Protein 9K3A (pdb70)

Nearest PDB structures (foldseek):
  5hu6-assembly1_D  TM=2.307E-01  e=8.132E+00  Trypanosoma brucei brucei
  3plt-assembly1_B  TM=2.617E-01  e=3.338E+00  Saccharomyces cerevisiae
  8qb9-assembly1_A  TM=1.876E-01  e=3.625E+00  Saccharomyces cerevisiae
  3plt-assembly2_C-2  TM=2.316E-01  e=7.009E+00  Saccharomyces cerevisiae

Structure (mmCIF, N/CA/C/O backbone):
data_9K3A
#
_entry.id   9K3A
#
_cell.length_a   1.00
_cell.length_b   1.00
_cell.length_c   1.00
_cell.angle_alpha   90.00
_cell.angle_beta   90.00
_cell.angle_gamma   90.00
#
_symmetry.space_group_name_H-M   'P 1'
#
loop_
_entity.id
_entity.type
_entity.pdbx_description
1 polymer 'Tail protein'
2 polymer 'Tail protein'
#
loop_
_atom_site.group_PDB
_atom_site.id
_atom_site.type_symbol
_atom_site.label_atom_id
_atom_site.label_alt_id
_atom_site.label_comp_id
_atom_site.label_asym_id
_atom_site.label_entity_id
_atom_site.label_seq_id
_atom_site.pdbx_PDB_ins_code
_atom_site.Cartn_x
_atom_site.Cartn_y
_atom_site.Cartn_z
_atom_site.occupancy
_atom_site.B_iso_or_equiv
_atom_site.auth_seq_id
_atom_site.auth_comp_id
_atom_site.auth_asym_id
_atom_site.auth_atom_id
_atom_site.pdbx_PDB_model_num
ATOM 1 N N . SER A 1 2 ? 213.238 123.410 140.148 1.00 90.66 2 SER A N 1
ATOM 2 C CA . SER A 1 2 ? 214.069 124.303 140.947 1.00 90.66 2 SER A CA 1
ATOM 3 C C . SER A 1 2 ? 214.209 123.780 142.369 1.00 90.66 2 SER A C 1
ATOM 4 O O . SER A 1 2 ? 213.368 124.051 143.224 1.00 90.66 2 SER A O 1
ATOM 7 N N . LYS A 1 3 ? 215.280 123.031 142.619 1.00 103.85 3 LYS A N 1
ATOM 8 C CA . LYS A 1 3 ? 215.483 122.397 143.913 1.00 103.85 3 LYS A CA 1
ATOM 9 C C . LYS A 1 3 ? 216.118 123.322 144.944 1.00 103.85 3 LYS A C 1
ATOM 10 O O . LYS A 1 3 ? 216.169 122.960 146.123 1.00 103.85 3 LYS A O 1
ATOM 16 N N . HIS A 1 4 ? 216.596 124.503 144.547 1.00 105.13 4 HIS A N 1
ATOM 17 C CA . HIS A 1 4 ? 217.102 125.434 145.547 1.00 105.13 4 HIS A CA 1
ATOM 18 C C . HIS A 1 4 ? 215.954 126.265 146.103 1.00 105.13 4 HIS A C 1
ATOM 19 O O . HIS A 1 4 ? 216.085 127.477 146.303 1.00 105.13 4 HIS A O 1
ATOM 26 N N . CYS A 1 5 ? 214.849 125.592 146.408 1.00 103.32 5 CYS A N 1
ATOM 27 C CA . CYS A 1 5 ? 213.649 126.163 147.002 1.00 103.32 5 CYS A CA 1
ATOM 28 C C . CYS A 1 5 ? 212.889 125.008 147.642 1.00 103.32 5 CYS A C 1
ATOM 29 O O . CYS A 1 5 ? 213.432 123.915 147.828 1.00 103.32 5 CYS A O 1
ATOM 32 N N . GLY A 1 6 ? 211.624 125.239 147.971 1.00 96.45 6 GLY A N 1
ATOM 33 C CA . GLY A 1 6 ? 210.777 124.153 148.423 1.00 96.45 6 GLY A CA 1
ATOM 34 C C . GLY A 1 6 ? 209.449 124.137 147.700 1.00 96.45 6 GLY A C 1
ATOM 35 O O . GLY A 1 6 ? 209.308 124.757 146.643 1.00 96.45 6 GLY A O 1
ATOM 36 N N . LEU A 1 7 ? 208.476 123.417 148.241 1.00 108.01 7 LEU A N 1
ATOM 37 C CA . LEU A 1 7 ? 207.103 123.617 147.789 1.00 108.01 7 LEU A CA 1
ATOM 38 C C . LEU A 1 7 ? 206.441 124.760 148.518 1.00 108.01 7 LEU A C 1
ATOM 39 O O . LEU A 1 7 ? 205.315 125.173 148.205 1.00 108.01 7 LEU A O 1
ATOM 44 N N . GLU A 1 8 ? 207.187 125.256 149.500 1.00 105.79 8 GLU A N 1
ATOM 45 C CA . GLU A 1 8 ? 206.824 126.423 150.291 1.00 105.79 8 GLU A CA 1
ATOM 46 C C . GLU A 1 8 ? 207.741 127.564 149.873 1.00 105.79 8 GLU A C 1
ATOM 47 O O . GLU A 1 8 ? 208.933 127.344 149.631 1.00 105.79 8 GLU A O 1
ATOM 53 N N . ALA A 1 9 ? 207.179 128.769 149.770 1.00 90.71 9 ALA A N 1
ATOM 54 C CA . ALA A 1 9 ? 207.810 129.971 149.230 1.00 90.71 9 ALA A CA 1
ATOM 55 C C . ALA A 1 9 ? 208.062 129.862 147.733 1.00 90.71 9 ALA A C 1
ATOM 56 O O . ALA A 1 9 ? 208.637 130.786 147.145 1.00 90.71 9 ALA A O 1
ATOM 58 N N . ASN A 1 10 ? 207.660 128.762 147.097 1.00 84.37 10 ASN A N 1
ATOM 59 C CA . ASN A 1 10 ? 207.700 128.629 145.647 1.00 84.37 10 ASN A CA 1
ATOM 60 C C . ASN A 1 10 ? 206.369 129.018 145.022 1.00 84.37 10 ASN A C 1
ATOM 61 O O . ASN A 1 10 ? 206.339 129.657 143.965 1.00 84.37 10 ASN A O 1
ATOM 66 N N . GLN A 1 11 ? 205.265 128.637 145.665 1.00 75.07 11 GLN A N 1
ATOM 67 C CA . GLN A 1 11 ? 203.934 129.055 145.248 1.00 75.07 11 GLN A CA 1
ATOM 68 C C . GLN A 1 11 ? 203.470 130.311 145.971 1.00 75.07 11 GLN A C 1
ATOM 69 O O . GLN A 1 11 ? 202.595 131.021 145.463 1.00 75.07 11 GLN A O 1
ATOM 75 N N . LYS A 1 12 ? 204.040 130.604 147.143 1.00 71.33 12 LYS A N 1
ATOM 76 C CA . LYS A 1 12 ? 203.693 131.816 147.873 1.00 71.33 12 LYS A CA 1
ATOM 77 C C . LYS A 1 12 ? 204.330 133.061 147.277 1.00 71.33 12 LYS A C 1
ATOM 78 O O . LYS A 1 12 ? 204.017 134.169 147.726 1.00 71.33 12 LYS A O 1
ATOM 84 N N . ALA A 1 13 ? 205.216 132.907 146.290 1.00 65.95 13 ALA A N 1
ATOM 85 C CA . ALA A 1 13 ? 205.865 134.063 145.683 1.00 65.95 13 ALA A CA 1
ATOM 86 C C . ALA A 1 13 ? 204.857 134.994 145.026 1.00 65.95 13 ALA A C 1
ATOM 87 O O . ALA A 1 13 ? 204.983 136.219 145.139 1.00 65.95 13 ALA A O 1
ATOM 89 N N . THR A 1 14 ? 203.860 134.443 144.345 1.00 68.22 14 THR A N 1
ATOM 90 C CA . THR A 1 14 ? 202.796 135.225 143.736 1.00 68.22 14 THR A CA 1
ATOM 91 C C . THR A 1 14 ? 201.451 134.813 144.320 1.00 68.22 14 THR A C 1
ATOM 92 O O . THR A 1 14 ? 201.286 133.694 144.813 1.00 68.22 14 THR A O 1
ATOM 96 N N . ASP A 1 15 ? 200.490 135.733 144.274 1.00 71.91 15 ASP A N 1
ATOM 97 C CA . ASP A 1 15 ? 199.128 135.461 144.723 1.00 71.91 15 ASP A CA 1
ATOM 98 C C . ASP A 1 15 ? 198.202 135.544 143.513 1.00 71.91 15 ASP A C 1
ATOM 99 O O . ASP A 1 15 ? 198.469 136.296 142.568 1.00 71.91 15 ASP A O 1
ATOM 104 N N . ASN A 1 16 ? 197.179 134.691 143.492 1.00 62.60 16 ASN A N 1
ATOM 105 C CA . ASN A 1 16 ? 196.204 134.692 142.414 1.00 62.60 16 ASN A CA 1
ATOM 106 C C . ASN A 1 16 ? 194.770 134.492 142.874 1.00 62.60 16 ASN A C 1
ATOM 107 O O . ASN A 1 16 ? 193.851 134.769 142.096 1.00 62.60 16 ASN A O 1
ATOM 112 N N . GLU A 1 17 ? 194.547 134.036 144.097 1.00 67.51 17 GLU A N 1
ATOM 113 C CA . GLU A 1 17 ? 193.188 133.800 144.559 1.00 67.51 17 GLU A CA 1
ATOM 114 C C . GLU A 1 17 ? 192.476 135.133 144.756 1.00 67.51 17 GLU A C 1
ATOM 115 O O . GLU A 1 17 ? 193.034 136.038 145.390 1.00 67.51 17 GLU A O 1
ATOM 121 N N . PRO A 1 18 ? 191.281 135.319 144.196 1.00 58.02 18 PRO A N 1
ATOM 122 C CA . PRO A 1 18 ? 190.561 136.581 144.401 1.00 58.02 18 PRO A CA 1
ATOM 123 C C . PRO A 1 18 ? 189.888 136.597 145.766 1.00 58.02 18 PRO A C 1
ATOM 124 O O . PRO A 1 18 ? 189.201 135.647 146.147 1.00 58.02 18 PRO A O 1
ATOM 128 N N . LYS A 1 19 ? 190.099 137.678 146.504 1.00 49.49 19 LYS A N 1
ATOM 129 C CA . LYS A 1 19 ? 189.476 137.862 147.803 1.00 49.49 19 LYS A CA 1
ATOM 130 C C . LYS A 1 19 ? 188.149 138.591 147.641 1.00 49.49 19 LYS A C 1
ATOM 131 O O . LYS A 1 19 ? 187.926 139.319 146.671 1.00 49.49 19 LYS A O 1
ATOM 137 N N . LYS A 1 20 ? 187.260 138.380 148.605 1.00 44.35 20 LYS A N 1
ATOM 138 C CA . LYS A 1 20 ? 185.937 138.987 148.590 1.00 44.35 20 LYS A CA 1
ATOM 139 C C . LYS A 1 20 ? 185.914 140.175 149.541 1.00 44.35 20 LYS A C 1
ATOM 140 O O . LYS A 1 20 ? 186.190 140.025 150.736 1.00 44.35 20 LYS A O 1
ATOM 146 N N . ARG A 1 21 ? 185.583 141.351 149.008 1.00 38.29 21 ARG A N 1
ATOM 147 C CA . ARG A 1 21 ? 185.570 142.582 149.788 1.00 38.29 21 ARG A CA 1
ATOM 148 C C . ARG A 1 21 ? 184.235 143.311 149.716 1.00 38.29 21 ARG A C 1
ATOM 149 O O . ARG A 1 21 ? 184.131 144.439 150.212 1.00 38.29 21 ARG A O 1
ATOM 157 N N . ILE A 1 22 ? 183.215 142.704 149.119 1.00 37.76 22 ILE A N 1
ATOM 158 C CA . ILE A 1 22 ? 181.879 143.283 149.056 1.00 37.76 22 ILE A CA 1
ATOM 159 C C . ILE A 1 22 ? 181.089 142.759 150.245 1.00 37.76 22 ILE A C 1
ATOM 160 O O . ILE A 1 22 ? 180.863 141.549 150.366 1.00 37.76 22 ILE A O 1
ATOM 165 N N . ARG A 1 23 ? 180.669 143.663 151.125 1.00 43.26 23 ARG A N 1
ATOM 166 C CA . ARG A 1 23 ? 179.937 143.294 152.328 1.00 43.26 23 ARG A CA 1
ATOM 167 C C . ARG A 1 23 ? 178.670 144.127 152.426 1.00 43.26 23 ARG A C 1
ATOM 168 O O . ARG A 1 23 ? 178.724 145.358 152.344 1.00 43.26 23 ARG A O 1
ATOM 176 N N . TRP A 1 24 ? 177.533 143.453 152.599 1.00 40.85 24 TRP A N 1
ATOM 177 C CA . TRP A 1 24 ? 176.259 144.140 152.798 1.00 40.85 24 TRP A CA 1
ATOM 178 C C . TRP A 1 24 ? 175.337 143.199 153.566 1.00 40.85 24 TRP A C 1
ATOM 179 O O . TRP A 1 24 ? 174.748 142.287 152.979 1.00 40.85 24 TRP A O 1
ATOM 190 N N . ASN A 1 25 ? 175.216 143.427 154.869 1.00 41.98 25 ASN A N 1
ATOM 191 C CA . ASN A 1 25 ? 174.282 142.657 155.670 1.00 41.98 25 ASN A CA 1
ATOM 192 C C . ASN A 1 25 ? 172.850 143.083 155.359 1.00 41.98 25 ASN A C 1
ATOM 193 O O . ASN A 1 25 ? 172.594 144.176 154.848 1.00 41.98 25 ASN A O 1
ATOM 198 N N . LYS A 1 26 ? 171.905 142.194 155.669 1.00 44.38 26 LYS A N 1
ATOM 199 C CA . LYS A 1 26 ? 170.502 142.482 155.398 1.00 44.38 26 LYS A CA 1
ATOM 200 C C . LYS A 1 26 ? 169.959 143.613 156.261 1.00 44.38 26 LYS A C 1
ATOM 201 O O . LYS A 1 26 ? 168.963 144.239 155.885 1.00 44.38 26 LYS A O 1
ATOM 207 N N . SER A 1 27 ? 170.586 143.891 157.400 1.00 48.15 27 SER A N 1
ATOM 208 C CA . SER A 1 27 ? 170.123 144.928 158.312 1.00 48.15 27 SER A CA 1
ATOM 209 C C . SER A 1 27 ? 170.742 146.291 158.031 1.00 48.15 27 SER A C 1
ATOM 210 O O . SER A 1 27 ? 170.469 147.242 158.770 1.00 48.15 27 SER A O 1
ATOM 213 N N . GLN A 1 28 ? 171.562 146.410 156.992 1.00 44.95 28 GLN A N 1
ATOM 214 C CA . GLN A 1 28 ? 172.234 147.666 156.697 1.00 44.95 28 GLN A CA 1
ATOM 215 C C . GLN A 1 28 ? 171.339 148.578 155.867 1.00 44.95 28 GLN A C 1
ATOM 216 O O . GLN A 1 28 ? 170.624 148.124 154.970 1.00 44.95 28 GLN A O 1
ATOM 222 N N . ARG A 1 29 ? 171.383 149.870 156.177 1.00 41.75 29 ARG A N 1
ATOM 223 C CA . ARG A 1 29 ? 170.649 150.894 155.452 1.00 41.75 29 ARG A CA 1
ATOM 224 C C . ARG A 1 29 ? 171.630 151.858 154.798 1.00 41.75 29 ARG A C 1
ATOM 225 O O . ARG A 1 29 ? 172.708 152.128 155.333 1.00 41.75 29 ARG A O 1
ATOM 233 N N . THR A 1 30 ? 171.252 152.373 153.632 1.00 34.10 30 THR A N 1
ATOM 234 C CA . THR A 1 30 ? 172.087 153.349 152.953 1.00 34.10 30 THR A CA 1
ATOM 235 C C . THR A 1 30 ? 172.057 154.682 153.695 1.00 34.10 30 THR A C 1
ATOM 236 O O . THR A 1 30 ? 171.162 154.959 154.497 1.00 34.10 30 THR A O 1
ATOM 240 N N . LEU A 1 31 ? 173.064 155.514 153.421 1.00 27.58 31 LEU A N 1
ATOM 241 C CA . LEU A 1 31 ? 173.147 156.813 154.081 1.00 27.58 31 LEU A CA 1
ATOM 242 C C . LEU A 1 31 ? 171.955 157.692 153.725 1.00 27.58 31 LEU A C 1
ATOM 243 O O . LEU A 1 31 ? 171.399 158.381 154.590 1.00 27.58 31 LEU A O 1
ATOM 248 N N . ILE A 1 32 ? 171.549 157.682 152.453 1.00 29.35 32 ILE A N 1
ATOM 249 C CA . ILE A 1 32 ? 170.399 158.477 152.032 1.00 29.35 32 ILE A CA 1
ATOM 250 C C . ILE A 1 32 ? 169.141 158.010 152.747 1.00 29.35 32 ILE A C 1
ATOM 251 O O . ILE A 1 32 ? 168.314 158.823 153.176 1.00 29.35 32 ILE A O 1
ATOM 256 N N . GLU A 1 33 ? 168.973 156.693 152.885 1.00 31.79 33 GLU A N 1
ATOM 257 C CA . GLU A 1 33 ? 167.795 156.170 153.566 1.00 31.79 33 GLU A CA 1
ATOM 258 C C . GLU A 1 33 ? 167.752 156.616 155.020 1.00 31.79 33 GLU A C 1
ATOM 259 O O . GLU A 1 33 ? 166.701 157.037 155.512 1.00 31.79 33 GLU A O 1
ATOM 265 N N . LYS A 1 34 ? 168.885 156.545 155.722 1.00 28.44 34 LYS A N 1
ATOM 266 C CA . LYS A 1 34 ? 168.913 156.968 157.119 1.00 28.44 34 LYS A CA 1
ATOM 267 C C . LYS A 1 34 ? 168.657 158.465 157.256 1.00 28.44 34 LYS A C 1
ATOM 268 O O . LYS A 1 34 ? 167.901 158.893 158.138 1.00 28.44 34 LYS A O 1
ATOM 274 N N . LEU A 1 35 ? 169.273 159.276 156.391 1.00 29.82 35 LEU A N 1
ATOM 275 C CA . LEU A 1 35 ? 169.069 160.720 156.458 1.00 29.82 35 LEU A CA 1
ATOM 276 C C . LEU A 1 35 ? 167.612 161.081 156.201 1.00 29.82 35 LEU A C 1
ATOM 277 O O . LEU A 1 35 ? 167.018 161.889 156.929 1.00 29.82 35 LEU A O 1
ATOM 282 N N . THR A 1 36 ? 167.015 160.485 155.167 1.00 33.46 36 THR A N 1
ATOM 283 C CA . THR A 1 36 ? 165.623 160.775 154.848 1.00 33.46 36 THR A CA 1
ATOM 284 C C . THR A 1 36 ? 164.691 160.269 155.940 1.00 33.46 36 THR A C 1
ATOM 285 O O . THR A 1 36 ? 163.692 160.922 156.256 1.00 33.46 36 THR A O 1
ATOM 289 N N . ALA A 1 37 ? 164.997 159.112 156.528 1.00 38.03 37 ALA A N 1
ATOM 290 C CA . ALA A 1 37 ? 164.178 158.606 157.621 1.00 38.03 37 ALA A CA 1
ATOM 291 C C . ALA A 1 37 ? 164.218 159.547 158.815 1.00 38.03 37 ALA A C 1
ATOM 292 O O . ALA A 1 37 ? 163.182 159.823 159.426 1.00 38.03 37 ALA A O 1
ATOM 294 N N . ASP A 1 38 ? 165.402 160.064 159.152 1.00 42.50 38 ASP A N 1
ATOM 295 C CA . ASP A 1 38 ? 165.510 161.018 160.253 1.00 42.50 38 ASP A CA 1
ATOM 296 C C . ASP A 1 38 ? 164.710 162.281 159.946 1.00 42.50 38 ASP A C 1
ATOM 297 O O . ASP A 1 38 ? 163.929 162.759 160.781 1.00 42.50 38 ASP A O 1
ATOM 302 N N . LYS A 1 39 ? 164.881 162.826 158.739 1.00 42.28 39 LYS A N 1
ATOM 303 C CA . LYS A 1 39 ? 164.194 164.065 158.387 1.00 42.28 39 LYS A CA 1
ATOM 304 C C . LYS A 1 39 ? 162.681 163.887 158.411 1.00 42.28 39 LYS A C 1
ATOM 305 O O . LYS A 1 39 ? 161.955 164.735 158.941 1.00 42.28 39 LYS A O 1
ATOM 311 N N . HIS A 1 40 ? 162.186 162.778 157.861 1.00 57.56 40 HIS A N 1
ATOM 312 C CA . HIS A 1 40 ? 160.746 162.572 157.814 1.00 57.56 40 HIS A CA 1
ATOM 313 C C . HIS A 1 40 ? 160.186 162.197 159.175 1.00 57.56 40 HIS A C 1
ATOM 314 O O . HIS A 1 40 ? 159.028 162.503 159.464 1.00 57.56 40 HIS A O 1
ATOM 321 N N . ARG A 1 41 ? 160.983 161.560 160.032 1.00 57.56 41 ARG A N 1
ATOM 322 C CA . ARG A 1 41 ? 160.557 161.356 161.410 1.00 57.56 41 ARG A CA 1
ATOM 323 C C . ARG A 1 41 ? 160.378 162.692 162.116 1.00 57.56 41 ARG A C 1
ATOM 324 O O . ARG A 1 41 ? 159.362 162.927 162.781 1.00 57.56 41 ARG A O 1
ATOM 332 N N . LYS A 1 42 ? 161.347 163.596 161.950 1.00 42.15 42 LYS A N 1
ATOM 333 C CA . LYS A 1 42 ? 161.235 164.915 162.566 1.00 42.15 42 LYS A CA 1
ATOM 334 C C . LYS A 1 42 ? 160.043 165.682 162.010 1.00 42.15 42 LYS A C 1
ATOM 335 O O . LYS A 1 42 ? 159.375 166.422 162.740 1.00 42.15 42 LYS A O 1
ATOM 341 N N . LEU A 1 43 ? 159.768 165.530 160.713 1.00 57.56 43 LEU A N 1
ATOM 342 C CA . LEU A 1 43 ? 158.589 166.163 160.132 1.00 57.56 43 LEU A CA 1
ATOM 343 C C . LEU A 1 43 ? 157.304 165.571 160.699 1.00 57.56 43 LEU A C 1
ATOM 344 O O . LEU A 1 43 ? 156.350 166.301 160.987 1.00 57.56 43 LEU A O 1
ATOM 349 N N . ARG A 1 44 ? 157.261 164.247 160.862 1.00 57.56 44 ARG A N 1
ATOM 350 C CA . ARG A 1 44 ? 156.074 163.585 161.389 1.00 57.56 44 ARG A CA 1
ATOM 351 C C . ARG A 1 44 ? 155.798 163.982 162.829 1.00 57.56 44 ARG A C 1
ATOM 352 O O . ARG A 1 44 ? 154.634 164.078 163.232 1.00 57.56 44 ARG A O 1
ATOM 360 N N . GLN A 1 45 ? 156.847 164.205 163.620 1.00 57.56 45 GLN A N 1
ATOM 361 C CA . GLN A 1 45 ? 156.653 164.609 165.006 1.00 57.56 45 GLN A CA 1
ATOM 362 C C . GLN A 1 45 ? 156.005 165.981 165.129 1.00 57.56 45 GLN A C 1
ATOM 363 O O . GLN A 1 45 ? 155.469 166.303 166.194 1.00 57.56 45 GLN A O 1
ATOM 369 N N . SER A 1 46 ? 156.041 166.790 164.072 1.00 35.51 46 SER A N 1
ATOM 370 C CA . SER A 1 46 ? 155.500 168.143 164.093 1.00 35.51 46 SER A CA 1
ATOM 371 C C . SER A 1 46 ? 154.455 168.350 163.002 1.00 35.51 46 SER A C 1
ATOM 372 O O . SER A 1 46 ? 154.311 169.453 162.473 1.00 35.51 46 SER A O 1
ATOM 375 N N . ARG A 1 47 ? 153.714 167.302 162.661 1.00 43.07 47 ARG A N 1
ATOM 376 C CA . ARG A 1 47 ? 152.733 167.372 161.592 1.00 43.07 47 ARG A CA 1
ATOM 377 C C . ARG A 1 47 ? 151.426 167.967 162.110 1.00 43.07 47 ARG A C 1
ATOM 378 O O . ARG A 1 47 ? 151.318 168.398 163.259 1.00 43.07 47 ARG A O 1
ATOM 386 N N . ARG A 1 48 ? 150.418 167.990 161.243 1.00 33.22 48 ARG A N 1
ATOM 387 C CA . ARG A 1 48 ? 149.069 168.412 161.597 1.00 33.22 48 ARG A CA 1
ATOM 388 C C . ARG A 1 48 ? 148.138 167.230 161.364 1.00 33.22 48 ARG A C 1
ATOM 389 O O . ARG A 1 48 ? 147.821 166.902 160.216 1.00 33.22 48 ARG A O 1
ATOM 397 N N . THR A 1 49 ? 147.708 166.591 162.448 1.00 31.70 49 THR A N 1
ATOM 398 C CA . THR A 1 49 ? 146.854 165.417 162.336 1.00 31.70 49 THR A CA 1
ATOM 399 C C . THR A 1 49 ? 145.518 165.791 161.709 1.00 31.70 49 THR A C 1
ATOM 400 O O . THR A 1 49 ? 144.938 166.832 162.032 1.00 31.70 49 THR A O 1
ATOM 404 N N . ALA A 1 50 ? 145.036 164.942 160.806 1.00 27.92 50 ALA A N 1
ATOM 405 C CA . ALA A 1 50 ? 143.760 165.195 160.155 1.00 27.92 50 ALA A CA 1
ATOM 406 C C . ALA A 1 50 ? 142.629 165.133 161.170 1.00 27.92 50 ALA A C 1
ATOM 407 O O . ALA A 1 50 ? 142.704 164.417 162.171 1.00 27.92 50 ALA A O 1
ATOM 409 N N . ASP A 1 51 ? 141.573 165.896 160.904 1.00 28.65 51 ASP A N 1
ATOM 410 C CA . ASP A 1 51 ? 140.499 166.058 161.870 1.00 28.65 51 ASP A CA 1
ATOM 411 C C . ASP A 1 51 ? 139.541 164.870 161.871 1.00 28.65 51 ASP A C 1
ATOM 412 O O . ASP A 1 51 ? 138.732 164.745 162.795 1.00 28.65 51 ASP A O 1
ATOM 417 N N . ILE A 1 52 ? 139.626 163.990 160.874 1.00 25.89 52 ILE A N 1
ATOM 418 C CA . ILE A 1 52 ? 138.795 162.795 160.778 1.00 25.89 52 ILE A CA 1
ATOM 419 C C . ILE A 1 52 ? 139.714 161.589 160.645 1.00 25.89 52 ILE A C 1
ATOM 420 O O . ILE A 1 52 ? 140.749 161.660 159.973 1.00 25.89 52 ILE A O 1
ATOM 425 N N . TYR A 1 53 ? 139.335 160.481 161.290 1.00 23.43 53 TYR A N 1
ATOM 426 C CA . TYR A 1 53 ? 140.246 159.345 161.411 1.00 23.43 53 TYR A CA 1
ATOM 427 C C . TYR A 1 53 ? 140.615 158.763 160.052 1.00 23.43 53 TYR A C 1
ATOM 428 O O . TYR A 1 53 ? 141.776 158.407 159.819 1.00 23.43 53 TYR A O 1
ATOM 437 N N . GLY A 1 54 ? 139.641 158.633 159.150 1.00 23.34 54 GLY A N 1
ATOM 438 C CA . GLY A 1 54 ? 139.950 158.124 157.824 1.00 23.34 54 GLY A CA 1
ATOM 439 C C . GLY A 1 54 ? 140.942 159.003 157.088 1.00 23.34 54 GLY A C 1
ATOM 440 O O . GLY A 1 54 ? 141.875 158.508 156.448 1.00 23.34 54 GLY A O 1
ATOM 441 N N . ASP A 1 55 ? 140.759 160.321 157.179 1.00 28.52 55 ASP A N 1
ATOM 442 C CA . ASP A 1 55 ? 141.729 161.241 156.603 1.00 28.52 55 ASP A CA 1
ATOM 443 C C . ASP A 1 55 ? 143.084 161.114 157.284 1.00 28.52 55 ASP A C 1
ATOM 444 O O . ASP A 1 55 ? 144.117 161.293 156.637 1.00 28.52 55 ASP A O 1
ATOM 449 N N . GLU A 1 56 ? 143.103 160.794 158.580 1.00 27.05 56 GLU A N 1
ATOM 450 C CA . GLU A 1 56 ? 144.374 160.585 159.268 1.00 27.05 56 GLU A CA 1
ATOM 451 C C . GLU A 1 56 ? 145.101 159.354 158.737 1.00 27.05 56 GLU A C 1
ATOM 452 O O . GLU A 1 56 ? 146.322 159.383 158.541 1.00 27.05 56 GLU A O 1
ATOM 458 N N . VAL A 1 57 ? 144.372 158.261 158.502 1.00 24.76 57 VAL A N 1
ATOM 459 C CA . VAL A 1 57 ? 144.989 157.063 157.935 1.00 24.76 57 VAL A CA 1
ATOM 460 C C . VAL A 1 57 ? 145.501 157.346 156.528 1.00 24.76 57 VAL A C 1
ATOM 461 O O . VAL A 1 57 ? 146.611 156.934 156.154 1.00 24.76 57 VAL A O 1
ATOM 465 N N . SER A 1 58 ? 144.702 158.056 155.728 1.00 22.59 58 SER A N 1
ATOM 466 C CA . SER A 1 58 ? 145.150 158.440 154.393 1.00 22.59 58 SER A CA 1
ATOM 467 C C . SER A 1 58 ? 146.406 159.297 154.462 1.00 22.59 58 SER A C 1
ATOM 468 O O . SER A 1 58 ? 147.330 159.123 153.659 1.00 22.59 58 SER A O 1
ATOM 471 N N . ALA A 1 59 ? 146.461 160.225 155.419 1.00 23.71 59 ALA A N 1
ATOM 472 C CA . ALA A 1 59 ? 147.635 161.075 155.570 1.00 23.71 59 ALA A CA 1
ATOM 473 C C . ALA A 1 59 ? 148.859 160.268 155.979 1.00 23.71 59 ALA A C 1
ATOM 474 O O . ALA A 1 59 ? 149.967 160.544 155.514 1.00 23.71 59 ALA A O 1
ATOM 476 N N . ALA A 1 60 ? 148.687 159.281 156.859 1.00 24.75 60 ALA A N 1
ATOM 477 C CA . ALA A 1 60 ? 149.821 158.449 157.253 1.00 24.75 60 ALA A CA 1
ATOM 478 C C . ALA A 1 60 ? 150.358 157.655 156.069 1.00 24.75 60 ALA A C 1
ATOM 479 O O . ALA A 1 60 ? 151.579 157.564 155.867 1.00 24.75 60 ALA A O 1
ATOM 481 N N . GLN A 1 61 ? 149.458 157.077 155.268 1.00 29.51 61 GLN A N 1
ATOM 482 C CA . GLN A 1 61 ? 149.897 156.375 154.066 1.00 29.51 61 GLN A CA 1
ATOM 483 C C . GLN A 1 61 ? 150.611 157.324 153.111 1.00 29.51 61 GLN A C 1
ATOM 484 O O . GLN A 1 61 ? 151.654 156.978 152.538 1.00 29.51 61 GLN A O 1
ATOM 490 N N . SER A 1 62 ? 150.069 158.531 152.938 1.00 27.43 62 SER A N 1
ATOM 491 C CA . SER A 1 62 ? 150.687 159.507 152.049 1.00 27.43 62 SER A CA 1
ATOM 492 C C . SER A 1 62 ? 152.067 159.914 152.546 1.00 27.43 62 SER A C 1
ATOM 493 O O . SER A 1 62 ? 152.981 160.123 151.746 1.00 27.43 62 SER A O 1
ATOM 496 N N . GLN A 1 63 ? 152.236 160.038 153.862 1.00 31.91 63 GLN A N 1
ATOM 497 C CA . GLN A 1 63 ? 153.533 160.419 154.411 1.00 31.91 63 GLN A CA 1
ATOM 498 C C . GLN A 1 63 ? 154.564 159.313 154.222 1.00 31.91 63 GLN A C 1
ATOM 499 O O . GLN A 1 63 ? 155.721 159.588 153.878 1.00 31.91 63 GLN A O 1
ATOM 505 N N . LYS A 1 64 ? 154.168 158.057 154.443 1.00 27.78 64 LYS A N 1
ATOM 506 C CA . LYS A 1 64 ? 155.093 156.957 154.176 1.00 27.78 64 LYS A CA 1
ATOM 507 C C . LYS A 1 64 ? 155.488 156.925 152.704 1.00 27.78 64 LYS A C 1
ATOM 508 O O . LYS A 1 64 ? 156.671 156.755 152.366 1.00 27.78 64 LYS A O 1
ATOM 514 N N . LEU A 1 65 ? 154.512 157.113 151.813 1.00 29.99 65 LEU A N 1
ATOM 515 C CA . LEU A 1 65 ? 154.814 157.146 150.387 1.00 29.99 65 LEU A CA 1
ATOM 516 C C . LEU A 1 65 ? 155.741 158.306 150.045 1.00 29.99 65 LEU A C 1
ATOM 517 O O . LEU A 1 65 ? 156.650 158.157 149.225 1.00 29.99 65 LEU A O 1
ATOM 522 N N . ALA A 1 66 ? 155.521 159.471 150.658 1.00 33.51 66 ALA A N 1
ATOM 523 C CA . ALA A 1 66 ? 156.373 160.625 150.397 1.00 33.51 66 ALA A CA 1
ATOM 524 C C . ALA A 1 66 ? 157.804 160.365 150.841 1.00 33.51 66 ALA A C 1
ATOM 525 O O . ALA A 1 66 ? 158.753 160.753 150.150 1.00 33.51 66 ALA A O 1
ATOM 527 N N . GLU A 1 67 ? 157.981 159.717 151.994 1.00 37.27 67 GLU A N 1
ATOM 528 C CA . GLU A 1 67 ? 159.328 159.354 152.422 1.00 37.27 67 GLU A CA 1
ATOM 529 C C . GLU A 1 67 ? 159.984 158.413 151.419 1.00 37.27 67 GLU A C 1
ATOM 530 O O . GLU A 1 67 ? 161.159 158.586 151.068 1.00 37.27 67 GLU A O 1
ATOM 536 N N . ILE A 1 68 ? 159.233 157.419 150.935 1.00 30.56 68 ILE A N 1
ATOM 537 C CA . ILE A 1 68 ? 159.789 156.481 149.959 1.00 30.56 68 ILE A CA 1
ATOM 538 C C . ILE A 1 68 ? 160.208 157.209 148.685 1.00 30.56 68 ILE A C 1
ATOM 539 O O . ILE A 1 68 ? 161.297 156.973 148.142 1.00 30.56 68 ILE A O 1
ATOM 544 N N . GLU A 1 69 ? 159.352 158.104 148.189 1.00 35.74 69 GLU A N 1
ATOM 545 C CA . GLU A 1 69 ? 159.659 158.806 146.946 1.00 35.74 69 GLU A CA 1
ATOM 546 C C . GLU A 1 69 ? 160.838 159.752 147.116 1.00 35.74 69 GLU A C 1
ATOM 547 O O . GLU A 1 69 ? 161.652 159.906 146.199 1.00 35.74 69 GLU A O 1
ATOM 553 N N . GLU A 1 70 ? 160.947 160.408 148.274 1.00 38.90 70 GLU A N 1
ATOM 554 C CA . GLU A 1 70 ? 162.111 161.256 148.504 1.00 38.90 70 GLU A CA 1
ATOM 555 C C . GLU A 1 70 ? 163.385 160.426 148.555 1.00 38.90 70 GLU A C 1
ATOM 556 O O . GLU A 1 70 ? 164.421 160.841 148.026 1.00 38.90 70 GLU A O 1
ATOM 562 N N . VAL A 1 71 ? 163.326 159.244 149.175 1.00 32.26 71 VAL A N 1
ATOM 563 C CA . VAL A 1 71 ? 164.486 158.354 149.174 1.00 32.26 71 VAL A CA 1
ATOM 564 C C . VAL A 1 71 ? 164.888 158.019 147.744 1.00 32.26 71 VAL A C 1
ATOM 565 O O . VAL A 1 71 ? 166.065 158.103 147.372 1.00 32.26 71 VAL A O 1
ATOM 569 N N . LEU A 1 72 ? 163.906 157.650 146.917 1.00 35.83 72 LEU A N 1
ATOM 570 C CA . LEU A 1 72 ? 164.196 157.291 145.531 1.00 35.83 72 LEU A CA 1
ATOM 571 C C . LEU A 1 72 ? 164.818 158.455 144.770 1.00 35.83 72 LEU A C 1
ATOM 572 O O . LEU A 1 72 ? 165.833 158.288 144.081 1.00 35.83 72 LEU A O 1
ATOM 577 N N . ILE A 1 73 ? 164.226 159.646 144.890 1.00 57.56 73 ILE A N 1
ATOM 578 C CA . ILE A 1 73 ? 164.699 160.798 144.127 1.00 57.56 73 ILE A CA 1
ATOM 579 C C . ILE A 1 73 ? 166.104 161.186 144.563 1.00 57.56 73 ILE A C 1
ATOM 580 O O . ILE A 1 73 ? 166.974 161.466 143.731 1.00 57.56 73 ILE A O 1
ATOM 585 N N . ARG A 1 74 ? 166.349 161.212 145.874 1.00 57.56 74 ARG A N 1
ATOM 586 C CA . ARG A 1 74 ? 167.665 161.608 146.362 1.00 57.56 74 ARG A CA 1
ATOM 587 C C . ARG A 1 74 ? 168.727 160.582 145.989 1.00 57.56 74 ARG A C 1
ATOM 588 O O . ARG A 1 74 ? 169.851 160.954 145.633 1.00 57.56 74 ARG A O 1
ATOM 596 N N . SER A 1 75 ? 168.394 159.289 146.040 1.00 36.11 75 SER A N 1
ATOM 597 C CA . SER A 1 75 ? 169.350 158.270 145.619 1.00 36.11 75 SER A CA 1
ATOM 598 C C . SER A 1 75 ? 169.687 158.410 144.138 1.00 36.11 75 SER A C 1
ATOM 599 O O . SER A 1 75 ? 170.860 158.352 143.745 1.00 36.11 75 SER A O 1
ATOM 602 N N . ALA A 1 76 ? 168.665 158.605 143.300 1.00 30.02 76 ALA A N 1
ATOM 603 C CA . ALA A 1 76 ? 168.914 158.759 141.870 1.00 30.02 76 ALA A CA 1
ATOM 604 C C . ALA A 1 76 ? 169.740 160.006 141.584 1.00 30.02 76 ALA A C 1
ATOM 605 O O . ALA A 1 76 ? 170.647 159.978 140.745 1.00 30.02 76 ALA A O 1
ATOM 607 N N . GLY A 1 77 ? 169.444 161.110 142.272 1.00 29.32 77 GLY A N 1
ATOM 608 C CA . GLY A 1 77 ? 170.222 162.320 142.073 1.00 29.32 77 GLY A CA 1
ATOM 609 C C . GLY A 1 77 ? 171.665 162.160 142.509 1.00 29.32 77 GLY A C 1
ATOM 610 O O . GLY A 1 77 ? 172.582 162.659 141.852 1.00 29.32 77 GLY A O 1
ATOM 611 N N . ASP A 1 78 ? 171.885 161.459 143.623 1.00 31.12 78 ASP A N 1
ATOM 612 C CA . ASP A 1 78 ? 173.244 161.191 144.079 1.00 31.12 78 ASP A CA 1
ATOM 613 C C . ASP A 1 78 ? 173.999 160.366 143.043 1.00 31.12 78 ASP A C 1
ATOM 614 O O . ASP A 1 78 ? 175.166 160.645 142.746 1.00 31.12 78 ASP A O 1
ATOM 619 N N . VAL A 1 79 ? 173.338 159.365 142.459 1.00 25.67 79 VAL A N 1
ATOM 620 C CA . VAL A 1 79 ? 173.984 158.558 141.425 1.00 25.67 79 VAL A CA 1
ATOM 621 C C . VAL A 1 79 ? 174.331 159.414 140.212 1.00 25.67 79 VAL A C 1
ATOM 622 O O . VAL A 1 79 ? 175.452 159.359 139.693 1.00 25.67 79 VAL A O 1
ATOM 626 N N . ILE A 1 80 ? 173.377 160.224 139.747 1.00 32.61 80 ILE A N 1
ATOM 627 C CA . ILE A 1 80 ? 173.595 160.999 138.529 1.00 32.61 80 ILE A CA 1
ATOM 628 C C . ILE A 1 80 ? 174.684 162.045 138.730 1.00 32.61 80 ILE A C 1
ATOM 629 O O . ILE A 1 80 ? 175.456 162.329 137.808 1.00 32.61 80 ILE A O 1
ATOM 634 N N . SER A 1 81 ? 174.772 162.633 139.926 1.00 24.90 81 SER A N 1
ATOM 635 C CA . SER A 1 81 ? 175.785 163.655 140.173 1.00 24.90 81 SER A CA 1
ATOM 636 C C . SER A 1 81 ? 177.196 163.113 139.998 1.00 24.90 81 SER A C 1
ATOM 637 O O . SER A 1 81 ? 178.094 163.849 139.574 1.00 24.90 81 SER A O 1
ATOM 640 N N . LEU A 1 82 ? 177.413 161.839 140.318 1.00 30.74 82 LEU A N 1
ATOM 641 C CA . LEU A 1 82 ? 178.749 161.261 140.220 1.00 30.74 82 LEU A CA 1
ATOM 642 C C . LEU A 1 82 ? 179.124 160.971 138.771 1.00 30.74 82 LEU A C 1
ATOM 643 O O . LEU A 1 82 ? 180.089 161.533 138.242 1.00 30.74 82 LEU A O 1
ATOM 648 N N . ASP A 1 83 ? 178.366 160.097 138.114 1.00 37.07 83 ASP A N 1
ATOM 649 C CA . ASP A 1 83 ? 178.620 159.690 136.736 1.00 37.07 83 ASP A CA 1
ATOM 650 C C . ASP A 1 83 ? 177.369 159.984 135.919 1.00 37.07 83 ASP A C 1
ATOM 651 O O . ASP A 1 83 ? 176.342 159.320 136.093 1.00 37.07 83 ASP A O 1
ATOM 656 N N . ARG A 1 84 ? 177.455 160.978 135.033 1.00 35.74 84 ARG A N 1
ATOM 657 C CA . ARG A 1 84 ? 176.287 161.374 134.251 1.00 35.74 84 ARG A CA 1
ATOM 658 C C . ARG A 1 84 ? 175.823 160.250 133.335 1.00 35.74 84 ARG A C 1
ATOM 659 O O . ARG A 1 84 ? 174.618 160.006 133.201 1.00 35.74 84 ARG A O 1
ATOM 667 N N . GLY A 1 85 ? 176.766 159.543 132.709 1.00 31.57 85 GLY A N 1
ATOM 668 C CA . GLY A 1 85 ? 176.413 158.463 131.804 1.00 31.57 85 GLY A CA 1
ATOM 669 C C . GLY A 1 85 ? 175.586 157.375 132.452 1.00 31.57 85 GLY A C 1
ATOM 670 O O . GLY A 1 85 ? 174.858 156.661 131.752 1.00 31.57 85 GLY A O 1
ATOM 671 N N . GLN A 1 86 ? 175.652 157.257 133.780 1.00 31.23 86 GLN A N 1
ATOM 672 C CA . GLN A 1 86 ? 174.853 156.265 134.486 1.00 31.23 86 GLN A CA 1
ATOM 673 C C . GLN A 1 86 ? 173.363 156.484 134.283 1.00 31.23 86 GLN A C 1
ATOM 674 O O . GLN A 1 86 ? 172.574 155.571 134.548 1.00 31.23 86 GLN A O 1
ATOM 680 N N . TYR A 1 87 ? 172.956 157.673 133.834 1.00 29.61 87 TYR A N 1
ATOM 681 C CA . TYR A 1 87 ? 171.560 157.872 133.462 1.00 29.61 87 TYR A CA 1
ATOM 682 C C . TYR A 1 87 ? 171.172 156.967 132.301 1.00 29.61 87 TYR A C 1
ATOM 683 O O . TYR A 1 87 ? 170.160 156.259 132.361 1.00 29.61 87 TYR A O 1
ATOM 692 N N . ASP A 1 88 ? 171.981 156.964 131.237 1.00 33.55 88 ASP A N 1
ATOM 693 C CA . ASP A 1 88 ? 171.614 156.223 130.034 1.00 33.55 88 ASP A CA 1
ATOM 694 C C . ASP A 1 88 ? 171.531 154.729 130.307 1.00 33.55 88 ASP A C 1
ATOM 695 O O . ASP A 1 88 ? 170.629 154.048 129.807 1.00 33.55 88 ASP A O 1
ATOM 700 N N . LYS A 1 89 ? 172.466 154.197 131.094 1.00 30.64 89 LYS A N 1
ATOM 701 C CA . LYS A 1 89 ? 172.397 152.789 131.462 1.00 30.64 89 LYS A CA 1
ATOM 702 C C . LYS A 1 89 ? 171.205 152.506 132.365 1.00 30.64 89 LYS A C 1
ATOM 703 O O . LYS A 1 89 ? 170.689 151.383 132.372 1.00 30.64 89 LYS A O 1
ATOM 709 N N . TRP A 1 90 ? 170.750 153.502 133.125 1.00 29.31 90 TRP A N 1
ATOM 710 C CA . TRP A 1 90 ? 169.637 153.292 134.045 1.00 29.31 90 TRP A CA 1
ATOM 711 C C . TRP A 1 90 ? 168.300 153.328 133.315 1.00 29.31 90 TRP A C 1
ATOM 712 O O . TRP A 1 90 ? 167.546 152.350 133.331 1.00 29.31 90 TRP A O 1
ATOM 723 N N . ALA A 1 91 ? 167.998 154.453 132.661 1.00 27.03 91 ALA A N 1
ATOM 724 C CA . ALA A 1 91 ? 166.697 154.615 132.020 1.00 27.03 91 ALA A CA 1
ATOM 725 C C . ALA A 1 91 ? 166.454 153.531 130.981 1.00 27.03 91 ALA A C 1
ATOM 726 O O . ALA A 1 91 ? 165.363 152.950 130.924 1.00 27.03 91 ALA A O 1
ATOM 728 N N . SER A 1 92 ? 167.467 153.230 130.164 1.00 28.93 92 SER A N 1
ATOM 729 C CA . SER A 1 92 ? 167.324 152.186 129.156 1.00 28.93 92 SER A CA 1
ATOM 730 C C . SER A 1 92 ? 166.936 150.853 129.777 1.00 28.93 92 SER A C 1
ATOM 731 O O . SER A 1 92 ? 166.235 150.056 129.143 1.00 28.93 92 SER A O 1
ATOM 734 N N . LEU A 1 93 ? 167.375 150.586 131.008 1.00 28.73 93 LEU A N 1
ATOM 735 C CA . LEU A 1 93 ? 166.931 149.370 131.676 1.00 28.73 93 LEU A CA 1
ATOM 736 C C . LEU A 1 93 ? 165.488 149.496 132.144 1.00 28.73 93 LEU A C 1
ATOM 737 O O . LEU A 1 93 ? 164.699 148.557 131.986 1.00 28.73 93 LEU A O 1
ATOM 742 N N . VAL A 1 94 ? 165.122 150.647 132.713 1.00 29.25 94 VAL A N 1
ATOM 743 C CA . VAL A 1 94 ? 163.741 150.850 133.137 1.00 29.25 94 VAL A CA 1
ATOM 744 C C . VAL A 1 94 ? 162.817 150.847 131.928 1.00 29.25 94 VAL A C 1
ATOM 745 O O . VAL A 1 94 ? 161.688 150.346 131.990 1.00 29.25 94 VAL A O 1
ATOM 749 N N . SER A 1 95 ? 163.285 151.399 130.808 1.00 34.94 95 SER A N 1
ATOM 750 C CA . SER A 1 95 ? 162.544 151.291 129.558 1.00 34.94 95 SER A CA 1
ATOM 751 C C . SER A 1 95 ? 162.404 149.836 129.129 1.00 34.94 95 SER A C 1
ATOM 752 O O . SER A 1 95 ? 161.387 149.448 128.543 1.00 34.94 95 SER A O 1
ATOM 755 N N . ALA A 1 96 ? 163.420 149.016 129.406 1.00 33.93 96 ALA A N 1
ATOM 756 C CA . ALA A 1 96 ? 163.327 147.595 129.089 1.00 33.93 96 ALA A CA 1
ATOM 757 C C . ALA A 1 96 ? 162.273 146.905 129.944 1.00 33.93 96 ALA A C 1
ATOM 758 O O . ALA A 1 96 ? 161.533 146.045 129.454 1.00 33.93 96 ALA A O 1
ATOM 760 N N . LYS A 1 97 ? 162.189 147.269 131.223 1.00 37.21 97 LYS A N 1
ATOM 761 C CA . LYS A 1 97 ? 161.235 146.680 132.152 1.00 37.21 97 LYS A CA 1
ATOM 762 C C . LYS A 1 97 ? 159.985 147.532 132.332 1.00 37.21 97 LYS A C 1
ATOM 763 O O . LYS A 1 97 ? 159.289 147.389 133.343 1.00 37.21 97 LYS A O 1
ATOM 769 N N . LEU A 1 98 ? 159.689 148.414 131.381 1.00 41.19 98 LEU A N 1
ATOM 770 C CA . LEU A 1 98 ? 158.533 149.299 131.485 1.00 41.19 98 LEU A CA 1
ATOM 771 C C . LEU A 1 98 ? 157.250 148.486 131.377 1.00 41.19 98 LEU A C 1
ATOM 772 O O . LEU A 1 98 ? 156.921 147.969 130.305 1.00 41.19 98 LEU A O 1
ATOM 777 N N . GLY A 1 99 ? 156.527 148.364 132.487 1.00 41.50 99 GLY A N 1
ATOM 778 C CA . GLY A 1 99 ? 155.222 147.734 132.462 1.00 41.50 99 GLY A CA 1
ATOM 779 C C . GLY A 1 99 ? 155.112 146.469 133.287 1.00 41.50 99 GLY A C 1
ATOM 780 O O . GLY A 1 99 ? 154.078 146.223 133.914 1.00 41.50 99 GLY A O 1
ATOM 781 N N . TRP A 1 100 ? 156.164 145.658 133.297 1.00 39.73 100 TRP A N 1
ATOM 782 C CA . TRP A 1 100 ? 156.153 144.359 133.957 1.00 39.73 100 TRP A CA 1
ATOM 783 C C . TRP A 1 100 ? 157.248 144.261 135.012 1.00 39.73 100 TRP A C 1
ATOM 784 O O . TRP A 1 100 ? 157.899 143.226 135.165 1.00 39.73 100 TRP A O 1
ATOM 795 N N . ARG A 1 101 ? 157.461 145.343 135.755 1.00 43.20 101 ARG A N 1
ATOM 796 C CA . ARG A 1 101 ? 158.430 145.359 136.843 1.00 43.20 101 ARG A CA 1
ATOM 797 C C . ARG A 1 101 ? 157.726 144.990 138.143 1.00 43.20 101 ARG A C 1
ATOM 798 O O . ARG A 1 101 ? 156.819 145.702 138.587 1.00 43.20 101 ARG A O 1
ATOM 806 N N . ARG A 1 102 ? 158.143 143.883 138.750 1.00 52.00 102 ARG A N 1
ATOM 807 C CA . ARG A 1 102 ? 157.557 143.388 139.993 1.00 52.00 102 ARG A CA 1
ATOM 808 C C . ARG A 1 102 ? 158.588 143.561 141.104 1.00 52.00 102 ARG A C 1
ATOM 809 O O . ARG A 1 102 ? 159.545 142.787 141.201 1.00 52.00 102 ARG A O 1
ATOM 817 N N . GLY A 1 103 ? 158.379 144.562 141.953 1.00 46.22 103 GLY A N 1
ATOM 818 C CA . GLY A 1 103 ? 159.356 144.904 142.966 1.00 46.22 103 GLY A CA 1
ATOM 819 C C . GLY A 1 103 ? 159.580 146.397 143.065 1.00 46.22 103 GLY A C 1
ATOM 820 O O . GLY A 1 103 ? 160.497 146.852 143.754 1.00 46.22 103 GLY A O 1
ATOM 821 N N . ASN A 1 104 ? 158.750 147.163 142.366 1.00 47.42 104 ASN A N 1
ATOM 822 C CA . ASN A 1 104 ? 158.853 148.615 142.397 1.00 47.42 104 ASN A CA 1
ATOM 823 C C . ASN A 1 104 ? 158.641 149.114 143.824 1.00 47.42 104 ASN A C 1
ATOM 824 O O . ASN A 1 104 ? 157.628 148.770 144.450 1.00 47.42 104 ASN A O 1
ATOM 829 N N . PRO A 1 105 ? 159.567 149.902 144.377 1.00 38.64 105 PRO A N 1
ATOM 830 C CA . PRO A 1 105 ? 159.408 150.353 145.770 1.00 38.64 105 PRO A CA 1
ATOM 831 C C . PRO A 1 105 ? 158.131 151.133 146.020 1.00 38.64 105 PRO A C 1
ATOM 832 O O . PRO A 1 105 ? 157.611 151.101 147.143 1.00 38.64 105 PRO A O 1
ATOM 836 N N . LEU A 1 106 ? 157.611 151.841 145.014 1.00 41.03 106 LEU A N 1
ATOM 837 C CA . LEU A 1 106 ? 156.393 152.620 145.212 1.00 41.03 106 LEU A CA 1
ATOM 838 C C . LEU A 1 106 ? 155.209 151.731 145.564 1.00 41.03 106 LEU A C 1
ATOM 839 O O . LEU A 1 106 ? 154.403 152.087 146.431 1.00 41.03 106 LEU A O 1
ATOM 844 N N . ASN A 1 107 ? 155.083 150.585 144.912 1.00 50.77 107 ASN A N 1
ATOM 845 C CA . ASN A 1 107 ? 154.005 149.654 145.226 1.00 50.77 107 ASN A CA 1
ATOM 846 C C . ASN A 1 107 ? 154.438 148.700 146.331 1.00 50.77 107 ASN A C 1
ATOM 847 O O . ASN A 1 107 ? 155.422 147.970 146.154 1.00 50.77 107 ASN A O 1
ATOM 852 N N . PRO A 1 108 ? 153.751 148.672 147.482 1.00 55.04 108 PRO A N 1
ATOM 853 C CA . PRO A 1 108 ? 154.042 147.686 148.528 1.00 55.04 108 PRO A CA 1
ATOM 854 C C . PRO A 1 108 ? 153.778 146.257 148.059 1.00 55.04 108 PRO A C 1
ATOM 855 O O . PRO A 1 108 ? 154.542 145.356 148.404 1.00 55.04 108 PRO A O 1
ATOM 859 N N . ALA A 1 121 ? 144.499 135.477 135.055 1.00 85.89 121 ALA A N 1
ATOM 860 C CA . ALA A 1 121 ? 145.926 135.705 135.240 1.00 85.89 121 ALA A CA 1
ATOM 861 C C . ALA A 1 121 ? 146.291 137.151 134.926 1.00 85.89 121 ALA A C 1
ATOM 862 O O . ALA A 1 121 ? 146.629 137.480 133.789 1.00 85.89 121 ALA A O 1
ATOM 864 N N . LEU A 1 122 ? 146.223 138.004 135.951 1.00 85.92 122 LEU A N 1
ATOM 865 C CA . LEU A 1 122 ? 146.521 139.432 135.822 1.00 85.92 122 LEU A CA 1
ATOM 866 C C . LEU A 1 122 ? 145.667 140.079 134.732 1.00 85.92 122 LEU A C 1
ATOM 867 O O . LEU A 1 122 ? 146.143 140.886 133.930 1.00 85.92 122 LEU A O 1
ATOM 872 N N . LYS A 1 123 ? 144.385 139.713 134.706 1.00 82.25 123 LYS A N 1
ATOM 873 C CA . LYS A 1 123 ? 143.455 140.273 133.735 1.00 82.25 123 LYS A CA 1
ATOM 874 C C . LYS A 1 123 ? 142.937 141.649 134.131 1.00 82.25 123 LYS A C 1
ATOM 875 O O . LYS A 1 123 ? 142.367 142.343 133.282 1.00 82.25 123 LYS A O 1
ATOM 881 N N . ASP A 1 124 ? 143.118 142.056 135.387 1.00 82.49 124 ASP A N 1
ATOM 882 C CA . ASP A 1 124 ? 142.657 143.363 135.838 1.00 82.49 124 ASP A CA 1
ATOM 883 C C . ASP A 1 124 ? 143.427 144.473 135.136 1.00 82.49 124 ASP A C 1
ATOM 884 O O . ASP A 1 124 ? 144.637 144.619 135.336 1.00 82.49 124 ASP A O 1
ATOM 889 N N . ALA A 1 125 ? 142.733 145.255 134.306 1.00 78.57 125 ALA A N 1
ATOM 890 C CA . ALA A 1 125 ? 143.390 146.346 133.594 1.00 78.57 125 ALA A CA 1
ATOM 891 C C . ALA A 1 125 ? 143.915 147.408 134.550 1.00 78.57 125 ALA A C 1
ATOM 892 O O . ALA A 1 125 ? 144.903 148.085 134.240 1.00 78.57 125 ALA A O 1
ATOM 894 N N . ARG A 1 126 ? 143.277 147.564 135.711 1.00 71.65 126 ARG A N 1
ATOM 895 C CA . ARG A 1 126 ? 143.685 148.600 136.654 1.00 71.65 126 ARG A CA 1
ATOM 896 C C . ARG A 1 126 ? 145.097 148.355 137.173 1.00 71.65 126 ARG A C 1
ATOM 897 O O . ARG A 1 126 ? 145.906 149.284 137.254 1.00 71.65 126 ARG A O 1
ATOM 905 N N . ARG A 1 127 ? 145.415 147.108 137.528 1.00 67.54 127 ARG A N 1
ATOM 906 C CA . ARG A 1 127 ? 146.739 146.814 138.069 1.00 67.54 127 ARG A CA 1
ATOM 907 C C . ARG A 1 127 ? 147.823 146.968 137.008 1.00 67.54 127 ARG A C 1
ATOM 908 O O . ARG A 1 127 ? 148.909 147.493 137.290 1.00 67.54 127 ARG A O 1
ATOM 916 N N . VAL A 1 128 ? 147.548 146.514 135.783 1.00 58.14 128 VAL A N 1
ATOM 917 C CA . VAL A 1 128 ? 148.506 146.676 134.693 1.00 58.14 128 VAL A CA 1
ATOM 918 C C . VAL A 1 128 ? 148.755 148.155 134.430 1.00 58.14 128 VAL A C 1
ATOM 919 O O . VAL A 1 128 ? 149.902 148.595 134.274 1.00 58.14 128 VAL A O 1
ATOM 923 N N . ALA A 1 129 ? 147.680 148.947 134.392 1.00 53.59 129 ALA A N 1
ATOM 924 C CA . ALA A 1 129 ? 147.827 150.383 134.190 1.00 53.59 129 ALA A CA 1
ATOM 925 C C . ALA A 1 129 ? 148.605 151.022 135.331 1.00 53.59 129 ALA A C 1
ATOM 926 O O . ALA A 1 129 ? 149.418 151.923 135.105 1.00 53.59 129 ALA A O 1
ATOM 928 N N . GLN A 1 130 ? 148.370 150.572 136.564 1.00 52.05 130 GLN A N 1
ATOM 929 C CA . GLN A 1 130 ? 149.078 151.134 137.710 1.00 52.05 130 GLN A CA 1
ATOM 930 C C . GLN A 1 130 ? 150.574 150.859 137.622 1.00 52.05 130 GLN A C 1
ATOM 931 O O . GLN A 1 130 ? 151.397 151.748 137.871 1.00 52.05 130 GLN A O 1
ATOM 937 N N . ASN A 1 131 ? 150.946 149.626 137.270 1.00 47.25 131 ASN A N 1
ATOM 938 C CA . ASN A 1 131 ? 152.362 149.306 137.106 1.00 47.25 131 ASN A CA 1
ATOM 939 C C . ASN A 1 131 ? 152.980 150.121 135.977 1.00 47.25 131 ASN A C 1
ATOM 940 O O . ASN A 1 131 ? 154.100 150.642 136.107 1.00 47.25 131 ASN A O 1
ATOM 945 N N . LEU A 1 132 ? 152.257 150.249 134.864 1.00 45.18 132 LEU A N 1
ATOM 946 C CA . LEU A 1 132 ? 152.737 151.038 133.737 1.00 45.18 132 LEU A CA 1
ATOM 947 C C . LEU A 1 132 ? 152.975 152.486 134.148 1.00 45.18 132 LEU A C 1
ATOM 948 O O . LEU A 1 132 ? 153.998 153.090 133.801 1.00 45.18 132 LEU A O 1
ATOM 953 N N . ILE A 1 133 ? 152.041 153.049 134.913 1.00 43.41 133 ILE A N 1
ATOM 954 C CA . ILE A 1 133 ? 152.135 154.442 135.330 1.00 43.41 133 ILE A CA 1
ATOM 955 C C . ILE A 1 133 ? 153.277 154.635 136.320 1.00 43.41 133 ILE A C 1
ATOM 956 O O . ILE A 1 133 ? 153.986 155.646 136.276 1.00 43.41 133 ILE A O 1
ATOM 961 N N . ASN A 1 134 ? 153.489 153.668 137.216 1.00 40.75 134 ASN A N 1
ATOM 962 C CA . ASN A 1 134 ? 154.615 153.765 138.140 1.00 40.75 134 ASN A CA 1
ATOM 963 C C . ASN A 1 134 ? 155.946 153.749 137.396 1.00 40.75 134 ASN A C 1
ATOM 964 O O . ASN A 1 134 ? 156.855 154.533 137.709 1.00 40.75 134 ASN A O 1
ATOM 969 N N . ASP A 1 135 ? 156.083 152.868 136.402 1.00 39.50 135 ASP A N 1
ATOM 970 C CA . ASP A 1 135 ? 157.324 152.833 135.632 1.00 39.50 135 ASP A CA 1
ATOM 971 C C . ASP A 1 135 ? 157.519 154.119 134.832 1.00 39.50 135 ASP A C 1
ATOM 972 O O . ASP A 1 135 ? 158.644 154.630 134.715 1.00 39.50 135 ASP A O 1
ATOM 977 N N . ALA A 1 136 ? 156.433 154.659 134.272 1.00 35.93 136 ALA A N 1
ATOM 978 C CA . ALA A 1 136 ? 156.526 155.941 133.582 1.00 35.93 136 ALA A CA 1
ATOM 979 C C . ALA A 1 136 ? 156.967 157.044 134.534 1.00 35.93 136 ALA A C 1
ATOM 980 O O . ALA A 1 136 ? 157.741 157.931 134.154 1.00 35.93 136 ALA A O 1
ATOM 982 N N . SER A 1 137 ? 156.473 157.011 135.773 1.00 35.13 137 SER A N 1
ATOM 983 C CA . SER A 1 137 ? 156.902 157.986 136.769 1.00 35.13 137 SER A CA 1
ATOM 984 C C . SER A 1 137 ? 158.390 157.855 137.056 1.00 35.13 137 SER A C 1
ATOM 985 O O . SER A 1 137 ? 159.093 158.862 137.190 1.00 35.13 137 SER A O 1
ATOM 988 N N . HIS A 1 138 ? 158.885 156.621 137.153 1.00 32.37 138 HIS A N 1
ATOM 989 C CA . HIS A 1 138 ? 160.319 156.416 137.353 1.00 32.37 138 HIS A CA 1
ATOM 990 C C . HIS A 1 138 ? 161.125 157.047 136.223 1.00 32.37 138 HIS A C 1
ATOM 991 O O . HIS A 1 138 ? 162.103 157.770 136.461 1.00 32.37 138 HIS A O 1
ATOM 998 N N . ILE A 1 139 ? 160.721 156.783 134.979 1.00 30.53 139 ILE A N 1
ATOM 999 C CA . ILE A 1 139 ? 161.477 157.297 133.837 1.00 30.53 139 ILE A CA 1
ATOM 1000 C C . ILE A 1 139 ? 161.424 158.821 133.791 1.00 30.53 139 ILE A C 1
ATOM 1001 O O . ILE A 1 139 ? 162.435 159.484 133.521 1.00 30.53 139 ILE A O 1
ATOM 1006 N N . ARG A 1 140 ? 160.251 159.402 134.048 1.00 31.21 140 ARG A N 1
ATOM 1007 C CA . ARG A 1 140 ? 160.139 160.858 134.043 1.00 31.21 140 ARG A CA 1
ATOM 1008 C C . ARG A 1 140 ? 160.971 161.483 135.160 1.00 31.21 140 ARG A C 1
ATOM 1009 O O . ARG A 1 140 ? 161.566 162.551 134.974 1.00 31.21 140 ARG A O 1
ATOM 1017 N N . MET A 1 141 ? 161.032 160.832 136.325 1.00 28.72 141 MET A N 1
ATOM 1018 C CA . MET A 1 141 ? 161.880 161.331 137.403 1.00 28.72 141 MET A CA 1
ATOM 1019 C C . MET A 1 141 ? 163.346 161.318 136.998 1.00 28.72 141 MET A C 1
ATOM 1020 O O . MET A 1 141 ? 164.083 162.275 137.268 1.00 28.72 141 MET A O 1
ATOM 1025 N N . LEU A 1 142 ? 163.787 160.241 136.343 1.00 27.52 142 LEU A N 1
ATOM 1026 C CA . LEU A 1 142 ? 165.171 160.192 135.877 1.00 27.52 142 LEU A CA 1
ATOM 1027 C C . LEU A 1 142 ? 165.449 161.287 134.852 1.00 27.52 142 LEU A C 1
ATOM 1028 O O . LEU A 1 142 ? 166.511 161.923 134.881 1.00 27.52 142 LEU A O 1
ATOM 1033 N N . ASP A 1 143 ? 164.505 161.524 133.938 1.00 32.64 143 ASP A N 1
ATOM 1034 C CA . ASP A 1 143 ? 164.683 162.588 132.953 1.00 32.64 143 ASP A CA 1
ATOM 1035 C C . ASP A 1 143 ? 164.769 163.954 133.624 1.00 32.64 143 ASP A C 1
ATOM 1036 O O . ASP A 1 143 ? 165.588 164.798 133.238 1.00 32.64 143 ASP A O 1
ATOM 1041 N N . GLY A 1 144 ? 163.924 164.192 134.627 1.00 30.68 144 GLY A N 1
ATOM 1042 C CA . GLY A 1 144 ? 163.992 165.447 135.354 1.00 30.68 144 GLY A CA 1
ATOM 1043 C C . GLY A 1 144 ? 165.311 165.629 136.073 1.00 30.68 144 GLY A C 1
ATOM 1044 O O . GLY A 1 144 ? 165.869 166.729 136.102 1.00 30.68 144 GLY A O 1
ATOM 1045 N N . ILE A 1 145 ? 165.826 164.555 136.671 1.00 36.28 145 ILE A N 1
ATOM 1046 C CA . ILE A 1 145 ? 167.113 164.643 137.353 1.00 36.28 145 ILE A CA 1
ATOM 1047 C C . ILE A 1 145 ? 168.226 164.933 136.355 1.00 36.28 145 ILE A C 1
ATOM 1048 O O . ILE A 1 145 ? 169.151 165.699 136.644 1.00 36.28 145 ILE A O 1
ATOM 1053 N N . LYS A 1 146 ? 168.150 164.345 135.158 1.00 31.90 146 LYS A N 1
ATOM 1054 C CA . LYS A 1 146 ? 169.149 164.654 134.136 1.00 31.90 146 LYS A CA 1
ATOM 1055 C C . LYS A 1 146 ? 169.077 166.116 133.709 1.00 31.90 146 LYS A C 1
ATOM 1056 O O . LYS A 1 146 ? 170.112 166.768 133.518 1.00 31.90 146 LYS A O 1
ATOM 1062 N N . ARG A 1 147 ? 167.864 166.644 133.529 1.00 34.10 147 ARG A N 1
ATOM 1063 C CA . ARG A 1 147 ? 167.726 168.052 133.163 1.00 34.10 147 ARG A CA 1
ATOM 1064 C C . ARG A 1 147 ? 168.282 168.958 134.255 1.00 34.10 147 ARG A C 1
ATOM 1065 O O . ARG A 1 147 ? 168.980 169.943 133.969 1.00 34.10 147 ARG A O 1
ATOM 1073 N N . PHE A 1 148 ? 167.987 168.634 135.516 1.00 57.56 148 PHE A N 1
ATOM 1074 C CA . PHE A 1 148 ? 168.536 169.403 136.625 1.00 57.56 148 PHE A CA 1
ATOM 1075 C C . PHE A 1 148 ? 170.055 169.311 136.652 1.00 57.56 148 PHE A C 1
ATOM 1076 O O . PHE A 1 148 ? 170.734 170.290 136.971 1.00 57.56 148 PHE A O 1
ATOM 1084 N N . ASP A 1 149 ? 170.606 168.142 136.320 1.00 37.76 149 ASP A N 1
ATOM 1085 C CA . ASP A 1 149 ? 172.056 167.991 136.269 1.00 37.76 149 ASP A CA 1
ATOM 1086 C C . ASP A 1 149 ? 172.668 168.861 135.180 1.00 37.76 149 ASP A C 1
ATOM 1087 O O . ASP A 1 149 ? 173.725 169.466 135.386 1.00 37.76 149 ASP A O 1
ATOM 1092 N N . ASP A 1 150 ? 172.031 168.921 134.011 1.00 37.83 150 ASP A N 1
ATOM 1093 C CA . ASP A 1 150 ? 172.536 169.777 132.940 1.00 37.83 150 ASP A CA 1
ATOM 1094 C C . ASP A 1 150 ? 172.517 171.243 133.360 1.00 37.83 150 ASP A C 1
ATOM 1095 O O . ASP A 1 150 ? 173.492 171.979 133.153 1.00 37.83 150 ASP A O 1
ATOM 1100 N N . ILE A 1 151 ? 171.411 171.677 133.968 1.00 29.75 151 ILE A N 1
ATOM 1101 C CA . ILE A 1 151 ? 171.310 173.056 134.443 1.00 29.75 151 ILE A CA 1
ATOM 1102 C C . ILE A 1 151 ? 172.376 173.335 135.498 1.00 29.75 151 ILE A C 1
ATOM 1103 O O . ILE A 1 151 ? 173.032 174.388 135.486 1.00 29.75 151 ILE A O 1
ATOM 1108 N N . TYR A 1 152 ? 172.573 172.388 136.417 1.00 31.21 152 TYR A N 1
ATOM 1109 C CA . TYR A 1 152 ? 173.567 172.538 137.471 1.00 31.21 152 TYR A CA 1
ATOM 1110 C C . TYR A 1 152 ? 174.971 172.654 136.897 1.00 31.21 152 TYR A C 1
ATOM 1111 O O . TYR A 1 152 ? 175.757 173.498 137.336 1.00 31.21 152 TYR A O 1
ATOM 1120 N N . ARG A 1 153 ? 175.307 171.811 135.920 1.00 32.83 153 ARG A N 1
ATOM 1121 C CA . ARG A 1 153 ? 176.628 171.885 135.306 1.00 32.83 153 ARG A CA 1
ATOM 1122 C C . ARG A 1 153 ? 176.833 173.221 134.607 1.00 32.83 153 ARG A C 1
ATOM 1123 O O . ARG A 1 153 ? 177.902 173.833 134.723 1.00 32.83 153 ARG A O 1
ATOM 1131 N N . GLN A 1 154 ? 175.812 173.697 133.890 1.00 36.24 154 GLN A N 1
ATOM 1132 C CA . GLN A 1 154 ? 175.939 174.982 133.210 1.00 36.24 154 GLN A CA 1
ATOM 1133 C C . GLN A 1 154 ? 176.161 176.116 134.204 1.00 36.24 154 GLN A C 1
ATOM 1134 O O . GLN A 1 154 ? 176.963 177.022 133.950 1.00 36.24 154 GLN A O 1
ATOM 1140 N N . ILE A 1 155 ? 175.455 176.094 135.337 1.00 27.60 155 ILE A N 1
ATOM 1141 C CA . ILE A 1 155 ? 175.631 177.161 136.320 1.00 27.60 155 ILE A CA 1
ATOM 1142 C C . ILE A 1 155 ? 176.993 177.063 136.997 1.00 27.60 155 ILE A C 1
ATOM 1143 O O . ILE A 1 155 ? 177.670 178.077 137.210 1.00 27.60 155 ILE A O 1
ATOM 1148 N N . MET A 1 156 ? 177.419 175.852 137.339 1.00 33.18 156 MET A N 1
ATOM 1149 C CA . MET A 1 156 ? 178.609 175.618 138.144 1.00 33.18 156 MET A CA 1
ATOM 1150 C C . MET A 1 156 ? 179.890 175.549 137.327 1.00 33.18 156 MET A C 1
ATOM 1151 O O . MET A 1 156 ? 180.964 175.367 137.908 1.00 33.18 156 MET A O 1
ATOM 1156 N N . LYS A 1 157 ? 179.804 175.681 136.003 1.00 33.57 157 LYS A N 1
ATOM 1157 C CA . LYS A 1 157 ? 181.011 175.671 135.177 1.00 33.57 157 LYS A CA 1
ATOM 1158 C C . LYS A 1 157 ? 182.023 176.751 135.553 1.00 33.57 157 LYS A C 1
ATOM 1159 O O . LYS A 1 157 ? 183.211 176.419 135.704 1.00 33.57 157 LYS A O 1
ATOM 1165 N N . PRO A 1 158 ? 181.656 178.029 135.717 1.00 30.07 158 PRO A N 1
ATOM 1166 C CA . PRO A 1 158 ? 182.678 179.055 135.961 1.00 30.07 158 PRO A CA 1
ATOM 1167 C C . PRO A 1 158 ? 183.093 179.253 137.410 1.00 30.07 158 PRO A C 1
ATOM 1168 O O . PRO A 1 158 ? 184.154 179.848 137.644 1.00 30.07 158 PRO A O 1
ATOM 1172 N N . LEU A 1 159 ? 182.302 178.796 138.383 1.00 29.73 159 LEU A N 1
ATOM 1173 C CA . LEU A 1 159 ? 182.633 179.056 139.781 1.00 29.73 159 LEU A CA 1
ATOM 1174 C C . LEU A 1 159 ? 183.923 178.359 140.192 1.00 29.73 159 LEU A C 1
ATOM 1175 O O . LEU A 1 159 ? 184.762 178.951 140.880 1.00 29.73 159 LEU A O 1
ATOM 1180 N N . GLY A 1 160 ? 184.098 177.104 139.791 1.00 32.50 160 GLY A N 1
ATOM 1181 C CA . GLY A 1 160 ? 185.347 176.411 140.033 1.00 32.50 160 GLY A CA 1
ATOM 1182 C C . GLY A 1 160 ? 185.632 176.065 141.481 1.00 32.50 160 GLY A C 1
ATOM 1183 O O . GLY A 1 160 ? 186.548 176.628 142.088 1.00 32.50 160 GLY A O 1
ATOM 1184 N N . MET A 1 161 ? 184.856 175.148 142.049 1.00 35.05 161 MET A N 1
ATOM 1185 C CA . MET A 1 161 ? 185.139 174.579 143.357 1.00 35.05 161 MET A CA 1
ATOM 1186 C C . MET A 1 161 ? 185.369 173.080 143.238 1.00 35.05 161 MET A C 1
ATOM 1187 O O . MET A 1 161 ? 185.151 172.472 142.187 1.00 35.05 161 MET A O 1
ATOM 1192 N N . THR A 1 162 ? 185.810 172.490 144.346 1.00 35.23 162 THR A N 1
ATOM 1193 C CA . THR A 1 162 ? 186.192 171.089 144.366 1.00 35.23 162 THR A CA 1
ATOM 1194 C C . THR A 1 162 ? 184.996 170.193 144.055 1.00 35.23 162 THR A C 1
ATOM 1195 O O . THR A 1 162 ? 183.836 170.558 144.264 1.00 35.23 162 THR A O 1
ATOM 1199 N N . THR A 1 163 ? 185.299 169.003 143.535 1.00 35.64 163 THR A N 1
ATOM 1200 C CA . THR A 1 163 ? 184.246 168.081 143.122 1.00 35.64 163 THR A CA 1
ATOM 1201 C C . THR A 1 163 ? 183.420 167.610 144.312 1.00 35.64 163 THR A C 1
ATOM 1202 O O . THR A 1 163 ? 182.205 167.414 144.194 1.00 35.64 163 THR A O 1
ATOM 1206 N N . ASP A 1 164 ? 184.062 167.410 145.466 1.00 37.91 164 ASP A N 1
ATOM 1207 C CA . ASP A 1 164 ? 183.325 166.994 146.655 1.00 37.91 164 ASP A CA 1
ATOM 1208 C C . ASP A 1 164 ? 182.304 168.047 147.066 1.00 37.91 164 ASP A C 1
ATOM 1209 O O . ASP A 1 164 ? 181.151 167.720 147.374 1.00 37.91 164 ASP A O 1
ATOM 1214 N N . ASP A 1 165 ? 182.708 169.319 147.066 1.00 33.70 165 ASP A N 1
ATOM 1215 C CA . ASP A 1 165 ? 181.773 170.390 147.394 1.00 33.70 165 ASP A CA 1
ATOM 1216 C C . ASP A 1 165 ? 180.661 170.483 146.360 1.00 33.70 165 ASP A C 1
ATOM 1217 O O . ASP A 1 165 ? 179.503 170.742 146.706 1.00 33.70 165 ASP A O 1
ATOM 1222 N N . ALA A 1 166 ? 180.992 170.281 145.083 1.00 31.26 166 ALA A N 1
ATOM 1223 C CA . ALA A 1 166 ? 179.972 170.324 144.041 1.00 31.26 166 ALA A CA 1
ATOM 1224 C C . ALA A 1 166 ? 178.936 169.223 144.232 1.00 31.26 166 ALA A C 1
ATOM 1225 O O . ALA A 1 166 ? 177.731 169.467 144.107 1.00 31.26 166 ALA A O 1
ATOM 1227 N N . ARG A 1 167 ? 179.383 168.006 144.549 1.00 36.30 167 ARG A N 1
ATOM 1228 C CA . ARG A 1 167 ? 178.436 166.917 144.767 1.00 36.30 167 ARG A CA 1
ATOM 1229 C C . ARG A 1 167 ? 177.617 167.139 146.033 1.00 36.30 167 ARG A C 1
ATOM 1230 O O . ARG A 1 167 ? 176.420 166.823 146.068 1.00 36.30 167 ARG A O 1
ATOM 1238 N N . ALA A 1 168 ? 178.241 167.677 147.084 1.00 31.11 168 ALA A N 1
ATOM 1239 C CA . ALA A 1 168 ? 177.493 167.986 148.298 1.00 31.11 168 ALA A CA 1
ATOM 1240 C C . ALA A 1 168 ? 176.415 169.025 148.025 1.00 31.11 168 ALA A C 1
ATOM 1241 O O . ALA A 1 168 ? 175.283 168.896 148.505 1.00 31.11 168 ALA A O 1
ATOM 1243 N N . LEU A 1 169 ? 176.745 170.057 147.247 1.00 30.44 169 LEU A N 1
ATOM 1244 C CA . LEU A 1 169 ? 175.755 171.070 146.898 1.00 30.44 169 LEU A CA 1
ATOM 1245 C C . LEU A 1 169 ? 174.651 170.487 146.025 1.00 30.44 169 LEU A C 1
ATOM 1246 O O . LEU A 1 169 ? 173.483 170.857 146.169 1.00 30.44 169 LEU A O 1
ATOM 1251 N N . PHE A 1 170 ? 175.002 169.581 145.110 1.00 35.88 170 PHE A N 1
ATOM 1252 C CA . PHE A 1 170 ? 173.993 168.911 144.294 1.00 35.88 170 PHE A CA 1
ATOM 1253 C C . PHE A 1 170 ? 173.004 168.146 145.166 1.00 35.88 170 PHE A C 1
ATOM 1254 O O . PHE A 1 170 ? 171.781 168.285 145.018 1.00 35.88 170 PHE A O 1
ATOM 1262 N N . ASN A 1 171 ? 173.523 167.331 146.087 1.00 35.87 171 ASN A N 1
ATOM 1263 C CA . ASN A 1 171 ? 172.653 166.553 146.962 1.00 35.87 171 ASN A CA 1
ATOM 1264 C C . ASN A 1 171 ? 171.806 167.459 147.846 1.00 35.87 171 ASN A C 1
ATOM 1265 O O . ASN A 1 171 ? 170.615 167.196 148.059 1.00 35.87 171 ASN A O 1
ATOM 1270 N N . GLU A 1 172 ? 172.401 168.532 148.371 1.00 43.90 172 GLU A N 1
ATOM 1271 C CA . GLU A 1 172 ? 171.647 169.446 149.219 1.00 43.90 172 GLU A CA 1
ATOM 1272 C C . GLU A 1 172 ? 170.546 170.149 148.438 1.00 43.90 172 GLU A C 1
ATOM 1273 O O . GLU A 1 172 ? 169.445 170.344 148.958 1.00 43.90 172 GLU A O 1
ATOM 1279 N N . THR A 1 173 ? 170.822 170.544 147.192 1.00 39.02 173 THR A N 1
ATOM 1280 C CA . THR A 1 173 ? 169.787 171.166 146.372 1.00 39.02 173 THR A CA 1
ATOM 1281 C C . THR A 1 173 ? 168.653 170.192 146.093 1.00 39.02 173 THR A C 1
ATOM 1282 O O . THR A 1 173 ? 167.475 170.567 146.144 1.00 39.02 173 THR A O 1
ATOM 1286 N N . ILE A 1 174 ? 168.988 168.933 145.804 1.00 57.56 174 ILE A N 1
ATOM 1287 C CA . ILE A 1 174 ? 167.947 167.933 145.577 1.00 57.56 174 ILE A CA 1
ATOM 1288 C C . ILE A 1 174 ? 167.094 167.760 146.828 1.00 57.56 174 ILE A C 1
ATOM 1289 O O . ILE A 1 174 ? 165.864 167.665 146.751 1.00 57.56 174 ILE A O 1
ATOM 1294 N N . GLU A 1 175 ? 167.731 167.717 148.001 1.00 49.20 175 GLU A N 1
ATOM 1295 C CA . GLU A 1 175 ? 166.978 167.571 149.243 1.00 49.20 175 GLU A CA 1
ATOM 1296 C C . GLU A 1 175 ? 166.088 168.782 149.505 1.00 49.20 175 GLU A C 1
ATOM 1297 O O . GLU A 1 175 ? 164.927 168.635 149.903 1.00 49.20 175 GLU A O 1
ATOM 1303 N N . ILE A 1 176 ? 166.614 169.988 149.281 1.00 39.91 176 ILE A N 1
ATOM 1304 C CA . ILE A 1 176 ? 165.867 171.204 149.589 1.00 39.91 176 ILE A CA 1
ATOM 1305 C C . ILE A 1 176 ? 164.721 171.406 148.607 1.00 39.91 176 ILE A C 1
ATOM 1306 O O . ILE A 1 176 ? 163.702 172.018 148.949 1.00 39.91 176 ILE A O 1
ATOM 1311 N N . GLY A 1 177 ? 164.847 170.885 147.386 1.00 45.99 177 GLY A N 1
ATOM 1312 C CA . GLY A 1 177 ? 163.781 171.043 146.413 1.00 45.99 177 GLY A CA 1
ATOM 1313 C C . GLY A 1 177 ? 162.476 170.379 146.800 1.00 45.99 177 GLY A C 1
ATOM 1314 O O . GLY A 1 177 ? 161.437 170.685 146.208 1.00 45.99 177 GLY A O 1
ATOM 1315 N N . SER A 1 178 ? 162.500 169.482 147.782 1.00 39.48 178 SER A N 1
ATOM 1316 C CA . SER A 1 178 ? 161.311 168.758 148.210 1.00 39.48 178 SER A CA 1
ATOM 1317 C C . SER A 1 178 ? 160.559 169.461 149.330 1.00 39.48 178 SER A C 1
ATOM 1318 O O . SER A 1 178 ? 159.668 168.856 149.933 1.00 39.48 178 SER A O 1
ATOM 1321 N N . ILE A 1 179 ? 160.909 170.710 149.635 1.00 41.22 179 ILE A N 1
ATOM 1322 C CA . ILE A 1 179 ? 160.262 171.410 150.745 1.00 41.22 179 ILE A CA 1
ATOM 1323 C C . ILE A 1 179 ? 158.769 171.621 150.516 1.00 41.22 179 ILE A C 1
ATOM 1324 O O . ILE A 1 179 ? 157.984 171.332 151.432 1.00 41.22 179 ILE A O 1
ATOM 1329 N N . PRO A 1 180 ? 158.308 172.130 149.363 1.00 57.56 180 PRO A N 1
ATOM 1330 C CA . PRO A 1 180 ? 156.850 172.282 149.195 1.00 57.56 180 PRO A CA 1
ATOM 1331 C C . PRO A 1 180 ? 156.091 170.970 149.280 1.00 57.56 180 PRO A C 1
ATOM 1332 O O . PRO A 1 180 ? 154.994 170.926 149.854 1.00 57.56 180 PRO A O 1
ATOM 1336 N N . LYS A 1 181 ? 156.657 169.891 148.735 1.00 57.56 181 LYS A N 1
ATOM 1337 C CA . LYS A 1 181 ? 155.986 168.597 148.785 1.00 57.56 181 LYS A CA 1
ATOM 1338 C C . LYS A 1 181 ? 155.809 168.129 150.222 1.00 57.56 181 LYS A C 1
ATOM 1339 O O . LYS A 1 181 ? 154.724 167.691 150.614 1.00 57.56 181 LYS A O 1
ATOM 1345 N N . ASN A 1 182 ? 156.867 168.228 151.028 1.00 57.56 182 ASN A N 1
ATOM 1346 C CA . ASN A 1 182 ? 156.774 167.808 152.421 1.00 57.56 182 ASN A CA 1
ATOM 1347 C C . ASN A 1 182 ? 155.880 168.735 153.232 1.00 57.56 182 ASN A C 1
ATOM 1348 O O . ASN A 1 182 ? 155.187 168.279 154.147 1.00 57.56 182 ASN A O 1
ATOM 1353 N N . ASN A 1 183 ? 155.891 170.033 152.925 1.00 57.56 183 ASN A N 1
ATOM 1354 C CA . ASN A 1 183 ? 155.013 170.962 153.626 1.00 57.56 183 ASN A CA 1
ATOM 1355 C C . ASN A 1 183 ? 153.550 170.638 153.366 1.00 57.56 183 ASN A C 1
ATOM 1356 O O . ASN A 1 183 ? 152.732 170.645 154.292 1.00 57.56 183 ASN A O 1
ATOM 1361 N N . LYS A 1 184 ? 153.199 170.345 152.112 1.00 57.56 184 LYS A N 1
ATOM 1362 C CA . LYS A 1 184 ? 151.803 170.060 151.798 1.00 57.56 184 LYS A CA 1
ATOM 1363 C C . LYS A 1 184 ? 151.391 168.680 152.294 1.00 57.56 184 LYS A C 1
ATOM 1364 O O . LYS A 1 184 ? 150.280 168.507 152.808 1.00 57.56 184 LYS A O 1
ATOM 1370 N N . ILE A 1 185 ? 152.269 167.685 152.149 1.00 57.56 185 ILE A N 1
ATOM 1371 C CA . ILE A 1 185 ? 151.924 166.322 152.542 1.00 57.56 185 ILE A CA 1
ATOM 1372 C C . ILE A 1 185 ? 151.705 166.234 154.047 1.00 57.56 185 ILE A C 1
ATOM 1373 O O . ILE A 1 185 ? 150.790 165.546 154.515 1.00 57.56 185 ILE A O 1
ATOM 1378 N N . TYR A 1 186 ? 152.521 166.937 154.826 1.00 57.56 186 TYR A N 1
ATOM 1379 C CA . TYR A 1 186 ? 152.428 166.889 156.278 1.00 57.56 186 TYR A CA 1
ATOM 1380 C C . TYR A 1 186 ? 151.447 167.904 156.849 1.00 57.56 186 TYR A C 1
ATOM 1381 O O . TYR A 1 186 ? 151.355 168.030 158.073 1.00 57.56 186 TYR A O 1
ATOM 1390 N N . GLY A 1 187 ? 150.721 168.628 156.003 1.00 47.20 187 GLY A N 1
ATOM 1391 C CA . GLY A 1 187 ? 149.608 169.437 156.450 1.00 47.20 187 GLY A CA 1
ATOM 1392 C C . GLY A 1 187 ? 149.870 170.913 156.639 1.00 47.20 187 GLY A C 1
ATOM 1393 O O . GLY A 1 187 ? 149.036 171.589 157.250 1.00 47.20 187 GLY A O 1
ATOM 1394 N N . ASN A 1 188 ? 150.995 171.434 156.145 1.00 38.84 188 ASN A N 1
ATOM 1395 C CA . ASN A 1 188 ? 151.335 172.852 156.277 1.00 38.84 188 ASN A CA 1
ATOM 1396 C C . ASN A 1 188 ? 151.363 173.296 157.735 1.00 38.84 188 ASN A C 1
ATOM 1397 O O . ASN A 1 188 ? 151.099 174.459 158.045 1.00 38.84 188 ASN A O 1
ATOM 1402 N N . SER A 1 189 ? 151.674 172.374 158.639 1.00 41.40 189 SER A N 1
ATOM 1403 C CA . SER A 1 189 ? 151.784 172.722 160.047 1.00 41.40 189 SER A CA 1
ATOM 1404 C C . SER A 1 189 ? 152.949 173.677 160.253 1.00 41.40 189 SER A C 1
ATOM 1405 O O . SER A 1 189 ? 153.959 173.606 159.549 1.00 41.40 189 SER A O 1
ATOM 1408 N N . GLU A 1 190 ? 152.802 174.581 161.224 1.00 45.88 190 GLU A N 1
ATOM 1409 C CA . GLU A 1 190 ? 153.825 175.599 161.437 1.00 45.88 190 GLU A CA 1
ATOM 1410 C C . GLU A 1 190 ? 155.174 174.981 161.784 1.00 45.88 190 GLU A C 1
ATOM 1411 O O . GLU A 1 190 ? 156.218 175.518 161.398 1.00 45.88 190 GLU A O 1
ATOM 1417 N N . GLY A 1 191 ? 155.176 173.853 162.495 1.00 43.86 191 GLY A N 1
ATOM 1418 C CA . GLY A 1 191 ? 156.433 173.185 162.794 1.00 43.86 191 GLY A CA 1
ATOM 1419 C C . GLY A 1 191 ? 157.119 172.639 161.556 1.00 43.86 191 GLY A C 1
ATOM 1420 O O . GLY A 1 191 ? 158.343 172.736 161.419 1.00 43.86 191 GLY A O 1
ATOM 1421 N N . VAL A 1 192 ? 156.346 172.051 160.641 1.00 35.71 192 VAL A N 1
ATOM 1422 C CA . VAL A 1 192 ? 156.920 171.524 159.406 1.00 35.71 192 VAL A CA 1
ATOM 1423 C C . VAL A 1 192 ? 157.527 172.653 158.583 1.00 35.71 192 VAL A C 1
ATOM 1424 O O . VAL A 1 192 ? 158.648 172.542 158.065 1.00 35.71 192 VAL A O 1
ATOM 1428 N N . ARG A 1 193 ? 156.795 173.763 158.459 1.00 38.30 193 ARG A N 1
ATOM 1429 C CA . ARG A 1 193 ? 157.320 174.909 157.728 1.00 38.30 193 ARG A CA 1
ATOM 1430 C C . ARG A 1 193 ? 158.567 175.461 158.399 1.00 38.30 193 ARG A C 1
ATOM 1431 O O . ARG A 1 193 ? 159.510 175.868 157.718 1.00 38.30 193 ARG A O 1
ATOM 1439 N N . LEU A 1 194 ? 158.596 175.480 159.733 1.00 57.56 194 LEU A N 1
ATOM 1440 C CA . LEU A 1 194 ? 159.778 175.978 160.432 1.00 57.56 194 LEU A CA 1
ATOM 1441 C C . LEU A 1 194 ? 160.995 175.094 160.178 1.00 57.56 194 LEU A C 1
ATOM 1442 O O . LEU A 1 194 ? 162.095 175.602 159.926 1.00 57.56 194 LEU A O 1
ATOM 1447 N N . ILE A 1 195 ? 160.820 173.772 160.241 1.00 39.13 195 ILE A N 1
ATOM 1448 C CA . ILE A 1 195 ? 161.938 172.862 159.991 1.00 39.13 195 ILE A CA 1
ATOM 1449 C C . ILE A 1 195 ? 162.456 173.039 158.570 1.00 39.13 195 ILE A C 1
ATOM 1450 O O . ILE A 1 195 ? 163.669 173.170 158.333 1.00 39.13 195 ILE A O 1
ATOM 1455 N N . ASN A 1 196 ? 161.541 173.049 157.599 1.00 38.33 196 ASN A N 1
ATOM 1456 C CA . ASN A 1 196 ? 161.959 173.194 156.212 1.00 38.33 196 ASN A CA 1
ATOM 1457 C C . ASN A 1 196 ? 162.579 174.560 155.954 1.00 38.33 196 ASN A C 1
ATOM 1458 O O . ASN A 1 196 ? 163.504 174.672 155.145 1.00 38.33 196 ASN A O 1
ATOM 1463 N N . SER A 1 197 ? 162.106 175.603 156.639 1.00 39.36 197 SER A N 1
ATOM 1464 C CA . SER A 1 197 ? 162.696 176.925 156.483 1.00 39.36 197 SER A CA 1
ATOM 1465 C C . SER A 1 197 ? 164.107 176.971 157.047 1.00 39.36 197 SER A C 1
ATOM 1466 O O . SER A 1 197 ? 164.985 177.615 156.469 1.00 39.36 197 SER A O 1
ATOM 1469 N N . LEU A 1 198 ? 164.343 176.307 158.180 1.00 57.56 198 LEU A N 1
ATOM 1470 C CA . LEU A 1 198 ? 165.702 176.238 158.708 1.00 57.56 198 LEU A CA 1
ATOM 1471 C C . LEU A 1 198 ? 166.632 175.528 157.731 1.00 57.56 198 LEU A C 1
ATOM 1472 O O . LEU A 1 198 ? 167.748 175.999 157.462 1.00 57.56 198 LEU A O 1
ATOM 1477 N N . ARG A 1 199 ? 166.181 174.400 157.177 1.00 42.92 199 ARG A N 1
ATOM 1478 C CA . ARG A 1 199 ? 167.009 173.686 156.207 1.00 42.92 199 ARG A CA 1
ATOM 1479 C C . ARG A 1 199 ? 167.272 174.539 154.970 1.00 42.92 199 ARG A C 1
ATOM 1480 O O . ARG A 1 199 ? 168.402 174.590 154.464 1.00 42.92 199 ARG A O 1
ATOM 1488 N N . HIS A 1 200 ? 166.240 175.225 154.477 1.00 57.56 200 HIS A N 1
ATOM 1489 C CA . HIS A 1 200 ? 166.390 176.070 153.299 1.00 57.56 200 HIS A CA 1
ATOM 1490 C C . HIS A 1 200 ? 167.336 177.231 153.567 1.00 57.56 200 HIS A C 1
ATOM 1491 O O . HIS A 1 200 ? 168.131 177.601 152.699 1.00 57.56 200 HIS A O 1
ATOM 1498 N N . SER A 1 201 ? 167.262 177.824 154.759 1.00 45.62 201 SER A N 1
ATOM 1499 C CA . SER A 1 201 ? 168.163 178.917 155.101 1.00 45.62 201 SER A CA 1
ATOM 1500 C C . SER A 1 201 ? 169.608 178.442 155.158 1.00 45.62 201 SER A C 1
ATOM 1501 O O . SER A 1 201 ? 170.516 179.136 154.683 1.00 45.62 201 SER A O 1
ATOM 1504 N N . ASP A 1 202 ? 169.843 177.260 155.736 1.00 43.77 202 ASP A N 1
ATOM 1505 C CA . ASP A 1 202 ? 171.200 176.718 155.740 1.00 43.77 202 ASP A CA 1
ATOM 1506 C C . ASP A 1 202 ? 171.701 176.482 154.320 1.00 43.77 202 ASP A C 1
ATOM 1507 O O . ASP A 1 202 ? 172.853 176.806 153.993 1.00 43.77 202 ASP A O 1
ATOM 1512 N N . TYR A 1 203 ? 170.846 175.927 153.458 1.00 57.56 203 TYR A N 1
ATOM 1513 C CA . TYR A 1 203 ? 171.251 175.700 152.074 1.00 57.56 203 TYR A CA 1
ATOM 1514 C C . TYR A 1 203 ? 171.556 177.011 151.362 1.00 57.56 203 TYR A C 1
ATOM 1515 O O . TYR A 1 203 ? 172.510 177.092 150.582 1.00 57.56 203 TYR A O 1
ATOM 1524 N N . ILE A 1 204 ? 170.743 178.042 151.599 1.00 57.56 204 ILE A N 1
ATOM 1525 C CA . ILE A 1 204 ? 170.968 179.335 150.959 1.00 57.56 204 ILE A CA 1
ATOM 1526 C C . ILE A 1 204 ? 172.290 179.930 151.417 1.00 57.56 204 ILE A C 1
ATOM 1527 O O . ILE A 1 204 ? 173.051 180.480 150.612 1.00 57.56 204 ILE A O 1
ATOM 1532 N N . GLU A 1 205 ? 172.578 179.841 152.717 1.00 45.12 205 GLU A N 1
ATOM 1533 C CA . GLU A 1 205 ? 173.856 180.333 153.219 1.00 45.12 205 GLU A CA 1
ATOM 1534 C C . GLU A 1 205 ? 175.019 179.619 152.548 1.00 45.12 205 GLU A C 1
ATOM 1535 O O . GLU A 1 205 ? 175.972 180.263 152.092 1.00 45.12 205 GLU A O 1
ATOM 1541 N N . ARG A 1 206 ? 174.948 178.288 152.453 1.00 34.03 206 ARG A N 1
ATOM 1542 C CA . ARG A 1 206 ? 176.034 177.545 151.818 1.00 34.03 206 ARG A CA 1
ATOM 1543 C C . ARG A 1 206 ? 176.185 177.921 150.347 1.00 34.03 206 ARG A C 1
ATOM 1544 O O . ARG A 1 206 ? 177.304 178.136 149.865 1.00 34.03 206 ARG A O 1
ATOM 1552 N N . ALA A 1 207 ? 175.069 178.011 149.621 1.00 30.28 207 ALA A N 1
ATOM 1553 C CA . ALA A 1 207 ? 175.131 178.317 148.196 1.00 30.28 207 ALA A CA 1
ATOM 1554 C C . ALA A 1 207 ? 175.688 179.712 147.950 1.00 30.28 207 ALA A C 1
ATOM 1555 O O . ALA A 1 207 ? 176.502 179.911 147.042 1.00 30.28 207 ALA A O 1
ATOM 1557 N N . LYS A 1 208 ? 175.258 180.695 148.744 1.00 32.63 208 LYS A N 1
ATOM 1558 C CA . LYS A 1 208 ? 175.792 182.043 148.596 1.00 32.63 208 LYS A CA 1
ATOM 1559 C C . LYS A 1 208 ? 177.268 182.092 148.959 1.00 32.63 208 LYS A C 1
ATOM 1560 O O . LYS A 1 208 ? 178.035 182.852 148.358 1.00 32.63 208 LYS A O 1
ATOM 1566 N N . GLY A 1 209 ? 177.687 181.294 149.944 1.00 29.65 209 GLY A N 1
ATOM 1567 C CA . GLY A 1 209 ? 179.107 181.196 150.236 1.00 29.65 209 GLY A CA 1
ATOM 1568 C C . GLY A 1 209 ? 179.898 180.625 149.075 1.00 29.65 209 GLY A C 1
ATOM 1569 O O . GLY A 1 209 ? 181.026 181.048 148.813 1.00 29.65 209 GLY A O 1
ATOM 1570 N N . TYR A 1 210 ? 179.317 179.659 148.361 1.00 32.79 210 TYR A N 1
ATOM 1571 C CA . TYR A 1 210 ? 180.006 179.045 147.232 1.00 32.79 210 TYR A CA 1
ATOM 1572 C C . TYR A 1 210 ? 180.089 179.956 146.014 1.00 32.79 210 TYR A C 1
ATOM 1573 O O . TYR A 1 210 ? 180.845 179.647 145.088 1.00 32.79 210 TYR A O 1
ATOM 1582 N N . GLY A 1 211 ? 179.338 181.055 145.984 1.00 32.75 211 GLY A N 1
ATOM 1583 C CA . GLY A 1 211 ? 179.428 182.020 144.905 1.00 32.75 211 GLY A CA 1
ATOM 1584 C C . GLY A 1 211 ? 178.193 182.152 144.041 1.00 32.75 211 GLY A C 1
ATOM 1585 O O . GLY A 1 211 ? 178.178 183.009 143.150 1.00 32.75 211 GLY A O 1
ATOM 1586 N N . LEU A 1 212 ? 177.163 181.343 144.264 1.00 31.90 212 LEU A N 1
ATOM 1587 C CA . LEU A 1 212 ? 175.943 181.448 143.478 1.00 31.90 212 LEU A CA 1
ATOM 1588 C C . LEU A 1 212 ? 175.228 182.763 143.764 1.00 31.90 212 LEU A C 1
ATOM 1589 O O . LEU A 1 212 ? 175.248 183.275 144.885 1.00 31.90 212 LEU A O 1
ATOM 1594 N N . ASN A 1 213 ? 174.593 183.312 142.734 1.00 37.72 213 ASN A N 1
ATOM 1595 C CA . ASN A 1 213 ? 173.784 184.509 142.895 1.00 37.72 213 ASN A CA 1
ATOM 1596 C C . ASN A 1 213 ? 172.336 184.101 143.166 1.00 37.72 213 ASN A C 1
ATOM 1597 O O . ASN A 1 213 ? 172.024 182.921 143.339 1.00 37.72 213 ASN A O 1
ATOM 1602 N N . ASP A 1 214 ? 171.431 185.081 143.209 1.00 38.27 214 ASP A N 1
ATOM 1603 C CA . ASP A 1 214 ? 170.039 184.777 143.525 1.00 38.27 214 ASP A CA 1
ATOM 1604 C C . ASP A 1 214 ? 169.344 184.069 142.368 1.00 38.27 214 ASP A C 1
ATOM 1605 O O . ASP A 1 214 ? 168.562 183.136 142.585 1.00 38.27 214 ASP A O 1
ATOM 1610 N N . GLU A 1 215 ? 169.608 184.501 141.133 1.00 41.17 215 GLU A N 1
ATOM 1611 C CA . GLU A 1 215 ? 168.931 183.910 139.982 1.00 41.17 215 GLU A CA 1
ATOM 1612 C C . GLU A 1 215 ? 169.346 182.458 139.775 1.00 41.17 215 GLU A C 1
ATOM 1613 O O . GLU A 1 215 ? 168.506 181.607 139.459 1.00 41.17 215 GLU A O 1
ATOM 1619 N N . ALA A 1 216 ? 170.635 182.155 139.940 1.00 32.07 216 ALA A N 1
ATOM 1620 C CA . ALA A 1 216 ? 171.091 180.777 139.790 1.00 32.07 216 ALA A CA 1
ATOM 1621 C C . ALA A 1 216 ? 170.479 179.875 140.853 1.00 32.07 216 ALA A C 1
ATOM 1622 O O . ALA A 1 216 ? 170.054 178.751 140.558 1.00 32.07 216 ALA A O 1
ATOM 1624 N N . ILE A 1 217 ? 170.425 180.353 142.098 1.00 29.64 217 ILE A N 1
ATOM 1625 C CA . ILE A 1 217 ? 169.810 179.578 143.171 1.00 29.64 217 ILE A CA 1
ATOM 1626 C C . ILE A 1 217 ? 168.334 179.350 142.882 1.00 29.64 217 ILE A C 1
ATOM 1627 O O . ILE A 1 217 ? 167.809 178.249 143.083 1.00 29.64 217 ILE A O 1
ATOM 1632 N N . GLU A 1 218 ? 167.641 180.389 142.413 1.00 37.15 218 GLU A N 1
ATOM 1633 C CA . GLU A 1 218 ? 166.226 180.250 142.091 1.00 37.15 218 GLU A CA 1
ATOM 1634 C C . GLU A 1 218 ? 166.012 179.233 140.979 1.00 37.15 218 GLU A C 1
ATOM 1635 O O . GLU A 1 218 ? 165.097 178.407 141.056 1.00 37.15 218 GLU A O 1
ATOM 1641 N N . THR A 1 219 ? 166.851 179.269 139.942 1.00 34.43 219 THR A N 1
ATOM 1642 C CA . THR A 1 219 ? 166.717 178.308 138.850 1.00 34.43 219 THR A CA 1
ATOM 1643 C C . THR A 1 219 ? 166.972 176.884 139.329 1.00 34.43 219 THR A C 1
ATOM 1644 O O . THR A 1 219 ? 166.236 175.955 138.967 1.00 34.43 219 THR A O 1
ATOM 1648 N N . LEU A 1 220 ? 168.009 176.690 140.147 1.00 30.02 220 LEU A N 1
ATOM 1649 C CA . LEU A 1 220 ? 168.306 175.353 140.653 1.00 30.02 220 LEU A CA 1
ATOM 1650 C C . LEU A 1 220 ? 167.174 174.829 141.526 1.00 30.02 220 LEU A C 1
ATOM 1651 O O . LEU A 1 220 ? 166.777 173.662 141.410 1.00 30.02 220 LEU A O 1
ATOM 1656 N N . LEU A 1 221 ? 166.638 175.678 142.406 1.00 30.82 221 LEU A N 1
ATOM 1657 C CA . LEU A 1 221 ? 165.529 175.263 143.257 1.00 30.82 221 LEU A CA 1
ATOM 1658 C C . LEU A 1 221 ? 164.284 174.969 142.433 1.00 30.82 221 LEU A C 1
ATOM 1659 O O . LEU A 1 221 ? 163.537 174.035 142.741 1.00 30.82 221 LEU A O 1
ATOM 1664 N N . ARG A 1 222 ? 164.045 175.756 141.384 1.00 32.34 222 ARG A N 1
ATOM 1665 C CA . ARG A 1 222 ? 162.913 175.508 140.501 1.00 32.34 222 ARG A CA 1
ATOM 1666 C C . ARG A 1 222 ? 163.037 174.148 139.828 1.00 32.34 222 ARG A C 1
ATOM 1667 O O . ARG A 1 222 ? 162.073 173.376 139.775 1.00 32.34 222 ARG A O 1
ATOM 1675 N N . ALA A 1 223 ? 164.232 173.830 139.326 1.00 57.56 223 ALA A N 1
ATOM 1676 C CA . ALA A 1 223 ? 164.444 172.533 138.689 1.00 57.56 223 ALA A CA 1
ATOM 1677 C C . ALA A 1 223 ? 164.274 171.389 139.684 1.00 57.56 223 ALA A C 1
ATOM 1678 O O . ALA A 1 223 ? 163.654 170.366 139.365 1.00 57.56 223 ALA A O 1
ATOM 1680 N N . ALA A 1 224 ? 164.814 171.541 140.896 1.00 41.94 224 ALA A N 1
ATOM 1681 C CA . ALA A 1 224 ? 164.679 170.487 141.898 1.00 41.94 224 ALA A CA 1
ATOM 1682 C C . ALA A 1 224 ? 163.221 170.269 142.287 1.00 41.94 224 ALA A C 1
ATOM 1683 O O . ALA A 1 224 ? 162.757 169.124 142.386 1.00 41.94 224 ALA A O 1
ATOM 1685 N N . THR A 1 225 ? 162.480 171.357 142.508 1.00 40.17 225 THR A N 1
ATOM 1686 C CA . THR A 1 225 ? 161.072 171.236 142.864 1.00 40.17 225 THR A CA 1
ATOM 1687 C C . THR A 1 225 ? 160.261 170.641 141.725 1.00 40.17 225 THR A C 1
ATOM 1688 O O . THR A 1 225 ? 159.284 169.926 141.970 1.00 40.17 225 THR A O 1
ATOM 1692 N N . ASP A 1 226 ? 160.642 170.930 140.479 1.00 41.72 226 ASP A N 1
ATOM 1693 C CA . ASP A 1 226 ? 160.018 170.259 139.345 1.00 41.72 226 ASP A CA 1
ATOM 1694 C C . ASP A 1 226 ? 160.308 168.768 139.360 1.00 41.72 226 ASP A C 1
ATOM 1695 O O . ASP A 1 226 ? 159.443 167.955 139.018 1.00 41.72 226 ASP A O 1
ATOM 1700 N N . VAL A 1 227 ? 161.531 168.394 139.734 1.00 38.70 227 VAL A N 1
ATOM 1701 C CA . VAL A 1 227 ? 161.884 166.980 139.807 1.00 38.70 227 VAL A CA 1
ATOM 1702 C C . VAL A 1 227 ? 161.025 166.270 140.844 1.00 38.70 227 VAL A C 1
ATOM 1703 O O . VAL A 1 227 ? 160.511 165.172 140.600 1.00 38.70 227 VAL A O 1
ATOM 1707 N N . HIS A 1 228 ? 160.844 166.890 142.012 1.00 57.56 228 HIS A N 1
ATOM 1708 C CA . HIS A 1 228 ? 160.163 166.204 143.106 1.00 57.56 228 HIS A CA 1
ATOM 1709 C C . HIS A 1 228 ? 158.661 166.067 142.892 1.00 57.56 228 HIS A C 1
ATOM 1710 O O . HIS A 1 228 ? 158.040 165.202 143.517 1.00 57.56 228 HIS A O 1
ATOM 1717 N N . SER A 1 229 ? 158.061 166.884 142.032 1.00 39.05 229 SER A N 1
ATOM 1718 C CA . SER A 1 229 ? 156.620 166.853 141.821 1.00 39.05 229 SER A CA 1
ATOM 1719 C C . SER A 1 229 ? 156.205 165.926 140.686 1.00 39.05 229 SER A C 1
ATOM 1720 O O . SER A 1 229 ? 155.056 165.992 140.241 1.00 39.05 229 SER A O 1
ATOM 1723 N N . VAL A 1 230 ? 157.110 165.073 140.206 1.00 36.69 230 VAL A N 1
ATOM 1724 C CA . VAL A 1 230 ? 156.804 164.226 139.056 1.00 36.69 230 VAL A CA 1
ATOM 1725 C C . VAL A 1 230 ? 155.792 163.150 139.432 1.00 36.69 230 VAL A C 1
ATOM 1726 O O . VAL A 1 230 ? 154.841 162.885 138.688 1.00 36.69 230 VAL A O 1
ATOM 1730 N N . PHE A 1 231 ? 155.982 162.513 140.589 1.00 36.54 231 PHE A N 1
ATOM 1731 C CA . PHE A 1 231 ? 155.158 161.364 140.954 1.00 36.54 231 PHE A CA 1
ATOM 1732 C C . PHE A 1 231 ? 153.699 161.755 141.157 1.00 36.54 231 PHE A C 1
ATOM 1733 O O . PHE A 1 231 ? 152.789 161.097 140.635 1.00 36.54 231 PHE A O 1
ATOM 1741 N N . ASP A 1 232 ? 153.453 162.814 141.930 1.00 38.98 232 ASP A N 1
ATOM 1742 C CA . ASP A 1 232 ? 152.082 163.259 142.146 1.00 38.98 232 ASP A CA 1
ATOM 1743 C C . ASP A 1 232 ? 151.456 163.759 140.856 1.00 38.98 232 ASP A C 1
ATOM 1744 O O . ASP A 1 232 ? 150.252 163.589 140.644 1.00 38.98 232 ASP A O 1
ATOM 1749 N N . GLU A 1 233 ? 152.257 164.374 139.989 1.00 43.80 233 GLU A N 1
ATOM 1750 C CA . GLU A 1 233 ? 151.765 164.796 138.685 1.00 43.80 233 GLU A CA 1
ATOM 1751 C C . GLU A 1 233 ? 151.305 163.601 137.858 1.00 43.80 233 GLU A C 1
ATOM 1752 O O . GLU A 1 233 ? 150.233 163.636 137.241 1.00 43.80 233 GLU A O 1
ATOM 1758 N N . MET A 1 234 ? 152.094 162.523 137.852 1.00 40.07 234 MET A N 1
ATOM 1759 C CA . MET A 1 234 ? 151.703 161.319 137.126 1.00 40.07 234 MET A CA 1
ATOM 1760 C C . MET A 1 234 ? 150.448 160.700 137.721 1.00 40.07 234 MET A C 1
ATOM 1761 O O . MET A 1 234 ? 149.579 160.222 136.988 1.00 40.07 234 MET A O 1
ATOM 1766 N N . ARG A 1 235 ? 150.351 160.669 139.052 1.00 39.10 235 ARG A N 1
ATOM 1767 C CA . ARG A 1 235 ? 149.164 160.096 139.680 1.00 39.10 235 ARG A CA 1
ATOM 1768 C C . ARG A 1 235 ? 147.919 160.912 139.357 1.00 39.10 235 ARG A C 1
ATOM 1769 O O . ARG A 1 235 ? 146.844 160.350 139.114 1.00 39.10 235 ARG A O 1
ATOM 1777 N N . VAL A 1 236 ? 148.044 162.241 139.356 1.00 34.02 236 VAL A N 1
ATOM 1778 C CA . VAL A 1 236 ? 146.923 163.099 138.985 1.00 34.02 236 VAL A CA 1
ATOM 1779 C C . VAL A 1 236 ? 146.520 162.848 137.538 1.00 34.02 236 VAL A C 1
ATOM 1780 O O . VAL A 1 236 ? 145.329 162.760 137.217 1.00 34.02 236 VAL A O 1
ATOM 1784 N N . ILE A 1 237 ? 147.507 162.718 136.647 1.00 42.04 237 ILE A N 1
ATOM 1785 C CA . ILE A 1 237 ? 147.220 162.410 135.247 1.00 42.04 237 ILE A CA 1
ATOM 1786 C C . ILE A 1 237 ? 146.477 161.087 135.136 1.00 42.04 237 ILE A C 1
ATOM 1787 O O . ILE A 1 237 ? 145.484 160.970 134.408 1.00 42.04 237 ILE A O 1
ATOM 1792 N N . ALA A 1 238 ? 146.948 160.071 135.860 1.00 45.49 238 ALA A N 1
ATOM 1793 C CA . ALA A 1 238 ? 146.345 158.747 135.782 1.00 45.49 238 ALA A CA 1
ATOM 1794 C C . ALA A 1 238 ? 144.909 158.763 136.274 1.00 45.49 238 ALA A C 1
ATOM 1795 O O . ALA A 1 238 ? 144.023 158.169 135.650 1.00 45.49 238 ALA A O 1
ATOM 1797 N N . GLU A 1 239 ? 144.659 159.427 137.402 1.00 48.94 239 GLU A N 1
ATOM 1798 C CA . GLU A 1 239 ? 143.321 159.383 137.975 1.00 48.94 239 GLU A CA 1
ATOM 1799 C C . GLU A 1 239 ? 142.355 160.305 137.250 1.00 48.94 239 GLU A C 1
ATOM 1800 O O . GLU A 1 239 ? 141.142 160.068 137.275 1.00 48.94 239 GLU A O 1
ATOM 1806 N N . ALA A 1 240 ? 142.861 161.364 136.625 1.00 52.94 240 ALA A N 1
ATOM 1807 C CA . ALA A 1 240 ? 141.982 162.337 135.995 1.00 52.94 240 ALA A CA 1
ATOM 1808 C C . ALA A 1 240 ? 141.408 161.835 134.677 1.00 52.94 240 ALA A C 1
ATOM 1809 O O . ALA A 1 240 ? 140.274 162.183 134.333 1.00 52.94 240 ALA A O 1
ATOM 1811 N N . THR A 1 241 ? 142.161 161.029 133.930 1.00 60.19 241 THR A N 1
ATOM 1812 C CA . THR A 1 241 ? 141.724 160.546 132.627 1.00 60.19 241 THR A CA 1
ATOM 1813 C C . THR A 1 241 ? 141.123 159.149 132.684 1.00 60.19 241 THR A C 1
ATOM 1814 O O . THR A 1 241 ? 140.841 158.568 131.632 1.00 60.19 241 THR A O 1
ATOM 1818 N N . GLY A 1 242 ? 140.922 158.596 133.875 1.00 65.25 242 GLY A N 1
ATOM 1819 C CA . GLY A 1 242 ? 140.378 157.251 133.970 1.00 65.25 242 GLY A CA 1
ATOM 1820 C C . GLY A 1 242 ? 141.261 156.204 133.328 1.00 65.25 242 GLY A C 1
ATOM 1821 O O . GLY A 1 242 ? 140.752 155.242 132.740 1.00 65.25 242 GLY A O 1
ATOM 1822 N N . HIS A 1 243 ? 142.581 156.364 133.444 1.00 70.21 243 HIS A N 1
ATOM 1823 C CA . HIS A 1 243 ? 143.552 155.401 132.925 1.00 70.21 243 HIS A CA 1
ATOM 1824 C C . HIS A 1 243 ? 143.372 155.195 131.420 1.00 70.21 243 HIS A C 1
ATOM 1825 O O . HIS A 1 243 ? 143.081 154.099 130.936 1.00 70.21 243 HIS A O 1
ATOM 1832 N N . ASN A 1 244 ? 143.553 156.288 130.683 1.00 84.11 244 ASN A N 1
ATOM 1833 C CA . ASN A 1 244 ? 143.495 156.284 129.226 1.00 84.11 244 ASN A CA 1
ATOM 1834 C C . ASN A 1 244 ? 144.925 156.274 128.698 1.00 84.11 244 ASN A C 1
ATOM 1835 O O . ASN A 1 244 ? 145.568 157.325 128.611 1.00 84.11 244 ASN A O 1
ATOM 1840 N N . ILE A 1 245 ? 145.410 155.087 128.329 1.00 92.24 245 ILE A N 1
ATOM 1841 C CA . ILE A 1 245 ? 146.805 154.938 127.930 1.00 92.24 245 ILE A CA 1
ATOM 1842 C C . ILE A 1 245 ? 147.117 155.773 126.694 1.00 92.24 245 ILE A C 1
ATOM 1843 O O . ILE A 1 245 ? 148.221 156.321 126.570 1.00 92.24 245 ILE A O 1
ATOM 1848 N N . GLU A 1 246 ? 146.166 155.885 125.765 1.00 100.81 246 GLU A N 1
ATOM 1849 C CA . GLU A 1 246 ? 146.404 156.649 124.543 1.00 100.81 246 GLU A CA 1
ATOM 1850 C C . GLU A 1 246 ? 146.663 158.120 124.850 1.00 100.81 246 GLU A C 1
ATOM 1851 O O . GLU A 1 246 ? 147.592 158.725 124.304 1.00 100.81 246 GLU A O 1
ATOM 1857 N N . GLU A 1 247 ? 145.854 158.712 125.732 1.00 94.77 247 GLU A N 1
ATOM 1858 C CA . GLU A 1 247 ? 146.044 160.119 126.071 1.00 94.77 247 GLU A CA 1
ATOM 1859 C C . GLU A 1 247 ? 147.335 160.332 126.852 1.00 94.77 247 GLU A C 1
ATOM 1860 O O . GLU A 1 247 ? 148.014 161.349 126.670 1.00 94.77 247 GLU A O 1
ATOM 1866 N N . LEU A 1 248 ? 147.686 159.390 127.730 1.00 84.96 248 LEU A N 1
ATOM 1867 C CA . LEU A 1 248 ? 148.952 159.489 128.449 1.00 84.96 248 LEU A CA 1
ATOM 1868 C C . LEU A 1 248 ? 150.135 159.440 127.490 1.00 84.96 248 LEU A C 1
ATOM 1869 O O . LEU A 1 248 ? 151.103 160.192 127.648 1.00 84.96 248 LEU A O 1
ATOM 1874 N N . GLN A 1 249 ? 150.076 158.561 126.486 1.00 88.30 249 GLN A N 1
ATOM 1875 C CA . GLN A 1 249 ? 151.133 158.526 125.480 1.00 88.30 249 GLN A CA 1
ATOM 1876 C C . GLN A 1 249 ? 151.156 159.812 124.661 1.00 88.30 249 GLN A C 1
ATOM 1877 O O . GLN A 1 249 ? 152.230 160.303 124.293 1.00 88.30 249 GLN A O 1
ATOM 1883 N N . ASN A 1 250 ? 149.978 160.367 124.361 1.00 88.95 250 ASN A N 1
ATOM 1884 C CA . ASN A 1 250 ? 149.910 161.617 123.606 1.00 88.95 250 ASN A CA 1
ATOM 1885 C C . ASN A 1 250 ? 150.537 162.770 124.377 1.00 88.95 250 ASN A C 1
ATOM 1886 O O . ASN A 1 250 ? 151.235 163.609 123.795 1.00 88.95 250 ASN A O 1
ATOM 1891 N N . LEU A 1 251 ? 150.303 162.829 125.689 1.00 76.67 251 LEU A N 1
ATOM 1892 C CA . LEU A 1 251 ? 150.861 163.896 126.510 1.00 76.67 251 LEU A CA 1
ATOM 1893 C C . LEU A 1 251 ? 152.380 163.890 126.513 1.00 76.67 251 LEU A C 1
ATOM 1894 O O . LEU A 1 251 ? 152.988 164.889 126.911 1.00 76.67 251 LEU A O 1
ATOM 1899 N N . GLY A 1 252 ? 152.997 162.792 126.093 1.00 66.40 252 GLY A N 1
ATOM 1900 C CA . GLY A 1 252 ? 154.435 162.707 126.024 1.00 66.40 252 GLY A CA 1
ATOM 1901 C C . GLY A 1 252 ? 155.103 162.200 127.275 1.00 66.40 252 GLY A C 1
ATOM 1902 O O . GLY A 1 252 ? 156.316 162.368 127.415 1.00 66.40 252 GLY A O 1
ATOM 1903 N N . TYR A 1 253 ? 154.360 161.571 128.185 1.00 55.26 253 TYR A N 1
ATOM 1904 C CA . TYR A 1 253 ? 154.939 161.098 129.436 1.00 55.26 253 TYR A CA 1
ATOM 1905 C C . TYR A 1 253 ? 155.610 159.744 129.294 1.00 55.26 253 TYR A C 1
ATOM 1906 O O . TYR A 1 253 ? 156.536 159.429 130.049 1.00 55.26 253 TYR A O 1
ATOM 1915 N N . PHE A 1 254 ? 155.139 158.944 128.376 1.00 60.30 254 PHE A N 1
ATOM 1916 C CA . PHE A 1 254 ? 155.650 157.609 128.112 1.00 60.30 254 PHE A CA 1
ATOM 1917 C C . PHE A 1 254 ? 156.596 157.650 126.923 1.00 60.30 254 PHE A C 1
ATOM 1918 O O . PHE A 1 254 ? 156.258 158.250 125.896 1.00 60.30 254 PHE A O 1
ATOM 1926 N N . PRO A 1 255 ? 157.781 157.055 127.023 1.00 60.82 255 PRO A N 1
ATOM 1927 C CA . PRO A 1 255 ? 158.611 156.892 125.827 1.00 60.82 255 PRO A CA 1
ATOM 1928 C C . PRO A 1 255 ? 157.887 156.038 124.797 1.00 60.82 255 PRO A C 1
ATOM 1929 O O . PRO A 1 255 ? 157.243 155.042 125.131 1.00 60.82 255 PRO A O 1
ATOM 1933 N N . ARG A 1 256 ? 157.995 156.441 123.530 1.00 74.41 256 ARG A N 1
ATOM 1934 C CA . ARG A 1 256 ? 157.230 155.777 122.480 1.00 74.41 256 ARG A CA 1
ATOM 1935 C C . ARG A 1 256 ? 157.730 154.359 122.238 1.00 74.41 256 ARG A C 1
ATOM 1936 O O . ARG A 1 256 ? 156.932 153.425 122.102 1.00 74.41 256 ARG A O 1
ATOM 1944 N N . ILE A 1 257 ? 159.051 154.178 122.176 1.00 66.94 257 ILE A N 1
ATOM 1945 C CA . ILE A 1 257 ? 159.609 152.859 121.883 1.00 66.94 257 ILE A CA 1
ATOM 1946 C C . ILE A 1 257 ? 159.299 151.879 123.008 1.00 66.94 257 ILE A C 1
ATOM 1947 O O . ILE A 1 257 ? 158.900 150.734 122.762 1.00 66.94 257 ILE A O 1
ATOM 1952 N N . ALA A 1 258 ? 159.478 152.309 124.260 1.00 58.77 258 ALA A N 1
ATOM 1953 C CA . ALA A 1 258 ? 159.202 151.427 125.390 1.00 58.77 258 ALA A CA 1
ATOM 1954 C C . ALA A 1 258 ? 157.725 151.065 125.465 1.00 58.77 258 ALA A C 1
ATOM 1955 O O . ALA A 1 258 ? 157.373 149.912 125.739 1.00 58.77 258 ALA A O 1
ATOM 1957 N N . THR A 1 259 ? 156.844 152.041 125.236 1.00 66.50 259 THR A N 1
ATOM 1958 C CA . THR A 1 259 ? 155.413 151.760 125.258 1.00 66.50 259 THR A CA 1
ATOM 1959 C C . THR A 1 259 ? 155.022 150.816 124.130 1.00 66.50 259 THR A C 1
ATOM 1960 O O . THR A 1 259 ? 154.184 149.927 124.317 1.00 66.50 259 THR A O 1
ATOM 1964 N N . ARG A 1 260 ? 155.615 150.997 122.948 1.00 69.30 260 ARG A N 1
ATOM 1965 C CA . ARG A 1 260 ? 155.356 150.082 121.842 1.00 69.30 260 ARG A CA 1
ATOM 1966 C C . ARG A 1 260 ? 155.810 148.669 122.183 1.00 69.30 260 ARG A C 1
ATOM 1967 O O . ARG A 1 260 ? 155.098 147.696 121.907 1.00 69.30 260 ARG A O 1
ATOM 1975 N N . ASP A 1 261 ? 156.991 148.538 122.792 1.00 63.96 261 ASP A N 1
ATOM 1976 C CA . ASP A 1 261 ? 157.477 147.221 123.190 1.00 63.96 261 ASP A CA 1
ATOM 1977 C C . ASP A 1 261 ? 156.559 146.582 124.222 1.00 63.96 261 ASP A C 1
ATOM 1978 O O . ASP A 1 261 ? 156.275 145.380 124.152 1.00 63.96 261 ASP A O 1
ATOM 1983 N N . PHE A 1 262 ? 156.087 147.367 125.193 1.00 54.38 262 PHE A N 1
ATOM 1984 C CA . PHE A 1 262 ? 155.185 146.821 126.200 1.00 54.38 262 PHE A CA 1
ATOM 1985 C C . PHE A 1 262 ? 153.859 146.399 125.584 1.00 54.38 262 PHE A C 1
ATOM 1986 O O . PHE A 1 262 ? 153.288 145.373 125.967 1.00 54.38 262 PHE A O 1
ATOM 1994 N N . ASN A 1 263 ? 153.343 147.187 124.638 1.00 60.01 263 ASN A N 1
ATOM 1995 C CA . ASN A 1 263 ? 152.108 146.813 123.957 1.00 60.01 263 ASN A CA 1
ATOM 1996 C C . ASN A 1 263 ? 152.285 145.519 123.176 1.00 60.01 263 ASN A C 1
ATOM 1997 O O . ASN A 1 263 ? 151.405 144.649 123.189 1.00 60.01 263 ASN A O 1
ATOM 2002 N N . ILE A 1 264 ? 153.420 145.376 122.489 1.00 61.75 264 ILE A N 1
ATOM 2003 C CA . ILE A 1 264 ? 153.697 144.144 121.755 1.00 61.75 264 ILE A CA 1
ATOM 2004 C C . ILE A 1 264 ? 153.783 142.964 122.713 1.00 61.75 264 ILE A C 1
ATOM 2005 O O . ILE A 1 264 ? 153.253 141.884 122.437 1.00 61.75 264 ILE A O 1
ATOM 2010 N N . ARG A 1 265 ? 154.449 143.152 123.855 1.00 62.40 265 ARG A N 1
ATOM 2011 C CA . ARG A 1 265 ? 154.556 142.075 124.836 1.00 62.40 265 ARG A CA 1
ATOM 2012 C C . ARG A 1 265 ? 153.189 141.686 125.384 1.00 62.40 265 ARG A C 1
ATOM 2013 O O . ARG A 1 265 ? 152.897 140.497 125.559 1.00 62.40 265 ARG A O 1
ATOM 2021 N N . LEU A 1 266 ? 152.340 142.675 125.669 1.00 60.52 266 LEU A N 1
ATOM 2022 C CA . LEU A 1 266 ? 151.021 142.385 126.219 1.00 60.52 266 LEU A CA 1
ATOM 2023 C C . LEU A 1 266 ? 150.143 141.666 125.203 1.00 60.52 266 LEU A C 1
ATOM 2024 O O . LEU A 1 266 ? 149.453 140.699 125.547 1.00 60.52 266 LEU A O 1
ATOM 2029 N N . ARG A 1 267 ? 150.154 142.119 123.946 1.00 68.05 267 ARG A N 1
ATOM 2030 C CA . ARG A 1 267 ? 149.387 141.439 122.909 1.00 68.05 267 ARG A CA 1
ATOM 2031 C C . ARG A 1 267 ? 149.910 140.035 122.638 1.00 68.05 267 ARG A C 1
ATOM 2032 O O . ARG A 1 267 ? 149.111 139.121 122.409 1.00 68.05 267 ARG A O 1
ATOM 2040 N N . LYS A 1 268 ? 151.231 139.845 122.657 1.00 67.87 268 LYS A N 1
ATOM 2041 C CA . LYS A 1 268 ? 151.795 138.512 122.480 1.00 67.87 268 LYS A CA 1
ATOM 2042 C C . LYS A 1 268 ? 151.416 137.588 123.628 1.00 67.87 268 LYS A C 1
ATOM 2043 O O . LYS A 1 268 ? 151.190 136.392 123.409 1.00 67.87 268 LYS A O 1
ATOM 2049 N N . ALA A 1 269 ? 151.357 138.112 124.848 1.00 63.50 269 ALA A N 1
ATOM 2050 C CA . ALA A 1 269 ? 150.864 137.330 125.973 1.00 63.50 269 ALA A CA 1
ATOM 2051 C C . ALA A 1 269 ? 149.397 136.984 125.757 1.00 63.50 269 ALA A C 1
ATOM 2052 O O . ALA A 1 269 ? 148.591 137.851 125.404 1.00 63.50 269 ALA A O 1
ATOM 2054 N N . LEU A 1 270 ? 149.054 135.718 125.969 1.00 68.18 270 LEU A N 1
ATOM 2055 C CA . LEU A 1 270 ? 147.700 135.240 125.715 1.00 68.18 270 LEU A CA 1
ATOM 2056 C C . LEU A 1 270 ? 146.895 135.144 127.006 1.00 68.18 270 LEU A C 1
ATOM 2057 O O . LEU A 1 270 ? 147.073 134.215 127.792 1.00 68.18 270 LEU A O 1
ATOM 2062 N N . ASN A 1 292 ? 172.566 129.154 120.785 1.00 100.46 292 ASN A N 1
ATOM 2063 C CA . ASN A 1 292 ? 172.982 130.515 121.100 1.00 100.46 292 ASN A CA 1
ATOM 2064 C C . ASN A 1 292 ? 174.218 130.513 121.996 1.00 100.46 292 ASN A C 1
ATOM 2065 O O . ASN A 1 292 ? 174.103 130.501 123.221 1.00 100.46 292 ASN A O 1
ATOM 2070 N N . PRO A 1 293 ? 175.399 130.525 121.383 1.00 81.17 293 PRO A N 1
ATOM 2071 C CA . PRO A 1 293 ? 176.640 130.481 122.164 1.00 81.17 293 PRO A CA 1
ATOM 2072 C C . PRO A 1 293 ? 176.892 131.796 122.887 1.00 81.17 293 PRO A C 1
ATOM 2073 O O . PRO A 1 293 ? 176.382 132.857 122.522 1.00 81.17 293 PRO A O 1
ATOM 2077 N N . LEU A 1 294 ? 177.704 131.705 123.943 1.00 65.71 294 LEU A N 1
ATOM 2078 C CA . LEU A 1 294 ? 178.044 132.889 124.726 1.00 65.71 294 LEU A CA 1
ATOM 2079 C C . LEU A 1 294 ? 178.894 133.867 123.927 1.00 65.71 294 LEU A C 1
ATOM 2080 O O . LEU A 1 294 ? 178.872 135.074 124.198 1.00 65.71 294 LEU A O 1
ATOM 2085 N N . SER A 1 295 ? 179.651 133.370 122.947 1.00 64.26 295 SER A N 1
ATOM 2086 C CA . SER A 1 295 ? 180.541 134.241 122.190 1.00 64.26 295 SER A CA 1
ATOM 2087 C C . SER A 1 295 ? 179.765 135.316 121.443 1.00 64.26 295 SER A C 1
ATOM 2088 O O . SER A 1 295 ? 180.171 136.482 121.426 1.00 64.26 295 SER A O 1
ATOM 2091 N N . SER A 1 296 ? 178.641 134.946 120.826 1.00 64.38 296 SER A N 1
ATOM 2092 C CA . SER A 1 296 ? 177.872 135.912 120.046 1.00 64.38 296 SER A CA 1
ATOM 2093 C C . SER A 1 296 ? 177.313 137.021 120.931 1.00 64.38 296 SER A C 1
ATOM 2094 O O . SER A 1 296 ? 177.438 138.210 120.611 1.00 64.38 296 SER A O 1
ATOM 2097 N N . VAL A 1 297 ? 176.694 136.651 122.054 1.00 56.73 297 VAL A N 1
ATOM 2098 C CA . VAL A 1 297 ? 176.095 137.659 122.922 1.00 56.73 297 VAL A CA 1
ATOM 2099 C C . VAL A 1 297 ? 177.172 138.529 123.557 1.00 56.73 297 VAL A C 1
ATOM 2100 O O . VAL A 1 297 ? 176.994 139.743 123.706 1.00 56.73 297 VAL A O 1
ATOM 2104 N N . TRP A 1 298 ? 178.307 137.935 123.937 1.00 48.06 298 TRP A N 1
ATOM 2105 C CA . TRP A 1 298 ? 179.387 138.741 124.497 1.00 48.06 298 TRP A CA 1
ATOM 2106 C C . TRP A 1 298 ? 179.954 139.706 123.463 1.00 48.06 298 TRP A C 1
ATOM 2107 O O . TRP A 1 298 ? 180.258 140.862 123.784 1.00 48.06 298 TRP A O 1
ATOM 2118 N N . GLN A 1 299 ? 180.122 139.247 122.221 1.00 53.68 299 GLN A N 1
ATOM 2119 C CA . GLN A 1 299 ? 180.621 140.124 121.169 1.00 53.68 299 GLN A CA 1
ATOM 2120 C C . GLN A 1 299 ? 179.655 141.271 120.917 1.00 53.68 299 GLN A C 1
ATOM 2121 O O . GLN A 1 299 ? 180.073 142.422 120.741 1.00 53.68 299 GLN A O 1
ATOM 2127 N N . LYS A 1 300 ? 178.354 140.975 120.910 1.00 52.67 300 LYS A N 1
ATOM 2128 C CA . LYS A 1 300 ? 177.359 142.026 120.732 1.00 52.67 300 LYS A CA 1
ATOM 2129 C C . LYS A 1 300 ? 177.390 143.017 121.890 1.00 52.67 300 LYS A C 1
ATOM 2130 O O . LYS A 1 300 ? 177.282 144.230 121.680 1.00 52.67 300 LYS A O 1
ATOM 2136 N N . SER A 1 301 ? 177.543 142.520 123.120 1.00 48.39 301 SER A N 1
ATOM 2137 C CA . SER A 1 301 ? 177.603 143.413 124.273 1.00 48.39 301 SER A CA 1
ATOM 2138 C C . SER A 1 301 ? 178.829 144.315 124.213 1.00 48.39 301 SER A C 1
ATOM 2139 O O . SER A 1 301 ? 178.739 145.512 124.508 1.00 48.39 301 SER A O 1
ATOM 2142 N N . ARG A 1 302 ? 179.984 143.760 123.841 1.00 48.18 302 ARG A N 1
ATOM 2143 C CA . ARG A 1 302 ? 181.193 144.573 123.761 1.00 48.18 302 ARG A CA 1
ATOM 2144 C C . ARG A 1 302 ? 181.108 145.589 122.629 1.00 48.18 302 ARG A C 1
ATOM 2145 O O . ARG A 1 302 ? 181.592 146.718 122.767 1.00 48.18 302 ARG A O 1
ATOM 2153 N N . LYS A 1 303 ? 180.504 145.205 121.501 1.00 48.02 303 LYS A N 1
ATOM 2154 C CA . LYS A 1 303 ? 180.497 146.081 120.333 1.00 48.02 303 LYS A CA 1
ATOM 2155 C C . LYS A 1 303 ? 179.741 147.376 120.603 1.00 48.02 303 LYS A C 1
ATOM 2156 O O . LYS A 1 303 ? 180.186 148.457 120.200 1.00 48.02 303 LYS A O 1
ATOM 2162 N N . PHE A 1 304 ? 178.600 147.294 121.282 1.00 46.48 304 PHE A N 1
ATOM 2163 C CA . PHE A 1 304 ? 177.799 148.473 121.580 1.00 46.48 304 PHE A CA 1
ATOM 2164 C C . PHE A 1 304 ? 178.224 149.075 122.912 1.00 46.48 304 PHE A C 1
ATOM 2165 O O . PHE A 1 304 ? 178.342 148.363 123.914 1.00 46.48 304 PHE A O 1
ATOM 2173 N N . ASN A 1 305 ? 178.456 150.389 122.917 1.00 46.34 305 ASN A N 1
ATOM 2174 C CA . ASN A 1 305 ? 178.755 151.085 124.162 1.00 46.34 305 ASN A CA 1
ATOM 2175 C C . ASN A 1 305 ? 177.505 151.315 125.002 1.00 46.34 305 ASN A C 1
ATOM 2176 O O . ASN A 1 305 ? 177.585 151.315 126.235 1.00 46.34 305 ASN A O 1
ATOM 2181 N N . TYR A 1 306 ? 176.354 151.511 124.364 1.00 45.35 306 TYR A N 1
ATOM 2182 C CA . TYR A 1 306 ? 175.122 151.750 125.098 1.00 45.35 306 TYR A CA 1
ATOM 2183 C C . TYR A 1 306 ? 174.607 150.451 125.713 1.00 45.35 306 TYR A C 1
ATOM 2184 O O . TYR A 1 306 ? 175.154 149.366 125.501 1.00 45.35 306 TYR A O 1
ATOM 2193 N N . PHE A 1 307 ? 173.535 150.572 126.490 1.00 40.12 307 PHE A N 1
ATOM 2194 C CA . PHE A 1 307 ? 172.965 149.407 127.148 1.00 40.12 307 PHE A CA 1
ATOM 2195 C C . PHE A 1 307 ? 172.281 148.495 126.137 1.00 40.12 307 PHE A C 1
ATOM 2196 O O . PHE A 1 307 ? 171.537 148.949 125.264 1.00 40.12 307 PHE A O 1
ATOM 2204 N N . VAL A 1 308 ? 172.539 147.198 126.266 1.00 53.03 308 VAL A N 1
ATOM 2205 C CA . VAL A 1 308 ? 171.989 146.175 125.381 1.00 53.03 308 VAL A CA 1
ATOM 2206 C C . VAL A 1 308 ? 171.270 145.161 126.263 1.00 53.03 308 VAL A C 1
ATOM 2207 O O . VAL A 1 308 ? 171.840 144.724 127.272 1.00 53.03 308 VAL A O 1
ATOM 2211 N N . PRO A 1 309 ? 170.029 144.771 125.958 1.00 55.39 309 PRO A N 1
ATOM 2212 C CA . PRO A 1 309 ? 169.377 143.763 126.811 1.00 55.39 309 PRO A CA 1
ATOM 2213 C C . PRO A 1 309 ? 170.067 142.413 126.765 1.00 55.39 309 PRO A C 1
ATOM 2214 O O . PRO A 1 309 ? 170.152 141.729 127.793 1.00 55.39 309 PRO A O 1
ATOM 2218 N N . ASP A 1 310 ? 170.596 142.023 125.603 1.00 71.77 310 ASP A N 1
ATOM 2219 C CA . ASP A 1 310 ? 171.334 140.770 125.500 1.00 71.77 310 ASP A CA 1
ATOM 2220 C C . ASP A 1 310 ? 172.562 140.757 126.399 1.00 71.77 310 ASP A C 1
ATOM 2221 O O . ASP A 1 310 ? 173.022 139.675 126.782 1.00 71.77 310 ASP A O 1
ATOM 2226 N N . ASP A 1 311 ? 173.089 141.932 126.752 1.00 60.95 311 ASP A N 1
ATOM 2227 C CA . ASP A 1 311 ? 174.180 142.001 127.718 1.00 60.95 311 ASP A CA 1
ATOM 2228 C C . ASP A 1 311 ? 173.783 141.347 129.034 1.00 60.95 311 ASP A C 1
ATOM 2229 O O . ASP A 1 311 ? 174.584 140.626 129.643 1.00 60.95 311 ASP A O 1
ATOM 2234 N N . LEU A 1 312 ? 172.546 141.577 129.485 1.00 61.35 312 LEU A N 1
ATOM 2235 C CA . LEU A 1 312 ? 172.071 140.905 130.689 1.00 61.35 312 LEU A CA 1
ATOM 2236 C C . LEU A 1 312 ? 172.203 139.396 130.554 1.00 61.35 312 LEU A C 1
ATOM 2237 O O . LEU A 1 312 ? 172.593 138.711 131.508 1.00 61.35 312 LEU A O 1
ATOM 2242 N N . GLU A 1 313 ? 171.916 138.865 129.362 1.00 63.13 313 GLU A N 1
ATOM 2243 C CA . GLU A 1 313 ? 172.027 137.427 129.146 1.00 63.13 313 GLU A CA 1
ATOM 2244 C C . GLU A 1 313 ? 173.440 136.937 129.432 1.00 63.13 313 GLU A C 1
ATOM 2245 O O . GLU A 1 313 ? 173.626 135.832 129.955 1.00 63.13 313 GLU A O 1
ATOM 2251 N N . VAL A 1 314 ? 174.448 137.754 129.115 1.00 57.28 314 VAL A N 1
ATOM 2252 C CA . VAL A 1 314 ? 175.821 137.396 129.460 1.00 57.28 314 VAL A CA 1
ATOM 2253 C C . VAL A 1 314 ? 175.947 137.212 130.966 1.00 57.28 314 VAL A C 1
ATOM 2254 O O . VAL A 1 314 ? 176.412 136.171 131.449 1.00 57.28 314 VAL A O 1
ATOM 2258 N N . ALA A 1 315 ? 175.479 138.200 131.733 1.00 60.34 315 ALA A N 1
ATOM 2259 C CA . ALA A 1 315 ? 175.482 138.069 133.183 1.00 60.34 315 ALA A CA 1
ATOM 2260 C C . ALA A 1 315 ? 174.596 136.924 133.643 1.00 60.34 315 ALA A C 1
ATOM 2261 O O . ALA A 1 315 ? 174.771 136.426 134.759 1.00 60.34 315 ALA A O 1
ATOM 2263 N N . SER A 1 316 ? 173.651 136.496 132.803 1.00 58.29 316 SER A N 1
ATOM 2264 C CA . SER A 1 316 ? 172.841 135.333 133.137 1.00 58.29 316 SER A CA 1
ATOM 2265 C C . SER A 1 316 ? 173.695 134.076 133.213 1.00 58.29 316 SER A C 1
ATOM 2266 O O . SER A 1 316 ? 173.472 133.215 134.072 1.00 58.29 316 SER A O 1
ATOM 2269 N N . LYS A 1 317 ? 174.678 133.949 132.320 1.00 58.19 317 LYS A N 1
ATOM 2270 C CA . LYS A 1 317 ? 175.477 132.731 132.280 1.00 58.19 317 LYS A CA 1
ATOM 2271 C C . LYS A 1 317 ? 176.469 132.653 133.432 1.00 58.19 317 LYS A C 1
ATOM 2272 O O . LYS A 1 317 ? 176.726 131.560 133.948 1.00 58.19 317 LYS A O 1
ATOM 2278 N N . LEU A 1 318 ? 177.028 133.788 133.850 1.00 52.75 318 LEU A N 1
ATOM 2279 C CA . LEU A 1 318 ? 178.063 133.775 134.875 1.00 52.75 318 LEU A CA 1
ATOM 2280 C C . LEU A 1 318 ? 177.501 133.564 136.275 1.00 52.75 318 LEU A C 1
ATOM 2281 O O . LEU A 1 318 ? 178.233 133.123 137.167 1.00 52.75 318 LEU A O 1
ATOM 2286 N N . LEU A 1 319 ? 176.223 133.866 136.494 1.00 54.43 319 LEU A N 1
ATOM 2287 C CA . LEU A 1 319 ? 175.640 133.829 137.828 1.00 54.43 319 LEU A CA 1
ATOM 2288 C C . LEU A 1 319 ? 174.573 132.758 138.002 1.00 54.43 319 LEU A C 1
ATOM 2289 O O . LEU A 1 319 ? 173.972 132.680 139.079 1.00 54.43 319 LEU A O 1
ATOM 2294 N N . ASN A 1 320 ? 174.329 131.929 136.983 1.00 59.95 320 ASN A N 1
ATOM 2295 C CA . ASN A 1 320 ? 173.288 130.899 137.026 1.00 59.95 320 ASN A CA 1
ATOM 2296 C C . ASN A 1 320 ? 171.928 131.494 137.374 1.00 59.95 320 ASN A C 1
ATOM 2297 O O . ASN A 1 320 ? 171.149 130.905 138.128 1.00 59.95 320 ASN A O 1
ATOM 2302 N N . THR A 1 321 ? 171.639 132.668 136.827 1.00 57.57 321 THR A N 1
ATOM 2303 C CA . THR A 1 321 ? 170.468 133.445 137.193 1.00 57.57 321 THR A CA 1
ATOM 2304 C C . THR A 1 321 ? 169.788 133.953 135.933 1.00 57.57 321 THR A C 1
ATOM 2305 O O . THR A 1 321 ? 170.460 134.342 134.975 1.00 57.57 321 THR A O 1
ATOM 2309 N N . SER A 1 322 ? 168.459 133.950 135.938 1.00 60.68 322 SER A N 1
ATOM 2310 C CA . SER A 1 322 ? 167.716 134.401 134.770 1.00 60.68 322 SER A CA 1
ATOM 2311 C C . SER A 1 322 ? 167.924 135.895 134.547 1.00 60.68 322 SER A C 1
ATOM 2312 O O . SER A 1 322 ? 168.210 136.652 135.478 1.00 60.68 322 SER A O 1
ATOM 2315 N N . SER A 1 323 ? 167.787 136.314 133.287 1.00 58.88 323 SER A N 1
ATOM 2316 C CA . SER A 1 323 ? 168.015 137.713 132.944 1.00 58.88 323 SER A CA 1
ATOM 2317 C C . SER A 1 323 ? 167.005 138.625 133.626 1.00 58.88 323 SER A C 1
ATOM 2318 O O . SER A 1 323 ? 167.359 139.714 134.093 1.00 58.88 323 SER A O 1
ATOM 2321 N N . ASP A 1 324 ? 165.739 138.205 133.685 1.00 61.92 324 ASP A N 1
ATOM 2322 C CA . ASP A 1 324 ? 164.726 139.018 134.348 1.00 61.92 324 ASP A CA 1
ATOM 2323 C C . ASP A 1 324 ? 165.040 139.188 135.828 1.00 61.92 324 ASP A C 1
ATOM 2324 O O . ASP A 1 324 ? 164.906 140.289 136.378 1.00 61.92 324 ASP A O 1
ATOM 2329 N N . GLU A 1 325 ? 165.463 138.110 136.490 1.00 56.96 325 GLU A N 1
ATOM 2330 C CA . GLU A 1 325 ? 165.824 138.212 137.899 1.00 56.96 325 GLU A CA 1
ATOM 2331 C C . GLU A 1 325 ? 167.021 139.135 138.093 1.00 56.96 325 GLU A C 1
ATOM 2332 O O . GLU A 1 325 ? 167.050 139.932 139.036 1.00 56.96 325 GLU A O 1
ATOM 2338 N N . ILE A 1 326 ? 168.012 139.054 137.202 1.00 49.28 326 ILE A N 1
ATOM 2339 C CA . ILE A 1 326 ? 169.173 139.935 137.305 1.00 49.28 326 ILE A CA 1
ATOM 2340 C C . ILE A 1 326 ? 168.759 141.390 137.134 1.00 49.28 326 ILE A C 1
ATOM 2341 O O . ILE A 1 326 ? 169.239 142.272 137.853 1.00 49.28 326 ILE A O 1
ATOM 2346 N N . ALA A 1 327 ? 167.864 141.667 136.183 1.00 43.95 327 ALA A N 1
ATOM 2347 C CA . ALA A 1 327 ? 167.384 143.035 136.006 1.00 43.95 327 ALA A CA 1
ATOM 2348 C C . ALA A 1 327 ? 166.644 143.526 137.244 1.00 43.95 327 ALA A C 1
ATOM 2349 O O . ALA A 1 327 ? 166.832 144.670 137.679 1.00 43.95 327 ALA A O 1
ATOM 2351 N N . GLU A 1 328 ? 165.799 142.672 137.828 1.00 44.36 328 GLU A N 1
ATOM 2352 C CA . GLU A 1 328 ? 165.071 143.069 139.029 1.00 44.36 328 GLU A CA 1
ATOM 2353 C C . GLU A 1 328 ? 166.022 143.363 140.182 1.00 44.36 328 GLU A C 1
ATOM 2354 O O . GLU A 1 328 ? 165.836 144.341 140.915 1.00 44.36 328 GLU A O 1
ATOM 2360 N N . MET A 1 329 ? 167.046 142.525 140.364 1.00 44.22 329 MET A N 1
ATOM 2361 C CA . MET A 1 329 ? 168.033 142.797 141.403 1.00 44.22 329 MET A CA 1
ATOM 2362 C C . MET A 1 329 ? 168.814 144.070 141.111 1.00 44.22 329 MET A C 1
ATOM 2363 O O . MET A 1 329 ? 169.147 144.816 142.037 1.00 44.22 329 MET A O 1
ATOM 2368 N N . LEU A 1 330 ? 169.113 144.334 139.839 1.00 35.85 330 LEU A N 1
ATOM 2369 C CA . LEU A 1 330 ? 169.855 145.538 139.483 1.00 35.85 330 LEU A CA 1
ATOM 2370 C C . LEU A 1 330 ? 169.054 146.791 139.799 1.00 35.85 330 LEU A C 1
ATOM 2371 O O . LEU A 1 330 ? 169.613 147.800 140.244 1.00 35.85 330 LEU A O 1
ATOM 2376 N N . LEU A 1 331 ? 167.741 146.752 139.564 1.00 35.27 331 LEU A N 1
ATOM 2377 C CA . LEU A 1 331 ? 166.917 147.929 139.813 1.00 35.27 331 LEU A CA 1
ATOM 2378 C C . LEU A 1 331 ? 166.781 148.251 141.297 1.00 35.27 331 LEU A C 1
ATOM 2379 O O . LEU A 1 331 ? 166.445 149.389 141.639 1.00 35.27 331 LEU A O 1
ATOM 2384 N N . ASN A 1 332 ? 167.027 147.288 142.180 1.00 40.87 332 ASN A N 1
ATOM 2385 C CA . ASN A 1 332 ? 166.961 147.524 143.618 1.00 40.87 332 ASN A CA 1
ATOM 2386 C C . ASN A 1 332 ? 168.361 147.447 144.206 1.00 40.87 332 ASN A C 1
ATOM 2387 O O . ASN A 1 332 ? 168.938 146.351 144.270 1.00 40.87 332 ASN A O 1
ATOM 2392 N N . PRO A 1 333 ? 168.941 148.563 144.654 1.00 35.01 333 PRO A N 1
ATOM 2393 C CA . PRO A 1 333 ? 170.360 148.533 145.057 1.00 35.01 333 PRO A CA 1
ATOM 2394 C C . PRO A 1 333 ? 170.657 147.569 146.192 1.00 35.01 333 PRO A C 1
ATOM 2395 O O . PRO A 1 333 ? 171.596 146.771 146.087 1.00 35.01 333 PRO A O 1
ATOM 2399 N N . ARG A 1 334 ? 169.878 147.614 147.273 1.00 37.98 334 ARG A N 1
ATOM 2400 C CA . ARG A 1 334 ? 170.160 146.764 148.425 1.00 37.98 334 ARG A CA 1
ATOM 2401 C C . ARG A 1 334 ? 170.060 145.290 148.064 1.00 37.98 334 ARG A C 1
ATOM 2402 O O . ARG A 1 334 ? 170.870 144.471 148.516 1.00 37.98 334 ARG A O 1
ATOM 2410 N N . GLU A 1 335 ? 169.059 144.932 147.259 1.00 43.64 335 GLU A N 1
ATOM 2411 C CA . GLU A 1 335 ? 168.923 143.553 146.810 1.00 43.64 335 GLU A CA 1
ATOM 2412 C C . GLU A 1 335 ? 170.124 143.134 145.971 1.00 43.64 335 GLU A C 1
ATOM 2413 O O . GLU A 1 335 ? 170.618 142.007 146.097 1.00 43.64 335 GLU A O 1
ATOM 2419 N N . TRP A 1 336 ? 170.614 144.036 145.118 1.00 37.06 336 TRP A N 1
ATOM 2420 C CA . TRP A 1 336 ? 171.795 143.740 144.314 1.00 37.06 336 TRP A CA 1
ATOM 2421 C C . TRP A 1 336 ? 173.019 143.511 145.193 1.00 37.06 336 TRP A C 1
ATOM 2422 O O . TRP A 1 336 ? 173.799 142.582 144.952 1.00 37.06 336 TRP A O 1
ATOM 2433 N N . MET A 1 337 ? 173.203 144.344 146.221 1.00 41.32 337 MET A N 1
ATOM 2434 C CA . MET A 1 337 ? 174.332 144.146 147.126 1.00 41.32 337 MET A CA 1
ATOM 2435 C C . MET A 1 337 ? 174.216 142.833 147.885 1.00 41.32 337 MET A C 1
ATOM 2436 O O . MET A 1 337 ? 175.216 142.132 148.078 1.00 41.32 337 MET A O 1
ATOM 2441 N N . GLU A 1 338 ? 173.011 142.491 148.343 1.00 44.47 338 GLU A N 1
ATOM 2442 C CA . GLU A 1 338 ? 172.830 141.220 149.037 1.00 44.47 338 GLU A CA 1
ATOM 2443 C C . GLU A 1 338 ? 173.157 140.047 148.121 1.00 44.47 338 GLU A C 1
ATOM 2444 O O . GLU A 1 338 ? 173.834 139.095 148.531 1.00 44.47 338 GLU A O 1
ATOM 2450 N N . PHE A 1 339 ? 172.697 140.110 146.869 1.00 39.69 339 PHE A N 1
ATOM 2451 C CA . PHE A 1 339 ? 172.991 139.053 145.908 1.00 39.69 339 PHE A CA 1
ATOM 2452 C C . PHE A 1 339 ? 174.489 138.940 145.662 1.00 39.69 339 PHE A C 1
ATOM 2453 O O . PHE A 1 339 ? 175.031 137.833 145.579 1.00 39.69 339 PHE A O 1
ATOM 2461 N N . LEU A 1 340 ? 175.172 140.080 145.534 1.00 35.56 340 LEU A N 1
ATOM 2462 C CA . LEU A 1 340 ? 176.612 140.058 145.301 1.00 35.56 340 LEU A CA 1
ATOM 2463 C C . LEU A 1 340 ? 177.363 139.482 146.495 1.00 35.56 340 LEU A C 1
ATOM 2464 O O . LEU A 1 340 ? 178.311 138.708 146.323 1.00 35.56 340 LEU A O 1
ATOM 2469 N N . THR A 1 341 ? 176.958 139.846 147.711 1.00 37.57 341 THR A N 1
ATOM 2470 C CA . THR A 1 341 ? 177.707 139.451 148.896 1.00 37.57 341 THR A CA 1
ATOM 2471 C C . THR A 1 341 ? 177.343 138.067 149.413 1.00 37.57 341 THR A C 1
ATOM 2472 O O . THR A 1 341 ? 178.080 137.529 150.246 1.00 37.57 341 THR A O 1
ATOM 2476 N N . SER A 1 342 ? 176.245 137.472 148.952 1.00 42.91 342 SER A N 1
ATOM 2477 C CA . SER A 1 342 ? 175.799 136.196 149.495 1.00 42.91 342 SER A CA 1
ATOM 2478 C C . SER A 1 342 ? 175.969 135.033 148.530 1.00 42.91 342 SER A C 1
ATOM 2479 O O . SER A 1 342 ? 176.612 134.037 148.875 1.00 42.91 342 SER A O 1
ATOM 2482 N N . SER A 1 343 ? 175.412 135.129 147.325 1.00 41.14 343 SER A N 1
ATOM 2483 C CA . SER A 1 343 ? 175.335 133.993 146.417 1.00 41.14 343 SER A CA 1
ATOM 2484 C C . SER A 1 343 ? 176.339 134.051 145.274 1.00 41.14 343 SER A C 1
ATOM 2485 O O . SER A 1 343 ? 176.277 133.205 144.378 1.00 41.14 343 SER A O 1
ATOM 2488 N N . VAL A 1 344 ? 177.244 135.024 145.262 1.00 39.81 344 VAL A N 1
ATOM 2489 C CA . VAL A 1 344 ? 178.204 135.179 144.177 1.00 39.81 344 VAL A CA 1
ATOM 2490 C C . VAL A 1 344 ? 179.601 135.233 144.777 1.00 39.81 344 VAL A C 1
ATOM 2491 O O . VAL A 1 344 ? 179.851 136.001 145.712 1.00 39.81 344 VAL A O 1
ATOM 2495 N N . SER A 1 345 ? 180.502 134.411 144.245 1.00 49.77 345 SER A N 1
ATOM 2496 C CA . SER A 1 345 ? 181.856 134.315 144.763 1.00 49.77 345 SER A CA 1
ATOM 2497 C C . SER A 1 345 ? 182.739 135.415 144.181 1.00 49.77 345 SER A C 1
ATOM 2498 O O . SER A 1 345 ? 182.357 136.142 143.262 1.00 49.77 345 SER A O 1
ATOM 2501 N N . SER A 1 346 ? 183.948 135.527 144.736 1.00 46.47 346 SER A N 1
ATOM 2502 C CA . SER A 1 346 ? 184.889 136.540 144.270 1.00 46.47 346 SER A CA 1
ATOM 2503 C C . SER A 1 346 ? 185.350 136.259 142.845 1.00 46.47 346 SER A C 1
ATOM 2504 O O . SER A 1 346 ? 185.519 137.190 142.047 1.00 46.47 346 SER A O 1
ATOM 2507 N N . SER A 1 347 ? 185.561 134.984 142.507 1.00 46.34 347 SER A N 1
ATOM 2508 C CA . SER A 1 347 ? 186.006 134.637 141.161 1.00 46.34 347 SER A CA 1
ATOM 2509 C C . SER A 1 347 ? 184.976 135.047 140.119 1.00 46.34 347 SER A C 1
ATOM 2510 O O . SER A 1 347 ? 185.333 135.524 139.034 1.00 46.34 347 SER A O 1
ATOM 2513 N N . GLN A 1 348 ? 183.692 134.866 140.428 1.00 44.27 348 GLN A N 1
ATOM 2514 C CA . GLN A 1 348 ? 182.647 135.274 139.498 1.00 44.27 348 GLN A CA 1
ATOM 2515 C C . GLN A 1 348 ? 182.641 136.786 139.301 1.00 44.27 348 GLN A C 1
ATOM 2516 O O . GLN A 1 348 ? 182.450 137.268 138.180 1.00 44.27 348 GLN A O 1
ATOM 2522 N N . ILE A 1 349 ? 182.854 137.551 140.376 1.00 41.44 349 ILE A N 1
ATOM 2523 C CA . ILE A 1 349 ? 182.919 139.006 140.246 1.00 41.44 349 ILE A CA 1
ATOM 2524 C C . ILE A 1 349 ? 184.109 139.414 139.390 1.00 41.44 349 ILE A C 1
ATOM 2525 O O . ILE A 1 349 ? 184.003 140.305 138.538 1.00 41.44 349 ILE A O 1
ATOM 2530 N N . GLU A 1 350 ? 185.266 138.786 139.614 1.00 45.59 350 GLU A N 1
ATOM 2531 C CA . GLU A 1 350 ? 186.442 139.108 138.811 1.00 45.59 350 GLU A CA 1
ATOM 2532 C C . GLU A 1 350 ? 186.204 138.799 137.340 1.00 45.59 350 GLU A C 1
ATOM 2533 O O . GLU A 1 350 ? 186.546 139.602 136.463 1.00 45.59 350 GLU A O 1
ATOM 2539 N N . THR A 1 351 ? 185.610 137.638 137.049 1.00 40.95 351 THR A N 1
ATOM 2540 C CA . THR A 1 351 ? 185.328 137.279 135.664 1.00 40.95 351 THR A CA 1
ATOM 2541 C C . THR A 1 351 ? 184.332 138.245 135.034 1.00 40.95 351 THR A C 1
ATOM 2542 O O . THR A 1 351 ? 184.505 138.662 133.883 1.00 40.95 351 THR A O 1
ATOM 2546 N N . MET A 1 352 ? 183.284 138.617 135.773 1.00 45.90 352 MET A N 1
ATOM 2547 C CA . MET A 1 352 ? 182.284 139.530 135.231 1.00 45.90 352 MET A CA 1
ATOM 2548 C C . MET A 1 352 ? 182.881 140.900 134.949 1.00 45.90 352 MET A C 1
ATOM 2549 O O . MET A 1 352 ? 182.618 141.495 133.898 1.00 45.90 352 MET A O 1
ATOM 2554 N N . THR A 1 353 ? 183.678 141.425 135.883 1.00 38.70 353 THR A N 1
ATOM 2555 C CA . THR A 1 353 ? 184.296 142.729 135.674 1.00 38.70 353 THR A CA 1
ATOM 2556 C C . THR A 1 353 ? 185.272 142.694 134.508 1.00 38.70 353 THR A C 1
ATOM 2557 O O . THR A 1 353 ? 185.288 143.605 133.674 1.00 38.70 353 THR A O 1
ATOM 2561 N N . GLU A 1 354 ? 186.086 141.641 134.423 1.00 44.14 354 GLU A N 1
ATOM 2562 C CA . GLU A 1 354 ? 187.069 141.546 133.354 1.00 44.14 354 GLU A CA 1
ATOM 2563 C C . GLU A 1 354 ? 186.441 141.248 132.000 1.00 44.14 354 GLU A C 1
ATOM 2564 O O . GLU A 1 354 ? 187.139 141.327 130.984 1.00 44.14 354 GLU A O 1
ATOM 2570 N N . LEU A 1 355 ? 185.155 140.912 131.957 1.00 36.37 355 LEU A N 1
ATOM 2571 C CA . LEU A 1 355 ? 184.436 140.748 130.703 1.00 36.37 355 LEU A CA 1
ATOM 2572 C C . LEU A 1 355 ? 183.762 142.033 130.245 1.00 36.37 355 LEU A C 1
ATOM 2573 O O . LEU A 1 355 ? 183.035 142.013 129.247 1.00 36.37 355 LEU A O 1
ATOM 2578 N N . GLY A 1 356 ? 183.975 143.141 130.951 1.00 35.64 356 GLY A N 1
ATOM 2579 C CA . GLY A 1 356 ? 183.369 144.405 130.588 1.00 35.64 356 GLY A CA 1
ATOM 2580 C C . GLY A 1 356 ? 181.900 144.528 130.911 1.00 35.64 356 GLY A C 1
ATOM 2581 O O . GLY A 1 356 ? 181.253 145.462 130.425 1.00 35.64 356 GLY A O 1
ATOM 2582 N N . VAL A 1 357 ? 181.349 143.614 131.710 1.00 36.61 357 VAL A N 1
ATOM 2583 C CA . VAL A 1 357 ? 179.926 143.661 132.025 1.00 36.61 357 VAL A CA 1
ATOM 2584 C C . VAL A 1 357 ? 179.614 144.837 132.942 1.00 36.61 357 VAL A C 1
ATOM 2585 O O . VAL A 1 357 ? 178.622 145.549 132.744 1.00 36.61 357 VAL A O 1
ATOM 2589 N N . MET A 1 358 ? 180.456 145.067 133.954 1.00 39.95 358 MET A N 1
ATOM 2590 C CA . MET A 1 358 ? 180.170 146.098 134.947 1.00 39.95 358 MET A CA 1
ATOM 2591 C C . MET A 1 358 ? 180.185 147.502 134.358 1.00 39.95 358 MET A C 1
ATOM 2592 O O . MET A 1 358 ? 179.650 148.426 134.979 1.00 39.95 358 MET A O 1
ATOM 2597 N N . SER A 1 359 ? 180.782 147.687 133.182 1.00 40.69 359 SER A N 1
ATOM 2598 C CA . SER A 1 359 ? 180.777 148.995 132.542 1.00 40.69 359 SER A CA 1
ATOM 2599 C C . SER A 1 359 ? 179.459 149.310 131.853 1.00 40.69 359 SER A C 1
ATOM 2600 O O . SER A 1 359 ? 179.281 150.438 131.381 1.00 40.69 359 SER A O 1
ATOM 2603 N N . LYS A 1 360 ? 178.542 148.350 131.776 1.00 39.35 360 LYS A N 1
ATOM 2604 C CA . LYS A 1 360 ? 177.260 148.549 131.121 1.00 39.35 360 LYS A CA 1
ATOM 2605 C C . LYS A 1 360 ? 176.065 148.277 132.019 1.00 39.35 360 LYS A C 1
ATOM 2606 O O . LYS A 1 360 ? 174.988 148.820 131.764 1.00 39.35 360 LYS A O 1
ATOM 2612 N N . LEU A 1 361 ? 176.216 147.458 133.049 1.00 36.07 361 LEU A N 1
ATOM 2613 C CA . LEU A 1 361 ? 175.141 147.281 134.015 1.00 36.07 361 LEU A CA 1
ATOM 2614 C C . LEU A 1 361 ? 175.005 148.549 134.850 1.00 36.07 361 LEU A C 1
ATOM 2615 O O . LEU A 1 361 ? 175.995 149.015 135.425 1.00 36.07 361 LEU A O 1
ATOM 2620 N N . PRO A 1 362 ? 173.814 149.134 134.942 1.00 32.58 362 PRO A N 1
ATOM 2621 C CA . PRO A 1 362 ? 173.677 150.410 135.650 1.00 32.58 362 PRO A CA 1
ATOM 2622 C C . PRO A 1 362 ? 173.889 150.256 137.145 1.00 32.58 362 PRO A C 1
ATOM 2623 O O . PRO A 1 362 ? 173.608 149.211 137.735 1.00 32.58 362 PRO A O 1
ATOM 2627 N N . MET A 1 363 ? 174.396 151.319 137.759 1.00 38.78 363 MET A N 1
ATOM 2628 C CA . MET A 1 363 ? 174.537 151.397 139.206 1.00 38.78 363 MET A CA 1
ATOM 2629 C C . MET A 1 363 ? 173.415 152.272 139.746 1.00 38.78 363 MET A C 1
ATOM 2630 O O . MET A 1 363 ? 173.317 153.450 139.389 1.00 38.78 363 MET A O 1
ATOM 2635 N N . THR A 1 364 ? 172.571 151.695 140.598 1.00 31.36 364 THR A N 1
ATOM 2636 C CA . THR A 1 364 ? 171.373 152.373 141.066 1.00 31.36 364 THR A CA 1
ATOM 2637 C C . THR A 1 364 ? 171.574 153.142 142.365 1.00 31.36 364 THR A C 1
ATOM 2638 O O . THR A 1 364 ? 170.699 153.929 142.738 1.00 31.36 364 THR A O 1
ATOM 2642 N N . SER A 1 365 ? 172.692 152.943 143.059 1.00 30.10 365 SER A N 1
ATOM 2643 C CA . SER A 1 365 ? 172.969 153.697 144.272 1.00 30.10 365 SER A CA 1
ATOM 2644 C C . SER A 1 365 ? 174.469 153.915 144.387 1.00 30.10 365 SER A C 1
ATOM 2645 O O . SER A 1 365 ? 175.267 153.134 143.862 1.00 30.10 365 SER A O 1
ATOM 2648 N N . ARG A 1 366 ? 174.842 154.992 145.080 1.00 32.71 366 ARG A N 1
ATOM 2649 C CA . ARG A 1 366 ? 176.254 155.278 145.303 1.00 32.71 366 ARG A CA 1
ATOM 2650 C C . ARG A 1 366 ? 176.916 154.184 146.131 1.00 32.71 366 ARG A C 1
ATOM 2651 O O . ARG A 1 366 ? 178.131 153.975 146.032 1.00 32.71 366 ARG A O 1
ATOM 2659 N N . GLU A 1 367 ? 176.132 153.464 146.937 1.00 35.96 367 GLU A N 1
ATOM 2660 C CA . GLU A 1 367 ? 176.682 152.358 147.713 1.00 35.96 367 GLU A CA 1
ATOM 2661 C C . GLU A 1 367 ? 177.201 151.250 146.806 1.00 35.96 367 GLU A C 1
ATOM 2662 O O . GLU A 1 367 ? 178.226 150.627 147.106 1.00 35.96 367 GLU A O 1
ATOM 2668 N N . VAL A 1 368 ? 176.509 150.991 145.694 1.00 29.43 368 VAL A N 1
ATOM 2669 C CA . VAL A 1 368 ? 176.976 149.985 144.742 1.00 29.43 368 VAL A CA 1
ATOM 2670 C C . VAL A 1 368 ? 178.352 150.363 144.214 1.00 29.43 368 VAL A C 1
ATOM 2671 O O . VAL A 1 368 ? 179.279 149.544 144.192 1.00 29.43 368 VAL A O 1
ATOM 2675 N N . PHE A 1 369 ? 178.504 151.619 143.789 1.00 28.73 369 PHE A N 1
ATOM 2676 C CA . PHE A 1 369 ? 179.781 152.084 143.262 1.00 28.73 369 PHE A CA 1
ATOM 2677 C C . PHE A 1 369 ? 180.872 152.017 144.321 1.00 28.73 369 PHE A C 1
ATOM 2678 O O . PHE A 1 369 ? 181.994 151.580 144.040 1.00 28.73 369 PHE A O 1
ATOM 2686 N N . GLU A 1 370 ? 180.560 152.435 145.549 1.00 32.63 370 GLU A N 1
ATOM 2687 C CA . GLU A 1 370 ? 181.569 152.433 146.602 1.00 32.63 370 GLU A CA 1
ATOM 2688 C C . GLU A 1 370 ? 182.016 151.017 146.942 1.00 32.63 370 GLU A C 1
ATOM 2689 O O . GLU A 1 370 ? 183.212 150.764 147.127 1.00 32.63 370 GLU A O 1
ATOM 2695 N N . GLN A 1 371 ? 181.077 150.073 147.014 1.00 32.81 371 GLN A N 1
ATOM 2696 C CA . GLN A 1 371 ? 181.454 148.703 147.345 1.00 32.81 371 GLN A CA 1
ATOM 2697 C C . GLN A 1 371 ? 182.206 148.038 146.199 1.00 32.81 371 GLN A C 1
ATOM 2698 O O . GLN A 1 371 ? 183.128 147.249 146.433 1.00 32.81 371 GLN A O 1
ATOM 2704 N N . LEU A 1 372 ? 181.833 148.342 144.953 1.00 28.78 372 LEU A N 1
ATOM 2705 C CA . LEU A 1 372 ? 182.593 147.819 143.822 1.00 28.78 372 LEU A CA 1
ATOM 2706 C C . LEU A 1 372 ? 184.010 148.379 143.813 1.00 28.78 372 LEU A C 1
ATOM 2707 O O . LEU A 1 372 ? 184.962 147.671 143.468 1.00 28.78 372 LEU A O 1
ATOM 2712 N N . VAL A 1 373 ? 184.167 149.651 144.186 1.00 27.75 373 VAL A N 1
ATOM 2713 C CA . VAL A 1 373 ? 185.501 150.227 144.329 1.00 27.75 373 VAL A CA 1
ATOM 2714 C C . VAL A 1 373 ? 186.271 149.510 145.430 1.00 27.75 373 VAL A C 1
ATOM 2715 O O . VAL A 1 373 ? 187.464 149.216 145.286 1.00 27.75 373 VAL A O 1
ATOM 2719 N N . ASP A 1 374 ? 185.599 149.213 146.544 1.00 31.43 374 ASP A N 1
ATOM 2720 C CA . ASP A 1 374 ? 186.242 148.474 147.627 1.00 31.43 374 ASP A CA 1
ATOM 2721 C C . ASP A 1 374 ? 186.687 147.090 147.176 1.00 31.43 374 ASP A C 1
ATOM 2722 O O . ASP A 1 374 ? 187.712 146.580 147.643 1.00 31.43 374 ASP A O 1
ATOM 2727 N N . GLN A 1 375 ? 185.922 146.455 146.284 1.00 35.62 375 GLN A N 1
ATOM 2728 C CA . GLN A 1 375 ? 186.273 145.106 145.847 1.00 35.62 375 GLN A CA 1
ATOM 2729 C C . GLN A 1 375 ? 187.601 145.083 145.101 1.00 35.62 375 GLN A C 1
ATOM 2730 O O . GLN A 1 375 ? 188.452 144.227 145.366 1.00 35.62 375 GLN A O 1
ATOM 2736 N N . TYR A 1 376 ? 187.799 146.009 144.166 1.00 31.57 376 TYR A N 1
ATOM 2737 C CA . TYR A 1 376 ? 189.027 146.046 143.372 1.00 31.57 376 TYR A CA 1
ATOM 2738 C C . TYR A 1 376 ? 190.066 146.818 144.172 1.00 31.57 376 TYR A C 1
ATOM 2739 O O . TYR A 1 376 ? 190.185 148.039 144.067 1.00 31.57 376 TYR A O 1
ATOM 2748 N N . GLU A 1 377 ? 190.830 146.094 144.981 1.00 41.41 377 GLU A N 1
ATOM 2749 C CA . GLU A 1 377 ? 191.793 146.711 145.882 1.00 41.41 377 GLU A CA 1
ATOM 2750 C C . GLU A 1 377 ? 193.049 147.104 145.117 1.00 41.41 377 GLU A C 1
ATOM 2751 O O . GLU A 1 377 ? 193.712 146.250 144.520 1.00 41.41 377 GLU A O 1
ATOM 2757 N N . LEU A 1 378 ? 193.377 148.393 145.138 1.00 36.03 378 LEU A N 1
ATOM 2758 C CA . LEU A 1 378 ? 194.636 148.869 144.596 1.00 36.03 378 LEU A CA 1
ATOM 2759 C C . LEU A 1 378 ? 195.764 148.476 145.547 1.00 36.03 378 LEU A C 1
ATOM 2760 O O . LEU A 1 378 ? 195.511 147.981 146.647 1.00 36.03 378 LEU A O 1
ATOM 2765 N N . PRO A 1 379 ? 197.028 148.666 145.149 1.00 40.38 379 PRO A N 1
ATOM 2766 C CA . PRO A 1 379 ? 198.124 148.339 146.076 1.00 40.38 379 PRO A CA 1
ATOM 2767 C C . PRO A 1 379 ? 198.040 149.083 147.395 1.00 40.38 379 PRO A C 1
ATOM 2768 O O . PRO A 1 379 ? 198.527 148.579 148.414 1.00 40.38 379 PRO A O 1
ATOM 2772 N N . TYR A 1 380 ? 197.445 150.273 147.411 1.00 41.49 380 TYR A N 1
ATOM 2773 C CA . TYR A 1 380 ? 197.293 151.055 148.628 1.00 41.49 380 TYR A CA 1
ATOM 2774 C C . TYR A 1 380 ? 195.839 151.486 148.758 1.00 41.49 380 TYR A C 1
ATOM 2775 O O . TYR A 1 380 ? 195.276 152.071 147.828 1.00 41.49 380 TYR A O 1
ATOM 2784 N N . LYS A 1 381 ? 195.233 151.185 149.911 1.00 39.80 381 LYS A N 1
ATOM 2785 C CA . LYS A 1 381 ? 193.804 151.427 150.095 1.00 39.80 381 LYS A CA 1
ATOM 2786 C C . LYS A 1 381 ? 193.459 152.909 150.060 1.00 39.80 381 LYS A C 1
ATOM 2787 O O . LYS A 1 381 ? 192.320 153.270 149.735 1.00 39.80 381 LYS A O 1
ATOM 2793 N N . HIS A 1 382 ? 194.408 153.781 150.407 1.00 38.74 382 HIS A N 1
ATOM 2794 C CA . HIS A 1 382 ? 194.101 155.205 150.434 1.00 38.74 382 HIS A CA 1
ATOM 2795 C C . HIS A 1 382 ? 193.743 155.727 149.048 1.00 38.74 382 HIS A C 1
ATOM 2796 O O . HIS A 1 382 ? 192.933 156.652 148.930 1.00 38.74 382 HIS A O 1
ATOM 2803 N N . ILE A 1 383 ? 194.299 155.132 147.989 1.00 35.17 383 ILE A N 1
ATOM 2804 C CA . ILE A 1 383 ? 193.907 155.543 146.644 1.00 35.17 383 ILE A CA 1
ATOM 2805 C C . ILE A 1 383 ? 192.460 155.165 146.370 1.00 35.17 383 ILE A C 1
ATOM 2806 O O . ILE A 1 383 ? 191.731 155.908 145.709 1.00 35.17 383 ILE A O 1
ATOM 2811 N N . ASN A 1 384 ? 192.023 153.999 146.848 1.00 33.17 384 ASN A N 1
ATOM 2812 C CA . ASN A 1 384 ? 190.612 153.649 146.717 1.00 33.17 384 ASN A CA 1
ATOM 2813 C C . ASN A 1 384 ? 189.737 154.606 147.516 1.00 33.17 384 ASN A C 1
ATOM 2814 O O . ASN A 1 384 ? 188.638 154.972 147.077 1.00 33.17 384 ASN A O 1
ATOM 2819 N N . GLU A 1 385 ? 190.211 155.023 148.691 1.00 37.76 385 GLU A N 1
ATOM 2820 C CA . GLU A 1 385 ? 189.471 156.006 149.475 1.00 37.76 385 GLU A CA 1
ATOM 2821 C C . GLU A 1 385 ? 189.314 157.312 148.706 1.00 37.76 385 GLU A C 1
ATOM 2822 O O . GLU A 1 385 ? 188.238 157.919 148.710 1.00 37.76 385 GLU A O 1
ATOM 2828 N N . MET A 1 386 ? 190.381 157.760 148.044 1.00 35.90 386 MET A N 1
ATOM 2829 C CA . MET A 1 386 ? 190.291 158.965 147.222 1.00 35.90 386 MET A CA 1
ATOM 2830 C C . MET A 1 386 ? 189.399 158.744 146.005 1.00 35.90 386 MET A C 1
ATOM 2831 O O . MET A 1 386 ? 188.690 159.661 145.575 1.00 35.90 386 MET A O 1
ATOM 2836 N N . PHE A 1 387 ? 189.423 157.538 145.434 1.00 32.12 387 PHE A N 1
ATOM 2837 C CA . PHE A 1 387 ? 188.606 157.247 144.261 1.00 32.12 387 PHE A CA 1
ATOM 2838 C C . PHE A 1 387 ? 187.124 157.252 144.594 1.00 32.12 387 PHE A C 1
ATOM 2839 O O . PHE A 1 387 ? 186.301 157.615 143.747 1.00 32.12 387 PHE A O 1
ATOM 2847 N N . LYS A 1 388 ? 186.766 156.841 145.811 1.00 29.97 388 LYS A N 1
ATOM 2848 C CA . LYS A 1 388 ? 185.362 156.860 146.207 1.00 29.97 388 LYS A CA 1
ATOM 2849 C C . LYS A 1 388 ? 184.790 158.269 146.140 1.00 29.97 388 LYS A C 1
ATOM 2850 O O . LYS A 1 388 ? 183.642 158.463 145.724 1.00 29.97 388 LYS A O 1
ATOM 2856 N N . LEU A 1 389 ? 185.576 159.268 146.541 1.00 35.49 389 LEU A N 1
ATOM 2857 C CA . LEU A 1 389 ? 185.111 160.651 146.577 1.00 35.49 389 LEU A CA 1
ATOM 2858 C C . LEU A 1 389 ? 185.363 161.372 145.254 1.00 35.49 389 LEU A C 1
ATOM 2859 O O . LEU A 1 389 ? 184.421 161.836 144.605 1.00 35.49 389 LEU A O 1
ATOM 2864 N N . ASP A 1 390 ? 186.623 161.471 144.845 1.00 41.31 390 ASP A N 1
ATOM 2865 C CA . ASP A 1 390 ? 186.999 162.156 143.608 1.00 41.31 390 ASP A CA 1
ATOM 2866 C C . ASP A 1 390 ? 187.948 161.275 142.809 1.00 41.31 390 ASP A C 1
ATOM 2867 O O . ASP A 1 390 ? 189.143 161.184 143.158 1.00 41.31 390 ASP A O 1
ATOM 2872 N N . PRO A 1 391 ? 187.474 160.613 141.751 1.00 38.58 391 PRO A N 1
ATOM 2873 C CA . PRO A 1 391 ? 188.351 159.697 141.003 1.00 38.58 391 PRO A CA 1
ATOM 2874 C C . PRO A 1 391 ? 189.538 160.367 140.327 1.00 38.58 391 PRO A C 1
ATOM 2875 O O . PRO A 1 391 ? 190.601 159.742 140.229 1.00 38.58 391 PRO A O 1
ATOM 2879 N N . HIS A 1 392 ? 189.395 161.604 139.845 1.00 46.69 392 HIS A N 1
ATOM 2880 C CA . HIS A 1 392 ? 190.498 162.243 139.131 1.00 46.69 392 HIS A CA 1
ATOM 2881 C C . HIS A 1 392 ? 191.705 162.435 140.038 1.00 46.69 392 HIS A C 1
ATOM 2882 O O . HIS A 1 392 ? 192.846 162.153 139.643 1.00 46.69 392 HIS A O 1
ATOM 2889 N N . VAL A 1 393 ? 191.472 162.908 141.263 1.00 39.61 393 VAL A N 1
ATOM 2890 C CA . VAL A 1 393 ? 192.568 163.092 142.204 1.00 39.61 393 VAL A CA 1
ATOM 2891 C C . VAL A 1 393 ? 193.174 161.749 142.575 1.00 39.61 393 VAL A C 1
ATOM 2892 O O . VAL A 1 393 ? 194.383 161.649 142.805 1.00 39.61 393 VAL A O 1
ATOM 2896 N N . ALA A 1 394 ? 192.355 160.696 142.634 1.00 35.70 394 ALA A N 1
ATOM 2897 C CA . ALA A 1 394 ? 192.884 159.366 142.918 1.00 35.70 394 ALA A CA 1
ATOM 2898 C C . ALA A 1 394 ? 193.812 158.887 141.810 1.00 35.70 394 ALA A C 1
ATOM 2899 O O . ALA A 1 394 ? 194.877 158.324 142.084 1.00 35.70 394 ALA A O 1
ATOM 2901 N N . ALA A 1 395 ? 193.421 159.092 140.551 1.00 36.15 395 ALA A N 1
ATOM 2902 C CA . ALA A 1 395 ? 194.290 158.710 139.442 1.00 36.15 395 ALA A CA 1
ATOM 2903 C C . ALA A 1 395 ? 195.584 159.511 139.461 1.00 36.15 395 ALA A C 1
ATOM 2904 O O . ALA A 1 395 ? 196.669 158.964 139.220 1.00 36.15 395 ALA A O 1
ATOM 2906 N N . GLU A 1 396 ? 195.490 160.812 139.751 1.00 41.55 396 GLU A N 1
ATOM 2907 C CA . GLU A 1 396 ? 196.693 161.634 139.835 1.00 41.55 396 GLU A CA 1
ATOM 2908 C C . GLU A 1 396 ? 197.608 161.162 140.958 1.00 41.55 396 GLU A C 1
ATOM 2909 O O . GLU A 1 396 ? 198.830 161.103 140.790 1.00 41.55 396 GLU A O 1
ATOM 2915 N N . GLU A 1 397 ? 197.032 160.814 142.109 1.00 37.54 397 GLU A N 1
ATOM 2916 C CA . GLU A 1 397 ? 197.822 160.330 143.236 1.00 37.54 397 GLU A CA 1
ATOM 2917 C C . GLU A 1 397 ? 198.475 158.989 142.922 1.00 37.54 397 GLU A C 1
ATOM 2918 O O . GLU A 1 397 ? 199.620 158.742 143.315 1.00 37.54 397 GLU A O 1
ATOM 2924 N N . TYR A 1 398 ? 197.763 158.110 142.214 1.00 34.69 398 TYR A N 1
ATOM 2925 C CA . TYR A 1 398 ? 198.343 156.833 141.810 1.00 34.69 398 TYR A CA 1
ATOM 2926 C C . TYR A 1 398 ? 199.518 157.036 140.860 1.00 34.69 398 TYR A C 1
ATOM 2927 O O . TYR A 1 398 ? 200.575 156.408 141.018 1.00 34.69 398 TYR A O 1
ATOM 2936 N N . ALA A 1 399 ? 199.354 157.920 139.872 1.00 36.89 399 ALA A N 1
ATOM 2937 C CA . ALA A 1 399 ? 200.456 158.212 138.959 1.00 36.89 399 ALA A CA 1
ATOM 2938 C C . ALA A 1 399 ? 201.635 158.827 139.702 1.00 36.89 399 ALA A C 1
ATOM 2939 O O . ALA A 1 399 ? 202.796 158.500 139.422 1.00 36.89 399 ALA A O 1
ATOM 2941 N N . ARG A 1 400 ? 201.356 159.721 140.652 1.00 41.51 400 ARG A N 1
ATOM 2942 C CA . ARG A 1 400 ? 202.419 160.327 141.445 1.00 41.51 400 ARG A CA 1
ATOM 2943 C C . ARG A 1 400 ? 203.164 159.279 142.260 1.00 41.51 400 ARG A C 1
ATOM 2944 O O . ARG A 1 400 ? 204.392 159.334 142.375 1.00 41.51 400 ARG A O 1
ATOM 2952 N N . VAL A 1 401 ? 202.437 158.329 142.851 1.00 38.07 401 VAL A N 1
ATOM 2953 C CA . VAL A 1 401 ? 203.086 157.281 143.633 1.00 38.07 401 VAL A CA 1
ATOM 2954 C C . VAL A 1 401 ? 203.979 156.431 142.741 1.00 38.07 401 VAL A C 1
ATOM 2955 O O . VAL A 1 401 ? 205.111 156.090 143.111 1.00 38.07 401 VAL A O 1
ATOM 2959 N N . LEU A 1 402 ? 203.484 156.071 141.553 1.00 37.06 402 LEU A N 1
ATOM 2960 C CA . LEU A 1 402 ? 204.303 155.287 140.633 1.00 37.06 402 LEU A CA 1
ATOM 2961 C C . LEU A 1 402 ? 205.563 156.046 140.232 1.00 37.06 402 LEU A C 1
ATOM 2962 O O . LEU A 1 402 ? 206.662 155.478 140.222 1.00 37.06 402 LEU A O 1
ATOM 2967 N N . ARG A 1 403 ? 205.429 157.338 139.922 1.00 46.05 403 ARG A N 1
ATOM 2968 C CA . ARG A 1 403 ? 206.595 158.135 139.548 1.00 46.05 403 ARG A CA 1
ATOM 2969 C C . ARG A 1 403 ? 207.586 158.242 140.701 1.00 46.05 403 ARG A C 1
ATOM 2970 O O . ARG A 1 403 ? 208.804 158.153 140.501 1.00 46.05 403 ARG A O 1
ATOM 2978 N N . GLN A 1 404 ? 207.081 158.444 141.919 1.00 45.37 404 GLN A N 1
ATOM 2979 C CA . GLN A 1 404 ? 207.955 158.551 143.082 1.00 45.37 404 GLN A CA 1
ATOM 2980 C C . GLN A 1 404 ? 208.713 157.253 143.321 1.00 45.37 404 GLN A C 1
ATOM 2981 O O . GLN A 1 404 ? 209.912 157.275 143.623 1.00 45.37 404 GLN A O 1
ATOM 2987 N N . ALA A 1 405 ? 208.032 156.112 143.198 1.00 43.13 405 ALA A N 1
ATOM 2988 C CA . ALA A 1 405 ? 208.719 154.835 143.352 1.00 43.13 405 ALA A CA 1
ATOM 2989 C C . ALA A 1 405 ? 209.721 154.614 142.228 1.00 43.13 405 ALA A C 1
ATOM 2990 O O . ALA A 1 405 ? 210.741 153.942 142.419 1.00 43.13 405 ALA A O 1
ATOM 2992 N N . VAL A 1 406 ? 209.444 155.166 141.045 1.00 45.49 406 VAL A N 1
ATOM 2993 C CA . VAL A 1 406 ? 210.412 155.113 139.955 1.00 45.49 406 VAL A CA 1
ATOM 2994 C C . VAL A 1 406 ? 211.662 155.907 140.314 1.00 45.49 406 VAL A C 1
ATOM 2995 O O . VAL A 1 406 ? 212.789 155.468 140.058 1.00 45.49 406 VAL A O 1
ATOM 2999 N N . GLY A 1 407 ? 211.480 157.081 140.923 1.00 51.87 407 GLY A N 1
ATOM 3000 C CA . GLY A 1 407 ? 212.609 157.965 141.172 1.00 51.87 407 GLY A CA 1
ATOM 3001 C C . GLY A 1 407 ? 213.661 157.362 142.083 1.00 51.87 407 GLY A C 1
ATOM 3002 O O . GLY A 1 407 ? 214.861 157.549 141.870 1.00 51.87 407 GLY A O 1
ATOM 3003 N N . ASN A 1 408 ? 213.231 156.636 143.114 1.00 53.68 408 ASN A N 1
ATOM 3004 C CA . ASN A 1 408 ? 214.155 156.036 144.067 1.00 53.68 408 ASN A CA 1
ATOM 3005 C C . ASN A 1 408 ? 214.418 154.557 143.789 1.00 53.68 408 ASN A C 1
ATOM 3006 O O . ASN A 1 408 ? 214.991 153.862 144.635 1.00 53.68 408 ASN A O 1
ATOM 3011 N N . SER A 1 409 ? 214.062 154.079 142.599 1.00 57.34 409 SER A N 1
ATOM 3012 C CA . SER A 1 409 ? 214.191 152.667 142.277 1.00 57.34 409 SER A CA 1
ATOM 3013 C C . SER A 1 409 ? 215.661 152.251 142.229 1.00 57.34 409 SER A C 1
ATOM 3014 O O . SER A 1 409 ? 216.577 153.078 142.224 1.00 57.34 409 SER A O 1
ATOM 3017 N N . ALA A 1 410 ? 215.876 150.933 142.199 1.00 67.85 410 ALA A N 1
ATOM 3018 C CA . ALA A 1 410 ? 217.227 150.388 142.242 1.00 67.85 410 ALA A CA 1
ATOM 3019 C C . ALA A 1 410 ? 218.018 150.674 140.973 1.00 67.85 410 ALA A C 1
ATOM 3020 O O . ALA A 1 410 ? 219.247 150.546 140.984 1.00 67.85 410 ALA A O 1
ATOM 3022 N N . MET A 1 411 ? 217.351 151.057 139.887 1.00 68.86 411 MET A N 1
ATOM 3023 C CA . MET A 1 411 ? 218.021 151.239 138.606 1.00 68.86 411 MET A CA 1
ATOM 3024 C C . MET A 1 411 ? 218.329 152.696 138.282 1.00 68.86 411 MET A C 1
ATOM 3025 O O . MET A 1 411 ? 219.399 152.982 137.743 1.00 68.86 411 MET A O 1
ATOM 3030 N N . LEU A 1 412 ? 217.438 153.632 138.616 1.00 62.84 412 LEU A N 1
ATOM 3031 C CA . LEU A 1 412 ? 217.633 155.017 138.203 1.00 62.84 412 LEU A CA 1
ATOM 3032 C C . LEU A 1 412 ? 218.804 155.686 138.907 1.00 62.84 412 LEU A C 1
ATOM 3033 O O . LEU A 1 412 ? 219.212 156.776 138.494 1.00 62.84 412 LEU A O 1
ATOM 3038 N N . LYS A 1 413 ? 219.354 155.062 139.947 1.00 70.60 413 LYS A N 1
ATOM 3039 C CA . LYS A 1 413 ? 220.455 155.643 140.698 1.00 70.60 413 LYS A CA 1
ATOM 3040 C C . LYS A 1 413 ? 221.813 155.062 140.333 1.00 70.60 413 LYS A C 1
ATOM 3041 O O . LYS A 1 413 ? 222.826 155.745 140.512 1.00 70.60 413 LYS A O 1
ATOM 3047 N N . THR A 1 414 ? 221.863 153.825 139.827 1.00 71.58 414 THR A N 1
ATOM 3048 C CA . THR A 1 414 ? 223.132 153.144 139.592 1.00 71.58 414 THR A CA 1
ATOM 3049 C C . THR A 1 414 ? 223.322 152.735 138.134 1.00 71.58 414 THR A C 1
ATOM 3050 O O . THR A 1 414 ? 224.108 151.824 137.856 1.00 71.58 414 THR A O 1
ATOM 3054 N N . VAL A 1 415 ? 222.621 153.373 137.196 1.00 69.94 415 VAL A N 1
ATOM 3055 C CA . VAL A 1 415 ? 222.816 153.043 135.786 1.00 69.94 415 VAL A CA 1
ATOM 3056 C C . VAL A 1 415 ? 224.219 153.433 135.338 1.00 69.94 415 VAL A C 1
ATOM 3057 O O . VAL A 1 415 ? 224.939 152.634 134.728 1.00 69.94 415 VAL A O 1
ATOM 3061 N N . VAL A 1 416 ? 224.634 154.663 135.647 1.00 69.51 416 VAL A N 1
ATOM 3062 C CA . VAL A 1 416 ? 225.939 155.141 135.205 1.00 69.51 416 VAL A CA 1
ATOM 3063 C C . VAL A 1 416 ? 227.054 154.373 135.905 1.00 69.51 416 VAL A C 1
ATOM 3064 O O . VAL A 1 416 ? 228.064 154.016 135.286 1.00 69.51 416 VAL A O 1
ATOM 3068 N N . LYS A 1 417 ? 226.888 154.099 137.201 1.00 77.12 417 LYS A N 1
ATOM 3069 C CA . LYS A 1 417 ? 227.918 153.386 137.950 1.00 77.12 417 LYS A CA 1
ATOM 3070 C C . LYS A 1 417 ? 228.131 151.983 137.397 1.00 77.12 417 LYS A C 1
ATOM 3071 O O . LYS A 1 417 ? 229.268 151.558 137.165 1.00 77.12 417 LYS A O 1
ATOM 3077 N N . ASP A 1 418 ? 227.040 151.245 137.181 1.00 75.74 418 ASP A N 1
ATOM 3078 C CA . ASP A 1 418 ? 227.156 149.864 136.730 1.00 75.74 418 ASP A CA 1
ATOM 3079 C C . ASP A 1 418 ? 227.533 149.765 135.260 1.00 75.74 418 ASP A C 1
ATOM 3080 O O . ASP A 1 418 ? 228.193 148.800 134.860 1.00 75.74 418 ASP A O 1
ATOM 3085 N N . GLY A 1 419 ? 227.120 150.734 134.442 1.00 75.86 419 GLY A N 1
ATOM 3086 C CA . GLY A 1 419 ? 227.446 150.674 133.027 1.00 75.86 419 GLY A CA 1
ATOM 3087 C C . GLY A 1 419 ? 228.934 150.785 132.764 1.00 75.86 419 GLY A C 1
ATOM 3088 O O . GLY A 1 419 ? 229.500 150.018 131.982 1.00 75.86 419 GLY A O 1
ATOM 3089 N N . LEU A 1 420 ? 229.590 151.743 133.415 1.00 76.06 420 LEU A N 1
ATOM 3090 C CA . LEU A 1 420 ? 231.012 151.960 133.195 1.00 76.06 420 LEU A CA 1
ATOM 3091 C C . LEU A 1 420 ? 231.883 150.926 133.894 1.00 76.06 420 LEU A C 1
ATOM 3092 O O . LEU A 1 420 ? 233.091 150.886 133.638 1.00 76.06 420 LEU A O 1
ATOM 3097 N N . ALA A 1 421 ? 231.307 150.092 134.758 1.00 84.56 421 ALA A N 1
ATOM 3098 C CA . ALA A 1 421 ? 232.061 149.041 135.431 1.00 84.56 421 ALA A CA 1
ATOM 3099 C C . ALA A 1 421 ? 232.015 147.729 134.656 1.00 84.56 421 ALA A C 1
ATOM 3100 O O . ALA A 1 421 ? 233.062 147.171 134.312 1.00 84.56 421 ALA A O 1
ATOM 3102 N N . ALA A 1 422 ? 230.812 147.227 134.372 1.00 77.84 422 ALA A N 1
ATOM 3103 C CA . ALA A 1 422 ? 230.672 146.014 133.578 1.00 77.84 422 ALA A CA 1
ATOM 3104 C C . ALA A 1 422 ? 231.109 146.205 132.134 1.00 77.84 422 ALA A C 1
ATOM 3105 O O . ALA A 1 422 ? 231.311 145.210 131.429 1.00 77.84 422 ALA A O 1
ATOM 3107 N N . GLY A 1 423 ? 231.257 147.448 131.678 1.00 77.59 423 GLY A N 1
ATOM 3108 C CA . GLY A 1 423 ? 231.746 147.731 130.348 1.00 77.59 423 GLY A CA 1
ATOM 3109 C C . GLY A 1 423 ? 230.685 147.901 129.284 1.00 77.59 423 GLY A C 1
ATOM 3110 O O . GLY A 1 423 ? 231.020 148.305 128.163 1.00 77.59 423 GLY A O 1
ATOM 3111 N N . TRP A 1 424 ? 229.418 147.617 129.588 1.00 74.07 424 TRP A N 1
ATOM 3112 C CA . TRP A 1 424 ? 228.376 147.747 128.577 1.00 74.07 424 TRP A CA 1
ATOM 3113 C C . TRP A 1 424 ? 227.997 149.195 128.298 1.00 74.07 424 TRP A C 1
ATOM 3114 O O . TRP A 1 424 ? 227.190 149.443 127.396 1.00 74.07 424 TRP A O 1
ATOM 3125 N N . ALA A 1 425 ? 228.553 150.147 129.040 1.00 77.08 425 ALA A N 1
ATOM 3126 C CA . ALA A 1 425 ? 228.419 151.563 128.736 1.00 77.08 425 ALA A CA 1
ATOM 3127 C C . ALA A 1 425 ? 229.769 152.115 128.302 1.00 77.08 425 ALA A C 1
ATOM 3128 O O . ALA A 1 425 ? 230.796 151.832 128.926 1.00 77.08 425 ALA A O 1
ATOM 3130 N N . VAL A 1 426 ? 229.763 152.900 127.230 1.00 82.33 426 VAL A N 1
ATOM 3131 C CA . VAL A 1 426 ? 230.975 153.428 126.620 1.00 82.33 426 VAL A CA 1
ATOM 3132 C C . VAL A 1 426 ? 230.977 154.938 126.811 1.00 82.33 426 VAL A C 1
ATOM 3133 O O . VAL A 1 426 ? 229.991 155.595 126.471 1.00 82.33 426 VAL A O 1
ATOM 3137 N N . PRO A 1 427 ? 232.039 155.523 127.359 1.00 79.70 427 PRO A N 1
ATOM 3138 C CA . PRO A 1 427 ? 232.084 156.980 127.520 1.00 79.70 427 PRO A CA 1
ATOM 3139 C C . PRO A 1 427 ? 232.101 157.692 126.176 1.00 79.70 427 PRO A C 1
ATOM 3140 O O . PRO A 1 427 ? 232.494 157.139 125.148 1.00 79.70 427 PRO A O 1
ATOM 3144 N N . GLU A 1 428 ? 231.658 158.952 126.205 1.00 90.99 428 GLU A N 1
ATOM 3145 C CA . GLU A 1 428 ? 231.507 159.716 124.970 1.00 90.99 428 GLU A CA 1
ATOM 3146 C C . GLU A 1 428 ? 232.838 159.886 124.246 1.00 90.99 428 GLU A C 1
ATOM 3147 O O . GLU A 1 428 ? 232.898 159.786 123.015 1.00 90.99 428 GLU A O 1
ATOM 3153 N N . LYS A 1 429 ? 233.916 160.147 124.990 1.00 91.13 429 LYS A N 1
ATOM 3154 C CA . LYS A 1 429 ? 235.217 160.321 124.353 1.00 91.13 429 LYS A CA 1
ATOM 3155 C C . LYS A 1 429 ? 235.744 159.012 123.775 1.00 91.13 429 LYS A C 1
ATOM 3156 O O . LYS A 1 429 ? 236.518 159.030 122.812 1.00 91.13 429 LYS A O 1
ATOM 3162 N N . MET A 1 430 ? 235.341 157.873 124.343 1.00 91.47 430 MET A N 1
ATOM 3163 C CA . MET A 1 430 ? 235.794 156.583 123.833 1.00 91.47 430 MET A CA 1
ATOM 3164 C C . MET A 1 430 ? 235.129 156.224 122.511 1.00 91.47 430 MET A C 1
ATOM 3165 O O . MET A 1 430 ? 235.687 155.442 121.733 1.00 91.47 430 MET A O 1
ATOM 3170 N N . LEU A 1 431 ? 233.943 156.776 122.247 1.00 97.07 431 LEU A N 1
ATOM 3171 C CA . LEU A 1 431 ? 233.231 156.467 121.012 1.00 97.07 431 LEU A CA 1
ATOM 3172 C C . LEU A 1 431 ? 233.966 156.997 119.788 1.00 97.07 431 LEU A C 1
ATOM 3173 O O . LEU A 1 431 ? 233.817 156.445 118.691 1.00 97.07 431 LEU A O 1
ATOM 3178 N N . LYS A 1 432 ? 234.762 158.056 119.954 1.00 100.58 432 LYS A N 1
ATOM 3179 C CA . LYS A 1 432 ? 235.429 158.673 118.812 1.00 100.58 432 LYS A CA 1
ATOM 3180 C C . LYS A 1 432 ? 236.403 157.709 118.145 1.00 100.58 432 LYS A C 1
ATOM 3181 O O . LYS A 1 432 ? 236.473 157.639 116.913 1.00 100.58 432 LYS A O 1
ATOM 3187 N N . ASP A 1 433 ? 237.163 156.954 118.941 1.00 100.56 433 ASP A N 1
ATOM 3188 C CA . ASP A 1 433 ? 238.181 156.065 118.402 1.00 100.56 433 ASP A CA 1
ATOM 3189 C C . ASP A 1 433 ? 237.851 154.585 118.530 1.00 100.56 433 ASP A C 1
ATOM 3190 O O . ASP A 1 433 ? 238.476 153.773 117.841 1.00 100.56 433 ASP A O 1
ATOM 3195 N N . LEU A 1 434 ? 236.897 154.210 119.384 1.00 95.93 434 LEU A N 1
ATOM 3196 C CA . LEU A 1 434 ? 236.626 152.794 119.598 1.00 95.93 434 LEU A CA 1
ATOM 3197 C C . LEU A 1 434 ? 235.814 152.181 118.462 1.00 95.93 434 LEU A C 1
ATOM 3198 O O . LEU A 1 434 ? 235.992 151.001 118.139 1.00 95.93 434 LEU A O 1
ATOM 3203 N N . SER A 1 435 ? 234.926 152.957 117.843 1.00 97.02 435 SER A N 1
ATOM 3204 C CA . SER A 1 435 ? 233.909 152.395 116.957 1.00 97.02 435 SER A CA 1
ATOM 3205 C C . SER A 1 435 ? 234.186 152.727 115.496 1.00 97.02 435 SER A C 1
ATOM 3206 O O . SER A 1 435 ? 233.944 153.864 115.061 1.00 97.02 435 SER A O 1
ATOM 3209 N N . PRO A 1 436 ? 234.691 151.780 114.699 1.00 87.56 436 PRO A N 1
ATOM 3210 C CA . PRO A 1 436 ? 234.782 152.004 113.249 1.00 87.56 436 PRO A CA 1
ATOM 3211 C C . PRO A 1 436 ? 233.418 151.991 112.575 1.00 87.56 436 PRO A C 1
ATOM 3212 O O . PRO A 1 436 ? 233.072 152.910 111.826 1.00 87.56 436 PRO A O 1
ATOM 3216 N N . LYS A 1 437 ? 232.636 150.944 112.838 1.00 88.20 437 LYS A N 1
ATOM 3217 C CA . LYS A 1 437 ? 231.298 150.785 112.284 1.00 88.20 437 LYS A CA 1
ATOM 3218 C C . LYS A 1 437 ? 230.206 150.813 113.338 1.00 88.20 437 LYS A C 1
ATOM 3219 O O . LYS A 1 437 ? 229.099 151.280 113.058 1.00 88.20 437 LYS A O 1
ATOM 3225 N N . GLU A 1 438 ? 230.505 150.349 114.551 1.00 92.14 438 GLU A N 1
ATOM 3226 C CA . GLU A 1 438 ? 229.523 150.276 115.622 1.00 92.14 438 GLU A CA 1
ATOM 3227 C C . GLU A 1 438 ? 229.110 151.649 116.135 1.00 92.14 438 GLU A C 1
ATOM 3228 O O . GLU A 1 438 ? 228.207 151.732 116.974 1.00 92.14 438 GLU A O 1
ATOM 3234 N N . ARG A 1 439 ? 229.760 152.719 115.670 1.00 96.40 439 ARG A N 1
ATOM 3235 C CA . ARG A 1 439 ? 229.320 154.067 116.013 1.00 96.40 439 ARG A CA 1
ATOM 3236 C C . ARG A 1 439 ? 227.894 154.322 115.543 1.00 96.40 439 ARG A C 1
ATOM 3237 O O . ARG A 1 439 ? 227.142 155.047 116.204 1.00 96.40 439 ARG A O 1
ATOM 3245 N N . ALA A 1 440 ? 227.505 153.738 114.407 1.00 91.18 440 ALA A N 1
ATOM 3246 C CA . ALA A 1 440 ? 226.124 153.841 113.952 1.00 91.18 440 ALA A CA 1
ATOM 3247 C C . ALA A 1 440 ? 225.165 153.060 114.840 1.00 91.18 440 ALA A C 1
ATOM 3248 O O . ALA A 1 440 ? 223.958 153.319 114.806 1.00 91.18 440 ALA A O 1
ATOM 3250 N N . ASN A 1 441 ? 225.672 152.115 115.630 1.00 88.86 441 ASN A N 1
ATOM 3251 C CA . ASN A 1 441 ? 224.854 151.317 116.531 1.00 88.86 441 ASN A CA 1
ATOM 3252 C C . ASN A 1 441 ? 224.862 151.848 117.959 1.00 88.86 441 ASN A C 1
ATOM 3253 O O . ASN A 1 441 ? 224.359 151.172 118.862 1.00 88.86 441 ASN A O 1
ATOM 3258 N N . PHE A 1 442 ? 225.426 153.031 118.186 1.00 81.56 442 PHE A N 1
ATOM 3259 C CA . PHE A 1 442 ? 225.522 153.615 119.516 1.00 81.56 442 PHE A CA 1
ATOM 3260 C C . PHE A 1 442 ? 224.700 154.896 119.587 1.00 81.56 442 PHE A C 1
ATOM 3261 O O . PHE A 1 442 ? 224.643 155.665 118.623 1.00 81.56 442 PHE A O 1
ATOM 3269 N N . VAL A 1 443 ? 224.071 155.115 120.736 1.00 75.93 443 VAL A N 1
ATOM 3270 C CA . VAL A 1 443 ? 223.113 156.198 120.939 1.00 75.93 443 VAL A CA 1
ATOM 3271 C C . VAL A 1 443 ? 223.220 156.609 122.407 1.00 75.93 443 VAL A C 1
ATOM 3272 O O . VAL A 1 443 ? 223.597 155.776 123.248 1.00 75.93 443 VAL A O 1
ATOM 3276 N N . PRO A 1 444 ? 222.951 157.863 122.765 1.00 78.43 444 PRO A N 1
ATOM 3277 C CA . PRO A 1 444 ? 223.056 158.265 124.172 1.00 78.43 444 PRO A CA 1
ATOM 3278 C C . PRO A 1 444 ? 221.904 157.741 125.021 1.00 78.43 444 PRO A C 1
ATOM 3279 O O . PRO A 1 444 ? 220.812 157.440 124.537 1.00 78.43 444 PRO A O 1
ATOM 3283 N N . LEU A 1 445 ? 222.185 157.637 126.324 1.00 71.91 445 LEU A N 1
ATOM 3284 C CA . LEU A 1 445 ? 221.165 157.259 127.299 1.00 71.91 445 LEU A CA 1
ATOM 3285 C C . LEU A 1 445 ? 220.135 158.360 127.510 1.00 71.91 445 LEU A C 1
ATOM 3286 O O . LEU A 1 445 ? 218.929 158.090 127.541 1.00 71.91 445 LEU A O 1
ATOM 3291 N N . SER A 1 446 ? 220.587 159.599 127.670 1.00 75.37 446 SER A N 1
ATOM 3292 C CA . SER A 1 446 ? 219.696 160.674 128.086 1.00 75.37 446 SER A CA 1
ATOM 3293 C C . SER A 1 446 ? 218.711 161.032 126.980 1.00 75.37 446 SER A C 1
ATOM 3294 O O . SER A 1 446 ? 219.063 161.046 125.797 1.00 75.37 446 SER A O 1
ATOM 3297 N N . PHE A 1 447 ? 217.474 161.320 127.371 1.00 72.99 447 PHE A N 1
ATOM 3298 C CA . PHE A 1 447 ? 216.444 161.815 126.472 1.00 72.99 447 PHE A CA 1
ATOM 3299 C C . PHE A 1 447 ? 215.840 163.091 127.046 1.00 72.99 447 PHE A C 1
ATOM 3300 O O . PHE A 1 447 ? 216.230 163.566 128.116 1.00 72.99 447 PHE A O 1
ATOM 3308 N N . GLN A 1 448 ? 214.878 163.652 126.310 1.00 76.31 448 GLN A N 1
ATOM 3309 C CA . GLN A 1 448 ? 214.304 164.937 126.698 1.00 76.31 448 GLN A CA 1
ATOM 3310 C C . GLN A 1 448 ? 213.548 164.845 128.018 1.00 76.31 448 GLN A C 1
ATOM 3311 O O . GLN A 1 448 ? 213.715 165.698 128.897 1.00 76.31 448 GLN A O 1
ATOM 3317 N N . LYS A 1 449 ? 212.713 163.818 128.179 1.00 76.75 449 LYS A N 1
ATOM 3318 C CA . LYS A 1 449 ? 211.874 163.710 129.366 1.00 76.75 449 LYS A CA 1
ATOM 3319 C C . LYS A 1 449 ? 212.631 163.229 130.596 1.00 76.75 449 LYS A C 1
ATOM 3320 O O . LYS A 1 449 ? 212.113 163.364 131.710 1.00 76.75 449 LYS A O 1
ATOM 3326 N N . LEU A 1 450 ? 213.841 162.692 130.429 1.00 76.95 450 LEU A N 1
ATOM 3327 C CA . LEU A 1 450 ? 214.625 162.263 131.581 1.00 76.95 450 LEU A CA 1
ATOM 3328 C C . LEU A 1 450 ? 214.915 163.422 132.527 1.00 76.95 450 LEU A C 1
ATOM 3329 O O . LEU A 1 450 ? 215.177 163.194 133.714 1.00 76.95 450 LEU A O 1
ATOM 3334 N N . ASP A 1 451 ? 214.846 164.660 132.031 1.00 86.41 451 ASP A N 1
ATOM 3335 C CA . ASP A 1 451 ? 215.040 165.824 132.889 1.00 86.41 451 ASP A CA 1
ATOM 3336 C C . ASP A 1 451 ? 213.997 165.891 133.996 1.00 86.41 451 ASP A C 1
ATOM 3337 O O . ASP A 1 451 ? 214.261 166.463 135.059 1.00 86.41 451 ASP A O 1
ATOM 3342 N N . GLN A 1 452 ? 212.818 165.317 133.774 1.00 75.65 452 GLN A N 1
ATOM 3343 C CA . GLN A 1 452 ? 211.747 165.384 134.759 1.00 75.65 452 GLN A CA 1
ATOM 3344 C C . GLN A 1 452 ? 211.759 164.214 135.737 1.00 75.65 452 GLN A C 1
ATOM 3345 O O . GLN A 1 452 ? 210.875 164.135 136.595 1.00 75.65 452 GLN A O 1
ATOM 3351 N N . PHE A 1 453 ? 212.741 163.319 135.645 1.00 75.45 453 PHE A N 1
ATOM 3352 C CA . PHE A 1 453 ? 212.903 162.237 136.612 1.00 75.45 453 PHE A CA 1
ATOM 3353 C C . PHE A 1 453 ? 214.113 162.406 137.515 1.00 75.45 453 PHE A C 1
ATOM 3354 O O . PHE A 1 453 ? 214.010 162.171 138.721 1.00 75.45 453 PHE A O 1
ATOM 3362 N N . MET A 1 454 ? 215.258 162.805 136.972 1.00 83.09 454 MET A N 1
ATOM 3363 C CA . MET A 1 454 ? 216.500 162.879 137.726 1.00 83.09 454 MET A CA 1
ATOM 3364 C C . MET A 1 454 ? 216.902 164.329 137.969 1.00 83.09 454 MET A C 1
ATOM 3365 O O . MET A 1 454 ? 216.395 165.262 137.341 1.00 83.09 454 MET A O 1
ATOM 3370 N N . SER A 1 455 ? 217.834 164.500 138.904 1.00 89.64 455 SER A N 1
ATOM 3371 C CA . SER A 1 455 ? 218.365 165.816 139.214 1.00 89.64 455 SER A CA 1
ATOM 3372 C C . SER A 1 455 ? 219.170 166.353 138.031 1.00 89.64 455 SER A C 1
ATOM 3373 O O . SER A 1 455 ? 219.777 165.582 137.282 1.00 89.64 455 SER A O 1
ATOM 3376 N N . PRO A 1 456 ? 219.182 167.676 137.833 1.00 87.73 456 PRO A N 1
ATOM 3377 C CA . PRO A 1 456 ? 219.954 168.236 136.711 1.00 87.73 456 PRO A CA 1
ATOM 3378 C C . PRO A 1 456 ? 221.437 167.916 136.772 1.00 87.73 456 PRO A C 1
ATOM 3379 O O . PRO A 1 456 ? 222.072 167.784 135.718 1.00 87.73 456 PRO A O 1
ATOM 3383 N N . GLU A 1 457 ? 222.015 167.794 137.969 1.00 92.70 457 GLU A N 1
ATOM 3384 C CA . GLU A 1 457 ? 223.417 167.400 138.065 1.00 92.70 457 GLU A CA 1
ATOM 3385 C C . GLU A 1 457 ? 223.619 165.963 137.599 1.00 92.70 457 GLU A C 1
ATOM 3386 O O . GLU A 1 457 ? 224.628 165.649 136.958 1.00 92.70 457 GLU A O 1
ATOM 3392 N N . GLN A 1 458 ? 222.672 165.075 137.913 1.00 89.66 458 GLN A N 1
ATOM 3393 C CA . GLN A 1 458 ? 222.742 163.705 137.419 1.00 89.66 458 GLN A CA 1
ATOM 3394 C C . GLN A 1 458 ? 222.410 163.617 135.936 1.00 89.66 458 GLN A C 1
ATOM 3395 O O . GLN A 1 458 ? 222.830 162.663 135.273 1.00 89.66 458 GLN A O 1
ATOM 3401 N N . LEU A 1 459 ? 221.666 164.590 135.406 1.00 86.22 459 LEU A N 1
ATOM 3402 C CA . LEU A 1 459 ? 221.435 164.644 133.967 1.00 86.22 459 LEU A CA 1
ATOM 3403 C C . LEU A 1 459 ? 222.741 164.842 133.212 1.00 86.22 459 LEU A C 1
ATOM 3404 O O . LEU A 1 459 ? 222.928 164.288 132.122 1.00 86.22 459 LEU A O 1
ATOM 3409 N N . GLU A 1 460 ? 223.657 165.635 133.774 1.00 91.41 460 GLU A N 1
ATOM 3410 C CA . GLU A 1 460 ? 224.960 165.824 133.147 1.00 91.41 460 GLU A CA 1
ATOM 3411 C C . GLU A 1 460 ? 225.727 164.512 133.065 1.00 91.41 460 GLU A C 1
ATOM 3412 O O . GLU A 1 460 ? 226.324 164.195 132.030 1.00 91.41 460 GLU A O 1
ATOM 3418 N N . ALA A 1 461 ? 225.723 163.734 134.149 1.00 87.95 461 ALA A N 1
ATOM 3419 C CA . ALA A 1 461 ? 226.409 162.447 134.139 1.00 87.95 461 ALA A CA 1
ATOM 3420 C C . ALA A 1 461 ? 225.740 161.469 133.182 1.00 87.95 461 ALA A C 1
ATOM 3421 O O . ALA A 1 461 ? 226.422 160.706 132.488 1.00 87.95 461 ALA A O 1
ATOM 3423 N N . ALA A 1 462 ? 224.406 161.474 133.131 1.00 84.53 462 ALA A N 1
ATOM 3424 C CA . ALA A 1 462 ? 223.699 160.554 132.246 1.00 84.53 462 ALA A CA 1
ATOM 3425 C C . ALA A 1 462 ? 223.869 160.930 130.780 1.00 84.53 462 ALA A C 1
ATOM 3426 O O . ALA A 1 462 ? 223.790 160.059 129.907 1.00 84.53 462 ALA A O 1
ATOM 3428 N N . GLY A 1 463 ? 224.098 162.210 130.487 1.00 83.67 463 GLY A N 1
ATOM 3429 C CA . GLY A 1 463 ? 224.266 162.646 129.114 1.00 83.67 463 GLY A CA 1
ATOM 3430 C C . GLY A 1 463 ? 225.615 162.345 128.502 1.00 83.67 463 GLY A C 1
ATOM 3431 O O . GLY A 1 463 ? 225.789 162.536 127.295 1.00 83.67 463 GLY A O 1
ATOM 3432 N N . LYS A 1 464 ? 226.570 161.880 129.302 1.00 87.36 464 LYS A N 1
ATOM 3433 C CA . LYS A 1 464 ? 227.906 161.556 128.824 1.00 87.36 464 LYS A CA 1
ATOM 3434 C C . LYS A 1 464 ? 228.074 160.080 128.491 1.00 87.36 464 LYS A C 1
ATOM 3435 O O . LYS A 1 464 ? 229.197 159.646 128.216 1.00 87.36 464 LYS A O 1
ATOM 3441 N N . VAL A 1 465 ? 226.995 159.303 128.511 1.00 78.74 465 VAL A N 1
ATOM 3442 C CA . VAL A 1 465 ? 227.054 157.856 128.349 1.00 78.74 465 VAL A CA 1
ATOM 3443 C C . VAL A 1 465 ? 226.414 157.479 127.020 1.00 78.74 465 VAL A C 1
ATOM 3444 O O . VAL A 1 465 ? 225.323 157.959 126.689 1.00 78.74 465 VAL A O 1
ATOM 3448 N N . TYR A 1 466 ? 227.098 156.625 126.263 1.00 81.94 466 TYR A N 1
ATOM 3449 C CA . TYR A 1 466 ? 226.612 156.101 124.994 1.00 81.94 466 TYR A CA 1
ATOM 3450 C C . TYR A 1 466 ? 226.582 154.584 125.075 1.00 81.94 466 TYR A C 1
ATOM 3451 O O . TYR A 1 466 ? 227.533 153.970 125.573 1.00 81.94 466 TYR A O 1
ATOM 3460 N N . VAL A 1 467 ? 225.494 153.982 124.596 1.00 75.58 467 VAL A N 1
ATOM 3461 C CA . VAL A 1 467 ? 225.306 152.544 124.660 1.00 75.58 467 VAL A CA 1
ATOM 3462 C C . VAL A 1 467 ? 224.688 152.066 123.351 1.00 75.58 467 VAL A C 1
ATOM 3463 O O . VAL A 1 467 ? 224.397 152.851 122.451 1.00 75.58 467 VAL A O 1
ATOM 3467 N N . HIS A 1 468 ? 224.466 150.760 123.264 1.00 77.24 468 HIS A N 1
ATOM 3468 C CA . HIS A 1 468 ? 223.844 150.196 122.080 1.00 77.24 468 HIS A CA 1
ATOM 3469 C C . HIS A 1 468 ? 222.393 150.660 121.968 1.00 77.24 468 HIS A C 1
ATOM 3470 O O . HIS A 1 468 ? 221.736 150.976 122.962 1.00 77.24 468 HIS A O 1
ATOM 3477 N N . ARG A 1 469 ? 221.900 150.710 120.726 1.00 76.60 469 ARG A N 1
ATOM 3478 C CA . ARG A 1 469 ? 220.536 151.179 120.484 1.00 76.60 469 ARG A CA 1
ATOM 3479 C C . ARG A 1 469 ? 219.507 150.275 121.151 1.00 76.60 469 ARG A C 1
ATOM 3480 O O . ARG A 1 469 ? 218.560 150.759 121.786 1.00 76.60 469 ARG A O 1
ATOM 3488 N N . VAL A 1 470 ? 219.677 148.958 121.022 1.00 71.46 470 VAL A N 1
ATOM 3489 C CA . VAL A 1 470 ? 218.794 148.032 121.722 1.00 71.46 470 VAL A CA 1
ATOM 3490 C C . VAL A 1 470 ? 218.928 148.224 123.225 1.00 71.46 470 VAL A C 1
ATOM 3491 O O . VAL A 1 470 ? 217.947 148.117 123.970 1.00 71.46 470 VAL A O 1
ATOM 3495 N N . VAL A 1 471 ? 220.138 148.543 123.688 1.00 71.44 471 VAL A N 1
ATOM 3496 C CA . VAL A 1 471 ? 220.364 148.744 125.114 1.00 71.44 471 VAL A CA 1
ATOM 3497 C C . VAL A 1 471 ? 219.556 149.942 125.602 1.00 71.44 471 VAL A C 1
ATOM 3498 O O . VAL A 1 471 ? 218.841 149.874 126.612 1.00 71.44 471 VAL A O 1
ATOM 3502 N N . SER A 1 472 ? 219.653 151.057 124.872 1.00 66.33 472 SER A N 1
ATOM 3503 C CA . SER A 1 472 ? 218.938 152.269 125.256 1.00 66.33 472 SER A CA 1
ATOM 3504 C C . SER A 1 472 ? 217.433 152.064 125.193 1.00 66.33 472 SER A C 1
ATOM 3505 O O . SER A 1 472 ? 216.701 152.528 126.075 1.00 66.33 472 SER A O 1
ATOM 3508 N N . ASP A 1 473 ? 216.949 151.379 124.154 1.00 69.40 473 ASP A N 1
ATOM 3509 C CA . ASP A 1 473 ? 215.515 151.140 124.048 1.00 69.40 473 ASP A CA 1
ATOM 3510 C C . ASP A 1 473 ? 215.018 150.254 125.184 1.00 69.40 473 ASP A C 1
ATOM 3511 O O . ASP A 1 473 ? 213.945 150.500 125.744 1.00 69.40 473 ASP A O 1
ATOM 3516 N N . GLN A 1 474 ? 215.792 149.229 125.550 1.00 61.66 474 GLN A N 1
ATOM 3517 C CA . GLN A 1 474 ? 215.397 148.369 126.661 1.00 61.66 474 GLN A CA 1
ATOM 3518 C C . GLN A 1 474 ? 215.356 149.140 127.972 1.00 61.66 474 GLN A C 1
ATOM 3519 O O . GLN A 1 474 ? 214.433 148.962 128.774 1.00 61.66 474 GLN A O 1
ATOM 3525 N N . TRP A 1 475 ? 216.351 149.997 128.214 1.00 60.32 475 TRP A N 1
ATOM 3526 C CA . TRP A 1 475 ? 216.351 150.771 129.453 1.00 60.32 475 TRP A CA 1
ATOM 3527 C C . TRP A 1 475 ? 215.186 151.753 129.496 1.00 60.32 475 TRP A C 1
ATOM 3528 O O . TRP A 1 475 ? 214.512 151.888 130.527 1.00 60.32 475 TRP A O 1
ATOM 3539 N N . ARG A 1 476 ? 214.930 152.443 128.382 1.00 66.22 476 ARG A N 1
ATOM 3540 C CA . ARG A 1 476 ? 213.805 153.367 128.326 1.00 66.22 476 ARG A CA 1
ATOM 3541 C C . ARG A 1 476 ? 212.488 152.637 128.535 1.00 66.22 476 ARG A C 1
ATOM 3542 O O . ARG A 1 476 ? 211.581 153.157 129.189 1.00 66.22 476 ARG A O 1
ATOM 3550 N N . SER A 1 477 ? 212.361 151.433 127.979 1.00 59.52 477 SER A N 1
ATOM 3551 C CA . SER A 1 477 ? 211.139 150.659 128.160 1.00 59.52 477 SER A CA 1
ATOM 3552 C C . SER A 1 477 ? 210.985 150.185 129.597 1.00 59.52 477 SER A C 1
ATOM 3553 O O . SER A 1 477 ? 209.869 150.151 130.129 1.00 59.52 477 SER A O 1
ATOM 3556 N N . MET A 1 478 ? 212.088 149.794 130.236 1.00 60.94 478 MET A N 1
ATOM 3557 C CA . MET A 1 478 ? 212.026 149.411 131.641 1.00 60.94 478 MET A CA 1
ATOM 3558 C C . MET A 1 478 ? 211.597 150.590 132.503 1.00 60.94 478 MET A C 1
ATOM 3559 O O . MET A 1 478 ? 210.867 150.420 133.486 1.00 60.94 478 MET A O 1
ATOM 3564 N N . LEU A 1 479 ? 212.045 151.795 132.148 1.00 61.24 479 LEU A N 1
ATOM 3565 C CA . LEU A 1 479 ? 211.579 152.991 132.845 1.00 61.24 479 LEU A CA 1
ATOM 3566 C C . LEU A 1 479 ? 210.111 153.281 132.544 1.00 61.24 479 LEU A C 1
ATOM 3567 O O . LEU A 1 479 ? 209.369 153.707 133.436 1.00 61.24 479 LEU A O 1
ATOM 3572 N N . GLU A 1 480 ? 209.682 153.050 131.301 1.00 62.03 480 GLU A N 1
ATOM 3573 C CA . GLU A 1 480 ? 208.312 153.346 130.890 1.00 62.03 480 GLU A CA 1
ATOM 3574 C C . GLU A 1 480 ? 207.299 152.439 131.573 1.00 62.03 480 GLU A C 1
ATOM 3575 O O . GLU A 1 480 ? 206.275 152.914 132.075 1.00 62.03 480 GLU A O 1
ATOM 3581 N N . ILE A 1 481 ? 207.555 151.130 131.581 1.00 51.90 481 ILE A N 1
ATOM 3582 C CA . ILE A 1 481 ? 206.568 150.181 132.089 1.00 51.90 481 ILE A CA 1
ATOM 3583 C C . ILE A 1 481 ? 206.333 150.402 133.578 1.00 51.90 481 ILE A C 1
ATOM 3584 O O . ILE A 1 481 ? 205.193 150.391 134.056 1.00 51.90 481 ILE A O 1
ATOM 3589 N N . SER A 1 482 ? 207.410 150.622 134.330 1.00 51.23 482 SER A N 1
ATOM 3590 C CA . SER A 1 482 ? 207.306 150.751 135.777 1.00 51.23 482 SER A CA 1
ATOM 3591 C C . SER A 1 482 ? 206.792 152.113 136.223 1.00 51.23 482 SER A C 1
ATOM 3592 O O . SER A 1 482 ? 206.611 152.318 137.427 1.00 51.23 482 SER A O 1
ATOM 3595 N N . MET A 1 483 ? 206.552 153.042 135.298 1.00 47.81 483 MET A N 1
ATOM 3596 C CA . MET A 1 483 ? 206.082 154.379 135.639 1.00 47.81 483 MET A CA 1
ATOM 3597 C C . MET A 1 483 ? 204.625 154.607 135.264 1.00 47.81 483 MET A C 1
ATOM 3598 O O . MET A 1 483 ? 203.900 155.279 136.003 1.00 47.81 483 MET A O 1
ATOM 3603 N N . SER A 1 484 ? 204.175 154.063 134.138 1.00 44.43 484 SER A N 1
ATOM 3604 C CA . SER A 1 484 ? 202.824 154.304 133.650 1.00 44.43 484 SER A CA 1
ATOM 3605 C C . SER A 1 484 ? 201.853 153.317 134.282 1.00 44.43 484 SER A C 1
ATOM 3606 O O . SER A 1 484 ? 202.163 152.130 134.421 1.00 44.43 484 SER A O 1
ATOM 3609 N N . ALA A 1 485 ? 200.677 153.817 134.668 1.00 38.26 485 ALA A N 1
ATOM 3610 C CA . ALA A 1 485 ? 199.668 152.955 135.272 1.00 38.26 485 ALA A CA 1
ATOM 3611 C C . ALA A 1 485 ? 199.082 151.984 134.255 1.00 38.26 485 ALA A C 1
ATOM 3612 O O . ALA A 1 485 ? 198.814 150.823 134.583 1.00 38.26 485 ALA A O 1
ATOM 3614 N N . ASN A 1 486 ? 198.874 152.440 133.017 1.00 41.65 486 ASN A N 1
ATOM 3615 C CA . ASN A 1 486 ? 198.224 151.604 132.011 1.00 41.65 486 ASN A CA 1
ATOM 3616 C C . ASN A 1 486 ? 199.087 150.403 131.636 1.00 41.65 486 ASN A C 1
ATOM 3617 O O . ASN A 1 486 ? 198.611 149.260 131.628 1.00 41.65 486 ASN A O 1
ATOM 3622 N N . LYS A 1 487 ? 200.359 150.646 131.309 1.00 41.81 487 LYS A N 1
ATOM 3623 C CA . LYS A 1 487 ? 201.246 149.551 130.929 1.00 41.81 487 LYS A CA 1
ATOM 3624 C C . LYS A 1 487 ? 201.472 148.597 132.093 1.00 41.81 487 LYS A C 1
ATOM 3625 O O . LYS A 1 487 ? 201.517 147.375 131.906 1.00 41.81 487 LYS A O 1
ATOM 3631 N N . LEU A 1 488 ? 201.632 149.140 133.300 1.00 36.64 488 LEU A N 1
ATOM 3632 C CA . LEU A 1 488 ? 201.811 148.291 134.471 1.00 36.64 488 LEU A CA 1
ATOM 3633 C C . LEU A 1 488 ? 200.581 147.427 134.709 1.00 36.64 488 LEU A C 1
ATOM 3634 O O . LEU A 1 488 ? 200.702 146.246 135.049 1.00 36.64 488 LEU A O 1
ATOM 3639 N N . GLY A 1 489 ? 199.389 147.993 134.518 1.00 39.42 489 GLY A N 1
ATOM 3640 C CA . GLY A 1 489 ? 198.177 147.203 134.651 1.00 39.42 489 GLY A CA 1
ATOM 3641 C C . GLY A 1 489 ? 198.070 146.111 133.604 1.00 39.42 489 GLY A C 1
ATOM 3642 O O . GLY A 1 489 ? 197.642 144.994 133.903 1.00 39.42 489 GLY A O 1
ATOM 3643 N N . ALA A 1 490 ? 198.447 146.419 132.360 1.00 38.11 490 ALA A N 1
ATOM 3644 C CA . ALA A 1 490 ? 198.421 145.400 131.313 1.00 38.11 490 ALA A CA 1
ATOM 3645 C C . ALA A 1 490 ? 199.389 144.264 131.623 1.00 38.11 490 ALA A C 1
ATOM 3646 O O . ALA A 1 490 ? 199.044 143.080 131.483 1.00 38.11 490 ALA A O 1
ATOM 3648 N N . PHE A 1 491 ? 200.607 144.606 132.052 1.00 38.27 491 PHE A N 1
ATOM 3649 C CA . PHE A 1 491 ? 201.576 143.581 132.425 1.00 38.27 491 PHE A CA 1
ATOM 3650 C C . PHE A 1 491 ? 201.076 142.761 133.605 1.00 38.27 491 PHE A C 1
ATOM 3651 O O . PHE A 1 491 ? 201.262 141.540 133.647 1.00 38.27 491 PHE A O 1
ATOM 3659 N N . ALA A 1 492 ? 200.449 143.419 134.581 1.00 38.21 492 ALA A N 1
ATOM 3660 C CA . ALA A 1 492 ? 199.906 142.704 135.726 1.00 38.21 492 ALA A CA 1
ATOM 3661 C C . ALA A 1 492 ? 198.808 141.742 135.305 1.00 38.21 492 ALA A C 1
ATOM 3662 O O . ALA A 1 492 ? 198.734 140.623 135.812 1.00 38.21 492 ALA A O 1
ATOM 3664 N N . SER A 1 493 ? 197.940 142.162 134.384 1.00 42.38 493 SER A N 1
ATOM 3665 C CA . SER A 1 493 ? 196.884 141.273 133.907 1.00 42.38 493 SER A CA 1
ATOM 3666 C C . SER A 1 493 ? 197.471 140.056 133.204 1.00 42.38 493 SER A C 1
ATOM 3667 O O . SER A 1 493 ? 197.053 138.914 133.449 1.00 42.38 493 SER A O 1
ATOM 3670 N N . ALA A 1 494 ? 198.455 140.282 132.329 1.00 39.85 494 ALA A N 1
ATOM 3671 C CA . ALA A 1 494 ? 199.068 139.166 131.616 1.00 39.85 494 ALA A CA 1
ATOM 3672 C C . ALA A 1 494 ? 199.750 138.201 132.580 1.00 39.85 494 ALA A C 1
ATOM 3673 O O . ALA A 1 494 ? 199.575 136.977 132.479 1.00 39.85 494 ALA A O 1
ATOM 3675 N N . TRP A 1 495 ? 200.517 138.733 133.536 1.00 45.42 495 TRP A N 1
ATOM 3676 C CA . TRP A 1 495 ? 201.194 137.871 134.497 1.00 45.42 495 TRP A CA 1
ATOM 3677 C C . TRP A 1 495 ? 200.206 137.173 135.416 1.00 45.42 495 TRP A C 1
ATOM 3678 O O . TRP A 1 495 ? 200.439 136.028 135.810 1.00 45.42 495 TRP A O 1
ATOM 3689 N N . SER A 1 496 ? 199.104 137.836 135.765 1.00 45.00 496 SER A N 1
ATOM 3690 C CA . SER A 1 496 ? 198.081 137.197 136.580 1.00 45.00 496 SER A CA 1
ATOM 3691 C C . SER A 1 496 ? 197.497 135.997 135.859 1.00 45.00 496 SER A C 1
ATOM 3692 O O . SER A 1 496 ? 197.363 134.918 136.442 1.00 45.00 496 SER A O 1
ATOM 3695 N N . HIS A 1 497 ? 197.160 136.162 134.579 1.00 51.48 497 HIS A N 1
ATOM 3696 C CA . HIS A 1 497 ? 196.625 135.040 133.813 1.00 51.48 497 HIS A CA 1
ATOM 3697 C C . HIS A 1 497 ? 197.638 133.903 133.736 1.00 51.48 497 HIS A C 1
ATOM 3698 O O . HIS A 1 497 ? 197.314 132.740 134.026 1.00 51.48 497 HIS A O 1
ATOM 3705 N N . LEU A 1 498 ? 198.884 134.230 133.380 1.00 48.52 498 LEU A N 1
ATOM 3706 C CA . LEU A 1 498 ? 199.902 133.194 133.235 1.00 48.52 498 LEU A CA 1
ATOM 3707 C C . LEU A 1 498 ? 200.133 132.452 134.545 1.00 48.52 498 LEU A C 1
ATOM 3708 O O . LEU A 1 498 ? 200.179 131.217 134.567 1.00 48.52 498 LEU A O 1
ATOM 3713 N N . SER A 1 499 ? 200.249 133.182 135.655 1.00 53.78 499 SER A N 1
ATOM 3714 C CA . SER A 1 499 ? 200.572 132.546 136.924 1.00 53.78 499 SER A CA 1
ATOM 3715 C C . SER A 1 499 ? 199.381 131.797 137.505 1.00 53.78 499 SER A C 1
ATOM 3716 O O . SER A 1 499 ? 199.565 130.753 138.140 1.00 53.78 499 SER A O 1
ATOM 3719 N N . THR A 1 500 ? 198.158 132.290 137.295 1.00 54.24 500 THR A N 1
ATOM 3720 C CA . THR A 1 500 ? 196.996 131.575 137.804 1.00 54.24 500 THR A CA 1
ATOM 3721 C C . THR A 1 500 ? 196.690 130.337 136.976 1.00 54.24 500 THR A C 1
ATOM 3722 O O . THR A 1 500 ? 196.012 129.428 137.466 1.00 54.24 500 THR A O 1
ATOM 3726 N N . PHE A 1 501 ? 197.166 130.275 135.731 1.00 58.38 501 PHE A N 1
ATOM 3727 C CA . PHE A 1 501 ? 197.071 129.021 134.998 1.00 58.38 501 PHE A CA 1
ATOM 3728 C C . PHE A 1 501 ? 198.281 128.120 135.208 1.00 58.38 501 PHE A C 1
ATOM 3729 O O . PHE A 1 501 ? 198.195 126.919 134.936 1.00 58.38 501 PHE A O 1
ATOM 3737 N N . LEU A 1 502 ? 199.399 128.670 135.685 1.00 63.78 502 LEU A N 1
ATOM 3738 C CA . LEU A 1 502 ? 200.536 127.843 136.071 1.00 63.78 502 LEU A CA 1
ATOM 3739 C C . LEU A 1 502 ? 200.312 127.170 137.420 1.00 63.78 502 LEU A C 1
ATOM 3740 O O . LEU A 1 502 ? 200.712 126.017 137.614 1.00 63.78 502 LEU A O 1
ATOM 3745 N N . ASN A 1 503 ? 199.681 127.875 138.362 1.00 67.35 503 ASN A N 1
ATOM 3746 C CA . ASN A 1 503 ? 199.570 127.368 139.726 1.00 67.35 503 ASN A CA 1
ATOM 3747 C C . ASN A 1 503 ? 198.687 126.131 139.811 1.00 67.35 503 ASN A C 1
ATOM 3748 O O . ASN A 1 503 ? 198.942 125.249 140.638 1.00 67.35 503 ASN A O 1
ATOM 3753 N N . LYS A 1 504 ? 197.647 126.049 138.983 1.00 71.31 504 LYS A N 1
ATOM 3754 C CA . LYS A 1 504 ? 196.756 124.899 139.020 1.00 71.31 504 LYS A CA 1
ATOM 3755 C C . LYS A 1 504 ? 197.405 123.634 138.478 1.00 71.31 504 LYS A C 1
ATOM 3756 O O . LYS A 1 504 ? 196.861 122.542 138.679 1.00 71.31 504 LYS A O 1
ATOM 3762 N N . SER A 1 505 ? 198.542 123.750 137.800 1.00 75.81 505 SER A N 1
ATOM 3763 C CA . SER A 1 505 ? 199.310 122.600 137.345 1.00 75.81 505 SER A CA 1
ATOM 3764 C C . SER A 1 505 ? 200.328 122.245 138.421 1.00 75.81 505 SER A C 1
ATOM 3765 O O . SER A 1 505 ? 201.174 123.073 138.777 1.00 75.81 505 SER A O 1
ATOM 3768 N N . VAL A 1 506 ? 200.242 121.018 138.937 1.00 76.87 506 VAL A N 1
ATOM 3769 C CA . VAL A 1 506 ? 201.102 120.617 140.045 1.00 76.87 506 VAL A CA 1
ATOM 3770 C C . VAL A 1 506 ? 202.567 120.610 139.622 1.00 76.87 506 VAL A C 1
ATOM 3771 O O . VAL A 1 506 ? 203.442 121.060 140.370 1.00 76.87 506 VAL A O 1
ATOM 3775 N N . LEU A 1 507 ? 202.862 120.098 138.426 1.00 74.92 507 LEU A N 1
ATOM 3776 C CA . LEU A 1 507 ? 204.252 120.030 137.987 1.00 74.92 507 LEU A CA 1
ATOM 3777 C C . LEU A 1 507 ? 204.783 121.411 137.615 1.00 74.92 507 LEU A C 1
ATOM 3778 O O . LEU A 1 507 ? 205.895 121.780 138.008 1.00 74.92 507 LEU A O 1
ATOM 3783 N N . ALA A 1 508 ? 204.000 122.194 136.872 1.00 76.42 508 ALA A N 1
ATOM 3784 C CA . ALA A 1 508 ? 204.478 123.475 136.365 1.00 76.42 508 ALA A CA 1
ATOM 3785 C C . ALA A 1 508 ? 204.572 124.551 137.437 1.00 76.42 508 ALA A C 1
ATOM 3786 O O . ALA A 1 508 ? 205.152 125.610 137.175 1.00 76.42 508 ALA A O 1
ATOM 3788 N N . SER A 1 509 ? 204.029 124.311 138.631 1.00 72.68 509 SER A N 1
ATOM 3789 C CA . SER A 1 509 ? 204.038 125.321 139.680 1.00 72.68 509 SER A CA 1
ATOM 3790 C C . SER A 1 509 ? 205.394 125.470 140.357 1.00 72.68 509 SER A C 1
ATOM 3791 O O . SER A 1 509 ? 205.550 126.365 141.194 1.00 72.68 509 SER A O 1
ATOM 3794 N N . ARG A 1 510 ? 206.371 124.629 140.026 1.00 70.91 510 ARG A N 1
ATOM 3795 C CA . ARG A 1 510 ? 207.637 124.612 140.746 1.00 70.91 510 ARG A CA 1
ATOM 3796 C C . ARG A 1 510 ? 208.655 125.620 140.229 1.00 70.91 510 ARG A C 1
ATOM 3797 O O . ARG A 1 510 ? 209.737 125.735 140.813 1.00 70.91 510 ARG A O 1
ATOM 3805 N N . ASN A 1 511 ? 208.355 126.334 139.149 1.00 71.64 511 ASN A N 1
ATOM 3806 C CA . ASN A 1 511 ? 209.245 127.351 138.602 1.00 71.64 511 ASN A CA 1
ATOM 3807 C C . ASN A 1 511 ? 208.499 128.645 138.284 1.00 71.64 511 ASN A C 1
ATOM 3808 O O . ASN A 1 511 ? 208.711 129.274 137.240 1.00 71.64 511 ASN A O 1
ATOM 3813 N N . VAL A 1 512 ? 207.652 129.061 139.231 1.00 62.15 512 VAL A N 1
ATOM 3814 C CA . VAL A 1 512 ? 206.876 130.290 139.099 1.00 62.15 512 VAL A CA 1
ATOM 3815 C C . VAL A 1 512 ? 207.790 131.508 139.040 1.00 62.15 512 VAL A C 1
ATOM 3816 O O . VAL A 1 512 ? 207.594 132.407 138.217 1.00 62.15 512 VAL A O 1
ATOM 3820 N N . LEU A 1 513 ? 208.795 131.570 139.916 1.00 59.56 513 LEU A N 1
ATOM 3821 C CA . LEU A 1 513 ? 209.673 132.736 139.916 1.00 59.56 513 LEU A CA 1
ATOM 3822 C C . LEU A 1 513 ? 210.504 132.800 138.642 1.00 59.56 513 LEU A C 1
ATOM 3823 O O . LEU A 1 513 ? 210.705 133.884 138.081 1.00 59.56 513 LEU A O 1
ATOM 3828 N N . TYR A 1 514 ? 210.983 131.652 138.163 1.00 66.17 514 TYR A N 1
ATOM 3829 C CA . TYR A 1 514 ? 211.738 131.634 136.916 1.00 66.17 514 TYR A CA 1
ATOM 3830 C C . TYR A 1 514 ? 210.877 132.106 135.750 1.00 66.17 514 TYR A C 1
ATOM 3831 O O . TYR A 1 514 ? 211.294 132.968 134.961 1.00 66.17 514 TYR A O 1
ATOM 3840 N N . VAL A 1 515 ? 209.663 131.559 135.630 1.00 58.65 515 VAL A N 1
ATOM 3841 C CA . VAL A 1 515 ? 208.813 131.947 134.511 1.00 58.65 515 VAL A CA 1
ATOM 3842 C C . VAL A 1 515 ? 208.402 133.408 134.629 1.00 58.65 515 VAL A C 1
ATOM 3843 O O . VAL A 1 515 ? 208.281 134.099 133.616 1.00 58.65 515 VAL A O 1
ATOM 3847 N N . GLY A 1 516 ? 208.196 133.914 135.847 1.00 59.03 516 GLY A N 1
ATOM 3848 C CA . GLY A 1 516 ? 207.877 135.323 136.002 1.00 59.03 516 GLY A CA 1
ATOM 3849 C C . GLY A 1 516 ? 209.030 136.227 135.613 1.00 59.03 516 GLY A C 1
ATOM 3850 O O . GLY A 1 516 ? 208.829 137.275 134.990 1.00 59.03 516 GLY A O 1
ATOM 3851 N N . THR A 1 517 ? 210.254 135.838 135.976 1.00 59.27 517 THR A N 1
ATOM 3852 C CA . THR A 1 517 ? 211.418 136.632 135.601 1.00 59.27 517 THR A CA 1
ATOM 3853 C C . THR A 1 517 ? 211.574 136.676 134.086 1.00 59.27 517 THR A C 1
ATOM 3854 O O . THR A 1 517 ? 211.813 137.744 133.504 1.00 59.27 517 THR A O 1
ATOM 3858 N N . ASN A 1 518 ? 211.414 135.525 133.427 1.00 60.89 518 ASN A N 1
ATOM 3859 C CA . ASN A 1 518 ? 211.472 135.508 131.968 1.00 60.89 518 ASN A CA 1
ATOM 3860 C C . ASN A 1 518 ? 210.316 136.293 131.358 1.00 60.89 518 ASN A C 1
ATOM 3861 O O . ASN A 1 518 ? 210.488 136.964 130.333 1.00 60.89 518 ASN A O 1
ATOM 3866 N N . PHE A 1 519 ? 209.132 136.222 131.970 1.00 58.98 519 PHE A N 1
ATOM 3867 C CA . PHE A 1 519 ? 207.987 136.976 131.477 1.00 58.98 519 PHE A CA 1
ATOM 3868 C C . PHE A 1 519 ? 208.291 138.465 131.487 1.00 58.98 519 PHE A C 1
ATOM 3869 O O . PHE A 1 519 ? 208.031 139.177 130.511 1.00 58.98 519 PHE A O 1
ATOM 3877 N N . LEU A 1 520 ? 208.856 138.949 132.595 1.00 52.85 520 LEU A N 1
ATOM 3878 C CA . LEU A 1 520 ? 209.173 140.368 132.711 1.00 52.85 520 LEU A CA 1
ATOM 3879 C C . LEU A 1 520 ? 210.257 140.771 131.720 1.00 52.85 520 LEU A C 1
ATOM 3880 O O . LEU A 1 520 ? 210.172 141.836 131.093 1.00 52.85 520 LEU A O 1
ATOM 3885 N N . SER A 1 521 ? 211.288 139.935 131.568 1.00 60.04 521 SER A N 1
ATOM 3886 C CA . SER A 1 521 ? 212.355 140.253 130.625 1.00 60.04 521 SER A CA 1
ATOM 3887 C C . SER A 1 521 ? 211.813 140.354 129.204 1.00 60.04 521 SER A C 1
ATOM 3888 O O . SER A 1 521 ? 212.136 141.294 128.465 1.00 60.04 521 SER A O 1
ATOM 3891 N N . GLY A 1 522 ? 210.973 139.395 128.810 1.00 56.32 522 GLY A N 1
ATOM 3892 C CA . GLY A 1 522 ? 210.369 139.450 127.492 1.00 56.32 522 GLY A CA 1
ATOM 3893 C C . GLY A 1 522 ? 209.440 140.632 127.318 1.00 56.32 522 GLY A C 1
ATOM 3894 O O . GLY A 1 522 ? 209.352 141.199 126.229 1.00 56.32 522 GLY A O 1
ATOM 3895 N N . PHE A 1 523 ? 208.727 141.013 128.380 1.00 52.10 523 PHE A N 1
ATOM 3896 C CA . PHE A 1 523 ? 207.865 142.188 128.319 1.00 52.10 523 PHE A CA 1
ATOM 3897 C C . PHE A 1 523 ? 208.679 143.445 128.043 1.00 52.10 523 PHE A C 1
ATOM 3898 O O . PHE A 1 523 ? 208.321 144.262 127.181 1.00 52.10 523 PHE A O 1
ATOM 3906 N N . VAL A 1 524 ? 209.790 143.610 128.765 1.00 56.66 524 VAL A N 1
ATOM 3907 C CA . VAL A 1 524 ? 210.651 144.768 128.544 1.00 56.66 524 VAL A CA 1
ATOM 3908 C C . VAL A 1 524 ? 211.214 144.749 127.129 1.00 56.66 524 VAL A C 1
ATOM 3909 O O . VAL A 1 524 ? 211.246 145.779 126.446 1.00 56.66 524 VAL A O 1
ATOM 3913 N N . LEU A 1 525 ? 211.653 143.577 126.662 1.00 59.64 525 LEU A N 1
ATOM 3914 C CA . LEU A 1 525 ? 212.185 143.470 125.304 1.00 59.64 525 LEU A CA 1
ATOM 3915 C C . LEU A 1 525 ? 211.137 143.856 124.266 1.00 59.64 525 LEU A C 1
ATOM 3916 O O . LEU A 1 525 ? 211.422 144.607 123.324 1.00 59.64 525 LEU A O 1
ATOM 3921 N N . THR A 1 526 ? 209.914 143.347 124.424 1.00 55.84 526 THR A N 1
ATOM 3922 C CA . THR A 1 526 ? 208.857 143.619 123.458 1.00 55.84 526 THR A CA 1
ATOM 3923 C C . THR A 1 526 ? 208.501 145.097 123.431 1.00 55.84 526 THR A C 1
ATOM 3924 O O . THR A 1 526 ? 208.319 145.678 122.354 1.00 55.84 526 THR A O 1
ATOM 3928 N N . ASN A 1 527 ? 208.407 145.732 124.600 1.00 51.82 527 ASN A N 1
ATOM 3929 C CA . ASN A 1 527 ? 208.090 147.156 124.599 1.00 51.82 527 ASN A CA 1
ATOM 3930 C C . ASN A 1 527 ? 209.277 147.975 124.102 1.00 51.82 527 ASN A C 1
ATOM 3931 O O . ASN A 1 527 ? 209.106 149.106 123.634 1.00 51.82 527 ASN A O 1
ATOM 3936 N N . ALA A 1 528 ? 210.488 147.414 124.183 1.00 57.01 528 ALA A N 1
ATOM 3937 C CA . ALA A 1 528 ? 211.657 148.087 123.625 1.00 57.01 528 ALA A CA 1
ATOM 3938 C C . ALA A 1 528 ? 211.650 148.034 122.105 1.00 57.01 528 ALA A C 1
ATOM 3939 O O . ALA A 1 528 ? 212.070 148.989 121.442 1.00 57.01 528 ALA A O 1
ATOM 3941 N N . VAL A 1 529 ? 211.185 146.919 121.540 1.00 56.51 529 VAL A N 1
ATOM 3942 C CA . VAL A 1 529 ? 211.117 146.783 120.089 1.00 56.51 529 VAL A CA 1
ATOM 3943 C C . VAL A 1 529 ? 210.213 147.856 119.499 1.00 56.51 529 VAL A C 1
ATOM 3944 O O . VAL A 1 529 ? 210.425 148.315 118.369 1.00 56.51 529 VAL A O 1
ATOM 3948 N N . GLY A 1 530 ? 209.228 148.308 120.266 1.00 49.41 530 GLY A N 1
ATOM 3949 C CA . GLY A 1 530 ? 208.177 149.158 119.760 1.00 49.41 530 GLY A CA 1
ATOM 3950 C C . GLY A 1 530 ? 206.865 148.448 119.537 1.00 49.41 530 GLY A C 1
ATOM 3951 O O . GLY A 1 530 ? 205.939 149.052 118.989 1.00 49.41 530 GLY A O 1
ATOM 3952 N N . ALA A 1 531 ? 206.758 147.187 119.940 1.00 52.49 531 ALA A N 1
ATOM 3953 C CA . ALA A 1 531 ? 205.536 146.428 119.752 1.00 52.49 531 ALA A CA 1
ATOM 3954 C C . ALA A 1 531 ? 204.445 146.921 120.696 1.00 52.49 531 ALA A C 1
ATOM 3955 O O . ALA A 1 531 ? 204.709 147.536 121.732 1.00 52.49 531 ALA A O 1
ATOM 3957 N N . ASN A 1 532 ? 203.200 146.645 120.318 1.00 51.73 532 ASN A N 1
ATOM 3958 C CA . ASN A 1 532 ? 202.055 147.010 121.143 1.00 51.73 532 ASN A CA 1
ATOM 3959 C C . ASN A 1 532 ? 202.045 146.142 122.394 1.00 51.73 532 ASN A C 1
ATOM 3960 O O . ASN A 1 532 ? 201.867 144.922 122.313 1.00 51.73 532 ASN A O 1
ATOM 3965 N N . VAL A 1 533 ? 202.247 146.771 123.553 1.00 43.09 533 VAL A N 1
ATOM 3966 C CA . VAL A 1 533 ? 202.240 146.042 124.819 1.00 43.09 533 VAL A CA 1
ATOM 3967 C C . VAL A 1 533 ? 200.871 145.426 125.076 1.00 43.09 533 VAL A C 1
ATOM 3968 O O . VAL A 1 533 ? 200.760 144.265 125.486 1.00 43.09 533 VAL A O 1
ATOM 3972 N N . PHE A 1 534 ? 199.809 146.188 124.824 1.00 43.47 534 PHE A N 1
ATOM 3973 C CA . PHE A 1 534 ? 198.461 145.773 125.180 1.00 43.47 534 PHE A CA 1
ATOM 3974 C C . PHE A 1 534 ? 197.950 144.613 124.338 1.00 43.47 534 PHE A C 1
ATOM 3975 O O . PHE A 1 534 ? 196.910 144.039 124.675 1.00 43.47 534 PHE A O 1
ATOM 3983 N N . THR A 1 535 ? 198.645 144.255 123.263 1.00 52.99 535 THR A N 1
ATOM 3984 C CA . THR A 1 535 ? 198.299 143.079 122.480 1.00 52.99 535 THR A CA 1
ATOM 3985 C C . THR A 1 535 ? 199.043 141.833 122.938 1.00 52.99 535 THR A C 1
ATOM 3986 O O . THR A 1 535 ? 198.898 140.779 122.311 1.00 52.99 535 THR A O 1
ATOM 3990 N N . VAL A 1 536 ? 199.846 141.933 124.003 1.00 53.77 536 VAL A N 1
ATOM 3991 C CA . VAL A 1 536 ? 200.550 140.753 124.514 1.00 53.77 536 VAL A CA 1
ATOM 3992 C C . VAL A 1 536 ? 199.592 139.632 124.889 1.00 53.77 536 VAL A C 1
ATOM 3993 O O . VAL A 1 536 ? 199.874 138.473 124.548 1.00 53.77 536 VAL A O 1
ATOM 3997 N N . PRO A 1 537 ? 198.470 139.871 125.584 1.00 57.11 537 PRO A N 1
ATOM 3998 C CA . PRO A 1 537 ? 197.546 138.752 125.840 1.00 57.11 537 PRO A CA 1
ATOM 3999 C C . PRO A 1 537 ? 197.072 138.064 124.573 1.00 57.11 537 PRO A C 1
ATOM 4000 O O . PRO A 1 537 ? 197.006 136.828 124.537 1.00 57.11 537 PRO A O 1
ATOM 4004 N N . HIS A 1 538 ? 196.778 138.831 123.518 1.00 60.32 538 HIS A N 1
ATOM 4005 C CA . HIS A 1 538 ? 196.289 138.240 122.275 1.00 60.32 538 HIS A CA 1
ATOM 4006 C C . HIS A 1 538 ? 197.251 137.177 121.763 1.00 60.32 538 HIS A C 1
ATOM 4007 O O . HIS A 1 538 ? 196.861 136.024 121.537 1.00 60.32 538 HIS A O 1
ATOM 4014 N N . ALA A 1 539 ? 198.527 137.539 121.617 1.00 57.33 539 ALA A N 1
ATOM 4015 C CA . ALA A 1 539 ? 199.524 136.569 121.184 1.00 57.33 539 ALA A CA 1
ATOM 4016 C C . ALA A 1 539 ? 199.599 135.400 122.153 1.00 57.33 539 ALA A C 1
ATOM 4017 O O . ALA A 1 539 ? 199.733 134.244 121.733 1.00 57.33 539 ALA A O 1
ATOM 4019 N N . MET A 1 540 ? 199.485 135.678 123.456 1.00 61.21 540 MET A N 1
ATOM 4020 C CA . MET A 1 540 ? 199.512 134.603 124.441 1.00 61.21 540 MET A CA 1
ATOM 4021 C C . MET A 1 540 ? 198.414 133.586 124.177 1.00 61.21 540 MET A C 1
ATOM 4022 O O . MET A 1 540 ? 198.602 132.391 124.430 1.00 61.21 540 MET A O 1
ATOM 4027 N N . MET A 1 541 ? 197.265 134.034 123.668 1.00 61.50 541 MET A N 1
ATOM 4028 C CA . MET A 1 541 ? 196.245 133.086 123.244 1.00 61.50 541 MET A CA 1
ATOM 4029 C C . MET A 1 541 ? 196.623 132.413 121.932 1.00 61.50 541 MET A C 1
ATOM 4030 O O . MET A 1 541 ? 196.507 131.188 121.806 1.00 61.50 541 MET A O 1
ATOM 4035 N N . ASP A 1 542 ? 197.108 133.195 120.962 1.00 63.82 542 ASP A N 1
ATOM 4036 C CA . ASP A 1 542 ? 197.262 132.690 119.601 1.00 63.82 542 ASP A CA 1
ATOM 4037 C C . ASP A 1 542 ? 198.187 131.483 119.562 1.00 63.82 542 ASP A C 1
ATOM 4038 O O . ASP A 1 542 ? 197.810 130.413 119.067 1.00 63.82 542 ASP A O 1
ATOM 4043 N N . ILE A 1 543 ? 199.391 131.624 120.117 1.00 60.69 543 ILE A N 1
ATOM 4044 C CA . ILE A 1 543 ? 200.300 130.487 120.204 1.00 60.69 543 ILE A CA 1
ATOM 4045 C C . ILE A 1 543 ? 199.640 129.354 120.975 1.00 60.69 543 ILE A C 1
ATOM 4046 O O . ILE A 1 543 ? 199.652 128.195 120.543 1.00 60.69 543 ILE A O 1
ATOM 4051 N N . SER A 1 544 ? 199.010 129.686 122.108 1.00 59.03 544 SER A N 1
ATOM 4052 C CA . SER A 1 544 ? 198.321 128.675 122.901 1.00 59.03 544 SER A CA 1
ATOM 4053 C C . SER A 1 544 ? 197.281 127.935 122.076 1.00 59.03 544 SER A C 1
ATOM 4054 O O . SER A 1 544 ? 197.019 126.753 122.324 1.00 59.03 544 SER A O 1
ATOM 4057 N N . ASN A 1 545 ? 196.683 128.604 121.091 1.00 62.93 545 ASN A N 1
ATOM 4058 C CA . ASN A 1 545 ? 195.805 127.901 120.165 1.00 62.93 545 ASN A CA 1
ATOM 4059 C C . ASN A 1 545 ? 196.617 127.043 119.205 1.00 62.93 545 ASN A C 1
ATOM 4060 O O . ASN A 1 545 ? 196.395 125.831 119.096 1.00 62.93 545 ASN A O 1
ATOM 4065 N N . TYR A 1 546 ? 197.586 127.655 118.517 1.00 61.80 546 TYR A N 1
ATOM 4066 C CA . TYR A 1 546 ? 198.317 126.943 117.473 1.00 61.80 546 TYR A CA 1
ATOM 4067 C C . TYR A 1 546 ? 199.039 125.729 118.039 1.00 61.80 546 TYR A C 1
ATOM 4068 O O . TYR A 1 546 ? 198.825 124.597 117.587 1.00 61.80 546 TYR A O 1
ATOM 4077 N N . LEU A 1 547 ? 199.849 125.942 119.080 1.00 62.89 547 LEU A N 1
ATOM 4078 C CA . LEU A 1 547 ? 200.583 124.864 119.732 1.00 62.89 547 LEU A CA 1
ATOM 4079 C C . LEU A 1 547 ? 199.666 123.749 120.207 1.00 62.89 547 LEU A C 1
ATOM 4080 O O . LEU A 1 547 ? 200.155 122.685 120.602 1.00 62.89 547 LEU A O 1
ATOM 4085 N N . ALA A 1 548 ? 198.358 123.972 120.172 1.00 65.08 548 ALA A N 1
ATOM 4086 C CA . ALA A 1 548 ? 197.360 122.988 120.543 1.00 65.08 548 ALA A CA 1
ATOM 4087 C C . ALA A 1 548 ? 196.522 122.505 119.374 1.00 65.08 548 ALA A C 1
ATOM 4088 O O . ALA A 1 548 ? 196.138 121.333 119.352 1.00 65.08 548 ALA A O 1
ATOM 4090 N N . LYS A 1 549 ? 196.259 123.362 118.390 1.00 59.41 549 LYS A N 1
ATOM 4091 C CA . LYS A 1 549 ? 195.271 123.098 117.352 1.00 59.41 549 LYS A CA 1
ATOM 4092 C C . LYS A 1 549 ? 195.879 122.968 115.968 1.00 59.41 549 LYS A C 1
ATOM 4093 O O . LYS A 1 549 ? 195.451 122.117 115.184 1.00 59.41 549 LYS A O 1
ATOM 4099 N N . GLY A 1 550 ? 196.869 123.788 115.655 1.00 58.84 550 GLY A N 1
ATOM 4100 C CA . GLY A 1 550 ? 197.433 123.865 114.325 1.00 58.84 550 GLY A CA 1
ATOM 4101 C C . GLY A 1 550 ? 196.999 125.139 113.622 1.00 58.84 550 GLY A C 1
ATOM 4102 O O . GLY A 1 550 ? 196.294 125.986 114.174 1.00 58.84 550 GLY A O 1
ATOM 4103 N N . LEU A 1 551 ? 197.437 125.255 112.369 1.00 65.09 551 LEU A N 1
ATOM 4104 C CA . LEU A 1 551 ? 197.130 126.445 111.586 1.00 65.09 551 LEU A CA 1
ATOM 4105 C C . LEU A 1 551 ? 195.642 126.578 111.292 1.00 65.09 551 LEU A C 1
ATOM 4106 O O . LEU A 1 551 ? 195.201 127.649 110.861 1.00 65.09 551 LEU A O 1
ATOM 4111 N N . ASP A 1 552 ? 194.860 125.518 111.507 1.00 71.16 552 ASP A N 1
ATOM 4112 C CA . ASP A 1 552 ? 193.424 125.586 111.263 1.00 71.16 552 ASP A CA 1
ATOM 4113 C C . ASP A 1 552 ? 192.716 126.548 112.207 1.00 71.16 552 ASP A C 1
ATOM 4114 O O . ASP A 1 552 ? 191.640 127.050 111.863 1.00 71.16 552 ASP A O 1
ATOM 4119 N N . ALA A 1 553 ? 193.285 126.812 113.381 1.00 64.47 553 ALA A N 1
ATOM 4120 C CA . ALA A 1 553 ? 192.687 127.723 114.357 1.00 64.47 553 ALA A CA 1
ATOM 4121 C C . ALA A 1 553 ? 193.068 129.166 114.061 1.00 64.47 553 ALA A C 1
ATOM 4122 O O . ALA A 1 553 ? 193.490 129.932 114.926 1.00 64.47 553 ALA A O 1
ATOM 4124 N N . PHE A 1 554 ? 192.902 129.536 112.797 1.00 66.28 554 PHE A N 1
ATOM 4125 C CA . PHE A 1 554 ? 193.155 130.893 112.360 1.00 66.28 554 PHE A CA 1
ATOM 4126 C C . PHE A 1 554 ? 192.222 131.216 111.209 1.00 66.28 554 PHE A C 1
ATOM 4127 O O . PHE A 1 554 ? 191.484 130.361 110.706 1.00 66.28 554 PHE A O 1
ATOM 4135 N N . ASP A 1 555 ? 192.290 132.476 110.806 1.00 76.06 555 ASP A N 1
ATOM 4136 C CA . ASP A 1 555 ? 191.387 133.106 109.861 1.00 76.06 555 ASP A CA 1
ATOM 4137 C C . ASP A 1 555 ? 192.059 133.225 108.502 1.00 76.06 555 ASP A C 1
ATOM 4138 O O . ASP A 1 555 ? 193.090 133.892 108.375 1.00 76.06 555 ASP A O 1
ATOM 4143 N N . GLY A 1 556 ? 191.460 132.608 107.487 1.00 77.12 556 GLY A N 1
ATOM 4144 C CA . GLY A 1 556 ? 191.990 132.715 106.142 1.00 77.12 556 GLY A CA 1
ATOM 4145 C C . GLY A 1 556 ? 191.144 133.519 105.173 1.00 77.12 556 GLY A C 1
ATOM 4146 O O . GLY A 1 556 ? 191.603 133.843 104.075 1.00 77.12 556 GLY A O 1
ATOM 4147 N N . THR A 1 557 ? 189.912 133.845 105.556 1.00 78.80 557 THR A N 1
ATOM 4148 C CA . THR A 1 557 ? 188.953 134.436 104.633 1.00 78.80 557 THR A CA 1
ATOM 4149 C C . THR A 1 557 ? 188.869 135.958 104.716 1.00 78.80 557 THR A C 1
ATOM 4150 O O . THR A 1 557 ? 188.356 136.581 103.781 1.00 78.80 557 THR A O 1
ATOM 4154 N N . LYS A 1 558 ? 189.350 136.578 105.801 1.00 71.85 558 LYS A N 1
ATOM 4155 C CA . LYS A 1 558 ? 189.233 138.022 105.774 1.00 71.85 558 LYS A CA 1
ATOM 4156 C C . LYS A 1 558 ? 190.616 138.650 105.926 1.00 71.85 558 LYS A C 1
ATOM 4157 O O . LYS A 1 558 ? 191.517 138.017 106.486 1.00 71.85 558 LYS A O 1
ATOM 4163 N N . PRO A 1 559 ? 190.836 139.863 105.415 1.00 69.85 559 PRO A N 1
ATOM 4164 C CA . PRO A 1 559 ? 192.174 140.470 105.516 1.00 69.85 559 PRO A CA 1
ATOM 4165 C C . PRO A 1 559 ? 192.555 140.758 106.962 1.00 69.85 559 PRO A C 1
ATOM 4166 O O . PRO A 1 559 ? 191.732 141.220 107.755 1.00 69.85 559 PRO A O 1
ATOM 4170 N N . PHE A 1 560 ? 193.825 140.520 107.288 1.00 69.39 560 PHE A N 1
ATOM 4171 C CA . PHE A 1 560 ? 194.336 140.690 108.644 1.00 69.39 560 PHE A CA 1
ATOM 4172 C C . PHE A 1 560 ? 195.380 141.789 108.754 1.00 69.39 560 PHE A C 1
ATOM 4173 O O . PHE A 1 560 ? 195.232 142.698 109.578 1.00 69.39 560 PHE A O 1
ATOM 4181 N N . ALA A 1 561 ? 196.441 141.730 107.953 1.00 67.92 561 ALA A N 1
ATOM 4182 C CA . ALA A 1 561 ? 197.497 142.727 108.015 1.00 67.92 561 ALA A CA 1
ATOM 4183 C C . ALA A 1 561 ? 198.038 142.975 106.617 1.00 67.92 561 ALA A C 1
ATOM 4184 O O . ALA A 1 561 ? 198.169 142.048 105.813 1.00 67.92 561 ALA A O 1
ATOM 4186 N N . LYS A 1 562 ? 198.355 144.235 106.337 1.00 76.70 562 LYS A N 1
ATOM 4187 C CA . LYS A 1 562 ? 198.953 144.631 105.069 1.00 76.70 562 LYS A CA 1
ATOM 4188 C C . LYS A 1 562 ? 200.467 144.625 105.220 1.00 76.70 562 LYS A C 1
ATOM 4189 O O . LYS A 1 562 ? 201.026 145.452 105.949 1.00 76.70 562 LYS A O 1
ATOM 4195 N N . ILE A 1 563 ? 201.126 143.693 104.536 1.00 80.69 563 ILE A N 1
ATOM 4196 C CA . ILE A 1 563 ? 202.573 143.552 104.618 1.00 80.69 563 ILE A CA 1
ATOM 4197 C C . ILE A 1 563 ? 203.079 143.150 103.241 1.00 80.69 563 ILE A C 1
ATOM 4198 O O . ILE A 1 563 ? 202.490 142.302 102.567 1.00 80.69 563 ILE A O 1
ATOM 4203 N N . GLY A 1 564 ? 204.178 143.770 102.822 1.00 85.05 564 GLY A N 1
ATOM 4204 C CA . GLY A 1 564 ? 204.662 143.585 101.470 1.00 85.05 564 GLY A CA 1
ATOM 4205 C C . GLY A 1 564 ? 203.995 144.555 100.518 1.00 85.05 564 GLY A C 1
ATOM 4206 O O . GLY A 1 564 ? 204.256 145.760 100.569 1.00 85.05 564 GLY A O 1
ATOM 4207 N N . GLY A 1 565 ? 203.129 144.044 99.647 1.00 90.01 565 GLY A N 1
ATOM 4208 C CA . GLY A 1 565 ? 202.394 144.899 98.737 1.00 90.01 565 GLY A CA 1
ATOM 4209 C C . GLY A 1 565 ? 200.931 144.525 98.619 1.00 90.01 565 GLY A C 1
ATOM 4210 O O . GLY A 1 565 ? 200.226 145.021 97.736 1.00 90.01 565 GLY A O 1
ATOM 4211 N N . GLU A 1 566 ? 200.461 143.653 99.508 1.00 89.77 566 GLU A N 1
ATOM 4212 C CA . GLU A 1 566 ? 199.088 143.176 99.456 1.00 89.77 566 GLU A CA 1
ATOM 4213 C C . GLU A 1 566 ? 198.655 142.742 100.848 1.00 89.77 566 GLU A C 1
ATOM 4214 O O . GLU A 1 566 ? 199.481 142.512 101.734 1.00 89.77 566 GLU A O 1
ATOM 4220 N N . TRP A 1 567 ? 197.342 142.630 101.028 1.00 74.24 567 TRP A N 1
ATOM 4221 C CA . TRP A 1 567 ? 196.783 142.221 102.308 1.00 74.24 567 TRP A CA 1
ATOM 4222 C C . TRP A 1 567 ? 196.899 140.711 102.469 1.00 74.24 567 TRP A C 1
ATOM 4223 O O . TRP A 1 567 ? 196.523 139.950 101.572 1.00 74.24 567 TRP A O 1
ATOM 4234 N N . ILE A 1 568 ? 197.415 140.281 103.616 1.00 71.84 568 ILE A N 1
ATOM 4235 C CA . ILE A 1 568 ? 197.657 138.874 103.906 1.00 71.84 568 ILE A CA 1
ATOM 4236 C C . ILE A 1 568 ? 196.813 138.486 105.110 1.00 71.84 568 ILE A C 1
ATOM 4237 O O . ILE A 1 568 ? 196.835 139.175 106.136 1.00 71.84 568 ILE A O 1
ATOM 4242 N N . SER A 1 569 ? 196.075 137.386 104.986 1.00 71.91 569 SER A N 1
ATOM 4243 C CA . SER A 1 569 ? 195.189 136.962 106.057 1.00 71.91 569 SER A CA 1
ATOM 4244 C C . SER A 1 569 ? 195.994 136.443 107.247 1.00 71.91 569 SER A C 1
ATOM 4245 O O . SER A 1 569 ? 197.203 136.212 107.169 1.00 71.91 569 SER A O 1
ATOM 4248 N N . LYS A 1 570 ? 195.293 136.260 108.369 1.00 69.49 570 LYS A N 1
ATOM 4249 C CA . LYS A 1 570 ? 195.959 135.885 109.613 1.00 69.49 570 LYS A CA 1
ATOM 4250 C C . LYS A 1 570 ? 196.605 134.510 109.509 1.00 69.49 570 LYS A C 1
ATOM 4251 O O . LYS A 1 570 ? 197.730 134.308 109.981 1.00 69.49 570 LYS A O 1
ATOM 4257 N N . ARG A 1 571 ? 195.906 133.548 108.903 1.00 69.32 571 ARG A N 1
ATOM 4258 C CA . ARG A 1 571 ? 196.469 132.212 108.743 1.00 69.32 571 ARG A CA 1
ATOM 4259 C C . ARG A 1 571 ? 197.720 132.249 107.873 1.00 69.32 571 ARG A C 1
ATOM 4260 O O . ARG A 1 571 ? 198.754 131.668 108.223 1.00 69.32 571 ARG A O 1
ATOM 4268 N N . GLU A 1 572 ? 197.645 132.949 106.740 1.00 75.53 572 GLU A N 1
ATOM 4269 C CA . GLU A 1 572 ? 198.808 133.086 105.871 1.00 75.53 572 GLU A CA 1
ATOM 4270 C C . GLU A 1 572 ? 199.922 133.863 106.562 1.00 75.53 572 GLU A C 1
ATOM 4271 O O . GLU A 1 572 ? 201.105 133.539 106.401 1.00 75.53 572 GLU A O 1
ATOM 4277 N N . PHE A 1 573 ? 199.562 134.893 107.332 1.00 71.47 573 PHE A N 1
ATOM 4278 C CA . PHE A 1 573 ? 200.565 135.670 108.053 1.00 71.47 573 PHE A CA 1
ATOM 4279 C C . PHE A 1 573 ? 201.324 134.802 109.047 1.00 71.47 573 PHE A C 1
ATOM 4280 O O . PHE A 1 573 ? 202.556 134.856 109.121 1.00 71.47 573 PHE A O 1
ATOM 4288 N N . PHE A 1 574 ? 200.604 133.982 109.816 1.00 66.76 574 PHE A N 1
ATOM 4289 C CA . PHE A 1 574 ? 201.271 133.107 110.774 1.00 66.76 574 PHE A CA 1
ATOM 4290 C C . PHE A 1 574 ? 202.080 132.022 110.076 1.00 66.76 574 PHE A C 1
ATOM 4291 O O . PHE A 1 574 ? 203.163 131.657 110.550 1.00 66.76 574 PHE A O 1
ATOM 4299 N N . LYS A 1 575 ? 201.578 131.497 108.956 1.00 68.78 575 LYS A N 1
ATOM 4300 C CA . LYS A 1 575 ? 202.343 130.509 108.205 1.00 68.78 575 LYS A CA 1
ATOM 4301 C C . LYS A 1 575 ? 203.662 131.094 107.716 1.00 68.78 575 LYS A C 1
ATOM 4302 O O . LYS A 1 575 ? 204.715 130.457 107.835 1.00 68.78 575 LYS A O 1
ATOM 4308 N N . GLN A 1 576 ? 203.629 132.316 107.181 1.00 72.28 576 GLN A N 1
ATOM 4309 C CA . GLN A 1 576 ? 204.859 132.938 106.701 1.00 72.28 576 GLN A CA 1
ATOM 4310 C C . GLN A 1 576 ? 205.773 133.324 107.858 1.00 72.28 576 GLN A C 1
ATOM 4311 O O . GLN A 1 576 ? 207.002 133.272 107.728 1.00 72.28 576 GLN A O 1
ATOM 4317 N N . PHE A 1 577 ? 205.194 133.704 108.999 1.00 70.35 577 PHE A N 1
ATOM 4318 C CA . PHE A 1 577 ? 205.983 133.931 110.205 1.00 70.35 577 PHE A CA 1
ATOM 4319 C C . PHE A 1 577 ? 206.769 132.684 110.584 1.00 70.35 577 PHE A C 1
ATOM 4320 O O . PHE A 1 577 ? 207.975 132.743 110.844 1.00 70.35 577 PHE A O 1
ATOM 4328 N N . LEU A 1 578 ? 206.086 131.540 110.623 1.00 74.37 578 LEU A N 1
ATOM 4329 C CA . LEU A 1 578 ? 206.758 130.293 110.971 1.00 74.37 578 LEU A CA 1
ATOM 4330 C C . LEU A 1 578 ? 207.797 129.916 109.923 1.00 74.37 578 LEU A C 1
ATOM 4331 O O . LEU A 1 578 ? 208.872 129.404 110.258 1.00 74.37 578 LEU A O 1
ATOM 4336 N N . LEU A 1 579 ? 207.488 130.153 108.646 1.00 77.01 579 LEU A N 1
ATOM 4337 C CA . LEU A 1 579 ? 208.429 129.825 107.580 1.00 77.01 579 LEU A CA 1
ATOM 4338 C C . LEU A 1 579 ? 209.711 130.639 107.699 1.00 77.01 579 LEU A C 1
ATOM 4339 O O . LEU A 1 579 ? 210.815 130.094 107.584 1.00 77.01 579 LEU A O 1
ATOM 4344 N N . LYS A 1 580 ? 209.588 131.946 107.935 1.00 80.05 580 LYS A N 1
ATOM 4345 C CA . LYS A 1 580 ? 210.765 132.806 107.985 1.00 80.05 580 LYS A CA 1
ATOM 4346 C C . LYS A 1 580 ? 211.470 132.749 109.333 1.00 80.05 580 LYS A C 1
ATOM 4347 O O . LYS A 1 580 ? 212.630 133.163 109.436 1.00 80.05 580 LYS A O 1
ATOM 4353 N N . ARG A 1 581 ? 210.795 132.249 110.370 1.00 93.77 581 ARG A N 1
ATOM 4354 C CA . ARG A 1 581 ? 211.390 132.235 111.703 1.00 93.77 581 ARG A CA 1
ATOM 4355 C C . ARG A 1 581 ? 212.562 131.266 111.788 1.00 93.77 581 ARG A C 1
ATOM 4356 O O . ARG A 1 581 ? 213.563 131.550 112.456 1.00 93.77 581 ARG A O 1
ATOM 4364 N N . GLY A 1 582 ? 212.464 130.122 111.114 1.00 101.35 582 GLY A N 1
ATOM 4365 C CA . GLY A 1 582 ? 213.478 129.096 111.257 1.00 101.35 582 GLY A CA 1
ATOM 4366 C C . GLY A 1 582 ? 212.952 127.675 111.258 1.00 101.35 582 GLY A C 1
ATOM 4367 O O . GLY A 1 582 ? 213.731 126.728 111.397 1.00 101.35 582 GLY A O 1
ATOM 4368 N N . SER A 1 604 ? 197.582 114.167 120.511 1.00 101.12 604 SER A N 1
ATOM 4369 C CA . SER A 1 604 ? 197.236 115.268 121.416 1.00 101.12 604 SER A CA 1
ATOM 4370 C C . SER A 1 604 ? 197.789 116.550 120.807 1.00 101.12 604 SER A C 1
ATOM 4371 O O . SER A 1 604 ? 197.319 116.949 119.727 1.00 101.12 604 SER A O 1
ATOM 4374 N N . PHE A 1 605 ? 198.752 117.222 121.430 1.00 86.58 605 PHE A N 1
ATOM 4375 C CA . PHE A 1 605 ? 199.333 118.414 120.832 1.00 86.58 605 PHE A CA 1
ATOM 4376 C C . PHE A 1 605 ? 200.152 118.044 119.607 1.00 86.58 605 PHE A C 1
ATOM 4377 O O . PHE A 1 605 ? 201.009 117.159 119.661 1.00 86.58 605 PHE A O 1
ATOM 4385 N N . LYS A 1 606 ? 199.886 118.735 118.501 1.00 86.47 606 LYS A N 1
ATOM 4386 C CA . LYS A 1 606 ? 200.528 118.391 117.239 1.00 86.47 606 LYS A CA 1
ATOM 4387 C C . LYS A 1 606 ? 201.849 119.131 117.056 1.00 86.47 606 LYS A C 1
ATOM 4388 O O . LYS A 1 606 ? 202.908 118.510 116.914 1.00 86.47 606 LYS A O 1
ATOM 4394 N N . SER A 1 607 ? 201.804 120.460 117.075 1.00 81.78 607 SER A N 1
ATOM 4395 C CA . SER A 1 607 ? 202.904 121.303 116.608 1.00 81.78 607 SER A CA 1
ATOM 4396 C C . SER A 1 607 ? 203.976 121.577 117.659 1.00 81.78 607 SER A C 1
ATOM 4397 O O . SER A 1 607 ? 204.708 122.560 117.459 1.00 81.78 607 SER A O 1
ATOM 4400 N N . ILE A 1 608 ? 204.118 120.785 118.725 1.00 88.66 608 ILE A N 1
ATOM 4401 C CA . ILE A 1 608 ? 205.142 121.067 119.730 1.00 88.66 608 ILE A CA 1
ATOM 4402 C C . ILE A 1 608 ? 206.526 121.079 119.094 1.00 88.66 608 ILE A C 1
ATOM 4403 O O . ILE A 1 608 ? 207.384 121.896 119.454 1.00 88.66 608 ILE A O 1
ATOM 4408 N N . GLY A 1 609 ? 206.760 120.190 118.127 1.00 88.68 609 GLY A N 1
ATOM 4409 C CA . GLY A 1 609 ? 208.047 120.138 117.458 1.00 88.68 609 GLY A CA 1
ATOM 4410 C C . GLY A 1 609 ? 208.421 121.419 116.743 1.00 88.68 609 GLY A C 1
ATOM 4411 O O . GLY A 1 609 ? 209.600 121.625 116.436 1.00 88.68 609 GLY A O 1
ATOM 4412 N N . ALA A 1 610 ? 207.445 122.289 116.469 1.00 85.59 610 ALA A N 1
ATOM 4413 C CA . ALA A 1 610 ? 207.757 123.577 115.863 1.00 85.59 610 ALA A CA 1
ATOM 4414 C C . ALA A 1 610 ? 208.568 124.466 116.794 1.00 85.59 610 ALA A C 1
ATOM 4415 O O . ALA A 1 610 ? 209.259 125.374 116.319 1.00 85.59 610 ALA A O 1
ATOM 4417 N N . LEU A 1 611 ? 208.501 124.230 118.105 1.00 89.26 611 LEU A N 1
ATOM 4418 C CA . LEU A 1 611 ? 209.274 125.024 119.050 1.00 89.26 611 LEU A CA 1
ATOM 4419 C C . LEU A 1 611 ? 210.760 124.692 119.021 1.00 89.26 611 LEU A C 1
ATOM 4420 O O . LEU A 1 611 ? 211.577 125.543 119.388 1.00 89.26 611 LEU A O 1
ATOM 4425 N N . ALA A 1 612 ? 211.125 123.484 118.597 1.00 95.47 612 ALA A N 1
ATOM 4426 C CA . ALA A 1 612 ? 212.519 123.044 118.558 1.00 95.47 612 ALA A CA 1
ATOM 4427 C C . ALA A 1 612 ? 213.074 123.338 117.167 1.00 95.47 612 ALA A C 1
ATOM 4428 O O . ALA A 1 612 ? 213.100 122.473 116.291 1.00 95.47 612 ALA A O 1
ATOM 4430 N N . ASP A 1 613 ? 213.522 124.574 116.968 1.00 94.09 613 ASP A N 1
ATOM 4431 C CA . ASP A 1 613 ? 214.124 125.003 115.715 1.00 94.09 613 ASP A CA 1
ATOM 4432 C C . ASP A 1 613 ? 215.479 125.639 116.004 1.00 94.09 613 ASP A C 1
ATOM 4433 O O . ASP A 1 613 ? 215.914 125.733 117.155 1.00 94.09 613 ASP A O 1
ATOM 4438 N N . VAL A 1 614 ? 216.153 126.071 114.936 1.00 94.73 614 VAL A N 1
ATOM 4439 C CA . VAL A 1 614 ? 217.496 126.631 115.072 1.00 94.73 614 VAL A CA 1
ATOM 4440 C C . VAL A 1 614 ? 217.458 127.911 115.896 1.00 94.73 614 VAL A C 1
ATOM 4441 O O . VAL A 1 614 ? 218.270 128.114 116.806 1.00 94.73 614 VAL A O 1
ATOM 4445 N N . ARG A 1 615 ? 216.505 128.792 115.586 1.00 91.19 615 ARG A N 1
ATOM 4446 C CA . ARG A 1 615 ? 216.464 130.119 116.185 1.00 91.19 615 ARG A CA 1
ATOM 4447 C C . ARG A 1 615 ? 216.141 130.098 117.672 1.00 91.19 615 ARG A C 1
ATOM 4448 O O . ARG A 1 615 ? 216.746 130.860 118.434 1.00 91.19 615 ARG A O 1
ATOM 4456 N N . SER A 1 616 ? 215.206 129.251 118.102 1.00 92.27 616 SER A N 1
ATOM 4457 C CA . SER A 1 616 ? 214.779 129.266 119.496 1.00 92.27 616 SER A CA 1
ATOM 4458 C C . SER A 1 616 ? 215.828 128.680 120.429 1.00 92.27 616 SER A C 1
ATOM 4459 O O . SER A 1 616 ? 215.859 129.035 121.612 1.00 92.27 616 SER A O 1
ATOM 4462 N N . ALA A 1 617 ? 216.679 127.781 119.931 1.00 93.01 617 ALA A N 1
ATOM 4463 C CA . ALA A 1 617 ? 217.711 127.202 120.784 1.00 93.01 617 ALA A CA 1
ATOM 4464 C C . ALA A 1 617 ? 218.685 128.267 121.271 1.00 93.01 617 ALA A C 1
ATOM 4465 O O . ALA A 1 617 ? 219.042 128.297 122.454 1.00 93.01 617 ALA A O 1
ATOM 4467 N N . LYS A 1 618 ? 219.114 129.159 120.376 1.00 94.79 618 LYS A N 1
ATOM 4468 C CA . LYS A 1 618 ? 220.035 130.218 120.774 1.00 94.79 618 LYS A CA 1
ATOM 4469 C C . LYS A 1 618 ? 219.383 131.178 121.762 1.00 94.79 618 LYS A C 1
ATOM 4470 O O . LYS A 1 618 ? 220.024 131.623 122.721 1.00 94.79 618 LYS A O 1
ATOM 4476 N N . ARG A 1 619 ? 218.111 131.514 121.542 1.00 81.56 619 ARG A N 1
ATOM 4477 C CA . ARG A 1 619 ? 217.408 132.394 122.470 1.00 81.56 619 ARG A CA 1
ATOM 4478 C C . ARG A 1 619 ? 217.258 131.755 123.844 1.00 81.56 619 ARG A C 1
ATOM 4479 O O . ARG A 1 619 ? 217.431 132.425 124.870 1.00 81.56 619 ARG A O 1
ATOM 4487 N N . ALA A 1 620 ? 216.917 130.467 123.882 1.00 81.21 620 ALA A N 1
ATOM 4488 C CA . ALA A 1 620 ? 216.824 129.766 125.156 1.00 81.21 620 ALA A CA 1
ATOM 4489 C C . ALA A 1 620 ? 218.178 129.722 125.847 1.00 81.21 620 ALA A C 1
ATOM 4490 O O . ALA A 1 620 ? 218.264 129.871 127.071 1.00 81.21 620 ALA A O 1
ATOM 4492 N N . LEU A 1 621 ? 219.248 129.526 125.074 1.00 86.83 621 LEU A N 1
ATOM 4493 C CA . LEU A 1 621 ? 220.590 129.559 125.643 1.00 86.83 621 LEU A CA 1
ATOM 4494 C C . LEU A 1 621 ? 220.902 130.927 126.231 1.00 86.83 621 LEU A C 1
ATOM 4495 O O . LEU A 1 621 ? 221.508 131.026 127.301 1.00 86.83 621 LEU A O 1
ATOM 4500 N N . GLU A 1 622 ? 220.500 131.995 125.541 1.00 86.78 622 GLU A N 1
ATOM 4501 C CA . GLU A 1 622 ? 220.754 133.342 126.041 1.00 86.78 622 GLU A CA 1
ATOM 4502 C C . GLU A 1 622 ? 219.994 133.601 127.337 1.00 86.78 622 GLU A C 1
ATOM 4503 O O . GLU A 1 622 ? 220.544 134.159 128.296 1.00 86.78 622 GLU A O 1
ATOM 4509 N N . TYR A 1 623 ? 218.721 133.198 127.383 1.00 81.16 623 TYR A N 1
ATOM 4510 C CA . TYR A 1 623 ? 217.939 133.359 128.606 1.00 81.16 623 TYR A CA 1
ATOM 4511 C C . TYR A 1 623 ? 218.542 132.558 129.754 1.00 81.16 623 TYR A C 1
ATOM 4512 O O . TYR A 1 623 ? 218.627 133.047 130.890 1.00 81.16 623 TYR A O 1
ATOM 4521 N N . LEU A 1 624 ? 218.959 131.321 129.475 1.00 82.84 624 LEU A N 1
ATOM 4522 C CA . LEU A 1 624 ? 219.568 130.488 130.504 1.00 82.84 624 LEU A CA 1
ATOM 4523 C C . LEU A 1 624 ? 220.873 131.095 130.997 1.00 82.84 624 LEU A C 1
ATOM 4524 O O . LEU A 1 624 ? 221.164 131.066 132.196 1.00 82.84 624 LEU A O 1
ATOM 4529 N N . TRP A 1 625 ? 221.675 131.645 130.083 1.00 83.79 625 TRP A N 1
ATOM 4530 C CA . TRP A 1 625 ? 222.901 132.324 130.482 1.00 83.79 625 TRP A CA 1
ATOM 4531 C C . TRP A 1 625 ? 222.605 133.505 131.391 1.00 83.79 625 TRP A C 1
ATOM 4532 O O . TRP A 1 625 ? 223.259 133.678 132.424 1.00 83.79 625 TRP A O 1
ATOM 4543 N N . SER A 1 626 ? 221.621 134.329 131.022 1.00 81.75 626 SER A N 1
ATOM 4544 C CA . SER A 1 626 ? 221.290 135.487 131.845 1.00 81.75 626 SER A CA 1
ATOM 4545 C C . SER A 1 626 ? 220.842 135.061 133.238 1.00 81.75 626 SER A C 1
ATOM 4546 O O . SER A 1 626 ? 221.300 135.618 134.246 1.00 81.75 626 SER A O 1
ATOM 4549 N N . TYR A 1 627 ? 219.969 134.053 133.315 1.00 82.87 627 TYR A N 1
ATOM 4550 C CA . TYR A 1 627 ? 219.474 133.606 134.614 1.00 82.87 627 TYR A CA 1
ATOM 4551 C C . TYR A 1 627 ? 220.590 132.996 135.455 1.00 82.87 627 TYR A C 1
ATOM 4552 O O . TYR A 1 627 ? 220.721 133.303 136.645 1.00 82.87 627 TYR A O 1
ATOM 4561 N N . SER A 1 628 ? 221.410 132.131 134.853 1.00 87.80 628 SER A N 1
ATOM 4562 C CA . SER A 1 628 ? 222.464 131.446 135.590 1.00 87.80 628 SER A CA 1
ATOM 4563 C C . SER A 1 628 ? 223.668 132.333 135.863 1.00 87.80 628 SER A C 1
ATOM 4564 O O . SER A 1 628 ? 224.554 131.927 136.622 1.00 87.80 628 SER A O 1
ATOM 4567 N N . SER A 1 629 ? 223.735 133.514 135.256 1.00 82.57 629 SER A N 1
ATOM 4568 C CA . SER A 1 629 ? 224.783 134.475 135.560 1.00 82.57 629 SER A CA 1
ATOM 4569 C C . SER A 1 629 ? 224.355 135.443 136.651 1.00 82.57 629 SER A C 1
ATOM 4570 O O . SER A 1 629 ? 225.112 135.689 137.598 1.00 82.57 629 SER A O 1
ATOM 4573 N N . SER A 1 630 ? 223.141 135.993 136.527 1.00 79.02 630 SER A N 1
ATOM 4574 C CA . SER A 1 630 ? 222.639 136.931 137.524 1.00 79.02 630 SER A CA 1
ATOM 4575 C C . SER A 1 630 ? 222.196 136.211 138.800 1.00 79.02 630 SER A C 1
ATOM 4576 O O . SER A 1 630 ? 222.352 136.747 139.903 1.00 79.02 630 SER A O 1
ATOM 4579 N N . PHE A 1 631 ? 221.669 134.994 138.683 1.00 78.87 631 PHE A N 1
ATOM 4580 C CA . PHE A 1 631 ? 221.471 134.137 139.852 1.00 78.87 631 PHE A CA 1
ATOM 4581 C C . PHE A 1 631 ? 222.153 132.788 139.616 1.00 78.87 631 PHE A C 1
ATOM 4582 O O . PHE A 1 631 ? 222.954 132.630 138.698 1.00 78.87 631 PHE A O 1
ATOM 4590 N N . GLY A 1 632 ? 221.841 131.815 140.468 1.00 91.55 632 GLY A N 1
ATOM 4591 C CA . GLY A 1 632 ? 222.349 130.468 140.293 1.00 91.55 632 GLY A CA 1
ATOM 4592 C C . GLY A 1 632 ? 221.622 129.727 139.180 1.00 91.55 632 GLY A C 1
ATOM 4593 O O . GLY A 1 632 ? 220.785 130.275 138.462 1.00 91.55 632 GLY A O 1
ATOM 4594 N N . ASP A 1 633 ? 221.955 128.444 139.034 1.00 99.66 633 ASP A N 1
ATOM 4595 C CA . ASP A 1 633 ? 221.275 127.626 138.042 1.00 99.66 633 ASP A CA 1
ATOM 4596 C C . ASP A 1 633 ? 219.815 127.419 138.435 1.00 99.66 633 ASP A C 1
ATOM 4597 O O . ASP A 1 633 ? 219.461 127.489 139.613 1.00 99.66 633 ASP A O 1
ATOM 4602 N N . PRO A 1 634 ? 218.942 127.157 137.458 1.00 96.32 634 PRO A N 1
ATOM 4603 C CA . PRO A 1 634 ? 217.550 126.824 137.790 1.00 96.32 634 PRO A CA 1
ATOM 4604 C C . PRO A 1 634 ? 217.375 125.453 138.425 1.00 96.32 634 PRO A C 1
ATOM 4605 O O . PRO A 1 634 ? 216.233 125.057 138.681 1.00 96.32 634 PRO A O 1
ATOM 4609 N N . VAL A 1 635 ? 218.453 124.713 138.690 1.00 99.47 635 VAL A N 1
ATOM 4610 C CA . VAL A 1 635 ? 218.330 123.358 139.219 1.00 99.47 635 VAL A CA 1
ATOM 4611 C C . VAL A 1 635 ? 218.759 123.297 140.681 1.00 99.47 635 VAL A C 1
ATOM 4612 O O . VAL A 1 635 ? 217.952 122.974 141.560 1.00 99.47 635 VAL A O 1
ATOM 4616 N N . ARG A 1 636 ? 220.028 123.609 140.953 1.00 106.86 636 ARG A N 1
ATOM 4617 C CA . ARG A 1 636 ? 220.617 123.352 142.260 1.00 106.86 636 ARG A CA 1
ATOM 4618 C C . ARG A 1 636 ? 221.006 124.598 143.043 1.00 106.86 636 ARG A C 1
ATOM 4619 O O . ARG A 1 636 ? 221.325 124.477 144.231 1.00 106.86 636 ARG A O 1
ATOM 4627 N N . GLY A 1 637 ? 220.994 125.777 142.430 1.00 103.07 637 GLY A N 1
ATOM 4628 C CA . GLY A 1 637 ? 221.373 126.987 143.134 1.00 103.07 637 GLY A CA 1
ATOM 4629 C C . GLY A 1 637 ? 222.859 127.273 143.073 1.00 103.07 637 GLY A C 1
ATOM 4630 O O . GLY A 1 637 ? 223.288 128.177 142.350 1.00 103.07 637 GLY A O 1
ATOM 4631 N N . THR A 1 638 ? 223.662 126.512 143.814 1.00 108.67 638 THR A N 1
ATOM 4632 C CA . THR A 1 638 ? 225.107 126.724 143.803 1.00 108.67 638 THR A CA 1
ATOM 4633 C C . THR A 1 638 ? 225.708 126.098 142.546 1.00 108.67 638 THR A C 1
ATOM 4634 O O . THR A 1 638 ? 225.933 124.886 142.480 1.00 108.67 638 THR A O 1
ATOM 4638 N N . LYS A 1 639 ? 225.963 126.931 141.542 1.00 98.73 639 LYS A N 1
ATOM 4639 C CA . LYS A 1 639 ? 226.499 126.487 140.263 1.00 98.73 639 LYS A CA 1
ATOM 4640 C C . LYS A 1 639 ? 226.934 127.732 139.504 1.00 98.73 639 LYS A C 1
ATOM 4641 O O . LYS A 1 639 ? 226.253 128.760 139.523 1.00 98.73 639 LYS A O 1
ATOM 4647 N N . GLY A 1 640 ? 228.072 127.623 138.825 1.00 91.69 640 GLY A N 1
ATOM 4648 C CA . GLY A 1 640 ? 228.663 128.771 138.178 1.00 91.69 640 GLY A CA 1
ATOM 4649 C C . GLY A 1 640 ? 227.842 129.303 137.016 1.00 91.69 640 GLY A C 1
ATOM 4650 O O . GLY A 1 640 ? 226.903 128.671 136.533 1.00 91.69 640 GLY A O 1
ATOM 4651 N N . ALA A 1 641 ? 228.215 130.503 136.568 1.00 86.43 641 ALA A N 1
ATOM 4652 C CA . ALA A 1 641 ? 227.496 131.135 135.469 1.00 86.43 641 ALA A CA 1
ATOM 4653 C C . ALA A 1 641 ? 227.788 130.435 134.148 1.00 86.43 641 ALA A C 1
ATOM 4654 O O . ALA A 1 641 ? 226.871 130.139 133.374 1.00 86.43 641 ALA A O 1
ATOM 4656 N N . ALA A 1 642 ? 229.060 130.140 133.885 1.00 88.72 642 ALA A N 1
ATOM 4657 C CA . ALA A 1 642 ? 229.473 129.547 132.620 1.00 88.72 642 ALA A CA 1
ATOM 4658 C C . ALA A 1 642 ? 229.494 128.028 132.640 1.00 88.72 642 ALA A C 1
ATOM 4659 O O . ALA A 1 642 ? 229.396 127.406 131.578 1.00 88.72 642 ALA A O 1
ATOM 4661 N N . GLU A 1 643 ? 229.621 127.419 133.820 1.00 94.67 643 GLU A N 1
ATOM 4662 C CA . GLU A 1 643 ? 229.705 125.965 133.899 1.00 94.67 643 GLU A CA 1
ATOM 4663 C C . GLU A 1 643 ? 228.418 125.294 133.436 1.00 94.67 643 GLU A C 1
ATOM 4664 O O . GLU A 1 643 ? 228.473 124.255 132.771 1.00 94.67 643 GLU A O 1
ATOM 4670 N N . TYR A 1 644 ? 227.258 125.867 133.769 1.00 99.54 644 TYR A N 1
ATOM 4671 C CA . TYR A 1 644 ? 225.990 125.245 133.400 1.00 99.54 644 TYR A CA 1
ATOM 4672 C C . TYR A 1 644 ? 225.798 125.218 131.889 1.00 99.54 644 TYR A C 1
ATOM 4673 O O . TYR A 1 644 ? 225.506 124.161 131.314 1.00 99.54 644 TYR A O 1
ATOM 4682 N N . VAL A 1 645 ? 225.961 126.366 131.230 1.00 98.07 645 VAL A N 1
ATOM 4683 C CA . VAL A 1 645 ? 225.751 126.427 129.788 1.00 98.07 645 VAL A CA 1
ATOM 4684 C C . VAL A 1 645 ? 226.816 125.619 129.058 1.00 98.07 645 VAL A C 1
ATOM 4685 O O . VAL A 1 645 ? 226.530 124.951 128.057 1.00 98.07 645 VAL A O 1
ATOM 4689 N N . GLY A 1 646 ? 228.056 125.660 129.547 1.00 102.03 646 GLY A N 1
ATOM 4690 C CA . GLY A 1 646 ? 229.106 124.864 128.934 1.00 102.03 646 GLY A CA 1
ATOM 4691 C C . GLY A 1 646 ? 228.851 123.374 129.049 1.00 102.03 646 GLY A C 1
ATOM 4692 O O . GLY A 1 646 ? 229.087 122.618 128.103 1.00 102.03 646 GLY A O 1
ATOM 4693 N N . SER A 1 647 ? 228.370 122.929 130.213 1.00 103.83 647 SER A N 1
ATOM 4694 C CA . SER A 1 647 ? 228.053 121.517 130.392 1.00 103.83 647 SER A CA 1
ATOM 4695 C C . SER A 1 647 ? 226.876 121.101 129.520 1.00 103.83 647 SER A C 1
ATOM 4696 O O . SER A 1 647 ? 226.889 120.019 128.922 1.00 103.83 647 SER A O 1
ATOM 4699 N N . LEU A 1 648 ? 225.848 121.948 129.434 1.00 105.18 648 LEU A N 1
ATOM 4700 C CA . LEU A 1 648 ? 224.671 121.593 128.650 1.00 105.18 648 LEU A CA 1
ATOM 4701 C C . LEU A 1 648 ? 224.918 121.704 127.151 1.00 105.18 648 LEU A C 1
ATOM 4702 O O . LEU A 1 648 ? 224.173 121.112 126.362 1.00 105.18 648 LEU A O 1
ATOM 4707 N N . LEU A 1 649 ? 225.947 122.442 126.739 1.00 101.59 649 LEU A N 1
ATOM 4708 C CA . LEU A 1 649 ? 226.223 122.670 125.326 1.00 101.59 649 LEU A CA 1
ATOM 4709 C C . LEU A 1 649 ? 227.305 121.749 124.775 1.00 101.59 649 LEU A C 1
ATOM 4710 O O . LEU A 1 649 ? 227.077 121.049 123.784 1.00 101.59 649 LEU A O 1
ATOM 4715 N N . ASN A 1 650 ? 228.484 121.734 125.398 1.00 113.36 650 ASN A N 1
ATOM 4716 C CA . ASN A 1 650 ? 229.591 120.922 124.905 1.00 113.36 650 ASN A CA 1
ATOM 4717 C C . ASN A 1 650 ? 229.402 119.436 125.172 1.00 113.36 650 ASN A C 1
ATOM 4718 O O . ASN A 1 650 ? 230.119 118.622 124.581 1.00 113.36 650 ASN A O 1
ATOM 4723 N N . GLU A 1 651 ? 228.466 119.065 126.040 1.00 112.24 651 GLU A N 1
ATOM 4724 C CA . GLU A 1 651 ? 228.213 117.674 126.385 1.00 112.24 651 GLU A CA 1
ATOM 4725 C C . GLU A 1 651 ? 226.731 117.553 126.726 1.00 112.24 651 GLU A C 1
ATOM 4726 O O . GLU A 1 651 ? 225.917 118.395 126.332 1.00 112.24 651 GLU A O 1
ATOM 4732 N N . ALA A 1 652 ? 226.377 116.479 127.433 1.00 117.08 652 ALA A N 1
ATOM 4733 C CA . ALA A 1 652 ? 225.005 116.207 127.862 1.00 117.08 652 ALA A CA 1
ATOM 4734 C C . ALA A 1 652 ? 224.092 115.998 126.653 1.00 117.08 652 ALA A C 1
ATOM 4735 O O . ALA A 1 652 ? 223.119 116.722 126.431 1.00 117.08 652 ALA A O 1
ATOM 4737 N N . THR A 1 653 ? 224.438 114.982 125.868 1.00 119.92 653 THR A N 1
ATOM 4738 C CA . THR A 1 653 ? 223.641 114.619 124.707 1.00 119.92 653 THR A CA 1
ATOM 4739 C C . THR A 1 653 ? 222.260 114.146 125.142 1.00 119.92 653 THR A C 1
ATOM 4740 O O . THR A 1 653 ? 222.107 113.503 126.185 1.00 119.92 653 THR A O 1
ATOM 4744 N N . ASP A 1 654 ? 221.252 114.493 124.344 1.00 124.09 654 ASP A N 1
ATOM 4745 C CA . ASP A 1 654 ? 219.850 114.144 124.561 1.00 124.09 654 ASP A CA 1
ATOM 4746 C C . ASP A 1 654 ? 219.257 114.814 125.796 1.00 124.09 654 ASP A C 1
ATOM 4747 O O . ASP A 1 654 ? 218.109 114.528 126.156 1.00 124.09 654 ASP A O 1
ATOM 4752 N N . ASN A 1 655 ? 220.005 115.700 126.457 1.00 128.22 655 ASN A N 1
ATOM 4753 C CA . ASN A 1 655 ? 219.525 116.397 127.645 1.00 128.22 655 ASN A CA 1
ATOM 4754 C C . ASN A 1 655 ? 219.350 117.892 127.403 1.00 128.22 655 ASN A C 1
ATOM 4755 O O . ASN A 1 655 ? 219.247 118.664 128.361 1.00 128.22 655 ASN A O 1
ATOM 4760 N N . PHE A 1 656 ? 219.319 118.318 126.143 1.00 118.37 656 PHE A N 1
ATOM 4761 C CA . PHE A 1 656 ? 219.046 119.708 125.823 1.00 118.37 656 PHE A CA 1
ATOM 4762 C C . PHE A 1 656 ? 217.545 119.972 125.930 1.00 118.37 656 PHE A C 1
ATOM 4763 O O . PHE A 1 656 ? 216.737 119.056 126.111 1.00 118.37 656 PHE A O 1
ATOM 4771 N N . PHE A 1 657 ? 217.167 121.245 125.813 1.00 109.79 657 PHE A N 1
ATOM 4772 C CA . PHE A 1 657 ? 215.783 121.685 125.980 1.00 109.79 657 PHE A CA 1
ATOM 4773 C C . PHE A 1 657 ? 215.220 121.224 127.325 1.00 109.79 657 PHE A C 1
ATOM 4774 O O . PHE A 1 657 ? 214.279 120.432 127.405 1.00 109.79 657 PHE A O 1
ATOM 4782 N N . SER A 1 658 ? 215.827 121.736 128.391 1.00 97.19 658 SER A N 1
ATOM 4783 C CA . SER A 1 658 ? 215.294 121.533 129.722 1.00 97.19 658 SER A CA 1
ATOM 4784 C C . SER A 1 658 ? 213.960 122.263 129.852 1.00 97.19 658 SER A C 1
ATOM 4785 O O . SER A 1 658 ? 213.660 123.164 129.064 1.00 97.19 658 SER A O 1
ATOM 4788 N N . PRO A 1 659 ? 213.124 121.866 130.819 1.00 90.49 659 PRO A N 1
ATOM 4789 C CA . PRO A 1 659 ? 211.851 122.581 131.022 1.00 90.49 659 PRO A CA 1
ATOM 4790 C C . PRO A 1 659 ? 212.015 124.090 131.079 1.00 90.49 659 PRO A C 1
ATOM 4791 O O . PRO A 1 659 ? 211.174 124.826 130.545 1.00 90.49 659 PRO A O 1
ATOM 4795 N N . PHE A 1 660 ? 213.093 124.569 131.702 1.00 85.98 660 PHE A N 1
ATOM 4796 C CA . PHE A 1 660 ? 213.381 125.998 131.696 1.00 85.98 660 PHE A CA 1
ATOM 4797 C C . PHE A 1 660 ? 213.591 126.506 130.275 1.00 85.98 660 PHE A C 1
ATOM 4798 O O . PHE A 1 660 ? 213.043 127.544 129.885 1.00 85.98 660 PHE A O 1
ATOM 4806 N N . ALA A 1 661 ? 214.375 125.774 129.480 1.00 84.92 661 ALA A N 1
ATOM 4807 C CA . ALA A 1 661 ? 214.608 126.173 128.097 1.00 84.92 661 ALA A CA 1
ATOM 4808 C C . ALA A 1 661 ? 213.324 126.116 127.282 1.00 84.92 661 ALA A C 1
ATOM 4809 O O . ALA A 1 661 ? 213.077 126.990 126.443 1.00 84.92 661 ALA A O 1
ATOM 4811 N N . LYS A 1 662 ? 212.497 125.095 127.511 1.00 84.73 662 LYS A N 1
ATOM 4812 C CA . LYS A 1 662 ? 211.233 124.987 126.789 1.00 84.73 662 LYS A CA 1
ATOM 4813 C C . LYS A 1 662 ? 210.326 126.172 127.095 1.00 84.73 662 LYS A C 1
ATOM 4814 O O . LYS A 1 662 ? 209.746 126.777 126.185 1.00 84.73 662 LYS A O 1
ATOM 4820 N N . MET A 1 663 ? 210.195 126.520 128.378 1.00 81.42 663 MET A N 1
ATOM 4821 C CA . MET A 1 663 ? 209.348 127.648 128.752 1.00 81.42 663 MET A CA 1
ATOM 4822 C C . MET A 1 663 ? 209.901 128.958 128.208 1.00 81.42 663 MET A C 1
ATOM 4823 O O . MET A 1 663 ? 209.138 129.823 127.759 1.00 81.42 663 MET A O 1
ATOM 4828 N N . ALA A 1 664 ? 211.225 129.131 128.248 1.00 72.90 664 ALA A N 1
ATOM 4829 C CA . ALA A 1 664 ? 211.826 130.345 127.708 1.00 72.90 664 ALA A CA 1
ATOM 4830 C C . ALA A 1 664 ? 211.581 130.461 126.209 1.00 72.90 664 ALA A C 1
ATOM 4831 O O . ALA A 1 664 ? 211.268 131.546 125.705 1.00 72.90 664 ALA A O 1
ATOM 4833 N N . SER A 1 665 ? 211.722 129.350 125.480 1.00 78.72 665 SER A N 1
ATOM 4834 C CA . SER A 1 665 ? 211.459 129.364 124.045 1.00 78.72 665 SER A CA 1
ATOM 4835 C C . SER A 1 665 ? 209.996 129.669 123.757 1.00 78.72 665 SER A C 1
ATOM 4836 O O . SER A 1 665 ? 209.686 130.433 122.836 1.00 78.72 665 SER A O 1
ATOM 4839 N N . PHE A 1 666 ? 209.083 129.077 124.531 1.00 78.21 666 PHE A N 1
ATOM 4840 C CA . PHE A 1 666 ? 207.664 129.392 124.388 1.00 78.21 666 PHE A CA 1
ATOM 4841 C C . PHE A 1 666 ? 207.420 130.885 124.572 1.00 78.21 666 PHE A C 1
ATOM 4842 O O . PHE A 1 666 ? 206.772 131.531 123.735 1.00 78.21 666 PHE A O 1
ATOM 4850 N N . LEU A 1 667 ? 207.927 131.449 125.670 1.00 75.09 667 LEU A N 1
ATOM 4851 C CA . LEU A 1 667 ? 207.700 132.864 125.926 1.00 75.09 667 LEU A CA 1
ATOM 4852 C C . LEU A 1 667 ? 208.252 133.716 124.794 1.00 75.09 667 LEU A C 1
ATOM 4853 O O . LEU A 1 667 ? 207.537 134.569 124.255 1.00 75.09 667 LEU A O 1
ATOM 4858 N N . ASP A 1 668 ? 209.493 133.451 124.377 1.00 78.33 668 ASP A N 1
ATOM 4859 C CA . ASP A 1 668 ? 210.113 134.263 123.337 1.00 78.33 668 ASP A CA 1
ATOM 4860 C C . ASP A 1 668 ? 209.330 134.158 122.034 1.00 78.33 668 ASP A C 1
ATOM 4861 O O . ASP A 1 668 ? 209.143 135.158 121.334 1.00 78.33 668 ASP A O 1
ATOM 4866 N N . THR A 1 669 ? 208.861 132.955 121.694 1.00 78.05 669 THR A N 1
ATOM 4867 C CA . THR A 1 669 ? 208.034 132.800 120.503 1.00 78.05 669 THR A CA 1
ATOM 4868 C C . THR A 1 669 ? 206.776 133.652 120.603 1.00 78.05 669 THR A C 1
ATOM 4869 O O . THR A 1 669 ? 206.389 134.317 119.634 1.00 78.05 669 THR A O 1
ATOM 4873 N N . MET A 1 670 ? 206.136 133.667 121.774 1.00 72.19 670 MET A N 1
ATOM 4874 C CA . MET A 1 670 ? 204.915 134.456 121.904 1.00 72.19 670 MET A CA 1
ATOM 4875 C C . MET A 1 670 ? 205.202 135.954 121.784 1.00 72.19 670 MET A C 1
ATOM 4876 O O . MET A 1 670 ? 204.450 136.679 121.120 1.00 72.19 670 MET A O 1
ATOM 4881 N N . TYR A 1 671 ? 206.285 136.440 122.407 1.00 66.55 671 TYR A N 1
ATOM 4882 C CA . TYR A 1 671 ? 206.620 137.861 122.270 1.00 66.55 671 TYR A CA 1
ATOM 4883 C C . TYR A 1 671 ? 206.960 138.219 120.833 1.00 66.55 671 TYR A C 1
ATOM 4884 O O . TYR A 1 671 ? 206.603 139.303 120.358 1.00 66.55 671 TYR A O 1
ATOM 4893 N N . LYS A 1 672 ? 207.722 137.363 120.155 1.00 69.02 672 LYS A N 1
ATOM 4894 C CA . LYS A 1 672 ? 208.088 137.650 118.776 1.00 69.02 672 LYS A CA 1
ATOM 4895 C C . LYS A 1 672 ? 206.855 137.674 117.889 1.00 69.02 672 LYS A C 1
ATOM 4896 O O . LYS A 1 672 ? 206.744 138.515 116.989 1.00 69.02 672 LYS A O 1
ATOM 4902 N N . TRP A 1 673 ? 205.911 136.764 118.134 1.00 65.39 673 TRP A N 1
ATOM 4903 C CA . TRP A 1 673 ? 204.653 136.798 117.398 1.00 65.39 673 TRP A CA 1
ATOM 4904 C C . TRP A 1 673 ? 203.907 138.100 117.657 1.00 65.39 673 TRP A C 1
ATOM 4905 O O . TRP A 1 673 ? 203.383 138.719 116.723 1.00 65.39 673 TRP A O 1
ATOM 4916 N N . ASN A 1 674 ? 203.859 138.535 118.919 1.00 61.67 674 ASN A N 1
ATOM 4917 C CA . ASN A 1 674 ? 203.198 139.797 119.237 1.00 61.67 674 ASN A CA 1
ATOM 4918 C C . ASN A 1 674 ? 203.858 140.962 118.512 1.00 61.67 674 ASN A C 1
ATOM 4919 O O . ASN A 1 674 ? 203.172 141.825 117.952 1.00 61.67 674 ASN A O 1
ATOM 4924 N N . ALA A 1 675 ? 205.192 140.996 118.506 1.00 59.08 675 ALA A N 1
ATOM 4925 C CA . ALA A 1 675 ? 205.907 142.057 117.807 1.00 59.08 675 ALA A CA 1
ATOM 4926 C C . ALA A 1 675 ? 205.606 142.034 116.315 1.00 59.08 675 ALA A C 1
ATOM 4927 O O . ALA A 1 675 ? 205.407 143.087 115.696 1.00 59.08 675 ALA A O 1
ATOM 4929 N N . TYR A 1 676 ? 205.568 140.840 115.722 1.00 64.74 676 TYR A N 1
ATOM 4930 C CA . TYR A 1 676 ? 205.302 140.728 114.292 1.00 64.74 676 TYR A CA 1
ATOM 4931 C C . TYR A 1 676 ? 203.910 141.234 113.940 1.00 64.74 676 TYR A C 1
ATOM 4932 O O . TYR A 1 676 ? 203.740 141.962 112.955 1.00 64.74 676 TYR A O 1
ATOM 4941 N N . THR A 1 677 ? 202.895 140.861 114.727 1.00 61.38 677 THR A N 1
ATOM 4942 C CA . THR A 1 677 ? 201.556 141.373 114.436 1.00 61.38 677 THR A CA 1
ATOM 4943 C C . THR A 1 677 ? 201.438 142.864 114.719 1.00 61.38 677 THR A C 1
ATOM 4944 O O . THR A 1 677 ? 200.666 143.557 114.048 1.00 61.38 677 THR A O 1
ATOM 4948 N N . SER A 1 678 ? 202.181 143.380 115.695 1.00 58.15 678 SER A N 1
ATOM 4949 C CA . SER A 1 678 ? 202.013 144.775 116.079 1.00 58.15 678 SER A CA 1
ATOM 4950 C C . SER A 1 678 ? 202.834 145.743 115.238 1.00 58.15 678 SER A C 1
ATOM 4951 O O . SER A 1 678 ? 202.539 146.943 115.236 1.00 58.15 678 SER A O 1
ATOM 4954 N N . LEU A 1 679 ? 203.850 145.265 114.525 1.00 63.67 679 LEU A N 1
ATOM 4955 C CA . LEU A 1 679 ? 204.728 146.159 113.781 1.00 63.67 679 LEU A CA 1
ATOM 4956 C C . LEU A 1 679 ? 204.332 146.333 112.320 1.00 63.67 679 LEU A C 1
ATOM 4957 O O . LEU A 1 679 ? 204.989 147.098 111.607 1.00 63.67 679 LEU A O 1
ATOM 4962 N N . VAL A 1 680 ? 203.289 145.657 111.857 1.00 66.46 680 VAL A N 1
ATOM 4963 C CA . VAL A 1 680 ? 202.841 145.780 110.481 1.00 66.46 680 VAL A CA 1
ATOM 4964 C C . VAL A 1 680 ? 201.586 146.639 110.448 1.00 66.46 680 VAL A C 1
ATOM 4965 O O . VAL A 1 680 ? 200.973 146.938 111.475 1.00 66.46 680 VAL A O 1
ATOM 4969 N N . GLU A 1 681 ? 201.195 147.044 109.242 1.00 71.36 681 GLU A N 1
ATOM 4970 C CA . GLU A 1 681 ? 199.980 147.828 109.050 1.00 71.36 681 GLU A CA 1
ATOM 4971 C C . GLU A 1 681 ? 198.780 146.895 109.150 1.00 71.36 681 GLU A C 1
ATOM 4972 O O . GLU A 1 681 ? 198.558 146.060 108.268 1.00 71.36 681 GLU A O 1
ATOM 4978 N N . ARG A 1 682 ? 198.004 147.035 110.221 1.00 65.04 682 ARG A N 1
ATOM 4979 C CA . ARG A 1 682 ? 196.893 146.137 110.493 1.00 65.04 682 ARG A CA 1
ATOM 4980 C C . ARG A 1 682 ? 195.592 146.729 109.954 1.00 65.04 682 ARG A C 1
ATOM 4981 O O . ARG A 1 682 ? 195.585 147.734 109.239 1.00 65.04 682 ARG A O 1
ATOM 4989 N N . GLN A 1 683 ? 194.471 146.100 110.297 1.00 73.20 683 GLN A N 1
ATOM 4990 C CA . GLN A 1 683 ? 193.162 146.539 109.834 1.00 73.20 683 GLN A CA 1
ATOM 4991 C C . GLN A 1 683 ? 192.700 147.731 110.672 1.00 73.20 683 GLN A C 1
ATOM 4992 O O . GLN A 1 683 ? 193.465 148.311 111.446 1.00 73.20 683 GLN A O 1
ATOM 4998 N N . GLY A 1 684 ? 191.429 148.109 110.525 1.00 71.58 684 GLY A N 1
ATOM 4999 C CA . GLY A 1 684 ? 190.942 149.317 111.175 1.00 71.58 684 GLY A CA 1
ATOM 5000 C C . GLY A 1 684 ? 190.965 149.241 112.690 1.00 71.58 684 GLY A C 1
ATOM 5001 O O . GLY A 1 684 ? 191.315 150.213 113.363 1.00 71.58 684 GLY A O 1
ATOM 5002 N N . ALA A 1 685 ? 190.585 148.090 113.249 1.00 65.24 685 ALA A N 1
ATOM 5003 C CA . ALA A 1 685 ? 190.450 147.980 114.699 1.00 65.24 685 ALA A CA 1
ATOM 5004 C C . ALA A 1 685 ? 191.803 148.053 115.396 1.00 65.24 685 ALA A C 1
ATOM 5005 O O . ALA A 1 685 ? 191.975 148.807 116.360 1.00 65.24 685 ALA A O 1
ATOM 5007 N N . ALA A 1 686 ? 192.776 147.274 114.924 1.00 65.27 686 ALA A N 1
ATOM 5008 C CA . ALA A 1 686 ? 194.072 147.212 115.588 1.00 65.27 686 ALA A CA 1
ATOM 5009 C C . ALA A 1 686 ? 194.963 148.401 115.264 1.00 65.27 686 ALA A C 1
ATOM 5010 O O . ALA A 1 686 ? 195.921 148.657 116.004 1.00 65.27 686 ALA A O 1
ATOM 5012 N N . GLU A 1 687 ? 194.678 149.125 114.179 1.00 68.41 687 GLU A N 1
ATOM 5013 C CA . GLU A 1 687 ? 195.525 150.250 113.798 1.00 68.41 687 GLU A CA 1
ATOM 5014 C C . GLU A 1 687 ? 195.505 151.342 114.858 1.00 68.41 687 GLU A C 1
ATOM 5015 O O . GLU A 1 687 ? 196.550 151.911 115.192 1.00 68.41 687 GLU A O 1
ATOM 5021 N N . LEU A 1 688 ? 194.323 151.656 115.393 1.00 56.89 688 LEU A N 1
ATOM 5022 C CA . LEU A 1 688 ? 194.230 152.697 116.411 1.00 56.89 688 LEU A CA 1
ATOM 5023 C C . LEU A 1 688 ? 194.969 152.298 117.681 1.00 56.89 688 LEU A C 1
ATOM 5024 O O . LEU A 1 688 ? 195.685 153.116 118.272 1.00 56.89 688 LEU A O 1
ATOM 5029 N N . ALA A 1 689 ? 194.808 151.046 118.116 1.00 55.05 689 ALA A N 1
ATOM 5030 C CA . ALA A 1 689 ? 195.509 150.585 119.309 1.00 55.05 689 ALA A CA 1
ATOM 5031 C C . ALA A 1 689 ? 197.017 150.623 119.107 1.00 55.05 689 ALA A C 1
ATOM 5032 O O . ALA A 1 689 ? 197.761 151.054 119.997 1.00 55.05 689 ALA A O 1
ATOM 5034 N N . ASN A 1 690 ? 197.486 150.186 117.937 1.00 54.46 690 ASN A N 1
ATOM 5035 C CA . ASN A 1 690 ? 198.915 150.247 117.658 1.00 54.46 690 ASN A CA 1
ATOM 5036 C C . ASN A 1 690 ? 199.411 151.686 117.650 1.00 54.46 690 ASN A C 1
ATOM 5037 O O . ASN A 1 690 ? 200.468 151.982 118.215 1.00 54.46 690 ASN A O 1
ATOM 5042 N N . THR A 1 691 ? 198.653 152.597 117.036 1.00 52.12 691 THR A N 1
ATOM 5043 C CA . THR A 1 691 ? 199.067 153.996 116.991 1.00 52.12 691 THR A CA 1
ATOM 5044 C C . THR A 1 691 ? 199.155 154.590 118.390 1.00 52.12 691 THR A C 1
ATOM 5045 O O . THR A 1 691 ? 200.095 155.330 118.701 1.00 52.12 691 THR A O 1
ATOM 5049 N N . ILE A 1 692 ? 198.188 154.271 119.252 1.00 51.47 692 ILE A N 1
ATOM 5050 C CA . ILE A 1 692 ? 198.227 154.773 120.624 1.00 51.47 692 ILE A CA 1
ATOM 5051 C C . ILE A 1 692 ? 199.437 154.209 121.362 1.00 51.47 692 ILE A C 1
ATOM 5052 O O . ILE A 1 692 ? 200.142 154.930 122.083 1.00 51.47 692 ILE A O 1
ATOM 5057 N N . ALA A 1 693 ? 199.701 152.911 121.187 1.00 54.49 693 ALA A N 1
ATOM 5058 C CA . ALA A 1 693 ? 200.847 152.302 121.855 1.00 54.49 693 ALA A CA 1
ATOM 5059 C C . ALA A 1 693 ? 202.156 152.932 121.393 1.00 54.49 693 ALA A C 1
ATOM 5060 O O . ALA A 1 693 ? 203.079 153.117 122.194 1.00 54.49 693 ALA A O 1
ATOM 5062 N N . GLN A 1 694 ? 202.260 153.259 120.102 1.00 59.93 694 GLN A N 1
ATOM 5063 C CA . GLN A 1 694 ? 203.451 153.959 119.624 1.00 59.93 694 GLN A CA 1
ATOM 5064 C C . GLN A 1 694 ? 203.528 155.369 120.190 1.00 59.93 694 GLN A C 1
ATOM 5065 O O . GLN A 1 694 ? 204.624 155.854 120.494 1.00 59.93 694 GLN A O 1
ATOM 5071 N N . GLY A 1 695 ? 202.386 156.040 120.334 1.00 61.33 695 GLY A N 1
ATOM 5072 C CA . GLY A 1 695 ? 202.373 157.377 120.893 1.00 61.33 695 GLY A CA 1
ATOM 5073 C C . GLY A 1 695 ? 202.597 157.446 122.385 1.00 61.33 695 GLY A C 1
ATOM 5074 O O . GLY A 1 695 ? 202.792 158.542 122.919 1.00 61.33 695 GLY A O 1
ATOM 5075 N N . MET A 1 696 ? 202.571 156.301 123.071 1.00 60.15 696 MET A N 1
ATOM 5076 C CA . MET A 1 696 ? 202.867 156.284 124.501 1.00 60.15 696 MET A CA 1
ATOM 5077 C C . MET A 1 696 ? 204.343 156.504 124.810 1.00 60.15 696 MET A C 1
ATOM 5078 O O . MET A 1 696 ? 204.674 156.865 125.945 1.00 60.15 696 MET A O 1
ATOM 5083 N N . THR A 1 697 ? 205.229 156.290 123.841 1.00 72.69 697 THR A N 1
ATOM 5084 C CA . THR A 1 697 ? 206.665 156.342 124.088 1.00 72.69 697 THR A CA 1
ATOM 5085 C C . THR A 1 697 ? 207.093 157.744 124.520 1.00 72.69 697 THR A C 1
ATOM 5086 O O . THR A 1 697 ? 206.550 158.752 124.058 1.00 72.69 697 THR A O 1
ATOM 5090 N N . LEU A 1 698 ? 208.073 157.801 125.434 1.00 76.26 698 LEU A N 1
ATOM 5091 C CA . LEU A 1 698 ? 208.528 159.086 125.963 1.00 76.26 698 LEU A CA 1
ATOM 5092 C C . LEU A 1 698 ? 209.081 159.986 124.864 1.00 76.26 698 LEU A C 1
ATOM 5093 O O . LEU A 1 698 ? 208.756 161.177 124.806 1.00 76.26 698 LEU A O 1
ATOM 5098 N N . GLU A 1 699 ? 209.918 159.441 123.985 1.00 81.69 699 GLU A N 1
ATOM 5099 C CA . GLU A 1 699 ? 210.558 160.328 123.028 1.00 81.69 699 GLU A CA 1
ATOM 5100 C C . GLU A 1 699 ? 209.649 160.525 121.821 1.00 81.69 699 GLU A C 1
ATOM 5101 O O . GLU A 1 699 ? 208.962 159.589 121.399 1.00 81.69 699 GLU A O 1
ATOM 5107 N N . PRO A 1 700 ? 209.634 161.727 121.243 1.00 89.40 700 PRO A N 1
ATOM 5108 C CA . PRO A 1 700 ? 208.729 162.025 120.127 1.00 89.40 700 PRO A CA 1
ATOM 5109 C C . PRO A 1 700 ? 208.900 161.103 118.929 1.00 89.40 700 PRO A C 1
ATOM 5110 O O . PRO A 1 700 ? 207.893 160.663 118.366 1.00 89.40 700 PRO A O 1
ATOM 5114 N N . ILE A 1 701 ? 210.187 160.577 118.870 1.00 103.91 701 ILE A N 1
ATOM 5115 C CA . ILE A 1 701 ? 210.674 159.648 117.786 1.00 103.91 701 ILE A CA 1
ATOM 5116 C C . ILE A 1 701 ? 211.109 158.147 117.987 1.00 103.91 701 ILE A C 1
ATOM 5117 O O . ILE A 1 701 ? 211.922 157.763 117.134 1.00 103.91 701 ILE A O 1
ATOM 5122 N N . SER A 1 702 ? 210.743 157.285 118.999 1.00 114.31 702 SER A N 1
ATOM 5123 C CA . SER A 1 702 ? 211.052 155.785 119.034 1.00 114.31 702 SER A CA 1
ATOM 5124 C C . SER A 1 702 ? 210.239 155.268 117.922 1.00 114.31 702 SER A C 1
ATOM 5125 O O . SER A 1 702 ? 210.421 154.146 117.411 1.00 114.31 702 SER A O 1
ATOM 5128 N N . ARG A 1 703 ? 209.347 156.175 117.642 1.00 115.87 703 ARG A N 1
ATOM 5129 C CA . ARG A 1 703 ? 208.650 155.822 116.444 1.00 115.87 703 ARG A CA 1
ATOM 5130 C C . ARG A 1 703 ? 209.633 156.607 115.528 1.00 115.87 703 ARG A C 1
ATOM 5131 O O . ARG A 1 703 ? 209.539 157.849 115.558 1.00 115.87 703 ARG A O 1
ATOM 5139 N N . ILE A 1 704 ? 210.495 155.912 114.785 1.00 118.18 704 ILE A N 1
ATOM 5140 C CA . ILE A 1 704 ? 211.438 156.589 113.847 1.00 118.18 704 ILE A CA 1
ATOM 5141 C C . ILE A 1 704 ? 211.065 155.599 112.739 1.00 118.18 704 ILE A C 1
ATOM 5142 O O . ILE A 1 704 ? 211.936 154.800 112.338 1.00 118.18 704 ILE A O 1
ATOM 5147 N N . GLY A 1 705 ? 209.829 155.679 112.238 1.00 102.85 705 GLY A N 1
ATOM 5148 C CA . GLY A 1 705 ? 209.355 154.743 111.199 1.00 102.85 705 GLY A CA 1
ATOM 5149 C C . GLY A 1 705 ? 209.456 153.240 111.370 1.00 102.85 705 GLY A C 1
ATOM 5150 O O . GLY A 1 705 ? 210.112 152.589 110.533 1.00 102.85 705 GLY A O 1
ATOM 5151 N N . ARG A 1 706 ? 208.825 152.707 112.420 1.00 106.00 706 ARG A N 1
ATOM 5152 C CA . ARG A 1 706 ? 208.918 151.253 112.715 1.00 106.00 706 ARG A CA 1
ATOM 5153 C C . ARG A 1 706 ? 207.698 150.696 111.971 1.00 106.00 706 ARG A C 1
ATOM 5154 O O . ARG A 1 706 ? 207.519 149.469 111.986 1.00 106.00 706 ARG A O 1
ATOM 5162 N N . LYS A 1 707 ? 206.893 151.556 111.341 1.00 90.16 707 LYS A N 1
ATOM 5163 C CA . LYS A 1 707 ? 205.761 151.031 110.530 1.00 90.16 707 LYS A CA 1
ATOM 5164 C C . LYS A 1 707 ? 206.716 150.465 109.478 1.00 90.16 707 LYS A C 1
ATOM 5165 O O . LYS A 1 707 ? 207.485 151.252 108.891 1.00 90.16 707 LYS A O 1
ATOM 5171 N N . PHE A 1 708 ? 206.667 149.150 109.253 1.00 83.75 708 PHE A N 1
ATOM 5172 C CA . PHE A 1 708 ? 207.596 148.524 108.322 1.00 83.75 708 PHE A CA 1
ATOM 5173 C C . PHE A 1 708 ? 206.556 147.985 107.350 1.00 83.75 708 PHE A C 1
ATOM 5174 O O . PHE A 1 708 ? 205.461 147.585 107.756 1.00 83.75 708 PHE A O 1
ATOM 5182 N N . ASP A 1 709 ? 206.908 147.974 106.063 1.00 89.66 709 ASP A N 1
ATOM 5183 C CA . ASP A 1 709 ? 205.966 147.604 105.015 1.00 89.66 709 ASP A CA 1
ATOM 5184 C C . ASP A 1 709 ? 206.332 146.324 104.276 1.00 89.66 709 ASP A C 1
ATOM 5185 O O . ASP A 1 709 ? 205.462 145.747 103.616 1.00 89.66 709 ASP A O 1
ATOM 5190 N N . ASN A 1 710 ? 207.578 145.865 104.361 1.00 84.35 710 ASN A N 1
ATOM 5191 C CA . ASN A 1 710 ? 208.001 144.646 103.690 1.00 84.35 710 ASN A CA 1
ATOM 5192 C C . ASN A 1 710 ? 208.648 143.696 104.691 1.00 84.35 710 ASN A C 1
ATOM 5193 O O . ASN A 1 710 ? 209.091 144.101 105.769 1.00 84.35 710 ASN A O 1
ATOM 5198 N N . TRP A 1 711 ? 208.696 142.416 104.314 1.00 80.58 711 TRP A N 1
ATOM 5199 C CA . TRP A 1 711 ? 209.122 141.381 105.251 1.00 80.58 711 TRP A CA 1
ATOM 5200 C C . TRP A 1 711 ? 210.595 141.517 105.619 1.00 80.58 711 TRP A C 1
ATOM 5201 O O . TRP A 1 711 ? 210.978 141.246 106.763 1.00 80.58 711 TRP A O 1
ATOM 5212 N N . ARG A 1 712 ? 211.436 141.915 104.663 1.00 80.96 712 ARG A N 1
ATOM 5213 C CA . ARG A 1 712 ? 212.875 141.939 104.909 1.00 80.96 712 ARG A CA 1
ATOM 5214 C C . ARG A 1 712 ? 213.243 142.932 106.005 1.00 80.96 712 ARG A C 1
ATOM 5215 O O . ARG A 1 712 ? 213.999 142.596 106.926 1.00 80.96 712 ARG A O 1
ATOM 5223 N N . ASP A 1 713 ? 212.717 144.158 105.929 1.00 80.69 713 ASP A N 1
ATOM 5224 C CA . ASP A 1 713 ? 213.050 145.165 106.932 1.00 80.69 713 ASP A CA 1
ATOM 5225 C C . ASP A 1 713 ? 212.535 144.768 108.309 1.00 80.69 713 ASP A C 1
ATOM 5226 O O . ASP A 1 713 ? 213.230 144.946 109.315 1.00 80.69 713 ASP A O 1
ATOM 5231 N N . LEU A 1 714 ? 211.314 144.235 108.374 1.00 75.74 714 LEU A N 1
ATOM 5232 C CA . LEU A 1 714 ? 210.755 143.829 109.658 1.00 75.74 714 LEU A CA 1
ATOM 5233 C C . LEU A 1 714 ? 211.558 142.689 110.272 1.00 75.74 714 LEU A C 1
ATOM 5234 O O . LEU A 1 714 ? 211.836 142.693 111.479 1.00 75.74 714 LEU A O 1
ATOM 5239 N N . SER A 1 715 ? 211.946 141.707 109.456 1.00 77.18 715 SER A N 1
ATOM 5240 C CA . SER A 1 715 ? 212.750 140.602 109.965 1.00 77.18 715 SER A CA 1
ATOM 5241 C C . SER A 1 715 ? 214.116 141.087 110.432 1.00 77.18 715 SER A C 1
ATOM 5242 O O . SER A 1 715 ? 214.624 140.629 111.460 1.00 77.18 715 SER A O 1
ATOM 5245 N N . ARG A 1 716 ? 214.725 142.016 109.691 1.00 80.81 716 ARG A N 1
ATOM 5246 C CA . ARG A 1 716 ? 216.007 142.571 110.114 1.00 80.81 716 ARG A CA 1
ATOM 5247 C C . ARG A 1 716 ? 215.870 143.317 111.436 1.00 80.81 716 ARG A C 1
ATOM 5248 O O . ARG A 1 716 ? 216.725 143.193 112.317 1.00 80.81 716 ARG A O 1
ATOM 5256 N N . HIS A 1 717 ? 214.791 144.085 111.598 1.00 77.60 717 HIS A N 1
ATOM 5257 C CA . HIS A 1 717 ? 214.559 144.805 112.848 1.00 77.60 717 HIS A CA 1
ATOM 5258 C C . HIS A 1 717 ? 214.400 143.836 114.016 1.00 77.60 717 HIS A C 1
ATOM 5259 O O . HIS A 1 717 ? 214.976 144.032 115.097 1.00 77.60 717 HIS A O 1
ATOM 5266 N N . ILE A 1 718 ? 213.613 142.779 113.810 1.00 75.22 718 ILE A N 1
ATOM 5267 C CA . ILE A 1 718 ? 213.394 141.803 114.871 1.00 75.22 718 ILE A CA 1
ATOM 5268 C C . ILE A 1 718 ? 214.693 141.088 115.214 1.00 75.22 718 ILE A C 1
ATOM 5269 O O . ILE A 1 718 ? 214.985 140.838 116.387 1.00 75.22 718 ILE A O 1
ATOM 5274 N N . ASP A 1 719 ? 215.499 140.752 114.206 1.00 84.60 719 ASP A N 1
ATOM 5275 C CA . ASP A 1 719 ? 216.778 140.104 114.478 1.00 84.60 719 ASP A CA 1
ATOM 5276 C C . ASP A 1 719 ? 217.740 141.063 115.168 1.00 84.60 719 ASP A C 1
ATOM 5277 O O . ASP A 1 719 ? 218.619 140.639 115.926 1.00 84.60 719 ASP A O 1
ATOM 5282 N N . ASP A 1 720 ? 217.606 142.361 114.892 1.00 79.61 720 ASP A N 1
ATOM 5283 C CA . ASP A 1 720 ? 218.402 143.360 115.593 1.00 79.61 720 ASP A CA 1
ATOM 5284 C C . ASP A 1 720 ? 218.054 143.379 117.074 1.00 79.61 720 ASP A C 1
ATOM 5285 O O . ASP A 1 720 ? 218.944 143.419 117.931 1.00 79.61 720 ASP A O 1
ATOM 5290 N N . TYR A 1 721 ? 216.765 143.328 117.393 1.00 74.65 721 TYR A N 1
ATOM 5291 C CA . TYR A 1 721 ? 216.331 143.361 118.785 1.00 74.65 721 TYR A CA 1
ATOM 5292 C C . TYR A 1 721 ? 216.255 141.983 119.432 1.00 74.65 721 TYR A C 1
ATOM 5293 O O . TYR A 1 721 ? 215.849 141.883 120.594 1.00 74.65 721 TYR A O 1
ATOM 5302 N N . PHE A 1 722 ? 216.630 140.928 118.715 1.00 84.23 722 PHE A N 1
ATOM 5303 C CA . PHE A 1 722 ? 216.728 139.591 119.285 1.00 84.23 722 PHE A CA 1
ATOM 5304 C C . PHE A 1 722 ? 218.088 139.016 118.920 1.00 84.23 722 PHE A C 1
ATOM 5305 O O . PHE A 1 722 ? 218.361 138.746 117.748 1.00 84.23 722 PHE A O 1
ATOM 5313 N N . PHE A 1 723 ? 218.921 138.800 119.937 1.00 88.90 723 PHE A N 1
ATOM 5314 C CA . PHE A 1 723 ? 220.366 138.729 119.775 1.00 88.90 723 PHE A CA 1
ATOM 5315 C C . PHE A 1 723 ? 220.868 137.392 119.243 1.00 88.90 723 PHE A C 1
ATOM 5316 O O . PHE A 1 723 ? 221.501 137.372 118.181 1.00 88.90 723 PHE A O 1
ATOM 5324 N N . THR A 1 724 ? 220.597 136.288 119.939 1.00 99.96 724 THR A N 1
ATOM 5325 C CA . THR A 1 724 ? 221.157 134.961 119.624 1.00 99.96 724 THR A CA 1
ATOM 5326 C C . THR A 1 724 ? 222.674 135.128 119.560 1.00 99.96 724 THR A C 1
ATOM 5327 O O . THR A 1 724 ? 223.245 135.838 120.404 1.00 99.96 724 THR A O 1
ATOM 5331 N N . PHE A 1 725 ? 223.356 134.501 118.609 1.00 100.43 725 PHE A N 1
ATOM 5332 C CA . PHE A 1 725 ? 224.712 134.871 118.236 1.00 100.43 725 PHE A CA 1
ATOM 5333 C C . PHE A 1 725 ? 224.774 134.854 116.715 1.00 100.43 725 PHE A C 1
ATOM 5334 O O . PHE A 1 725 ? 223.746 134.748 116.041 1.00 100.43 725 PHE A O 1
ATOM 5342 N N . ASP A 1 726 ? 225.984 134.981 116.186 1.00 105.29 726 ASP A N 1
ATOM 5343 C CA . ASP A 1 726 ? 226.269 135.048 114.746 1.00 105.29 726 ASP A CA 1
ATOM 5344 C C . ASP A 1 726 ? 225.282 136.025 114.091 1.00 105.29 726 ASP A C 1
ATOM 5345 O O . ASP A 1 726 ? 225.043 137.113 114.624 1.00 105.29 726 ASP A O 1
ATOM 5350 N N . ASP A 1 727 ? 224.732 135.661 112.920 1.00 103.00 727 ASP A N 1
ATOM 5351 C CA . ASP A 1 727 ? 223.747 136.427 112.157 1.00 103.00 727 ASP A CA 1
ATOM 5352 C C . ASP A 1 727 ? 224.397 137.644 111.512 1.00 103.00 727 ASP A C 1
ATOM 5353 O O . ASP A 1 727 ? 225.451 138.102 111.970 1.00 103.00 727 ASP A O 1
ATOM 5358 N N . PRO A 1 728 ? 223.810 138.192 110.446 1.00 94.52 728 PRO A N 1
ATOM 5359 C CA . PRO A 1 728 ? 224.309 139.469 109.919 1.00 94.52 728 PRO A CA 1
ATOM 5360 C C . PRO A 1 728 ? 223.781 140.279 111.092 1.00 94.52 728 PRO A C 1
ATOM 5361 O O . PRO A 1 728 ? 222.584 140.412 111.353 1.00 94.52 728 PRO A O 1
ATOM 5365 N N . GLY A 1 729 ? 224.718 140.793 111.887 1.00 30.00 729 GLY A N 1
ATOM 5366 C CA . GLY A 1 729 ? 224.324 141.574 113.073 1.00 30.00 729 GLY A CA 1
ATOM 5367 C C . GLY A 1 729 ? 225.786 141.940 113.214 1.00 30.00 729 GLY A C 1
ATOM 5368 O O . GLY A 1 729 ? 226.618 141.276 112.560 1.00 30.00 729 GLY A O 1
ATOM 5369 N N . THR A 1 730 ? 226.085 142.970 114.012 1.00 102.22 730 THR A N 1
ATOM 5370 C CA . THR A 1 730 ? 227.486 143.448 114.146 1.00 102.22 730 THR A CA 1
ATOM 5371 C C . THR A 1 730 ? 228.731 142.583 114.356 1.00 102.22 730 THR A C 1
ATOM 5372 O O . THR A 1 730 ? 229.713 142.774 113.610 1.00 102.22 730 THR A O 1
ATOM 5376 N N . THR A 1 731 ? 228.704 141.693 115.348 1.00 93.09 731 THR A N 1
ATOM 5377 C CA . THR A 1 731 ? 229.825 140.741 115.561 1.00 93.09 731 THR A CA 1
ATOM 5378 C C . THR A 1 731 ? 229.274 140.011 116.787 1.00 93.09 731 THR A C 1
ATOM 5379 O O . THR A 1 731 ? 228.281 140.499 117.358 1.00 93.09 731 THR A O 1
ATOM 5383 N N . THR A 1 732 ? 229.886 138.893 117.175 1.00 84.59 732 THR A N 1
ATOM 5384 C CA . THR A 1 732 ? 229.447 138.212 118.421 1.00 84.59 732 THR A CA 1
ATOM 5385 C C . THR A 1 732 ? 230.172 138.867 119.601 1.00 84.59 732 THR A C 1
ATOM 5386 O O . THR A 1 732 ? 229.563 138.976 120.682 1.00 84.59 732 THR A O 1
ATOM 5390 N N . LYS A 1 733 ? 231.415 139.310 119.387 1.00 83.03 733 LYS A N 1
ATOM 5391 C CA . LYS A 1 733 ? 232.184 139.898 120.478 1.00 83.03 733 LYS A CA 1
ATOM 5392 C C . LYS A 1 733 ? 231.557 141.187 120.995 1.00 83.03 733 LYS A C 1
ATOM 5393 O O . LYS A 1 733 ? 231.501 141.409 122.208 1.00 83.03 733 LYS A O 1
ATOM 5399 N N . VAL A 1 734 ? 231.096 142.051 120.091 1.00 80.55 734 VAL A N 1
ATOM 5400 C CA . VAL A 1 734 ? 230.469 143.308 120.486 1.00 80.55 734 VAL A CA 1
ATOM 5401 C C . VAL A 1 734 ? 229.177 143.004 121.232 1.00 80.55 734 VAL A C 1
ATOM 5402 O O . VAL A 1 734 ? 228.860 143.644 122.242 1.00 80.55 734 VAL A O 1
ATOM 5406 N N . ILE A 1 735 ? 228.435 142.008 120.745 1.00 81.84 735 ILE A N 1
ATOM 5407 C CA . ILE A 1 735 ? 227.220 141.577 121.426 1.00 81.84 735 ILE A CA 1
ATOM 5408 C C . ILE A 1 735 ? 227.556 141.082 122.827 1.00 81.84 735 ILE A C 1
ATOM 5409 O O . ILE A 1 735 ? 226.818 141.336 123.788 1.00 81.84 735 ILE A O 1
ATOM 5414 N N . SER A 1 736 ? 228.683 140.382 122.969 1.00 83.12 736 SER A N 1
ATOM 5415 C CA . SER A 1 736 ? 229.051 139.811 124.257 1.00 83.12 736 SER A CA 1
ATOM 5416 C C . SER A 1 736 ? 229.675 140.814 125.205 1.00 83.12 736 SER A C 1
ATOM 5417 O O . SER A 1 736 ? 229.704 140.561 126.413 1.00 83.12 736 SER A O 1
ATOM 5420 N N . LYS A 1 737 ? 230.168 141.936 124.698 1.00 81.90 737 LYS A N 1
ATOM 5421 C CA . LYS A 1 737 ? 230.850 142.897 125.547 1.00 81.90 737 LYS A CA 1
ATOM 5422 C C . LYS A 1 737 ? 230.016 144.124 125.872 1.00 81.90 737 LYS A C 1
ATOM 5423 O O . LYS A 1 737 ? 230.276 144.774 126.887 1.00 81.90 737 LYS A O 1
ATOM 5429 N N . TYR A 1 738 ? 229.011 144.452 125.053 1.00 82.50 738 TYR A N 1
ATOM 5430 C CA . TYR A 1 738 ? 228.273 145.692 125.226 1.00 82.50 738 TYR A CA 1
ATOM 5431 C C . TYR A 1 738 ? 226.757 145.543 125.312 1.00 82.50 738 TYR A C 1
ATOM 5432 O O . TYR A 1 738 ? 226.087 146.534 125.620 1.00 82.50 738 TYR A O 1
ATOM 5441 N N . VAL A 1 739 ? 226.192 144.358 125.061 1.00 73.06 739 VAL A N 1
ATOM 5442 C CA . VAL A 1 739 ? 224.745 144.171 125.016 1.00 73.06 739 VAL A CA 1
ATOM 5443 C C . VAL A 1 739 ? 224.273 143.135 126.032 1.00 73.06 739 VAL A C 1
ATOM 5444 O O . VAL A 1 739 ? 223.438 143.429 126.892 1.00 73.06 739 VAL A O 1
ATOM 5448 N N . ARG A 1 740 ? 224.774 141.907 125.930 1.00 77.26 740 ARG A N 1
ATOM 5449 C CA . ARG A 1 740 ? 224.380 140.860 126.872 1.00 77.26 740 ARG A CA 1
ATOM 5450 C C . ARG A 1 740 ? 224.699 141.177 128.333 1.00 77.26 740 ARG A C 1
ATOM 5451 O O . ARG A 1 740 ? 223.862 140.854 129.194 1.00 77.26 740 ARG A O 1
ATOM 5459 N N . PRO A 1 741 ? 225.846 141.771 128.691 1.00 73.09 741 PRO A N 1
ATOM 5460 C CA . PRO A 1 741 ? 226.012 142.203 130.090 1.00 73.09 741 PRO A CA 1
ATOM 5461 C C . PRO A 1 741 ? 224.940 143.177 130.549 1.00 73.09 741 PRO A C 1
ATOM 5462 O O . PRO A 1 741 ? 224.605 143.193 131.740 1.00 73.09 741 PRO A O 1
ATOM 5466 N N . PHE A 1 742 ? 224.379 143.983 129.641 1.00 72.21 742 PHE A N 1
ATOM 5467 C CA . PHE A 1 742 ? 223.266 144.845 130.025 1.00 72.21 742 PHE A CA 1
ATOM 5468 C C . PHE A 1 742 ? 222.072 144.008 130.465 1.00 72.21 742 PHE A C 1
ATOM 5469 O O . PHE A 1 742 ? 221.470 144.281 131.505 1.00 72.21 742 PHE A O 1
ATOM 5477 N N . ALA A 1 743 ? 221.699 142.997 129.673 1.00 69.57 743 ALA A N 1
ATOM 5478 C CA . ALA A 1 743 ? 220.581 142.138 130.060 1.00 69.57 743 ALA A CA 1
ATOM 5479 C C . ALA A 1 743 ? 220.889 141.403 131.357 1.00 69.57 743 ALA A C 1
ATOM 5480 O O . ALA A 1 743 ? 220.003 141.212 132.202 1.00 69.57 743 ALA A O 1
ATOM 5482 N N . ASN A 1 744 ? 222.148 140.998 131.529 1.00 73.17 744 ASN A N 1
ATOM 5483 C CA . ASN A 1 744 ? 222.592 140.406 132.785 1.00 73.17 744 ASN A CA 1
ATOM 5484 C C . ASN A 1 744 ? 222.304 141.335 133.957 1.00 73.17 744 ASN A C 1
ATOM 5485 O O . ASN A 1 744 ? 221.752 140.915 134.980 1.00 73.17 744 ASN A O 1
ATOM 5490 N N . TRP A 1 745 ? 222.674 142.609 133.821 1.00 67.74 745 TRP A N 1
ATOM 5491 C CA . TRP A 1 745 ? 222.454 143.573 134.896 1.00 67.74 745 TRP A CA 1
ATOM 5492 C C . TRP A 1 745 ? 220.970 143.864 135.088 1.00 67.74 745 TRP A C 1
ATOM 5493 O O . TRP A 1 745 ? 220.505 144.034 136.221 1.00 67.74 745 TRP A O 1
ATOM 5504 N N . SER A 1 746 ? 220.216 143.931 133.990 1.00 66.28 746 SER A N 1
ATOM 5505 C CA . SER A 1 746 ? 218.795 144.251 134.067 1.00 66.28 746 SER A CA 1
ATOM 5506 C C . SER A 1 746 ? 218.029 143.156 134.789 1.00 66.28 746 SER A C 1
ATOM 5507 O O . SER A 1 746 ? 217.064 143.434 135.511 1.00 66.28 746 SER A O 1
ATOM 5510 N N . MET A 1 747 ? 218.437 141.901 134.596 1.00 71.81 747 MET A N 1
ATOM 5511 C CA . MET A 1 747 ? 217.804 140.807 135.321 1.00 71.81 747 MET A CA 1
ATOM 5512 C C . MET A 1 747 ? 217.956 140.979 136.828 1.00 71.81 747 MET A C 1
ATOM 5513 O O . MET A 1 747 ? 217.103 140.520 137.595 1.00 71.81 747 MET A O 1
ATOM 5518 N N . GLN A 1 748 ? 219.027 141.640 137.268 1.00 70.98 748 GLN A N 1
ATOM 5519 C CA . GLN A 1 748 ? 219.260 141.885 138.684 1.00 70.98 748 GLN A CA 1
ATOM 5520 C C . GLN A 1 748 ? 218.741 143.235 139.157 1.00 70.98 748 GLN A C 1
ATOM 5521 O O . GLN A 1 748 ? 218.652 143.457 140.370 1.00 70.98 748 GLN A O 1
ATOM 5527 N N . SER A 1 749 ? 218.403 144.140 138.240 1.00 64.33 749 SER A N 1
ATOM 5528 C CA . SER A 1 749 ? 218.050 145.501 138.624 1.00 64.33 749 SER A CA 1
ATOM 5529 C C . SER A 1 749 ? 216.643 145.874 138.175 1.00 64.33 749 SER A C 1
ATOM 5530 O O . SER A 1 749 ? 216.432 146.956 137.617 1.00 64.33 749 SER A O 1
ATOM 5533 N N . THR A 1 750 ? 215.680 144.986 138.402 1.00 57.55 750 THR A N 1
ATOM 5534 C CA . THR A 1 750 ? 214.300 145.285 138.063 1.00 57.55 750 THR A CA 1
ATOM 5535 C C . THR A 1 750 ? 213.754 146.385 138.975 1.00 57.55 750 THR A C 1
ATOM 5536 O O . THR A 1 750 ? 214.120 146.467 140.150 1.00 57.55 750 THR A O 1
ATOM 5540 N N . PRO A 1 751 ? 212.880 147.243 138.455 1.00 52.82 751 PRO A N 1
ATOM 5541 C CA . PRO A 1 751 ? 212.365 148.359 139.257 1.00 52.82 751 PRO A CA 1
ATOM 5542 C C . PRO A 1 751 ? 211.481 147.876 140.398 1.00 52.82 751 PRO A C 1
ATOM 5543 O O . PRO A 1 751 ? 211.057 146.720 140.462 1.00 52.82 751 PRO A O 1
ATOM 5547 N N . ALA A 1 752 ? 211.212 148.803 141.321 1.00 52.79 752 ALA A N 1
ATOM 5548 C CA . ALA A 1 752 ? 210.392 148.486 142.486 1.00 52.79 752 ALA A CA 1
ATOM 5549 C C . ALA A 1 752 ? 208.962 148.151 142.085 1.00 52.79 752 ALA A C 1
ATOM 5550 O O . ALA A 1 752 ? 208.395 147.145 142.529 1.00 52.79 752 ALA A O 1
ATOM 5552 N N . MET A 1 753 ? 208.360 148.993 141.244 1.00 53.58 753 MET A N 1
ATOM 5553 C CA . MET A 1 753 ? 206.949 148.824 140.922 1.00 53.58 753 MET A CA 1
ATOM 5554 C C . MET A 1 753 ? 206.711 147.553 140.120 1.00 53.58 753 MET A C 1
ATOM 5555 O O . MET A 1 753 ? 205.686 146.889 140.295 1.00 53.58 753 MET A O 1
ATOM 5560 N N . LEU A 1 754 ? 207.641 147.201 139.231 1.00 46.00 754 LEU A N 1
ATOM 5561 C CA . LEU A 1 754 ? 207.498 145.961 138.475 1.00 46.00 754 LEU A CA 1
ATOM 5562 C C . LEU A 1 754 ? 207.545 144.749 139.395 1.00 46.00 754 LEU A C 1
ATOM 5563 O O . LEU A 1 754 ? 206.753 143.813 139.239 1.00 46.00 754 LEU A O 1
ATOM 5568 N N . ARG A 1 755 ? 208.462 144.751 140.367 1.00 44.10 755 ARG A N 1
ATOM 5569 C CA . ARG A 1 755 ? 208.514 143.657 141.332 1.00 44.10 755 ARG A CA 1
ATOM 5570 C C . ARG A 1 755 ? 207.234 143.586 142.152 1.00 44.10 755 ARG A C 1
ATOM 5571 O O . ARG A 1 755 ? 206.710 142.495 142.406 1.00 44.10 755 ARG A O 1
ATOM 5579 N N . ALA A 1 756 ? 206.714 144.740 142.578 1.00 47.17 756 ALA A N 1
ATOM 5580 C CA . ALA A 1 756 ? 205.475 144.745 143.348 1.00 47.17 756 ALA A CA 1
ATOM 5581 C C . ALA A 1 756 ? 204.307 144.214 142.525 1.00 47.17 756 ALA A C 1
ATOM 5582 O O . ALA A 1 756 ? 203.498 143.421 143.021 1.00 47.17 756 ALA A O 1
ATOM 5584 N N . ALA A 1 757 ? 204.203 144.641 141.264 1.00 44.91 757 ALA A N 1
ATOM 5585 C CA . ALA A 1 757 ? 203.113 144.185 140.407 1.00 44.91 757 ALA A CA 1
ATOM 5586 C C . ALA A 1 757 ? 203.214 142.693 140.129 1.00 44.91 757 ALA A C 1
ATOM 5587 O O . ALA A 1 757 ? 202.202 141.984 140.138 1.00 44.91 757 ALA A O 1
ATOM 5589 N N . LEU A 1 758 ? 204.426 142.200 139.879 1.00 42.44 758 LEU A N 1
ATOM 5590 C CA . LEU A 1 758 ? 204.628 140.774 139.674 1.00 42.44 758 LEU A CA 1
ATOM 5591 C C . LEU A 1 758 ? 204.388 139.974 140.947 1.00 42.44 758 LEU A C 1
ATOM 5592 O O . LEU A 1 758 ? 204.066 138.785 140.866 1.00 42.44 758 LEU A O 1
ATOM 5597 N N . ARG A 1 759 ? 204.530 140.599 142.117 1.00 48.37 759 ARG A N 1
ATOM 5598 C CA . ARG A 1 759 ? 204.227 139.908 143.366 1.00 48.37 759 ARG A CA 1
ATOM 5599 C C . ARG A 1 759 ? 202.724 139.731 143.546 1.00 48.37 759 ARG A C 1
ATOM 5600 O O . ARG A 1 759 ? 202.256 138.654 143.932 1.00 48.37 759 ARG A O 1
ATOM 5608 N N . SER A 1 760 ? 201.951 140.781 143.271 1.00 47.67 760 SER A N 1
ATOM 5609 C CA . SER A 1 760 ? 200.496 140.747 143.401 1.00 47.67 760 SER A CA 1
ATOM 5610 C C . SER A 1 760 ? 199.890 141.456 142.197 1.00 47.67 760 SER A C 1
ATOM 5611 O O . SER A 1 760 ? 199.845 142.696 142.156 1.00 47.67 760 SER A O 1
ATOM 5614 N N . PRO A 1 761 ? 199.412 140.710 141.203 1.00 48.17 761 PRO A N 1
ATOM 5615 C CA . PRO A 1 761 ? 198.953 141.343 139.960 1.00 48.17 761 PRO A CA 1
ATOM 5616 C C . PRO A 1 761 ? 197.500 141.795 139.996 1.00 48.17 761 PRO A C 1
ATOM 5617 O O . PRO A 1 761 ? 197.097 142.669 139.218 1.00 48.17 761 PRO A O 1
ATOM 5621 N N . GLN A 1 762 ? 196.700 141.203 140.886 1.00 46.96 762 GLN A N 1
ATOM 5622 C CA . GLN A 1 762 ? 195.308 141.623 141.014 1.00 46.96 762 GLN A CA 1
ATOM 5623 C C . GLN A 1 762 ? 195.216 143.074 141.462 1.00 46.96 762 GLN A C 1
ATOM 5624 O O . GLN A 1 762 ? 194.390 143.842 140.951 1.00 46.96 762 GLN A O 1
ATOM 5630 N N . LYS A 1 763 ? 196.068 143.471 142.409 1.00 40.80 763 LYS A N 1
ATOM 5631 C CA . LYS A 1 763 ? 196.050 144.841 142.902 1.00 40.80 763 LYS A CA 1
ATOM 5632 C C . LYS A 1 763 ? 196.384 145.851 141.815 1.00 40.80 763 LYS A C 1
ATOM 5633 O O . LYS A 1 763 ? 195.993 147.017 141.929 1.00 40.80 763 LYS A O 1
ATOM 5639 N N . PHE A 1 764 ? 197.078 145.433 140.759 1.00 39.88 764 PHE A N 1
ATOM 5640 C CA . PHE A 1 764 ? 197.461 146.346 139.690 1.00 39.88 764 PHE A CA 1
ATOM 5641 C C . PHE A 1 764 ? 196.533 146.287 138.486 1.00 39.88 764 PHE A C 1
ATOM 5642 O O . PHE A 1 764 ? 196.419 147.281 137.762 1.00 39.88 764 PHE A O 1
ATOM 5650 N N . SER A 1 765 ? 195.869 145.154 138.248 1.00 41.19 765 SER A N 1
ATOM 5651 C CA . SER A 1 765 ? 194.730 145.160 137.335 1.00 41.19 765 SER A CA 1
ATOM 5652 C C . SER A 1 765 ? 193.521 145.854 137.947 1.00 41.19 765 SER A C 1
ATOM 5653 O O . SER A 1 765 ? 192.566 146.188 137.225 1.00 41.19 765 SER A O 1
ATOM 5656 N N . ALA A 1 766 ? 193.548 146.083 139.261 1.00 33.59 766 ALA A N 1
ATOM 5657 C CA . ALA A 1 766 ? 192.496 146.854 139.902 1.00 33.59 766 ALA A CA 1
ATOM 5658 C C . ALA A 1 766 ? 192.377 148.259 139.332 1.00 33.59 766 ALA A C 1
ATOM 5659 O O . ALA A 1 766 ? 191.312 148.860 139.447 1.00 33.59 766 ALA A O 1
ATOM 5661 N N . TYR A 1 767 ? 193.426 148.796 138.706 1.00 32.43 767 TYR A N 1
ATOM 5662 C CA . TYR A 1 767 ? 193.307 150.121 138.102 1.00 32.43 767 TYR A CA 1
ATOM 5663 C C . TYR A 1 767 ? 192.304 150.113 136.954 1.00 32.43 767 TYR A C 1
ATOM 5664 O O . TYR A 1 767 ? 191.389 150.946 136.905 1.00 32.43 767 TYR A O 1
ATOM 5673 N N . ALA A 1 768 ? 192.457 149.173 136.019 1.00 29.75 768 ALA A N 1
ATOM 5674 C CA . ALA A 1 768 ? 191.483 149.046 134.941 1.00 29.75 768 ALA A CA 1
ATOM 5675 C C . ALA A 1 768 ? 190.120 148.632 135.475 1.00 29.75 768 ALA A C 1
ATOM 5676 O O . ALA A 1 768 ? 189.086 149.095 134.973 1.00 29.75 768 ALA A O 1
ATOM 5678 N N . LYS A 1 769 ? 190.092 147.771 136.497 1.00 30.78 769 LYS A N 1
ATOM 5679 C CA . LYS A 1 769 ? 188.809 147.391 137.081 1.00 30.78 769 LYS A CA 1
ATOM 5680 C C . LYS A 1 769 ? 188.083 148.601 137.671 1.00 30.78 769 LYS A C 1
ATOM 5681 O O . LYS A 1 769 ? 186.860 148.719 137.544 1.00 30.78 769 LYS A O 1
ATOM 5687 N N . LEU A 1 770 ? 188.818 149.505 138.325 1.00 29.02 770 LEU A N 1
ATOM 5688 C CA . LEU A 1 770 ? 188.234 150.759 138.799 1.00 29.02 770 LEU A CA 1
ATOM 5689 C C . LEU A 1 770 ? 187.746 151.615 137.643 1.00 29.02 770 LEU A C 1
ATOM 5690 O O . LEU A 1 770 ? 186.612 152.106 137.655 1.00 29.02 770 LEU A O 1
ATOM 5695 N N . LEU A 1 771 ? 188.594 151.814 136.633 1.00 29.92 771 LEU A N 1
ATOM 5696 C CA . LEU A 1 771 ? 188.216 152.692 135.533 1.00 29.92 771 LEU A CA 1
ATOM 5697 C C . LEU A 1 771 ? 187.047 152.135 134.736 1.00 29.92 771 LEU A C 1
ATOM 5698 O O . LEU A 1 771 ? 186.454 152.864 133.935 1.00 29.92 771 LEU A O 1
ATOM 5703 N N . GLN A 1 772 ? 186.714 150.858 134.931 1.00 30.31 772 GLN A N 1
ATOM 5704 C CA . GLN A 1 772 ? 185.463 150.334 134.390 1.00 30.31 772 GLN A CA 1
ATOM 5705 C C . GLN A 1 772 ? 184.250 151.081 134.931 1.00 30.31 772 GLN A C 1
ATOM 5706 O O . GLN A 1 772 ? 183.227 151.177 134.245 1.00 30.31 772 GLN A O 1
ATOM 5712 N N . LEU A 1 773 ? 184.340 151.613 136.150 1.00 26.51 773 LEU A N 1
ATOM 5713 C CA . LEU A 1 773 ? 183.197 152.247 136.799 1.00 26.51 773 LEU A CA 1
ATOM 5714 C C . LEU A 1 773 ? 183.049 153.719 136.431 1.00 26.51 773 LEU A C 1
ATOM 5715 O O . LEU A 1 773 ? 181.932 154.180 136.173 1.00 26.51 773 LEU A O 1
ATOM 5720 N N . TYR A 1 774 ? 184.148 154.469 136.407 1.00 32.47 774 TYR A N 1
ATOM 5721 C CA . TYR A 1 774 ? 184.121 155.890 136.075 1.00 32.47 774 TYR A CA 1
ATOM 5722 C C . TYR A 1 774 ? 185.262 156.178 135.114 1.00 32.47 774 TYR A C 1
ATOM 5723 O O . TYR A 1 774 ? 186.431 156.041 135.486 1.00 32.47 774 TYR A O 1
ATOM 5732 N N . ASN A 1 775 ? 184.931 156.573 133.889 1.00 39.73 775 ASN A N 1
ATOM 5733 C CA . ASN A 1 775 ? 185.934 156.762 132.845 1.00 39.73 775 ASN A CA 1
ATOM 5734 C C . ASN A 1 775 ? 185.640 158.013 132.021 1.00 39.73 775 ASN A C 1
ATOM 5735 O O . ASN A 1 775 ? 185.711 158.005 130.792 1.00 39.73 775 ASN A O 1
ATOM 5740 N N . ARG A 1 776 ? 185.302 159.112 132.688 1.00 44.42 776 ARG A N 1
ATOM 5741 C CA . ARG A 1 776 ? 185.134 160.391 132.014 1.00 44.42 776 ARG A CA 1
ATOM 5742 C C . ARG A 1 776 ? 186.284 161.327 132.357 1.00 44.42 776 ARG A C 1
ATOM 5743 O O . ARG A 1 776 ? 187.026 161.115 133.319 1.00 44.42 776 ARG A O 1
ATOM 5751 N N . GLY A 1 777 ? 186.420 162.378 131.548 1.00 58.92 777 GLY A N 1
ATOM 5752 C CA . GLY A 1 777 ? 187.441 163.373 131.779 1.00 58.92 777 GLY A CA 1
ATOM 5753 C C . GLY A 1 777 ? 186.911 164.615 132.473 1.00 58.92 777 GLY A C 1
ATOM 5754 O O . GLY A 1 777 ? 185.748 164.986 132.331 1.00 58.92 777 GLY A O 1
ATOM 5755 N N . ASN A 1 778 ? 187.795 165.259 133.238 1.00 68.92 778 ASN A N 1
ATOM 5756 C CA . ASN A 1 778 ? 187.403 166.461 133.968 1.00 68.92 778 ASN A CA 1
ATOM 5757 C C . ASN A 1 778 ? 187.241 167.655 133.037 1.00 68.92 778 ASN A C 1
ATOM 5758 O O . ASN A 1 778 ? 186.373 168.507 133.260 1.00 68.92 778 ASN A O 1
ATOM 5763 N N . ASN A 1 779 ? 188.068 167.736 131.995 1.00 94.40 779 ASN A N 1
ATOM 5764 C CA . ASN A 1 779 ? 188.103 168.897 131.112 1.00 94.40 779 ASN A CA 1
ATOM 5765 C C . ASN A 1 779 ? 186.747 169.136 130.461 1.00 94.40 779 ASN A C 1
ATOM 5766 O O . ASN A 1 779 ? 186.105 170.161 130.713 1.00 94.40 779 ASN A O 1
ATOM 5771 N N . ASP A 1 780 ? 186.301 168.195 129.635 1.00 105.08 780 ASP A N 1
ATOM 5772 C CA . ASP A 1 780 ? 185.027 168.312 128.938 1.00 105.08 780 ASP A CA 1
ATOM 5773 C C . ASP A 1 780 ? 184.588 166.919 128.506 1.00 105.08 780 ASP A C 1
ATOM 5774 O O . ASP A 1 780 ? 185.248 165.918 128.799 1.00 105.08 780 ASP A O 1
ATOM 5779 N N . ASP A 1 781 ? 183.458 166.864 127.804 1.00 108.91 781 ASP A N 1
ATOM 5780 C CA . ASP A 1 781 ? 182.939 165.623 127.243 1.00 108.91 781 ASP A CA 1
ATOM 5781 C C . ASP A 1 781 ? 182.812 165.713 125.727 1.00 108.91 781 ASP A C 1
ATOM 5782 O O . ASP A 1 781 ? 182.043 164.970 125.113 1.00 108.91 781 ASP A O 1
ATOM 5787 N N . GLU A 1 782 ? 183.557 166.627 125.111 1.00 113.05 782 GLU A N 1
ATOM 5788 C CA . GLU A 1 782 ? 183.535 166.757 123.661 1.00 113.05 782 GLU A CA 1
ATOM 5789 C C . GLU A 1 782 ? 184.242 165.572 123.003 1.00 113.05 782 GLU A C 1
ATOM 5790 O O . GLU A 1 782 ? 183.600 164.833 122.246 1.00 113.05 782 GLU A O 1
ATOM 5796 N N . PRO A 1 783 ? 185.551 165.333 123.251 1.00 107.48 783 PRO A N 1
ATOM 5797 C CA . PRO A 1 783 ? 186.203 164.200 122.584 1.00 107.48 783 PRO A CA 1
ATOM 5798 C C . PRO A 1 783 ? 186.013 162.895 123.341 1.00 107.48 783 PRO A C 1
ATOM 5799 O O . PRO A 1 783 ? 186.612 162.696 124.403 1.00 107.48 783 PRO A O 1
ATOM 5803 N N . LEU A 1 784 ? 185.185 161.999 122.809 1.00 103.61 784 LEU A N 1
ATOM 5804 C CA . LEU A 1 784 ? 185.002 160.678 123.403 1.00 103.61 784 LEU A CA 1
ATOM 5805 C C . LEU A 1 784 ? 184.460 159.737 122.340 1.00 103.61 784 LEU A C 1
ATOM 5806 O O . LEU A 1 784 ? 183.289 159.842 121.962 1.00 103.61 784 LEU A O 1
ATOM 5811 N N . ASN A 1 785 ? 185.302 158.825 121.861 1.00 81.20 785 ASN A N 1
ATOM 5812 C CA . ASN A 1 785 ? 184.926 157.867 120.826 1.00 81.20 785 ASN A CA 1
ATOM 5813 C C . ASN A 1 785 ? 185.458 156.479 121.158 1.00 81.20 785 ASN A C 1
ATOM 5814 O O . ASN A 1 785 ? 186.059 155.803 120.322 1.00 81.20 785 ASN A O 1
ATOM 5819 N N . GLN A 1 786 ? 185.247 156.031 122.397 1.00 62.19 786 GLN A N 1
ATOM 5820 C CA . GLN A 1 786 ? 185.715 154.706 122.789 1.00 62.19 786 GLN A CA 1
ATOM 5821 C C . GLN A 1 786 ? 185.035 153.582 122.022 1.00 62.19 786 GLN A C 1
ATOM 5822 O O . GLN A 1 786 ? 185.548 152.458 122.026 1.00 62.19 786 GLN A O 1
ATOM 5828 N N . SER A 1 787 ? 183.901 153.847 121.371 1.00 58.71 787 SER A N 1
ATOM 5829 C CA . SER A 1 787 ? 183.207 152.800 120.633 1.00 58.71 787 SER A CA 1
ATOM 5830 C C . SER A 1 787 ? 183.981 152.339 119.405 1.00 58.71 787 SER A C 1
ATOM 5831 O O . SER A 1 787 ? 183.797 151.199 118.967 1.00 58.71 787 SER A O 1
ATOM 5834 N N . GLN A 1 788 ? 184.840 153.191 118.841 1.00 57.56 788 GLN A N 1
ATOM 5835 C CA . GLN A 1 788 ? 185.569 152.803 117.639 1.00 57.56 788 GLN A CA 1
ATOM 5836 C C . GLN A 1 788 ? 186.696 151.826 117.947 1.00 57.56 788 GLN A C 1
ATOM 5837 O O . GLN A 1 788 ? 187.067 151.021 117.087 1.00 57.56 788 GLN A O 1
ATOM 5843 N N . LEU A 1 789 ? 187.256 151.878 119.155 1.00 50.32 789 LEU A N 1
ATOM 5844 C CA . LEU A 1 789 ? 188.352 150.979 119.488 1.00 50.32 789 LEU A CA 1
ATOM 5845 C C . LEU A 1 789 ? 187.840 149.596 119.880 1.00 50.32 789 LEU A C 1
ATOM 5846 O O . LEU A 1 789 ? 188.518 148.595 119.628 1.00 50.32 789 LEU A O 1
ATOM 5851 N N . THR A 1 790 ? 186.638 149.514 120.452 1.00 53.79 790 THR A N 1
ATOM 5852 C CA . THR A 1 790 ? 186.106 148.249 120.944 1.00 53.79 790 THR A CA 1
ATOM 5853 C C . THR A 1 790 ? 185.661 147.306 119.833 1.00 53.79 790 THR A C 1
ATOM 5854 O O . THR A 1 790 ? 185.383 146.136 120.116 1.00 53.79 790 THR A O 1
ATOM 5858 N N . ASP A 1 791 ? 185.593 147.771 118.586 1.00 64.70 791 ASP A N 1
ATOM 5859 C CA . ASP A 1 791 ? 185.134 146.945 117.469 1.00 64.70 791 ASP A CA 1
ATOM 5860 C C . ASP A 1 791 ? 186.261 146.048 116.950 1.00 64.70 791 ASP A C 1
ATOM 5861 O O . ASP A 1 791 ? 186.662 146.100 115.788 1.00 64.70 791 ASP A O 1
ATOM 5866 N N . TRP A 1 792 ? 186.766 145.200 117.843 1.00 66.22 792 TRP A N 1
ATOM 5867 C CA . TRP A 1 792 ? 187.859 144.286 117.517 1.00 66.22 792 TRP A CA 1
ATOM 5868 C C . TRP A 1 792 ? 187.287 143.086 116.773 1.00 66.22 792 TRP A C 1
ATOM 5869 O O . TRP A 1 792 ? 186.705 142.183 117.378 1.00 66.22 792 TRP A O 1
ATOM 5880 N N . GLN A 1 793 ? 187.456 143.071 115.454 1.00 74.81 793 GLN A N 1
ATOM 5881 C CA . GLN A 1 793 ? 186.960 141.987 114.617 1.00 74.81 793 GLN A CA 1
ATOM 5882 C C . GLN A 1 793 ? 188.029 140.956 114.279 1.00 74.81 793 GLN A C 1
ATOM 5883 O O . GLN A 1 793 ? 187.728 139.984 113.578 1.00 74.81 793 GLN A O 1
ATOM 5889 N N . ASP A 1 794 ? 189.261 141.139 114.753 1.00 80.02 794 ASP A N 1
ATOM 5890 C CA . ASP A 1 794 ? 190.343 140.235 114.378 1.00 80.02 794 ASP A CA 1
ATOM 5891 C C . ASP A 1 794 ? 190.241 138.892 115.092 1.00 80.02 794 ASP A C 1
ATOM 5892 O O . ASP A 1 794 ? 190.510 137.848 114.489 1.00 80.02 794 ASP A O 1
ATOM 5897 N N . ASP A 1 795 ? 189.854 138.894 116.365 1.00 84.31 795 ASP A N 1
ATOM 5898 C CA . ASP A 1 795 ? 189.827 137.677 117.162 1.00 84.31 795 ASP A CA 1
ATOM 5899 C C . ASP A 1 795 ? 188.522 137.598 117.939 1.00 84.31 795 ASP A C 1
ATOM 5900 O O . ASP A 1 795 ? 187.818 138.595 118.119 1.00 84.31 795 ASP A O 1
ATOM 5905 N N . GLU A 1 796 ? 188.206 136.387 118.398 1.00 84.83 796 GLU A N 1
ATOM 5906 C CA . GLU A 1 796 ? 187.047 136.138 119.245 1.00 84.83 796 GLU A CA 1
ATOM 5907 C C . GLU A 1 796 ? 187.435 135.941 120.707 1.00 84.83 796 GLU A C 1
ATOM 5908 O O . GLU A 1 796 ? 186.701 135.298 121.464 1.00 84.83 796 GLU A O 1
ATOM 5914 N N . TYR A 1 797 ? 188.589 136.478 121.117 1.00 63.84 797 TYR A N 1
ATOM 5915 C CA . TYR A 1 797 ? 189.072 136.391 122.485 1.00 63.84 797 TYR A CA 1
ATOM 5916 C C . TYR A 1 797 ? 188.410 137.454 123.357 1.00 63.84 797 TYR A C 1
ATOM 5917 O O . TYR A 1 797 ? 188.071 138.540 122.876 1.00 63.84 797 TYR A O 1
ATOM 5926 N N . PRO A 1 798 ? 188.213 137.169 124.651 1.00 50.74 798 PRO A N 1
ATOM 5927 C CA . PRO A 1 798 ? 187.537 138.106 125.558 1.00 50.74 798 PRO A CA 1
ATOM 5928 C C . PRO A 1 798 ? 188.458 139.168 126.155 1.00 50.74 798 PRO A C 1
ATOM 5929 O O . PRO A 1 798 ? 188.498 139.371 127.368 1.00 50.74 798 PRO A O 1
ATOM 5933 N N . VAL A 1 799 ? 189.203 139.854 125.294 1.00 42.57 799 VAL A N 1
ATOM 5934 C CA . VAL A 1 799 ? 190.079 140.946 125.698 1.00 42.57 799 VAL A CA 1
ATOM 5935 C C . VAL A 1 799 ? 189.448 142.249 125.236 1.00 42.57 799 VAL A C 1
ATOM 5936 O O . VAL A 1 799 ? 189.118 142.401 124.054 1.00 42.57 799 VAL A O 1
ATOM 5940 N N . ILE A 1 800 ? 189.276 143.186 126.164 1.00 39.71 800 ILE A N 1
ATOM 5941 C CA . ILE A 1 800 ? 188.658 144.473 125.874 1.00 39.71 800 ILE A CA 1
ATOM 5942 C C . ILE A 1 800 ? 189.724 145.551 125.983 1.00 39.71 800 ILE A C 1
ATOM 5943 O O . ILE A 1 800 ? 190.365 145.699 127.029 1.00 39.71 800 ILE A O 1
ATOM 5948 N N . LEU A 1 801 ? 189.914 146.300 124.905 1.00 45.20 801 LEU A N 1
ATOM 5949 C CA . LEU A 1 801 ? 190.832 147.428 124.887 1.00 45.20 801 LEU A CA 1
ATOM 5950 C C . LEU A 1 801 ? 190.019 148.710 124.991 1.00 45.20 801 LEU A C 1
ATOM 5951 O O . LEU A 1 801 ? 189.162 148.977 124.141 1.00 45.20 801 LEU A O 1
ATOM 5956 N N . GLN A 1 802 ? 190.281 149.497 126.029 1.00 43.46 802 GLN A N 1
ATOM 5957 C CA . GLN A 1 802 ? 189.568 150.746 126.246 1.00 43.46 802 GLN A CA 1
ATOM 5958 C C . GLN A 1 802 ? 190.562 151.893 126.331 1.00 43.46 802 GLN A C 1
ATOM 5959 O O . GLN A 1 802 ? 191.771 151.688 126.432 1.00 43.46 802 GLN A O 1
ATOM 5965 N N . ARG A 1 803 ? 190.040 153.111 126.297 1.00 45.11 803 ARG A N 1
ATOM 5966 C CA . ARG A 1 803 ? 190.857 154.304 126.440 1.00 45.11 803 ARG A CA 1
ATOM 5967 C C . ARG A 1 803 ? 190.782 154.831 127.868 1.00 45.11 803 ARG A C 1
ATOM 5968 O O . ARG A 1 803 ? 189.909 154.455 128.653 1.00 45.11 803 ARG A O 1
ATOM 5976 N N . ASP A 1 804 ? 191.720 155.712 128.198 1.00 47.73 804 ASP A N 1
ATOM 5977 C CA . ASP A 1 804 ? 191.824 156.298 129.524 1.00 47.73 804 ASP A CA 1
ATOM 5978 C C . ASP A 1 804 ? 191.463 157.775 129.458 1.00 47.73 804 ASP A C 1
ATOM 5979 O O . ASP A 1 804 ? 191.876 158.483 128.536 1.00 47.73 804 ASP A O 1
ATOM 5984 N N . ALA A 1 805 ? 190.682 158.232 130.435 1.00 45.08 805 ALA A N 1
ATOM 5985 C CA . ALA A 1 805 ? 190.295 159.632 130.512 1.00 45.08 805 ALA A CA 1
ATOM 5986 C C . ALA A 1 805 ? 190.566 160.276 131.862 1.00 45.08 805 ALA A C 1
ATOM 5987 O O . ALA A 1 805 ? 190.438 161.500 131.972 1.00 45.08 805 ALA A O 1
ATOM 5989 N N . LEU A 1 806 ? 190.931 159.504 132.887 1.00 44.12 806 LEU A N 1
ATOM 5990 C CA . LEU A 1 806 ? 191.188 160.088 134.198 1.00 44.12 806 LEU A CA 1
ATOM 5991 C C . LEU A 1 806 ? 192.535 160.798 134.248 1.00 44.12 806 LEU A C 1
ATOM 5992 O O . LEU A 1 806 ? 192.661 161.846 134.891 1.00 44.12 806 LEU A O 1
ATOM 5997 N N . GLN A 1 807 ? 193.547 160.248 133.584 1.00 47.56 807 GLN A N 1
ATOM 5998 C CA . GLN A 1 807 ? 194.873 160.848 133.608 1.00 47.56 807 GLN A CA 1
ATOM 5999 C C . GLN A 1 807 ? 194.880 162.170 132.851 1.00 47.56 807 GLN A C 1
ATOM 6000 O O . GLN A 1 807 ? 194.202 162.326 131.832 1.00 47.56 807 GLN A O 1
ATOM 6006 N N . THR A 1 808 ? 195.656 163.127 133.358 1.00 59.28 808 THR A N 1
ATOM 6007 C CA . THR A 1 808 ? 195.786 164.428 132.715 1.00 59.28 808 THR A CA 1
ATOM 6008 C C . THR A 1 808 ? 196.953 164.462 131.734 1.00 59.28 808 THR A C 1
ATOM 6009 O O . THR A 1 808 ? 196.797 164.910 130.594 1.00 59.28 808 THR A O 1
ATOM 6013 N N . GLY A 1 809 ? 198.124 163.995 132.160 1.00 71.53 809 GLY A N 1
ATOM 6014 C CA . GLY A 1 809 ? 199.289 164.002 131.299 1.00 71.53 809 GLY A CA 1
ATOM 6015 C C . GLY A 1 809 ? 200.380 163.045 131.735 1.00 71.53 809 GLY A C 1
ATOM 6016 O O . GLY A 1 809 ? 200.637 162.887 132.932 1.00 71.53 809 GLY A O 1
ATOM 6017 N N . ASP A 1 810 ? 201.026 162.398 130.770 1.00 75.94 810 ASP A N 1
ATOM 6018 C CA . ASP A 1 810 ? 200.690 162.544 129.359 1.00 75.94 810 ASP A CA 1
ATOM 6019 C C . ASP A 1 810 ? 199.886 161.342 128.880 1.00 75.94 810 ASP A C 1
ATOM 6020 O O . ASP A 1 810 ? 199.673 161.162 127.682 1.00 75.94 810 ASP A O 1
ATOM 6025 N N . GLY A 1 811 ? 199.439 160.522 129.827 1.00 59.13 811 GLY A N 1
ATOM 6026 C CA . GLY A 1 811 ? 198.641 159.356 129.503 1.00 59.13 811 GLY A CA 1
ATOM 6027 C C . GLY A 1 811 ? 197.177 159.683 129.301 1.00 59.13 811 GLY A C 1
ATOM 6028 O O . GLY A 1 811 ? 196.300 158.899 129.675 1.00 59.13 811 GLY A O 1
ATOM 6029 N N . ASN A 1 812 ? 196.902 160.846 128.706 1.00 57.95 812 ASN A N 1
ATOM 6030 C CA . ASN A 1 812 ? 195.525 161.265 128.469 1.00 57.95 812 ASN A CA 1
ATOM 6031 C C . ASN A 1 812 ? 194.807 160.347 127.491 1.00 57.95 812 ASN A C 1
ATOM 6032 O O . ASN A 1 812 ? 193.572 160.335 127.460 1.00 57.95 812 ASN A O 1
ATOM 6037 N N . GLY A 1 813 ? 195.545 159.583 126.694 1.00 49.13 813 GLY A N 1
ATOM 6038 C CA . GLY A 1 813 ? 194.940 158.632 125.785 1.00 49.13 813 GLY A CA 1
ATOM 6039 C C . GLY A 1 813 ? 195.410 157.217 126.045 1.00 49.13 813 GLY A C 1
ATOM 6040 O O . GLY A 1 813 ? 195.633 156.449 125.107 1.00 49.13 813 GLY A O 1
ATOM 6041 N N . GLY A 1 814 ? 195.560 156.862 127.318 1.00 46.41 814 GLY A N 1
ATOM 6042 C CA . GLY A 1 814 ? 196.083 155.558 127.661 1.00 46.41 814 GLY A CA 1
ATOM 6043 C C . GLY A 1 814 ? 195.168 154.428 127.231 1.00 46.41 814 GLY A C 1
ATOM 6044 O O . GLY A 1 814 ? 194.005 154.621 126.879 1.00 46.41 814 GLY A O 1
ATOM 6045 N N . LEU A 1 815 ? 195.721 153.219 127.251 1.00 41.77 815 LEU A N 1
ATOM 6046 C CA . LEU A 1 815 ? 194.999 152.011 126.883 1.00 41.77 815 LEU A CA 1
ATOM 6047 C C . LEU A 1 815 ? 194.842 151.111 128.099 1.00 41.77 815 LEU A C 1
ATOM 6048 O O . LEU A 1 815 ? 195.767 150.965 128.903 1.00 41.77 815 LEU A O 1
ATOM 6053 N N . LEU A 1 816 ? 193.663 150.516 128.227 1.00 39.60 816 LEU A N 1
ATOM 6054 C CA . LEU A 1 816 ? 193.332 149.614 129.319 1.00 39.60 816 LEU A CA 1
ATOM 6055 C C . LEU A 1 816 ? 193.006 148.247 128.743 1.00 39.60 816 LEU A C 1
ATOM 6056 O O . LEU A 1 816 ? 192.208 148.143 127.803 1.00 39.60 816 LEU A O 1
ATOM 6061 N N . VAL A 1 817 ? 193.616 147.209 129.309 1.00 38.03 817 VAL A N 1
ATOM 6062 C CA . VAL A 1 817 ? 193.388 145.826 128.906 1.00 38.03 817 VAL A CA 1
ATOM 6063 C C . VAL A 1 817 ? 192.491 145.171 129.943 1.00 38.03 817 VAL A C 1
ATOM 6064 O O . VAL A 1 817 ? 192.807 145.173 131.139 1.00 38.03 817 VAL A O 1
ATOM 6068 N N . LEU A 1 818 ? 191.380 144.610 129.487 1.00 39.51 818 LEU A N 1
ATOM 6069 C CA . LEU A 1 818 ? 190.494 143.809 130.319 1.00 39.51 818 LEU A CA 1
ATOM 6070 C C . LEU A 1 818 ? 190.583 142.373 129.830 1.00 39.51 818 LEU A C 1
ATOM 6071 O O . LEU A 1 818 ? 190.161 142.065 128.709 1.00 39.51 818 LEU A O 1
ATOM 6076 N N . PHE A 1 819 ? 191.131 141.504 130.665 1.00 49.03 819 PHE A N 1
ATOM 6077 C CA . PHE A 1 819 ? 191.339 140.110 130.312 1.00 49.03 819 PHE A CA 1
ATOM 6078 C C . PHE A 1 819 ? 191.007 139.222 131.503 1.00 49.03 819 PHE A C 1
ATOM 6079 O O . PHE A 1 819 ? 191.680 139.299 132.539 1.00 49.03 819 PHE A O 1
ATOM 6087 N N . PRO A 1 820 ? 189.975 138.385 131.406 1.00 44.01 820 PRO A N 1
ATOM 6088 C CA . PRO A 1 820 ? 189.668 137.472 132.512 1.00 44.01 820 PRO A CA 1
ATOM 6089 C C . PRO A 1 820 ? 190.836 136.539 132.787 1.00 44.01 820 PRO A C 1
ATOM 6090 O O . PRO A 1 820 ? 191.506 136.063 131.869 1.00 44.01 820 PRO A O 1
ATOM 6094 N N . HIS A 1 821 ? 191.078 136.286 134.068 1.00 53.96 821 HIS A N 1
ATOM 6095 C CA . HIS A 1 821 ? 192.177 135.433 134.489 1.00 53.96 821 HIS A CA 1
ATOM 6096 C C . HIS A 1 821 ? 191.810 133.956 134.489 1.00 53.96 821 HIS A C 1
ATOM 6097 O O . HIS A 1 821 ? 192.660 133.121 134.805 1.00 53.96 821 HIS A O 1
ATOM 6104 N N . THR A 1 822 ? 190.575 133.612 134.136 1.00 53.39 822 THR A N 1
ATOM 6105 C CA . THR A 1 822 ? 190.131 132.225 134.115 1.00 53.39 822 THR A CA 1
ATOM 6106 C C . THR A 1 822 ? 189.743 131.779 132.709 1.00 53.39 822 THR A C 1
ATOM 6107 O O . THR A 1 822 ? 188.839 130.960 132.541 1.00 53.39 822 THR A O 1
ATOM 6111 N N . PHE A 1 823 ? 190.419 132.303 131.691 1.00 57.81 823 PHE A N 1
ATOM 6112 C CA . PHE A 1 823 ? 190.096 131.997 130.303 1.00 57.81 823 PHE A CA 1
ATOM 6113 C C . PHE A 1 823 ? 191.078 130.967 129.762 1.00 57.81 823 PHE A C 1
ATOM 6114 O O . PHE A 1 823 ? 192.292 131.196 129.767 1.00 57.81 823 PHE A O 1
ATOM 6122 N N . ASP A 1 824 ? 190.547 129.847 129.272 1.00 66.33 824 ASP A N 1
ATOM 6123 C CA . ASP A 1 824 ? 191.369 128.782 128.719 1.00 66.33 824 ASP A CA 1
ATOM 6124 C C . ASP A 1 824 ? 191.323 128.863 127.201 1.00 66.33 824 ASP A C 1
ATOM 6125 O O . ASP A 1 824 ? 190.283 128.547 126.607 1.00 66.33 824 ASP A O 1
ATOM 6130 N N . PRO A 1 825 ? 192.405 129.271 126.534 1.00 60.42 825 PRO A N 1
ATOM 6131 C CA . PRO A 1 825 ? 192.331 129.474 125.078 1.00 60.42 825 PRO A CA 1
ATOM 6132 C C . PRO A 1 825 ? 192.194 128.187 124.287 1.00 60.42 825 PRO A C 1
ATOM 6133 O O . PRO A 1 825 ? 191.565 128.192 123.222 1.00 60.42 825 PRO A O 1
ATOM 6137 N N . ILE A 1 826 ? 192.777 127.085 124.764 1.00 65.73 826 ILE A N 1
ATOM 6138 C CA . ILE A 1 826 ? 192.750 125.845 123.993 1.00 65.73 826 ILE A CA 1
ATOM 6139 C C . ILE A 1 826 ? 191.329 125.306 123.893 1.00 65.73 826 ILE A C 1
ATOM 6140 O O . ILE A 1 826 ? 190.846 124.982 122.802 1.00 65.73 826 ILE A O 1
ATOM 6145 N N . THR A 1 827 ? 190.634 125.213 125.023 1.00 64.82 827 THR A N 1
ATOM 6146 C CA . THR A 1 827 ? 189.281 124.679 125.044 1.00 64.82 827 THR A CA 1
ATOM 6147 C C . THR A 1 827 ? 188.210 125.760 124.976 1.00 64.82 827 THR A C 1
ATOM 6148 O O . THR A 1 827 ? 187.022 125.427 124.915 1.00 64.82 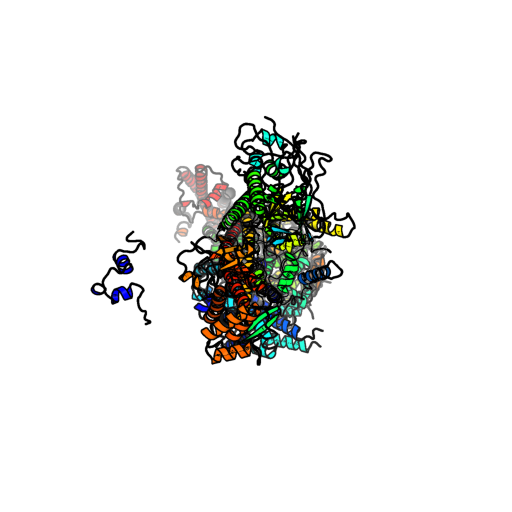827 THR A O 1
ATOM 6152 N N . ASP A 1 828 ? 188.601 127.037 124.974 1.00 67.55 828 ASP A N 1
ATOM 6153 C CA . ASP A 1 828 ? 187.671 128.159 124.830 1.00 67.55 828 ASP A CA 1
ATOM 6154 C C . ASP A 1 828 ? 186.586 128.131 125.907 1.00 67.55 828 ASP A C 1
ATOM 6155 O O . ASP A 1 828 ? 185.395 128.276 125.627 1.00 67.55 828 ASP A O 1
ATOM 6160 N N . THR A 1 829 ? 187.009 127.939 127.155 1.00 65.94 829 THR A N 1
ATOM 6161 C CA . THR A 1 829 ? 186.098 127.906 128.289 1.00 65.94 829 THR A CA 1
ATOM 6162 C C . THR A 1 829 ? 186.609 128.815 129.396 1.00 65.94 829 THR A C 1
ATOM 6163 O O . THR A 1 829 ? 187.807 129.097 129.491 1.00 65.94 829 THR A O 1
ATOM 6167 N N . LEU A 1 830 ? 185.682 129.272 130.233 1.00 58.42 830 LEU A N 1
ATOM 6168 C CA . LEU A 1 830 ? 186.004 130.019 131.440 1.00 58.42 830 LEU A CA 1
ATOM 6169 C C . LEU A 1 830 ? 185.884 129.091 132.641 1.00 58.42 830 LEU A C 1
ATOM 6170 O O . LEU A 1 830 ? 184.837 128.471 132.847 1.00 58.42 830 LEU A O 1
ATOM 6175 N N . ASN A 1 831 ? 186.954 128.993 133.427 1.00 60.27 831 ASN A N 1
ATOM 6176 C CA . ASN A 1 831 ? 186.994 128.105 134.588 1.00 60.27 831 ASN A CA 1
ATOM 6177 C C . ASN A 1 831 ? 186.763 128.947 135.837 1.00 60.27 831 ASN A C 1
ATOM 6178 O O . ASN A 1 831 ? 187.706 129.395 136.489 1.00 60.27 831 ASN A O 1
ATOM 6183 N N . VAL A 1 832 ? 185.496 129.157 136.180 1.00 55.90 832 VAL A N 1
ATOM 6184 C CA . VAL A 1 832 ? 185.156 129.975 137.333 1.00 55.90 832 VAL A CA 1
ATOM 6185 C C . VAL A 1 832 ? 185.095 129.089 138.570 1.00 55.90 832 VAL A C 1
ATOM 6186 O O . VAL A 1 832 ? 184.995 127.864 138.487 1.00 55.90 832 VAL A O 1
ATOM 6190 N N . ILE A 1 833 ? 185.164 129.720 139.738 1.00 57.57 833 ILE A N 1
ATOM 6191 C CA . ILE A 1 833 ? 185.073 129.028 141.017 1.00 57.57 833 ILE A CA 1
ATOM 6192 C C . ILE A 1 833 ? 183.757 129.426 141.666 1.00 57.57 833 ILE A C 1
ATOM 6193 O O . ILE A 1 833 ? 183.512 130.613 141.912 1.00 57.57 833 ILE A O 1
ATOM 6198 N N . ASP A 1 834 ? 182.913 128.437 141.944 1.00 65.08 834 ASP A N 1
ATOM 6199 C CA . ASP A 1 834 ? 181.612 128.708 142.531 1.00 65.08 834 ASP A CA 1
ATOM 6200 C C . ASP A 1 834 ? 181.763 129.111 143.996 1.00 65.08 834 ASP A C 1
ATOM 6201 O O . ASP A 1 834 ? 182.828 128.974 144.605 1.00 65.08 834 ASP A O 1
ATOM 6206 N N . ASN A 1 835 ? 180.668 129.624 144.562 1.00 59.62 835 ASN A N 1
ATOM 6207 C CA . ASN A 1 835 ? 180.696 130.076 145.949 1.00 59.62 835 ASN A CA 1
ATOM 6208 C C . ASN A 1 835 ? 180.989 128.924 146.900 1.00 59.62 835 ASN A C 1
ATOM 6209 O O . ASN A 1 835 ? 181.712 129.094 147.889 1.00 59.62 835 ASN A O 1
ATOM 6214 N N . ALA A 1 836 ? 180.429 127.744 146.623 1.00 64.51 836 ALA A N 1
ATOM 6215 C CA . ALA A 1 836 ? 180.717 126.579 147.453 1.00 64.51 836 ALA A CA 1
ATOM 6216 C C . ALA A 1 836 ? 182.192 126.206 147.389 1.00 64.51 836 ALA A C 1
ATOM 6217 O O . ALA A 1 836 ? 182.808 125.898 148.416 1.00 64.51 836 ALA A O 1
ATOM 6219 N N . GLY A 1 837 ? 182.779 126.237 146.195 1.00 62.17 837 GLY A N 1
ATOM 6220 C CA . GLY A 1 837 ? 184.178 125.892 146.036 1.00 62.17 837 GLY A CA 1
ATOM 6221 C C . GLY A 1 837 ? 184.431 124.914 144.908 1.00 62.17 837 GLY A C 1
ATOM 6222 O O . GLY A 1 837 ? 185.532 124.371 144.784 1.00 62.17 837 GLY A O 1
ATOM 6223 N N . ARG A 1 838 ? 183.419 124.685 144.077 1.00 64.89 838 ARG A N 1
ATOM 6224 C CA . ARG A 1 838 ? 183.507 123.742 142.971 1.00 64.89 838 ARG A CA 1
ATOM 6225 C C . ARG A 1 838 ? 183.759 124.493 141.672 1.00 64.89 838 ARG A C 1
ATOM 6226 O O . ARG A 1 838 ? 183.013 125.415 141.328 1.00 64.89 838 ARG A O 1
ATOM 6234 N N . THR A 1 839 ? 184.806 124.095 140.955 1.00 59.56 839 THR A N 1
ATOM 6235 C CA . THR A 1 839 ? 185.108 124.710 139.671 1.00 59.56 839 THR A CA 1
ATOM 6236 C C . THR A 1 839 ? 184.018 124.387 138.658 1.00 59.56 839 THR A C 1
ATOM 6237 O O . THR A 1 839 ? 183.536 123.253 138.579 1.00 59.56 839 THR A O 1
ATOM 6241 N N . VAL A 1 840 ? 183.624 125.395 137.886 1.00 60.00 840 VAL A N 1
ATOM 6242 C CA . VAL A 1 840 ? 182.593 125.262 136.865 1.00 60.00 840 VAL A CA 1
ATOM 6243 C C . VAL A 1 840 ? 183.138 125.823 135.559 1.00 60.00 840 VAL A C 1
ATOM 6244 O O . VAL A 1 840 ? 183.708 126.922 135.537 1.00 60.00 840 VAL A O 1
ATOM 6248 N N . ASN A 1 841 ? 182.967 125.069 134.479 1.00 60.94 841 ASN A N 1
ATOM 6249 C CA . ASN A 1 841 ? 183.413 125.476 133.155 1.00 60.94 841 ASN A CA 1
ATOM 6250 C C . ASN A 1 841 ? 182.236 126.051 132.380 1.00 60.94 841 ASN A C 1
ATOM 6251 O O . ASN A 1 841 ? 181.186 125.411 132.268 1.00 60.94 841 ASN A O 1
ATOM 6256 N N . ILE A 1 842 ? 182.416 127.256 131.849 1.00 59.26 842 ILE A N 1
ATOM 6257 C CA . ILE A 1 842 ? 181.400 127.944 131.063 1.00 59.26 842 ILE A CA 1
ATOM 6258 C C . ILE A 1 842 ? 181.896 128.041 129.629 1.00 59.26 842 ILE A C 1
ATOM 6259 O O . ILE A 1 842 ? 183.010 128.519 129.383 1.00 59.26 842 ILE A O 1
ATOM 6264 N N . LEU A 1 843 ? 181.077 127.578 128.690 1.00 64.52 843 LEU A N 1
ATOM 6265 C CA . LEU A 1 843 ? 181.458 127.601 127.286 1.00 64.52 843 LEU A CA 1
ATOM 6266 C C . LEU A 1 843 ? 181.495 129.030 126.760 1.00 64.52 843 LEU A C 1
ATOM 6267 O O . LEU A 1 843 ? 180.611 129.840 127.052 1.00 64.52 843 LEU A O 1
ATOM 6272 N N . PHE A 1 844 ? 182.529 129.337 125.977 1.00 61.38 844 PHE A N 1
ATOM 6273 C CA . PHE A 1 844 ? 182.656 130.627 125.313 1.00 61.38 844 PHE A CA 1
ATOM 6274 C C . PHE A 1 844 ? 182.445 130.513 123.806 1.00 61.38 844 PHE A C 1
ATOM 6275 O O . PHE A 1 844 ? 182.963 131.335 123.045 1.00 61.38 844 PHE A O 1
ATOM 6283 N N . GLY A 1 845 ? 181.703 129.506 123.361 1.00 70.01 845 GLY A N 1
ATOM 6284 C CA . GLY A 1 845 ? 181.440 129.322 121.946 1.00 70.01 845 GLY A CA 1
ATOM 6285 C C . GLY A 1 845 ? 181.762 127.927 121.448 1.00 70.01 845 GLY A C 1
ATOM 6286 O O . GLY A 1 845 ? 180.998 127.337 120.685 1.00 70.01 845 GLY A O 1
ATOM 6287 N N . ASP A 1 864 ? 191.887 118.914 128.258 1.00 87.68 864 ASP A N 1
ATOM 6288 C CA . ASP A 1 864 ? 193.295 119.201 128.012 1.00 87.68 864 ASP A CA 1
ATOM 6289 C C . ASP A 1 864 ? 193.495 120.661 127.625 1.00 87.68 864 ASP A C 1
ATOM 6290 O O . ASP A 1 864 ? 193.688 120.981 126.453 1.00 87.68 864 ASP A O 1
ATOM 6295 N N . GLY A 1 865 ? 193.451 121.543 128.617 1.00 79.80 865 GLY A N 1
ATOM 6296 C CA . GLY A 1 865 ? 193.591 122.968 128.400 1.00 79.80 865 GLY A CA 1
ATOM 6297 C C . GLY A 1 865 ? 195.025 123.444 128.510 1.00 79.80 865 GLY A C 1
ATOM 6298 O O . GLY A 1 865 ? 195.979 122.698 128.276 1.00 79.80 865 GLY A O 1
ATOM 6299 N N . LEU A 1 866 ? 195.169 124.723 128.874 1.00 71.21 866 LEU A N 1
ATOM 6300 C CA . LEU A 1 866 ? 196.494 125.316 129.047 1.00 71.21 866 LEU A CA 1
ATOM 6301 C C . LEU A 1 866 ? 197.318 124.598 130.105 1.00 71.21 866 LEU A C 1
ATOM 6302 O O . LEU A 1 866 ? 198.548 124.532 129.989 1.00 71.21 866 LEU A O 1
ATOM 6307 N N . THR A 1 867 ? 196.670 124.072 131.144 1.00 76.55 867 THR A N 1
ATOM 6308 C CA . THR A 1 867 ? 197.400 123.335 132.170 1.00 76.55 867 THR A CA 1
ATOM 6309 C C . THR A 1 867 ? 198.027 122.071 131.598 1.00 76.55 867 THR A C 1
ATOM 6310 O O . THR A 1 867 ? 199.147 121.703 131.971 1.00 76.55 867 THR A O 1
ATOM 6314 N N . SER A 1 868 ? 197.320 121.394 130.692 1.00 78.51 868 SER A N 1
ATOM 6315 C CA . SER A 1 868 ? 197.910 120.246 130.017 1.00 78.51 868 SER A CA 1
ATOM 6316 C C . SER A 1 868 ? 199.131 120.661 129.208 1.00 78.51 868 SER A C 1
ATOM 6317 O O . SER A 1 868 ? 200.138 119.944 129.178 1.00 78.51 868 SER A O 1
ATOM 6320 N N . MET A 1 869 ? 199.067 121.821 128.549 1.00 77.94 869 MET A N 1
ATOM 6321 C CA . MET A 1 869 ? 200.213 122.265 127.763 1.00 77.94 869 MET A CA 1
ATOM 6322 C C . MET A 1 869 ? 201.400 122.597 128.656 1.00 77.94 869 MET A C 1
ATOM 6323 O O . MET A 1 869 ? 202.546 122.286 128.317 1.00 77.94 869 MET A O 1
ATOM 6328 N N . LEU A 1 870 ? 201.144 123.224 129.804 1.00 79.26 870 LEU A N 1
ATOM 6329 C CA . LEU A 1 870 ? 202.230 123.543 130.724 1.00 79.26 870 LEU A CA 1
ATOM 6330 C C . LEU A 1 870 ? 202.835 122.280 131.326 1.00 79.26 870 LEU A C 1
ATOM 6331 O O . LEU A 1 870 ? 204.056 122.191 131.497 1.00 79.26 870 LEU A O 1
ATOM 6336 N N . THR A 1 871 ? 201.997 121.290 131.654 1.00 83.95 871 THR A N 1
ATOM 6337 C CA . THR A 1 871 ? 202.523 120.022 132.149 1.00 83.95 871 THR A CA 1
ATOM 6338 C C . THR A 1 871 ? 203.367 119.332 131.089 1.00 83.95 871 THR A C 1
ATOM 6339 O O . THR A 1 871 ? 204.425 118.771 131.396 1.00 83.95 871 THR A O 1
ATOM 6343 N N . GLU A 1 872 ? 202.916 119.355 129.833 1.00 87.43 872 GLU A N 1
ATOM 6344 C CA . GLU A 1 872 ? 203.709 118.723 128.787 1.00 87.43 872 GLU A CA 1
ATOM 6345 C C . GLU A 1 872 ? 204.956 119.526 128.440 1.00 87.43 872 GLU A C 1
ATOM 6346 O O . GLU A 1 872 ? 205.906 118.967 127.883 1.00 87.43 872 GLU A O 1
ATOM 6352 N N . LEU A 1 873 ? 204.977 120.819 128.755 1.00 81.15 873 LEU A N 1
ATOM 6353 C CA . LEU A 1 873 ? 206.185 121.605 128.546 1.00 81.15 873 LEU A CA 1
ATOM 6354 C C . LEU A 1 873 ? 207.222 121.322 129.623 1.00 81.15 873 LEU A C 1
ATOM 6355 O O . LEU A 1 873 ? 208.427 121.443 129.381 1.00 81.15 873 LEU A O 1
ATOM 6360 N N . PHE A 1 874 ? 206.771 120.948 130.815 1.00 86.89 874 PHE A N 1
ATOM 6361 C CA . PHE A 1 874 ? 207.633 120.826 131.980 1.00 86.89 874 PHE A CA 1
ATOM 6362 C C . PHE A 1 874 ? 207.892 119.377 132.368 1.00 86.89 874 PHE A C 1
ATOM 6363 O O . PHE A 1 874 ? 208.456 119.125 133.438 1.00 86.89 874 PHE A O 1
ATOM 6371 N N . ASN A 1 875 ? 207.507 118.420 131.523 1.00 90.63 875 ASN A N 1
ATOM 6372 C CA . ASN A 1 875 ? 207.723 117.020 131.852 1.00 90.63 875 ASN A CA 1
ATOM 6373 C C . ASN A 1 875 ? 209.197 116.660 131.705 1.00 90.63 875 ASN A C 1
ATOM 6374 O O . ASN A 1 875 ? 210.047 117.489 131.371 1.00 90.63 875 ASN A O 1
ATOM 6379 N N . ASP A 1 876 ? 209.485 115.379 131.925 1.00 102.26 876 ASP A N 1
ATOM 6380 C CA . ASP A 1 876 ? 210.832 114.838 131.823 1.00 102.26 876 ASP A CA 1
ATOM 6381 C C . ASP A 1 876 ? 211.239 114.502 130.392 1.00 102.26 876 ASP A C 1
ATOM 6382 O O . ASP A 1 876 ? 212.396 114.126 130.171 1.00 102.26 876 ASP A O 1
ATOM 6387 N N . THR A 1 877 ? 210.334 114.619 129.423 1.00 103.64 877 THR A N 1
ATOM 6388 C CA . THR A 1 877 ? 210.687 114.323 128.041 1.00 103.64 877 THR A CA 1
ATOM 6389 C C . THR A 1 877 ? 211.700 115.337 127.523 1.00 103.64 877 THR A C 1
ATOM 6390 O O . THR A 1 877 ? 211.594 116.538 127.787 1.00 103.64 877 THR A O 1
ATOM 6394 N N . TYR A 1 878 ? 212.686 114.846 126.776 1.00 120.24 878 TYR A N 1
ATOM 6395 C CA . TYR A 1 878 ? 213.781 115.663 126.271 1.00 120.24 878 TYR A CA 1
ATOM 6396 C C . TYR A 1 878 ? 213.908 115.488 124.765 1.00 120.24 878 TYR A C 1
ATOM 6397 O O . TYR A 1 878 ? 213.627 114.408 124.234 1.00 120.24 878 TYR A O 1
ATOM 6406 N N . TRP A 1 879 ? 214.335 116.549 124.086 1.00 118.84 879 TRP A N 1
ATOM 6407 C CA . TRP A 1 879 ? 214.578 116.494 122.653 1.00 118.84 879 TRP A CA 1
ATOM 6408 C C . TRP A 1 879 ? 216.044 116.174 122.379 1.00 118.84 879 TRP A C 1
ATOM 6409 O O . TRP A 1 879 ? 216.909 116.327 123.247 1.00 118.84 879 TRP A O 1
ATOM 6420 N N . ALA A 1 880 ? 216.320 115.724 121.158 1.00 129.38 880 ALA A N 1
ATOM 6421 C CA . ALA A 1 880 ? 217.598 115.101 120.809 1.00 129.38 880 ALA A CA 1
ATOM 6422 C C . ALA A 1 880 ? 218.335 115.960 119.783 1.00 129.38 880 ALA A C 1
ATOM 6423 O O . ALA A 1 880 ? 218.000 115.962 118.596 1.00 129.38 880 ALA A O 1
ATOM 6425 N N . LYS A 1 881 ? 219.354 116.691 120.258 1.00 120.94 881 LYS A N 1
ATOM 6426 C CA . LYS A 1 881 ? 220.263 117.521 119.467 1.00 120.94 881 LYS A CA 1
ATOM 6427 C C . LYS A 1 881 ? 219.567 118.379 118.408 1.00 120.94 881 LYS A C 1
ATOM 6428 O O . LYS A 1 881 ? 219.767 118.137 117.212 1.00 120.94 881 LYS A O 1
ATOM 6434 N N . PRO A 1 882 ? 218.739 119.384 118.782 1.00 109.04 882 PRO A N 1
ATOM 6435 C CA . PRO A 1 882 ? 218.167 120.286 117.769 1.00 109.04 882 PRO A CA 1
ATOM 6436 C C . PRO A 1 882 ? 219.242 121.159 117.146 1.00 109.04 882 PRO A C 1
ATOM 6437 O O . PRO A 1 882 ? 219.959 121.884 117.845 1.00 109.04 882 PRO A O 1
ATOM 6441 N N . ALA A 1 883 ? 219.317 121.140 115.815 1.00 102.59 883 ALA A N 1
ATOM 6442 C CA . ALA A 1 883 ? 220.239 121.977 115.055 1.00 102.59 883 ALA A CA 1
ATOM 6443 C C . ALA A 1 883 ? 221.683 121.897 115.546 1.00 102.59 883 ALA A C 1
ATOM 6444 O O . ALA A 1 883 ? 222.203 120.804 115.790 1.00 102.59 883 ALA A O 1
ATOM 6446 N N . GLY A 1 884 ? 222.330 123.054 115.692 1.00 108.64 884 GLY A N 1
ATOM 6447 C CA . GLY A 1 884 ? 223.761 123.130 115.921 1.00 108.64 884 GLY A CA 1
ATOM 6448 C C . GLY A 1 884 ? 224.323 122.298 117.056 1.00 108.64 884 GLY A C 1
ATOM 6449 O O . GLY A 1 884 ? 224.975 121.279 116.806 1.00 108.64 884 GLY A O 1
ATOM 6450 N N . LEU A 1 885 ? 224.050 122.700 118.302 1.00 117.45 885 LEU A N 1
ATOM 6451 C CA . LEU A 1 885 ? 224.656 122.087 119.482 1.00 117.45 885 LEU A CA 1
ATOM 6452 C C . LEU A 1 885 ? 226.144 121.841 119.266 1.00 117.45 885 LEU A C 1
ATOM 6453 O O . LEU A 1 885 ? 226.626 120.718 119.446 1.00 117.45 885 LEU A O 1
ATOM 6458 N N . LEU A 1 886 ? 226.884 122.888 118.882 1.00 110.63 886 LEU A N 1
ATOM 6459 C CA . LEU A 1 886 ? 228.238 122.721 118.386 1.00 110.63 886 LEU A CA 1
ATOM 6460 C C . LEU A 1 886 ? 229.202 122.847 119.554 1.00 110.63 886 LEU A C 1
ATOM 6461 O O . LEU A 1 886 ? 229.894 121.866 119.886 1.00 110.63 886 LEU A O 1
ATOM 6466 N N . LEU A 1 887 ? 229.278 123.995 120.226 1.00 99.48 887 LEU A N 1
ATOM 6467 C CA . LEU A 1 887 ? 230.261 124.218 121.278 1.00 99.48 887 LEU A CA 1
ATOM 6468 C C . LEU A 1 887 ? 229.964 125.542 121.967 1.00 99.48 887 LEU A C 1
ATOM 6469 O O . LEU A 1 887 ? 229.103 126.314 121.536 1.00 99.48 887 LEU A O 1
ATOM 6474 N N . GLY A 1 888 ? 230.701 125.806 123.044 1.00 93.35 888 GLY A N 1
ATOM 6475 C CA . GLY A 1 888 ? 230.548 127.032 123.803 1.00 93.35 888 GLY A CA 1
ATOM 6476 C C . GLY A 1 888 ? 230.887 128.289 123.028 1.00 93.35 888 GLY A C 1
ATOM 6477 O O . GLY A 1 888 ? 232.056 128.530 122.710 1.00 93.35 888 GLY A O 1
ATOM 6478 N N . ILE A 1 889 ? 229.864 129.102 122.751 1.00 94.56 889 ILE A N 1
ATOM 6479 C CA . ILE A 1 889 ? 229.950 130.368 122.007 1.00 94.56 889 ILE A CA 1
ATOM 6480 C C . ILE A 1 889 ? 231.081 130.417 120.981 1.00 94.56 889 ILE A C 1
ATOM 6481 O O . ILE A 1 889 ? 231.188 131.370 120.209 1.00 94.56 889 ILE A O 1
ATOM 6486 N N . PRO A 1 912 ? 238.043 147.250 135.597 1.00 88.84 912 PRO A N 1
ATOM 6487 C CA . PRO A 1 912 ? 237.606 147.139 136.992 1.00 88.84 912 PRO A CA 1
ATOM 6488 C C . PRO A 1 912 ? 236.811 148.356 137.446 1.00 88.84 912 PRO A C 1
ATOM 6489 O O . PRO A 1 912 ? 236.076 148.947 136.657 1.00 88.84 912 PRO A O 1
ATOM 6493 N N . LEU A 1 913 ? 236.957 148.720 138.720 1.00 90.29 913 LEU A N 1
ATOM 6494 C CA . LEU A 1 913 ? 236.307 149.921 139.227 1.00 90.29 913 LEU A CA 1
ATOM 6495 C C . LEU A 1 913 ? 237.021 151.187 138.774 1.00 90.29 913 LEU A C 1
ATOM 6496 O O . LEU A 1 913 ? 236.394 152.249 138.682 1.00 90.29 913 LEU A O 1
ATOM 6501 N N . ALA A 1 914 ? 238.323 151.094 138.495 1.00 90.09 914 ALA A N 1
ATOM 6502 C CA . ALA A 1 914 ? 239.085 152.268 138.085 1.00 90.09 914 ALA A CA 1
ATOM 6503 C C . ALA A 1 914 ? 238.599 152.812 136.748 1.00 90.09 914 ALA A C 1
ATOM 6504 O O . ALA A 1 914 ? 238.499 154.030 136.569 1.00 90.09 914 ALA A O 1
ATOM 6506 N N . GLU A 1 915 ? 238.302 151.930 135.792 1.00 88.80 915 GLU A N 1
ATOM 6507 C CA . GLU A 1 915 ? 237.813 152.400 134.500 1.00 88.80 915 GLU A CA 1
ATOM 6508 C C . GLU A 1 915 ? 236.419 153.002 134.628 1.00 88.80 915 GLU A C 1
ATOM 6509 O O . GLU A 1 915 ? 236.088 153.965 133.926 1.00 88.80 915 GLU A O 1
ATOM 6515 N N . ALA A 1 916 ? 235.591 152.457 135.522 1.00 85.41 916 ALA A N 1
ATOM 6516 C CA . ALA A 1 916 ? 234.296 153.069 135.798 1.00 85.41 916 ALA A CA 1
ATOM 6517 C C . ALA A 1 916 ? 234.468 154.459 136.393 1.00 85.41 916 ALA A C 1
ATOM 6518 O O . ALA A 1 916 ? 233.717 155.385 136.066 1.00 85.41 916 ALA A O 1
ATOM 6520 N N . LEU A 1 917 ? 235.452 154.617 137.279 1.00 85.52 917 LEU A N 1
ATOM 6521 C CA . LEU A 1 917 ? 235.768 155.930 137.830 1.00 85.52 917 LEU A CA 1
ATOM 6522 C C . LEU A 1 917 ? 236.245 156.890 136.746 1.00 85.52 917 LEU A C 1
ATOM 6523 O O . LEU A 1 917 ? 235.895 158.076 136.755 1.00 85.52 917 LEU A O 1
ATOM 6528 N N . LEU A 1 918 ? 237.049 156.394 135.807 1.00 84.85 918 LEU A N 1
ATOM 6529 C CA . LEU A 1 918 ? 237.644 157.227 134.769 1.00 84.85 918 LEU A CA 1
ATOM 6530 C C . LEU A 1 918 ? 236.659 157.602 133.668 1.00 84.85 918 LEU A C 1
ATOM 6531 O O . LEU A 1 918 ? 236.823 158.655 133.043 1.00 84.85 918 LEU A O 1
ATOM 6536 N N . GLY A 1 919 ? 235.635 156.780 133.430 1.00 89.63 919 GLY A N 1
ATOM 6537 C CA . GLY A 1 919 ? 234.766 156.976 132.282 1.00 89.63 919 GLY A CA 1
ATOM 6538 C C . GLY A 1 919 ? 234.005 158.286 132.267 1.00 89.63 919 GLY A C 1
ATOM 6539 O O . GLY A 1 919 ? 233.630 158.760 131.189 1.00 89.63 919 GLY A O 1
ATOM 6540 N N . MET A 1 920 ? 233.769 158.889 133.430 1.00 93.35 920 MET A N 1
ATOM 6541 C CA . MET A 1 920 ? 232.987 160.115 133.516 1.00 93.35 920 MET A CA 1
ATOM 6542 C C . MET A 1 920 ? 233.811 161.366 133.232 1.00 93.35 920 MET A C 1
ATOM 6543 O O . MET A 1 920 ? 233.260 162.471 133.242 1.00 93.35 920 MET A O 1
ATOM 6548 N N . TYR A 1 921 ? 235.109 161.219 132.977 1.00 90.23 921 TYR A N 1
ATOM 6549 C CA . TYR A 1 921 ? 235.965 162.376 132.754 1.00 90.23 921 TYR A CA 1
ATOM 6550 C C . TYR A 1 921 ? 235.569 163.106 131.477 1.00 90.23 921 TYR A C 1
ATOM 6551 O O . TYR A 1 921 ? 235.307 162.489 130.441 1.00 90.23 921 TYR A O 1
ATOM 6560 N N . THR A 1 922 ? 235.531 164.432 131.558 1.00 93.26 922 THR A N 1
ATOM 6561 C CA . THR A 1 922 ? 235.220 165.269 130.406 1.00 93.26 922 THR A CA 1
ATOM 6562 C C . THR A 1 922 ? 236.287 166.342 130.211 1.00 93.26 922 THR A C 1
ATOM 6563 O O . THR A 1 922 ? 236.080 167.315 129.486 1.00 93.26 922 THR A O 1
ATOM 6567 N N . LEU A 1 969 ? 239.549 173.457 120.265 1.00 109.37 969 LEU A N 1
ATOM 6568 C CA . LEU A 1 969 ? 239.825 174.874 120.470 1.00 109.37 969 LEU A CA 1
ATOM 6569 C C . LEU A 1 969 ? 241.145 175.072 121.205 1.00 109.37 969 LEU A C 1
ATOM 6570 O O . LEU A 1 969 ? 242.129 174.383 120.932 1.00 109.37 969 LEU A O 1
ATOM 6575 N N . ALA A 1 970 ? 241.160 176.021 122.142 1.00 113.02 970 ALA A N 1
ATOM 6576 C CA . ALA A 1 970 ? 242.370 176.323 122.896 1.00 113.02 970 ALA A CA 1
ATOM 6577 C C . ALA A 1 970 ? 242.795 175.189 123.820 1.00 113.02 970 ALA A C 1
ATOM 6578 O O . ALA A 1 970 ? 243.988 175.077 124.119 1.00 113.02 970 ALA A O 1
ATOM 6580 N N . TRP A 1 971 ? 241.860 174.349 124.271 1.00 119.38 971 TRP A N 1
ATOM 6581 C CA . TRP A 1 971 ? 242.210 173.289 125.211 1.00 119.38 971 TRP A CA 1
ATOM 6582 C C . TRP A 1 971 ? 243.093 172.227 124.569 1.00 119.38 971 TRP A C 1
ATOM 6583 O O . TRP A 1 971 ? 244.095 171.815 125.165 1.00 119.38 971 TRP A O 1
ATOM 6594 N N . GLU A 1 972 ? 242.736 171.766 123.369 1.00 120.64 972 GLU A N 1
ATOM 6595 C CA . GLU A 1 972 ? 243.539 170.752 122.692 1.00 120.64 972 GLU A CA 1
ATOM 6596 C C . GLU A 1 972 ? 244.907 171.298 122.303 1.00 120.64 972 GLU A C 1
ATOM 6597 O O . GLU A 1 972 ? 245.930 170.621 122.475 1.00 120.64 972 GLU A O 1
ATOM 6603 N N . THR A 1 973 ? 244.943 172.526 121.779 1.00 118.56 973 THR A N 1
ATOM 6604 C CA . THR A 1 973 ? 246.214 173.144 121.424 1.00 118.56 973 THR A CA 1
ATOM 6605 C C . THR A 1 973 ? 247.094 173.346 122.650 1.00 118.56 973 THR A C 1
ATOM 6606 O O . THR A 1 973 ? 248.320 173.219 122.560 1.00 118.56 973 THR A O 1
ATOM 6610 N N . ALA A 1 974 ? 246.494 173.674 123.796 1.00 118.43 974 ALA A N 1
ATOM 6611 C CA . ALA A 1 974 ? 247.252 173.732 125.041 1.00 118.43 974 ALA A CA 1
ATOM 6612 C C . ALA A 1 974 ? 247.811 172.361 125.399 1.00 118.43 974 ALA A C 1
ATOM 6613 O O . ALA A 1 974 ? 249.030 172.153 125.410 1.00 118.43 974 ALA A O 1
ATOM 6615 N N . VAL A 1 975 ? 246.930 171.402 125.679 1.00 117.81 975 VAL A N 1
ATOM 6616 C CA . VAL A 1 975 ? 247.371 170.034 125.929 1.00 117.81 975 VAL A CA 1
ATOM 6617 C C . VAL A 1 975 ? 247.185 169.211 124.658 1.00 117.81 975 VAL A C 1
ATOM 6618 O O . VAL A 1 975 ? 246.144 168.580 124.442 1.00 117.81 975 VAL A O 1
ATOM 6622 N N . LYS A 1 976 ? 248.190 169.248 123.788 1.00 110.63 976 LYS A N 1
ATOM 6623 C CA . LYS A 1 976 ? 248.293 168.354 122.644 1.00 110.63 976 LYS A CA 1
ATOM 6624 C C . LYS A 1 976 ? 249.365 167.291 122.836 1.00 110.63 976 LYS A C 1
ATOM 6625 O O . LYS A 1 976 ? 249.051 166.097 122.837 1.00 110.63 976 LYS A O 1
ATOM 6631 N N . ASN A 1 977 ? 250.618 167.689 123.032 1.00 100.49 977 ASN A N 1
ATOM 6632 C CA . ASN A 1 977 ? 251.674 166.793 123.511 1.00 100.49 977 ASN A CA 1
ATOM 6633 C C . ASN A 1 977 ? 252.676 167.627 124.302 1.00 100.49 977 ASN A C 1
ATOM 6634 O O . ASN A 1 977 ? 252.751 168.849 124.135 1.00 100.49 977 ASN A O 1
ATOM 6639 N N . GLY A 1 978 ? 253.454 166.959 125.156 1.00 97.76 978 GLY A N 1
ATOM 6640 C CA . GLY A 1 978 ? 254.569 167.554 125.871 1.00 97.76 978 GLY A CA 1
ATOM 6641 C C . GLY A 1 978 ? 254.312 168.915 126.480 1.00 97.76 978 GLY A C 1
ATOM 6642 O O . GLY A 1 978 ? 255.067 169.862 126.234 1.00 97.76 978 GLY A O 1
ATOM 6643 N N . ASN A 1 979 ? 253.253 169.031 127.276 1.00 107.76 979 ASN A N 1
ATOM 6644 C CA . ASN A 1 979 ? 252.918 170.302 127.897 1.00 107.76 979 ASN A CA 1
ATOM 6645 C C . ASN A 1 979 ? 252.714 170.082 129.388 1.00 107.76 979 ASN A C 1
ATOM 6646 O O . ASN A 1 979 ? 252.190 169.045 129.802 1.00 107.76 979 ASN A O 1
ATOM 6651 N N . TRP A 1 980 ? 253.139 171.062 130.184 1.00 107.93 980 TRP A N 1
ATOM 6652 C CA . TRP A 1 980 ? 253.017 171.009 131.634 1.00 107.93 980 TRP A CA 1
ATOM 6653 C C . TRP A 1 980 ? 252.086 172.070 132.196 1.00 107.93 980 TRP A C 1
ATOM 6654 O O . TRP A 1 980 ? 251.515 171.868 133.270 1.00 107.93 980 TRP A O 1
ATOM 6665 N N . SER A 1 981 ? 251.905 173.186 131.484 1.00 101.27 981 SER A N 1
ATOM 6666 C CA . SER A 1 981 ? 251.061 174.266 131.980 1.00 101.27 981 SER A CA 1
ATOM 6667 C C . SER A 1 981 ? 249.591 173.872 132.014 1.00 101.27 981 SER A C 1
ATOM 6668 O O . SER A 1 981 ? 248.768 174.604 132.575 1.00 101.27 981 SER A O 1
ATOM 6671 N N . ALA A 1 982 ? 249.240 172.734 131.408 1.00 101.61 982 ALA A N 1
ATOM 6672 C CA . ALA A 1 982 ? 247.853 172.284 131.393 1.00 101.61 982 ALA A CA 1
ATOM 6673 C C . ALA A 1 982 ? 247.287 172.191 132.805 1.00 101.61 982 ALA A C 1
ATOM 6674 O O . ALA A 1 982 ? 246.140 172.578 133.051 1.00 101.61 982 ALA A O 1
ATOM 6676 N N . LEU A 1 983 ? 248.095 171.698 133.748 1.00 101.52 983 LEU A N 1
ATOM 6677 C CA . LEU A 1 983 ? 247.671 171.621 135.143 1.00 101.52 983 LEU A CA 1
ATOM 6678 C C . LEU A 1 983 ? 247.239 172.985 135.666 1.00 101.52 983 LEU A C 1
ATOM 6679 O O . LEU A 1 983 ? 246.189 173.118 136.305 1.00 101.52 983 LEU A O 1
ATOM 6684 N N . ALA A 1 984 ? 248.036 174.014 135.392 1.00 93.56 984 ALA A N 1
ATOM 6685 C CA . ALA A 1 984 ? 247.748 175.368 135.844 1.00 93.56 984 ALA A CA 1
ATOM 6686 C C . ALA A 1 984 ? 246.593 176.010 135.089 1.00 93.56 984 ALA A C 1
ATOM 6687 O O . ALA A 1 984 ? 246.168 177.111 135.457 1.00 93.56 984 ALA A O 1
ATOM 6689 N N . LEU A 1 985 ? 246.085 175.361 134.042 1.00 99.33 985 LEU A N 1
ATOM 6690 C CA . LEU A 1 985 ? 244.921 175.843 133.312 1.00 99.33 985 LEU A CA 1
ATOM 6691 C C . LEU A 1 985 ? 243.683 174.990 133.554 1.00 99.33 985 LEU A C 1
ATOM 6692 O O . LEU A 1 985 ? 242.596 175.349 133.091 1.00 99.33 985 LEU A O 1
ATOM 6697 N N . MET A 1 986 ? 243.819 173.868 134.262 1.00 104.75 986 MET A N 1
ATOM 6698 C CA . MET A 1 986 ? 242.666 173.006 134.511 1.00 104.75 986 MET A CA 1
ATOM 6699 C C . MET A 1 986 ? 242.414 172.679 135.978 1.00 104.75 986 MET A C 1
ATOM 6700 O O . MET A 1 986 ? 241.336 172.158 136.283 1.00 104.75 986 MET A O 1
ATOM 6705 N N . THR A 1 987 ? 243.345 172.960 136.895 1.00 105.52 987 THR A N 1
ATOM 6706 C CA . THR A 1 987 ? 243.138 172.628 138.303 1.00 105.52 987 THR A CA 1
ATOM 6707 C C . THR A 1 987 ? 241.866 173.263 138.850 1.00 105.52 987 THR A C 1
ATOM 6708 O O . THR A 1 987 ? 241.144 172.656 139.648 1.00 105.52 987 THR A O 1
ATOM 6712 N N . MET A 1 988 ? 241.579 174.489 138.427 1.00 114.37 988 MET A N 1
ATOM 6713 C CA . MET A 1 988 ? 240.355 175.180 138.796 1.00 114.37 988 MET A CA 1
ATOM 6714 C C . MET A 1 988 ? 239.284 174.949 137.737 1.00 114.37 988 MET A C 1
ATOM 6715 O O . MET A 1 988 ? 239.578 174.810 136.547 1.00 114.37 988 MET A O 1
ATOM 6720 N N . GLY A 1 989 ? 238.031 174.905 138.185 1.00 96.98 989 GLY A N 1
ATOM 6721 C CA . GLY A 1 989 ? 236.911 174.687 137.292 1.00 96.98 989 GLY A CA 1
ATOM 6722 C C . GLY A 1 989 ? 235.864 173.756 137.867 1.00 96.98 989 GLY A C 1
ATOM 6723 O O . GLY A 1 989 ? 236.182 172.647 138.305 1.00 96.98 989 GLY A O 1
ATOM 6724 N N . ALA A 1 990 ? 234.605 174.201 137.871 1.00 90.01 990 ALA A N 1
ATOM 6725 C CA . ALA A 1 990 ? 233.532 173.373 138.410 1.00 90.01 990 ALA A CA 1
ATOM 6726 C C . ALA A 1 990 ? 233.189 172.219 137.478 1.00 90.01 990 ALA A C 1
ATOM 6727 O O . ALA A 1 990 ? 232.860 171.123 137.945 1.00 90.01 990 ALA A O 1
ATOM 6729 N N . ARG A 1 991 ? 233.251 172.445 136.164 1.00 95.70 991 ARG A N 1
ATOM 6730 C CA . ARG A 1 991 ? 233.005 171.371 135.209 1.00 95.70 991 ARG A CA 1
ATOM 6731 C C . ARG A 1 991 ? 234.074 170.290 135.287 1.00 95.70 991 ARG A C 1
ATOM 6732 O O . ARG A 1 991 ? 233.788 169.119 135.013 1.00 95.70 991 ARG A O 1
ATOM 6740 N N . VAL A 1 992 ? 235.302 170.662 135.657 1.00 101.16 992 VAL A N 1
ATOM 6741 C CA . VAL A 1 992 ? 236.391 169.694 135.775 1.00 101.16 992 VAL A CA 1
ATOM 6742 C C . VAL A 1 992 ? 236.325 168.906 137.072 1.00 101.16 992 VAL A C 1
ATOM 6743 O O . VAL A 1 992 ? 237.110 167.969 137.264 1.00 101.16 992 VAL A O 1
ATOM 6747 N N . ARG A 1 993 ? 235.399 169.247 137.963 1.00 91.61 993 ARG A N 1
ATOM 6748 C CA . ARG A 1 993 ? 235.300 168.560 139.241 1.00 91.61 993 ARG A CA 1
ATOM 6749 C C . ARG A 1 993 ? 234.693 167.174 139.081 1.00 91.61 993 ARG A C 1
ATOM 6750 O O . ARG A 1 993 ? 233.489 166.989 139.283 1.00 91.61 993 ARG A O 1
ATOM 6758 N N . LEU A 1 994 ? 235.523 166.192 138.730 1.00 89.49 994 LEU A N 1
ATOM 6759 C CA . LEU A 1 994 ? 235.004 164.856 138.470 1.00 89.49 994 LEU A CA 1
ATOM 6760 C C . LEU A 1 994 ? 234.539 164.169 139.747 1.00 89.49 994 LEU A C 1
ATOM 6761 O O . LEU A 1 994 ? 233.704 163.258 139.688 1.00 89.49 994 LEU A O 1
ATOM 6766 N N . ILE A 1 995 ? 235.058 164.583 140.905 1.00 86.38 995 ILE A N 1
ATOM 6767 C CA . ILE A 1 995 ? 234.579 164.015 142.162 1.00 86.38 995 ILE A CA 1
ATOM 6768 C C . ILE A 1 995 ? 233.118 164.383 142.388 1.00 86.38 995 ILE A C 1
ATOM 6769 O O . ILE A 1 995 ? 232.359 163.608 142.983 1.00 86.38 995 ILE A O 1
ATOM 6774 N N . ASP A 1 996 ? 232.694 165.556 141.910 1.00 93.01 996 ASP A N 1
ATOM 6775 C CA . ASP A 1 996 ? 231.279 165.909 141.976 1.00 93.01 996 ASP A CA 1
ATOM 6776 C C . ASP A 1 996 ? 230.436 164.947 141.152 1.00 93.01 996 ASP A C 1
ATOM 6777 O O . ASP A 1 996 ? 229.362 164.523 141.589 1.00 93.01 996 ASP A O 1
ATOM 6782 N N . THR A 1 997 ? 230.905 164.593 139.954 1.00 87.60 997 THR A N 1
ATOM 6783 C CA . THR A 1 997 ? 230.184 163.623 139.136 1.00 87.60 997 THR A CA 1
ATOM 6784 C C . THR A 1 997 ? 230.142 162.259 139.813 1.00 87.60 997 THR A C 1
ATOM 6785 O O . THR A 1 997 ? 229.107 161.579 139.793 1.00 87.60 997 THR A O 1
ATOM 6789 N N . ALA A 1 998 ? 231.254 161.847 140.425 1.00 88.64 998 ALA A N 1
ATOM 6790 C CA . ALA A 1 998 ? 231.276 160.571 141.133 1.00 88.64 998 ALA A CA 1
ATOM 6791 C C . ALA A 1 998 ? 230.285 160.567 142.291 1.00 88.64 998 ALA A C 1
ATOM 6792 O O . ALA A 1 998 ? 229.603 159.564 142.532 1.00 88.64 998 ALA A O 1
ATOM 6794 N N . ARG A 1 999 ? 230.200 161.677 143.027 1.00 92.90 999 ARG A N 1
ATOM 6795 C CA . ARG A 1 999 ? 229.219 161.777 144.103 1.00 92.90 999 ARG A CA 1
ATOM 6796 C C . ARG A 1 999 ? 227.796 161.758 143.555 1.00 92.90 999 ARG A C 1
ATOM 6797 O O . ARG A 1 999 ? 226.908 161.124 144.137 1.00 92.90 999 ARG A O 1
ATOM 6805 N N . ASN A 1 1000 ? 227.561 162.447 142.436 1.00 92.20 1000 ASN A N 1
ATOM 6806 C CA . ASN A 1 1000 ? 226.253 162.414 141.792 1.00 92.20 1000 ASN A CA 1
ATOM 6807 C C . ASN A 1 1000 ? 225.889 161.017 141.315 1.00 92.20 1000 ASN A C 1
ATOM 6808 O O . ASN A 1 1000 ? 224.700 160.708 141.176 1.00 92.20 1000 ASN A O 1
ATOM 6813 N N . THR A 1 1001 ? 226.882 160.169 141.060 1.00 92.14 1001 THR A N 1
ATOM 6814 C CA . THR A 1 1001 ? 226.643 158.777 140.705 1.00 92.14 1001 THR A CA 1
ATOM 6815 C C . THR A 1 1001 ? 226.160 157.947 141.890 1.00 92.14 1001 THR A C 1
ATOM 6816 O O . THR A 1 1001 ? 225.817 156.773 141.707 1.00 92.14 1001 THR A O 1
ATOM 6820 N N . GLN A 1 1002 ? 226.121 158.530 143.089 1.00 99.68 1002 GLN A N 1
ATOM 6821 C CA . GLN A 1 1002 ? 225.734 157.833 144.316 1.00 99.68 1002 GLN A CA 1
ATOM 6822 C C . GLN A 1 1002 ? 226.669 156.651 144.582 1.00 99.68 1002 GLN A C 1
ATOM 6823 O O . GLN A 1 1002 ? 226.249 155.502 144.735 1.00 99.68 1002 GLN A O 1
ATOM 6829 N N . MET A 1 1003 ? 227.961 156.965 144.637 1.00 101.52 1003 MET A N 1
ATOM 6830 C CA . MET A 1 1003 ? 229.013 155.997 144.915 1.00 101.52 1003 MET A CA 1
ATOM 6831 C C . MET A 1 1003 ? 229.483 156.169 146.352 1.00 101.52 1003 MET A C 1
ATOM 6832 O O . MET A 1 1003 ? 229.699 157.297 146.806 1.00 101.52 1003 MET A O 1
ATOM 6837 N N . THR A 1 1004 ? 229.634 155.054 147.063 1.00 105.47 1004 THR A N 1
ATOM 6838 C CA . THR A 1 1004 ? 230.043 155.118 148.457 1.00 105.47 1004 THR A CA 1
ATOM 6839 C C . THR A 1 1004 ? 231.473 155.637 148.572 1.00 105.47 1004 THR A C 1
ATOM 6840 O O . THR A 1 1004 ? 232.289 155.502 147.655 1.00 105.47 1004 THR A O 1
ATOM 6844 N N . LEU A 1 1005 ? 231.766 156.252 149.720 1.00 100.91 1005 LEU A N 1
ATOM 6845 C CA . LEU A 1 1005 ? 233.101 156.794 149.951 1.00 100.91 1005 LEU A CA 1
ATOM 6846 C C . LEU A 1 1005 ? 234.155 155.696 149.925 1.00 100.91 1005 LEU A C 1
ATOM 6847 O O . LEU A 1 1005 ? 235.245 155.883 149.371 1.00 100.91 1005 LEU A O 1
ATOM 6852 N N . ASP A 1 1006 ? 233.849 154.544 150.525 1.00 105.30 1006 ASP A N 1
ATOM 6853 C CA . ASP A 1 1006 ? 234.774 153.417 150.474 1.00 105.30 1006 ASP A CA 1
ATOM 6854 C C . ASP A 1 1006 ? 234.979 152.945 149.040 1.00 105.30 1006 ASP A C 1
ATOM 6855 O O . ASP A 1 1006 ? 236.098 152.595 148.646 1.00 105.30 1006 ASP A O 1
ATOM 6860 N N . GLU A 1 1007 ? 233.908 152.932 148.243 1.00 104.44 1007 GLU A N 1
ATOM 6861 C CA . GLU A 1 1007 ? 234.040 152.565 146.838 1.00 104.44 1007 GLU A CA 1
ATOM 6862 C C . GLU A 1 1007 ? 234.900 153.570 146.084 1.00 104.44 1007 GLU A C 1
ATOM 6863 O O . GLU A 1 1007 ? 235.697 153.189 145.221 1.00 104.44 1007 GLU A O 1
ATOM 6869 N N . ILE A 1 1008 ? 234.751 154.861 146.393 1.00 92.86 1008 ILE A N 1
ATOM 6870 C CA . ILE A 1 1008 ? 235.574 155.879 145.744 1.00 92.86 1008 ILE A CA 1
ATOM 6871 C C . ILE A 1 1008 ? 237.041 155.693 146.112 1.00 92.86 1008 ILE A C 1
ATOM 6872 O O . ILE A 1 1008 ? 237.930 155.804 145.258 1.00 92.86 1008 ILE A O 1
ATOM 6877 N N . LYS A 1 1009 ? 237.319 155.412 147.387 1.00 96.81 1009 LYS A N 1
ATOM 6878 C CA . LYS A 1 1009 ? 238.696 155.176 147.812 1.00 96.81 1009 LYS A CA 1
ATOM 6879 C C . LYS A 1 1009 ? 239.283 153.947 147.127 1.00 96.81 1009 LYS A C 1
ATOM 6880 O O . LYS A 1 1009 ? 240.439 153.962 146.683 1.00 96.81 1009 LYS A O 1
ATOM 6886 N N . THR A 1 1010 ? 238.498 152.871 147.036 1.00 98.35 1010 THR A N 1
ATOM 6887 C CA . THR A 1 1010 ? 238.960 151.668 146.352 1.00 98.35 1010 THR A CA 1
ATOM 6888 C C . THR A 1 1010 ? 239.230 151.948 144.879 1.00 98.35 1010 THR A C 1
ATOM 6889 O O . THR A 1 1010 ? 240.235 151.486 144.326 1.00 98.35 1010 THR A O 1
ATOM 6893 N N . GLY A 1 1011 ? 238.350 152.713 144.232 1.00 95.20 1011 GLY A N 1
ATOM 6894 C CA . GLY A 1 1011 ? 238.574 153.072 142.843 1.00 95.20 1011 GLY A CA 1
ATOM 6895 C C . GLY A 1 1011 ? 239.819 153.913 142.651 1.00 95.20 1011 GLY A C 1
ATOM 6896 O O . GLY A 1 1011 ? 240.563 153.724 141.688 1.00 95.20 1011 GLY A O 1
ATOM 6897 N N . ILE A 1 1012 ? 240.065 154.853 143.566 1.00 88.12 1012 ILE A N 1
ATOM 6898 C CA . ILE A 1 1012 ? 241.264 155.682 143.479 1.00 88.12 1012 ILE A CA 1
ATOM 6899 C C . ILE A 1 1012 ? 242.517 154.830 143.627 1.00 88.12 1012 ILE A C 1
ATOM 6900 O O . ILE A 1 1012 ? 243.478 154.970 142.858 1.00 88.12 1012 ILE A O 1
ATOM 6905 N N . ASP A 1 1013 ? 242.525 153.925 144.609 1.00 100.04 1013 ASP A N 1
ATOM 6906 C CA . ASP A 1 1013 ? 243.688 153.064 144.800 1.00 100.04 1013 ASP A CA 1
ATOM 6907 C C . ASP A 1 1013 ? 243.899 152.148 143.601 1.00 100.04 1013 ASP A C 1
ATOM 6908 O O . ASP A 1 1013 ? 245.038 151.929 143.167 1.00 100.04 1013 ASP A O 1
ATOM 6913 N N . GLU A 1 1014 ? 242.812 151.606 143.048 1.00 96.72 1014 GLU A N 1
ATOM 6914 C CA . GLU A 1 1014 ? 242.935 150.714 141.901 1.00 96.72 1014 GLU A CA 1
ATOM 6915 C C . GLU A 1 1014 ? 243.412 151.473 140.670 1.00 96.72 1014 GLU A C 1
ATOM 6916 O O . GLU A 1 1014 ? 244.190 150.944 139.871 1.00 96.72 1014 GLU A O 1
ATOM 6922 N N . LEU A 1 1015 ? 242.967 152.722 140.506 1.00 90.00 1015 LEU A N 1
ATOM 6923 C CA . LEU A 1 1015 ? 243.481 153.559 139.428 1.00 90.00 1015 LEU A CA 1
ATOM 6924 C C . LEU A 1 1015 ? 244.968 153.826 139.603 1.00 90.00 1015 LEU A C 1
ATOM 6925 O O . LEU A 1 1015 ? 245.726 153.811 138.627 1.00 90.00 1015 LEU A O 1
ATOM 6930 N N . GLN A 1 1016 ? 245.403 154.078 140.840 1.00 94.34 1016 GLN A N 1
ATOM 6931 C CA . GLN A 1 1016 ? 246.825 154.279 141.098 1.00 94.34 1016 GLN A CA 1
ATOM 6932 C C . GLN A 1 1016 ? 247.628 153.040 140.726 1.00 94.34 1016 GLN A C 1
ATOM 6933 O O . GLN A 1 1016 ? 248.673 153.134 140.070 1.00 94.34 1016 GLN A O 1
ATOM 6939 N N . LYS A 1 1017 ? 247.149 151.863 141.136 1.00 93.14 1017 LYS A N 1
ATOM 6940 C CA . LYS A 1 1017 ? 247.845 150.622 140.804 1.00 93.14 1017 LYS A CA 1
ATOM 6941 C C . LYS A 1 1017 ? 247.869 150.384 139.299 1.00 93.14 1017 LYS A C 1
ATOM 6942 O O . LYS A 1 1017 ? 248.891 149.961 138.743 1.00 93.14 1017 LYS A O 1
ATOM 6948 N N . ALA A 1 1018 ? 246.748 150.645 138.623 1.00 90.68 1018 ALA A N 1
ATOM 6949 C CA . ALA A 1 1018 ? 246.686 150.454 137.180 1.00 90.68 1018 ALA A CA 1
ATOM 6950 C C . ALA A 1 1018 ? 247.645 151.390 136.458 1.00 90.68 1018 ALA A C 1
ATOM 6951 O O . ALA A 1 1018 ? 248.307 150.987 135.498 1.00 90.68 1018 ALA A O 1
ATOM 6953 N N . ASN A 1 1019 ? 247.732 152.645 136.903 1.00 89.69 1019 ASN A N 1
ATOM 6954 C CA . ASN A 1 1019 ? 248.666 153.579 136.284 1.00 89.69 1019 ASN A CA 1
ATOM 6955 C C . ASN A 1 1019 ? 250.110 153.189 136.564 1.00 89.69 1019 ASN A C 1
ATOM 6956 O O . ASN A 1 1019 ? 250.977 153.331 135.693 1.00 89.69 1019 ASN A O 1
ATOM 6961 N N . VAL A 1 1020 ? 250.391 152.697 137.773 1.00 92.26 1020 VAL A N 1
ATOM 6962 C CA . VAL A 1 1020 ? 251.738 152.229 138.086 1.00 92.26 1020 VAL A CA 1
ATOM 6963 C C . VAL A 1 1020 ? 252.123 151.081 137.164 1.00 92.26 1020 VAL A C 1
ATOM 6964 O O . VAL A 1 1020 ? 253.238 151.039 136.631 1.00 92.26 1020 VAL A O 1
ATOM 6968 N N . ASN A 1 1021 ? 251.204 150.137 136.955 1.00 93.07 1021 ASN A N 1
ATOM 6969 C CA . ASN A 1 1021 ? 251.476 149.031 136.043 1.00 93.07 1021 ASN A CA 1
ATOM 6970 C C . ASN A 1 1021 ? 251.645 149.526 134.609 1.00 93.07 1021 ASN A C 1
ATOM 6971 O O . ASN A 1 1021 ? 252.557 149.094 133.894 1.00 93.07 1021 ASN A O 1
ATOM 6976 N N . ALA A 1 1022 ? 250.778 150.443 134.176 1.00 91.50 1022 ALA A N 1
ATOM 6977 C CA . ALA A 1 1022 ? 250.811 150.915 132.797 1.00 91.50 1022 ALA A CA 1
ATOM 6978 C C . ALA A 1 1022 ? 252.098 151.671 132.496 1.00 91.50 1022 ALA A C 1
ATOM 6979 O O . ALA A 1 1022 ? 252.636 151.569 131.388 1.00 91.50 1022 ALA A O 1
ATOM 6981 N N . ALA A 1 1023 ? 252.606 152.433 133.466 1.00 99.94 1023 ALA A N 1
ATOM 6982 C CA . ALA A 1 1023 ? 253.829 153.198 133.243 1.00 99.94 1023 ALA A CA 1
ATOM 6983 C C . ALA A 1 1023 ? 254.993 152.283 132.879 1.00 99.94 1023 ALA A C 1
ATOM 6984 O O . ALA A 1 1023 ? 255.679 152.503 131.874 1.00 99.94 1023 ALA A O 1
ATOM 6986 N N . ARG A 1 1024 ? 255.223 151.240 133.680 1.00 105.23 1024 ARG A N 1
ATOM 6987 C CA . ARG A 1 1024 ? 256.313 150.316 133.384 1.00 105.23 1024 ARG A CA 1
ATOM 6988 C C . ARG A 1 1024 ? 256.023 149.480 132.139 1.00 105.23 1024 ARG A C 1
ATOM 6989 O O . ARG A 1 1024 ? 256.916 149.281 131.306 1.00 105.23 1024 ARG A O 1
ATOM 6997 N N . GLN A 1 1025 ? 254.784 149.002 131.972 1.00 98.29 1025 GLN A N 1
ATOM 6998 C CA . GLN A 1 1025 ? 254.445 148.232 130.777 1.00 98.29 1025 GLN A CA 1
ATOM 6999 C C . GLN A 1 1025 ? 254.537 149.039 129.487 1.00 98.29 1025 GLN A C 1
ATOM 7000 O O . GLN A 1 1025 ? 254.618 148.439 128.410 1.00 98.29 1025 GLN A O 1
ATOM 7006 N N . LEU A 1 1026 ? 254.517 150.367 129.559 1.00 102.20 1026 LEU A N 1
ATOM 7007 C CA . LEU A 1 1026 ? 254.724 151.174 128.365 1.00 102.20 1026 LEU A CA 1
ATOM 7008 C C . LEU A 1 1026 ? 256.182 151.577 128.189 1.00 102.20 1026 LEU A C 1
ATOM 7009 O O . LEU A 1 1026 ? 256.701 151.542 127.068 1.00 102.20 1026 LEU A O 1
ATOM 7014 N N . THR A 1 1027 ? 256.857 151.962 129.275 1.00 106.84 1027 THR A N 1
ATOM 7015 C CA . THR A 1 1027 ? 258.224 152.458 129.155 1.00 106.84 1027 THR A CA 1
ATOM 7016 C C . THR A 1 1027 ? 259.216 151.331 128.890 1.00 106.84 1027 THR A C 1
ATOM 7017 O O . THR A 1 1027 ? 260.114 151.477 128.052 1.00 106.84 1027 THR A O 1
ATOM 7021 N N . LEU A 1 1028 ? 259.077 150.199 129.587 1.00 113.89 1028 LEU A N 1
ATOM 7022 C CA . LEU A 1 1028 ? 260.109 149.170 129.559 1.00 113.89 1028 LEU A CA 1
ATOM 7023 C C . LEU A 1 1028 ? 259.585 147.777 129.224 1.00 113.89 1028 LEU A C 1
ATOM 7024 O O . LEU A 1 1028 ? 260.347 146.808 129.325 1.00 113.89 1028 LEU A O 1
ATOM 7029 N N . ASN A 1 1029 ? 258.321 147.639 128.830 1.00 114.21 1029 ASN A N 1
ATOM 7030 C CA . ASN A 1 1029 ? 257.764 146.352 128.410 1.00 114.21 1029 ASN A CA 1
ATOM 7031 C C . ASN A 1 1029 ? 257.002 146.518 127.101 1.00 114.21 1029 ASN A C 1
ATOM 7032 O O . ASN A 1 1029 ? 255.776 146.362 127.056 1.00 114.21 1029 ASN A O 1
ATOM 7037 N N . PRO A 1 1030 ? 257.704 146.817 126.002 1.00 119.58 1030 PRO A N 1
ATOM 7038 C CA . PRO A 1 1030 ? 257.024 147.032 124.717 1.00 119.58 1030 PRO A CA 1
ATOM 7039 C C . PRO A 1 1030 ? 256.683 145.712 124.045 1.00 119.58 1030 PRO A C 1
ATOM 7040 O O . PRO A 1 1030 ? 257.566 144.999 123.557 1.00 119.58 1030 PRO A O 1
ATOM 7044 N N . GLU A 1 1031 ? 255.392 145.377 124.022 1.00 118.84 1031 GLU A N 1
ATOM 7045 C CA . GLU A 1 1031 ? 254.952 144.243 123.216 1.00 118.84 1031 GLU A CA 1
ATOM 7046 C C . GLU A 1 1031 ? 254.897 144.617 121.740 1.00 118.84 1031 GLU A C 1
ATOM 7047 O O . GLU A 1 1031 ? 255.250 143.809 120.873 1.00 118.84 1031 GLU A O 1
ATOM 7053 N N . LYS A 1 1032 ? 254.459 145.838 121.440 1.00 121.47 1032 LYS A N 1
ATOM 7054 C CA . LYS A 1 1032 ? 254.417 146.337 120.068 1.00 121.47 1032 LYS A CA 1
ATOM 7055 C C . LYS A 1 1032 ? 254.896 147.781 120.091 1.00 121.47 1032 LYS A C 1
ATOM 7056 O O . LYS A 1 1032 ? 254.160 148.677 120.515 1.00 121.47 1032 LYS A O 1
ATOM 7062 N N . LEU A 1 1033 ? 256.130 148.005 119.641 1.00 119.19 1033 LEU A N 1
ATOM 7063 C CA . LEU A 1 1033 ? 256.748 149.331 119.693 1.00 119.19 1033 LEU A CA 1
ATOM 7064 C C . LEU A 1 1033 ? 256.260 150.177 118.515 1.00 119.19 1033 LEU A C 1
ATOM 7065 O O . LEU A 1 1033 ? 257.029 150.690 117.700 1.00 119.19 1033 LEU A O 1
ATOM 7070 N N . SER A 1 1034 ? 254.939 150.316 118.443 1.00 108.72 1034 SER A N 1
ATOM 7071 C CA . SER A 1 1034 ? 254.314 151.157 117.433 1.00 108.72 1034 SER A CA 1
ATOM 7072 C C . SER A 1 1034 ? 254.205 152.588 117.940 1.00 108.72 1034 SER A C 1
ATOM 7073 O O . SER A 1 1034 ? 253.816 152.827 119.086 1.00 108.72 1034 SER A O 1
ATOM 7076 N N . GLU A 1 1035 ? 254.558 153.543 117.076 1.00 106.85 1035 GLU A N 1
ATOM 7077 C CA . GLU A 1 1035 ? 254.523 154.946 117.477 1.00 106.85 1035 GLU A CA 1
ATOM 7078 C C . GLU A 1 1035 ? 253.102 155.399 117.790 1.00 106.85 1035 GLU A C 1
ATOM 7079 O O . GLU A 1 1035 ? 252.871 156.092 118.787 1.00 106.85 1035 GLU A O 1
ATOM 7085 N N . SER A 1 1036 ? 252.137 155.021 116.947 1.00 105.79 1036 SER A N 1
ATOM 7086 C CA . SER A 1 1036 ? 250.755 155.435 117.174 1.00 105.79 1036 SER A CA 1
ATOM 7087 C C . SER A 1 1036 ? 250.203 154.841 118.463 1.00 105.79 1036 SER A C 1
ATOM 7088 O O . SER A 1 1036 ? 249.556 155.542 119.251 1.00 105.79 1036 SER A O 1
ATOM 7091 N N . GLU A 1 1037 ? 250.447 153.549 118.695 1.00 111.80 1037 GLU A N 1
ATOM 7092 C CA . GLU A 1 1037 ? 249.992 152.922 119.931 1.00 111.80 1037 GLU A CA 1
ATOM 7093 C C . GLU A 1 1037 ? 250.685 153.532 121.142 1.00 111.80 1037 GLU A C 1
ATOM 7094 O O . GLU A 1 1037 ? 250.052 153.758 122.182 1.00 111.80 1037 GLU A O 1
ATOM 7100 N N . ARG A 1 1038 ? 251.988 153.803 121.024 1.00 107.26 1038 ARG A N 1
ATOM 7101 C CA . ARG A 1 1038 ? 252.714 154.450 122.110 1.00 107.26 1038 ARG A CA 1
ATOM 7102 C C . ARG A 1 1038 ? 252.090 155.793 122.452 1.00 107.26 1038 ARG A C 1
ATOM 7103 O O . ARG A 1 1038 ? 251.835 156.091 123.623 1.00 107.26 1038 ARG A O 1
ATOM 7111 N N . ASN A 1 1039 ? 251.826 156.616 121.434 1.00 101.48 1039 ASN A N 1
ATOM 7112 C CA . ASN A 1 1039 ? 251.252 157.937 121.669 1.00 101.48 1039 ASN A CA 1
ATOM 7113 C C . ASN A 1 1039 ? 249.857 157.835 122.271 1.00 101.48 1039 ASN A C 1
ATOM 7114 O O . ASN A 1 1039 ? 249.516 158.575 123.201 1.00 101.48 1039 ASN A O 1
ATOM 7119 N N . LYS A 1 1040 ? 249.032 156.922 121.752 1.00 99.61 1040 LYS A N 1
ATOM 7120 C CA . LYS A 1 1040 ? 247.667 156.791 122.253 1.00 99.61 1040 LYS A CA 1
ATOM 7121 C C . LYS A 1 1040 ? 247.657 156.363 123.715 1.00 99.61 1040 LYS A C 1
ATOM 7122 O O . LYS A 1 1040 ? 246.962 156.962 124.545 1.00 99.61 1040 LYS A O 1
ATOM 7128 N N . ARG A 1 1041 ? 248.436 155.330 124.054 1.00 99.78 1041 ARG A N 1
ATOM 7129 C CA . ARG A 1 1041 ? 248.485 154.885 125.442 1.00 99.78 1041 ARG A CA 1
ATOM 7130 C C . ARG A 1 1041 ? 249.128 155.931 126.342 1.00 99.78 1041 ARG A C 1
ATOM 7131 O O . ARG A 1 1041 ? 248.733 156.072 127.504 1.00 99.78 1041 ARG A O 1
ATOM 7139 N N . THR A 1 1042 ? 250.109 156.678 125.828 1.00 97.87 1042 THR A N 1
ATOM 7140 C CA . THR A 1 1042 ? 250.720 157.744 126.611 1.00 97.87 1042 THR A CA 1
ATOM 7141 C C . THR A 1 1042 ? 249.706 158.832 126.935 1.00 97.87 1042 THR A C 1
ATOM 7142 O O . THR A 1 1042 ? 249.629 159.297 128.077 1.00 97.87 1042 THR A O 1
ATOM 7146 N N . GLU A 1 1043 ? 248.914 159.248 125.944 1.00 97.04 1043 GLU A N 1
ATOM 7147 C CA . GLU A 1 1043 ? 247.880 160.242 126.210 1.00 97.04 1043 GLU A CA 1
ATOM 7148 C C . GLU A 1 1043 ? 246.848 159.704 127.190 1.00 97.04 1043 GLU A C 1
ATOM 7149 O O . GLU A 1 1043 ? 246.424 160.417 128.107 1.00 97.04 1043 GLU A O 1
ATOM 7155 N N . ARG A 1 1044 ? 246.445 158.442 127.023 1.00 88.21 1044 ARG A N 1
ATOM 7156 C CA . ARG A 1 1044 ? 245.465 157.852 127.930 1.00 88.21 1044 ARG A CA 1
ATOM 7157 C C . ARG A 1 1044 ? 245.978 157.849 129.366 1.00 88.21 1044 ARG A C 1
ATOM 7158 O O . ARG A 1 1044 ? 245.267 158.250 130.296 1.00 88.21 1044 ARG A O 1
ATOM 7166 N N . LEU A 1 1045 ? 247.228 157.423 129.562 1.00 95.79 1045 LEU A N 1
ATOM 7167 C CA . LEU A 1 1045 ? 247.763 157.336 130.915 1.00 95.79 1045 LEU A CA 1
ATOM 7168 C C . LEU A 1 1045 ? 248.057 158.714 131.495 1.00 95.79 1045 LEU A C 1
ATOM 7169 O O . LEU A 1 1045 ? 247.932 158.904 132.708 1.00 95.79 1045 LEU A O 1
ATOM 7174 N N . THR A 1 1046 ? 248.431 159.689 130.661 1.00 93.09 1046 THR A N 1
ATOM 7175 C CA . THR A 1 1046 ? 248.607 161.047 131.164 1.00 93.09 1046 THR A CA 1
ATOM 7176 C C . THR A 1 1046 ? 247.280 161.645 131.609 1.00 93.09 1046 THR A C 1
ATOM 7177 O O . THR A 1 1046 ? 247.215 162.320 132.642 1.00 93.09 1046 THR A O 1
ATOM 7181 N N . GLU A 1 1047 ? 246.209 161.415 130.844 1.00 90.01 1047 GLU A N 1
ATOM 7182 C CA . GLU A 1 1047 ? 244.894 161.881 131.273 1.00 90.01 1047 GLU A CA 1
ATOM 7183 C C . GLU A 1 1047 ? 244.463 161.184 132.557 1.00 90.01 1047 GLU A C 1
ATOM 7184 O O . GLU A 1 1047 ? 243.886 161.814 133.452 1.00 90.01 1047 GLU A O 1
ATOM 7190 N N . SER A 1 1048 ? 244.736 159.881 132.665 1.00 89.09 1048 SER A N 1
ATOM 7191 C CA . SER A 1 1048 ? 244.401 159.162 133.889 1.00 89.09 1048 SER A CA 1
ATOM 7192 C C . SER A 1 1048 ? 245.179 159.710 135.079 1.00 89.09 1048 SER A C 1
ATOM 7193 O O . SER A 1 1048 ? 244.628 159.855 136.173 1.00 89.09 1048 SER A O 1
ATOM 7196 N N . LEU A 1 1049 ? 246.460 160.030 134.884 1.00 90.71 1049 LEU A N 1
ATOM 7197 C CA . LEU A 1 1049 ? 247.265 160.595 135.965 1.00 90.71 1049 LEU A CA 1
ATOM 7198 C C . LEU A 1 1049 ? 246.796 161.999 136.334 1.00 90.71 1049 LEU A C 1
ATOM 7199 O O . LEU A 1 1049 ? 246.841 162.387 137.507 1.00 90.71 1049 LEU A O 1
ATOM 7204 N N . THR A 1 1050 ? 246.360 162.782 135.346 1.00 91.52 1050 THR A N 1
ATOM 7205 C CA . THR A 1 1050 ? 245.819 164.105 135.637 1.00 91.52 1050 THR A CA 1
ATOM 7206 C C . THR A 1 1050 ? 244.535 164.002 136.452 1.00 91.52 1050 THR A C 1
ATOM 7207 O O . THR A 1 1050 ? 244.334 164.755 137.415 1.00 91.52 1050 THR A O 1
ATOM 7211 N N . ALA A 1 1051 ? 243.656 163.067 136.086 1.00 89.32 1051 ALA A N 1
ATOM 7212 C CA . ALA A 1 1051 ? 242.467 162.814 136.895 1.00 89.32 1051 ALA A CA 1
ATOM 7213 C C . ALA A 1 1051 ? 242.849 162.308 138.280 1.00 89.32 1051 ALA A C 1
ATOM 7214 O O . ALA A 1 1051 ? 242.173 162.609 139.272 1.00 89.32 1051 ALA A O 1
ATOM 7216 N N . GLU A 1 1052 ? 243.929 161.528 138.361 1.00 94.85 1052 GLU A N 1
ATOM 7217 C CA . GLU A 1 1052 ? 244.428 161.058 139.647 1.00 94.85 1052 GLU A CA 1
ATOM 7218 C C . GLU A 1 1052 ? 244.827 162.228 140.531 1.00 94.85 1052 GLU A C 1
ATOM 7219 O O . GLU A 1 1052 ? 244.500 162.260 141.718 1.00 94.85 1052 GLU A O 1
ATOM 7225 N N . TYR A 1 1053 ? 245.543 163.199 139.963 1.00 97.56 1053 TYR A N 1
ATOM 7226 C CA . TYR A 1 1053 ? 245.906 164.397 140.716 1.00 97.56 1053 TYR A CA 1
ATOM 7227 C C . TYR A 1 1053 ? 244.666 165.179 141.135 1.00 97.56 1053 TYR A C 1
ATOM 7228 O O . TYR A 1 1053 ? 244.575 165.658 142.276 1.00 97.56 1053 TYR A O 1
ATOM 7237 N N . GLN A 1 1054 ? 243.706 165.327 140.216 1.00 92.18 1054 GLN A N 1
ATOM 7238 C CA . GLN A 1 1054 ? 242.470 166.036 140.531 1.00 92.18 1054 GLN A CA 1
ATOM 7239 C C . GLN A 1 1054 ? 241.782 165.421 141.739 1.00 92.18 1054 GLN A C 1
ATOM 7240 O O . GLN A 1 1054 ? 241.462 166.114 142.713 1.00 92.18 1054 GLN A O 1
ATOM 7246 N N . MET A 1 1055 ? 241.557 164.110 141.697 1.00 88.70 1055 MET A N 1
ATOM 7247 C CA . MET A 1 1055 ? 240.878 163.447 142.798 1.00 88.70 1055 MET A CA 1
ATOM 7248 C C . MET A 1 1055 ? 241.746 163.319 144.038 1.00 88.70 1055 MET A C 1
ATOM 7249 O O . MET A 1 1055 ? 241.200 163.245 145.136 1.00 88.70 1055 MET A O 1
ATOM 7254 N N . LYS A 1 1056 ? 243.073 163.316 143.903 1.00 89.16 1056 LYS A N 1
ATOM 7255 C CA . LYS A 1 1056 ? 243.929 163.389 145.080 1.00 89.16 1056 LYS A CA 1
ATOM 7256 C C . LYS A 1 1056 ? 243.688 164.688 145.831 1.00 89.16 1056 LYS A C 1
ATOM 7257 O O . LYS A 1 1056 ? 243.473 164.688 147.049 1.00 89.16 1056 LYS A O 1
ATOM 7263 N N . TYR A 1 1057 ? 243.701 165.810 145.108 1.00 93.49 1057 TYR A N 1
ATOM 7264 C CA . TYR A 1 1057 ? 243.420 167.095 145.741 1.00 93.49 1057 TYR A CA 1
ATOM 7265 C C . TYR A 1 1057 ? 242.010 167.119 146.321 1.00 93.49 1057 TYR A C 1
ATOM 7266 O O . TYR A 1 1057 ? 241.800 167.557 147.459 1.00 93.49 1057 TYR A O 1
ATOM 7275 N N . ASP A 1 1058 ? 241.032 166.628 145.556 1.00 91.83 1058 ASP A N 1
ATOM 7276 C CA . ASP A 1 1058 ? 239.645 166.668 146.012 1.00 91.83 1058 ASP A CA 1
ATOM 7277 C C . ASP A 1 1058 ? 239.434 165.806 147.252 1.00 91.83 1058 ASP A C 1
ATOM 7278 O O . ASP A 1 1058 ? 238.734 166.214 148.183 1.00 91.83 1058 ASP A O 1
ATOM 7283 N N . TYR A 1 1059 ? 240.040 164.619 147.294 1.00 88.24 1059 TYR A N 1
ATOM 7284 C CA . TYR A 1 1059 ? 239.853 163.725 148.427 1.00 88.24 1059 TYR A CA 1
ATOM 7285 C C . TYR A 1 1059 ? 240.645 164.176 149.644 1.00 88.24 1059 TYR A C 1
ATOM 7286 O O . TYR A 1 1059 ? 240.190 163.979 150.774 1.00 88.24 1059 TYR A O 1
ATOM 7295 N N . ALA A 1 1060 ? 241.817 164.787 149.448 1.00 90.00 1060 ALA A N 1
ATOM 7296 C CA . ALA A 1 1060 ? 242.503 165.411 150.573 1.00 90.00 1060 ALA A CA 1
ATOM 7297 C C . ALA A 1 1060 ? 241.672 166.553 151.143 1.00 90.00 1060 ALA A C 1
ATOM 7298 O O . ALA A 1 1060 ? 241.592 166.726 152.365 1.00 90.00 1060 ALA A O 1
ATOM 7300 N N . ARG A 1 1061 ? 241.033 167.335 150.270 1.00 94.33 1061 ARG A N 1
ATOM 7301 C CA . ARG A 1 1061 ? 240.128 168.387 150.721 1.00 94.33 1061 ARG A CA 1
ATOM 7302 C C . ARG A 1 1061 ? 238.943 167.807 151.486 1.00 94.33 1061 ARG A C 1
ATOM 7303 O O . ARG A 1 1061 ? 238.525 168.352 152.517 1.00 94.33 1061 ARG A O 1
ATOM 7311 N N . LEU A 1 1062 ? 238.388 166.699 150.991 1.00 90.57 1062 LEU A N 1
ATOM 7312 C CA . LEU A 1 1062 ? 237.276 166.048 151.673 1.00 90.57 1062 LEU A CA 1
ATOM 7313 C C . LEU A 1 1062 ? 237.695 165.523 153.040 1.00 90.57 1062 LEU A C 1
ATOM 7314 O O . LEU A 1 1062 ? 236.937 165.629 154.007 1.00 90.57 1062 LEU A O 1
ATOM 7319 N N . ILE A 1 1063 ? 238.897 164.953 153.141 1.00 92.78 1063 ILE A N 1
ATOM 7320 C CA . ILE A 1 1063 ? 239.394 164.477 154.429 1.00 92.78 1063 ILE A CA 1
ATOM 7321 C C . ILE A 1 1063 ? 239.641 165.647 155.375 1.00 92.78 1063 ILE A C 1
ATOM 7322 O O . ILE A 1 1063 ? 239.418 165.541 156.587 1.00 92.78 1063 ILE A O 1
ATOM 7327 N N . ASN A 1 1064 ? 240.111 166.777 154.842 1.00 95.58 1064 ASN A N 1
ATOM 7328 C CA . ASN A 1 1064 ? 240.281 167.970 155.666 1.00 95.58 1064 ASN A CA 1
ATOM 7329 C C . ASN A 1 1064 ? 238.945 168.428 156.239 1.00 95.58 1064 ASN A C 1
ATOM 7330 O O . ASN A 1 1064 ? 238.832 168.710 157.438 1.00 95.58 1064 ASN A O 1
ATOM 7335 N N . TYR A 1 1065 ? 237.914 168.489 155.393 1.00 99.23 1065 TYR A N 1
ATOM 7336 C CA . TYR A 1 1065 ? 236.581 168.842 155.876 1.00 99.23 1065 TYR A CA 1
ATOM 7337 C C . TYR A 1 1065 ? 236.071 167.810 156.876 1.00 99.23 1065 TYR A C 1
ATOM 7338 O O . TYR A 1 1065 ? 235.400 168.156 157.856 1.00 99.23 1065 TYR A O 1
ATOM 7347 N N . MET A 1 1066 ? 236.388 166.537 156.639 1.00 98.61 1066 MET A N 1
ATOM 7348 C CA . MET A 1 1066 ? 235.973 165.461 157.532 1.00 98.61 1066 MET A CA 1
ATOM 7349 C C . MET A 1 1066 ? 236.553 165.653 158.926 1.00 98.61 1066 MET A C 1
ATOM 7350 O O . MET A 1 1066 ? 235.828 165.620 159.927 1.00 98.61 1066 MET A O 1
ATOM 7355 N N . LYS A 1 1067 ? 237.869 165.854 159.006 1.00 96.86 1067 LYS A N 1
ATOM 7356 C CA . LYS A 1 1067 ? 238.524 166.066 160.289 1.00 96.86 1067 LYS A CA 1
ATOM 7357 C C . LYS A 1 1067 ? 238.155 167.407 160.907 1.00 96.86 1067 LYS A C 1
ATOM 7358 O O . LYS A 1 1067 ? 238.280 167.568 162.126 1.00 96.86 1067 LYS A O 1
ATOM 7364 N N . ALA A 1 1068 ? 237.708 168.369 160.100 1.00 99.69 1068 ALA A N 1
ATOM 7365 C CA . ALA A 1 1068 ? 237.217 169.632 160.629 1.00 99.69 1068 ALA A CA 1
ATOM 7366 C C . ALA A 1 1068 ? 235.818 169.529 161.219 1.00 99.69 1068 ALA A C 1
ATOM 7367 O O . ALA A 1 1068 ? 235.497 170.282 162.145 1.00 99.69 1068 ALA A O 1
ATOM 7369 N N . LYS A 1 1069 ? 234.980 168.624 160.711 1.00 101.73 1069 LYS A N 1
ATOM 7370 C CA . LYS A 1 1069 ? 233.616 168.477 161.203 1.00 101.73 1069 LYS A CA 1
ATOM 7371 C C . LYS A 1 1069 ? 233.429 167.249 162.087 1.00 101.73 1069 LYS A C 1
ATOM 7372 O O . LYS A 1 1069 ? 232.339 167.063 162.639 1.00 101.73 1069 LYS A O 1
ATOM 7378 N N . ARG A 1 1070 ? 234.464 166.421 162.237 1.00 116.76 1070 ARG A N 1
ATOM 7379 C CA . ARG A 1 1070 ? 234.478 165.232 163.101 1.00 116.76 1070 ARG A CA 1
ATOM 7380 C C . ARG A 1 1070 ? 233.160 164.455 163.030 1.00 116.76 1070 ARG A C 1
ATOM 7381 O O . ARG A 1 1070 ? 232.448 164.272 164.018 1.00 116.76 1070 ARG A O 1
ATOM 7389 N N . ILE A 1 1071 ? 232.855 163.975 161.828 1.00 113.97 1071 ILE A N 1
ATOM 7390 C CA . ILE A 1 1071 ? 231.583 163.305 161.567 1.00 113.97 1071 ILE A CA 1
ATOM 7391 C C . ILE A 1 1071 ? 231.865 161.917 160.996 1.00 113.97 1071 ILE A C 1
ATOM 7392 O O . ILE A 1 1071 ? 232.915 161.711 160.371 1.00 113.97 1071 ILE A O 1
ATOM 7397 N N . PRO A 1 1072 ? 230.994 160.933 161.221 1.00 114.63 1072 PRO A N 1
ATOM 7398 C CA . PRO A 1 1072 ? 231.180 159.636 160.576 1.00 114.63 1072 PRO A CA 1
ATOM 7399 C C . PRO A 1 1072 ? 231.114 159.769 159.068 1.00 114.63 1072 PRO A C 1
ATOM 7400 O O . PRO A 1 1072 ? 230.427 160.660 158.535 1.00 114.63 1072 PRO A O 1
ATOM 7404 N N . PRO A 1 1073 ? 231.817 158.892 158.330 1.00 108.30 1073 PRO A N 1
ATOM 7405 C CA . PRO A 1 1073 ? 231.994 159.119 156.890 1.00 108.30 1073 PRO A CA 1
ATOM 7406 C C . PRO A 1 1073 ? 230.748 158.951 156.030 1.00 108.30 1073 PRO A C 1
ATOM 7407 O O . PRO A 1 1073 ? 230.405 159.864 155.271 1.00 108.30 1073 PRO A O 1
ATOM 7411 N N . LYS A 1 1074 ? 230.058 157.813 156.142 1.00 106.96 1074 LYS A N 1
ATOM 7412 C CA . LYS A 1 1074 ? 228.933 157.546 155.252 1.00 106.96 1074 LYS A CA 1
ATOM 7413 C C . LYS A 1 1074 ? 227.845 158.600 155.409 1.00 106.96 1074 LYS A C 1
ATOM 7414 O O . LYS A 1 1074 ? 227.273 159.065 154.415 1.00 106.96 1074 LYS A O 1
ATOM 7420 N N . ARG A 1 1075 ? 227.570 159.012 156.651 1.00 116.09 1075 ARG A N 1
ATOM 7421 C CA . ARG A 1 1075 ? 226.630 160.102 156.886 1.00 116.09 1075 ARG A CA 1
ATOM 7422 C C . ARG A 1 1075 ? 227.018 161.335 156.083 1.00 116.09 1075 ARG A C 1
ATOM 7423 O O . ARG A 1 1075 ? 226.180 161.930 155.393 1.00 116.09 1075 ARG A O 1
ATOM 7431 N N . LEU A 1 1076 ? 228.302 161.707 156.129 1.00 114.67 1076 LEU A N 1
ATOM 7432 C CA . LEU A 1 1076 ? 228.759 162.869 155.376 1.00 114.67 1076 LEU A CA 1
ATOM 7433 C C . LEU A 1 1076 ? 228.472 162.704 153.892 1.00 114.67 1076 LEU A C 1
ATOM 7434 O O . LEU A 1 1076 ? 228.111 163.671 153.212 1.00 114.67 1076 LEU A O 1
ATOM 7439 N N . LEU A 1 1077 ? 228.605 161.478 153.376 1.00 110.67 1077 LEU A N 1
ATOM 7440 C CA . LEU A 1 1077 ? 228.341 161.244 151.961 1.00 110.67 1077 LEU A CA 1
ATOM 7441 C C . LEU A 1 1077 ? 226.921 161.639 151.583 1.00 110.67 1077 LEU A C 1
ATOM 7442 O O . LEU A 1 1077 ? 226.689 162.138 150.475 1.00 110.67 1077 LEU A O 1
ATOM 7447 N N . PHE A 1 1078 ? 225.957 161.409 152.476 1.00 118.24 1078 PHE A N 1
ATOM 7448 C CA . PHE A 1 1078 ? 224.609 161.904 152.230 1.00 118.24 1078 PHE A CA 1
ATOM 7449 C C . PHE A 1 1078 ? 224.518 163.382 152.551 1.00 118.24 1078 PHE A C 1
ATOM 7450 O O . PHE A 1 1078 ? 223.827 164.142 151.860 1.00 118.24 1078 PHE A O 1
ATOM 7458 N N . GLU A 1 1079 ? 225.234 163.799 153.590 1.00 117.35 1079 GLU A N 1
ATOM 7459 C CA . GLU A 1 1079 ? 225.151 165.169 154.045 1.00 117.35 1079 GLU A CA 1
ATOM 7460 C C . GLU A 1 1079 ? 225.532 166.132 152.935 1.00 117.35 1079 GLU A C 1
ATOM 7461 O O . GLU A 1 1079 ? 225.019 167.253 152.890 1.00 117.35 1079 GLU A O 1
ATOM 7467 N N . MET A 1 1080 ? 226.374 165.679 152.007 1.00 114.84 1080 MET A N 1
ATOM 7468 C CA . MET A 1 1080 ? 226.839 166.522 150.915 1.00 114.84 1080 MET A CA 1
ATOM 7469 C C . MET A 1 1080 ? 225.671 167.014 150.065 1.00 114.84 1080 MET A C 1
ATOM 7470 O O . MET A 1 1080 ? 225.660 168.170 149.627 1.00 114.84 1080 MET A O 1
ATOM 7475 N N . GLN A 1 1081 ? 224.661 166.162 149.843 1.00 116.56 1081 GLN A N 1
ATOM 7476 C CA . GLN A 1 1081 ? 223.446 166.599 149.159 1.00 116.56 1081 GLN A CA 1
ATOM 7477 C C . GLN A 1 1081 ? 222.392 167.167 150.108 1.00 116.56 1081 GLN A C 1
ATOM 7478 O O . GLN A 1 1081 ? 221.395 167.729 149.637 1.00 116.56 1081 GLN A O 1
ATOM 7484 N N . GLN A 1 1082 ? 222.584 167.026 151.423 1.00 117.08 1082 GLN A N 1
ATOM 7485 C CA . GLN A 1 1082 ? 221.673 167.634 152.391 1.00 117.08 1082 GLN A CA 1
ATOM 7486 C C . GLN A 1 1082 ? 221.851 169.151 152.456 1.00 117.08 1082 GLN A C 1
ATOM 7487 O O . GLN A 1 1082 ? 220.866 169.896 152.395 1.00 117.08 1082 GLN A O 1
ATOM 7493 N N . ARG A 1 1083 ? 223.096 169.634 152.587 1.00 115.69 1083 ARG A N 1
ATOM 7494 C CA . ARG A 1 1083 ? 223.375 171.072 152.568 1.00 115.69 1083 ARG A CA 1
ATOM 7495 C C . ARG A 1 1083 ? 223.413 171.648 151.164 1.00 115.69 1083 ARG A C 1
ATOM 7496 O O . ARG A 1 1083 ? 223.493 172.872 151.030 1.00 115.69 1083 ARG A O 1
ATOM 7504 N N . SER A 1 1084 ? 223.371 170.808 150.126 1.00 116.64 1084 SER A N 1
ATOM 7505 C CA . SER A 1 1084 ? 223.384 171.262 148.732 1.00 116.64 1084 SER A CA 1
ATOM 7506 C C . SER A 1 1084 ? 224.588 172.159 148.471 1.00 116.64 1084 SER A C 1
ATOM 7507 O O . SER A 1 1084 ? 224.484 173.242 147.889 1.00 116.64 1084 SER A O 1
ATOM 7510 N N . VAL A 1 1085 ? 225.743 171.698 148.929 1.00 108.40 1085 VAL A N 1
ATOM 7511 C CA . VAL A 1 1085 ? 226.996 172.428 148.816 1.00 108.40 1085 VAL A CA 1
ATOM 7512 C C . VAL A 1 1085 ? 227.883 171.698 147.820 1.00 108.40 1085 VAL A C 1
ATOM 7513 O O . VAL A 1 1085 ? 227.897 170.463 147.782 1.00 108.40 1085 VAL A O 1
ATOM 7517 N N . ASN A 1 1086 ? 228.539 172.459 146.953 1.00 104.11 1086 ASN A N 1
ATOM 7518 C CA . ASN A 1 1086 ? 229.543 171.912 146.057 1.00 104.11 1086 ASN A CA 1
ATOM 7519 C C . ASN A 1 1086 ? 230.936 172.168 146.622 1.00 104.11 1086 ASN A C 1
ATOM 7520 O O . ASN A 1 1086 ? 231.118 172.924 147.578 1.00 104.11 1086 ASN A O 1
ATOM 7525 N N . VAL A 1 1087 ? 231.927 171.510 146.018 1.00 101.18 1087 VAL A N 1
ATOM 7526 C CA . VAL A 1 1087 ? 233.311 171.658 146.453 1.00 101.18 1087 VAL A CA 1
ATOM 7527 C C . VAL A 1 1087 ? 233.874 173.029 146.113 1.00 101.18 1087 VAL A C 1
ATOM 7528 O O . VAL A 1 1087 ? 234.921 173.415 146.648 1.00 101.18 1087 VAL A O 1
ATOM 7532 N N . SER A 1 1088 ? 233.208 173.775 145.229 1.00 105.97 1088 SER A N 1
ATOM 7533 C CA . SER A 1 1088 ? 233.776 175.024 144.731 1.00 105.97 1088 SER A CA 1
ATOM 7534 C C . SER A 1 1088 ? 233.974 176.038 145.850 1.00 105.97 1088 SER A C 1
ATOM 7535 O O . SER A 1 1088 ? 235.018 176.697 145.920 1.00 105.97 1088 SER A O 1
ATOM 7538 N N . ASP A 1 1089 ? 232.992 176.171 146.741 1.00 111.23 1089 ASP A N 1
ATOM 7539 C CA . ASP A 1 1089 ? 233.065 177.190 147.779 1.00 111.23 1089 ASP A CA 1
ATOM 7540 C C . ASP A 1 1089 ? 234.061 176.854 148.882 1.00 111.23 1089 ASP A C 1
ATOM 7541 O O . ASP A 1 1089 ? 234.436 177.750 149.646 1.00 111.23 1089 ASP A O 1
ATOM 7546 N N . LEU A 1 1090 ? 234.492 175.600 148.988 1.00 107.53 1090 LEU A N 1
ATOM 7547 C CA . LEU A 1 1090 ? 235.468 175.226 150.002 1.00 107.53 1090 LEU A CA 1
ATOM 7548 C C . LEU A 1 1090 ? 236.829 175.827 149.670 1.00 107.53 1090 LEU A C 1
ATOM 7549 O O . LEU A 1 1090 ? 237.278 175.773 148.521 1.00 107.53 1090 LEU A O 1
ATOM 7554 N N . GLU A 1 1091 ? 237.484 176.410 150.676 1.00 119.26 1091 GLU A N 1
ATOM 7555 C CA . GLU A 1 1091 ? 238.849 176.923 150.526 1.00 119.26 1091 GLU A CA 1
ATOM 7556 C C . GLU A 1 1091 ? 239.704 176.505 151.721 1.00 119.26 1091 GLU A C 1
ATOM 7557 O O . GLU A 1 1091 ? 240.165 177.342 152.502 1.00 119.26 1091 GLU A O 1
ATOM 7563 N N . PRO A 1 1092 ? 239.951 175.197 151.884 1.00 113.80 1092 PRO A N 1
ATOM 7564 C CA . PRO A 1 1092 ? 240.839 174.726 152.961 1.00 113.80 1092 PRO A CA 1
ATOM 7565 C C . PRO A 1 1092 ? 242.294 174.636 152.501 1.00 113.80 1092 PRO A C 1
ATOM 7566 O O . PRO A 1 1092 ? 242.870 173.549 152.377 1.00 113.80 1092 PRO A O 1
ATOM 7570 N N . VAL A 1 1093 ? 242.896 175.798 152.237 1.00 117.79 1093 VAL A N 1
ATOM 7571 C CA . VAL A 1 1093 ? 244.259 175.834 151.718 1.00 117.79 1093 VAL A CA 1
ATOM 7572 C C . VAL A 1 1093 ? 245.242 175.340 152.777 1.00 117.79 1093 VAL A C 1
ATOM 7573 O O . VAL A 1 1093 ? 245.041 175.500 153.987 1.00 117.79 1093 VAL A O 1
ATOM 7577 N N . GLY A 1 1094 ? 246.318 174.712 152.306 1.00 107.30 1094 GLY A N 1
ATOM 7578 C CA . GLY A 1 1094 ? 247.368 174.233 153.183 1.00 107.30 1094 GLY A CA 1
ATOM 7579 C C . GLY A 1 1094 ? 248.666 175.003 153.062 1.00 107.30 1094 GLY A C 1
ATOM 7580 O O . GLY A 1 1094 ? 248.820 176.077 153.650 1.00 107.30 1094 GLY A O 1
ATOM 7581 N N . GLY A 1 1095 ? 249.607 174.458 152.296 1.00 100.42 1095 GLY A N 1
ATOM 7582 C CA . GLY A 1 1095 ? 250.917 175.060 152.142 1.00 100.42 1095 GLY A CA 1
ATOM 7583 C C . GLY A 1 1095 ? 252.009 174.011 152.105 1.00 100.42 1095 GLY A C 1
ATOM 7584 O O . GLY A 1 1095 ? 253.079 174.224 151.527 1.00 100.42 1095 GLY A O 1
ATOM 7585 N N . LYS A 1 1096 ? 251.743 172.868 152.734 1.00 103.16 1096 LYS A N 1
ATOM 7586 C CA . LYS A 1 1096 ? 252.584 171.682 152.626 1.00 103.16 1096 LYS A CA 1
ATOM 7587 C C . LYS A 1 1096 ? 251.961 170.618 151.735 1.00 103.16 1096 LYS A C 1
ATOM 7588 O O . LYS A 1 1096 ? 252.666 169.985 150.937 1.00 103.16 1096 LYS A O 1
ATOM 7594 N N . GLN A 1 1097 ? 250.642 170.422 151.855 1.00 105.58 1097 GLN A N 1
ATOM 7595 C CA . GLN A 1 1097 ? 249.961 169.411 151.054 1.00 105.58 1097 GLN A CA 1
ATOM 7596 C C . GLN A 1 1097 ? 250.067 169.733 149.569 1.00 105.58 1097 GLN A C 1
ATOM 7597 O O . GLN A 1 1097 ? 250.355 168.849 148.755 1.00 105.58 1097 GLN A O 1
ATOM 7603 N N . ARG A 1 1098 ? 249.862 171.002 149.202 1.00 110.14 1098 ARG A N 1
ATOM 7604 C CA . ARG A 1 1098 ? 249.922 171.398 147.801 1.00 110.14 1098 ARG A CA 1
ATOM 7605 C C . ARG A 1 1098 ? 251.332 171.238 147.255 1.00 110.14 1098 ARG A C 1
ATOM 7606 O O . ARG A 1 1098 ? 251.525 170.795 146.117 1.00 110.14 1098 ARG A O 1
ATOM 7614 N N . LEU A 1 1099 ? 252.333 171.592 148.063 1.00 110.87 1099 LEU A N 1
ATOM 7615 C CA . LEU A 1 1099 ? 253.719 171.447 147.638 1.00 110.87 1099 LEU A CA 1
ATOM 7616 C C . LEU A 1 1099 ? 254.063 169.986 147.379 1.00 110.87 1099 LEU A C 1
ATOM 7617 O O . LEU A 1 1099 ? 254.634 169.647 146.334 1.00 110.87 1099 LEU A O 1
ATOM 7622 N N . GLN A 1 1100 ? 253.711 169.097 148.315 1.00 109.98 1100 GLN A N 1
ATOM 7623 C CA . GLN A 1 1100 ? 254.045 167.689 148.122 1.00 109.98 1100 GLN A CA 1
ATOM 7624 C C . GLN A 1 1100 ? 253.246 167.088 146.971 1.00 109.98 1100 GLN A C 1
ATOM 7625 O O . GLN A 1 1100 ? 253.748 166.220 146.247 1.00 109.98 1100 GLN A O 1
ATOM 7631 N N . LEU A 1 1101 ? 252.007 167.548 146.773 1.00 108.38 1101 LEU A N 1
ATOM 7632 C CA . LEU A 1 1101 ? 251.205 167.038 145.667 1.00 108.38 1101 LEU A CA 1
ATOM 7633 C C . LEU A 1 1101 ? 251.794 167.456 144.327 1.00 108.38 1101 LEU A C 1
ATOM 7634 O O . LEU A 1 1101 ? 251.891 166.638 143.404 1.00 108.38 1101 LEU A O 1
ATOM 7639 N N . GLU A 1 1102 ? 252.209 168.719 144.208 1.00 115.14 1102 GLU A N 1
ATOM 7640 C CA . GLU A 1 1102 ? 252.880 169.164 142.992 1.00 115.14 1102 GLU A CA 1
ATOM 7641 C C . GLU A 1 1102 ? 254.172 168.391 142.767 1.00 115.14 1102 GLU A C 1
ATOM 7642 O O . GLU A 1 1102 ? 254.483 168.005 141.635 1.00 115.14 1102 GLU A O 1
ATOM 7648 N N . SER A 1 1103 ? 254.936 168.153 143.837 1.00 113.22 1103 SER A N 1
ATOM 7649 C CA . SER A 1 1103 ? 256.193 167.423 143.701 1.00 113.22 1103 SER A CA 1
ATOM 7650 C C . SER A 1 1103 ? 255.957 166.006 143.191 1.00 113.22 1103 SER A C 1
ATOM 7651 O O . SER A 1 1103 ? 256.629 165.550 142.258 1.00 113.22 1103 SER A O 1
ATOM 7654 N N . ASP A 1 1104 ? 254.995 165.293 143.786 1.00 115.94 1104 ASP A N 1
ATOM 7655 C CA . ASP A 1 1104 ? 254.765 163.914 143.367 1.00 115.94 1104 ASP A CA 1
ATOM 7656 C C . ASP A 1 1104 ? 254.159 163.855 141.969 1.00 115.94 1104 ASP A C 1
ATOM 7657 O O . ASP A 1 1104 ? 254.464 162.940 141.199 1.00 115.94 1104 ASP A O 1
ATOM 7662 N N . PHE A 1 1105 ? 253.309 164.824 141.616 1.00 112.99 1105 PHE A N 1
ATOM 7663 C CA . PHE A 1 1105 ? 252.755 164.851 140.265 1.00 112.99 1105 PHE A CA 1
ATOM 7664 C C . PHE A 1 1105 ? 253.839 165.113 139.226 1.00 112.99 1105 PHE A C 1
ATOM 7665 O O . PHE A 1 1105 ? 253.858 164.476 138.164 1.00 112.99 1105 PHE A O 1
ATOM 7673 N N . ARG A 1 1106 ? 254.755 166.044 139.513 1.00 111.55 1106 ARG A N 1
ATOM 7674 C CA . ARG A 1 1106 ? 255.864 166.289 138.598 1.00 111.55 1106 ARG A CA 1
ATOM 7675 C C . ARG A 1 1106 ? 256.758 165.062 138.479 1.00 111.55 1106 ARG A C 1
ATOM 7676 O O . ARG A 1 1106 ? 257.203 164.716 137.379 1.00 111.55 1106 ARG A O 1
ATOM 7684 N N . ARG A 1 1107 ? 257.035 164.394 139.602 1.00 113.82 1107 ARG A N 1
ATOM 7685 C CA . ARG A 1 1107 ? 257.829 163.171 139.553 1.00 113.82 1107 ARG A CA 1
ATOM 7686 C C . ARG A 1 1107 ? 257.129 162.098 138.729 1.00 113.82 1107 ARG A C 1
ATOM 7687 O O . ARG A 1 1107 ? 257.778 161.350 137.990 1.00 113.82 1107 ARG A O 1
ATOM 7695 N N . ARG A 1 1108 ? 255.804 162.006 138.852 1.00 112.01 1108 ARG A N 1
ATOM 7696 C CA . ARG A 1 1108 ? 255.038 161.047 138.065 1.00 112.01 1108 ARG A CA 1
ATOM 7697 C C . ARG A 1 1108 ? 255.131 161.351 136.576 1.00 112.01 1108 ARG A C 1
ATOM 7698 O O . ARG A 1 1108 ? 255.307 160.440 135.759 1.00 112.01 1108 ARG A O 1
ATOM 7706 N N . ILE A 1 1109 ? 255.019 162.628 136.205 1.00 108.36 1109 ILE A N 1
ATOM 7707 C CA . ILE A 1 1109 ? 254.932 162.978 134.790 1.00 108.36 1109 ILE A CA 1
ATOM 7708 C C . ILE A 1 1109 ? 256.297 163.096 134.119 1.00 108.36 1109 ILE A C 1
ATOM 7709 O O . ILE A 1 1109 ? 256.371 163.058 132.883 1.00 108.36 1109 ILE A O 1
ATOM 7714 N N . GLU A 1 1110 ? 257.380 163.225 134.891 1.00 109.37 1110 GLU A N 1
ATOM 7715 C CA . GLU A 1 1110 ? 258.698 163.425 134.293 1.00 109.37 1110 GLU A CA 1
ATOM 7716 C C . GLU A 1 1110 ? 259.099 162.241 133.419 1.00 109.37 1110 GLU A C 1
ATOM 7717 O O . GLU A 1 1110 ? 259.281 162.384 132.205 1.00 109.37 1110 GLU A O 1
ATOM 7723 N N . GLU A 1 1111 ? 259.243 161.057 134.020 1.00 114.06 1111 GLU A N 1
ATOM 7724 C CA . GLU A 1 1111 ? 259.648 159.892 133.241 1.00 114.06 1111 GLU A CA 1
ATOM 7725 C C . GLU A 1 1111 ? 258.576 159.462 132.251 1.00 114.06 1111 GLU A C 1
ATOM 7726 O O . GLU A 1 1111 ? 258.885 158.740 131.297 1.00 114.06 1111 GLU A O 1
ATOM 7732 N N . ILE A 1 1112 ? 257.326 159.880 132.455 1.00 110.19 1112 ILE A N 1
ATOM 7733 C CA . ILE A 1 1112 ? 256.283 159.600 131.475 1.00 110.19 1112 ILE A CA 1
ATOM 7734 C C . ILE A 1 1112 ? 256.532 160.390 130.196 1.00 110.19 1112 ILE A C 1
ATOM 7735 O O . ILE A 1 1112 ? 256.489 159.842 129.089 1.00 110.19 1112 ILE A O 1
ATOM 7740 N N . ASN A 1 1113 ? 256.796 161.692 130.329 1.00 107.81 1113 ASN A N 1
ATOM 7741 C CA . ASN A 1 1113 ? 257.099 162.507 129.157 1.00 107.81 1113 ASN A CA 1
ATOM 7742 C C . ASN A 1 1113 ? 258.430 162.097 128.537 1.00 107.81 1113 ASN A C 1
ATOM 7743 O O . ASN A 1 1113 ? 258.510 161.830 127.333 1.00 107.81 1113 ASN A O 1
ATOM 7748 N N . LYS A 1 1114 ? 259.475 162.013 129.363 1.00 107.80 1114 LYS A N 1
ATOM 7749 C CA . LYS A 1 1114 ? 260.857 161.710 128.960 1.00 107.80 1114 LYS A CA 1
ATOM 7750 C C . LYS A 1 1114 ? 261.219 162.144 127.540 1.00 107.80 1114 LYS A C 1
ATOM 7751 O O . LYS A 1 1114 ? 262.157 161.619 126.940 1.00 107.80 1114 LYS A O 1
ATOM 7757 N N . SER B 2 114 ? 141.602 215.539 193.654 1.00 33.83 114 SER B N 1
ATOM 7758 C CA . SER B 2 114 ? 142.677 216.191 192.917 1.00 33.83 114 SER B CA 1
ATOM 7759 C C . SER B 2 114 ? 142.130 216.936 191.705 1.00 33.83 114 SER B C 1
ATOM 7760 O O . SER B 2 114 ? 141.006 216.692 191.272 1.00 33.83 114 SER B O 1
ATOM 7763 N N . ALA B 2 115 ? 142.931 217.852 191.165 1.00 33.18 115 ALA B N 1
ATOM 7764 C CA . ALA B 2 115 ? 142.548 218.610 189.983 1.00 33.18 115 ALA B CA 1
ATOM 7765 C C . ALA B 2 115 ? 143.026 217.973 188.686 1.00 33.18 115 ALA B C 1
ATOM 7766 O O . ALA B 2 115 ? 142.736 218.505 187.610 1.00 33.18 115 ALA B O 1
ATOM 7768 N N . ASN B 2 116 ? 143.748 216.859 188.761 1.00 31.80 116 ASN B N 1
ATOM 7769 C CA . ASN B 2 116 ? 144.272 216.149 187.599 1.00 31.80 116 ASN B CA 1
ATOM 7770 C C . ASN B 2 116 ? 144.009 214.657 187.737 1.00 31.80 116 ASN B C 1
ATOM 7771 O O . ASN B 2 116 ? 144.901 213.821 187.575 1.00 31.80 116 ASN B O 1
ATOM 7776 N N . GLN B 2 117 ? 142.760 214.307 188.055 1.00 32.52 117 GLN B N 1
ATOM 7777 C CA . GLN B 2 117 ? 142.415 212.920 188.344 1.00 32.52 117 GLN B CA 1
ATOM 7778 C C . GLN B 2 117 ? 142.635 211.996 187.153 1.00 32.52 117 GLN B C 1
ATOM 7779 O O . GLN B 2 117 ? 142.807 210.788 187.347 1.00 32.52 117 GLN B O 1
ATOM 7785 N N . PHE B 2 118 ? 142.636 212.526 185.933 1.00 29.29 118 PHE B N 1
ATOM 7786 C CA . PHE B 2 118 ? 142.854 211.722 184.740 1.00 29.29 118 PHE B CA 1
ATOM 7787 C C . PHE B 2 118 ? 144.298 211.748 184.258 1.00 29.29 118 PHE B C 1
ATOM 7788 O O . PHE B 2 118 ? 144.599 211.142 183.225 1.00 29.29 118 PHE B O 1
ATOM 7796 N N . ASN B 2 119 ? 145.191 212.428 184.979 1.00 30.83 119 ASN B N 1
ATOM 7797 C CA . ASN B 2 119 ? 146.613 212.490 184.634 1.00 30.83 119 ASN B CA 1
ATOM 7798 C C . ASN B 2 119 ? 146.830 213.021 183.219 1.00 30.83 119 ASN B C 1
ATOM 7799 O O . ASN B 2 119 ? 147.675 212.523 182.473 1.00 30.83 119 ASN B O 1
ATOM 7804 N N . LEU B 2 120 ? 146.065 214.039 182.846 1.00 31.23 120 LEU B N 1
ATOM 7805 C CA . LEU B 2 120 ? 146.217 214.701 181.560 1.00 31.23 120 LEU B CA 1
ATOM 7806 C C . LEU B 2 120 ? 147.067 215.957 181.710 1.00 31.23 120 LEU B C 1
ATOM 7807 O O . LEU B 2 120 ? 147.349 216.422 182.817 1.00 31.23 120 LEU B O 1
ATOM 7812 N N . SER B 2 121 ? 147.479 216.507 180.571 1.00 34.54 121 SER B N 1
ATOM 7813 C CA . SER B 2 121 ? 148.178 217.781 180.575 1.00 34.54 121 SER B CA 1
ATOM 7814 C C . SER B 2 121 ? 147.213 218.902 180.953 1.00 34.54 121 SER B C 1
ATOM 7815 O O . SER B 2 121 ? 145.997 218.713 181.023 1.00 34.54 121 SER B O 1
ATOM 7818 N N . ALA B 2 122 ? 147.771 220.090 181.196 1.00 32.08 122 ALA B N 1
ATOM 7819 C CA . ALA B 2 122 ? 146.961 221.203 181.684 1.00 32.08 122 ALA B CA 1
ATOM 7820 C C . ALA B 2 122 ? 145.841 221.546 180.709 1.00 32.08 122 ALA B C 1
ATOM 7821 O O . ALA B 2 122 ? 144.666 221.614 181.093 1.00 32.08 122 ALA B O 1
ATOM 7823 N N . THR B 2 123 ? 146.183 221.754 179.436 1.00 33.37 123 THR B N 1
ATOM 7824 C CA . THR B 2 123 ? 145.168 222.104 178.447 1.00 33.37 123 THR B CA 1
ATOM 7825 C C . THR B 2 123 ? 144.174 220.968 178.246 1.00 33.37 123 THR B C 1
ATOM 7826 O O . THR B 2 123 ? 142.959 221.195 178.194 1.00 33.37 123 THR B O 1
ATOM 7830 N N . ASP B 2 124 ? 144.672 219.734 178.133 1.00 33.56 124 ASP B N 1
ATOM 7831 C CA . ASP B 2 124 ? 143.784 218.594 177.938 1.00 33.56 124 ASP B CA 1
ATOM 7832 C C . ASP B 2 124 ? 142.886 218.379 179.149 1.00 33.56 124 ASP B C 1
ATOM 7833 O O . ASP B 2 124 ? 141.700 218.067 179.002 1.00 33.56 124 ASP B O 1
ATOM 7838 N N . ASN B 2 125 ? 143.434 218.537 180.356 1.00 31.06 125 ASN B N 1
ATOM 7839 C CA . ASN B 2 125 ? 142.622 218.397 181.561 1.00 31.06 125 ASN B CA 1
ATOM 7840 C C . ASN B 2 125 ? 141.538 219.465 181.624 1.00 31.06 125 ASN B C 1
ATOM 7841 O O . ASN B 2 125 ? 140.385 219.173 181.966 1.00 31.06 125 ASN B O 1
ATOM 7846 N N . LEU B 2 126 ? 141.889 220.711 181.297 1.00 30.35 126 LEU B N 1
ATOM 7847 C CA . LEU B 2 126 ? 140.891 221.775 181.302 1.00 30.35 126 LEU B CA 1
ATOM 7848 C C . LEU B 2 126 ? 139.802 221.511 180.273 1.00 30.35 126 LEU B C 1
ATOM 7849 O O . LEU B 2 126 ? 138.618 221.748 180.538 1.00 30.35 126 LEU B O 1
ATOM 7854 N N . LEU B 2 127 ? 140.181 221.022 179.090 1.00 27.80 127 LEU B N 1
ATOM 7855 C CA . LEU B 2 127 ? 139.181 220.685 178.082 1.00 27.80 127 LEU B CA 1
ATOM 7856 C C . LEU B 2 127 ? 138.280 219.550 178.552 1.00 27.80 127 LEU B C 1
ATOM 7857 O O . LEU B 2 127 ? 137.067 219.575 178.315 1.00 27.80 127 LEU B O 1
ATOM 7862 N N . GLN B 2 128 ? 138.856 218.544 179.212 1.00 27.92 128 GLN B N 1
ATOM 7863 C CA . GLN B 2 128 ? 138.052 217.438 179.722 1.00 27.92 128 GLN B CA 1
ATOM 7864 C C . GLN B 2 128 ? 137.056 217.919 180.768 1.00 27.92 128 GLN B C 1
ATOM 7865 O O . GLN B 2 128 ? 135.907 217.464 180.796 1.00 27.92 128 GLN B O 1
ATOM 7871 N N . GLN B 2 129 ? 137.480 218.828 181.648 1.00 29.56 129 GLN B N 1
ATOM 7872 C CA . GLN B 2 129 ? 136.561 219.367 182.644 1.00 29.56 129 GLN B CA 1
ATOM 7873 C C . GLN B 2 129 ? 135.474 220.235 182.026 1.00 29.56 129 GLN B C 1
ATOM 7874 O O . GLN B 2 129 ? 134.410 220.398 182.632 1.00 29.56 129 GLN B O 1
ATOM 7880 N N . GLY B 2 130 ? 135.711 220.790 180.841 1.00 28.86 130 GLY B N 1
ATOM 7881 C CA . GLY B 2 130 ? 134.750 221.686 180.232 1.00 28.86 130 GLY B CA 1
ATOM 7882 C C . GLY B 2 130 ? 134.844 223.121 180.690 1.00 28.86 130 GLY B C 1
ATOM 7883 O O . GLY B 2 130 ? 133.901 223.889 180.479 1.00 28.86 130 GLY B O 1
ATOM 7884 N N . LYS B 2 131 ? 135.955 223.510 181.311 1.00 36.05 131 LYS B N 1
ATOM 7885 C CA . LYS B 2 131 ? 136.122 224.859 181.834 1.00 36.05 131 LYS B CA 1
ATOM 7886 C C . LYS B 2 131 ? 136.619 225.851 180.791 1.00 36.05 131 LYS B C 1
ATOM 7887 O O . LYS B 2 131 ? 136.759 227.036 181.109 1.00 36.05 131 LYS B O 1
ATOM 7893 N N . ILE B 2 132 ? 136.892 225.407 179.569 1.00 39.68 132 ILE B N 1
ATOM 7894 C CA . ILE B 2 132 ? 137.366 226.290 178.510 1.00 39.68 132 ILE B CA 1
ATOM 7895 C C . ILE B 2 132 ? 136.166 226.738 177.686 1.00 39.68 132 ILE B C 1
ATOM 7896 O O . ILE B 2 132 ? 135.417 225.907 177.162 1.00 39.68 132 ILE B O 1
ATOM 7901 N N . THR B 2 133 ? 135.985 228.050 177.569 1.00 51.27 133 THR B N 1
ATOM 7902 C CA . THR B 2 133 ? 134.843 228.594 176.852 1.00 51.27 133 THR B CA 1
ATOM 7903 C C . THR B 2 133 ? 134.963 228.324 175.354 1.00 51.27 133 THR B C 1
ATOM 7904 O O . THR B 2 133 ? 136.032 227.991 174.835 1.00 51.27 133 THR B O 1
ATOM 7908 N N . GLN B 2 134 ? 133.835 228.470 174.657 1.00 56.82 134 GLN B N 1
ATOM 7909 C CA . GLN B 2 134 ? 133.806 228.240 173.218 1.00 56.82 134 GLN B CA 1
ATOM 7910 C C . GLN B 2 134 ? 134.569 229.305 172.440 1.00 56.82 134 GLN B C 1
ATOM 7911 O O . GLN B 2 134 ? 135.032 229.029 171.329 1.00 56.82 134 GLN B O 1
ATOM 7917 N N . GLU B 2 135 ? 134.708 230.512 172.993 1.00 60.09 135 GLU B N 1
ATOM 7918 C CA . GLU B 2 135 ? 135.391 231.578 172.269 1.00 60.09 135 GLU B CA 1
ATOM 7919 C C . GLU B 2 135 ? 136.891 231.329 172.172 1.00 60.09 135 GLU B C 1
ATOM 7920 O O . GLU B 2 135 ? 137.515 231.698 171.171 1.00 60.09 135 GLU B O 1
ATOM 7926 N N . LEU B 2 136 ? 137.483 230.700 173.184 1.00 48.27 136 LEU B N 1
ATOM 7927 C CA . LEU B 2 136 ? 138.919 230.456 173.225 1.00 48.27 136 LEU B CA 1
ATOM 7928 C C . LEU B 2 136 ? 139.323 229.159 172.536 1.00 48.27 136 LEU B C 1
ATOM 7929 O O . LEU B 2 136 ? 140.508 228.812 172.545 1.00 48.27 136 LEU B O 1
ATOM 7934 N N . ILE B 2 137 ? 138.376 228.441 171.941 1.00 44.30 137 ILE B N 1
ATOM 7935 C CA . ILE B 2 137 ? 138.622 227.126 171.361 1.00 44.30 137 ILE B CA 1
ATOM 7936 C C . ILE B 2 137 ? 138.780 227.261 169.855 1.00 44.30 137 ILE B C 1
ATOM 7937 O O . ILE B 2 137 ? 137.951 227.893 169.188 1.00 44.30 137 ILE B O 1
ATOM 7942 N N . ASN B 2 138 ? 139.847 226.672 169.318 1.00 38.53 138 ASN B N 1
ATOM 7943 C CA . ASN B 2 138 ? 140.039 226.565 167.876 1.00 38.53 138 ASN B CA 1
ATOM 7944 C C . ASN B 2 138 ? 139.436 225.243 167.418 1.00 38.53 138 ASN B C 1
ATOM 7945 O O . ASN B 2 138 ? 139.926 224.170 167.784 1.00 38.53 138 ASN B O 1
ATOM 7950 N N . GLU B 2 139 ? 138.369 225.319 166.619 1.00 36.69 139 GLU B N 1
ATOM 7951 C CA . GLU B 2 139 ? 137.634 224.114 166.250 1.00 36.69 139 GLU B CA 1
ATOM 7952 C C . GLU B 2 139 ? 138.477 223.172 165.400 1.00 36.69 139 GLU B C 1
ATOM 7953 O O . GLU B 2 139 ? 138.395 221.952 165.562 1.00 36.69 139 GLU B O 1
ATOM 7959 N N . THR B 2 140 ? 139.280 223.710 164.481 1.00 31.43 140 THR B N 1
ATOM 7960 C CA . THR B 2 140 ? 140.066 222.850 163.601 1.00 31.43 140 THR B CA 1
ATOM 7961 C C . THR B 2 140 ? 141.113 222.059 164.378 1.00 31.43 140 THR B C 1
ATOM 7962 O O . THR B 2 140 ? 141.253 220.844 164.191 1.00 31.43 140 THR B O 1
ATOM 7966 N N . GLN B 2 141 ? 141.850 222.730 165.266 1.00 34.35 141 GLN B N 1
ATOM 7967 C CA . GLN B 2 141 ? 142.913 222.059 166.010 1.00 34.35 141 GLN B CA 1
ATOM 7968 C C . GLN B 2 141 ? 142.348 220.989 166.937 1.00 34.35 141 GLN B C 1
ATOM 7969 O O . GLN B 2 141 ? 142.832 219.851 166.959 1.00 34.35 141 GLN B O 1
ATOM 7975 N N . LEU B 2 142 ? 141.317 221.333 167.711 1.00 30.39 142 LEU B N 1
ATOM 7976 C CA . LEU B 2 142 ? 140.722 220.354 168.614 1.00 30.39 142 LEU B CA 1
ATOM 7977 C C . LEU B 2 142 ? 140.018 219.241 167.851 1.00 30.39 142 LEU B C 1
ATOM 7978 O O . LEU B 2 142 ? 139.961 218.103 168.328 1.00 30.39 142 LEU B O 1
ATOM 7983 N N . THR B 2 143 ? 139.474 219.551 166.674 1.00 28.66 143 THR B N 1
ATOM 7984 C CA . THR B 2 143 ? 138.888 218.525 165.823 1.00 28.66 143 THR B CA 1
ATOM 7985 C C . THR B 2 143 ? 139.945 217.536 165.354 1.00 28.66 143 THR B C 1
ATOM 7986 O O . THR B 2 143 ? 139.700 216.325 165.311 1.00 28.66 143 THR B O 1
ATOM 7990 N N . GLN B 2 144 ? 141.131 218.030 165.013 1.00 30.66 144 GLN B N 1
ATOM 7991 C CA . GLN B 2 144 ? 142.219 217.161 164.588 1.00 30.66 144 GLN B CA 1
ATOM 7992 C C . GLN B 2 144 ? 142.982 216.532 165.747 1.00 30.66 144 GLN B C 1
ATOM 7993 O O . GLN B 2 144 ? 143.826 215.663 165.508 1.00 30.66 144 GLN B O 1
ATOM 7999 N N . SER B 2 145 ? 142.713 216.938 166.987 1.00 28.46 145 SER B N 1
ATOM 8000 C CA . SER B 2 145 ? 143.447 216.429 168.140 1.00 28.46 145 SER B CA 1
ATOM 8001 C C . SER B 2 145 ? 142.601 215.580 169.077 1.00 28.46 145 SER B C 1
ATOM 8002 O O . SER B 2 145 ? 143.011 214.474 169.441 1.00 28.46 145 SER B O 1
ATOM 8005 N N . HIS B 2 146 ? 141.431 216.063 169.486 1.00 28.50 146 HIS B N 1
ATOM 8006 C CA . HIS B 2 146 ? 140.602 215.378 170.468 1.00 28.50 146 HIS B CA 1
ATOM 8007 C C . HIS B 2 146 ? 139.453 214.641 169.785 1.00 28.50 146 HIS B C 1
ATOM 8008 O O . HIS B 2 146 ? 139.208 214.797 168.588 1.00 28.50 146 HIS B O 1
ATOM 8015 N N . ILE B 2 147 ? 138.741 213.829 170.564 1.00 28.74 147 ILE B N 1
ATOM 8016 C CA . ILE B 2 147 ? 137.878 212.810 169.966 1.00 28.74 147 ILE B CA 1
ATOM 8017 C C . ILE B 2 147 ? 136.412 212.895 170.402 1.00 28.74 147 ILE B C 1
ATOM 8018 O O . ILE B 2 147 ? 135.778 211.861 170.655 1.00 28.74 147 ILE B O 1
ATOM 8023 N N . PRO B 2 148 ? 135.806 214.085 170.481 1.00 25.04 148 PRO B N 1
ATOM 8024 C CA . PRO B 2 148 ? 134.375 214.179 170.155 1.00 25.04 148 PRO B CA 1
ATOM 8025 C C . PRO B 2 148 ? 134.208 214.567 168.696 1.00 25.04 148 PRO B C 1
ATOM 8026 O O . PRO B 2 148 ? 133.129 214.974 168.257 1.00 25.04 148 PRO B O 1
ATOM 8030 N N . THR B 2 149 ? 135.299 214.440 167.945 1.00 31.01 149 THR B N 1
ATOM 8031 C CA . THR B 2 149 ? 135.452 215.008 166.616 1.00 31.01 149 THR B CA 1
ATOM 8032 C C . THR B 2 149 ? 134.579 214.300 165.584 1.00 31.01 149 THR B C 1
ATOM 8033 O O . THR B 2 149 ? 133.827 213.369 165.883 1.00 31.01 149 THR B O 1
ATOM 8037 N N . VAL B 2 150 ? 134.693 214.765 164.343 1.00 37.19 150 VAL B N 1
ATOM 8038 C CA . VAL B 2 150 ? 134.062 214.142 163.192 1.00 37.19 150 VAL B CA 1
ATOM 8039 C C . VAL B 2 150 ? 135.156 213.530 162.327 1.00 37.19 150 VAL B C 1
ATOM 8040 O O . VAL B 2 150 ? 136.332 213.892 162.414 1.00 37.19 150 VAL B O 1
ATOM 8044 N N . TYR B 2 151 ? 134.757 212.588 161.476 1.00 55.08 151 TYR B N 1
ATOM 8045 C CA . TYR B 2 151 ? 135.699 211.792 160.706 1.00 55.08 151 TYR B CA 1
ATOM 8046 C C . TYR B 2 151 ? 135.409 211.930 159.220 1.00 55.08 151 TYR B C 1
ATOM 8047 O O . TYR B 2 151 ? 134.266 212.144 158.811 1.00 55.08 151 TYR B O 1
ATOM 8056 N N . SER B 2 152 ? 136.461 211.803 158.415 1.00 40.15 152 SER B N 1
ATOM 8057 C CA . SER B 2 152 ? 136.351 211.898 156.968 1.00 40.15 152 SER B CA 1
ATOM 8058 C C . SER B 2 152 ? 137.256 210.860 156.324 1.00 40.15 152 SER B C 1
ATOM 8059 O O . SER B 2 152 ? 138.241 210.419 156.920 1.00 40.15 152 SER B O 1
ATOM 8062 N N . THR B 2 153 ? 136.912 210.476 155.098 1.00 36.14 153 THR B N 1
ATOM 8063 C CA . THR B 2 153 ? 137.667 209.498 154.339 1.00 36.14 153 THR B CA 1
ATOM 8064 C C . THR B 2 153 ? 138.190 210.131 153.057 1.00 36.14 153 THR B C 1
ATOM 8065 O O . THR B 2 153 ? 137.403 210.704 152.291 1.00 36.14 153 THR B O 1
ATOM 8069 N N . PRO B 2 154 ? 139.500 210.053 152.783 1.00 39.79 154 PRO B N 1
ATOM 8070 C CA . PRO B 2 154 ? 140.077 210.625 151.565 1.00 39.79 154 PRO B CA 1
ATOM 8071 C C . PRO B 2 154 ? 140.069 209.643 150.397 1.00 39.79 154 PRO B C 1
ATOM 8072 O O . PRO B 2 154 ? 140.955 209.719 149.547 1.00 39.79 154 PRO B O 1
ATOM 8076 N N . LEU B 2 174 ? 145.262 180.715 131.659 1.00 68.34 174 LEU B N 1
ATOM 8077 C CA . LEU B 2 174 ? 146.580 180.095 131.695 1.00 68.34 174 LEU B CA 1
ATOM 8078 C C . LEU B 2 174 ? 146.931 179.624 133.101 1.00 68.34 174 LEU B C 1
ATOM 8079 O O . LEU B 2 174 ? 147.535 180.364 133.876 1.00 68.34 174 LEU B O 1
ATOM 8084 N N . PRO B 2 175 ? 146.549 178.387 133.432 1.00 66.23 175 PRO B N 1
ATOM 8085 C CA . PRO B 2 175 ? 146.873 177.833 134.750 1.00 66.23 175 PRO B CA 1
ATOM 8086 C C . PRO B 2 175 ? 148.231 177.156 134.834 1.00 66.23 175 PRO B C 1
ATOM 8087 O O . PRO B 2 175 ? 148.674 176.841 135.947 1.00 66.23 175 PRO B O 1
ATOM 8091 N N . GLY B 2 176 ? 148.898 176.926 133.707 1.00 59.76 176 GLY B N 1
ATOM 8092 C CA . GLY B 2 176 ? 150.218 176.327 133.713 1.00 59.76 176 GLY B CA 1
ATOM 8093 C C . GLY B 2 176 ? 151.319 177.362 133.626 1.00 59.76 176 GLY B C 1
ATOM 8094 O O . GLY B 2 176 ? 152.451 177.047 133.249 1.00 59.76 176 GLY B O 1
ATOM 8095 N N . GLN B 2 177 ? 150.990 178.605 133.966 1.00 56.50 177 GLN B N 1
ATOM 8096 C CA . GLN B 2 177 ? 151.947 179.696 133.874 1.00 56.50 177 GLN B CA 1
ATOM 8097 C C . GLN B 2 177 ? 153.080 179.517 134.879 1.00 56.50 177 GLN B C 1
ATOM 8098 O O . GLN B 2 177 ? 152.887 179.002 135.983 1.00 56.50 177 GLN B O 1
ATOM 8104 N N . LYS B 2 178 ? 154.269 179.951 134.482 1.00 47.15 178 LYS B N 1
ATOM 8105 C CA . LYS B 2 178 ? 155.424 179.890 135.368 1.00 47.15 178 LYS B CA 1
ATOM 8106 C C . LYS B 2 178 ? 155.211 180.815 136.561 1.00 47.15 178 LYS B C 1
ATOM 8107 O O . LYS B 2 178 ? 154.904 181.997 136.372 1.00 47.15 178 LYS B O 1
ATOM 8113 N N . PRO B 2 179 ? 155.358 180.327 137.790 1.00 41.68 179 PRO B N 1
ATOM 8114 C CA . PRO B 2 179 ? 155.127 181.190 138.951 1.00 41.68 179 PRO B CA 1
ATOM 8115 C C . PRO B 2 179 ? 156.171 182.289 139.051 1.00 41.68 179 PRO B C 1
ATOM 8116 O O . PRO B 2 179 ? 157.344 182.103 138.719 1.00 41.68 179 PRO B O 1
ATOM 8120 N N . SER B 2 180 ? 155.722 183.446 139.525 1.00 40.88 180 SER B N 1
ATOM 8121 C CA . SER B 2 180 ? 156.600 184.585 139.708 1.00 40.88 180 SER B CA 1
ATOM 8122 C C . SER B 2 180 ? 157.621 184.281 140.801 1.00 40.88 180 SER B C 1
ATOM 8123 O O . SER B 2 180 ? 157.373 183.451 141.678 1.00 40.88 180 SER B O 1
ATOM 8126 N N . PRO B 2 181 ? 158.791 184.926 140.757 1.00 37.67 181 PRO B N 1
ATOM 8127 C CA . PRO B 2 181 ? 159.799 184.667 141.799 1.00 37.67 181 PRO B CA 1
ATOM 8128 C C . PRO B 2 181 ? 159.290 184.897 143.210 1.00 37.67 181 PRO B C 1
ATOM 8129 O O . PRO B 2 181 ? 159.690 184.166 144.123 1.00 37.67 181 PRO B O 1
ATOM 8133 N N . GLU B 2 182 ? 158.415 185.882 143.419 1.00 42.54 182 GLU B N 1
ATOM 8134 C CA . GLU B 2 182 ? 157.844 186.093 144.746 1.00 42.54 182 GLU B CA 1
ATOM 8135 C C . GLU B 2 182 ? 157.003 184.897 145.178 1.00 42.54 182 GLU B C 1
ATOM 8136 O O . GLU B 2 182 ? 157.149 184.390 146.297 1.00 42.54 182 GLU B O 1
ATOM 8142 N N . THR B 2 183 ? 156.125 184.423 144.290 1.00 36.10 183 THR B N 1
ATOM 8143 C CA . THR B 2 183 ? 155.257 183.300 144.627 1.00 36.10 183 THR B CA 1
ATOM 8144 C C . THR B 2 183 ? 156.064 182.040 144.905 1.00 36.10 183 THR B C 1
ATOM 8145 O O . THR B 2 183 ? 155.764 181.296 145.846 1.00 36.10 183 THR B O 1
ATOM 8149 N N . PHE B 2 184 ? 157.094 181.783 144.098 1.00 38.11 184 PHE B N 1
ATOM 8150 C CA . PHE B 2 184 ? 157.908 180.592 144.306 1.00 38.11 184 PHE B CA 1
ATOM 8151 C C . PHE B 2 184 ? 158.727 180.695 145.586 1.00 38.11 184 PHE B C 1
ATOM 8152 O O . PHE B 2 184 ? 158.794 179.737 146.364 1.00 38.11 184 PHE B O 1
ATOM 8160 N N . ASN B 2 185 ? 159.355 181.847 145.825 1.00 38.29 185 ASN B N 1
ATOM 8161 C CA . ASN B 2 185 ? 160.188 182.003 147.010 1.00 38.29 185 ASN B CA 1
ATOM 8162 C C . ASN B 2 185 ? 159.370 182.073 148.291 1.00 38.29 185 ASN B C 1
ATOM 8163 O O . ASN B 2 185 ? 159.929 181.879 149.375 1.00 38.29 185 ASN B O 1
ATOM 8168 N N . SER B 2 186 ? 158.068 182.349 148.199 1.00 36.82 186 SER B N 1
ATOM 8169 C CA . SER B 2 186 ? 157.233 182.349 149.393 1.00 36.82 186 SER B CA 1
ATOM 8170 C C . SER B 2 186 ? 156.936 180.950 149.915 1.00 36.82 186 SER B C 1
ATOM 8171 O O . SER B 2 186 ? 156.374 180.826 151.008 1.00 36.82 186 SER B O 1
ATOM 8174 N N . GLN B 2 187 ? 157.286 179.901 149.170 1.00 45.91 187 GLN B N 1
ATOM 8175 C CA . GLN B 2 187 ? 156.954 178.543 149.580 1.00 45.91 187 GLN B CA 1
ATOM 8176 C C . GLN B 2 187 ? 157.920 177.972 150.607 1.00 45.91 187 GLN B C 1
ATOM 8177 O O . GLN B 2 187 ? 157.614 176.943 151.217 1.00 45.91 187 GLN B O 1
ATOM 8183 N N . PHE B 2 188 ? 159.072 178.606 150.810 1.00 55.08 188 PHE B N 1
ATOM 8184 C CA . PHE B 2 188 ? 160.075 178.085 151.726 1.00 55.08 188 PHE B CA 1
ATOM 8185 C C . PHE B 2 188 ? 160.115 178.820 153.058 1.00 55.08 188 PHE B C 1
ATOM 8186 O O . PHE B 2 188 ? 160.751 178.331 153.996 1.00 55.08 188 PHE B O 1
ATOM 8194 N N . ASN B 2 189 ? 159.450 179.968 153.164 1.00 44.06 189 ASN B N 1
ATOM 8195 C CA . ASN B 2 189 ? 159.459 180.735 154.400 1.00 44.06 189 ASN B CA 1
ATOM 8196 C C . ASN B 2 189 ? 158.720 179.991 155.505 1.00 44.06 189 ASN B C 1
ATOM 8197 O O . ASN B 2 189 ? 157.843 179.163 155.251 1.00 44.06 189 ASN B O 1
ATOM 8202 N N . ALA B 2 190 ? 159.091 180.293 156.750 1.00 34.65 190 ALA B N 1
ATOM 8203 C CA . ALA B 2 190 ? 158.408 179.693 157.889 1.00 34.65 190 ALA B CA 1
ATOM 8204 C C . ALA B 2 190 ? 157.047 180.335 158.127 1.00 34.65 190 ALA B C 1
ATOM 8205 O O . ALA B 2 190 ? 156.095 179.652 158.517 1.00 34.65 190 ALA B O 1
ATOM 8207 N N . GLN B 2 191 ? 156.938 181.641 157.897 1.00 41.07 191 GLN B N 1
ATOM 8208 C CA . GLN B 2 191 ? 155.695 182.389 158.077 1.00 41.07 191 GLN B CA 1
ATOM 8209 C C . GLN B 2 191 ? 155.443 183.190 156.808 1.00 41.07 191 GLN B C 1
ATOM 8210 O O . GLN B 2 191 ? 155.721 184.395 156.752 1.00 41.07 191 GLN B O 1
ATOM 8216 N N . PRO B 2 192 ? 154.922 182.550 155.763 1.00 42.75 192 PRO B N 1
ATOM 8217 C CA . PRO B 2 192 ? 154.749 183.252 154.486 1.00 42.75 192 PRO B CA 1
ATOM 8218 C C . PRO B 2 192 ? 153.538 184.170 154.477 1.00 42.75 192 PRO B C 1
ATOM 8219 O O . PRO B 2 192 ? 153.551 185.216 153.821 1.00 42.75 192 PRO B O 1
ATOM 8223 N N . THR B 2 193 ? 152.483 183.784 155.193 1.00 45.93 193 THR B N 1
ATOM 8224 C CA . THR B 2 193 ? 151.265 184.574 155.286 1.00 45.93 193 THR B CA 1
ATOM 8225 C C . THR B 2 193 ? 150.819 184.638 156.738 1.00 45.93 193 THR B C 1
ATOM 8226 O O . THR B 2 193 ? 151.117 183.745 157.534 1.00 45.93 193 THR B O 1
ATOM 8230 N N . ASN B 2 194 ? 150.095 185.704 157.075 1.00 54.07 194 ASN B N 1
ATOM 8231 C CA . ASN B 2 194 ? 149.509 185.864 158.399 1.00 54.07 194 ASN B CA 1
ATOM 8232 C C . ASN B 2 194 ? 147.985 185.820 158.350 1.00 54.07 194 ASN B C 1
ATOM 8233 O O . ASN B 2 194 ? 147.313 186.525 159.105 1.00 54.07 194 ASN B O 1
ATOM 8238 N N . GLU B 2 195 ? 147.431 185.005 157.455 1.00 60.80 195 GLU B N 1
ATOM 8239 C CA . GLU B 2 195 ? 145.985 184.842 157.389 1.00 60.80 195 GLU B CA 1
ATOM 8240 C C . GLU B 2 195 ? 145.477 184.191 158.667 1.00 60.80 195 GLU B C 1
ATOM 8241 O O . GLU B 2 195 ? 146.058 183.219 159.158 1.00 60.80 195 GLU B O 1
ATOM 8247 N N . ASP B 2 196 ? 144.386 184.731 159.209 1.00 62.63 196 ASP B N 1
ATOM 8248 C CA . ASP B 2 196 ? 143.815 184.268 160.474 1.00 62.63 196 ASP B CA 1
ATOM 8249 C C . ASP B 2 196 ? 142.312 184.094 160.280 1.00 62.63 196 ASP B C 1
ATOM 8250 O O . ASP B 2 196 ? 141.541 185.043 160.441 1.00 62.63 196 ASP B O 1
ATOM 8255 N N . ALA B 2 197 ? 141.901 182.878 159.930 1.00 51.53 197 ALA B N 1
ATOM 8256 C CA . ALA B 2 197 ? 140.494 182.536 159.790 1.00 51.53 197 ALA B CA 1
ATOM 8257 C C . ALA B 2 197 ? 139.960 181.777 160.995 1.00 51.53 197 ALA B C 1
ATOM 8258 O O . ALA B 2 197 ? 138.860 181.222 160.928 1.00 51.53 197 ALA B O 1
ATOM 8260 N N . SER B 2 198 ? 140.717 181.737 162.094 1.00 43.00 198 SER B N 1
ATOM 8261 C CA . SER B 2 198 ? 140.305 180.970 163.263 1.00 43.00 198 SER B CA 1
ATOM 8262 C C . SER B 2 198 ? 139.095 181.573 163.964 1.00 43.00 198 SER B C 1
ATOM 8263 O O . SER B 2 198 ? 138.350 180.839 164.621 1.00 43.00 198 SER B O 1
ATOM 8266 N N . ARG B 2 199 ? 138.880 182.881 163.843 1.00 41.11 199 ARG B N 1
ATOM 8267 C CA . ARG B 2 199 ? 137.760 183.549 164.493 1.00 41.11 199 ARG B CA 1
ATOM 8268 C C . ARG B 2 199 ? 136.693 184.003 163.507 1.00 41.11 199 ARG B C 1
ATOM 8269 O O . ARG B 2 199 ? 135.846 184.829 163.863 1.00 41.11 199 ARG B O 1
ATOM 8277 N N . SER B 2 200 ? 136.713 183.491 162.280 1.00 46.57 200 SER B N 1
ATOM 8278 C CA . SER B 2 200 ? 135.707 183.813 161.271 1.00 46.57 200 SER B CA 1
ATOM 8279 C C . SER B 2 200 ? 134.742 182.635 161.188 1.00 46.57 200 SER B C 1
ATOM 8280 O O . SER B 2 200 ? 135.063 181.596 160.607 1.00 46.57 200 SER B O 1
ATOM 8283 N N . PHE B 2 201 ? 133.558 182.802 161.768 1.00 44.52 201 PHE B N 1
ATOM 8284 C CA . PHE B 2 201 ? 132.572 181.735 161.856 1.00 44.52 201 PHE B CA 1
ATOM 8285 C C . PHE B 2 201 ? 131.567 181.859 160.720 1.00 44.52 201 PHE B C 1
ATOM 8286 O O . PHE B 2 201 ? 131.011 182.937 160.491 1.00 44.52 201 PHE B O 1
ATOM 8294 N N . ASN B 2 202 ? 131.343 180.756 160.013 1.00 48.61 202 ASN B N 1
ATOM 8295 C CA . ASN B 2 202 ? 130.329 180.679 158.963 1.00 48.61 202 ASN B CA 1
ATOM 8296 C C . ASN B 2 202 ? 129.338 179.586 159.330 1.00 48.61 202 ASN B C 1
ATOM 8297 O O . ASN B 2 202 ? 129.595 178.398 159.065 1.00 48.61 202 ASN B O 1
ATOM 8302 N N . PRO B 2 203 ? 128.203 179.927 159.945 1.00 50.74 203 PRO B N 1
ATOM 8303 C CA . PRO B 2 203 ? 127.256 178.881 160.364 1.00 50.74 203 PRO B CA 1
ATOM 8304 C C . PRO B 2 203 ? 126.733 178.030 159.223 1.00 50.74 203 PRO B C 1
ATOM 8305 O O . PRO B 2 203 ? 126.439 176.847 159.431 1.00 50.74 203 PRO B O 1
ATOM 8309 N N . ASN B 2 204 ? 126.615 178.585 158.021 1.00 65.21 204 ASN B N 1
ATOM 8310 C CA . ASN B 2 204 ? 126.091 177.846 156.875 1.00 65.21 204 ASN B CA 1
ATOM 8311 C C . ASN B 2 204 ? 127.194 177.290 155.980 1.00 65.21 204 ASN B C 1
ATOM 8312 O O . ASN B 2 204 ? 126.986 177.055 154.785 1.00 65.21 204 ASN B O 1
ATOM 8317 N N . ALA B 2 205 ? 128.342 176.974 156.578 1.00 70.30 205 ALA B N 1
ATOM 8318 C CA . ALA B 2 205 ? 129.512 176.546 155.823 1.00 70.30 205 ALA B CA 1
ATOM 8319 C C . ALA B 2 205 ? 129.187 175.362 154.923 1.00 70.30 205 ALA B C 1
ATOM 8320 O O . ALA B 2 205 ? 128.498 174.420 155.323 1.00 70.30 205 ALA B O 1
ATOM 8322 N N . LEU B 2 206 ? 129.696 175.420 153.696 1.00 83.97 206 LEU B N 1
ATOM 8323 C CA . LEU B 2 206 ? 129.469 174.382 152.701 1.00 83.97 206 LEU B CA 1
ATOM 8324 C C . LEU B 2 206 ? 130.796 173.711 152.392 1.00 83.97 206 LEU B C 1
ATOM 8325 O O . LEU B 2 206 ? 131.153 173.536 151.223 1.00 83.97 206 LEU B O 1
ATOM 8330 N N . LYS B 2 207 ? 131.541 173.370 153.445 1.00 95.20 207 LYS B N 1
ATOM 8331 C CA . LYS B 2 207 ? 132.912 172.899 153.315 1.00 95.20 207 LYS B CA 1
ATOM 8332 C C . LYS B 2 207 ? 133.012 171.740 152.333 1.00 95.20 207 LYS B C 1
ATOM 8333 O O . LYS B 2 207 ? 132.520 170.639 152.597 1.00 95.20 207 LYS B O 1
ATOM 8339 N N . ARG B 2 208 ? 133.653 171.996 151.199 1.00 98.00 208 ARG B N 1
ATOM 8340 C CA . ARG B 2 208 ? 133.915 171.016 150.154 1.00 98.00 208 ARG B CA 1
ATOM 8341 C C . ARG B 2 208 ? 135.336 171.189 149.643 1.00 98.00 208 ARG B C 1
ATOM 8342 O O . ARG B 2 208 ? 135.602 171.188 148.439 1.00 98.00 208 ARG B O 1
ATOM 8350 N N . SER B 2 209 ? 136.274 171.360 150.575 1.00 96.13 209 SER B N 1
ATOM 8351 C CA . SER B 2 209 ? 137.669 171.594 150.228 1.00 96.13 209 SER B CA 1
ATOM 8352 C C . SER B 2 209 ? 138.240 170.387 149.498 1.00 96.13 209 SER B C 1
ATOM 8353 O O . SER B 2 209 ? 138.476 169.336 150.104 1.00 96.13 209 SER B O 1
ATOM 8356 N N . GLN B 2 210 ? 138.460 170.530 148.195 1.00 83.60 210 GLN B N 1
ATOM 8357 C CA . GLN B 2 210 ? 138.915 169.437 147.354 1.00 83.60 210 GLN B CA 1
ATOM 8358 C C . GLN B 2 210 ? 140.099 169.893 146.517 1.00 83.60 210 GLN B C 1
ATOM 8359 O O . GLN B 2 210 ? 140.183 171.054 146.109 1.00 83.60 210 GLN B O 1
ATOM 8365 N N . PHE B 2 211 ? 141.017 168.963 146.271 1.00 68.70 211 PHE B N 1
ATOM 8366 C CA . PHE B 2 211 ? 142.139 169.238 145.387 1.00 68.70 211 PHE B CA 1
ATOM 8367 C C . PHE B 2 211 ? 141.633 169.395 143.959 1.00 68.70 211 PHE B C 1
ATOM 8368 O O . PHE B 2 211 ? 140.872 168.559 143.464 1.00 68.70 211 PHE B O 1
ATOM 8376 N N . ASP B 2 212 ? 142.051 170.471 143.295 1.00 69.49 212 ASP B N 1
ATOM 8377 C CA . ASP B 2 212 ? 141.537 170.805 141.968 1.00 69.49 212 ASP B CA 1
ATOM 8378 C C . ASP B 2 212 ? 142.188 169.901 140.925 1.00 69.49 212 ASP B C 1
ATOM 8379 O O . ASP B 2 212 ? 143.215 170.239 140.334 1.00 69.49 212 ASP B O 1
ATOM 8384 N N . VAL B 2 213 ? 141.576 168.738 140.692 1.00 66.27 213 VAL B N 1
ATOM 8385 C CA . VAL B 2 213 ? 142.095 167.814 139.689 1.00 66.27 213 VAL B CA 1
ATOM 8386 C C . VAL B 2 213 ? 141.913 168.385 138.289 1.00 66.27 213 VAL B C 1
ATOM 8387 O O . VAL B 2 213 ? 142.781 168.230 137.423 1.00 66.27 213 VAL B O 1
ATOM 8391 N N . GLU B 2 214 ? 140.778 169.043 138.039 1.00 68.50 214 GLU B N 1
ATOM 8392 C CA . GLU B 2 214 ? 140.547 169.641 136.728 1.00 68.50 214 GLU B CA 1
ATOM 8393 C C . GLU B 2 214 ? 141.541 170.763 136.452 1.00 68.50 214 GLU B C 1
ATOM 8394 O O . GLU B 2 214 ? 142.036 170.900 135.328 1.00 68.50 214 GLU B O 1
ATOM 8400 N N . GLY B 2 215 ? 141.850 171.571 137.468 1.00 60.30 215 GLY B N 1
ATOM 8401 C CA . GLY B 2 215 ? 142.858 172.604 137.293 1.00 60.30 215 GLY B CA 1
ATOM 8402 C C . GLY B 2 215 ? 144.237 172.034 137.026 1.00 60.30 215 GLY B C 1
ATOM 8403 O O . GLY B 2 215 ? 144.992 172.564 136.205 1.00 60.30 215 GLY B O 1
ATOM 8404 N N . ALA B 2 216 ? 144.589 170.948 137.718 1.00 58.92 216 ALA B N 1
ATOM 8405 C CA . ALA B 2 216 ? 145.867 170.292 137.465 1.00 58.92 216 ALA B CA 1
ATOM 8406 C C . ALA B 2 216 ? 145.926 169.731 136.049 1.00 58.92 216 ALA B C 1
ATOM 8407 O O . ALA B 2 216 ? 146.955 169.846 135.371 1.00 58.92 216 ALA B O 1
ATOM 8409 N N . LEU B 2 217 ? 144.830 169.124 135.585 1.00 59.72 217 LEU B N 1
ATOM 8410 C CA . LEU B 2 217 ? 144.764 168.664 134.201 1.00 59.72 217 LEU B CA 1
ATOM 8411 C C . LEU B 2 217 ? 144.940 169.817 133.226 1.00 59.72 217 LEU B C 1
ATOM 8412 O O . LEU B 2 217 ? 145.654 169.690 132.225 1.00 59.72 217 LEU B O 1
ATOM 8417 N N . ALA B 2 218 ? 144.279 170.943 133.493 1.00 57.69 218 ALA B N 1
ATOM 8418 C CA . ALA B 2 218 ? 144.396 172.092 132.605 1.00 57.69 218 ALA B CA 1
ATOM 8419 C C . ALA B 2 218 ? 145.829 172.599 132.552 1.00 57.69 218 ALA B C 1
ATOM 8420 O O . ALA B 2 218 ? 146.347 172.904 131.473 1.00 57.69 218 ALA B O 1
ATOM 8422 N N . ALA B 2 219 ? 146.488 172.685 133.709 1.00 57.83 219 ALA B N 1
ATOM 8423 C CA . ALA B 2 219 ? 147.871 173.149 133.735 1.00 57.83 219 ALA B CA 1
ATOM 8424 C C . ALA B 2 219 ? 148.796 172.187 133.002 1.00 57.83 219 ALA B C 1
ATOM 8425 O O . ALA B 2 219 ? 149.679 172.616 132.250 1.00 57.83 219 ALA B O 1
ATOM 8427 N N . ILE B 2 220 ? 148.613 170.881 133.210 1.00 53.50 220 ILE B N 1
ATOM 8428 C CA . ILE B 2 220 ? 149.451 169.900 132.526 1.00 53.50 220 ILE B CA 1
ATOM 8429 C C . ILE B 2 220 ? 149.255 169.991 131.020 1.00 53.50 220 ILE B C 1
ATOM 8430 O O . ILE B 2 220 ? 150.224 169.982 130.251 1.00 53.50 220 ILE B O 1
ATOM 8435 N N . ARG B 2 221 ? 148.001 170.085 130.573 1.00 59.36 221 ARG B N 1
ATOM 8436 C CA . ARG B 2 221 ? 147.736 170.177 129.143 1.00 59.36 221 ARG B CA 1
ATOM 8437 C C . ARG B 2 221 ? 148.316 171.457 128.557 1.00 59.36 221 ARG B C 1
ATOM 8438 O O . ARG B 2 221 ? 148.871 171.443 127.454 1.00 59.36 221 ARG B O 1
ATOM 8446 N N . ASN B 2 222 ? 148.206 172.572 129.283 1.00 61.09 222 ASN B N 1
ATOM 8447 C CA . ASN B 2 222 ? 148.767 173.829 128.799 1.00 61.09 222 ASN B CA 1
ATOM 8448 C C . ASN B 2 222 ? 150.284 173.746 128.697 1.00 61.09 222 ASN B C 1
ATOM 8449 O O . ASN B 2 222 ? 150.874 174.235 127.726 1.00 61.09 222 ASN B O 1
ATOM 8454 N N . ILE B 2 223 ? 150.931 173.121 129.682 1.00 59.98 223 ILE B N 1
ATOM 8455 C CA . ILE B 2 223 ? 152.389 173.049 129.685 1.00 59.98 223 ILE B CA 1
ATOM 8456 C C . ILE B 2 223 ? 152.887 172.273 128.474 1.00 59.98 223 ILE B C 1
ATOM 8457 O O . ILE B 2 223 ? 153.931 172.598 127.895 1.00 59.98 223 ILE B O 1
ATOM 8462 N N . ASN B 2 224 ? 152.137 171.260 128.051 1.00 64.47 224 ASN B N 1
ATOM 8463 C CA . ASN B 2 224 ? 152.610 170.371 127.002 1.00 64.47 224 ASN B CA 1
ATOM 8464 C C . ASN B 2 224 ? 152.527 171.002 125.619 1.00 64.47 224 ASN B C 1
ATOM 8465 O O . ASN B 2 224 ? 152.947 170.374 124.643 1.00 64.47 224 ASN B O 1
ATOM 8470 N N . THR B 2 225 ? 151.971 172.209 125.515 1.00 68.76 225 THR B N 1
ATOM 8471 C CA . THR B 2 225 ? 151.886 172.946 124.261 1.00 68.76 225 THR B CA 1
ATOM 8472 C C . THR B 2 225 ? 153.009 173.966 124.115 1.00 68.76 225 THR B C 1
ATOM 8473 O O . THR B 2 225 ? 152.808 175.033 123.527 1.00 68.76 225 THR B O 1
ATOM 8477 N N . GLN B 2 226 ? 154.189 173.659 124.637 1.00 76.50 226 GLN B N 1
ATOM 8478 C CA . GLN B 2 226 ? 155.341 174.543 124.552 1.00 76.50 226 GLN B CA 1
ATOM 8479 C C . GLN B 2 226 ? 156.434 173.868 123.727 1.00 76.50 226 GLN B C 1
ATOM 8480 O O . GLN B 2 226 ? 156.225 172.810 123.124 1.00 76.50 226 GLN B O 1
ATOM 8486 N N . GLU B 2 227 ? 157.604 174.499 123.691 1.00 90.55 227 GLU B N 1
ATOM 8487 C CA . GLU B 2 227 ? 158.729 173.959 122.941 1.00 90.55 227 GLU B CA 1
ATOM 8488 C C . GLU B 2 227 ? 159.187 172.647 123.568 1.00 90.55 227 GLU B C 1
ATOM 8489 O O . GLU B 2 227 ? 159.598 172.616 124.733 1.00 90.55 227 GLU B O 1
ATOM 8495 N N . GLY B 2 228 ? 159.105 171.564 122.799 1.00 89.82 228 GLY B N 1
ATOM 8496 C CA . GLY B 2 228 ? 159.486 170.253 123.284 1.00 89.82 228 GLY B CA 1
ATOM 8497 C C . GLY B 2 228 ? 160.956 170.129 123.628 1.00 89.82 228 GLY B C 1
ATOM 8498 O O . GLY B 2 228 ? 161.820 170.555 122.857 1.00 89.82 228 GLY B O 1
ATOM 8499 N N . LEU B 2 229 ? 161.251 169.549 124.788 1.00 83.23 229 LEU B N 1
ATOM 8500 C CA . LEU B 2 229 ? 162.632 169.324 125.178 1.00 83.23 229 LEU B CA 1
ATOM 8501 C C . LEU B 2 229 ? 163.246 168.207 124.338 1.00 83.23 229 LEU B C 1
ATOM 8502 O O . LEU B 2 229 ? 162.553 167.326 123.822 1.00 83.23 229 LEU B O 1
ATOM 8507 N N . THR B 2 230 ? 164.569 168.254 124.206 1.00 82.89 230 THR B N 1
ATOM 8508 C CA . THR B 2 230 ? 165.308 167.296 123.398 1.00 82.89 230 THR B CA 1
ATOM 8509 C C . THR B 2 230 ? 166.435 166.692 124.222 1.00 82.89 230 THR B C 1
ATOM 8510 O O . THR B 2 230 ? 166.938 167.310 125.164 1.00 82.89 230 THR B O 1
ATOM 8514 N N . GLY B 2 231 ? 166.829 165.478 123.853 1.00 80.67 231 GLY B N 1
ATOM 8515 C CA . GLY B 2 231 ? 167.826 164.742 124.599 1.00 80.67 231 GLY B CA 1
ATOM 8516 C C . GLY B 2 231 ? 167.291 163.945 125.764 1.00 80.67 231 GLY B C 1
ATOM 8517 O O . GLY B 2 231 ? 168.082 163.499 126.604 1.00 80.67 231 GLY B O 1
ATOM 8518 N N . TYR B 2 232 ? 165.979 163.751 125.846 1.00 80.11 232 TYR B N 1
ATOM 8519 C CA . TYR B 2 232 ? 165.372 162.977 126.915 1.00 80.11 232 TYR B CA 1
ATOM 8520 C C . TYR B 2 232 ? 164.342 162.040 126.308 1.00 80.11 232 TYR B C 1
ATOM 8521 O O . TYR B 2 232 ? 163.735 162.360 125.283 1.00 80.11 232 TYR B O 1
ATOM 8530 N N . GLN B 2 233 ? 164.144 160.882 126.943 1.00 80.26 233 GLN B N 1
ATOM 8531 C CA . GLN B 2 233 ? 163.130 159.944 126.471 1.00 80.26 233 GLN B CA 1
ATOM 8532 C C . GLN B 2 233 ? 161.751 160.589 126.439 1.00 80.26 233 GLN B C 1
ATOM 8533 O O . GLN B 2 233 ? 160.972 160.378 125.504 1.00 80.26 233 GLN B O 1
ATOM 8539 N N . THR B 2 234 ? 161.436 161.371 127.465 1.00 77.84 234 THR B N 1
ATOM 8540 C CA . THR B 2 234 ? 160.170 162.082 127.519 1.00 77.84 234 THR B CA 1
ATOM 8541 C C . THR B 2 234 ? 160.307 163.401 126.768 1.00 77.84 234 THR B C 1
ATOM 8542 O O . THR B 2 234 ? 161.183 164.214 127.080 1.00 77.84 234 THR B O 1
ATOM 8546 N N . ILE B 2 235 ? 159.456 163.601 125.763 1.00 78.18 235 ILE B N 1
ATOM 8547 C CA . ILE B 2 235 ? 159.669 164.703 124.833 1.00 78.18 235 ILE B CA 1
ATOM 8548 C C . ILE B 2 235 ? 159.033 166.000 125.324 1.00 78.18 235 ILE B C 1
ATOM 8549 O O . ILE B 2 235 ? 159.462 167.086 124.923 1.00 78.18 235 ILE B O 1
ATOM 8554 N N . LYS B 2 236 ? 158.023 165.927 126.188 1.00 69.25 236 LYS B N 1
ATOM 8555 C CA . LYS B 2 236 ? 157.266 167.117 126.538 1.00 69.25 236 LYS B CA 1
ATOM 8556 C C . LYS B 2 236 ? 158.056 167.996 127.510 1.00 69.25 236 LYS B C 1
ATOM 8557 O O . LYS B 2 236 ? 158.861 167.498 128.300 1.00 69.25 236 LYS B O 1
ATOM 8563 N N . PRO B 2 237 ? 157.845 169.329 127.462 1.00 64.43 237 PRO B N 1
ATOM 8564 C CA . PRO B 2 237 ? 158.689 170.240 128.251 1.00 64.43 237 PRO B CA 1
ATOM 8565 C C . PRO B 2 237 ? 158.404 170.199 129.742 1.00 64.43 237 PRO B C 1
ATOM 8566 O O . PRO B 2 237 ? 157.570 169.416 130.200 1.00 64.43 237 PRO B O 1
ATOM 8570 N N . TRP B 2 238 ? 159.088 171.046 130.506 1.00 49.41 238 TRP B N 1
ATOM 8571 C CA . TRP B 2 238 ? 159.002 171.050 131.960 1.00 49.41 238 TRP B CA 1
ATOM 8572 C C . TRP B 2 238 ? 158.437 172.380 132.434 1.00 49.41 238 TRP B C 1
ATOM 8573 O O . TRP B 2 238 ? 158.910 173.441 132.016 1.00 49.41 238 TRP B O 1
ATOM 8584 N N . GLY B 2 239 ? 157.429 172.321 133.299 1.00 47.48 239 GLY B N 1
ATOM 8585 C CA . GLY B 2 239 ? 156.882 173.528 133.886 1.00 47.48 239 GLY B CA 1
ATOM 8586 C C . GLY B 2 239 ? 157.685 173.972 135.089 1.00 47.48 239 GLY B C 1
ATOM 8587 O O . GLY B 2 239 ? 157.626 173.338 136.145 1.00 47.48 239 GLY B O 1
ATOM 8588 N N . GLU B 2 240 ? 158.412 175.080 134.959 1.00 48.52 240 GLU B N 1
ATOM 8589 C CA . GLU B 2 240 ? 159.418 175.474 135.945 1.00 48.52 240 GLU B CA 1
ATOM 8590 C C . GLU B 2 240 ? 158.605 175.874 137.171 1.00 48.52 240 GLU B C 1
ATOM 8591 O O . GLU B 2 240 ? 158.089 176.988 137.290 1.00 48.52 240 GLU B O 1
ATOM 8597 N N . GLY B 2 241 ? 158.493 174.936 138.107 1.00 40.68 241 GLY B N 1
ATOM 8598 C CA . GLY B 2 241 ? 157.820 175.180 139.360 1.00 40.68 241 GLY B CA 1
ATOM 8599 C C . GLY B 2 241 ? 156.339 175.476 139.341 1.00 40.68 241 GLY B C 1
ATOM 8600 O O . GLY B 2 241 ? 155.769 175.756 140.403 1.00 40.68 241 GLY B O 1
ATOM 8601 N N . ALA B 2 242 ? 155.696 175.429 138.173 1.00 38.33 242 ALA B N 1
ATOM 8602 C CA . ALA B 2 242 ? 154.269 175.725 138.102 1.00 38.33 242 ALA B CA 1
ATOM 8603 C C . ALA B 2 242 ? 153.452 174.590 138.704 1.00 38.33 242 ALA B C 1
ATOM 8604 O O . ALA B 2 242 ? 152.475 174.832 139.421 1.00 38.33 242 ALA B O 1
ATOM 8606 N N . LEU B 2 243 ? 153.839 173.346 138.426 1.00 36.78 243 LEU B N 1
ATOM 8607 C CA . LEU B 2 243 ? 153.063 172.204 138.895 1.00 36.78 243 LEU B CA 1
ATOM 8608 C C . LEU B 2 243 ? 153.181 172.034 140.403 1.00 36.78 243 LEU B C 1
ATOM 8609 O O . LEU B 2 243 ? 152.189 171.755 141.085 1.00 36.78 243 LEU B O 1
ATOM 8614 N N . SER B 2 244 ? 154.390 172.190 140.941 1.00 33.58 244 SER B N 1
ATOM 8615 C CA . SER B 2 244 ? 154.563 172.100 142.385 1.00 33.58 244 SER B CA 1
ATOM 8616 C C . SER B 2 244 ? 153.838 173.234 143.096 1.00 33.58 244 SER B C 1
ATOM 8617 O O . SER B 2 244 ? 153.261 173.033 144.170 1.00 33.58 244 SER B O 1
ATOM 8620 N N . SER B 2 245 ? 153.860 174.433 142.513 1.00 34.07 245 SER B N 1
ATOM 8621 C CA . SER B 2 245 ? 153.149 175.556 143.113 1.00 34.07 245 SER B CA 1
ATOM 8622 C C . SER B 2 245 ? 151.642 175.342 143.081 1.00 34.07 245 SER B C 1
ATOM 8623 O O . SER B 2 245 ? 150.940 175.697 144.034 1.00 34.07 245 SER B O 1
ATOM 8626 N N . LEU B 2 246 ? 151.118 174.779 141.991 1.00 35.86 246 LEU B N 1
ATOM 8627 C CA . LEU B 2 246 ? 149.673 174.598 141.905 1.00 35.86 246 LEU B CA 1
ATOM 8628 C C . LEU B 2 246 ? 149.199 173.455 142.797 1.00 35.86 246 LEU B C 1
ATOM 8629 O O . LEU B 2 246 ? 148.199 173.599 143.509 1.00 35.86 246 LEU B O 1
ATOM 8634 N N . MET B 2 247 ? 149.904 172.324 142.791 1.00 39.56 247 MET B N 1
ATOM 8635 C CA . MET B 2 247 ? 149.433 171.168 143.546 1.00 39.56 247 MET B CA 1
ATOM 8636 C C . MET B 2 247 ? 149.617 171.352 145.048 1.00 39.56 247 MET B C 1
ATOM 8637 O O . MET B 2 247 ? 148.804 170.858 145.836 1.00 39.56 247 MET B O 1
ATOM 8642 N N . TYR B 2 248 ? 150.667 172.059 145.465 1.00 37.86 248 TYR B N 1
ATOM 8643 C CA . TYR B 2 248 ? 151.011 172.167 146.875 1.00 37.86 248 TYR B CA 1
ATOM 8644 C C . TYR B 2 248 ? 150.822 173.560 147.459 1.00 37.86 248 TYR B C 1
ATOM 8645 O O . TYR B 2 248 ? 150.731 173.688 148.684 1.00 37.86 248 TYR B O 1
ATOM 8654 N N . GLY B 2 249 ? 150.765 174.598 146.632 1.00 47.17 249 GLY B N 1
ATOM 8655 C CA . GLY B 2 249 ? 150.661 175.947 147.144 1.00 47.17 249 GLY B CA 1
ATOM 8656 C C . GLY B 2 249 ? 149.253 176.326 147.558 1.00 47.17 249 GLY B C 1
ATOM 8657 O O . GLY B 2 249 ? 148.287 175.589 147.362 1.00 47.17 249 GLY B O 1
ATOM 8658 N N . LEU B 2 250 ? 149.149 177.511 148.153 1.00 69.32 250 LEU B N 1
ATOM 8659 C CA . LEU B 2 250 ? 147.886 178.073 148.572 1.00 69.32 250 LEU B CA 1
ATOM 8660 C C . LEU B 2 250 ? 147.337 179.069 147.571 1.00 69.32 250 LEU B C 1
ATOM 8661 O O . LEU B 2 250 ? 147.711 179.083 146.393 1.00 69.32 250 LEU B O 1
ATOM 8666 N N . GLY B 2 251 ? 146.433 179.918 148.051 1.00 75.36 251 GLY B N 1
ATOM 8667 C CA . GLY B 2 251 ? 145.812 180.938 147.212 1.00 75.36 251 GLY B CA 1
ATOM 8668 C C . GLY B 2 251 ? 146.809 182.028 146.829 1.00 75.36 251 GLY B C 1
ATOM 8669 O O . GLY B 2 251 ? 146.769 182.560 145.718 1.00 75.36 251 GLY B O 1
ATOM 8670 N N . TYR B 2 307 ? 138.022 166.706 149.748 1.00 76.32 307 TYR B N 1
ATOM 8671 C CA . TYR B 2 307 ? 138.591 165.485 149.189 1.00 76.32 307 TYR B CA 1
ATOM 8672 C C . TYR B 2 307 ? 139.990 165.797 148.663 1.00 76.32 307 TYR B C 1
ATOM 8673 O O . TYR B 2 307 ? 140.144 166.354 147.577 1.00 76.32 307 TYR B O 1
ATOM 8682 N N . THR B 2 308 ? 141.005 165.425 149.436 1.00 58.19 308 THR B N 1
ATOM 8683 C CA . THR B 2 308 ? 142.336 165.992 149.303 1.00 58.19 308 THR B CA 1
ATOM 8684 C C . THR B 2 308 ? 143.262 165.097 148.479 1.00 58.19 308 THR B C 1
ATOM 8685 O O . THR B 2 308 ? 142.868 164.045 147.966 1.00 58.19 308 THR B O 1
ATOM 8689 N N . LEU B 2 309 ? 144.519 165.534 148.354 1.00 49.56 309 LEU B N 1
ATOM 8690 C CA . LEU B 2 309 ? 145.511 164.813 147.562 1.00 49.56 309 LEU B CA 1
ATOM 8691 C C . LEU B 2 309 ? 145.872 163.478 148.197 1.00 49.56 309 LEU B C 1
ATOM 8692 O O . LEU B 2 309 ? 146.181 162.509 147.492 1.00 49.56 309 LEU B O 1
ATOM 8697 N N . ASP B 2 310 ? 145.864 163.414 149.531 1.00 50.21 310 ASP B N 1
ATOM 8698 C CA . ASP B 2 310 ? 146.213 162.173 150.214 1.00 50.21 310 ASP B CA 1
ATOM 8699 C C . ASP B 2 310 ? 145.273 161.044 149.819 1.00 50.21 310 ASP B C 1
ATOM 8700 O O . ASP B 2 310 ? 145.671 159.875 149.795 1.00 50.21 310 ASP B O 1
ATOM 8705 N N . ALA B 2 311 ? 144.018 161.372 149.504 1.00 51.00 311 ALA B N 1
ATOM 8706 C CA . ALA B 2 311 ? 143.100 160.361 148.993 1.00 51.00 311 ALA B CA 1
ATOM 8707 C C . ALA B 2 311 ? 143.560 159.836 147.640 1.00 51.00 311 ALA B C 1
ATOM 8708 O O . ALA B 2 311 ? 143.478 158.632 147.373 1.00 51.00 311 ALA B O 1
ATOM 8710 N N . ILE B 2 312 ? 144.041 160.727 146.769 1.00 46.85 312 ILE B N 1
ATOM 8711 C CA . ILE B 2 312 ? 144.556 160.303 145.470 1.00 46.85 312 ILE B CA 1
ATOM 8712 C C . ILE B 2 312 ? 145.771 159.403 145.649 1.00 46.85 312 ILE B C 1
ATOM 8713 O O . ILE B 2 312 ? 145.898 158.364 144.991 1.00 46.85 312 ILE B O 1
ATOM 8718 N N . ARG B 2 313 ? 146.681 159.786 146.545 1.00 45.62 313 ARG B N 1
ATOM 8719 C CA . ARG B 2 313 ? 147.889 159.000 146.764 1.00 45.62 313 ARG B CA 1
ATOM 8720 C C . ARG B 2 313 ? 147.610 157.697 147.503 1.00 45.62 313 ARG B C 1
ATOM 8721 O O . ARG B 2 313 ? 148.426 156.773 147.431 1.00 45.62 313 ARG B O 1
ATOM 8729 N N . GLY B 2 314 ? 146.486 157.605 148.212 1.00 53.92 314 GLY B N 1
ATOM 8730 C CA . GLY B 2 314 ? 146.134 156.395 148.931 1.00 53.92 314 GLY B CA 1
ATOM 8731 C C . GLY B 2 314 ? 145.435 155.334 148.113 1.00 53.92 314 GLY B C 1
ATOM 8732 O O . GLY B 2 314 ? 145.186 154.240 148.628 1.00 53.92 314 GLY B O 1
ATOM 8733 N N . ARG B 2 315 ? 145.109 155.626 146.853 1.00 61.84 315 ARG B N 1
ATOM 8734 C CA . ARG B 2 315 ? 144.499 154.626 145.986 1.00 61.84 315 ARG B CA 1
ATOM 8735 C C . ARG B 2 315 ? 145.444 153.468 145.696 1.00 61.84 315 ARG B C 1
ATOM 8736 O O . ARG B 2 315 ? 144.992 152.416 145.233 1.00 61.84 315 ARG B O 1
ATOM 8744 N N . GLN B 2 316 ? 146.737 153.639 145.953 1.00 69.64 316 GLN B N 1
ATOM 8745 C CA . GLN B 2 316 ? 147.686 152.538 146.028 1.00 69.64 316 GLN B CA 1
ATOM 8746 C C . GLN B 2 316 ? 148.033 152.302 147.493 1.00 69.64 316 GLN B C 1
ATOM 8747 O O . GLN B 2 316 ? 148.445 153.229 148.198 1.00 69.64 316 GLN B O 1
ATOM 8753 N N . TYR B 2 317 ? 147.839 151.072 147.954 1.00 77.14 317 TYR B N 1
ATOM 8754 C CA . TYR B 2 317 ? 147.956 150.773 149.377 1.00 77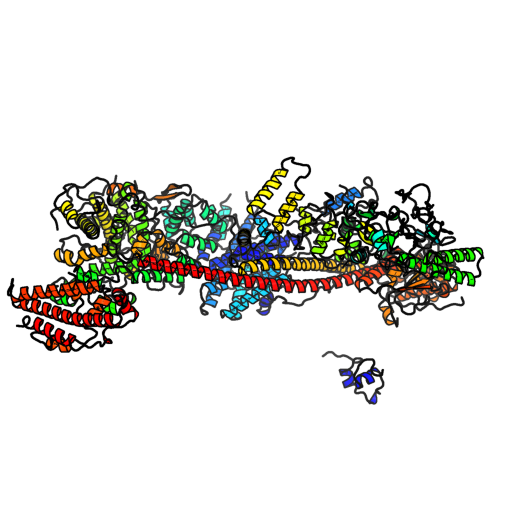.14 317 TYR B CA 1
ATOM 8755 C C . TYR B 2 317 ? 149.410 150.582 149.790 1.00 77.14 317 TYR B C 1
ATOM 8756 O O . TYR B 2 317 ? 150.012 151.467 150.398 1.00 77.14 317 TYR B O 1
ATOM 8765 N N . ALA B 2 337 ? 142.891 145.770 159.323 1.00 72.73 337 ALA B N 1
ATOM 8766 C CA . ALA B 2 337 ? 141.756 145.924 160.225 1.00 72.73 337 ALA B CA 1
ATOM 8767 C C . ALA B 2 337 ? 142.157 146.694 161.478 1.00 72.73 337 ALA B C 1
ATOM 8768 O O . ALA B 2 337 ? 143.337 146.767 161.823 1.00 72.73 337 ALA B O 1
ATOM 8770 N N . PHE B 2 338 ? 141.166 147.267 162.157 1.00 72.27 338 PHE B N 1
ATOM 8771 C CA . PHE B 2 338 ? 141.391 148.059 163.356 1.00 72.27 338 PHE B CA 1
ATOM 8772 C C . PHE B 2 338 ? 140.539 147.518 164.495 1.00 72.27 338 PHE B C 1
ATOM 8773 O O . PHE B 2 338 ? 139.406 147.074 164.289 1.00 72.27 338 PHE B O 1
ATOM 8781 N N . ASP B 2 339 ? 141.099 147.556 165.701 1.00 80.97 339 ASP B N 1
ATOM 8782 C CA . ASP B 2 339 ? 140.407 147.093 166.903 1.00 80.97 339 ASP B CA 1
ATOM 8783 C C . ASP B 2 339 ? 139.521 148.226 167.409 1.00 80.97 339 ASP B C 1
ATOM 8784 O O . ASP B 2 339 ? 139.990 149.141 168.090 1.00 80.97 339 ASP B O 1
ATOM 8789 N N . ASP B 2 340 ? 138.234 148.161 167.080 1.00 85.30 340 ASP B N 1
ATOM 8790 C CA . ASP B 2 340 ? 137.280 149.208 167.442 1.00 85.30 340 ASP B CA 1
ATOM 8791 C C . ASP B 2 340 ? 136.967 149.097 168.928 1.00 85.30 340 ASP B C 1
ATOM 8792 O O . ASP B 2 340 ? 136.130 148.293 169.342 1.00 85.30 340 ASP B O 1
ATOM 8797 N N . LEU B 2 341 ? 137.647 149.911 169.737 1.00 73.15 341 LEU B N 1
ATOM 8798 C CA . LEU B 2 341 ? 137.405 149.908 171.175 1.00 73.15 341 LEU B CA 1
ATOM 8799 C C . LEU B 2 341 ? 136.023 150.451 171.517 1.00 73.15 341 LEU B C 1
ATOM 8800 O O . LEU B 2 341 ? 135.381 149.962 172.455 1.00 73.15 341 LEU B O 1
ATOM 8805 N N . ALA B 2 342 ? 135.554 151.459 170.776 1.00 72.19 342 ALA B N 1
ATOM 8806 C CA . ALA B 2 342 ? 134.287 152.101 171.109 1.00 72.19 342 ALA B CA 1
ATOM 8807 C C . ALA B 2 342 ? 133.122 151.127 171.009 1.00 72.19 342 ALA B C 1
ATOM 8808 O O . ALA B 2 342 ? 132.235 151.121 171.869 1.00 72.19 342 ALA B O 1
ATOM 8810 N N . GLU B 2 343 ? 133.099 150.298 169.964 1.00 78.51 343 GLU B N 1
ATOM 8811 C CA . GLU B 2 343 ? 132.000 149.352 169.807 1.00 78.51 343 GLU B CA 1
ATOM 8812 C C . GLU B 2 343 ? 131.997 148.314 170.923 1.00 78.51 343 GLU B C 1
ATOM 8813 O O . GLU B 2 343 ? 130.936 147.976 171.458 1.00 78.51 343 GLU B O 1
ATOM 8819 N N . ARG B 2 344 ? 133.173 147.804 171.294 1.00 74.35 344 ARG B N 1
ATOM 8820 C CA . ARG B 2 344 ? 133.251 146.837 172.384 1.00 74.35 344 ARG B CA 1
ATOM 8821 C C . ARG B 2 344 ? 132.811 147.459 173.704 1.00 74.35 344 ARG B C 1
ATOM 8822 O O . ARG B 2 344 ? 132.092 146.830 174.493 1.00 74.35 344 ARG B O 1
ATOM 8830 N N . MET B 2 345 ? 133.226 148.703 173.957 1.00 72.78 345 MET B N 1
ATOM 8831 C CA . MET B 2 345 ? 132.791 149.397 175.164 1.00 72.78 345 MET B CA 1
ATOM 8832 C C . MET B 2 345 ? 131.282 149.601 175.167 1.00 72.78 345 MET B C 1
ATOM 8833 O O . MET B 2 345 ? 130.632 149.460 176.209 1.00 72.78 345 MET B O 1
ATOM 8838 N N . ARG B 2 346 ? 130.708 149.943 174.011 1.00 73.25 346 ARG B N 1
ATOM 8839 C CA . ARG B 2 346 ? 129.262 150.108 173.924 1.00 73.25 346 ARG B CA 1
ATOM 8840 C C . ARG B 2 346 ? 128.539 148.796 174.191 1.00 73.25 346 ARG B C 1
ATOM 8841 O O . ARG B 2 346 ? 127.505 148.779 174.864 1.00 73.25 346 ARG B O 1
ATOM 8849 N N . GLN B 2 347 ? 129.060 147.687 173.659 1.00 76.30 347 GLN B N 1
ATOM 8850 C CA . GLN B 2 347 ? 128.459 146.384 173.938 1.00 76.30 347 GLN B CA 1
ATOM 8851 C C . GLN B 2 347 ? 128.500 146.071 175.427 1.00 76.30 347 GLN B C 1
ATOM 8852 O O . GLN B 2 347 ? 127.503 145.617 176.005 1.00 76.30 347 GLN B O 1
ATOM 8858 N N . ASN B 2 348 ? 129.647 146.312 176.067 1.00 74.80 348 ASN B N 1
ATOM 8859 C CA . ASN B 2 348 ? 129.765 146.034 177.494 1.00 74.80 348 ASN B CA 1
ATOM 8860 C C . ASN B 2 348 ? 128.809 146.901 178.306 1.00 74.80 348 ASN B C 1
ATOM 8861 O O . ASN B 2 348 ? 128.145 146.415 179.230 1.00 74.80 348 ASN B O 1
ATOM 8866 N N . ARG B 2 349 ? 128.711 148.187 177.963 1.00 74.53 349 ARG B N 1
ATOM 8867 C CA . ARG B 2 349 ? 127.823 149.077 178.702 1.00 74.53 349 ARG B CA 1
ATOM 8868 C C . ARG B 2 349 ? 126.356 148.741 178.464 1.00 74.53 349 ARG B C 1
ATOM 8869 O O . ARG B 2 349 ? 125.540 148.875 179.380 1.00 74.53 349 ARG B O 1
ATOM 8877 N N . ASN B 2 350 ? 125.998 148.307 177.254 1.00 82.75 350 ASN B N 1
ATOM 8878 C CA . ASN B 2 350 ? 124.630 147.864 177.006 1.00 82.75 350 ASN B CA 1
ATOM 8879 C C . ASN B 2 350 ? 124.306 146.613 177.811 1.00 82.75 350 ASN B C 1
ATOM 8880 O O . ASN B 2 350 ? 123.201 146.483 178.354 1.00 82.75 350 ASN B O 1
ATOM 8885 N N . ALA B 2 351 ? 125.255 145.678 177.896 1.00 88.84 351 ALA B N 1
ATOM 8886 C CA . ALA B 2 351 ? 125.052 144.504 178.739 1.00 88.84 351 ALA B CA 1
ATOM 8887 C C . ALA B 2 351 ? 124.870 144.906 180.197 1.00 88.84 351 ALA B C 1
ATOM 8888 O O . ALA B 2 351 ? 124.035 144.336 180.909 1.00 88.84 351 ALA B O 1
ATOM 8890 N N . ARG B 2 352 ? 125.648 145.887 180.657 1.00 94.05 352 ARG B N 1
ATOM 8891 C CA . ARG B 2 352 ? 125.507 146.369 182.028 1.00 94.05 352 ARG B CA 1
ATOM 8892 C C . ARG B 2 352 ? 124.153 147.038 182.252 1.00 94.05 352 ARG B C 1
ATOM 8893 O O . ARG B 2 352 ? 123.544 146.881 183.316 1.00 94.05 352 ARG B O 1
ATOM 8901 N N . TYR B 2 353 ? 123.675 147.803 181.269 1.00 101.97 353 TYR B N 1
ATOM 8902 C CA . TYR B 2 353 ? 122.410 148.518 181.404 1.00 101.97 353 TYR B CA 1
ATOM 8903 C C . TYR B 2 353 ? 121.185 147.633 181.213 1.00 101.97 353 TYR B C 1
ATOM 8904 O O . TYR B 2 353 ? 120.094 148.039 181.625 1.00 101.97 353 TYR B O 1
ATOM 8913 N N . ASN B 2 354 ? 121.327 146.461 180.590 1.00 107.53 354 ASN B N 1
ATOM 8914 C CA . ASN B 2 354 ? 120.177 145.600 180.333 1.00 107.53 354 ASN B CA 1
ATOM 8915 C C . ASN B 2 354 ? 119.369 145.366 181.605 1.00 107.53 354 ASN B C 1
ATOM 8916 O O . ASN B 2 354 ? 119.911 145.319 182.711 1.00 107.53 354 ASN B O 1
ATOM 8921 N N . ALA B 2 355 ? 118.050 145.227 181.437 1.00 115.07 355 ALA B N 1
ATOM 8922 C CA . ALA B 2 355 ? 117.157 145.139 182.590 1.00 115.07 355 ALA B CA 1
ATOM 8923 C C . ALA B 2 355 ? 117.435 143.905 183.439 1.00 115.07 355 ALA B C 1
ATOM 8924 O O . ALA B 2 355 ? 117.113 143.890 184.632 1.00 115.07 355 ALA B O 1
ATOM 8926 N N . ILE B 2 356 ? 118.026 142.867 182.851 1.00 118.85 356 ILE B N 1
ATOM 8927 C CA . ILE B 2 356 ? 118.341 141.646 183.585 1.00 118.85 356 ILE B CA 1
ATOM 8928 C C . ILE B 2 356 ? 119.636 141.736 184.383 1.00 118.85 356 ILE B C 1
ATOM 8929 O O . ILE B 2 356 ? 119.739 141.191 185.487 1.00 118.85 356 ILE B O 1
ATOM 8934 N N . ASN B 2 357 ? 120.633 142.423 183.826 1.00 113.80 357 ASN B N 1
ATOM 8935 C CA . ASN B 2 357 ? 121.910 142.612 184.502 1.00 113.80 357 ASN B CA 1
ATOM 8936 C C . ASN B 2 357 ? 122.032 143.304 185.853 1.00 113.80 357 ASN B C 1
ATOM 8937 O O . ASN B 2 357 ? 122.855 142.903 186.681 1.00 113.80 357 ASN B O 1
ATOM 8942 N N . LYS B 2 358 ? 121.340 144.447 185.927 1.00 118.44 358 LYS B N 1
ATOM 8943 C CA . LYS B 2 358 ? 121.411 145.285 187.145 1.00 118.44 358 LYS B CA 1
ATOM 8944 C C . LYS B 2 358 ? 120.413 146.150 186.379 1.00 118.44 358 LYS B C 1
ATOM 8945 O O . LYS B 2 358 ? 120.125 145.871 185.198 1.00 118.44 358 LYS B O 1
ATOM 8951 N N . THR B 2 359 ? 119.741 147.038 187.085 1.00 122.84 359 THR B N 1
ATOM 8952 C CA . THR B 2 359 ? 118.931 148.039 186.399 1.00 122.84 359 THR B CA 1
ATOM 8953 C C . THR B 2 359 ? 118.273 149.309 185.859 1.00 122.84 359 THR B C 1
ATOM 8954 O O . THR B 2 359 ? 117.072 149.317 185.570 1.00 122.84 359 THR B O 1
ATOM 8958 N N . PHE B 2 360 ? 119.057 150.382 185.722 1.00 124.61 360 PHE B N 1
ATOM 8959 C CA . PHE B 2 360 ? 118.570 151.664 185.222 1.00 124.61 360 PHE B CA 1
ATOM 8960 C C . PHE B 2 360 ? 119.104 151.584 183.796 1.00 124.61 360 PHE B C 1
ATOM 8961 O O . PHE B 2 360 ? 120.244 151.973 183.523 1.00 124.61 360 PHE B O 1
ATOM 8969 N N . GLY B 2 361 ? 118.288 151.059 182.885 1.00 119.25 361 GLY B N 1
ATOM 8970 C CA . GLY B 2 361 ? 118.719 150.819 181.522 1.00 119.25 361 GLY B CA 1
ATOM 8971 C C . GLY B 2 361 ? 118.524 151.979 180.569 1.00 119.25 361 GLY B C 1
ATOM 8972 O O . GLY B 2 361 ? 117.393 152.396 180.303 1.00 119.25 361 GLY B O 1
ATOM 8973 N N . ARG B 2 362 ? 119.629 152.509 180.047 1.00 113.95 362 ARG B N 1
ATOM 8974 C CA . ARG B 2 362 ? 119.598 153.550 179.023 1.00 113.95 362 ARG B CA 1
ATOM 8975 C C . ARG B 2 362 ? 120.513 153.106 177.891 1.00 113.95 362 ARG B C 1
ATOM 8976 O O . ARG B 2 362 ? 121.734 153.268 177.979 1.00 113.95 362 ARG B O 1
ATOM 8984 N N . GLU B 2 363 ? 119.926 152.547 176.834 1.00 95.20 363 GLU B N 1
ATOM 8985 C CA . GLU B 2 363 ? 120.705 151.966 175.749 1.00 95.20 363 GLU B CA 1
ATOM 8986 C C . GLU B 2 363 ? 121.416 153.057 174.959 1.00 95.20 363 GLU B C 1
ATOM 8987 O O . GLU B 2 363 ? 120.787 154.008 174.484 1.00 95.20 363 GLU B O 1
ATOM 8993 N N . ILE B 2 364 ? 122.729 152.908 174.816 1.00 77.43 364 ILE B N 1
ATOM 8994 C CA . ILE B 2 364 ? 123.526 153.871 174.071 1.00 77.43 364 ILE B CA 1
ATOM 8995 C C . ILE B 2 364 ? 123.328 153.654 172.574 1.00 77.43 364 ILE B C 1
ATOM 8996 O O . ILE B 2 364 ? 123.262 152.524 172.084 1.00 77.43 364 ILE B O 1
ATOM 9001 N N . ALA B 2 365 ? 123.237 154.759 171.839 1.00 68.58 365 ALA B N 1
ATOM 9002 C CA . ALA B 2 365 ? 123.092 154.695 170.395 1.00 68.58 365 ALA B CA 1
ATOM 9003 C C . ALA B 2 365 ? 124.375 154.162 169.760 1.00 68.58 365 ALA B C 1
ATOM 9004 O O . ALA B 2 365 ? 125.451 154.167 170.364 1.00 68.58 365 ALA B O 1
ATOM 9006 N N . LYS B 2 366 ? 124.259 153.689 168.522 1.00 63.38 366 LYS B N 1
ATOM 9007 C CA . LYS B 2 366 ? 125.397 153.141 167.805 1.00 63.38 366 LYS B CA 1
ATOM 9008 C C . LYS B 2 366 ? 126.205 154.261 167.173 1.00 63.38 366 LYS B C 1
ATOM 9009 O O . LYS B 2 366 ? 125.649 155.066 166.414 1.00 63.38 366 LYS B O 1
ATOM 9015 N N . PRO B 2 367 ? 127.500 154.345 167.451 1.00 57.42 367 PRO B N 1
ATOM 9016 C CA . PRO B 2 367 ? 128.318 155.417 166.880 1.00 57.42 367 PRO B CA 1
ATOM 9017 C C . PRO B 2 367 ? 128.541 155.203 165.388 1.00 57.42 367 PRO B C 1
ATOM 9018 O O . PRO B 2 367 ? 128.280 154.136 164.833 1.00 57.42 367 PRO B O 1
ATOM 9022 N N . VAL B 2 368 ? 129.038 156.256 164.741 1.00 51.95 368 VAL B N 1
ATOM 9023 C CA . VAL B 2 368 ? 129.311 156.220 163.309 1.00 51.95 368 VAL B CA 1
ATOM 9024 C C . VAL B 2 368 ? 130.476 155.276 163.047 1.00 51.95 368 VAL B C 1
ATOM 9025 O O . VAL B 2 368 ? 131.181 154.870 163.977 1.00 51.95 368 VAL B O 1
ATOM 9029 N N . ALA B 2 369 ? 130.680 154.918 161.782 1.00 50.07 369 ALA B N 1
ATOM 9030 C CA . ALA B 2 369 ? 131.747 153.997 161.429 1.00 50.07 369 ALA B CA 1
ATOM 9031 C C . ALA B 2 369 ? 133.108 154.603 161.758 1.00 50.07 369 ALA B C 1
ATOM 9032 O O . ALA B 2 369 ? 133.289 155.823 161.777 1.00 50.07 369 ALA B O 1
ATOM 9034 N N . VAL B 2 370 ? 134.075 153.724 162.029 1.00 49.02 370 VAL B N 1
ATOM 9035 C CA . VAL B 2 370 ? 135.406 154.178 162.425 1.00 49.02 370 VAL B CA 1
ATOM 9036 C C . VAL B 2 370 ? 136.064 154.962 161.296 1.00 49.02 370 VAL B C 1
ATOM 9037 O O . VAL B 2 370 ? 136.955 155.785 161.531 1.00 49.02 370 VAL B O 1
ATOM 9041 N N . GLU B 2 371 ? 135.633 154.727 160.056 1.00 56.13 371 GLU B N 1
ATOM 9042 C CA . GLU B 2 371 ? 136.166 155.473 158.925 1.00 56.13 371 GLU B CA 1
ATOM 9043 C C . GLU B 2 371 ? 135.696 156.920 158.906 1.00 56.13 371 GLU B C 1
ATOM 9044 O O . GLU B 2 371 ? 136.310 157.743 158.220 1.00 56.13 371 GLU B O 1
ATOM 9050 N N . GLU B 2 372 ? 134.629 157.245 159.635 1.00 52.69 372 GLU B N 1
ATOM 9051 C CA . GLU B 2 372 ? 134.121 158.606 159.725 1.00 52.69 372 GLU B CA 1
ATOM 9052 C C . GLU B 2 372 ? 134.187 159.168 161.136 1.00 52.69 372 GLU B C 1
ATOM 9053 O O . GLU B 2 372 ? 133.808 160.326 161.343 1.00 52.69 372 GLU B O 1
ATOM 9059 N N . ARG B 2 373 ? 134.651 158.387 162.107 1.00 48.07 373 ARG B N 1
ATOM 9060 C CA . ARG B 2 373 ? 134.649 158.817 163.496 1.00 48.07 373 ARG B CA 1
ATOM 9061 C C . ARG B 2 373 ? 135.626 159.966 163.716 1.00 48.07 373 ARG B C 1
ATOM 9062 O O . ARG B 2 373 ? 136.608 160.127 162.988 1.00 48.07 373 ARG B O 1
ATOM 9070 N N . TRP B 2 374 ? 135.338 160.771 164.734 1.00 44.78 374 TRP B N 1
ATOM 9071 C CA . TRP B 2 374 ? 136.169 161.923 165.047 1.00 44.78 374 TRP B CA 1
ATOM 9072 C C . TRP B 2 374 ? 137.552 161.474 165.503 1.00 44.78 374 TRP B C 1
ATOM 9073 O O . TRP B 2 374 ? 137.712 160.434 166.146 1.00 44.78 374 TRP B O 1
ATOM 9084 N N . SER B 2 375 ? 138.562 162.278 165.166 1.00 40.15 375 SER B N 1
ATOM 9085 C CA . SER B 2 375 ? 139.940 161.921 165.475 1.00 40.15 375 SER B CA 1
ATOM 9086 C C . SER B 2 375 ? 140.272 162.042 166.956 1.00 40.15 375 SER B C 1
ATOM 9087 O O . SER B 2 375 ? 141.337 161.574 167.370 1.00 40.15 375 SER B O 1
ATOM 9090 N N . THR B 2 376 ? 139.402 162.657 167.756 1.00 41.87 376 THR B N 1
ATOM 9091 C CA . THR B 2 376 ? 139.608 162.782 169.194 1.00 41.87 376 THR B CA 1
ATOM 9092 C C . THR B 2 376 ? 138.587 161.980 169.993 1.00 41.87 376 THR B C 1
ATOM 9093 O O . THR B 2 376 ? 138.348 162.281 171.166 1.00 41.87 376 THR B O 1
ATOM 9097 N N . ASP B 2 377 ? 137.983 160.963 169.383 1.00 45.75 377 ASP B N 1
ATOM 9098 C CA . ASP B 2 377 ? 136.901 160.240 170.029 1.00 45.75 377 ASP B CA 1
ATOM 9099 C C . ASP B 2 377 ? 137.450 159.277 171.081 1.00 45.75 377 ASP B C 1
ATOM 9100 O O . ASP B 2 377 ? 138.652 159.218 171.351 1.00 45.75 377 ASP B O 1
ATOM 9105 N N . LEU B 2 378 ? 136.539 158.513 171.687 1.00 42.74 378 LEU B N 1
ATOM 9106 C CA . LEU B 2 378 ? 136.915 157.622 172.779 1.00 42.74 378 LEU B CA 1
ATOM 9107 C C . LEU B 2 378 ? 137.808 156.489 172.292 1.00 42.74 378 LEU B C 1
ATOM 9108 O O . LEU B 2 378 ? 138.734 156.073 172.997 1.00 42.74 378 LEU B O 1
ATOM 9113 N N . SER B 2 379 ? 137.535 155.967 171.096 1.00 45.05 379 SER B N 1
ATOM 9114 C CA . SER B 2 379 ? 138.209 154.768 170.616 1.00 45.05 379 SER B CA 1
ATOM 9115 C C . SER B 2 379 ? 139.669 154.998 170.254 1.00 45.05 379 SER B C 1
ATOM 9116 O O . SER B 2 379 ? 140.390 154.020 170.027 1.00 45.05 379 SER B O 1
ATOM 9119 N N . PHE B 2 380 ? 140.126 156.248 170.192 1.00 41.72 380 PHE B N 1
ATOM 9120 C CA . PHE B 2 380 ? 141.494 156.553 169.797 1.00 41.72 380 PHE B CA 1
ATOM 9121 C C . PHE B 2 380 ? 142.336 157.081 170.952 1.00 41.72 380 PHE B C 1
ATOM 9122 O O . PHE B 2 380 ? 143.361 157.728 170.720 1.00 41.72 380 PHE B O 1
ATOM 9130 N N . TRP B 2 381 ? 141.926 156.822 172.194 1.00 40.89 381 TRP B N 1
ATOM 9131 C CA . TRP B 2 381 ? 142.729 157.221 173.341 1.00 40.89 381 TRP B CA 1
ATOM 9132 C C . TRP B 2 381 ? 143.927 156.310 173.563 1.00 40.89 381 TRP B C 1
ATOM 9133 O O . TRP B 2 381 ? 144.952 156.771 174.075 1.00 40.89 381 TRP B O 1
ATOM 9144 N N . ALA B 2 382 ? 143.821 155.038 173.192 1.00 39.02 382 ALA B N 1
ATOM 9145 C CA . ALA B 2 382 ? 144.915 154.088 173.323 1.00 39.02 382 ALA B CA 1
ATOM 9146 C C . ALA B 2 382 ? 145.853 154.114 172.126 1.00 39.02 382 ALA B C 1
ATOM 9147 O O . ALA B 2 382 ? 146.723 153.245 172.015 1.00 39.02 382 ALA B O 1
ATOM 9149 N N . GLY B 2 383 ? 145.694 155.082 171.238 1.00 39.96 383 GLY B N 1
ATOM 9150 C CA . GLY B 2 383 ? 146.467 155.166 170.018 1.00 39.96 383 GLY B CA 1
ATOM 9151 C C . GLY B 2 383 ? 145.602 154.946 168.789 1.00 39.96 383 GLY B C 1
ATOM 9152 O O . GLY B 2 383 ? 144.476 154.452 168.853 1.00 39.96 383 GLY B O 1
ATOM 9153 N N . PHE B 2 384 ? 146.163 155.331 167.645 1.00 46.05 384 PHE B N 1
ATOM 9154 C CA . PHE B 2 384 ? 145.455 155.191 166.382 1.00 46.05 384 PHE B CA 1
ATOM 9155 C C . PHE B 2 384 ? 145.480 153.768 165.845 1.00 46.05 384 PHE B C 1
ATOM 9156 O O . PHE B 2 384 ? 144.772 153.479 164.876 1.00 46.05 384 PHE B O 1
ATOM 9164 N N . GLY B 2 385 ? 146.256 152.878 166.454 1.00 53.18 385 GLY B N 1
ATOM 9165 C CA . GLY B 2 385 ? 146.377 151.522 165.950 1.00 53.18 385 GLY B CA 1
ATOM 9166 C C . GLY B 2 385 ? 147.070 151.436 164.608 1.00 53.18 385 GLY B C 1
ATOM 9167 O O . GLY B 2 385 ? 146.643 150.662 163.742 1.00 53.18 385 GLY B O 1
ATOM 9168 N N . LEU B 2 386 ? 148.130 152.216 164.413 1.00 57.47 386 LEU B N 1
ATOM 9169 C CA . LEU B 2 386 ? 148.895 152.235 163.172 1.00 57.47 386 LEU B CA 1
ATOM 9170 C C . LEU B 2 386 ? 150.317 151.726 163.389 1.00 57.47 386 LEU B C 1
ATOM 9171 O O . LEU B 2 386 ? 151.276 152.246 162.816 1.00 57.47 386 LEU B O 1
ATOM 9176 N N . ASP B 2 387 ? 150.464 150.700 164.228 1.00 69.87 387 ASP B N 1
ATOM 9177 C CA . ASP B 2 387 ? 151.780 150.109 164.445 1.00 69.87 387 ASP B CA 1
ATOM 9178 C C . ASP B 2 387 ? 152.250 149.322 163.229 1.00 69.87 387 ASP B C 1
ATOM 9179 O O . ASP B 2 387 ? 153.458 149.206 162.997 1.00 69.87 387 ASP B O 1
ATOM 9184 N N . THR B 2 388 ? 151.317 148.775 162.447 1.00 73.26 388 THR B N 1
ATOM 9185 C CA . THR B 2 388 ? 151.700 147.977 161.288 1.00 73.26 388 THR B CA 1
ATOM 9186 C C . THR B 2 388 ? 152.243 148.839 160.155 1.00 73.26 388 THR B C 1
ATOM 9187 O O . THR B 2 388 ? 153.100 148.382 159.390 1.00 73.26 388 THR B O 1
ATOM 9191 N N . ILE B 2 389 ? 151.766 150.073 160.026 1.00 65.35 389 ILE B N 1
ATOM 9192 C CA . ILE B 2 389 ? 152.178 150.933 158.921 1.00 65.35 389 ILE B CA 1
ATOM 9193 C C . ILE B 2 389 ? 153.405 151.759 159.286 1.00 65.35 389 ILE B C 1
ATOM 9194 O O . ILE B 2 389 ? 154.375 151.818 158.527 1.00 65.35 389 ILE B O 1
ATOM 9199 N N . LEU B 2 390 ? 153.389 152.402 160.450 1.00 61.71 390 LEU B N 1
ATOM 9200 C CA . LEU B 2 390 ? 154.437 153.330 160.848 1.00 61.71 390 LEU B CA 1
ATOM 9201 C C . LEU B 2 390 ? 155.128 152.862 162.121 1.00 61.71 390 LEU B C 1
ATOM 9202 O O . LEU B 2 390 ? 154.522 152.213 162.979 1.00 61.71 390 LEU B O 1
ATOM 9207 N N . ASP B 2 391 ? 156.410 153.197 162.226 1.00 53.95 391 ASP B N 1
ATOM 9208 C CA . ASP B 2 391 ? 157.202 152.932 163.413 1.00 53.95 391 ASP B CA 1
ATOM 9209 C C . ASP B 2 391 ? 156.946 154.001 164.471 1.00 53.95 391 ASP B C 1
ATOM 9210 O O . ASP B 2 391 ? 156.423 155.075 164.166 1.00 53.95 391 ASP B O 1
ATOM 9215 N N . PRO B 2 392 ? 157.288 153.727 165.732 1.00 46.58 392 PRO B N 1
ATOM 9216 C CA . PRO B 2 392 ? 157.151 154.757 166.767 1.00 46.58 392 PRO B CA 1
ATOM 9217 C C . PRO B 2 392 ? 158.009 155.975 166.455 1.00 46.58 392 PRO B C 1
ATOM 9218 O O . PRO B 2 392 ? 159.082 155.872 165.858 1.00 46.58 392 PRO B O 1
ATOM 9222 N N . ILE B 2 393 ? 157.514 157.146 166.864 1.00 40.62 393 ILE B N 1
ATOM 9223 C CA . ILE B 2 393 ? 158.129 158.407 166.462 1.00 40.62 393 ILE B CA 1
ATOM 9224 C C . ILE B 2 393 ? 159.482 158.663 167.103 1.00 40.62 393 ILE B C 1
ATOM 9225 O O . ILE B 2 393 ? 160.214 159.540 166.634 1.00 40.62 393 ILE B O 1
ATOM 9230 N N . ASP B 2 394 ? 159.840 157.938 168.157 1.00 44.24 394 ASP B N 1
ATOM 9231 C CA . ASP B 2 394 ? 161.134 158.128 168.797 1.00 44.24 394 ASP B CA 1
ATOM 9232 C C . ASP B 2 394 ? 162.202 157.322 168.070 1.00 44.24 394 ASP B C 1
ATOM 9233 O O . ASP B 2 394 ? 161.994 156.152 167.738 1.00 44.24 394 ASP B O 1
ATOM 9238 N N . SER B 2 395 ? 163.347 157.960 167.818 1.00 40.62 395 SER B N 1
ATOM 9239 C CA . SER B 2 395 ? 164.437 157.276 167.129 1.00 40.62 395 SER B CA 1
ATOM 9240 C C . SER B 2 395 ? 164.960 156.106 167.951 1.00 40.62 395 SER B C 1
ATOM 9241 O O . SER B 2 395 ? 165.255 155.036 167.405 1.00 40.62 395 SER B O 1
ATOM 9244 N N . ILE B 2 396 ? 165.088 156.290 169.267 1.00 44.03 396 ILE B N 1
ATOM 9245 C CA . ILE B 2 396 ? 165.524 155.190 170.119 1.00 44.03 396 ILE B CA 1
ATOM 9246 C C . ILE B 2 396 ? 164.479 154.079 170.134 1.00 44.03 396 ILE B C 1
ATOM 9247 O O . ILE B 2 396 ? 164.824 152.891 170.195 1.00 44.03 396 ILE B O 1
ATOM 9252 N N . GLY B 2 397 ? 163.195 154.435 170.066 1.00 43.22 397 GLY B N 1
ATOM 9253 C CA . GLY B 2 397 ? 162.165 153.420 169.938 1.00 43.22 397 GLY B CA 1
ATOM 9254 C C . GLY B 2 397 ? 162.283 152.641 168.643 1.00 43.22 397 GLY B C 1
ATOM 9255 O O . GLY B 2 397 ? 162.107 151.421 168.624 1.00 43.22 397 GLY B O 1
ATOM 9256 N N . VAL B 2 398 ? 162.591 153.335 167.545 1.00 42.21 398 VAL B N 1
ATOM 9257 C CA . VAL B 2 398 ? 162.809 152.657 166.270 1.00 42.21 398 VAL B CA 1
ATOM 9258 C C . VAL B 2 398 ? 164.002 151.716 166.370 1.00 42.21 398 VAL B C 1
ATOM 9259 O O . VAL B 2 398 ? 163.970 150.591 165.857 1.00 42.21 398 VAL B O 1
ATOM 9263 N N . ALA B 2 399 ? 165.072 152.161 167.032 1.00 44.32 399 ALA B N 1
ATOM 9264 C CA . ALA B 2 399 ? 166.254 151.318 167.181 1.00 44.32 399 ALA B CA 1
ATOM 9265 C C . ALA B 2 399 ? 165.943 150.062 167.985 1.00 44.32 399 ALA B C 1
ATOM 9266 O O . ALA B 2 399 ? 166.367 148.960 167.617 1.00 44.32 399 ALA B O 1
ATOM 9268 N N . TRP B 2 400 ? 165.200 150.204 169.085 1.00 50.62 400 TRP B N 1
ATOM 9269 C CA . TRP B 2 400 ? 164.875 149.034 169.895 1.00 50.62 400 TRP B CA 1
ATOM 9270 C C . TRP B 2 400 ? 163.911 148.106 169.171 1.00 50.62 400 TRP B C 1
ATOM 9271 O O . TRP B 2 400 ? 163.998 146.882 169.313 1.00 50.62 400 TRP B O 1
ATOM 9282 N N . LYS B 2 401 ? 162.980 148.667 168.397 1.00 47.71 401 LYS B N 1
ATOM 9283 C CA . LYS B 2 401 ? 162.092 147.829 167.600 1.00 47.71 401 LYS B CA 1
ATOM 9284 C C . LYS B 2 401 ? 162.873 147.044 166.556 1.00 47.71 401 LYS B C 1
ATOM 9285 O O . LYS B 2 401 ? 162.620 145.852 166.346 1.00 47.71 401 LYS B O 1
ATOM 9291 N N . ALA B 2 402 ? 163.828 147.697 165.890 1.00 49.52 402 ALA B N 1
ATOM 9292 C CA . ALA B 2 402 ? 164.655 147.002 164.910 1.00 49.52 402 ALA B CA 1
ATOM 9293 C C . ALA B 2 402 ? 165.496 145.917 165.569 1.00 49.52 402 ALA B C 1
ATOM 9294 O O . ALA B 2 402 ? 165.650 144.822 165.016 1.00 49.52 402 ALA B O 1
ATOM 9296 N N . SER B 2 403 ? 166.050 146.201 166.749 1.00 55.62 403 SER B N 1
ATOM 9297 C CA . SER B 2 403 ? 166.801 145.193 167.486 1.00 55.62 403 SER B CA 1
ATOM 9298 C C . SER B 2 403 ? 165.911 144.096 168.055 1.00 55.62 403 SER B C 1
ATOM 9299 O O . SER B 2 403 ? 166.427 143.035 168.421 1.00 55.62 403 SER B O 1
ATOM 9302 N N . GLY B 2 404 ? 164.601 144.319 168.135 1.00 59.45 404 GLY B N 1
ATOM 9303 C CA . GLY B 2 404 ? 163.680 143.328 168.648 1.00 59.45 404 GLY B CA 1
ATOM 9304 C C . GLY B 2 404 ? 163.392 143.406 170.131 1.00 59.45 404 GLY B C 1
ATOM 9305 O O . GLY B 2 404 ? 162.552 142.641 170.621 1.00 59.45 404 GLY B O 1
ATOM 9306 N N . LEU B 2 405 ? 164.055 144.303 170.864 1.00 65.58 405 LEU B N 1
ATOM 9307 C CA . LEU B 2 405 ? 163.817 144.417 172.299 1.00 65.58 405 LEU B CA 1
ATOM 9308 C C . LEU B 2 405 ? 162.477 145.064 172.621 1.00 65.58 405 LEU B C 1
ATOM 9309 O O . LEU B 2 405 ? 162.003 144.943 173.756 1.00 65.58 405 LEU B O 1
ATOM 9314 N N . LEU B 2 406 ? 161.860 145.744 171.662 1.00 66.34 406 LEU B N 1
ATOM 9315 C CA . LEU B 2 406 ? 160.602 146.439 171.908 1.00 66.34 406 LEU B CA 1
ATOM 9316 C C . LEU B 2 406 ? 159.411 145.588 171.488 1.00 66.34 406 LEU B C 1
ATOM 9317 O O . LEU B 2 406 ? 159.563 144.610 170.757 1.00 66.34 406 LEU B O 1
ATOM 9322 N N . THR B 2 420 ? 133.566 140.478 184.005 1.00 84.15 420 THR B N 1
ATOM 9323 C CA . THR B 2 420 ? 133.353 141.393 182.891 1.00 84.15 420 THR B CA 1
ATOM 9324 C C . THR B 2 420 ? 132.667 142.671 183.360 1.00 84.15 420 THR B C 1
ATOM 9325 O O . THR B 2 420 ? 132.050 143.382 182.568 1.00 84.15 420 THR B O 1
ATOM 9329 N N . ASN B 2 421 ? 132.773 142.953 184.660 1.00 79.46 421 ASN B N 1
ATOM 9330 C CA . ASN B 2 421 ? 132.199 144.165 185.244 1.00 79.46 421 ASN B CA 1
ATOM 9331 C C . ASN B 2 421 ? 133.237 145.279 185.168 1.00 79.46 421 ASN B C 1
ATOM 9332 O O . ASN B 2 421 ? 133.803 145.723 186.168 1.00 79.46 421 ASN B O 1
ATOM 9337 N N . THR B 2 422 ? 133.487 145.738 183.943 1.00 70.92 422 THR B N 1
ATOM 9338 C CA . THR B 2 422 ? 134.458 146.799 183.719 1.00 70.92 422 THR B CA 1
ATOM 9339 C C . THR B 2 422 ? 133.934 148.173 184.110 1.00 70.92 422 THR B C 1
ATOM 9340 O O . THR B 2 422 ? 134.704 149.139 184.088 1.00 70.92 422 THR B O 1
ATOM 9344 N N . GLY B 2 423 ? 132.655 148.285 184.463 1.00 67.51 423 GLY B N 1
ATOM 9345 C CA . GLY B 2 423 ? 132.104 149.556 184.886 1.00 67.51 423 GLY B CA 1
ATOM 9346 C C . GLY B 2 423 ? 132.504 149.991 186.276 1.00 67.51 423 GLY B C 1
ATOM 9347 O O . GLY B 2 423 ? 132.192 151.118 186.672 1.00 67.51 423 GLY B O 1
ATOM 9348 N N . ARG B 2 424 ? 133.181 149.128 187.026 1.00 62.52 424 ARG B N 1
ATOM 9349 C CA . ARG B 2 424 ? 133.671 149.448 188.359 1.00 62.52 424 ARG B CA 1
ATOM 9350 C C . ARG B 2 424 ? 135.191 149.497 188.320 1.00 62.52 424 ARG B C 1
ATOM 9351 O O . ARG B 2 424 ? 135.837 148.520 187.927 1.00 62.52 424 ARG B O 1
ATOM 9359 N N . VAL B 2 425 ? 135.757 150.629 188.728 1.00 53.81 425 VAL B N 1
ATOM 9360 C CA . VAL B 2 425 ? 137.199 150.838 188.733 1.00 53.81 425 VAL B CA 1
ATOM 9361 C C . VAL B 2 425 ? 137.628 151.192 190.148 1.00 53.81 425 VAL B C 1
ATOM 9362 O O . VAL B 2 425 ? 137.071 152.110 190.759 1.00 53.81 425 VAL B O 1
ATOM 9366 N N . ILE B 2 426 ? 138.613 150.466 190.664 1.00 49.61 426 ILE B N 1
ATOM 9367 C CA . ILE B 2 426 ? 139.192 150.755 191.969 1.00 49.61 426 ILE B CA 1
ATOM 9368 C C . ILE B 2 426 ? 140.329 151.747 191.778 1.00 49.61 426 ILE B C 1
ATOM 9369 O O . ILE B 2 426 ? 141.192 151.558 190.913 1.00 49.61 426 ILE B O 1
ATOM 9374 N N . VAL B 2 427 ? 140.328 152.810 192.579 1.00 49.45 427 VAL B N 1
ATOM 9375 C CA . VAL B 2 427 ? 141.270 153.901 192.400 1.00 49.45 427 VAL B CA 1
ATOM 9376 C C . VAL B 2 427 ? 142.306 153.975 193.518 1.00 49.45 427 VAL B C 1
ATOM 9377 O O . VAL B 2 427 ? 143.430 154.430 193.273 1.00 49.45 427 VAL B O 1
ATOM 9381 N N . THR B 2 428 ? 141.984 153.521 194.719 1.00 58.71 428 THR B N 1
ATOM 9382 C CA . THR B 2 428 ? 142.983 153.639 195.764 1.00 58.71 428 THR B CA 1
ATOM 9383 C C . THR B 2 428 ? 143.460 152.258 196.208 1.00 58.71 428 THR B C 1
ATOM 9384 O O . THR B 2 428 ? 142.697 151.288 196.159 1.00 58.71 428 THR B O 1
ATOM 9388 N N . PRO B 2 429 ? 144.715 152.136 196.640 1.00 57.53 429 PRO B N 1
ATOM 9389 C CA . PRO B 2 429 ? 145.270 150.808 196.921 1.00 57.53 429 PRO B CA 1
ATOM 9390 C C . PRO B 2 429 ? 144.585 150.133 198.098 1.00 57.53 429 PRO B C 1
ATOM 9391 O O . PRO B 2 429 ? 144.092 150.783 199.022 1.00 57.53 429 PRO B O 1
ATOM 9395 N N . ALA B 2 430 ? 144.560 148.805 198.050 1.00 57.08 430 ALA B N 1
ATOM 9396 C CA . ALA B 2 430 ? 143.942 148.009 199.103 1.00 57.08 430 ALA B CA 1
ATOM 9397 C C . ALA B 2 430 ? 144.915 147.779 200.254 1.00 57.08 430 ALA B C 1
ATOM 9398 O O . ALA B 2 430 ? 144.512 147.710 201.415 1.00 57.08 430 ALA B O 1
ATOM 9400 N N . ASN B 2 464 ? 123.284 158.378 202.761 1.00 87.93 464 ASN B N 1
ATOM 9401 C CA . ASN B 2 464 ? 122.868 158.846 201.445 1.00 87.93 464 ASN B CA 1
ATOM 9402 C C . ASN B 2 464 ? 122.681 160.361 201.434 1.00 87.93 464 ASN B C 1
ATOM 9403 O O . ASN B 2 464 ? 123.529 161.102 201.928 1.00 87.93 464 ASN B O 1
ATOM 9408 N N . LYS B 2 465 ? 121.566 160.812 200.868 1.00 81.28 465 LYS B N 1
ATOM 9409 C CA . LYS B 2 465 ? 121.227 162.225 200.792 1.00 81.28 465 LYS B CA 1
ATOM 9410 C C . LYS B 2 465 ? 119.982 162.493 201.622 1.00 81.28 465 LYS B C 1
ATOM 9411 O O . LYS B 2 465 ? 119.102 161.634 201.724 1.00 81.28 465 LYS B O 1
ATOM 9417 N N . TYR B 2 466 ? 119.912 163.675 202.231 1.00 83.04 466 TYR B N 1
ATOM 9418 C CA . TYR B 2 466 ? 118.760 164.073 203.032 1.00 83.04 466 TYR B CA 1
ATOM 9419 C C . TYR B 2 466 ? 118.115 165.308 202.421 1.00 83.04 466 TYR B C 1
ATOM 9420 O O . TYR B 2 466 ? 118.806 166.271 202.074 1.00 83.04 466 TYR B O 1
ATOM 9429 N N . GLN B 2 467 ? 116.792 165.274 202.294 1.00 84.09 467 GLN B N 1
ATOM 9430 C CA . GLN B 2 467 ? 116.031 166.403 201.788 1.00 84.09 467 GLN B CA 1
ATOM 9431 C C . GLN B 2 467 ? 115.572 167.275 202.960 1.00 84.09 467 GLN B C 1
ATOM 9432 O O . GLN B 2 467 ? 115.513 166.834 204.110 1.00 84.09 467 GLN B O 1
ATOM 9438 N N . VAL B 2 468 ? 115.256 168.536 202.671 1.00 80.27 468 VAL B N 1
ATOM 9439 C CA . VAL B 2 468 ? 114.809 169.494 203.675 1.00 80.27 468 VAL B CA 1
ATOM 9440 C C . VAL B 2 468 ? 113.371 169.880 203.357 1.00 80.27 468 VAL B C 1
ATOM 9441 O O . VAL B 2 468 ? 113.055 170.216 202.210 1.00 80.27 468 VAL B O 1
ATOM 9445 N N . VAL B 2 469 ? 112.505 169.850 204.375 1.00 93.63 469 VAL B N 1
ATOM 9446 C CA . VAL B 2 469 ? 111.065 170.182 204.161 1.00 93.63 469 VAL B CA 1
ATOM 9447 C C . VAL B 2 469 ? 110.657 171.324 205.098 1.00 93.63 469 VAL B C 1
ATOM 9448 O O . VAL B 2 469 ? 110.986 171.250 206.294 1.00 93.63 469 VAL B O 1
ATOM 9452 N N . GLN B 2 470 ? 109.975 172.347 204.576 1.00 105.95 470 GLN B N 1
ATOM 9453 C CA . GLN B 2 470 ? 109.453 173.406 205.481 1.00 105.95 470 GLN B CA 1
ATOM 9454 C C . GLN B 2 470 ? 108.469 172.720 206.431 1.00 105.95 470 GLN B C 1
ATOM 9455 O O . GLN B 2 470 ? 107.430 172.235 205.943 1.00 105.95 470 GLN B O 1
ATOM 9461 N N . THR B 2 471 ? 108.783 172.669 207.727 1.00 109.35 471 THR B N 1
ATOM 9462 C CA . THR B 2 471 ? 107.924 171.896 208.673 1.00 109.35 471 THR B CA 1
ATOM 9463 C C . THR B 2 471 ? 106.935 172.805 209.295 1.00 109.35 471 THR B C 1
ATOM 9464 O O . THR B 2 471 ? 106.841 173.985 208.899 1.00 109.35 471 THR B O 1
ATOM 9468 N N . PRO B 2 472 ? 106.171 172.265 210.240 1.00 106.69 472 PRO B N 1
ATOM 9469 C CA . PRO B 2 472 ? 105.516 173.156 211.043 1.00 106.69 472 PRO B CA 1
ATOM 9470 C C . PRO B 2 472 ? 106.870 173.924 211.337 1.00 106.69 472 PRO B C 1
ATOM 9471 O O . PRO B 2 472 ? 106.734 175.132 211.434 1.00 106.69 472 PRO B O 1
ATOM 9475 N N . LYS B 2 473 ? 108.121 173.320 211.499 1.00 110.71 473 LYS B N 1
ATOM 9476 C CA . LYS B 2 473 ? 109.512 173.942 211.616 1.00 110.71 473 LYS B CA 1
ATOM 9477 C C . LYS B 2 473 ? 110.503 173.211 210.633 1.00 110.71 473 LYS B C 1
ATOM 9478 O O . LYS B 2 473 ? 109.988 172.336 209.919 1.00 110.71 473 LYS B O 1
ATOM 9484 N N . GLY B 2 474 ? 111.831 173.570 210.477 1.00 116.68 474 GLY B N 1
ATOM 9485 C CA . GLY B 2 474 ? 112.909 172.935 209.606 1.00 116.68 474 GLY B CA 1
ATOM 9486 C C . GLY B 2 474 ? 113.100 171.419 209.579 1.00 116.68 474 GLY B C 1
ATOM 9487 O O . GLY B 2 474 ? 113.323 170.862 210.671 1.00 116.68 474 GLY B O 1
ATOM 9488 N N . GLU B 2 475 ? 113.009 170.746 208.416 1.00 117.40 475 GLU B N 1
ATOM 9489 C CA . GLU B 2 475 ? 113.036 169.246 208.422 1.00 117.40 475 GLU B CA 1
ATOM 9490 C C . GLU B 2 475 ? 114.236 168.626 207.770 1.00 117.40 475 GLU B C 1
ATOM 9491 O O . GLU B 2 475 ? 114.594 168.986 206.644 1.00 117.40 475 GLU B O 1
ATOM 9497 N N . VAL B 2 476 ? 114.807 167.715 208.528 1.00 104.97 476 VAL B N 1
ATOM 9498 C CA . VAL B 2 476 ? 115.833 166.951 207.812 1.00 104.97 476 VAL B CA 1
ATOM 9499 C C . VAL B 2 476 ? 115.195 165.587 207.504 1.00 104.97 476 VAL B C 1
ATOM 9500 O O . VAL B 2 476 ? 115.270 164.682 208.362 1.00 104.97 476 VAL B O 1
ATOM 9504 N N . SER B 2 477 ? 114.508 165.486 206.359 1.00 103.06 477 SER B N 1
ATOM 9505 C CA . SER B 2 477 ? 113.853 164.213 205.951 1.00 103.06 477 SER B CA 1
ATOM 9506 C C . SER B 2 477 ? 114.897 163.313 205.290 1.00 103.06 477 SER B C 1
ATOM 9507 O O . SER B 2 477 ? 116.005 163.813 205.024 1.00 103.06 477 SER B O 1
ATOM 9510 N N . ILE B 2 478 ? 114.561 162.048 205.010 1.00 94.01 478 ILE B N 1
ATOM 9511 C CA . ILE B 2 478 ? 115.638 161.161 204.476 1.00 94.01 478 ILE B CA 1
ATOM 9512 C C . ILE B 2 478 ? 115.121 160.012 203.603 1.00 94.01 478 ILE B C 1
ATOM 9513 O O . ILE B 2 478 ? 114.405 159.137 204.131 1.00 94.01 478 ILE B O 1
ATOM 9518 N N . PRO B 2 479 ? 115.419 159.928 202.276 1.00 96.30 479 PRO B N 1
ATOM 9519 C CA . PRO B 2 479 ? 115.033 158.758 201.475 1.00 96.30 479 PRO B CA 1
ATOM 9520 C C . PRO B 2 479 ? 115.214 157.499 202.330 1.00 96.30 479 PRO B C 1
ATOM 9521 O O . PRO B 2 479 ? 116.327 157.251 202.761 1.00 96.30 479 PRO B O 1
ATOM 9525 N N . VAL B 2 480 ? 114.148 156.720 202.524 1.00 111.37 480 VAL B N 1
ATOM 9526 C CA . VAL B 2 480 ? 114.248 155.569 203.474 1.00 111.37 480 VAL B CA 1
ATOM 9527 C C . VAL B 2 480 ? 114.546 154.245 202.758 1.00 111.37 480 VAL B C 1
ATOM 9528 O O . VAL B 2 480 ? 113.639 153.712 202.087 1.00 111.37 480 VAL B O 1
ATOM 9532 N N . GLY B 2 481 ? 115.788 153.761 202.851 1.00 112.55 481 GLY B N 1
ATOM 9533 C CA . GLY B 2 481 ? 116.132 152.416 202.348 1.00 112.55 481 GLY B CA 1
ATOM 9534 C C . GLY B 2 481 ? 116.674 152.358 203.764 1.00 112.55 481 GLY B C 1
ATOM 9535 O O . GLY B 2 481 ? 116.828 153.449 204.352 1.00 112.55 481 GLY B O 1
ATOM 9536 N N . GLN B 2 482 ? 116.925 151.152 204.295 1.00 120.75 482 GLN B N 1
ATOM 9537 C CA . GLN B 2 482 ? 117.490 150.956 205.665 1.00 120.75 482 GLN B CA 1
ATOM 9538 C C . GLN B 2 482 ? 119.018 151.117 205.634 1.00 120.75 482 GLN B C 1
ATOM 9539 O O . GLN B 2 482 ? 119.591 151.274 204.539 1.00 120.75 482 GLN B O 1
ATOM 9545 N N . PRO B 2 483 ? 119.709 151.085 206.796 1.00 118.93 483 PRO B N 1
ATOM 9546 C CA . PRO B 2 483 ? 121.159 151.294 206.837 1.00 118.93 483 PRO B CA 1
ATOM 9547 C C . PRO B 2 483 ? 121.949 150.063 206.374 1.00 118.93 483 PRO B C 1
ATOM 9548 O O . PRO B 2 483 ? 122.031 149.103 207.120 1.00 118.93 483 PRO B O 1
ATOM 9552 N N . THR B 2 484 ? 122.499 150.105 205.157 1.00 121.21 484 THR B N 1
ATOM 9553 C CA . THR B 2 484 ? 123.369 148.983 204.718 1.00 121.21 484 THR B CA 1
ATOM 9554 C C . THR B 2 484 ? 124.314 148.665 205.877 1.00 121.21 484 THR B C 1
ATOM 9555 O O . THR B 2 484 ? 124.744 147.500 205.983 1.00 121.21 484 THR B O 1
ATOM 9559 N N . VAL B 2 485 ? 124.607 149.667 206.711 1.00 122.35 485 VAL B N 1
ATOM 9560 C CA . VAL B 2 485 ? 125.482 149.479 207.862 1.00 122.35 485 VAL B CA 1
ATOM 9561 C C . VAL B 2 485 ? 125.224 150.505 208.964 1.00 122.35 485 VAL B C 1
ATOM 9562 O O . VAL B 2 485 ? 125.278 151.719 208.733 1.00 122.35 485 VAL B O 1
ATOM 9566 N N . GLN B 2 486 ? 124.959 150.021 210.177 1.00 107.97 486 GLN B N 1
ATOM 9567 C CA . GLN B 2 486 ? 124.876 150.890 211.350 1.00 107.97 486 GLN B CA 1
ATOM 9568 C C . GLN B 2 486 ? 126.286 151.193 211.845 1.00 107.97 486 GLN B C 1
ATOM 9569 O O . GLN B 2 486 ? 127.041 150.279 212.189 1.00 107.97 486 GLN B O 1
ATOM 9575 N N . ALA B 2 487 ? 126.640 152.473 211.900 1.00 104.47 487 ALA B N 1
ATOM 9576 C CA . ALA B 2 487 ? 127.999 152.877 212.253 1.00 104.47 487 ALA B CA 1
ATOM 9577 C C . ALA B 2 487 ? 128.208 152.667 213.746 1.00 104.47 487 ALA B C 1
ATOM 9578 O O . ALA B 2 487 ? 127.999 153.574 214.552 1.00 104.47 487 ALA B O 1
ATOM 9580 N N . LYS B 2 488 ? 128.628 151.463 214.117 1.00 102.25 488 LYS B N 1
ATOM 9581 C CA . LYS B 2 488 ? 128.849 151.104 215.508 1.00 102.25 488 LYS B CA 1
ATOM 9582 C C . LYS B 2 488 ? 130.316 151.291 215.876 1.00 102.25 488 LYS B C 1
ATOM 9583 O O . LYS B 2 488 ? 131.187 151.421 215.013 1.00 102.25 488 LYS B O 1
ATOM 9589 N N . LEU B 2 489 ? 130.587 151.297 217.178 1.00 106.19 489 LEU B N 1
ATOM 9590 C CA . LEU B 2 489 ? 131.955 151.260 217.686 1.00 106.19 489 LEU B CA 1
ATOM 9591 C C . LEU B 2 489 ? 131.981 150.104 218.676 1.00 106.19 489 LEU B C 1
ATOM 9592 O O . LEU B 2 489 ? 131.607 150.257 219.846 1.00 106.19 489 LEU B O 1
ATOM 9597 N N . PRO B 2 490 ? 132.339 148.906 218.215 1.00 111.05 490 PRO B N 1
ATOM 9598 C CA . PRO B 2 490 ? 132.427 147.761 219.131 1.00 111.05 490 PRO B CA 1
ATOM 9599 C C . PRO B 2 490 ? 133.702 147.724 219.949 1.00 111.05 490 PRO B C 1
ATOM 9600 O O . PRO B 2 490 ? 133.904 146.745 220.678 1.00 111.05 490 PRO B O 1
ATOM 9604 N N . SER B 2 491 ? 134.570 148.734 219.848 1.00 110.03 491 SER B N 1
ATOM 9605 C CA . SER B 2 491 ? 135.837 148.740 220.574 1.00 110.03 491 SER B CA 1
ATOM 9606 C C . SER B 2 491 ? 135.634 148.513 222.066 1.00 110.03 491 SER B C 1
ATOM 9607 O O . SER B 2 491 ? 136.242 147.610 222.650 1.00 110.03 491 SER B O 1
ATOM 9610 N N . ILE B 2 492 ? 134.772 149.309 222.688 1.00 111.10 492 ILE B N 1
ATOM 9611 C CA . ILE B 2 492 ? 134.423 149.146 224.094 1.00 111.10 492 ILE B CA 1
ATOM 9612 C C . ILE B 2 492 ? 132.917 148.947 224.162 1.00 111.10 492 ILE B C 1
ATOM 9613 O O . ILE B 2 492 ? 132.148 149.833 223.767 1.00 111.10 492 ILE B O 1
ATOM 9618 N N . ALA B 2 493 ? 132.491 147.789 224.660 1.00 108.96 493 ALA B N 1
ATOM 9619 C CA . ALA B 2 493 ? 131.072 147.464 224.712 1.00 108.96 493 ALA B CA 1
ATOM 9620 C C . ALA B 2 493 ? 130.457 147.885 226.040 1.00 108.96 493 ALA B C 1
ATOM 9621 O O . ALA B 2 493 ? 131.078 148.622 226.814 1.00 108.96 493 ALA B O 1
ATOM 9623 N N . SER B 2 494 ? 129.226 147.436 226.292 1.00 109.55 494 SER B N 1
ATOM 9624 C CA . SER B 2 494 ? 128.535 147.641 227.561 1.00 109.55 494 SER B CA 1
ATOM 9625 C C . SER B 2 494 ? 128.385 149.136 227.810 1.00 109.55 494 SER B C 1
ATOM 9626 O O . SER B 2 494 ? 127.892 149.873 226.951 1.00 109.55 494 SER B O 1
ATOM 9629 N N . ASN B 2 495 ? 128.815 149.586 228.987 1.00 109.12 495 ASN B N 1
ATOM 9630 C CA . ASN B 2 495 ? 128.597 150.961 229.414 1.00 109.12 495 ASN B CA 1
ATOM 9631 C C . ASN B 2 495 ? 129.472 151.974 228.686 1.00 109.12 495 ASN B C 1
ATOM 9632 O O . ASN B 2 495 ? 130.248 151.607 227.799 1.00 109.12 495 ASN B O 1
ATOM 9637 N N . ASN B 2 496 ? 129.319 153.251 229.044 1.00 110.81 496 ASN B N 1
ATOM 9638 C CA . ASN B 2 496 ? 130.041 154.385 228.467 1.00 110.81 496 ASN B CA 1
ATOM 9639 C C . ASN B 2 496 ? 129.612 154.593 227.014 1.00 110.81 496 ASN B C 1
ATOM 9640 O O . ASN B 2 496 ? 130.316 155.249 226.240 1.00 110.81 496 ASN B O 1
ATOM 9645 N N . LYS B 2 497 ? 128.434 154.080 226.655 1.00 108.38 497 LYS B N 1
ATOM 9646 C CA . LYS B 2 497 ? 127.794 154.334 225.371 1.00 108.38 497 LYS B CA 1
ATOM 9647 C C . LYS B 2 497 ? 126.499 155.114 225.575 1.00 108.38 497 LYS B C 1
ATOM 9648 O O . LYS B 2 497 ? 125.712 154.793 226.470 1.00 108.38 497 LYS B O 1
ATOM 9654 N N . VAL B 2 498 ? 126.275 156.131 224.734 1.00 101.49 498 VAL B N 1
ATOM 9655 C CA . VAL B 2 498 ? 125.029 156.902 224.733 1.00 101.49 498 VAL B CA 1
ATOM 9656 C C . VAL B 2 498 ? 124.148 156.559 223.541 1.00 101.49 498 VAL B C 1
ATOM 9657 O O . VAL B 2 498 ? 122.927 156.442 223.687 1.00 101.49 498 VAL B O 1
ATOM 9661 N N . THR B 2 499 ? 124.745 156.439 222.357 1.00 98.39 499 THR B N 1
ATOM 9662 C CA . THR B 2 499 ? 124.002 156.220 221.117 1.00 98.39 499 THR B CA 1
ATOM 9663 C C . THR B 2 499 ? 123.001 157.359 220.887 1.00 98.39 499 THR B C 1
ATOM 9664 O O . THR B 2 499 ? 121.782 157.189 220.963 1.00 98.39 499 THR B O 1
ATOM 9668 N N . SER B 2 500 ? 123.550 158.552 220.657 1.00 92.74 500 SER B N 1
ATOM 9669 C CA . SER B 2 500 ? 122.717 159.713 220.364 1.00 92.74 500 SER B CA 1
ATOM 9670 C C . SER B 2 500 ? 121.900 159.472 219.101 1.00 92.74 500 SER B C 1
ATOM 9671 O O . SER B 2 500 ? 122.426 159.010 218.085 1.00 92.74 500 SER B O 1
ATOM 9674 N N . LEU B 2 501 ? 120.606 159.789 219.172 1.00 88.54 501 LEU B N 1
ATOM 9675 C CA . LEU B 2 501 ? 119.694 159.489 218.073 1.00 88.54 501 LEU B CA 1
ATOM 9676 C C . LEU B 2 501 ? 119.965 160.359 216.850 1.00 88.54 501 LEU B C 1
ATOM 9677 O O . LEU B 2 501 ? 119.836 159.890 215.714 1.00 88.54 501 LEU B O 1
ATOM 9682 N N . THR B 2 502 ? 120.323 161.627 217.062 1.00 85.41 502 THR B N 1
ATOM 9683 C CA . THR B 2 502 ? 120.521 162.539 215.940 1.00 85.41 502 THR B CA 1
ATOM 9684 C C . THR B 2 502 ? 121.700 162.108 215.076 1.00 85.41 502 THR B C 1
ATOM 9685 O O . THR B 2 502 ? 121.597 162.059 213.845 1.00 85.41 502 THR B O 1
ATOM 9689 N N . LEU B 2 503 ? 122.829 161.783 215.705 1.00 84.44 503 LEU B N 1
ATOM 9690 C CA . LEU B 2 503 ? 124.035 161.438 214.962 1.00 84.44 503 LEU B CA 1
ATOM 9691 C C . LEU B 2 503 ? 124.009 160.020 214.408 1.00 84.44 503 LEU B C 1
ATOM 9692 O O . LEU B 2 503 ? 124.844 159.692 213.558 1.00 84.44 503 LEU B O 1
ATOM 9697 N N . ARG B 2 504 ? 123.079 159.180 214.866 1.00 92.79 504 ARG B N 1
ATOM 9698 C CA . ARG B 2 504 ? 123.002 157.777 214.454 1.00 92.79 504 ARG B CA 1
ATOM 9699 C C . ARG B 2 504 ? 124.339 157.068 214.671 1.00 92.79 504 ARG B C 1
ATOM 9700 O O . ARG B 2 504 ? 124.823 156.320 213.819 1.00 92.79 504 ARG B O 1
ATOM 9708 N N . ARG B 2 505 ? 124.947 157.319 215.827 1.00 93.80 505 ARG B N 1
ATOM 9709 C CA . ARG B 2 505 ? 126.208 156.694 216.200 1.00 93.80 505 ARG B CA 1
ATOM 9710 C C . ARG B 2 505 ? 126.337 156.741 217.717 1.00 93.80 505 ARG B C 1
ATOM 9711 O O . ARG B 2 505 ? 125.559 157.407 218.407 1.00 93.80 505 ARG B O 1
ATOM 9719 N N . GLU B 2 506 ? 127.333 156.030 218.237 1.00 101.62 506 GLU B N 1
ATOM 9720 C CA . GLU B 2 506 ? 127.584 155.964 219.670 1.00 101.62 506 GLU B CA 1
ATOM 9721 C C . GLU B 2 506 ? 128.732 156.893 220.036 1.00 101.62 506 GLU B C 1
ATOM 9722 O O . GLU B 2 506 ? 129.786 156.871 219.391 1.00 101.62 506 GLU B O 1
ATOM 9728 N N . ILE B 2 507 ? 128.517 157.709 221.062 1.00 103.59 507 ILE B N 1
ATOM 9729 C CA . ILE B 2 507 ? 129.527 158.622 221.572 1.00 103.59 507 ILE B CA 1
ATOM 9730 C C . ILE B 2 507 ? 129.982 158.105 222.940 1.00 103.59 507 ILE B C 1
ATOM 9731 O O . ILE B 2 507 ? 129.324 157.272 223.563 1.00 103.59 507 ILE B O 1
ATOM 9736 N N . ARG B 2 508 ? 131.123 158.609 223.407 1.00 109.15 508 ARG B N 1
ATOM 9737 C CA . ARG B 2 508 ? 131.736 158.147 224.648 1.00 109.15 508 ARG B CA 1
ATOM 9738 C C . ARG B 2 508 ? 131.313 159.021 225.824 1.00 109.15 508 ARG B C 1
ATOM 9739 O O . ARG B 2 508 ? 131.395 160.251 225.757 1.00 109.15 508 ARG B O 1
ATOM 9747 N N . ARG B 2 509 ? 130.857 158.371 226.914 1.00 107.49 509 ARG B N 1
ATOM 9748 C CA . ARG B 2 509 ? 130.502 159.054 228.150 1.00 107.49 509 ARG B CA 1
ATOM 9749 C C . ARG B 2 509 ? 131.723 159.208 229.039 1.00 107.49 509 ARG B C 1
ATOM 9750 O O . ARG B 2 509 ? 132.556 158.302 229.139 1.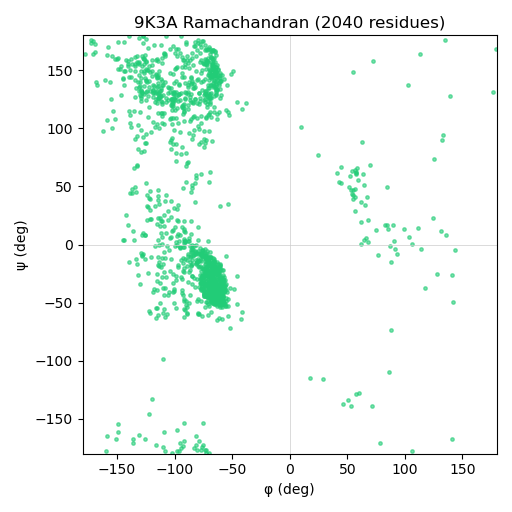00 107.49 509 ARG B O 1
ATOM 9758 N N . PRO B 2 510 ? 131.864 160.355 229.699 1.00 109.43 510 PRO B N 1
ATOM 9759 C CA . PRO B 2 510 ? 133.072 160.645 230.501 1.00 109.43 510 PRO B CA 1
ATOM 9760 C C . PRO B 2 510 ? 133.169 159.772 231.746 1.00 109.43 510 PRO B C 1
ATOM 9761 O O . PRO B 2 510 ? 133.128 160.234 232.890 1.00 109.43 510 PRO B O 1
ATOM 9765 N N . ASP B 2 511 ? 133.276 158.462 231.525 1.00 109.27 511 ASP B N 1
ATOM 9766 C CA . ASP B 2 511 ? 133.601 157.534 232.599 1.00 109.27 511 ASP B CA 1
ATOM 9767 C C . ASP B 2 511 ? 134.711 156.600 232.138 1.00 109.27 511 ASP B C 1
ATOM 9768 O O . ASP B 2 511 ? 135.478 156.081 232.954 1.00 109.27 511 ASP B O 1
ATOM 9773 N N . GLY B 2 512 ? 134.803 156.391 230.827 1.00 99.91 512 GLY B N 1
ATOM 9774 C CA . GLY B 2 512 ? 135.809 155.527 230.243 1.00 99.91 512 GLY B CA 1
ATOM 9775 C C . GLY B 2 512 ? 136.895 156.300 229.525 1.00 99.91 512 GLY B C 1
ATOM 9776 O O . GLY B 2 512 ? 137.314 155.921 228.427 1.00 99.91 512 GLY B O 1
ATOM 9777 N N . VAL B 2 513 ? 137.355 157.391 230.133 1.00 99.83 513 VAL B N 1
ATOM 9778 C CA . VAL B 2 513 ? 138.317 158.284 229.499 1.00 99.83 513 VAL B CA 1
ATOM 9779 C C . VAL B 2 513 ? 139.693 158.092 230.123 1.00 99.83 513 VAL B C 1
ATOM 9780 O O . VAL B 2 513 ? 140.503 159.025 230.164 1.00 99.83 513 VAL B O 1
ATOM 9784 N N . ILE B 2 514 ? 139.961 156.888 230.618 1.00 93.93 514 ILE B N 1
ATOM 9785 C CA . ILE B 2 514 ? 141.247 156.575 231.232 1.00 93.93 514 ILE B CA 1
ATOM 9786 C C . ILE B 2 514 ? 142.385 156.754 230.233 1.00 93.93 514 ILE B C 1
ATOM 9787 O O . ILE B 2 514 ? 143.558 156.732 230.605 1.00 93.93 514 ILE B O 1
ATOM 9792 N N . ASN B 2 586 ? 159.638 169.576 204.591 1.00 85.23 586 ASN B N 1
ATOM 9793 C CA . ASN B 2 586 ? 159.097 170.651 205.414 1.00 85.23 586 ASN B CA 1
ATOM 9794 C C . ASN B 2 586 ? 157.590 170.477 205.597 1.00 85.23 586 ASN B C 1
ATOM 9795 O O . ASN B 2 586 ? 156.841 171.453 205.651 1.00 85.23 586 ASN B O 1
ATOM 9800 N N . TRP B 2 587 ? 157.158 169.221 205.685 1.00 80.88 587 TRP B N 1
ATOM 9801 C CA . TRP B 2 587 ? 155.749 168.919 205.904 1.00 80.88 587 TRP B CA 1
ATOM 9802 C C . TRP B 2 587 ? 155.299 169.448 207.259 1.00 80.88 587 TRP B C 1
ATOM 9803 O O . TRP B 2 587 ? 156.039 169.372 208.244 1.00 80.88 587 TRP B O 1
ATOM 9814 N N . ARG B 2 588 ? 154.082 169.994 207.308 1.00 82.36 588 ARG B N 1
ATOM 9815 C CA . ARG B 2 588 ? 153.524 170.400 208.593 1.00 82.36 588 ARG B CA 1
ATOM 9816 C C . ARG B 2 588 ? 153.320 169.197 209.505 1.00 82.36 588 ARG B C 1
ATOM 9817 O O . ARG B 2 588 ? 153.595 169.271 210.708 1.00 82.36 588 ARG B O 1
ATOM 9825 N N . TRP B 2 589 ? 152.846 168.079 208.950 1.00 83.75 589 TRP B N 1
ATOM 9826 C CA . TRP B 2 589 ? 152.716 166.861 209.743 1.00 83.75 589 TRP B CA 1
ATOM 9827 C C . TRP B 2 589 ? 154.073 166.390 210.248 1.00 83.75 589 TRP B C 1
ATOM 9828 O O . TRP B 2 589 ? 154.213 166.013 211.418 1.00 83.75 589 TRP B O 1
ATOM 9839 N N . SER B 2 590 ? 155.089 166.417 209.383 1.00 87.04 590 SER B N 1
ATOM 9840 C CA . SER B 2 590 ? 156.437 166.065 209.816 1.00 87.04 590 SER B CA 1
ATOM 9841 C C . SER B 2 590 ? 156.947 167.039 210.869 1.00 87.04 590 SER B C 1
ATOM 9842 O O . SER B 2 590 ? 157.662 166.644 211.797 1.00 87.04 590 SER B O 1
ATOM 9845 N N . ARG B 2 591 ? 156.598 168.321 210.737 1.00 83.76 591 ARG B N 1
ATOM 9846 C CA . ARG B 2 591 ? 156.987 169.303 211.744 1.00 83.76 591 ARG B CA 1
ATOM 9847 C C . ARG B 2 591 ? 156.354 168.990 213.093 1.00 83.76 591 ARG B C 1
ATOM 9848 O O . ARG B 2 591 ? 157.003 169.120 214.138 1.00 83.76 591 ARG B O 1
ATOM 9856 N N . VAL B 2 592 ? 155.084 168.582 213.091 1.00 87.40 592 VAL B N 1
ATOM 9857 C CA . VAL B 2 592 ? 154.393 168.276 214.340 1.00 87.40 592 VAL B CA 1
ATOM 9858 C C . VAL B 2 592 ? 154.969 167.014 214.975 1.00 87.40 592 VAL B C 1
ATOM 9859 O O . VAL B 2 592 ? 155.171 166.951 216.193 1.00 87.40 592 VAL B O 1
ATOM 9863 N N . VAL B 2 593 ? 155.237 165.989 214.162 1.00 90.35 593 VAL B N 1
ATOM 9864 C CA . VAL B 2 593 ? 155.806 164.756 214.699 1.00 90.35 593 VAL B CA 1
ATOM 9865 C C . VAL B 2 593 ? 157.318 164.866 214.870 1.00 90.35 593 VAL B C 1
ATOM 9866 O O . VAL B 2 593 ? 157.938 163.982 215.474 1.00 90.35 593 VAL B O 1
ATOM 9870 N N . ASP B 2 594 ? 157.926 165.943 214.367 1.00 93.14 594 ASP B N 1
ATOM 9871 C CA . ASP B 2 594 ? 159.366 166.189 214.421 1.00 93.14 594 ASP B CA 1
ATOM 9872 C C . ASP B 2 594 ? 160.172 165.185 213.603 1.00 93.14 594 ASP B C 1
ATOM 9873 O O . ASP B 2 594 ? 161.293 164.836 213.985 1.00 93.14 594 ASP B O 1
ATOM 9878 N N . GLY B 2 595 ? 159.630 164.707 212.482 1.00 96.17 595 GLY B N 1
ATOM 9879 C CA . GLY B 2 595 ? 160.392 163.923 211.527 1.00 96.17 595 GLY B CA 1
ATOM 9880 C C . GLY B 2 595 ? 160.106 162.436 211.490 1.00 96.17 595 GLY B C 1
ATOM 9881 O O . GLY B 2 595 ? 160.740 161.728 210.696 1.00 96.17 595 GLY B O 1
ATOM 9882 N N . TYR B 2 596 ? 159.187 161.931 212.316 1.00 96.10 596 TYR B N 1
ATOM 9883 C CA . TYR B 2 596 ? 158.898 160.496 212.371 1.00 96.10 596 TYR B CA 1
ATOM 9884 C C . TYR B 2 596 ? 157.791 160.187 211.368 1.00 96.10 596 TYR B C 1
ATOM 9885 O O . TYR B 2 596 ? 156.617 160.025 211.707 1.00 96.10 596 TYR B O 1
ATOM 9894 N N . ILE B 2 597 ? 158.185 160.102 210.098 1.00 94.14 597 ILE B N 1
ATOM 9895 C CA . ILE B 2 597 ? 157.243 159.920 209.000 1.00 94.14 597 ILE B CA 1
ATOM 9896 C C . ILE B 2 597 ? 157.392 158.580 208.317 1.00 94.14 597 ILE B C 1
ATOM 9897 O O . ILE B 2 597 ? 156.649 158.293 207.372 1.00 94.14 597 ILE B O 1
ATOM 9902 N N . ASN B 2 598 ? 158.318 157.750 208.755 1.00 94.09 598 ASN B N 1
ATOM 9903 C CA . ASN B 2 598 ? 158.453 156.426 208.173 1.00 94.09 598 ASN B CA 1
ATOM 9904 C C . ASN B 2 598 ? 157.254 155.567 208.555 1.00 94.09 598 ASN B C 1
ATOM 9905 O O . ASN B 2 598 ? 156.668 155.751 209.625 1.00 94.09 598 ASN B O 1
ATOM 9910 N N . PRO B 2 599 ? 156.870 154.621 207.693 1.00 99.10 599 PRO B N 1
ATOM 9911 C CA . PRO B 2 599 ? 155.676 153.826 207.977 1.00 99.10 599 PRO B CA 1
ATOM 9912 C C . PRO B 2 599 ? 155.842 152.775 209.085 1.00 99.10 599 PRO B C 1
ATOM 9913 O O . PRO B 2 599 ? 154.845 152.147 209.472 1.00 99.10 599 PRO B O 1
ATOM 9917 N N . GLU B 2 600 ? 157.042 152.592 209.646 1.00 104.02 600 GLU B N 1
ATOM 9918 C CA . GLU B 2 600 ? 157.249 151.673 210.757 1.00 104.02 600 GLU B CA 1
ATOM 9919 C C . GLU B 2 600 ? 157.795 152.341 212.018 1.00 104.02 600 GLU B C 1
ATOM 9920 O O . GLU B 2 600 ? 157.800 151.713 213.090 1.00 104.02 600 GLU B O 1
ATOM 9926 N N . GLY B 2 601 ? 158.230 153.590 211.928 1.00 100.50 601 GLY B N 1
ATOM 9927 C CA . GLY B 2 601 ? 158.876 154.261 213.036 1.00 100.50 601 GLY B CA 1
ATOM 9928 C C . GLY B 2 601 ? 158.075 155.394 213.639 1.00 100.50 601 GLY B C 1
ATOM 9929 O O . GLY B 2 601 ? 158.634 156.276 214.297 1.00 100.50 601 GLY B O 1
ATOM 9930 N N . MET B 2 602 ? 156.766 155.393 213.410 1.00 103.69 602 MET B N 1
ATOM 9931 C CA . MET B 2 602 ? 155.919 156.403 214.024 1.00 103.69 602 MET B CA 1
ATOM 9932 C C . MET B 2 602 ? 155.803 156.170 215.524 1.00 103.69 602 MET B C 1
ATOM 9933 O O . MET B 2 602 ? 155.800 155.032 216.004 1.00 103.69 602 MET B O 1
ATOM 9938 N N . GLN B 2 603 ? 155.701 157.280 216.272 1.00 100.77 603 GLN B N 1
ATOM 9939 C CA . GLN B 2 603 ? 155.628 157.205 217.719 1.00 100.77 603 GLN B CA 1
ATOM 9940 C C . GLN B 2 603 ? 154.184 157.301 218.193 1.00 100.77 603 GLN B C 1
ATOM 9941 O O . GLN B 2 603 ? 153.337 157.880 217.507 1.00 100.77 603 GLN B O 1
ATOM 9947 N N . PRO B 2 604 ? 153.886 156.710 219.351 1.00 103.88 604 PRO B N 1
ATOM 9948 C CA . PRO B 2 604 ? 152.545 156.834 219.927 1.00 103.88 604 PRO B CA 1
ATOM 9949 C C . PRO B 2 604 ? 152.071 158.278 219.976 1.00 103.88 604 PRO B C 1
ATOM 9950 O O . PRO B 2 604 ? 152.863 159.213 220.115 1.00 103.88 604 PRO B O 1
ATOM 9954 N N . ILE B 2 605 ? 150.752 158.447 219.865 1.00 102.29 605 ILE B N 1
ATOM 9955 C CA . ILE B 2 605 ? 150.161 159.781 219.830 1.00 102.29 605 ILE B CA 1
ATOM 9956 C C . ILE B 2 605 ? 150.367 160.514 221.153 1.00 102.29 605 ILE B C 1
ATOM 9957 O O . ILE B 2 605 ? 150.532 161.740 221.170 1.00 102.29 605 ILE B O 1
ATOM 9962 N N . ILE B 2 606 ? 150.363 159.787 222.274 1.00 99.91 606 ILE B N 1
ATOM 9963 C CA . ILE B 2 606 ? 150.485 160.422 223.585 1.00 99.91 606 ILE B CA 1
ATOM 9964 C C . ILE B 2 606 ? 151.807 161.171 223.699 1.00 99.91 606 ILE B C 1
ATOM 9965 O O . ILE B 2 606 ? 151.874 162.260 224.284 1.00 99.91 606 ILE B O 1
ATOM 9970 N N . GLU B 2 607 ? 152.878 160.599 223.143 1.00 104.65 607 GLU B N 1
ATOM 9971 C CA . GLU B 2 607 ? 154.175 161.267 223.177 1.00 104.65 607 GLU B CA 1
ATOM 9972 C C . GLU B 2 607 ? 154.126 162.601 222.444 1.00 104.65 607 GLU B C 1
ATOM 9973 O O . GLU B 2 607 ? 154.717 163.588 222.898 1.00 104.65 607 GLU B O 1
ATOM 9979 N N . VAL B 2 608 ? 153.431 162.648 221.306 1.00 103.78 608 VAL B N 1
ATOM 9980 C CA . VAL B 2 608 ? 153.320 163.891 220.548 1.00 103.78 608 VAL B CA 1
ATOM 9981 C C . VAL B 2 608 ? 152.577 164.946 221.359 1.00 103.78 608 VAL B C 1
ATOM 9982 O O . VAL B 2 608 ? 152.973 166.118 221.392 1.00 103.78 608 VAL B O 1
ATOM 9986 N N . VAL B 2 609 ? 151.491 164.548 222.025 1.00 102.36 609 VAL B N 1
ATOM 9987 C CA . VAL B 2 609 ? 150.731 165.491 222.842 1.00 102.36 609 VAL B CA 1
ATOM 9988 C C . VAL B 2 609 ? 151.584 166.013 223.990 1.00 102.36 609 VAL B C 1
ATOM 9989 O O . VAL B 2 609 ? 151.601 167.217 224.274 1.00 102.36 609 VAL B O 1
ATOM 9993 N N . ARG B 2 610 ? 152.304 165.117 224.671 1.00 101.61 610 ARG B N 1
ATOM 9994 C CA . ARG B 2 610 ? 153.117 165.535 225.808 1.00 101.61 610 ARG B CA 1
ATOM 9995 C C . ARG B 2 610 ? 154.251 166.458 225.377 1.00 101.61 610 ARG B C 1
ATOM 9996 O O . ARG B 2 610 ? 154.522 167.469 226.036 1.00 101.61 610 ARG B O 1
ATOM 10004 N N . ARG B 2 611 ? 154.927 166.127 224.274 1.00 98.92 611 ARG B N 1
ATOM 10005 C CA . ARG B 2 611 ? 156.104 166.892 223.873 1.00 98.92 611 ARG B CA 1
ATOM 10006 C C . ARG B 2 611 ? 155.726 168.277 223.360 1.00 98.92 611 ARG B C 1
ATOM 10007 O O . ARG B 2 611 ? 156.404 169.264 223.668 1.00 98.92 611 ARG B O 1
ATOM 10015 N N . LYS B 2 612 ? 154.651 168.373 222.579 1.00 103.74 612 LYS B N 1
ATOM 10016 C CA . LYS B 2 612 ? 154.230 169.628 221.955 1.00 103.74 612 LYS B CA 1
ATOM 10017 C C . LYS B 2 612 ? 152.782 169.914 222.330 1.00 103.74 612 LYS B C 1
ATOM 10018 O O . LYS B 2 612 ? 151.853 169.541 221.602 1.00 103.74 612 LYS B O 1
ATOM 10024 N N . PRO B 2 613 ? 152.553 170.578 223.465 1.00 105.82 613 PRO B N 1
ATOM 10025 C CA . PRO B 2 613 ? 151.187 170.940 223.855 1.00 105.82 613 PRO B CA 1
ATOM 10026 C C . PRO B 2 613 ? 150.727 172.292 223.334 1.00 105.82 613 PRO B C 1
ATOM 10027 O O . PRO B 2 613 ? 149.527 172.581 223.393 1.00 105.82 613 PRO B O 1
ATOM 10031 N N . GLU B 2 614 ? 151.635 173.126 222.827 1.00 111.05 614 GLU B N 1
ATOM 10032 C CA . GLU B 2 614 ? 151.258 174.434 222.309 1.00 111.05 614 GLU B CA 1
ATOM 10033 C C . GLU B 2 614 ? 150.448 174.349 221.022 1.00 111.05 614 GLU B C 1
ATOM 10034 O O . GLU B 2 614 ? 149.902 175.368 220.585 1.00 111.05 614 GLU B O 1
ATOM 10040 N N . VAL B 2 615 ? 150.360 173.170 220.409 1.00 104.49 615 VAL B N 1
ATOM 10041 C CA . VAL B 2 615 ? 149.513 172.942 219.246 1.00 104.49 615 VAL B CA 1
ATOM 10042 C C . VAL B 2 615 ? 148.330 172.040 219.555 1.00 104.49 615 VAL B C 1
ATOM 10043 O O . VAL B 2 615 ? 147.594 171.669 218.636 1.00 104.49 615 VAL B O 1
ATOM 10047 N N . PHE B 2 616 ? 148.122 171.671 220.827 1.00 101.22 616 PHE B N 1
ATOM 10048 C CA . PHE B 2 616 ? 147.006 170.804 221.190 1.00 101.22 616 PHE B CA 1
ATOM 10049 C C . PHE B 2 616 ? 146.192 171.374 222.346 1.00 101.22 616 PHE B C 1
ATOM 10050 O O . PHE B 2 616 ? 145.136 170.828 222.686 1.00 101.22 616 PHE B O 1
ATOM 10058 N N . THR B 2 617 ? 146.657 172.460 222.954 1.00 116.55 617 THR B N 1
ATOM 10059 C CA . THR B 2 617 ? 146.013 173.045 224.118 1.00 116.55 617 THR B CA 1
ATOM 10060 C C . THR B 2 617 ? 145.508 174.448 223.803 1.00 116.55 617 THR B C 1
ATOM 10061 O O . THR B 2 617 ? 145.976 175.111 222.872 1.00 116.55 617 THR B O 1
ATOM 10065 N N . THR B 2 618 ? 144.540 174.895 224.604 1.00 122.49 618 THR B N 1
ATOM 10066 C CA . THR B 2 618 ? 143.906 176.201 224.420 1.00 122.49 618 THR B CA 1
ATOM 10067 C C . THR B 2 618 ? 144.757 177.318 225.035 1.00 122.49 618 THR B C 1
ATOM 10068 O O . THR B 2 618 ? 144.291 178.152 225.811 1.00 122.49 618 THR B O 1
ATOM 10072 N N . ASN B 2 619 ? 146.031 177.334 224.634 1.00 122.99 619 ASN B N 1
ATOM 10073 C CA . ASN B 2 619 ? 147.004 178.319 225.095 1.00 122.99 619 ASN B CA 1
ATOM 10074 C C . ASN B 2 619 ? 147.044 178.411 226.616 1.00 122.99 619 ASN B C 1
ATOM 10075 O O . ASN B 2 619 ? 146.974 179.508 227.179 1.00 122.99 619 ASN B O 1
ATOM 10080 N N . SER B 2 620 ? 147.155 177.272 227.283 1.00 123.22 620 SER B N 1
ATOM 10081 C CA . SER B 2 620 ? 147.234 177.206 228.740 1.00 123.22 620 SER B CA 1
ATOM 10082 C C . SER B 2 620 ? 148.504 176.437 229.117 1.00 123.22 620 SER B C 1
ATOM 10083 O O . SER B 2 620 ? 149.194 175.963 228.209 1.00 123.22 620 SER B O 1
ATOM 10086 N N . THR B 2 621 ? 148.840 176.295 230.397 1.00 123.00 621 THR B N 1
ATOM 10087 C CA . THR B 2 621 ? 150.045 175.575 230.788 1.00 123.00 621 THR B CA 1
ATOM 10088 C C . THR B 2 621 ? 149.832 174.068 230.735 1.00 123.00 621 THR B C 1
ATOM 10089 O O . THR B 2 621 ? 150.523 173.362 229.993 1.00 123.00 621 THR B O 1
ATOM 10093 N N . SER B 2 622 ? 148.873 173.564 231.520 1.00 116.57 622 SER B N 1
ATOM 10094 C CA . SER B 2 622 ? 148.758 172.108 231.660 1.00 116.57 622 SER B CA 1
ATOM 10095 C C . SER B 2 622 ? 147.318 171.606 231.691 1.00 116.57 622 SER B C 1
ATOM 10096 O O . SER B 2 622 ? 147.113 170.461 232.106 1.00 116.57 622 SER B O 1
ATOM 10099 N N . GLY B 2 623 ? 146.326 172.381 231.263 1.00 111.01 623 GLY B N 1
ATOM 10100 C CA . GLY B 2 623 ? 144.947 171.991 231.487 1.00 111.01 623 GLY B CA 1
ATOM 10101 C C . GLY B 2 623 ? 144.165 171.543 230.268 1.00 111.01 623 GLY B C 1
ATOM 10102 O O . GLY B 2 623 ? 142.974 171.847 230.152 1.00 111.01 623 GLY B O 1
ATOM 10103 N N . TYR B 2 624 ? 144.814 170.821 229.354 1.00 110.66 624 TYR B N 1
ATOM 10104 C CA . TYR B 2 624 ? 144.121 170.217 228.221 1.00 110.66 624 TYR B CA 1
ATOM 10105 C C . TYR B 2 624 ? 143.043 169.256 228.710 1.00 110.66 624 TYR B C 1
ATOM 10106 O O . TYR B 2 624 ? 143.317 168.379 229.534 1.00 110.66 624 TYR B O 1
ATOM 10115 N N . SER B 2 625 ? 141.812 169.413 228.214 1.00 108.62 625 SER B N 1
ATOM 10116 C CA . SER B 2 625 ? 140.703 168.572 228.642 1.00 108.62 625 SER B CA 1
ATOM 10117 C C . SER B 2 625 ? 139.663 168.449 227.533 1.00 108.62 625 SER B C 1
ATOM 10118 O O . SER B 2 625 ? 138.938 169.422 227.255 1.00 108.62 625 SER B O 1
ATOM 10121 N N . PRO B 2 626 ? 139.562 167.290 226.885 1.00 104.43 626 PRO B N 1
ATOM 10122 C CA . PRO B 2 626 ? 138.488 167.084 225.904 1.00 104.43 626 PRO B CA 1
ATOM 10123 C C . PRO B 2 626 ? 137.133 166.911 226.574 1.00 104.43 626 PRO B C 1
ATOM 10124 O O . PRO B 2 626 ? 136.880 165.886 227.214 1.00 104.43 626 PRO B O 1
ATOM 10128 N N . ASN B 2 627 ? 136.259 167.907 226.435 1.00 100.71 627 ASN B N 1
ATOM 10129 C CA . ASN B 2 627 ? 134.949 167.849 227.071 1.00 100.71 627 ASN B CA 1
ATOM 10130 C C . ASN B 2 627 ? 134.120 166.705 226.501 1.00 100.71 627 ASN B C 1
ATOM 10131 O O . ASN B 2 627 ? 134.085 166.481 225.288 1.00 100.71 627 ASN B O 1
ATOM 10136 N N . TRP B 2 628 ? 133.445 165.977 227.393 1.00 102.91 628 TRP B N 1
ATOM 10137 C CA . TRP B 2 628 ? 132.612 164.856 226.982 1.00 102.91 628 TRP B CA 1
ATOM 10138 C C . TRP B 2 628 ? 131.194 164.908 227.532 1.00 102.91 628 TRP B C 1
ATOM 10139 O O . TRP B 2 628 ? 130.364 164.093 227.114 1.00 102.91 628 TRP B O 1
ATOM 10150 N N . GLU B 2 629 ? 130.889 165.823 228.456 1.00 104.38 629 GLU B N 1
ATOM 10151 C CA . GLU B 2 629 ? 129.531 165.926 228.981 1.00 104.38 629 GLU B CA 1
ATOM 10152 C C . GLU B 2 629 ? 128.547 166.342 227.895 1.00 104.38 629 GLU B C 1
ATOM 10153 O O . GLU B 2 629 ? 127.416 165.844 227.852 1.00 104.38 629 GLU B O 1
ATOM 10159 N N . TYR B 2 630 ? 128.959 167.257 227.015 1.00 95.80 630 TYR B N 1
ATOM 10160 C CA . TYR B 2 630 ? 128.048 167.780 226.002 1.00 95.80 630 TYR B CA 1
ATOM 10161 C C . TYR B 2 630 ? 127.588 166.689 225.044 1.00 95.80 630 TYR B C 1
ATOM 10162 O O . TYR B 2 630 ? 126.383 166.504 224.838 1.00 95.80 630 TYR B O 1
ATOM 10171 N N . TRP B 2 631 ? 128.528 165.952 224.451 1.00 91.75 631 TRP B N 1
ATOM 10172 C CA . TRP B 2 631 ? 128.172 164.924 223.479 1.00 91.75 631 TRP B CA 1
ATOM 10173 C C . TRP B 2 631 ? 127.499 163.710 224.103 1.00 91.75 631 TRP B C 1
ATOM 10174 O O . TRP B 2 631 ? 126.914 162.905 223.371 1.00 91.75 631 TRP B O 1
ATOM 10185 N N . SER B 2 632 ? 127.566 163.556 225.423 1.00 99.41 632 SER B N 1
ATOM 10186 C CA . SER B 2 632 ? 126.859 162.456 226.066 1.00 99.41 632 SER B CA 1
ATOM 10187 C C . SER B 2 632 ? 125.363 162.733 226.130 1.00 99.41 632 SER B C 1
ATOM 10188 O O . SER B 2 632 ? 124.543 161.834 225.909 1.00 99.41 632 SER B O 1
ATOM 10191 N N . ALA B 2 633 ? 124.991 163.972 226.425 1.00 92.88 633 ALA B N 1
ATOM 10192 C CA . ALA B 2 633 ? 123.586 164.330 226.566 1.00 92.88 633 ALA B CA 1
ATOM 10193 C C . ALA B 2 633 ? 122.908 164.331 225.203 1.00 92.88 633 ALA B C 1
ATOM 10194 O O . ALA B 2 633 ? 123.418 164.964 224.272 1.00 92.88 633 ALA B O 1
ATOM 10196 N N . PRO B 2 634 ? 121.784 163.634 225.036 1.00 90.70 634 PRO B N 1
ATOM 10197 C CA . PRO B 2 634 ? 121.061 163.701 223.761 1.00 90.70 634 PRO B CA 1
ATOM 10198 C C . PRO B 2 634 ? 120.642 165.130 223.454 1.00 90.70 634 PRO B C 1
ATOM 10199 O O . PRO B 2 634 ? 120.236 165.884 224.341 1.00 90.70 634 PRO B O 1
ATOM 10203 N N . LYS B 2 635 ? 120.746 165.499 222.181 1.00 89.45 635 LYS B N 1
ATOM 10204 C CA . LYS B 2 635 ? 120.482 166.873 221.776 1.00 89.45 635 LYS B CA 1
ATOM 10205 C C . LYS B 2 635 ? 118.989 167.159 221.866 1.00 89.45 635 LYS B C 1
ATOM 10206 O O . LYS B 2 635 ? 118.185 166.523 221.177 1.00 89.45 635 LYS B O 1
ATOM 10212 N N . VAL B 2 636 ? 118.619 168.113 222.720 1.00 89.20 636 VAL B N 1
ATOM 10213 C CA . VAL B 2 636 ? 117.220 168.495 222.845 1.00 89.20 636 VAL B CA 1
ATOM 10214 C C . VAL B 2 636 ? 116.774 169.183 221.563 1.00 89.20 636 VAL B C 1
ATOM 10215 O O . VAL B 2 636 ? 117.548 169.910 220.925 1.00 89.20 636 VAL B O 1
ATOM 10219 N N . ASP B 2 637 ? 115.527 168.930 221.165 1.00 90.68 637 ASP B N 1
ATOM 10220 C CA . ASP B 2 637 ? 114.951 169.432 219.919 1.00 90.68 637 ASP B CA 1
ATOM 10221 C C . ASP B 2 637 ? 115.697 168.920 218.689 1.00 90.68 637 ASP B C 1
ATOM 10222 O O . ASP B 2 637 ? 115.581 169.500 217.605 1.00 90.68 637 ASP B O 1
ATOM 10227 N N . ASP B 2 638 ? 116.460 167.838 218.852 1.00 84.48 638 ASP B N 1
ATOM 10228 C CA . ASP B 2 638 ? 117.165 167.160 217.760 1.00 84.48 638 ASP B CA 1
ATOM 10229 C C . ASP B 2 638 ? 118.034 168.121 216.951 1.00 84.48 638 ASP B C 1
ATOM 10230 O O . ASP B 2 638 ? 118.019 168.129 215.719 1.00 84.48 638 ASP B O 1
ATOM 10235 N N . LEU B 2 639 ? 118.805 168.939 217.662 1.00 82.42 639 LEU B N 1
ATOM 10236 C CA . LEU B 2 639 ? 119.806 169.780 217.022 1.00 82.42 639 LEU B CA 1
ATOM 10237 C C . LEU B 2 639 ? 120.957 168.912 216.527 1.00 82.42 639 LEU B C 1
ATOM 10238 O O . LEU B 2 639 ? 121.484 168.083 217.274 1.00 82.42 639 LEU B O 1
ATOM 10243 N N . TYR B 2 640 ? 121.343 169.097 215.268 1.00 76.61 640 TYR B N 1
ATOM 10244 C CA . TYR B 2 640 ? 122.404 168.295 214.659 1.00 76.61 640 TYR B CA 1
ATOM 10245 C C . TYR B 2 640 ? 123.726 169.042 214.777 1.00 76.61 640 TYR B C 1
ATOM 10246 O O . TYR B 2 640 ? 124.037 169.911 213.959 1.00 76.61 640 TYR B O 1
ATOM 10255 N N . ILE B 2 641 ? 124.508 168.703 215.791 1.00 74.44 641 ILE B N 1
ATOM 10256 C CA . ILE B 2 641 ? 125.868 169.197 215.947 1.00 74.44 641 ILE B CA 1
ATOM 10257 C C . ILE B 2 641 ? 126.813 168.005 215.870 1.00 74.44 641 ILE B C 1
ATOM 10258 O O . ILE B 2 641 ? 126.952 167.247 216.830 1.00 74.44 641 ILE B O 1
ATOM 10263 N N . PRO B 2 642 ? 127.460 167.790 214.721 1.00 72.21 642 PRO B N 1
ATOM 10264 C CA . PRO B 2 642 ? 128.384 166.654 214.584 1.00 72.21 642 PRO B CA 1
ATOM 10265 C C . PRO B 2 642 ? 129.457 166.620 215.661 1.00 72.21 642 PRO B C 1
ATOM 10266 O O . PRO B 2 642 ? 130.318 167.503 215.723 1.00 72.21 642 PRO B O 1
ATOM 10270 N N . ALA B 2 643 ? 129.409 165.599 216.512 1.00 77.46 643 ALA B N 1
ATOM 10271 C CA . ALA B 2 643 ? 130.408 165.451 217.555 1.00 77.46 643 ALA B CA 1
ATOM 10272 C C . ALA B 2 643 ? 131.755 165.065 216.948 1.00 77.46 643 ALA B C 1
ATOM 10273 O O . ALA B 2 643 ? 131.810 164.372 215.928 1.00 77.46 643 ALA B O 1
ATOM 10275 N N . PRO B 2 644 ? 132.859 165.499 217.557 1.00 76.26 644 PRO B N 1
ATOM 10276 C CA . PRO B 2 644 ? 134.179 165.145 217.022 1.00 76.26 644 PRO B CA 1
ATOM 10277 C C . PRO B 2 644 ? 134.486 163.668 217.192 1.00 76.26 644 PRO B C 1
ATOM 10278 O O . PRO B 2 644 ? 133.768 162.954 217.897 1.00 76.26 644 PRO B O 1
ATOM 10282 N N . ILE B 2 645 ? 135.549 163.201 216.535 1.00 85.05 645 ILE B N 1
ATOM 10283 C CA . ILE B 2 645 ? 135.975 161.818 216.693 1.00 85.05 645 ILE B CA 1
ATOM 10284 C C . ILE B 2 645 ? 136.382 161.585 218.139 1.00 85.05 645 ILE B C 1
ATOM 10285 O O . ILE B 2 645 ? 137.116 162.386 218.730 1.00 85.05 645 ILE B O 1
ATOM 10290 N N . ASP B 2 646 ? 135.901 160.490 218.722 1.00 98.20 646 ASP B N 1
ATOM 10291 C CA . ASP B 2 646 ? 136.119 160.263 220.143 1.00 98.20 646 ASP B CA 1
ATOM 10292 C C . ASP B 2 646 ? 137.595 160.031 220.441 1.00 98.20 646 ASP B C 1
ATOM 10293 O O . ASP B 2 646 ? 138.364 159.586 219.584 1.00 98.20 646 ASP B O 1
ATOM 10298 N N . VAL B 2 647 ? 137.994 160.386 221.657 1.00 102.37 647 VAL B N 1
ATOM 10299 C CA . VAL B 2 647 ? 139.355 160.205 222.138 1.00 102.37 647 VAL B CA 1
ATOM 10300 C C . VAL B 2 647 ? 139.278 159.594 223.528 1.00 102.37 647 VAL B C 1
ATOM 10301 O O . VAL B 2 647 ? 138.479 160.031 224.363 1.00 102.37 647 VAL B O 1
ATOM 10305 N N . GLU B 2 648 ? 140.103 158.578 223.774 1.00 102.66 648 GLU B N 1
ATOM 10306 C CA . GLU B 2 648 ? 140.084 157.881 225.054 1.00 102.66 648 GLU B CA 1
ATOM 10307 C C . GLU B 2 648 ? 140.993 158.535 226.088 1.00 102.66 648 GLU B C 1
ATOM 10308 O O . GLU B 2 648 ? 140.560 158.797 227.214 1.00 102.66 648 GLU B O 1
ATOM 10314 N N . PHE B 2 649 ? 142.245 158.806 225.731 1.00 107.42 649 PHE B N 1
ATOM 10315 C CA . PHE B 2 649 ? 143.191 159.310 226.715 1.00 107.42 649 PHE B CA 1
ATOM 10316 C C . PHE B 2 649 ? 142.824 160.724 227.150 1.00 107.42 649 PHE B C 1
ATOM 10317 O O . PHE B 2 649 ? 142.449 161.569 226.334 1.00 107.42 649 PHE B O 1
ATOM 10325 N N . LYS B 2 650 ? 142.920 160.967 228.455 1.00 105.66 650 LYS B N 1
ATOM 10326 C CA . LYS B 2 650 ? 142.655 162.268 229.050 1.00 105.66 650 LYS B CA 1
ATOM 10327 C C . LYS B 2 650 ? 143.838 162.653 229.924 1.00 105.66 650 LYS B C 1
ATOM 10328 O O . LYS B 2 650 ? 144.283 161.863 230.762 1.00 105.66 650 LYS B O 1
ATOM 10334 N N . VAL B 2 651 ? 144.342 163.868 229.730 1.00 111.08 651 VAL B N 1
ATOM 10335 C CA . VAL B 2 651 ? 145.552 164.337 230.396 1.00 111.08 651 VAL B CA 1
ATOM 10336 C C . VAL B 2 651 ? 145.148 165.036 231.686 1.00 111.08 651 VAL B C 1
ATOM 10337 O O . VAL B 2 651 ? 144.481 166.078 231.656 1.00 111.08 651 VAL B O 1
ATOM 10341 N N . ILE B 2 652 ? 145.553 164.465 232.812 1.00 106.82 652 ILE B N 1
ATOM 10342 C CA . ILE B 2 652 ? 145.261 164.996 234.140 1.00 106.82 652 ILE B CA 1
ATOM 10343 C C . ILE B 2 652 ? 146.474 165.796 234.602 1.00 106.82 652 ILE B C 1
ATOM 10344 O O . ILE B 2 652 ? 147.562 165.226 234.756 1.00 106.82 652 ILE B O 1
ATOM 10349 N N . PRO B 2 653 ? 146.343 167.111 234.831 1.00 104.32 653 PRO B N 1
ATOM 10350 C CA . PRO B 2 653 ? 147.457 167.943 235.295 1.00 104.32 653 PRO B CA 1
ATOM 10351 C C . PRO B 2 653 ? 147.820 167.693 236.758 1.00 104.32 653 PRO B C 1
ATOM 10352 O O . PRO B 2 653 ? 147.056 168.056 237.654 1.00 104.32 653 PRO B O 1
ATOM 10356 N N . LEU B 2 690 ? 159.936 153.222 220.085 1.00 101.11 690 LEU B N 1
ATOM 10357 C CA . LEU B 2 690 ? 158.609 152.629 219.962 1.00 101.11 690 LEU B CA 1
ATOM 10358 C C . LEU B 2 690 ? 158.144 152.630 218.511 1.00 101.11 690 LEU B C 1
ATOM 10359 O O . LEU B 2 690 ? 157.270 153.407 218.125 1.00 101.11 690 LEU B O 1
ATOM 10364 N N . ALA B 2 691 ? 158.737 151.746 217.715 1.00 108.53 691 ALA B N 1
ATOM 10365 C CA . ALA B 2 691 ? 158.417 151.644 216.299 1.00 108.53 691 ALA B CA 1
ATOM 10366 C C . ALA B 2 691 ? 157.168 150.789 216.117 1.00 108.53 691 ALA B C 1
ATOM 10367 O O . ALA B 2 691 ? 157.202 149.575 216.344 1.00 108.53 691 ALA B O 1
ATOM 10369 N N . LEU B 2 692 ? 156.059 151.426 215.705 1.00 104.05 692 LEU B N 1
ATOM 10370 C CA . LEU B 2 692 ? 154.838 150.652 215.548 1.00 104.05 692 LEU B CA 1
ATOM 10371 C C . LEU B 2 692 ? 154.684 150.167 214.110 1.00 104.05 692 LEU B C 1
ATOM 10372 O O . LEU B 2 692 ? 155.060 150.869 213.166 1.00 104.05 692 LEU B O 1
ATOM 10377 N N . PRO B 2 693 ? 154.139 148.962 213.923 1.00 102.28 693 PRO B N 1
ATOM 10378 C CA . PRO B 2 693 ? 153.961 148.444 212.555 1.00 102.28 693 PRO B CA 1
ATOM 10379 C C . PRO B 2 693 ? 152.998 149.262 211.711 1.00 102.28 693 PRO B C 1
ATOM 10380 O O . PRO B 2 693 ? 153.071 149.199 210.477 1.00 102.28 693 PRO B O 1
ATOM 10384 N N . TYR B 2 694 ? 152.099 150.026 212.336 1.00 93.25 694 TYR B N 1
ATOM 10385 C CA . TYR B 2 694 ? 151.108 150.848 211.640 1.00 93.25 694 TYR B CA 1
ATOM 10386 C C . TYR B 2 694 ? 150.253 149.992 210.697 1.00 93.25 694 TYR B C 1
ATOM 10387 O O . TYR B 2 694 ? 150.277 150.130 209.473 1.00 93.25 694 TYR B O 1
ATOM 10396 N N . GLY B 2 695 ? 149.507 149.079 211.311 1.00 91.19 695 GLY B N 1
ATOM 10397 C CA . GLY B 2 695 ? 148.517 148.317 210.577 1.00 91.19 695 GLY B CA 1
ATOM 10398 C C . GLY B 2 695 ? 147.821 147.271 211.421 1.00 91.19 695 GLY B C 1
ATOM 10399 O O . GLY B 2 695 ? 148.480 146.494 212.119 1.00 91.19 695 GLY B O 1
ATOM 10400 N N . GLU B 2 696 ? 146.493 147.236 211.369 1.00 94.50 696 GLU B N 1
ATOM 10401 C CA . GLU B 2 696 ? 145.653 148.191 210.653 1.00 94.50 696 GLU B CA 1
ATOM 10402 C C . GLU B 2 696 ? 144.829 148.983 211.663 1.00 94.50 696 GLU B C 1
ATOM 10403 O O . GLU B 2 696 ? 143.811 148.496 212.157 1.00 94.50 696 GLU B O 1
ATOM 10409 N N . PRO B 2 697 ? 145.264 150.208 211.968 1.00 85.71 697 PRO B N 1
ATOM 10410 C CA . PRO B 2 697 ? 144.663 150.958 213.076 1.00 85.71 697 PRO B CA 1
ATOM 10411 C C . PRO B 2 697 ? 143.299 151.555 212.774 1.00 85.71 697 PRO B C 1
ATOM 10412 O O . PRO B 2 697 ? 142.645 152.046 213.700 1.00 85.71 697 PRO B O 1
ATOM 10416 N N . TYR B 2 698 ? 142.847 151.535 211.525 1.00 79.35 698 TYR B N 1
ATOM 10417 C CA . TYR B 2 698 ? 141.560 152.117 211.192 1.00 79.35 698 TYR B CA 1
ATOM 10418 C C . TYR B 2 698 ? 140.733 151.122 210.393 1.00 79.35 698 TYR B C 1
ATOM 10419 O O . TYR B 2 698 ? 141.287 150.283 209.677 1.00 79.35 698 TYR B O 1
ATOM 10428 N N . PRO B 2 699 ? 139.409 151.169 210.522 1.00 72.20 699 PRO B N 1
ATOM 10429 C CA . PRO B 2 699 ? 138.560 150.346 209.655 1.00 72.20 699 PRO B CA 1
ATOM 10430 C C . PRO B 2 699 ? 138.395 150.997 208.292 1.00 72.20 699 PRO B C 1
ATOM 10431 O O . PRO B 2 699 ? 138.290 152.220 208.173 1.00 72.20 699 PRO B O 1
ATOM 10435 N N . LEU B 2 700 ? 138.379 150.166 207.256 1.00 65.20 700 LEU B N 1
ATOM 10436 C CA . LEU B 2 700 ? 138.329 150.635 205.880 1.00 65.20 700 LEU B CA 1
ATOM 10437 C C . LEU B 2 700 ? 137.034 150.189 205.215 1.00 65.20 700 LEU B C 1
ATOM 10438 O O . LEU B 2 700 ? 136.506 149.111 205.502 1.00 65.20 700 LEU B O 1
ATOM 10443 N N . THR B 2 701 ? 136.525 151.038 204.326 1.00 64.14 701 THR B N 1
ATOM 10444 C CA . THR B 2 701 ? 135.285 150.761 203.617 1.00 64.14 701 THR B CA 1
ATOM 10445 C C . THR B 2 701 ? 135.392 151.299 202.198 1.00 64.14 701 THR B C 1
ATOM 10446 O O . THR B 2 701 ? 136.369 151.956 201.827 1.00 64.14 701 THR B O 1
ATOM 10450 N N . GLN B 2 702 ? 134.370 151.002 201.403 1.00 60.44 702 GLN B N 1
ATOM 10451 C CA . GLN B 2 702 ? 134.310 151.403 200.005 1.00 60.44 702 GLN B CA 1
ATOM 10452 C C . GLN B 2 702 ? 133.409 152.620 199.864 1.00 60.44 702 GLN B C 1
ATOM 10453 O O . GLN B 2 702 ? 132.282 152.623 200.370 1.00 60.44 702 GLN B O 1
ATOM 10459 N N . TRP B 2 703 ? 133.904 153.650 199.182 1.00 57.34 703 TRP B N 1
ATOM 10460 C CA . TRP B 2 703 ? 133.107 154.840 198.919 1.00 57.34 703 TRP B CA 1
ATOM 10461 C C . TRP B 2 703 ? 133.150 155.157 197.435 1.00 57.34 703 TRP B C 1
ATOM 10462 O O . TRP B 2 703 ? 134.229 155.192 196.838 1.00 57.34 703 TRP B O 1
ATOM 10473 N N . ASP B 2 704 ? 131.984 155.395 196.846 1.00 56.57 704 ASP B N 1
ATOM 10474 C CA . ASP B 2 704 ? 131.891 155.761 195.440 1.00 56.57 704 ASP B CA 1
ATOM 10475 C C . ASP B 2 704 ? 132.109 157.263 195.306 1.00 56.57 704 ASP B C 1
ATOM 10476 O O . ASP B 2 704 ? 131.378 158.058 195.906 1.00 56.57 704 ASP B O 1
ATOM 10481 N N . LEU B 2 705 ? 133.117 157.649 194.522 1.00 52.69 705 LEU B N 1
ATOM 10482 C CA . LEU B 2 705 ? 133.463 159.059 194.393 1.00 52.69 705 LEU B CA 1
ATOM 10483 C C . LEU B 2 705 ? 132.495 159.818 193.495 1.00 52.69 705 LEU B C 1
ATOM 10484 O O . LEU B 2 705 ? 132.320 161.029 193.668 1.00 52.69 705 LEU B O 1
ATOM 10489 N N . SER B 2 706 ? 131.862 159.138 192.540 1.00 53.85 706 SER B N 1
ATOM 10490 C CA . SER B 2 706 ? 130.975 159.810 191.601 1.00 53.85 706 SER B CA 1
ATOM 10491 C C . SER B 2 706 ? 129.599 160.110 192.180 1.00 53.85 706 SER B C 1
ATOM 10492 O O . SER B 2 706 ? 128.856 160.895 191.582 1.00 53.85 706 SER B O 1
ATOM 10495 N N . LEU B 2 707 ? 129.237 159.511 193.312 1.00 58.17 707 LEU B N 1
ATOM 10496 C CA . LEU B 2 707 ? 127.932 159.774 193.901 1.00 58.17 707 LEU B CA 1
ATOM 10497 C C . LEU B 2 707 ? 127.876 161.178 194.488 1.00 58.17 707 LEU B C 1
ATOM 10498 O O . LEU B 2 707 ? 128.819 161.637 195.139 1.00 58.17 707 LEU B O 1
ATOM 10503 N N . GLU B 2 708 ? 126.758 161.860 194.255 1.00 62.43 708 GLU B N 1
ATOM 10504 C CA . GLU B 2 708 ? 126.549 163.190 194.807 1.00 62.43 708 GLU B CA 1
ATOM 10505 C C . GLU B 2 708 ? 126.056 163.078 196.243 1.00 62.43 708 GLU B C 1
ATOM 10506 O O . GLU B 2 708 ? 125.172 162.271 196.545 1.00 62.43 708 GLU B O 1
ATOM 10512 N N . THR B 2 709 ? 126.627 163.890 197.126 1.00 63.26 709 THR B N 1
ATOM 10513 C CA . THR B 2 709 ? 126.355 163.819 198.554 1.00 63.26 709 THR B CA 1
ATOM 10514 C C . THR B 2 709 ? 125.566 165.044 198.993 1.00 63.26 709 THR B C 1
ATOM 10515 O O . THR B 2 709 ? 125.959 166.178 198.702 1.00 63.26 709 THR B O 1
ATOM 10519 N N . ASN B 2 710 ? 124.458 164.810 199.697 1.00 71.62 710 ASN B N 1
ATOM 10520 C CA . ASN B 2 710 ? 123.636 165.874 200.271 1.00 71.62 710 ASN B CA 1
ATOM 10521 C C . ASN B 2 710 ? 123.482 165.591 201.759 1.00 71.62 710 ASN B C 1
ATOM 10522 O O . ASN B 2 710 ? 122.520 164.938 202.186 1.00 71.62 710 ASN B O 1
ATOM 10527 N N . PRO B 2 711 ? 124.414 166.067 202.578 1.00 71.05 711 PRO B N 1
ATOM 10528 C CA . PRO B 2 711 ? 124.399 165.749 204.007 1.00 71.05 711 PRO B CA 1
ATOM 10529 C C . PRO B 2 711 ? 123.358 166.574 204.744 1.00 71.05 711 PRO B C 1
ATOM 10530 O O . PRO B 2 711 ? 122.784 167.513 204.172 1.00 71.05 711 PRO B O 1
ATOM 10534 N N . PRO B 2 712 ? 123.079 166.257 206.010 1.00 76.56 712 PRO B N 1
ATOM 10535 C CA . PRO B 2 712 ? 122.078 167.030 206.751 1.00 76.56 712 PRO B CA 1
ATOM 10536 C C . PRO B 2 712 ? 122.550 168.455 206.972 1.00 76.56 712 PRO B C 1
ATOM 10537 O O . PRO B 2 712 ? 123.749 168.737 207.030 1.00 76.56 712 PRO B O 1
ATOM 10541 N N . GLN B 2 713 ? 121.588 169.360 207.095 1.00 75.77 713 GLN B N 1
ATOM 10542 C CA . GLN B 2 713 ? 121.914 170.731 207.453 1.00 75.77 713 GLN B CA 1
ATOM 10543 C C . GLN B 2 713 ? 122.302 170.798 208.924 1.00 75.77 713 GLN B C 1
ATOM 10544 O O . GLN B 2 713 ? 121.592 170.275 209.788 1.00 75.77 713 GLN B O 1
ATOM 10550 N N . ILE B 2 714 ? 123.437 171.436 209.207 1.00 68.45 714 ILE B N 1
ATOM 10551 C CA . ILE B 2 714 ? 123.905 171.564 210.581 1.00 68.45 714 ILE B CA 1
ATOM 10552 C C . ILE B 2 714 ? 123.050 172.590 211.311 1.00 68.45 714 ILE B C 1
ATOM 10553 O O . ILE B 2 714 ? 122.851 173.713 210.829 1.00 68.45 714 ILE B O 1
ATOM 10558 N N . GLY B 2 715 ? 122.542 172.211 212.479 1.00 69.32 715 GLY B N 1
ATOM 10559 C CA . GLY B 2 715 ? 121.665 173.065 213.248 1.00 69.32 715 GLY B CA 1
ATOM 10560 C C . GLY B 2 715 ? 120.188 172.905 212.966 1.00 69.32 715 GLY B C 1
ATOM 10561 O O . GLY B 2 715 ? 119.385 173.646 213.542 1.00 69.32 715 GLY B O 1
ATOM 10562 N N . GLN B 2 716 ? 119.806 171.975 212.100 1.00 73.19 716 GLN B N 1
ATOM 10563 C CA . GLN B 2 716 ? 118.414 171.723 211.766 1.00 73.19 716 GLN B CA 1
ATOM 10564 C C . GLN B 2 716 ? 117.963 170.401 212.381 1.00 73.19 716 GLN B C 1
ATOM 10565 O O . GLN B 2 716 ? 118.772 169.551 212.763 1.00 73.19 716 GLN B O 1
ATOM 10571 N N . ARG B 2 717 ? 116.649 170.237 212.471 1.00 84.12 717 ARG B N 1
ATOM 10572 C CA . ARG B 2 717 ? 116.047 169.054 213.065 1.00 84.12 717 ARG B CA 1
ATOM 10573 C C . ARG B 2 717 ? 116.117 167.881 212.097 1.00 84.12 717 ARG B C 1
ATOM 10574 O O . ARG B 2 717 ? 116.067 168.064 210.878 1.00 84.12 717 ARG B O 1
ATOM 10582 N N . ILE B 2 718 ? 116.245 166.675 212.646 1.00 82.93 718 ILE B N 1
ATOM 10583 C CA . ILE B 2 718 ? 116.311 165.451 211.857 1.00 82.93 718 ILE B CA 1
ATOM 10584 C C . ILE B 2 718 ? 115.176 164.529 212.274 1.00 82.93 718 ILE B C 1
ATOM 10585 O O . ILE B 2 718 ? 114.957 164.305 213.470 1.00 82.93 718 ILE B O 1
ATOM 10590 N N . ASP B 2 719 ? 114.457 164.005 211.289 1.00 99.00 719 ASP B N 1
ATOM 10591 C CA . ASP B 2 719 ? 113.498 162.922 211.480 1.00 99.00 719 ASP B CA 1
ATOM 10592 C C . ASP B 2 719 ? 114.188 161.660 210.965 1.00 99.00 719 ASP B C 1
ATOM 10593 O O . ASP B 2 719 ? 113.965 161.233 209.831 1.00 99.00 719 ASP B O 1
ATOM 10598 N N . ASN B 2 720 ? 115.032 161.064 211.811 1.00 91.62 720 ASN B N 1
ATOM 10599 C CA . ASN B 2 720 ? 115.769 159.875 211.394 1.00 91.62 720 ASN B CA 1
ATOM 10600 C C . ASN B 2 720 ? 114.834 158.694 211.171 1.00 91.62 720 ASN B C 1
ATOM 10601 O O . ASN B 2 720 ? 115.043 157.891 210.255 1.00 91.62 720 ASN B O 1
ATOM 10606 N N . ASN B 2 721 ? 113.800 158.572 211.997 1.00 92.31 721 ASN B N 1
ATOM 10607 C CA . ASN B 2 721 ? 112.829 157.491 211.867 1.00 92.31 721 ASN B CA 1
ATOM 10608 C C . ASN B 2 721 ? 111.549 157.814 212.629 1.00 92.31 721 ASN B C 1
ATOM 10609 O O . ASN B 2 721 ? 111.509 158.754 213.423 1.00 92.31 721 ASN B O 1
ATOM 10614 N N . GLN B 2 855 ? 111.551 164.037 178.759 1.00 51.26 855 GLN B N 1
ATOM 10615 C CA . GLN B 2 855 ? 111.594 165.480 178.960 1.00 51.26 855 GLN B CA 1
ATOM 10616 C C . GLN B 2 855 ? 111.304 166.200 177.648 1.00 51.26 855 GLN B C 1
ATOM 10617 O O . GLN B 2 855 ? 111.788 165.801 176.592 1.00 51.26 855 GLN B O 1
ATOM 10623 N N . ARG B 2 856 ? 110.497 167.255 177.719 1.00 52.94 856 ARG B N 1
ATOM 10624 C CA . ARG B 2 856 ? 110.098 168.020 176.548 1.00 52.94 856 ARG B CA 1
ATOM 10625 C C . ARG B 2 856 ? 110.116 169.508 176.869 1.00 52.94 856 ARG B C 1
ATOM 10626 O O . ARG B 2 856 ? 109.896 169.918 178.011 1.00 52.94 856 ARG B O 1
ATOM 10634 N N . ARG B 2 857 ? 110.392 170.313 175.846 1.00 48.93 857 ARG B N 1
ATOM 10635 C CA . ARG B 2 857 ? 110.480 171.757 175.996 1.00 48.93 857 ARG B CA 1
ATOM 10636 C C . ARG B 2 857 ? 109.765 172.431 174.836 1.00 48.93 857 ARG B C 1
ATOM 10637 O O . ARG B 2 857 ? 109.624 171.856 173.754 1.00 48.93 857 ARG B O 1
ATOM 10645 N N . ARG B 2 858 ? 109.314 173.659 175.073 1.00 51.22 858 ARG B N 1
ATOM 10646 C CA . ARG B 2 858 ? 108.614 174.450 174.070 1.00 51.22 858 ARG B CA 1
ATOM 10647 C C . ARG B 2 858 ? 109.571 175.489 173.502 1.00 51.22 858 ARG B C 1
ATOM 10648 O O . ARG B 2 858 ? 110.165 176.268 174.255 1.00 51.22 858 ARG B O 1
ATOM 10656 N N . VAL B 2 859 ? 109.717 175.500 172.180 1.00 50.45 859 VAL B N 1
ATOM 10657 C CA . VAL B 2 859 ? 110.627 176.404 171.489 1.00 50.45 859 VAL B CA 1
ATOM 10658 C C . VAL B 2 859 ? 109.844 177.146 170.417 1.00 50.45 859 VAL B C 1
ATOM 10659 O O . VAL B 2 859 ? 109.044 176.539 169.697 1.00 50.45 859 VAL B O 1
ATOM 10663 N N . ILE B 2 860 ? 110.070 178.451 170.314 1.00 48.20 860 ILE B N 1
ATOM 10664 C CA . ILE B 2 860 ? 109.432 179.273 169.293 1.00 48.20 860 ILE B CA 1
ATOM 10665 C C . ILE B 2 860 ? 110.361 179.350 168.090 1.00 48.20 860 ILE B C 1
ATOM 10666 O O . ILE B 2 860 ? 111.488 179.844 168.196 1.00 48.20 860 ILE B O 1
ATOM 10671 N N . LYS B 2 861 ? 109.889 178.868 166.944 1.00 51.78 861 LYS B N 1
ATOM 10672 C CA . LYS B 2 861 ? 110.695 178.859 165.734 1.00 51.78 861 LYS B CA 1
ATOM 10673 C C . LYS B 2 861 ? 110.757 180.259 165.128 1.00 51.78 861 LYS B C 1
ATOM 10674 O O . LYS B 2 861 ? 110.109 181.200 165.594 1.00 51.78 861 LYS B O 1
ATOM 10680 N N . ALA B 2 862 ? 111.559 180.397 164.069 1.00 57.11 862 ALA B N 1
ATOM 10681 C CA . ALA B 2 862 ? 111.710 181.693 163.416 1.00 57.11 862 ALA B CA 1
ATOM 10682 C C . ALA B 2 862 ? 110.405 182.152 162.781 1.00 57.11 862 ALA B C 1
ATOM 10683 O O . ALA B 2 862 ? 110.053 183.335 162.855 1.00 57.11 862 ALA B O 1
ATOM 10685 N N . ASP B 2 863 ? 109.673 181.233 162.150 1.00 62.89 863 ASP B N 1
ATOM 10686 C CA . ASP B 2 863 ? 108.418 181.597 161.503 1.00 62.89 863 ASP B CA 1
ATOM 10687 C C . ASP B 2 863 ? 107.316 181.976 162.488 1.00 62.89 863 ASP B C 1
ATOM 10688 O O . ASP B 2 863 ? 106.345 182.620 162.079 1.00 62.89 863 ASP B O 1
ATOM 10693 N N . GLY B 2 864 ? 107.440 181.608 163.759 1.00 58.84 864 GLY B N 1
ATOM 10694 C CA . GLY B 2 864 ? 106.499 182.038 164.771 1.00 58.84 864 GLY B CA 1
ATOM 10695 C C . GLY B 2 864 ? 105.600 180.974 165.359 1.00 58.84 864 GLY B C 1
ATOM 10696 O O . GLY B 2 864 ? 104.612 181.324 166.013 1.00 58.84 864 GLY B O 1
ATOM 10697 N N . THR B 2 865 ? 105.900 179.694 165.155 1.00 54.62 865 THR B N 1
ATOM 10698 C CA . THR B 2 865 ? 105.130 178.607 165.744 1.00 54.62 865 THR B CA 1
ATOM 10699 C C . THR B 2 865 ? 105.914 177.991 166.892 1.00 54.62 865 THR B C 1
ATOM 10700 O O . THR B 2 865 ? 107.094 177.661 166.739 1.00 54.62 865 THR B O 1
ATOM 10704 N N . ALA B 2 866 ? 105.251 177.834 168.038 1.00 51.86 866 ALA B N 1
ATOM 10705 C CA . ALA B 2 866 ? 105.889 177.318 169.247 1.00 51.86 866 ALA B CA 1
ATOM 10706 C C . ALA B 2 866 ? 105.657 175.813 169.329 1.00 51.86 866 ALA B C 1
ATOM 10707 O O . ALA B 2 866 ? 104.817 175.314 170.080 1.00 51.86 866 ALA B O 1
ATOM 10709 N N . VAL B 2 867 ? 106.427 175.079 168.539 1.00 51.25 867 VAL B N 1
ATOM 10710 C CA . VAL B 2 867 ? 106.350 173.624 168.547 1.00 51.25 867 VAL B CA 1
ATOM 10711 C C . VAL B 2 867 ? 107.275 173.073 169.622 1.00 51.25 867 VAL B C 1
ATOM 10712 O O . VAL B 2 867 ? 108.288 173.684 169.980 1.00 51.25 867 VAL B O 1
ATOM 10716 N N . TYR B 2 868 ? 106.915 171.909 170.153 1.00 52.61 868 TYR B N 1
ATOM 10717 C CA . TYR B 2 868 ? 107.736 171.234 171.142 1.00 52.61 868 TYR B CA 1
ATOM 10718 C C . TYR B 2 868 ? 108.929 170.556 170.475 1.00 52.61 868 TYR B C 1
ATOM 10719 O O . TYR B 2 868 ? 108.926 170.268 169.276 1.00 52.61 868 TYR B O 1
ATOM 10728 N N . GLU B 2 869 ? 109.961 170.304 171.276 1.00 60.64 869 GLU B N 1
ATOM 10729 C CA . GLU B 2 869 ? 111.152 169.595 170.819 1.00 60.64 869 GLU B CA 1
ATOM 10730 C C . GLU B 2 869 ? 111.574 168.635 171.919 1.00 60.64 869 GLU B C 1
ATOM 10731 O O . GLU B 2 869 ? 112.014 169.073 172.987 1.00 60.64 869 GLU B O 1
ATOM 10737 N N . THR B 2 870 ? 111.437 167.337 171.668 1.00 57.42 870 THR B N 1
ATOM 10738 C CA . THR B 2 870 ? 111.927 166.349 172.619 1.00 57.42 870 THR B CA 1
ATOM 10739 C C . THR B 2 870 ? 113.441 166.464 172.741 1.00 57.42 870 THR B C 1
ATOM 10740 O O . THR B 2 870 ? 114.159 166.488 171.737 1.00 57.42 870 THR B O 1
ATOM 10744 N N . VAL B 2 871 ? 113.925 166.552 173.972 1.00 50.88 871 VAL B N 1
ATOM 10745 C CA . VAL B 2 871 ? 115.348 166.749 174.213 1.00 50.88 871 VAL B CA 1
ATOM 10746 C C . VAL B 2 871 ? 116.049 165.399 174.204 1.00 50.88 871 VAL B C 1
ATOM 10747 O O . VAL B 2 871 ? 115.537 164.408 174.738 1.00 50.88 871 VAL B O 1
ATOM 10751 N N . ARG B 2 872 ? 117.224 165.357 173.584 1.00 51.89 872 ARG B N 1
ATOM 10752 C CA . ARG B 2 872 ? 117.955 164.114 173.415 1.00 51.89 872 ARG B CA 1
ATOM 10753 C C . ARG B 2 872 ? 119.445 164.414 173.411 1.00 51.89 872 ARG B C 1
ATOM 10754 O O . ARG B 2 872 ? 119.870 165.547 173.176 1.00 51.89 872 ARG B O 1
ATOM 10762 N N . VAL B 2 873 ? 120.237 163.376 173.662 1.00 46.51 873 VAL B N 1
ATOM 10763 C CA . VAL B 2 873 ? 121.689 163.475 173.723 1.00 46.51 873 VAL B CA 1
ATOM 10764 C C . VAL B 2 873 ? 122.265 162.694 172.551 1.00 46.51 873 VAL B C 1
ATOM 10765 O O . VAL B 2 873 ? 121.865 161.550 172.307 1.00 46.51 873 VAL B O 1
ATOM 10769 N N . ASN B 2 874 ? 123.196 163.312 171.826 1.00 46.72 874 ASN B N 1
ATOM 10770 C CA . ASN B 2 874 ? 123.787 162.670 170.664 1.00 46.72 874 ASN B CA 1
ATOM 10771 C C . ASN B 2 874 ? 124.618 161.458 171.088 1.00 46.72 874 ASN B C 1
ATOM 10772 O O . ASN B 2 874 ? 125.047 161.360 172.240 1.00 46.72 874 ASN B O 1
ATOM 10777 N N . PRO B 2 875 ? 124.834 160.505 170.176 1.00 50.01 875 PRO B N 1
ATOM 10778 C CA . PRO B 2 875 ? 125.534 159.268 170.566 1.00 50.01 875 PRO B CA 1
ATOM 10779 C C . PRO B 2 875 ? 126.928 159.490 171.129 1.00 50.01 875 PRO B C 1
ATOM 10780 O O . PRO B 2 875 ? 127.352 158.732 172.011 1.00 50.01 875 PRO B O 1
ATOM 10784 N N . GLU B 2 876 ? 127.653 160.501 170.650 1.00 51.70 876 GLU B N 1
ATOM 10785 C CA . GLU B 2 876 ? 129.036 160.691 171.078 1.00 51.70 876 GLU B CA 1
ATOM 10786 C C . GLU B 2 876 ? 129.120 161.030 172.563 1.00 51.70 876 GLU B C 1
ATOM 10787 O O . GLU B 2 876 ? 129.874 160.398 173.314 1.00 51.70 876 GLU B O 1
ATOM 10793 N N . THR B 2 877 ? 128.340 162.018 173.007 1.00 48.21 877 THR B N 1
ATOM 10794 C CA . THR B 2 877 ? 128.351 162.394 174.418 1.00 48.21 877 THR B CA 1
ATOM 10795 C C . THR B 2 877 ? 127.786 161.277 175.287 1.00 48.21 877 THR B C 1
ATOM 10796 O O . THR B 2 877 ? 128.268 161.042 176.403 1.00 48.21 877 THR B O 1
ATOM 10800 N N . GLN B 2 878 ? 126.762 160.578 174.792 1.00 50.62 878 GLN B N 1
ATOM 10801 C CA . GLN B 2 878 ? 126.219 159.439 175.524 1.00 50.62 878 GLN B CA 1
ATOM 10802 C C . GLN B 2 878 ? 127.295 158.396 175.783 1.00 50.62 878 GLN B C 1
ATOM 10803 O O . GLN B 2 878 ? 127.455 157.916 176.912 1.00 50.62 878 GLN B O 1
ATOM 10809 N N . LEU B 2 879 ? 128.050 158.035 174.743 1.00 48.81 879 LEU B N 1
ATOM 10810 C CA . LEU B 2 879 ? 129.097 157.036 174.913 1.00 48.81 879 LEU B CA 1
ATOM 10811 C C . LEU B 2 879 ? 130.187 157.553 175.845 1.00 48.81 879 LEU B C 1
ATOM 10812 O O . LEU B 2 879 ? 130.693 156.809 176.694 1.00 48.81 879 LEU B O 1
ATOM 10817 N N . LEU B 2 880 ? 130.554 158.832 175.710 1.00 47.91 880 LEU B N 1
ATOM 10818 C CA . LEU B 2 880 ? 131.582 159.403 176.579 1.00 47.91 880 LEU B CA 1
ATOM 10819 C C . LEU B 2 880 ? 131.185 159.299 178.048 1.00 47.91 880 LEU B C 1
ATOM 10820 O O . LEU B 2 880 ? 131.974 158.851 178.889 1.00 47.91 880 LEU B O 1
ATOM 10825 N N . ASP B 2 881 ? 129.957 159.709 178.375 1.00 52.11 881 ASP B N 1
ATOM 10826 C CA . ASP B 2 881 ? 129.510 159.644 179.762 1.00 52.11 881 ASP B CA 1
ATOM 10827 C C . ASP B 2 881 ? 129.350 158.209 180.239 1.00 52.11 881 ASP B C 1
ATOM 10828 O O . ASP B 2 881 ? 129.605 157.919 181.412 1.00 52.11 881 ASP B O 1
ATOM 10833 N N . ALA B 2 882 ? 128.927 157.299 179.357 1.00 55.01 882 ALA B N 1
ATOM 10834 C CA . ALA B 2 882 ? 128.822 155.901 179.754 1.00 55.01 882 ALA B CA 1
ATOM 10835 C C . ALA B 2 882 ? 130.187 155.291 180.031 1.00 55.01 882 ALA B C 1
ATOM 10836 O O . ALA B 2 882 ? 130.298 154.360 180.836 1.00 55.01 882 ALA B O 1
ATOM 10838 N N . ALA B 2 883 ? 131.228 155.787 179.368 1.00 50.11 883 ALA B N 1
ATOM 10839 C CA . ALA B 2 883 ? 132.575 155.289 179.599 1.00 50.11 883 ALA B CA 1
ATOM 10840 C C . ALA B 2 883 ? 133.267 155.950 180.783 1.00 50.11 883 ALA B C 1
ATOM 10841 O O . ALA B 2 883 ? 134.140 155.326 181.394 1.00 50.11 883 ALA B O 1
ATOM 10843 N N . ILE B 2 884 ? 132.907 157.189 181.122 1.00 51.29 884 ILE B N 1
ATOM 10844 C CA . ILE B 2 884 ? 133.595 157.893 182.201 1.00 51.29 884 ILE B CA 1
ATOM 10845 C C . ILE B 2 884 ? 132.639 158.332 183.302 1.00 51.29 884 ILE B C 1
ATOM 10846 O O . ILE B 2 884 ? 132.836 158.002 184.476 1.00 51.29 884 ILE B O 1
ATOM 10851 N N . THR B 2 885 ? 131.619 159.111 182.944 1.00 55.13 885 THR B N 1
ATOM 10852 C CA . THR B 2 885 ? 130.797 159.746 183.969 1.00 55.13 885 THR B CA 1
ATOM 10853 C C . THR B 2 885 ? 129.864 158.748 184.646 1.00 55.13 885 THR B C 1
ATOM 10854 O O . THR B 2 885 ? 129.666 158.806 185.865 1.00 55.13 885 THR B O 1
ATOM 10858 N N . ASN B 2 886 ? 129.287 157.825 183.881 1.00 59.42 886 ASN B N 1
ATOM 10859 C CA . ASN B 2 886 ? 128.258 156.938 184.409 1.00 59.42 886 ASN B CA 1
ATOM 10860 C C . ASN B 2 886 ? 128.817 155.707 185.111 1.00 59.42 886 ASN B C 1
ATOM 10861 O O . ASN B 2 886 ? 128.033 154.930 185.666 1.00 59.42 886 ASN B O 1
ATOM 10866 N N . ILE B 2 887 ? 130.132 155.505 185.109 1.00 55.80 887 ILE B N 1
ATOM 10867 C CA . ILE B 2 887 ? 130.712 154.309 185.712 1.00 55.80 887 ILE B CA 1
ATOM 10868 C C . ILE B 2 887 ? 130.805 154.497 187.218 1.00 55.80 887 ILE B C 1
ATOM 10869 O O . ILE B 2 887 ? 130.636 155.610 187.729 1.00 55.80 887 ILE B O 1
ATOM 10874 N N . ASN B 2 888 ? 131.071 153.410 187.937 1.00 59.19 888 ASN B N 1
ATOM 10875 C CA . ASN B 2 888 ? 131.288 153.462 189.376 1.00 59.19 888 ASN B CA 1
ATOM 10876 C C . ASN B 2 888 ? 132.780 153.610 189.645 1.00 59.19 888 ASN B C 1
ATOM 10877 O O . ASN B 2 888 ? 133.575 152.753 189.244 1.00 59.19 888 ASN B O 1
ATOM 10882 N N . VAL B 2 889 ? 133.156 154.691 190.318 1.00 54.33 889 VAL B N 1
ATOM 10883 C CA . VAL B 2 889 ? 134.536 154.939 190.714 1.00 54.33 889 VAL B CA 1
ATOM 10884 C C . VAL B 2 889 ? 134.592 154.811 192.229 1.00 54.33 889 VAL B C 1
ATOM 10885 O O . VAL B 2 889 ? 134.010 155.629 192.951 1.00 54.33 889 VAL B O 1
ATOM 10889 N N . VAL B 2 890 ? 135.291 153.790 192.715 1.00 53.73 890 VAL B N 1
ATOM 10890 C CA . VAL B 2 890 ? 135.301 153.462 194.135 1.00 53.73 890 VAL B CA 1
ATOM 10891 C C . VAL B 2 890 ? 136.673 153.768 194.715 1.00 53.73 890 VAL B C 1
ATOM 10892 O O . VAL B 2 890 ? 137.683 153.809 194.003 1.00 53.73 890 VAL B O 1
ATOM 10896 N N . ALA B 2 891 ? 136.699 153.991 196.025 1.00 56.89 891 ALA B N 1
ATOM 10897 C CA . ALA B 2 891 ? 137.923 154.307 196.741 1.00 56.89 891 ALA B CA 1
ATOM 10898 C C . ALA B 2 891 ? 137.886 153.662 198.118 1.00 56.89 891 ALA B C 1
ATOM 10899 O O . ALA B 2 891 ? 136.817 153.490 198.716 1.00 56.89 891 ALA B O 1
ATOM 10901 N N . ASN B 2 892 ? 139.072 153.310 198.613 1.00 58.00 892 ASN B N 1
ATOM 10902 C CA . ASN B 2 892 ? 139.241 152.730 199.941 1.00 58.00 892 ASN B CA 1
ATOM 10903 C C . ASN B 2 892 ? 139.377 153.869 200.942 1.00 58.00 892 ASN B C 1
ATOM 10904 O O . ASN B 2 892 ? 140.422 154.525 201.005 1.00 58.00 892 ASN B O 1
ATOM 10909 N N . VAL B 2 893 ? 138.332 154.105 201.731 1.00 61.68 893 VAL B N 1
ATOM 10910 C CA . VAL B 2 893 ? 138.310 155.239 202.642 1.00 61.68 893 VAL B CA 1
ATOM 10911 C C . VAL B 2 893 ? 138.276 154.735 204.078 1.00 61.68 893 VAL B C 1
ATOM 10912 O O . VAL B 2 893 ? 137.911 153.591 204.360 1.00 61.68 893 VAL B O 1
ATOM 10916 N N . VAL B 2 894 ? 138.672 155.615 204.990 1.00 69.30 894 VAL B N 1
ATOM 10917 C CA . VAL B 2 894 ? 138.673 155.302 206.414 1.00 69.30 894 VAL B CA 1
ATOM 10918 C C . VAL B 2 894 ? 137.272 155.512 206.969 1.00 69.30 894 VAL B C 1
ATOM 10919 O O . VAL B 2 894 ? 136.689 156.593 206.826 1.00 69.30 894 VAL B O 1
ATOM 10923 N N . ASP B 2 895 ? 136.727 154.478 207.608 1.00 80.61 895 ASP B N 1
ATOM 10924 C CA . ASP B 2 895 ? 135.401 154.576 208.205 1.00 80.61 895 ASP B CA 1
ATOM 10925 C C . ASP B 2 895 ? 135.468 155.399 209.485 1.00 80.61 895 ASP B C 1
ATOM 10926 O O . ASP B 2 895 ? 135.704 154.856 210.569 1.00 80.61 895 ASP B O 1
ATOM 10931 N N . VAL B 2 896 ? 135.268 156.713 209.360 1.00 81.21 896 VAL B N 1
ATOM 10932 C CA . VAL B 2 896 ? 135.430 157.606 210.510 1.00 81.21 896 VAL B CA 1
ATOM 10933 C C . VAL B 2 896 ? 134.449 157.315 211.643 1.00 81.21 896 VAL B C 1
ATOM 10934 O O . VAL B 2 896 ? 134.892 157.207 212.798 1.00 81.21 896 VAL B O 1
ATOM 10938 N N . PRO B 2 897 ? 133.137 157.190 211.412 1.00 85.94 897 PRO B N 1
ATOM 10939 C CA . PRO B 2 897 ? 132.233 157.035 212.564 1.00 85.94 897 PRO B CA 1
ATOM 10940 C C . PRO B 2 897 ? 132.419 155.728 213.316 1.00 85.94 897 PRO B C 1
ATOM 10941 O O . PRO B 2 897 ? 131.936 155.611 214.448 1.00 85.94 897 PRO B O 1
ATOM 10945 N N . SER B 2 898 ? 133.107 154.746 212.734 1.00 88.38 898 SER B N 1
ATOM 10946 C CA . SER B 2 898 ? 133.424 153.499 213.418 1.00 88.38 898 SER B CA 1
ATOM 10947 C C . SER B 2 898 ? 134.875 153.438 213.883 1.00 88.38 898 SER B C 1
ATOM 10948 O O . SER B 2 898 ? 135.316 152.391 214.370 1.00 88.38 898 SER B O 1
ATOM 10951 N N . MET B 2 899 ? 135.625 154.527 213.748 1.00 89.05 899 MET B N 1
ATOM 10952 C CA . MET B 2 899 ? 137.030 154.573 214.127 1.00 89.05 899 MET B CA 1
ATOM 10953 C C . MET B 2 899 ? 137.204 155.330 215.436 1.00 89.05 899 MET B C 1
ATOM 10954 O O . MET B 2 899 ? 136.454 156.260 215.746 1.00 89.05 899 MET B O 1
ATOM 10959 N N . SER B 2 900 ? 138.198 154.907 216.213 1.00 91.08 900 SER B N 1
ATOM 10960 C CA . SER B 2 900 ? 138.532 155.548 217.475 1.00 91.08 900 SER B CA 1
ATOM 10961 C C . SER B 2 900 ? 140.044 155.610 217.619 1.00 91.08 900 SER B C 1
ATOM 10962 O O . SER B 2 900 ? 140.752 154.692 217.197 1.00 91.08 900 SER B O 1
ATOM 10965 N N . VAL B 2 901 ? 140.532 156.694 218.211 1.00 95.03 901 VAL B N 1
ATOM 10966 C CA . VAL B 2 901 ? 141.956 156.858 218.474 1.00 95.03 901 VAL B CA 1
ATOM 10967 C C . VAL B 2 901 ? 142.238 156.454 219.915 1.00 95.03 901 VAL B C 1
ATOM 10968 O O . VAL B 2 901 ? 141.625 156.976 220.854 1.00 95.03 901 VAL B O 1
ATOM 10972 N N . SER B 2 902 ? 143.151 155.506 220.091 1.00 96.38 902 SER B N 1
ATOM 10973 C CA . SER B 2 902 ? 143.477 154.947 221.394 1.00 96.38 902 SER B CA 1
ATOM 10974 C C . SER B 2 902 ? 144.871 155.395 221.823 1.00 96.38 902 SER B C 1
ATOM 10975 O O . SER B 2 902 ? 145.518 156.220 221.173 1.00 96.38 902 SER B O 1
ATOM 10978 N N . GLN B 2 903 ? 145.323 154.841 222.950 1.00 100.70 903 GLN B N 1
ATOM 10979 C CA . GLN B 2 903 ? 146.640 155.184 223.478 1.00 100.70 903 GLN B CA 1
ATOM 10980 C C . GLN B 2 903 ? 147.754 154.739 222.538 1.00 100.70 903 GLN B C 1
ATOM 10981 O O . GLN B 2 903 ? 148.735 155.465 222.343 1.00 100.70 903 GLN B O 1
ATOM 10987 N N . SER B 2 904 ? 147.623 153.549 221.950 1.00 99.60 904 SER B N 1
ATOM 10988 C CA . SER B 2 904 ? 148.647 152.984 221.082 1.00 99.60 904 SER B CA 1
ATOM 10989 C C . SER B 2 904 ? 148.433 153.341 219.616 1.00 99.60 904 SER B C 1
ATOM 10990 O O . SER B 2 904 ? 148.962 152.658 218.734 1.00 99.60 904 SER B O 1
ATOM 10993 N N . THR B 2 905 ? 147.670 154.389 219.341 1.00 97.47 905 THR B N 1
ATOM 10994 C CA . THR B 2 905 ? 147.442 154.804 217.964 1.00 97.47 905 THR B CA 1
ATOM 10995 C C . THR B 2 905 ? 148.701 155.454 217.402 1.00 97.47 905 THR B C 1
ATOM 10996 O O . THR B 2 905 ? 149.268 156.349 218.040 1.00 97.47 905 THR B O 1
ATOM 11000 N N . PRO B 2 906 ? 149.172 155.035 216.230 1.00 92.84 906 PRO B N 1
ATOM 11001 C CA . PRO B 2 906 ? 150.340 155.686 215.629 1.00 92.84 906 PRO B CA 1
ATOM 11002 C C . PRO B 2 906 ? 150.027 157.120 215.233 1.00 92.84 906 PRO B C 1
ATOM 11003 O O . PRO B 2 906 ? 148.879 157.496 214.992 1.00 92.84 906 PRO B O 1
ATOM 11007 N N . ALA B 2 907 ? 151.084 157.931 215.166 1.00 86.89 907 ALA B N 1
ATOM 11008 C CA . ALA B 2 907 ? 150.950 159.362 214.894 1.00 86.89 907 ALA B CA 1
ATOM 11009 C C . ALA B 2 907 ? 150.681 159.614 213.408 1.00 86.89 907 ALA B C 1
ATOM 11010 O O . ALA B 2 907 ? 151.438 160.283 212.705 1.00 86.89 907 ALA B O 1
ATOM 11012 N N . SER B 2 908 ? 149.568 159.059 212.935 1.00 83.69 908 SER B N 1
ATOM 11013 C CA . SER B 2 908 ? 149.121 159.306 211.578 1.00 83.69 908 SER B CA 1
ATOM 11014 C C . SER B 2 908 ? 148.577 160.727 211.459 1.00 83.69 908 SER B C 1
ATOM 11015 O O . SER B 2 908 ? 148.151 161.321 212.452 1.00 83.69 908 SER B O 1
ATOM 11018 N N . PRO B 2 909 ? 148.596 161.303 210.252 1.00 76.56 909 PRO B N 1
ATOM 11019 C CA . PRO B 2 909 ? 147.971 162.627 210.081 1.00 76.56 909 PRO B CA 1
ATOM 11020 C C . PRO B 2 909 ? 146.507 162.640 210.479 1.00 76.56 909 PRO B C 1
ATOM 11021 O O . PRO B 2 909 ? 146.038 163.609 211.091 1.00 76.56 909 PRO B O 1
ATOM 11025 N N . LEU B 2 910 ? 145.773 161.570 210.164 1.00 74.60 910 LEU B N 1
ATOM 11026 C CA . LEU B 2 910 ? 144.394 161.458 210.625 1.00 74.60 910 LEU B CA 1
ATOM 11027 C C . LEU B 2 910 ? 144.329 161.385 212.143 1.00 74.60 910 LEU B C 1
ATOM 11028 O O . LEU B 2 910 ? 143.418 161.950 212.754 1.00 74.60 910 LEU B O 1
ATOM 11033 N N . ALA B 2 911 ? 145.276 160.682 212.768 1.00 78.09 911 ALA B N 1
ATOM 11034 C CA . ALA B 2 911 ? 145.299 160.615 214.225 1.00 78.09 911 ALA B CA 1
ATOM 11035 C C . ALA B 2 911 ? 145.519 161.992 214.837 1.00 78.09 911 ALA B C 1
ATOM 11036 O O . ALA B 2 911 ? 144.841 162.364 215.803 1.00 78.09 911 ALA B O 1
ATOM 11038 N N . ILE B 2 912 ? 146.453 162.767 214.282 1.00 77.52 912 ILE B N 1
ATOM 11039 C CA . ILE B 2 912 ? 146.695 164.115 214.788 1.00 77.52 912 ILE B CA 1
ATOM 11040 C C . ILE B 2 912 ? 145.464 164.987 214.597 1.00 77.52 912 ILE B C 1
ATOM 11041 O O . ILE B 2 912 ? 145.077 165.745 215.494 1.00 77.52 912 ILE B O 1
ATOM 11046 N N . ASP B 2 913 ? 144.828 164.900 213.426 1.00 77.75 913 ASP B N 1
ATOM 11047 C CA . ASP B 2 913 ? 143.650 165.723 213.171 1.00 77.75 913 ASP B CA 1
ATOM 11048 C C . ASP B 2 913 ? 142.499 165.349 214.096 1.00 77.75 913 ASP B C 1
ATOM 11049 O O . ASP B 2 913 ? 141.782 166.226 214.593 1.00 77.75 913 ASP B O 1
ATOM 11054 N N . ALA B 2 914 ? 142.301 164.051 214.337 1.00 77.14 914 ALA B N 1
ATOM 11055 C CA . ALA B 2 914 ? 141.230 163.615 215.225 1.00 77.14 914 ALA B CA 1
ATOM 11056 C C . ALA B 2 914 ? 141.495 164.035 216.664 1.00 77.14 914 ALA B C 1
ATOM 11057 O O . ALA B 2 914 ? 140.583 164.493 217.362 1.00 77.14 914 ALA B O 1
ATOM 11059 N N . ALA B 2 915 ? 142.739 163.887 217.129 1.00 80.06 915 ALA B N 1
ATOM 11060 C CA . ALA B 2 915 ? 143.059 164.275 218.497 1.00 80.06 915 ALA B CA 1
ATOM 11061 C C . ALA B 2 915 ? 143.020 165.786 218.678 1.00 80.06 915 ALA B C 1
ATOM 11062 O O . ALA B 2 915 ? 142.752 166.269 219.784 1.00 80.06 915 ALA B O 1
ATOM 11064 N N . SER B 2 916 ? 143.277 166.544 217.616 1.00 80.21 916 SER B N 1
ATOM 11065 C CA . SER B 2 916 ? 143.254 167.999 217.670 1.00 80.21 916 SER B CA 1
ATOM 11066 C C . SER B 2 916 ? 141.892 168.585 217.325 1.00 80.21 916 SER B C 1
ATOM 11067 O O . SER B 2 916 ? 141.756 169.813 217.297 1.00 80.21 916 SER B O 1
ATOM 11070 N N . ASP B 2 917 ? 140.893 167.742 217.061 1.00 73.56 917 ASP B N 1
ATOM 11071 C CA . ASP B 2 917 ? 139.542 168.179 216.710 1.00 73.56 917 ASP B CA 1
ATOM 11072 C C . ASP B 2 917 ? 139.573 169.076 215.470 1.00 73.56 917 ASP B C 1
ATOM 11073 O O . ASP B 2 917 ? 139.212 170.253 215.505 1.00 73.56 917 ASP B O 1
ATOM 11078 N N . ALA B 2 918 ? 140.029 168.493 214.365 1.00 68.43 918 ALA B N 1
ATOM 11079 C CA . ALA B 2 918 ? 140.084 169.179 213.080 1.00 68.43 918 ALA B CA 1
ATOM 11080 C C . ALA B 2 918 ? 139.085 168.642 212.071 1.00 68.43 918 ALA B C 1
ATOM 11081 O O . ALA B 2 918 ? 138.513 169.420 211.307 1.00 68.43 918 ALA B O 1
ATOM 11083 N N . LEU B 2 919 ? 138.857 167.332 212.051 1.00 64.20 919 LEU B N 1
ATOM 11084 C CA . LEU B 2 919 ? 137.903 166.704 211.147 1.00 64.20 919 LEU B CA 1
ATOM 11085 C C . LEU B 2 919 ? 136.774 166.090 211.960 1.00 64.20 919 LEU B C 1
ATOM 11086 O O . LEU B 2 919 ? 137.023 165.438 212.978 1.00 64.20 919 LEU B O 1
ATOM 11091 N N . ARG B 2 920 ? 135.537 166.302 211.512 1.00 65.19 920 ARG B N 1
ATOM 11092 C CA . ARG B 2 920 ? 134.366 165.738 212.164 1.00 65.19 920 ARG B CA 1
ATOM 11093 C C . ARG B 2 920 ? 133.496 165.063 211.111 1.00 65.19 920 ARG B C 1
ATOM 11094 O O . ARG B 2 920 ? 133.291 165.629 210.022 1.00 65.19 920 ARG B O 1
ATOM 11102 N N . PRO B 2 921 ? 132.985 163.863 211.377 1.00 64.33 921 PRO B N 1
ATOM 11103 C CA . PRO B 2 921 ? 132.025 163.255 210.450 1.00 64.33 921 PRO B CA 1
ATOM 11104 C C . PRO B 2 921 ? 130.746 164.071 210.397 1.00 64.33 921 PRO B C 1
ATOM 11105 O O . PRO B 2 921 ? 130.318 164.649 211.397 1.00 64.33 921 PRO B O 1
ATOM 11109 N N . VAL B 2 922 ? 130.132 164.114 209.218 1.00 67.42 922 VAL B N 1
ATOM 11110 C CA . VAL B 2 922 ? 128.970 164.963 208.968 1.00 67.42 922 VAL B CA 1
ATOM 11111 C C . VAL B 2 922 ? 127.729 164.131 208.656 1.00 67.42 922 VAL B C 1
ATOM 11112 O O . VAL B 2 922 ? 126.693 164.280 209.304 1.00 67.42 922 VAL B O 1
ATOM 11116 N N . SER B 2 923 ? 127.815 163.252 207.668 1.00 71.03 923 SER B N 1
ATOM 11117 C CA . SER B 2 923 ? 126.645 162.476 207.275 1.00 71.03 923 SER B CA 1
ATOM 11118 C C . SER B 2 923 ? 126.540 161.216 208.128 1.00 71.03 923 SER B C 1
ATOM 11119 O O . SER B 2 923 ? 127.508 160.455 208.221 1.00 71.03 923 SER B O 1
ATOM 11122 N N . PRO B 2 924 ? 125.397 160.970 208.768 1.00 75.79 924 PRO B N 1
ATOM 11123 C CA . PRO B 2 924 ? 125.265 159.790 209.633 1.00 75.79 924 PRO B CA 1
ATOM 11124 C C . PRO B 2 924 ? 125.023 158.498 208.867 1.00 75.79 924 PRO B C 1
ATOM 11125 O O . PRO B 2 924 ? 123.874 158.094 208.661 1.00 75.79 924 PRO B O 1
ATOM 11129 N N . GLY B 2 925 ? 126.099 157.848 208.433 1.00 72.12 925 GLY B N 1
ATOM 11130 C CA . GLY B 2 925 ? 125.988 156.577 207.743 1.00 72.12 925 GLY B CA 1
ATOM 11131 C C . GLY B 2 925 ? 127.005 156.414 206.634 1.00 72.12 925 GLY B C 1
ATOM 11132 O O . GLY B 2 925 ? 127.096 155.351 206.012 1.00 72.12 925 GLY B O 1
ATOM 11133 N N . THR B 2 926 ? 127.775 157.461 206.380 1.00 67.93 926 THR B N 1
ATOM 11134 C CA . THR B 2 926 ? 128.814 157.479 205.365 1.00 67.93 926 THR B CA 1
ATOM 11135 C C . THR B 2 926 ? 130.085 158.049 205.973 1.00 67.93 926 THR B C 1
ATOM 11136 O O . THR B 2 926 ? 130.030 158.788 206.961 1.00 67.93 926 THR B O 1
ATOM 11140 N N . PRO B 2 927 ? 131.250 157.723 205.409 1.00 62.14 927 PRO B N 1
ATOM 11141 C CA . PRO B 2 927 ? 132.506 158.203 206.001 1.00 62.14 927 PRO B CA 1
ATOM 11142 C C . PRO B 2 927 ? 132.840 159.642 205.640 1.00 62.14 927 PRO B C 1
ATOM 11143 O O . PRO B 2 927 ? 133.982 160.074 205.821 1.00 62.14 927 PRO B O 1
ATOM 11147 N N . LEU B 2 928 ? 131.866 160.388 205.125 1.00 56.86 928 LEU B N 1
ATOM 11148 C CA . LEU B 2 928 ? 132.099 161.786 204.784 1.00 56.86 928 LEU B CA 1
ATOM 11149 C C . LEU B 2 928 ? 132.445 162.588 206.031 1.00 56.86 928 LEU B C 1
ATOM 11150 O O . LEU B 2 928 ? 131.786 162.465 207.067 1.00 56.86 928 LEU B O 1
ATOM 11155 N N . VAL B 2 929 ? 133.487 163.413 205.927 1.00 55.11 929 VAL B N 1
ATOM 11156 C CA . VAL B 2 929 ? 133.932 164.256 207.026 1.00 55.11 929 VAL B CA 1
ATOM 11157 C C . VAL B 2 929 ? 134.142 165.669 206.504 1.00 55.11 929 VAL B C 1
ATOM 11158 O O . VAL B 2 929 ? 134.252 165.904 205.299 1.00 55.11 929 VAL B O 1
ATOM 11162 N N . ALA B 2 930 ? 134.190 166.616 207.434 1.00 55.93 930 ALA B N 1
ATOM 11163 C CA . ALA B 2 930 ? 134.400 168.016 207.109 1.00 55.93 930 ALA B CA 1
ATOM 11164 C C . ALA B 2 930 ? 135.322 168.642 208.143 1.00 55.93 930 ALA B C 1
ATOM 11165 O O . ALA B 2 930 ? 135.382 168.177 209.287 1.00 55.93 930 ALA B O 1
ATOM 11167 N N . PRO B 2 931 ? 136.057 169.690 207.769 1.00 57.62 931 PRO B N 1
ATOM 11168 C CA . PRO B 2 931 ? 136.871 170.402 208.758 1.00 57.62 931 PRO B CA 1
ATOM 11169 C C . PRO B 2 931 ? 136.004 170.983 209.863 1.00 57.62 931 PRO B C 1
ATOM 11170 O O . PRO B 2 931 ? 134.866 171.399 209.637 1.00 57.62 931 PRO B O 1
ATOM 11174 N N . THR B 2 932 ? 136.557 170.998 211.078 1.00 62.44 932 THR B N 1
ATOM 11175 C CA . THR B 2 932 ? 135.774 171.436 212.228 1.00 62.44 932 THR B CA 1
ATOM 11176 C C . THR B 2 932 ? 135.417 172.912 212.113 1.00 62.44 932 THR B C 1
ATOM 11177 O O . THR B 2 932 ? 134.329 173.325 212.534 1.00 62.44 932 THR B O 1
ATOM 11181 N N . SER B 2 933 ? 136.308 173.715 211.523 1.00 61.54 933 SER B N 1
ATOM 11182 C CA . SER B 2 933 ? 136.026 175.135 211.340 1.00 61.54 933 SER B CA 1
ATOM 11183 C C . SER B 2 933 ? 134.778 175.344 210.493 1.00 61.54 933 SER B C 1
ATOM 11184 O O . SER B 2 933 ? 134.009 176.282 210.729 1.00 61.54 933 SER B O 1
ATOM 11187 N N . GLU B 2 934 ? 134.557 174.476 209.503 1.00 60.27 934 GLU B N 1
ATOM 11188 C CA . GLU B 2 934 ? 133.342 174.568 208.700 1.00 60.27 934 GLU B CA 1
ATOM 11189 C C . GLU B 2 934 ? 132.100 174.339 209.552 1.00 60.27 934 GLU B C 1
ATOM 11190 O O . GLU B 2 934 ? 131.104 175.060 209.420 1.00 60.27 934 GLU B O 1
ATOM 11196 N N . VAL B 2 935 ? 132.141 173.340 210.436 1.00 59.42 935 VAL B N 1
ATOM 11197 C CA . VAL B 2 935 ? 130.997 173.065 211.299 1.00 59.42 935 VAL B CA 1
ATOM 11198 C C . VAL B 2 935 ? 130.763 174.221 212.262 1.00 59.42 935 VAL B C 1
ATOM 11199 O O . VAL B 2 935 ? 129.618 174.600 212.532 1.00 59.42 935 VAL B O 1
ATOM 11203 N N . ASN B 2 936 ? 131.840 174.800 212.796 1.00 58.91 936 ASN B N 1
ATOM 11204 C CA . ASN B 2 936 ? 131.695 175.946 213.689 1.00 58.91 936 ASN B CA 1
ATOM 11205 C C . ASN B 2 936 ? 131.085 177.138 212.962 1.00 58.91 936 ASN B C 1
ATOM 11206 O O . ASN B 2 936 ? 130.212 177.828 213.505 1.00 58.91 936 ASN B O 1
ATOM 11211 N N . LYS B 2 937 ? 131.530 177.397 211.731 1.00 57.00 937 LYS B N 1
ATOM 11212 C CA . LYS B 2 937 ? 130.971 178.501 210.958 1.00 57.00 937 LYS B CA 1
ATOM 11213 C C . LYS B 2 937 ? 129.502 178.258 210.635 1.00 57.00 937 LYS B C 1
ATOM 11214 O O . LYS B 2 937 ? 128.688 179.187 210.674 1.00 57.00 937 LYS B O 1
ATOM 11220 N N . GLN B 2 938 ? 129.144 177.013 210.312 1.00 57.67 938 GLN B N 1
ATOM 11221 C CA . GLN B 2 938 ? 127.742 176.689 210.066 1.00 57.67 938 GLN B CA 1
ATOM 11222 C C . GLN B 2 938 ? 126.901 176.886 211.321 1.00 57.67 938 GLN B C 1
ATOM 11223 O O . GLN B 2 938 ? 125.770 177.384 211.250 1.00 57.67 938 GLN B O 1
ATOM 11229 N N . LEU B 2 939 ? 127.433 176.493 212.480 1.00 61.90 939 LEU B N 1
ATOM 11230 C CA . LEU B 2 939 ? 126.719 176.709 213.733 1.00 61.90 939 LEU B CA 1
ATOM 11231 C C . LEU B 2 939 ? 126.526 178.194 214.002 1.00 61.90 939 LEU B C 1
ATOM 11232 O O . LEU B 2 939 ? 125.457 178.615 214.453 1.00 61.90 939 LEU B O 1
ATOM 11237 N N . VAL B 2 940 ? 127.552 179.004 213.730 1.00 61.39 940 VAL B N 1
ATOM 11238 C CA . VAL B 2 940 ? 127.432 180.449 213.913 1.00 61.39 940 VAL B CA 1
ATOM 11239 C C . VAL B 2 940 ? 126.373 181.022 212.977 1.00 61.39 940 VAL B C 1
ATOM 11240 O O . VAL B 2 940 ? 125.574 181.885 213.367 1.00 61.39 940 VAL B O 1
ATOM 11244 N N . ASP B 2 941 ? 126.358 180.561 211.724 1.00 65.40 941 ASP B N 1
ATOM 11245 C CA . ASP B 2 941 ? 125.364 181.041 210.769 1.00 65.40 941 ASP B CA 1
ATOM 11246 C C . ASP B 2 941 ? 123.952 180.682 211.214 1.00 65.40 941 ASP B C 1
ATOM 11247 O O . ASP B 2 941 ? 123.039 181.514 211.141 1.00 65.40 941 ASP B O 1
ATOM 11252 N N . GLN B 2 942 ? 123.753 179.448 211.683 1.00 65.79 942 GLN B N 1
ATOM 11253 C CA . GLN B 2 942 ? 122.440 179.053 212.185 1.00 65.79 942 GLN B CA 1
ATOM 11254 C C . GLN B 2 942 ? 122.064 179.857 213.423 1.00 65.79 942 GLN B C 1
ATOM 11255 O O . GLN B 2 942 ? 120.894 180.213 213.613 1.00 65.79 942 GLN B O 1
ATOM 11261 N N . LEU B 2 943 ? 123.047 180.150 214.276 1.00 67.39 943 LEU B N 1
ATOM 11262 C CA . LEU B 2 943 ? 122.804 180.974 215.453 1.00 67.39 943 LEU B CA 1
ATOM 11263 C C . LEU B 2 943 ? 122.290 182.349 215.054 1.00 67.39 943 LEU B C 1
ATOM 11264 O O . LEU B 2 943 ? 121.285 182.826 215.589 1.00 67.39 943 LEU B O 1
ATOM 11269 N N . THR B 2 944 ? 122.962 182.992 214.098 1.00 67.61 944 THR B N 1
ATOM 11270 C CA . THR B 2 944 ? 122.521 184.306 213.636 1.00 67.61 944 THR B CA 1
ATOM 11271 C C . THR B 2 944 ? 121.139 184.231 212.995 1.00 67.61 944 THR B C 1
ATOM 11272 O O . THR B 2 944 ? 120.278 185.088 213.242 1.00 67.61 944 THR B O 1
ATOM 11276 N N . ARG B 2 945 ? 120.908 183.202 212.176 1.00 65.03 945 ARG B N 1
ATOM 11277 C CA . ARG B 2 945 ? 119.631 183.061 211.487 1.00 65.03 945 ARG B CA 1
ATOM 11278 C C . ARG B 2 945 ? 118.482 182.934 212.479 1.00 65.03 945 ARG B C 1
ATOM 11279 O O . ARG B 2 945 ? 117.485 183.661 212.392 1.00 65.03 945 ARG B O 1
ATOM 11287 N N . LEU B 2 946 ? 118.609 182.025 213.447 1.00 71.23 946 LEU B N 1
ATOM 11288 C CA . LEU B 2 946 ? 117.519 181.850 214.396 1.00 71.23 946 LEU B CA 1
ATOM 11289 C C . LEU B 2 946 ? 117.462 182.979 215.418 1.00 71.23 946 LEU B C 1
ATOM 11290 O O . LEU B 2 946 ? 116.398 183.214 215.992 1.00 71.23 946 LEU B O 1
ATOM 11295 N N . THR B 2 947 ? 118.560 183.708 215.633 1.00 73.76 947 THR B N 1
ATOM 11296 C CA . THR B 2 947 ? 118.488 184.915 216.450 1.00 73.76 947 THR B CA 1
ATOM 11297 C C . THR B 2 947 ? 117.624 185.975 215.781 1.00 73.76 947 THR B C 1
ATOM 11298 O O . THR B 2 947 ? 116.780 186.605 216.431 1.00 73.76 947 THR B O 1
ATOM 11302 N N . GLU B 2 948 ? 117.810 186.179 214.476 1.00 75.79 948 GLU B N 1
ATOM 11303 C CA . GLU B 2 948 ? 116.952 187.128 213.773 1.00 75.79 948 GLU B CA 1
ATOM 11304 C C . GLU B 2 948 ? 115.523 186.606 213.673 1.00 75.79 948 GLU B C 1
ATOM 11305 O O . GLU B 2 948 ? 114.567 187.390 213.686 1.00 75.79 948 GLU B O 1
ATOM 11311 N N . THR B 2 949 ? 115.358 185.284 213.579 1.00 77.93 949 THR B N 1
ATOM 11312 C CA . THR B 2 949 ? 114.020 184.705 213.645 1.00 77.93 949 THR B CA 1
ATOM 11313 C C . THR B 2 949 ? 113.355 185.024 214.979 1.00 77.93 949 THR B C 1
ATOM 11314 O O . THR B 2 949 ? 112.170 185.374 215.026 1.00 77.93 949 THR B O 1
ATOM 11318 N N . GLU B 2 950 ? 114.109 184.909 216.074 1.00 83.20 950 GLU B N 1
ATOM 11319 C CA . GLU B 2 950 ? 113.587 185.255 217.391 1.00 83.20 950 GLU B CA 1
ATOM 11320 C C . GLU B 2 950 ? 113.238 186.733 217.471 1.00 83.20 950 GLU B C 1
ATOM 11321 O O . GLU B 2 950 ? 112.241 187.108 218.095 1.00 83.20 950 GLU B O 1
ATOM 11327 N N . ARG B 2 951 ? 114.060 187.591 216.865 1.00 85.38 951 ARG B N 1
ATOM 11328 C CA . ARG B 2 951 ? 113.746 189.018 216.848 1.00 85.38 951 ARG B CA 1
ATOM 11329 C C . ARG B 2 951 ? 112.441 189.286 216.105 1.00 85.38 951 ARG B C 1
ATOM 11330 O O . ARG B 2 951 ? 111.597 190.064 216.570 1.00 85.38 951 ARG B O 1
ATOM 11338 N N . MET B 2 952 ? 112.256 188.643 214.951 1.00 87.08 952 MET B N 1
ATOM 11339 C CA . MET B 2 952 ? 111.012 188.803 214.204 1.00 87.08 952 MET B CA 1
ATOM 11340 C C . MET B 2 952 ? 109.821 188.288 215.002 1.00 87.08 952 MET B C 1
ATOM 11341 O O . MET B 2 952 ? 108.745 188.898 214.994 1.00 87.08 952 MET B O 1
ATOM 11346 N N . MET B 2 953 ? 109.992 187.159 215.692 1.00 92.85 953 MET B N 1
ATOM 11347 C CA . MET B 2 953 ? 108.915 186.612 216.511 1.00 92.85 953 MET B CA 1
ATOM 11348 C C . MET B 2 953 ? 108.578 187.537 217.675 1.00 92.85 953 MET B C 1
ATOM 11349 O O . MET B 2 953 ? 107.403 187.701 218.025 1.00 92.85 953 MET B O 1
ATOM 11354 N N . LYS B 2 954 ? 109.597 188.142 218.292 1.00 92.56 954 LYS B N 1
ATOM 11355 C CA . LYS B 2 954 ? 109.360 189.157 219.313 1.00 92.56 954 LYS B CA 1
ATOM 11356 C C . LYS B 2 954 ? 108.556 190.317 218.746 1.00 92.56 954 LYS B C 1
ATOM 11357 O O . LYS B 2 954 ? 107.615 190.804 219.383 1.00 92.56 954 LYS B O 1
ATOM 11363 N N . ARG B 2 955 ? 108.923 190.775 217.548 1.00 94.69 955 ARG B N 1
ATOM 11364 C CA . ARG B 2 955 ? 108.212 191.890 216.932 1.00 94.69 955 ARG B CA 1
ATOM 11365 C C . ARG B 2 955 ? 106.763 191.524 216.631 1.00 94.69 955 ARG B C 1
ATOM 11366 O O . ARG B 2 955 ? 105.868 192.370 216.744 1.00 94.69 955 ARG B O 1
ATOM 11374 N N . ARG B 2 956 ? 106.511 190.274 216.243 1.00 91.42 956 ARG B N 1
ATOM 11375 C CA . ARG B 2 956 ? 105.149 189.838 215.964 1.00 91.42 956 ARG B CA 1
ATOM 11376 C C . ARG B 2 956 ? 104.411 189.353 217.208 1.00 91.42 956 ARG B C 1
ATOM 11377 O O . ARG B 2 956 ? 103.181 189.240 217.172 1.00 91.42 956 ARG B O 1
ATOM 11385 N N . GLY B 2 957 ? 105.119 189.082 218.303 1.00 91.61 957 GLY B N 1
ATOM 11386 C CA . GLY B 2 957 ? 104.476 188.658 219.532 1.00 91.61 957 GLY B CA 1
ATOM 11387 C C . GLY B 2 957 ? 103.774 187.318 219.442 1.00 91.61 957 GLY B C 1
ATOM 11388 O O . GLY B 2 957 ? 102.600 187.199 219.806 1.00 91.61 957 GLY B O 1
ATOM 11389 N N . ALA B 2 958 ? 104.482 186.301 218.960 1.00 94.26 958 ALA B N 1
ATOM 11390 C CA . ALA B 2 958 ? 103.897 184.983 218.752 1.00 94.26 958 ALA B CA 1
ATOM 11391 C C . ALA B 2 958 ? 103.728 184.256 220.088 1.00 94.26 958 ALA B C 1
ATOM 11392 O O . ALA B 2 958 ? 103.929 184.821 221.166 1.00 94.26 958 ALA B O 1
ATOM 11394 N N . SER B 2 959 ? 103.348 182.982 220.019 1.00 97.02 959 SER B N 1
ATOM 11395 C CA . SER B 2 959 ? 103.060 182.194 221.205 1.00 97.02 959 SER B CA 1
ATOM 11396 C C . SER B 2 959 ? 104.323 181.991 222.041 1.00 97.02 959 SER B C 1
ATOM 11397 O O . SER B 2 959 ? 105.428 181.888 221.498 1.00 97.02 959 SER B O 1
ATOM 11400 N N . PRO B 2 960 ? 104.190 181.939 223.371 1.00 97.44 960 PRO B N 1
ATOM 11401 C CA . PRO B 2 960 ? 105.389 181.752 224.210 1.00 97.44 960 PRO B CA 1
ATOM 11402 C C . PRO B 2 960 ? 106.100 180.429 223.983 1.00 97.44 960 PRO B C 1
ATOM 11403 O O . PRO B 2 960 ? 107.307 180.341 224.240 1.00 97.44 960 PRO B O 1
ATOM 11407 N N . GLU B 2 961 ? 105.396 179.395 223.517 1.00 97.38 961 GLU B N 1
ATOM 11408 C CA . GLU B 2 961 ? 106.051 178.113 223.268 1.00 97.38 961 GLU B CA 1
ATOM 11409 C C . GLU B 2 961 ? 107.101 178.231 222.171 1.00 97.38 961 GLU B C 1
ATOM 11410 O O . GLU B 2 961 ? 108.211 177.698 222.304 1.00 97.38 961 GLU B O 1
ATOM 11416 N N . THR B 2 962 ? 106.769 178.925 221.078 1.00 94.47 962 THR B N 1
ATOM 11417 C CA . THR B 2 962 ? 107.737 179.121 220.005 1.00 94.47 962 THR B CA 1
ATOM 11418 C C . THR B 2 962 ? 108.934 179.929 220.488 1.00 94.47 962 THR B C 1
ATOM 11419 O O . THR B 2 962 ? 110.085 179.606 220.165 1.00 94.47 962 THR B O 1
ATOM 11423 N N . LEU B 2 963 ? 108.682 180.975 221.274 1.00 92.63 963 LEU B N 1
ATOM 11424 C CA . LEU B 2 963 ? 109.774 181.786 221.797 1.00 92.63 963 LEU B CA 1
ATOM 11425 C C . LEU B 2 963 ? 110.687 180.960 222.692 1.00 92.63 963 LEU B C 1
ATOM 11426 O O . LEU B 2 963 ? 111.916 181.060 222.601 1.00 92.63 963 LEU B O 1
ATOM 11431 N N . GLU B 2 964 ? 110.103 180.127 223.556 1.00 94.40 964 GLU B N 1
ATOM 11432 C CA . GLU B 2 964 ? 110.909 179.312 224.459 1.00 94.40 964 GLU B CA 1
ATOM 11433 C C . GLU B 2 964 ? 111.716 178.267 223.700 1.00 94.40 964 GLU B C 1
ATOM 11434 O O . GLU B 2 964 ? 112.888 178.032 224.022 1.00 94.40 964 GLU B O 1
ATOM 11440 N N . ARG B 2 965 ? 111.116 177.622 222.696 1.00 90.57 965 ARG B N 1
ATOM 11441 C CA . ARG B 2 965 ? 111.881 176.637 221.938 1.00 90.57 965 ARG B CA 1
ATOM 11442 C C . ARG B 2 965 ? 113.015 177.304 221.167 1.00 90.57 965 ARG B C 1
ATOM 11443 O O . ARG B 2 965 ? 114.130 176.771 221.116 1.00 90.57 965 ARG B O 1
ATOM 11451 N N . ILE B 2 966 ? 112.768 178.488 220.598 1.00 86.64 966 ILE B N 1
ATOM 11452 C CA . ILE B 2 966 ? 113.833 179.204 219.901 1.00 86.64 966 ILE B CA 1
ATOM 11453 C C . ILE B 2 966 ? 114.939 179.591 220.875 1.00 86.64 966 ILE B C 1
ATOM 11454 O O . ILE B 2 966 ? 116.129 179.514 220.548 1.00 86.64 966 ILE B O 1
ATOM 11459 N N . ARG B 2 967 ? 114.565 180.010 222.085 1.00 89.86 967 ARG B N 1
ATOM 11460 C CA . ARG B 2 967 ? 115.562 180.350 223.094 1.00 89.86 967 ARG B CA 1
ATOM 11461 C C . ARG B 2 967 ? 116.408 179.138 223.465 1.00 89.86 967 ARG B C 1
ATOM 11462 O O . ARG B 2 967 ? 117.630 179.247 223.625 1.00 89.86 967 ARG B O 1
ATOM 11470 N N . THR B 2 968 ? 115.771 177.975 223.616 1.00 88.83 968 THR B N 1
ATOM 11471 C CA . THR B 2 968 ? 116.518 176.761 223.932 1.00 88.83 968 THR B CA 1
ATOM 11472 C C . THR B 2 968 ? 117.479 176.396 222.808 1.00 88.83 968 THR B C 1
ATOM 11473 O O . THR B 2 968 ? 118.627 176.015 223.066 1.00 88.83 968 THR B O 1
ATOM 11477 N N . GLN B 2 969 ? 117.030 176.504 221.554 1.00 86.05 969 GLN B N 1
ATOM 11478 C CA . GLN B 2 969 ? 117.919 176.222 220.427 1.00 86.05 969 GLN B CA 1
ATOM 11479 C C . GLN B 2 969 ? 119.093 177.195 220.393 1.00 86.05 969 GLN B C 1
ATOM 11480 O O . GLN B 2 969 ? 120.237 176.792 220.143 1.00 86.05 969 GLN B O 1
ATOM 11486 N N . LYS B 2 970 ? 118.827 178.482 220.634 1.00 81.97 970 LYS B N 1
ATOM 11487 C CA . LYS B 2 970 ? 119.899 179.472 220.666 1.00 81.97 970 LYS B CA 1
ATOM 11488 C C . LYS B 2 970 ? 120.916 179.151 221.747 1.00 81.97 970 LYS B C 1
ATOM 11489 O O . LYS B 2 970 ? 122.130 179.196 221.503 1.00 81.97 970 LYS B O 1
ATOM 11495 N N . LEU B 2 971 ? 120.442 178.827 222.951 1.00 87.02 971 LEU B N 1
ATOM 11496 C CA . LEU B 2 971 ? 121.369 178.490 224.022 1.00 87.02 971 LEU B CA 1
ATOM 11497 C C . LEU B 2 971 ? 122.165 177.243 223.675 1.00 87.02 971 LEU B C 1
ATOM 11498 O O . LEU B 2 971 ? 123.376 177.195 223.903 1.00 87.02 971 LEU B O 1
ATOM 11503 N N . GLU B 2 972 ? 121.509 176.235 223.095 1.00 88.89 972 GLU B N 1
ATOM 11504 C CA . GLU B 2 972 ? 122.204 175.003 222.737 1.00 88.89 972 GLU B CA 1
ATOM 11505 C C . GLU B 2 972 ? 123.312 175.268 221.727 1.00 88.89 972 GLU B C 1
ATOM 11506 O O . GLU B 2 972 ? 124.427 174.754 221.867 1.00 88.89 972 GLU B O 1
ATOM 11512 N N . LEU B 2 973 ? 123.027 176.077 220.705 1.00 82.20 973 LEU B N 1
ATOM 11513 C CA . LEU B 2 973 ? 124.059 176.394 219.722 1.00 82.20 973 LEU B CA 1
ATOM 11514 C C . LEU B 2 973 ? 125.198 177.193 220.348 1.00 82.20 973 LEU B C 1
ATOM 11515 O O . LEU B 2 973 ? 126.375 176.944 220.052 1.00 82.20 973 LEU B O 1
ATOM 11520 N N . ARG B 2 974 ? 124.872 178.154 221.218 1.00 87.24 974 ARG B N 1
ATOM 11521 C CA . ARG B 2 974 ? 125.919 178.948 221.854 1.00 87.24 974 ARG B CA 1
ATOM 11522 C C . ARG B 2 974 ? 126.821 178.076 222.719 1.00 87.24 974 ARG B C 1
ATOM 11523 O O . ARG B 2 974 ? 128.044 178.257 222.734 1.00 87.24 974 ARG B O 1
ATOM 11531 N N . LYS B 2 975 ? 126.235 177.128 223.454 1.00 92.89 975 LYS B N 1
ATOM 11532 C CA . LYS B 2 975 ? 127.044 176.167 224.198 1.00 92.89 975 LYS B CA 1
ATOM 11533 C C . LYS B 2 975 ? 127.889 175.315 223.261 1.00 92.89 975 LYS B C 1
ATOM 11534 O O . LYS B 2 975 ? 129.075 175.090 223.521 1.00 92.89 975 LYS B O 1
ATOM 11540 N N . ALA B 2 976 ? 127.301 174.844 222.158 1.00 85.49 976 ALA B N 1
ATOM 11541 C CA . ALA B 2 976 ? 128.028 173.977 221.238 1.00 85.49 976 ALA B CA 1
ATOM 11542 C C . ALA B 2 976 ? 129.189 174.688 220.556 1.00 85.49 976 ALA B C 1
ATOM 11543 O O . ALA B 2 976 ? 130.127 174.020 220.109 1.00 85.49 976 ALA B O 1
ATOM 11545 N N . ILE B 2 977 ? 129.145 176.018 220.452 1.00 86.45 977 ILE B N 1
ATOM 11546 C CA . ILE B 2 977 ? 130.280 176.749 219.890 1.00 86.45 977 ILE B CA 1
ATOM 11547 C C . ILE B 2 977 ? 131.518 176.548 220.756 1.00 86.45 977 ILE B C 1
ATOM 11548 O O . ILE B 2 977 ? 132.615 176.280 220.252 1.00 86.45 977 ILE B O 1
ATOM 11553 N N . ALA B 2 978 ? 131.357 176.667 222.075 1.00 92.57 978 ALA B N 1
ATOM 11554 C CA . ALA B 2 978 ? 132.445 176.443 223.018 1.00 92.57 978 ALA B CA 1
ATOM 11555 C C . ALA B 2 978 ? 132.447 175.041 223.610 1.00 92.57 978 ALA B C 1
ATOM 11556 O O . ALA B 2 978 ? 133.477 174.620 224.148 1.00 92.57 978 ALA B O 1
ATOM 11558 N N . ASP B 2 979 ? 131.319 174.328 223.550 1.00 98.89 979 ASP B N 1
ATOM 11559 C CA . ASP B 2 979 ? 131.264 172.892 223.806 1.00 98.89 979 ASP B CA 1
ATOM 11560 C C . ASP B 2 979 ? 131.341 172.544 225.289 1.00 98.89 979 ASP B C 1
ATOM 11561 O O . ASP B 2 979 ? 131.136 171.386 225.666 1.00 98.89 979 ASP B O 1
ATOM 11566 N N . GLY B 2 980 ? 131.627 173.521 226.142 1.00 106.47 980 GLY B N 1
ATOM 11567 C CA . GLY B 2 980 ? 131.845 173.198 227.537 1.00 106.47 980 GLY B CA 1
ATOM 11568 C C . GLY B 2 980 ? 131.349 174.249 228.501 1.00 106.47 980 GLY B C 1
ATOM 11569 O O . GLY B 2 980 ? 131.526 174.115 229.716 1.00 106.47 980 GLY B O 1
ATOM 11570 N N . ASP B 2 981 ? 130.710 175.289 227.975 1.00 111.24 981 ASP B N 1
ATOM 11571 C CA . ASP B 2 981 ? 130.225 176.373 228.815 1.00 111.24 981 ASP B CA 1
ATOM 11572 C C . ASP B 2 981 ? 129.307 177.266 227.994 1.00 111.24 981 ASP B C 1
ATOM 11573 O O . ASP B 2 981 ? 129.264 177.191 226.764 1.00 111.24 981 ASP B O 1
ATOM 11578 N N . GLU B 2 982 ? 128.564 178.115 228.705 1.00 110.97 982 GLU B N 1
ATOM 11579 C CA . GLU B 2 982 ? 127.766 179.162 228.087 1.00 110.97 982 GLU B CA 1
ATOM 11580 C C . GLU B 2 982 ? 128.490 180.496 228.010 1.00 110.97 982 GLU B C 1
ATOM 11581 O O . GLU B 2 982 ? 128.194 181.288 227.110 1.00 110.97 982 GLU B O 1
ATOM 11587 N N . LEU B 2 983 ? 129.422 180.761 228.924 1.00 113.10 983 LEU B N 1
ATOM 11588 C CA . LEU B 2 983 ? 130.157 182.016 228.962 1.00 113.10 983 LEU B CA 1
ATOM 11589 C C . LEU B 2 983 ? 131.545 181.911 228.348 1.00 113.10 983 LEU B C 1
ATOM 11590 O O . LEU B 2 983 ? 132.264 182.916 228.303 1.00 113.10 983 LEU B O 1
ATOM 11595 N N . ALA B 2 984 ? 131.943 180.733 227.880 1.00 106.40 984 ALA B N 1
ATOM 11596 C CA . ALA B 2 984 ? 133.277 180.553 227.330 1.00 106.40 984 ALA B CA 1
ATOM 11597 C C . ALA B 2 984 ? 133.407 181.256 225.984 1.00 106.40 984 ALA B C 1
ATOM 11598 O O . ALA B 2 984 ? 132.455 181.331 225.202 1.00 106.40 984 ALA B O 1
ATOM 11600 N N . GLU B 2 985 ? 134.599 181.779 225.726 1.00 104.24 985 GLU B N 1
ATOM 11601 C CA . GLU B 2 985 ? 134.852 182.471 224.473 1.00 104.24 985 GLU B CA 1
ATOM 11602 C C . GLU B 2 985 ? 134.802 181.483 223.311 1.00 104.24 985 GLU B C 1
ATOM 11603 O O . GLU B 2 985 ? 135.192 180.321 223.466 1.00 104.24 985 GLU B O 1
ATOM 11609 N N . PRO B 2 986 ? 134.314 181.905 222.144 1.00 95.24 986 PRO B N 1
ATOM 11610 C CA . PRO B 2 986 ? 134.293 181.000 220.989 1.00 95.24 986 PRO B CA 1
ATOM 11611 C C . PRO B 2 986 ? 135.700 180.551 220.621 1.00 95.24 986 PRO B C 1
ATOM 11612 O O . PRO B 2 986 ? 136.653 181.330 220.669 1.00 95.24 986 PRO B O 1
ATOM 11616 N N . LYS B 2 987 ? 135.820 179.281 220.255 1.00 81.80 987 LYS B N 1
ATOM 11617 C CA . LYS B 2 987 ? 137.110 178.664 219.993 1.00 81.80 987 LYS B CA 1
ATOM 11618 C C . LYS B 2 987 ? 137.366 178.564 218.495 1.00 81.80 987 LYS B C 1
ATOM 11619 O O . LYS B 2 987 ? 136.442 178.386 217.697 1.00 81.80 987 LYS B O 1
ATOM 11625 N N . VAL B 2 988 ? 138.637 178.683 218.124 1.00 73.47 988 VAL B N 1
ATOM 11626 C CA . VAL B 2 988 ? 139.076 178.573 216.739 1.00 73.47 988 VAL B CA 1
ATOM 11627 C C . VAL B 2 988 ? 139.996 177.364 216.626 1.00 73.47 988 VAL B C 1
ATOM 11628 O O . VAL B 2 988 ? 140.900 177.182 217.449 1.00 73.47 988 VAL B O 1
ATOM 11632 N N . LYS B 2 989 ? 139.743 176.535 215.641 1.00 72.00 989 LYS B N 1
ATOM 11633 C CA . LYS B 2 989 ? 140.441 175.282 215.423 1.00 72.00 989 LYS B CA 1
ATOM 11634 C C . LYS B 2 989 ? 141.519 175.440 214.357 1.00 72.00 989 LYS B C 1
ATOM 11635 O O . LYS B 2 989 ? 141.396 176.279 213.459 1.00 72.00 989 LYS B O 1
ATOM 11641 N N . PRO B 2 990 ? 142.586 174.647 214.423 1.00 77.25 990 PRO B N 1
ATOM 11642 C CA . PRO B 2 990 ? 143.676 174.803 213.459 1.00 77.25 990 PRO B CA 1
ATOM 11643 C C . PRO B 2 990 ? 143.413 174.033 212.174 1.00 77.25 990 PRO B C 1
ATOM 11644 O O . PRO B 2 990 ? 142.539 173.167 212.093 1.00 77.25 990 PRO B O 1
ATOM 11648 N N . GLU B 2 991 ? 144.191 174.377 211.156 1.00 84.05 991 GLU B N 1
ATOM 11649 C CA . GLU B 2 991 ? 144.097 173.694 209.876 1.00 84.05 991 GLU B CA 1
ATOM 11650 C C . GLU B 2 991 ? 144.495 172.230 210.040 1.00 84.05 991 GLU B C 1
ATOM 11651 O O . GLU B 2 991 ? 145.529 171.941 210.658 1.00 84.05 991 GLU B O 1
ATOM 11657 N N . PRO B 2 992 ? 143.706 171.287 209.528 1.00 72.23 992 PRO B N 1
ATOM 11658 C CA . PRO B 2 992 ? 144.089 169.874 209.630 1.00 72.23 992 PRO B CA 1
ATOM 11659 C C . PRO B 2 992 ? 145.392 169.598 208.896 1.00 72.23 992 PRO B C 1
ATOM 11660 O O . PRO B 2 992 ? 145.690 170.201 207.864 1.00 72.23 992 PRO B O 1
ATOM 11664 N N . VAL B 2 993 ? 146.180 168.672 209.449 1.00 71.50 993 VAL B N 1
ATOM 11665 C CA . VAL B 2 993 ? 147.476 168.363 208.853 1.00 71.50 993 VAL B CA 1
ATOM 11666 C C . VAL B 2 993 ? 147.361 167.405 207.677 1.00 71.50 993 VAL B C 1
ATOM 11667 O O . VAL B 2 993 ? 148.307 167.289 206.888 1.00 71.50 993 VAL B O 1
ATOM 11671 N N . THR B 2 994 ? 146.234 166.732 207.526 1.00 65.07 994 THR B N 1
ATOM 11672 C CA . THR B 2 994 ? 146.041 165.837 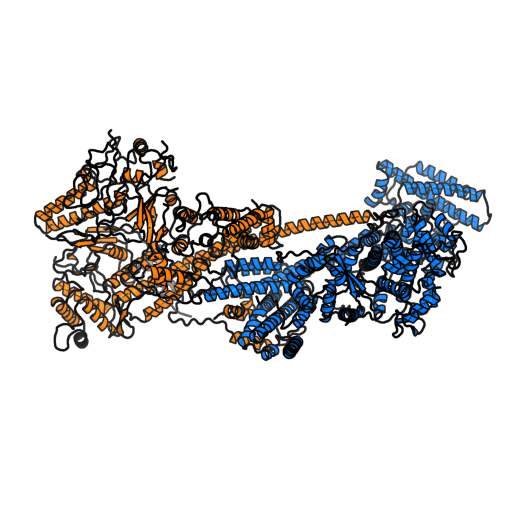206.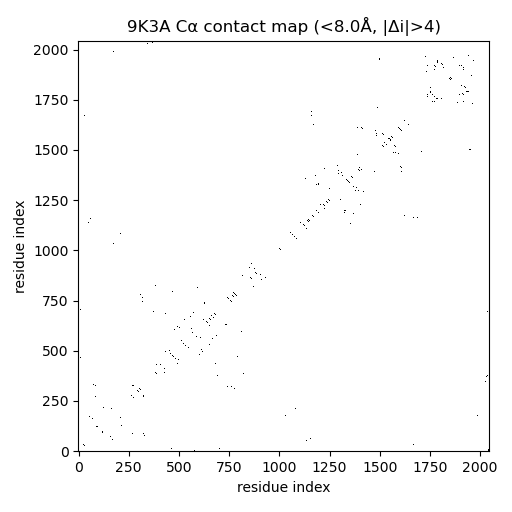395 1.00 65.07 994 THR B CA 1
ATOM 11673 C C . THR B 2 994 ? 145.877 166.652 205.118 1.00 65.07 994 THR B C 1
ATOM 11674 O O . THR B 2 994 ? 144.991 167.514 205.056 1.00 65.07 994 THR B O 1
ATOM 11678 N N . PRO B 2 995 ? 146.693 166.429 204.092 1.00 58.95 995 PRO B N 1
ATOM 11679 C CA . PRO B 2 995 ? 146.552 167.203 202.856 1.00 58.95 995 PRO B CA 1
ATOM 11680 C C . PRO B 2 995 ? 145.293 166.815 202.096 1.00 58.95 995 PRO B C 1
ATOM 11681 O O . PRO B 2 995 ? 144.744 165.722 202.252 1.00 58.95 995 PRO B O 1
ATOM 11685 N N . ALA B 2 996 ? 144.837 167.742 201.259 1.00 49.52 996 ALA B N 1
ATOM 11686 C CA . ALA B 2 996 ? 143.611 167.578 200.493 1.00 49.52 996 ALA B CA 1
ATOM 11687 C C . ALA B 2 996 ? 143.929 167.442 199.011 1.00 49.52 996 ALA B C 1
ATOM 11688 O O . ALA B 2 996 ? 144.845 168.093 198.499 1.00 49.52 996 ALA B O 1
ATOM 11690 N N . ILE B 2 997 ? 143.170 166.588 198.329 1.00 43.80 997 ILE B N 1
ATOM 11691 C CA . ILE B 2 997 ? 143.317 166.353 196.898 1.00 43.80 997 ILE B CA 1
ATOM 11692 C C . ILE B 2 997 ? 141.942 166.460 196.255 1.00 43.80 997 ILE B C 1
ATOM 11693 O O . ILE B 2 997 ? 140.992 165.814 196.707 1.00 43.80 997 ILE B O 1
ATOM 11698 N N . ASN B 2 998 ? 141.835 167.273 195.206 1.00 41.05 998 ASN B N 1
ATOM 11699 C CA . ASN B 2 998 ? 140.567 167.407 194.503 1.00 41.05 998 ASN B CA 1
ATOM 11700 C C . ASN B 2 998 ? 140.176 166.082 193.861 1.00 41.05 998 ASN B C 1
ATOM 11701 O O . ASN B 2 998 ? 141.019 165.364 193.317 1.00 41.05 998 ASN B O 1
ATOM 11706 N N . LYS B 2 999 ? 138.883 165.756 193.929 1.00 36.83 999 LYS B N 1
ATOM 11707 C CA . LYS B 2 999 ? 138.421 164.457 193.454 1.00 36.83 999 LYS B CA 1
ATOM 11708 C C . LYS B 2 999 ? 138.553 164.300 191.947 1.00 36.83 999 LYS B C 1
ATOM 11709 O O . LYS B 2 999 ? 138.589 163.165 191.461 1.00 36.83 999 LYS B O 1
ATOM 11715 N N . THR B 2 1000 ? 138.632 165.404 191.199 1.00 35.64 1000 THR B N 1
ATOM 11716 C CA . THR B 2 1000 ? 138.771 165.301 189.750 1.00 35.64 1000 THR B CA 1
ATOM 11717 C C . THR B 2 1000 ? 140.040 164.556 189.365 1.00 35.64 1000 THR B C 1
ATOM 11718 O O . THR B 2 1000 ? 140.075 163.889 188.325 1.00 35.64 1000 THR B O 1
ATOM 11722 N N . VAL B 2 1001 ? 141.079 164.637 190.201 1.00 35.94 1001 VAL B N 1
ATOM 11723 C CA . VAL B 2 1001 ? 142.303 163.881 189.955 1.00 35.94 1001 VAL B CA 1
ATOM 11724 C C . VAL B 2 1001 ? 141.994 162.395 189.856 1.00 35.94 1001 VAL B C 1
ATOM 11725 O O . VAL B 2 1001 ? 142.540 161.686 189.003 1.00 35.94 1001 VAL B O 1
ATOM 11729 N N . LEU B 2 1002 ? 141.114 161.902 190.721 1.00 35.40 1002 LEU B N 1
ATOM 11730 C CA . LEU B 2 1002 ? 140.691 160.511 190.685 1.00 35.40 1002 LEU B CA 1
ATOM 11731 C C . LEU B 2 1002 ? 139.450 160.295 189.831 1.00 35.40 1002 LEU B C 1
ATOM 11732 O O . LEU B 2 1002 ? 138.968 159.161 189.743 1.00 35.40 1002 LEU B O 1
ATOM 11737 N N . THR B 2 1003 ? 138.923 161.342 189.205 1.00 35.47 1003 THR B N 1
ATOM 11738 C CA . THR B 2 1003 ? 137.723 161.227 188.386 1.00 35.47 1003 THR B CA 1
ATOM 11739 C C . THR B 2 1003 ? 137.960 161.586 186.929 1.00 35.47 1003 THR B C 1
ATOM 11740 O O . THR B 2 1003 ? 137.407 160.933 186.041 1.00 35.47 1003 THR B O 1
ATOM 11744 N N . GLY B 2 1004 ? 138.769 162.595 186.659 1.00 34.97 1004 GLY B N 1
ATOM 11745 C CA . GLY B 2 1004 ? 139.092 162.957 185.291 1.00 34.97 1004 GLY B CA 1
ATOM 11746 C C . GLY B 2 1004 ? 138.320 164.185 184.848 1.00 34.97 1004 GLY B C 1
ATOM 11747 O O . GLY B 2 1004 ? 137.119 164.322 185.111 1.00 34.97 1004 GLY B O 1
ATOM 11748 N N . THR B 2 1005 ? 139.014 165.087 184.164 1.00 39.90 1005 THR B N 1
ATOM 11749 C CA . THR B 2 1005 ? 138.420 166.309 183.650 1.00 39.90 1005 THR B CA 1
ATOM 11750 C C . THR B 2 1005 ? 138.072 166.144 182.178 1.00 39.90 1005 THR B C 1
ATOM 11751 O O . THR B 2 1005 ? 138.816 165.530 181.409 1.00 39.90 1005 THR B O 1
ATOM 11755 N N . MET B 2 1006 ? 136.926 166.694 181.792 1.00 42.92 1006 MET B N 1
ATOM 11756 C CA . MET B 2 1006 ? 136.479 166.647 180.409 1.00 42.92 1006 MET B CA 1
ATOM 11757 C C . MET B 2 1006 ? 137.137 167.762 179.611 1.00 42.92 1006 MET B C 1
ATOM 11758 O O . MET B 2 1006 ? 137.198 168.910 180.059 1.00 42.92 1006 MET B O 1
ATOM 11763 N N . THR B 2 1007 ? 137.629 167.418 178.424 1.00 36.52 1007 THR B N 1
ATOM 11764 C CA . THR B 2 1007 ? 138.244 168.417 177.567 1.00 36.52 1007 THR B CA 1
ATOM 11765 C C . THR B 2 1007 ? 137.199 169.414 177.082 1.00 36.52 1007 THR B C 1
ATOM 11766 O O . THR B 2 1007 ? 135.994 169.155 177.103 1.00 36.52 1007 THR B O 1
ATOM 11770 N N . MET B 2 1008 ? 137.683 170.575 176.641 1.00 35.84 1008 MET B N 1
ATOM 11771 C CA . MET B 2 1008 ? 136.776 171.637 176.224 1.00 35.84 1008 MET B CA 1
ATOM 11772 C C . MET B 2 1008 ? 135.951 171.217 175.014 1.00 35.84 1008 MET B C 1
ATOM 11773 O O . MET B 2 1008 ? 134.769 171.561 174.911 1.00 35.84 1008 MET B O 1
ATOM 11778 N N . SER B 2 1009 ? 136.555 170.469 174.087 1.00 33.57 1009 SER B N 1
ATOM 11779 C CA . SER B 2 1009 ? 135.809 170.001 172.923 1.00 33.57 1009 SER B CA 1
ATOM 11780 C C . SER B 2 1009 ? 134.671 169.076 173.334 1.00 33.57 1009 SER B C 1
ATOM 11781 O O . SER B 2 1009 ? 133.545 169.208 172.841 1.00 33.57 1009 SER B O 1
ATOM 11784 N N . GLU B 2 1010 ? 134.939 168.141 174.247 1.00 36.08 1010 GLU B N 1
ATOM 11785 C CA . GLU B 2 1010 ? 133.886 167.247 174.721 1.00 36.08 1010 GLU B CA 1
ATOM 11786 C C . GLU B 2 1010 ? 132.827 168.010 175.507 1.00 36.08 1010 GLU B C 1
ATOM 11787 O O . GLU B 2 1010 ? 131.633 167.695 175.423 1.00 36.08 1010 GLU B O 1
ATOM 11793 N N . LEU B 2 1011 ? 133.245 169.013 176.281 1.00 32.69 1011 LEU B N 1
ATOM 11794 C CA . LEU B 2 1011 ? 132.281 169.817 177.022 1.00 32.69 1011 LEU B CA 1
ATOM 11795 C C . LEU B 2 1011 ? 131.352 170.568 176.079 1.00 32.69 1011 LEU B C 1
ATOM 11796 O O . LEU B 2 1011 ? 130.139 170.625 176.305 1.00 32.69 1011 LEU B O 1
ATOM 11801 N N . SER B 2 1012 ? 131.898 171.143 175.005 1.00 31.97 1012 SER B N 1
ATOM 11802 C CA . SER B 2 1012 ? 131.051 171.815 174.027 1.00 31.97 1012 SER B CA 1
ATOM 11803 C C . SER B 2 1012 ? 130.176 170.824 173.272 1.00 31.97 1012 SER B C 1
ATOM 11804 O O . SER B 2 1012 ? 129.045 171.156 172.898 1.00 31.97 1012 SER B O 1
ATOM 11807 N N . GLN B 2 1013 ? 130.677 169.610 173.037 1.00 34.18 1013 GLN B N 1
ATOM 11808 C CA . GLN B 2 1013 ? 129.847 168.577 172.426 1.00 34.18 1013 GLN B CA 1
ATOM 11809 C C . GLN B 2 1013 ? 128.646 168.257 173.305 1.00 34.18 1013 GLN B C 1
ATOM 11810 O O . GLN B 2 1013 ? 127.530 168.075 172.805 1.00 34.18 1013 GLN B O 1
ATOM 11816 N N . GLN B 2 1014 ? 128.859 168.178 174.619 1.00 32.93 1014 GLN B N 1
ATOM 11817 C CA . GLN B 2 1014 ? 127.736 168.027 175.540 1.00 32.93 1014 GLN B CA 1
ATOM 11818 C C . GLN B 2 1014 ? 126.818 169.243 175.490 1.00 32.93 1014 GLN B C 1
ATOM 11819 O O . GLN B 2 1014 ? 125.590 169.108 175.531 1.00 32.93 1014 GLN B O 1
ATOM 11825 N N . LEU B 2 1015 ? 127.400 170.441 175.405 1.00 32.95 1015 LEU B N 1
ATOM 11826 C CA . LEU B 2 1015 ? 126.619 171.672 175.337 1.00 32.95 1015 LEU B CA 1
ATOM 11827 C C . LEU B 2 1015 ? 125.777 171.767 174.072 1.00 32.95 1015 LEU B C 1
ATOM 11828 O O . LEU B 2 1015 ? 124.800 172.520 174.051 1.00 32.95 1015 LEU B O 1
ATOM 11833 N N . LEU B 2 1016 ? 126.134 171.030 173.020 1.00 34.30 1016 LEU B N 1
ATOM 11834 C CA . LEU B 2 1016 ? 125.392 171.088 171.765 1.00 34.30 1016 LEU B CA 1
ATOM 11835 C C . LEU B 2 1016 ? 123.969 170.561 171.888 1.00 34.30 1016 LEU B C 1
ATOM 11836 O O . LEU B 2 1016 ? 123.168 170.775 170.972 1.00 34.30 1016 LEU B O 1
ATOM 11841 N N . ASP B 2 1017 ? 123.639 169.887 172.987 1.00 38.89 1017 ASP B N 1
ATOM 11842 C CA . ASP B 2 1017 ? 122.367 169.192 173.143 1.00 38.89 1017 ASP B CA 1
ATOM 11843 C C . ASP B 2 1017 ? 121.652 169.661 174.400 1.00 38.89 1017 ASP B C 1
ATOM 11844 O O . ASP B 2 1017 ? 121.289 168.835 175.242 1.00 38.89 1017 ASP B O 1
ATOM 11849 N N . ASN B 2 1018 ? 121.471 170.976 174.537 1.00 39.30 1018 ASN B N 1
ATOM 11850 C CA . ASN B 2 1018 ? 121.045 171.613 175.778 1.00 39.30 1018 ASN B CA 1
ATOM 11851 C C . ASN B 2 1018 ? 119.947 170.825 176.476 1.00 39.30 1018 ASN B C 1
ATOM 11852 O O . ASN B 2 1018 ? 118.845 170.660 175.944 1.00 39.30 1018 ASN B O 1
ATOM 11857 N N . VAL B 2 1019 ? 120.257 170.340 177.670 1.00 37.68 1019 VAL B N 1
ATOM 11858 C CA . VAL B 2 1019 ? 119.341 169.579 178.512 1.00 37.68 1019 VAL B CA 1
ATOM 11859 C C . VAL B 2 1019 ? 118.962 170.460 179.697 1.00 37.68 1019 VAL B C 1
ATOM 11860 O O . VAL B 2 1019 ? 119.829 170.786 180.519 1.00 37.68 1019 VAL B O 1
ATOM 11864 N N . PRO B 2 1020 ? 117.708 170.890 179.816 1.00 38.42 1020 PRO B N 1
ATOM 11865 C CA . PRO B 2 1020 ? 117.335 171.750 180.945 1.00 38.42 1020 PRO B CA 1
ATOM 11866 C C . PRO B 2 1020 ? 117.550 171.042 182.274 1.00 38.42 1020 PRO B C 1
ATOM 11867 O O . PRO B 2 1020 ? 117.339 169.835 182.399 1.00 38.42 1020 PRO B O 1
ATOM 11871 N N . GLY B 2 1021 ? 117.983 171.811 183.270 1.00 38.30 1021 GLY B N 1
ATOM 11872 C CA . GLY B 2 1021 ? 118.209 171.289 184.599 1.00 38.30 1021 GLY B CA 1
ATOM 11873 C C . GLY B 2 1021 ? 119.578 170.694 184.845 1.00 38.30 1021 GLY B C 1
ATOM 11874 O O . GLY B 2 1021 ? 119.843 170.244 185.966 1.00 38.30 1021 GLY B O 1
ATOM 11875 N N . SER B 2 1022 ? 120.452 170.672 183.845 1.00 38.54 1022 SER B N 1
ATOM 11876 C CA . SER B 2 1022 ? 121.789 170.126 184.013 1.00 38.54 1022 SER B CA 1
ATOM 11877 C C . SER B 2 1022 ? 122.743 171.193 184.539 1.00 38.54 1022 SER B C 1
ATOM 11878 O O . SER B 2 1022 ? 122.505 172.395 184.409 1.00 38.54 1022 SER B O 1
ATOM 11881 N N . ARG B 2 1023 ? 123.837 170.733 185.139 1.00 37.31 1023 ARG B N 1
ATOM 11882 C CA . ARG B 2 1023 ? 124.842 171.614 185.712 1.00 37.31 1023 ARG B CA 1
ATOM 11883 C C . ARG B 2 1023 ? 126.226 171.177 185.257 1.00 37.31 1023 ARG B C 1
ATOM 11884 O O . ARG B 2 1023 ? 126.516 169.979 185.184 1.00 37.31 1023 ARG B O 1
ATOM 11892 N N . ILE B 2 1024 ? 127.072 172.155 184.951 1.00 35.29 1024 ILE B N 1
ATOM 11893 C CA . ILE B 2 1024 ? 128.449 171.915 184.540 1.00 35.29 1024 ILE B CA 1
ATOM 11894 C C . ILE B 2 1024 ? 129.348 172.184 185.738 1.00 35.29 1024 ILE B C 1
ATOM 11895 O O . ILE B 2 1024 ? 129.377 173.304 186.261 1.00 35.29 1024 ILE B O 1
ATOM 11900 N N . ASP B 2 1025 ? 130.078 171.170 186.173 1.00 40.70 1025 ASP B N 1
ATOM 11901 C CA . ASP B 2 1025 ? 130.968 171.335 187.316 1.00 40.70 1025 ASP B CA 1
ATOM 11902 C C . ASP B 2 1025 ? 132.160 172.193 186.914 1.00 40.70 1025 ASP B C 1
ATOM 11903 O O . ASP B 2 1025 ? 132.893 171.821 185.989 1.00 40.70 1025 ASP B O 1
ATOM 11908 N N . PRO B 2 1026 ? 132.389 173.336 187.562 1.00 40.59 1026 PRO B N 1
ATOM 11909 C CA . PRO B 2 1026 ? 133.535 174.178 187.181 1.00 40.59 1026 PRO B CA 1
ATOM 11910 C C . PRO B 2 1026 ? 134.879 173.506 187.384 1.00 40.59 1026 PRO B C 1
ATOM 11911 O O . PRO B 2 1026 ? 135.834 173.842 186.674 1.00 40.59 1026 PRO B O 1
ATOM 11915 N N . ASP B 2 1027 ? 134.989 172.573 188.330 1.00 48.37 1027 ASP B N 1
ATOM 11916 C CA . ASP B 2 1027 ? 136.260 171.907 188.580 1.00 48.37 1027 ASP B CA 1
ATOM 11917 C C . ASP B 2 1027 ? 136.537 170.780 187.597 1.00 48.37 1027 ASP B C 1
ATOM 11918 O O . ASP B 2 1027 ? 137.681 170.323 187.507 1.00 48.37 1027 ASP B O 1
ATOM 11923 N N . LYS B 2 1028 ? 135.525 170.324 186.863 1.00 42.59 1028 LYS B N 1
ATOM 11924 C CA . LYS B 2 1028 ? 135.724 169.307 185.840 1.00 42.59 1028 LYS B CA 1
ATOM 11925 C C . LYS B 2 1028 ? 136.237 169.895 184.532 1.00 42.59 1028 LYS B C 1
ATOM 11926 O O . LYS B 2 1028 ? 136.591 169.140 183.622 1.00 42.59 1028 LYS B O 1
ATOM 11932 N N . VAL B 2 1029 ? 136.305 171.220 184.423 1.00 39.74 1029 VAL B N 1
ATOM 11933 C CA . VAL B 2 1029 ? 136.771 171.874 183.207 1.00 39.74 1029 VAL B CA 1
ATOM 11934 C C . VAL B 2 1029 ? 138.140 172.490 183.462 1.00 39.74 1029 VAL B C 1
ATOM 11935 O O . VAL B 2 1029 ? 138.919 172.709 182.528 1.00 39.74 1029 VAL B O 1
ATOM 11939 N N . ARG B 2 1030 ? 138.442 172.771 184.727 1.00 44.04 1030 ARG B N 1
ATOM 11940 C CA . ARG B 2 1030 ? 139.715 173.386 185.090 1.00 44.04 1030 ARG B CA 1
ATOM 11941 C C . ARG B 2 1030 ? 140.832 172.360 184.954 1.00 44.04 1030 ARG B C 1
ATOM 11942 O O . ARG B 2 1030 ? 140.926 171.422 185.751 1.00 44.04 1030 ARG B O 1
ATOM 11950 N N . ARG B 2 1031 ? 141.680 172.537 183.945 1.00 41.32 1031 ARG B N 1
ATOM 11951 C CA . ARG B 2 1031 ? 142.803 171.650 183.690 1.00 41.32 1031 ARG B CA 1
ATOM 11952 C C . ARG B 2 1031 ? 144.103 172.438 183.721 1.00 41.32 1031 ARG B C 1
ATOM 11953 O O . ARG B 2 1031 ? 144.143 173.619 183.362 1.00 41.32 1031 ARG B O 1
ATOM 11961 N N . VAL B 2 1032 ? 145.168 171.773 184.156 1.00 38.23 1032 VAL B N 1
ATOM 11962 C CA . VAL B 2 1032 ? 146.486 172.381 184.255 1.00 38.23 1032 VAL B CA 1
ATOM 11963 C C . VAL B 2 1032 ? 147.516 171.379 183.756 1.00 38.23 1032 VAL B C 1
ATOM 11964 O O . VAL B 2 1032 ? 147.381 170.168 183.954 1.00 38.23 1032 VAL B O 1
ATOM 11968 N N . GLU B 2 1033 ? 148.544 171.894 183.087 1.00 41.70 1033 GLU B N 1
ATOM 11969 C CA . GLU B 2 1033 ? 149.591 171.052 182.528 1.00 41.70 1033 GLU B CA 1
ATOM 11970 C C . GLU B 2 1033 ? 150.345 170.338 183.643 1.00 41.70 1033 GLU B C 1
ATOM 11971 O O . GLU B 2 1033 ? 150.813 170.975 184.593 1.00 41.70 1033 GLU B O 1
ATOM 11977 N N . ARG B 2 1034 ? 150.473 169.020 183.522 1.00 43.38 1034 ARG B N 1
ATOM 11978 C CA . ARG B 2 1034 ? 151.119 168.205 184.537 1.00 43.38 1034 ARG B CA 1
ATOM 11979 C C . ARG B 2 1034 ? 152.579 167.951 184.172 1.00 43.38 1034 ARG B C 1
ATOM 11980 O O . ARG B 2 1034 ? 153.093 168.439 183.163 1.00 43.38 1034 ARG B O 1
ATOM 11988 N N . LYS B 2 1035 ? 153.258 167.171 185.008 1.00 49.66 1035 LYS B N 1
ATOM 11989 C CA . LYS B 2 1035 ? 154.627 166.748 184.765 1.00 49.66 1035 LYS B CA 1
ATOM 11990 C C . LYS B 2 1035 ? 154.711 165.229 184.836 1.00 49.66 1035 LYS B C 1
ATOM 11991 O O . LYS B 2 1035 ? 153.813 164.560 185.355 1.00 49.66 1035 LYS B O 1
ATOM 11997 N N . LEU B 2 1036 ? 155.806 164.687 184.299 1.00 51.85 1036 LEU B N 1
ATOM 11998 C CA . LEU B 2 1036 ? 155.957 163.236 184.228 1.00 51.85 1036 LEU B CA 1
ATOM 11999 C C . LEU B 2 1036 ? 156.026 162.615 185.618 1.00 51.85 1036 LEU B C 1
ATOM 12000 O O . LEU B 2 1036 ? 155.436 161.555 185.863 1.00 51.85 1036 LEU B O 1
ATOM 12005 N N . SER B 2 1037 ? 156.748 163.256 186.540 1.00 57.31 1037 SER B N 1
ATOM 12006 C CA . SER B 2 1037 ? 156.886 162.707 187.885 1.00 57.31 1037 SER B CA 1
ATOM 12007 C C . SER B 2 1037 ? 155.547 162.674 188.611 1.00 57.31 1037 SER B C 1
ATOM 12008 O O . SER B 2 1037 ? 155.274 161.747 189.383 1.00 57.31 1037 SER B O 1
ATOM 12011 N N . GLU B 2 1038 ? 154.701 163.681 188.384 1.00 55.86 1038 GLU B N 1
ATOM 12012 C CA . GLU B 2 1038 ? 153.385 163.696 189.012 1.00 55.86 1038 GLU B CA 1
ATOM 12013 C C . GLU B 2 1038 ? 152.531 162.530 188.532 1.00 55.86 1038 GLU B C 1
ATOM 12014 O O . GLU B 2 1038 ? 151.854 161.874 189.333 1.00 55.86 1038 GLU B O 1
ATOM 12020 N N . VAL B 2 1039 ? 152.557 162.248 187.229 1.00 49.16 1039 VAL B N 1
ATOM 12021 C CA . VAL B 2 1039 ? 151.811 161.107 186.711 1.00 49.16 1039 VAL B CA 1
ATOM 12022 C C . VAL B 2 1039 ? 152.395 159.803 187.241 1.00 49.16 1039 VAL B C 1
ATOM 12023 O O . VAL B 2 1039 ? 151.657 158.863 187.560 1.00 49.16 1039 VAL B O 1
ATOM 12027 N N . GLU B 2 1040 ? 153.724 159.726 187.357 1.00 54.97 1040 GLU B N 1
ATOM 12028 C CA . GLU B 2 1040 ? 154.338 158.532 187.928 1.00 54.97 1040 GLU B CA 1
ATOM 12029 C C . GLU B 2 1040 ? 153.864 158.301 189.357 1.00 54.97 1040 GLU B C 1
ATOM 12030 O O . GLU B 2 1040 ? 153.534 157.171 189.736 1.00 54.97 1040 GLU B O 1
ATOM 12036 N N . ALA B 2 1041 ? 153.808 159.364 190.160 1.00 46.02 1041 ALA B N 1
ATOM 12037 C CA . ALA B 2 1041 ? 153.300 159.237 191.522 1.00 46.02 1041 ALA B CA 1
ATOM 12038 C C . ALA B 2 1041 ? 151.835 158.817 191.527 1.00 46.02 1041 ALA B C 1
ATOM 12039 O O . ALA B 2 1041 ? 151.422 157.974 192.336 1.00 46.02 1041 ALA B O 1
ATOM 12041 N N . LEU B 2 1042 ? 151.034 159.390 190.625 1.00 44.25 1042 LEU B N 1
ATOM 12042 C CA . LEU B 2 1042 ? 149.620 159.037 190.572 1.00 44.25 1042 LEU B CA 1
ATOM 12043 C C . LEU B 2 1042 ? 149.430 157.559 190.264 1.00 44.25 1042 LEU B C 1
ATOM 12044 O O . LEU B 2 1042 ? 148.573 156.899 190.863 1.00 44.25 1042 LEU B O 1
ATOM 12049 N N . MET B 2 1043 ? 150.211 157.019 189.328 1.00 47.16 1043 MET B N 1
ATOM 12050 C CA . MET B 2 1043 ? 150.098 155.589 189.060 1.00 47.16 1043 MET B CA 1
ATOM 12051 C C . MET B 2 1043 ? 150.665 154.757 190.198 1.00 47.16 1043 MET B C 1
ATOM 12052 O O . MET B 2 1043 ? 150.216 153.628 190.418 1.00 47.16 1043 MET B O 1
ATOM 12057 N N . LYS B 2 1044 ? 151.668 155.276 190.910 1.00 50.17 1044 LYS B N 1
ATOM 12058 C CA . LYS B 2 1044 ? 152.128 154.594 192.114 1.00 50.17 1044 LYS B CA 1
ATOM 12059 C C . LYS B 2 1044 ? 151.015 154.499 193.146 1.00 50.17 1044 LYS B C 1
ATOM 12060 O O . LYS B 2 1044 ? 150.985 153.555 193.944 1.00 50.17 1044 LYS B O 1
ATOM 12066 N N . VAL B 2 1045 ? 150.097 155.460 193.148 1.00 44.43 1045 VAL B N 1
ATOM 12067 C CA . VAL B 2 1045 ? 148.938 155.402 194.035 1.00 44.43 1045 VAL B CA 1
ATOM 12068 C C . VAL B 2 1045 ? 147.849 154.497 193.473 1.00 44.43 1045 VAL B C 1
ATOM 12069 O O . VAL B 2 1045 ? 147.329 153.626 194.173 1.00 44.43 1045 VAL B O 1
ATOM 12073 N N . ILE B 2 1046 ? 147.493 154.678 192.207 1.00 43.59 1046 ILE B N 1
ATOM 12074 C CA . ILE B 2 1046 ? 146.366 153.941 191.620 1.00 43.59 1046 ILE B CA 1
ATOM 12075 C C . ILE B 2 1046 ? 146.779 152.496 191.361 1.00 43.59 1046 ILE B C 1
ATOM 12076 O O . ILE B 2 1046 ? 147.822 152.257 190.728 1.00 43.59 1046 ILE B O 1
ATOM 12081 N N . PRO B 2 1047 ? 146.011 151.510 191.812 1.00 47.80 1047 PRO B N 1
ATOM 12082 C CA . PRO B 2 1047 ? 146.364 150.115 191.549 1.00 47.80 1047 PRO B CA 1
ATOM 12083 C C . PRO B 2 1047 ? 145.793 149.619 190.229 1.00 47.80 1047 PRO B C 1
ATOM 12084 O O . PRO B 2 1047 ? 144.805 150.136 189.706 1.00 47.80 1047 PRO B O 1
ATOM 12088 N N . ASN B 2 1048 ? 146.440 148.590 189.700 1.00 51.82 1048 ASN B N 1
ATOM 12089 C CA . ASN B 2 1048 ? 145.990 147.951 188.469 1.00 51.82 1048 ASN B CA 1
ATOM 12090 C C . ASN B 2 1048 ? 144.682 147.215 188.728 1.00 51.82 1048 ASN B C 1
ATOM 12091 O O . ASN B 2 1048 ? 144.638 146.350 189.610 1.00 51.82 1048 ASN B O 1
ATOM 12096 N N . PRO B 2 1049 ? 143.603 147.521 188.004 1.00 51.15 1049 PRO B N 1
ATOM 12097 C CA . PRO B 2 1049 ? 142.343 146.794 188.230 1.00 51.15 1049 PRO B CA 1
ATOM 12098 C C . PRO B 2 1049 ? 142.444 145.300 187.981 1.00 51.15 1049 PRO B C 1
ATOM 12099 O O . PRO B 2 1049 ? 141.717 144.532 188.623 1.00 51.15 1049 PRO B O 1
ATOM 12103 N N . ILE B 2 1050 ? 143.314 144.862 187.073 1.00 54.72 1050 ILE B N 1
ATOM 12104 C CA . ILE B 2 1050 ? 143.409 143.441 186.754 1.00 54.72 1050 ILE B CA 1
ATOM 12105 C C . ILE B 2 1050 ? 144.028 142.661 187.908 1.00 54.72 1050 ILE B C 1
ATOM 12106 O O . ILE B 2 1050 ? 143.527 141.600 188.296 1.00 54.72 1050 ILE B O 1
ATOM 12111 N N . THR B 2 1051 ? 145.119 143.174 188.482 1.00 56.22 1051 THR B N 1
ATOM 12112 C CA . THR B 2 1051 ? 145.872 142.430 189.483 1.00 56.22 1051 THR B CA 1
ATOM 12113 C C . THR B 2 1051 ? 145.838 143.038 190.877 1.00 56.22 1051 THR B C 1
ATOM 12114 O O . THR B 2 1051 ? 146.148 142.334 191.842 1.00 56.22 1051 THR B O 1
ATOM 12118 N N . GLY B 2 1052 ? 145.479 144.312 191.012 1.00 56.46 1052 GLY B N 1
ATOM 12119 C CA . GLY B 2 1052 ? 145.413 144.951 192.308 1.00 56.46 1052 GLY B CA 1
ATOM 12120 C C . GLY B 2 1052 ? 146.708 145.569 192.787 1.00 56.46 1052 GLY B C 1
ATOM 12121 O O . GLY B 2 1052 ? 146.680 146.363 193.736 1.00 56.46 1052 GLY B O 1
ATOM 12122 N N . GLU B 2 1053 ? 147.836 145.233 192.172 1.00 58.61 1053 GLU B N 1
ATOM 12123 C CA . GLU B 2 1053 ? 149.103 145.851 192.518 1.00 58.61 1053 GLU B CA 1
ATOM 12124 C C . GLU B 2 1053 ? 149.174 147.265 191.953 1.00 58.61 1053 GLU B C 1
ATOM 12125 O O . GLU B 2 1053 ? 148.477 147.594 190.990 1.00 58.61 1053 GLU B O 1
ATOM 12131 N N . PRO B 2 1054 ? 150.002 148.127 192.543 1.00 56.30 1054 PRO B N 1
ATOM 12132 C CA . PRO B 2 1054 ? 150.164 149.478 191.996 1.00 56.30 1054 PRO B CA 1
ATOM 12133 C C . PRO B 2 1054 ? 150.657 149.437 190.558 1.00 56.30 1054 PRO B C 1
ATOM 12134 O O . PRO B 2 1054 ? 151.428 148.559 190.166 1.00 56.30 1054 PRO B O 1
ATOM 12138 N N . LEU B 2 1055 ? 150.186 150.404 189.767 1.00 49.04 1055 LEU B N 1
ATOM 12139 C CA . LEU B 2 1055 ? 150.495 150.420 188.341 1.00 49.04 1055 LEU B CA 1
ATOM 12140 C C . LEU B 2 1055 ? 151.994 150.530 188.099 1.00 49.04 1055 LEU B C 1
ATOM 12141 O O . LEU B 2 1055 ? 152.541 149.851 187.222 1.00 49.04 1055 LEU B O 1
ATOM 12146 N N . LEU B 2 1056 ? 152.674 151.377 188.863 1.00 56.82 1056 LEU B N 1
ATOM 12147 C CA . LEU B 2 1056 ? 154.110 151.567 188.741 1.00 56.82 1056 LEU B CA 1
ATOM 12148 C C . LEU B 2 1056 ? 154.784 151.182 190.049 1.00 56.82 1056 LEU B C 1
ATOM 12149 O O . LEU B 2 1056 ? 154.290 151.513 191.132 1.00 56.82 1056 LEU B O 1
ATOM 12153 N N . GLY B 2 1057 ? 155.906 150.476 189.945 1.00 70.61 1057 GLY B N 1
ATOM 12154 C CA . GLY B 2 1057 ? 156.615 150.058 191.139 1.00 70.61 1057 GLY B CA 1
ATOM 12155 C C . GLY B 2 1057 ? 157.150 151.241 191.921 1.00 70.61 1057 GLY B C 1
ATOM 12156 O O . GLY B 2 1057 ? 157.467 152.294 191.364 1.00 70.61 1057 GLY B O 1
ATOM 12157 N N . SER B 2 1058 ? 157.246 151.060 193.240 1.00 74.68 1058 SER B N 1
ATOM 12158 C CA . SER B 2 1058 ? 157.724 152.131 194.105 1.00 74.68 1058 SER B CA 1
ATOM 12159 C C . SER B 2 1058 ? 159.189 152.466 193.862 1.00 74.68 1058 SER B C 1
ATOM 12160 O O . SER B 2 1058 ? 159.630 153.560 194.228 1.00 74.68 1058 SER B O 1
ATOM 12163 N N . ALA B 2 1059 ? 159.951 151.554 193.263 1.00 79.35 1059 ALA B N 1
ATOM 12164 C CA . ALA B 2 1059 ? 161.357 151.785 192.965 1.00 79.35 1059 ALA B CA 1
ATOM 12165 C C . ALA B 2 1059 ? 161.598 152.207 191.522 1.00 79.35 1059 ALA B C 1
ATOM 12166 O O . ALA B 2 1059 ? 162.755 152.397 191.134 1.00 79.35 1059 ALA B O 1
ATOM 12168 N N . ASN B 2 1060 ? 160.544 152.362 190.724 1.00 79.34 1060 ASN B N 1
ATOM 12169 C CA . ASN B 2 1060 ? 160.680 152.723 189.313 1.00 79.34 1060 ASN B CA 1
ATOM 12170 C C . ASN B 2 1060 ? 160.729 154.242 189.213 1.00 79.34 1060 ASN B C 1
ATOM 12171 O O . ASN B 2 1060 ? 159.702 154.921 189.186 1.00 79.34 1060 ASN B O 1
ATOM 12176 N N . THR B 2 1061 ? 161.944 154.782 189.154 1.00 79.65 1061 THR B N 1
ATOM 12177 C CA . THR B 2 1061 ? 162.150 156.222 189.106 1.00 79.65 1061 THR B CA 1
ATOM 12178 C C . THR B 2 1061 ? 162.446 156.660 187.677 1.00 79.65 1061 THR B C 1
ATOM 12179 O O . THR B 2 1061 ? 163.315 156.085 187.013 1.00 79.65 1061 THR B O 1
ATOM 12183 N N . ARG B 2 1062 ? 161.719 157.677 187.214 1.00 66.27 1062 ARG B N 1
ATOM 12184 C CA . ARG B 2 1062 ? 161.903 158.260 185.885 1.00 66.27 1062 ARG B CA 1
ATOM 12185 C C . ARG B 2 1062 ? 161.730 157.205 184.791 1.00 66.27 1062 ARG B C 1
ATOM 12186 O O . ARG B 2 1062 ? 162.638 156.918 184.009 1.00 66.27 1062 ARG B O 1
ATOM 12194 N N . LYS B 2 1063 ? 160.533 156.622 184.753 1.00 56.63 1063 LYS B N 1
ATOM 12195 C CA . LYS B 2 1063 ? 160.211 155.634 183.734 1.00 56.63 1063 LYS B CA 1
ATOM 12196 C C . LYS B 2 1063 ? 159.595 156.243 182.483 1.00 56.63 1063 LYS B C 1
ATOM 12197 O O . LYS B 2 1063 ? 159.491 155.551 181.464 1.00 56.63 1063 LYS B O 1
ATOM 12203 N N . PHE B 2 1064 ? 159.192 157.511 182.527 1.00 47.34 1064 PHE B N 1
ATOM 12204 C CA . PHE B 2 1064 ? 158.553 158.169 181.397 1.00 47.34 1064 PHE B CA 1
ATOM 12205 C C . PHE B 2 1064 ? 159.332 159.404 180.979 1.00 47.34 1064 PHE B C 1
ATOM 12206 O O . PHE B 2 1064 ? 159.831 160.156 181.822 1.00 47.34 1064 PHE B O 1
ATOM 12214 N N . ARG B 2 1065 ? 159.422 159.605 179.667 1.00 43.43 1065 ARG B N 1
ATOM 12215 C CA . ARG B 2 1065 ? 160.010 160.805 179.100 1.00 43.43 1065 ARG B CA 1
ATOM 12216 C C . ARG B 2 1065 ? 159.182 161.381 177.961 1.00 43.43 1065 ARG B C 1
ATOM 12217 O O . ARG B 2 1065 ? 159.603 162.369 177.352 1.00 43.43 1065 ARG B O 1
ATOM 12225 N N . THR B 2 1066 ? 158.019 160.805 177.664 1.00 37.97 1066 THR B N 1
ATOM 12226 C CA . THR B 2 1066 ? 157.245 161.164 176.486 1.00 37.97 1066 THR B CA 1
ATOM 12227 C C . THR B 2 1066 ? 155.759 161.113 176.812 1.00 37.97 1066 THR B C 1
ATOM 12228 O O . THR B 2 1066 ? 155.321 160.326 177.654 1.00 37.97 1066 THR B O 1
ATOM 12232 N N . TRP B 2 1067 ? 154.985 161.967 176.141 1.00 39.92 1067 TRP B N 1
ATOM 12233 C CA . TRP B 2 1067 ? 153.534 161.984 176.267 1.00 39.92 1067 TRP B CA 1
ATOM 12234 C C . TRP B 2 1067 ? 152.823 161.409 175.050 1.00 39.92 1067 TRP B C 1
ATOM 12235 O O . TRP B 2 1067 ? 151.590 161.347 175.045 1.00 39.92 1067 TRP B O 1
ATOM 12246 N N . ALA B 2 1068 ? 153.559 160.992 174.025 1.00 36.52 1068 ALA B N 1
ATOM 12247 C CA . ALA B 2 1068 ? 152.948 160.621 172.757 1.00 36.52 1068 ALA B CA 1
ATOM 12248 C C . ALA B 2 1068 ? 152.221 159.286 172.849 1.00 36.52 1068 ALA B C 1
ATOM 12249 O O . ALA B 2 1068 ? 152.677 158.354 173.515 1.00 36.52 1068 ALA B O 1
ATOM 12251 N N . LYS B 2 1069 ? 151.082 159.195 172.160 1.00 37.25 1069 LYS B N 1
ATOM 12252 C CA . LYS B 2 1069 ? 150.372 157.924 172.075 1.00 37.25 1069 LYS B CA 1
ATOM 12253 C C . LYS B 2 1069 ? 151.129 156.913 171.225 1.00 37.25 1069 LYS B C 1
ATOM 12254 O O . LYS B 2 1069 ? 151.081 155.710 171.505 1.00 37.25 1069 LYS B O 1
ATOM 12260 N N . ASP B 2 1070 ? 151.826 157.376 170.190 1.00 40.85 1070 ASP B N 1
ATOM 12261 C CA . ASP B 2 1070 ? 152.544 156.505 169.269 1.00 40.85 1070 ASP B CA 1
ATOM 12262 C C . ASP B 2 1070 ? 153.947 156.159 169.744 1.00 40.85 1070 ASP B C 1
ATOM 12263 O O . ASP B 2 1070 ? 154.613 155.336 169.109 1.00 40.85 1070 ASP B O 1
ATOM 12268 N N . SER B 2 1071 ? 154.413 156.759 170.835 1.00 40.79 1071 SER B N 1
ATOM 12269 C CA . SER B 2 1071 ? 155.754 156.497 171.329 1.00 40.79 1071 SER B CA 1
ATOM 12270 C C . SER B 2 1071 ? 155.778 155.198 172.131 1.00 40.79 1071 SER B C 1
ATOM 12271 O O . SER B 2 1071 ? 154.778 154.485 172.247 1.00 40.79 1071 SER B O 1
ATOM 12274 N N . SER B 2 1072 ? 156.946 154.883 172.693 1.00 43.29 1072 SER B N 1
ATOM 12275 C CA . SER B 2 1072 ? 157.122 153.675 173.485 1.00 43.29 1072 SER B CA 1
ATOM 12276 C C . SER B 2 1072 ? 157.398 153.941 174.956 1.00 43.29 1072 SER B C 1
ATOM 12277 O O . SER B 2 1072 ? 157.290 153.013 175.762 1.00 43.29 1072 SER B O 1
ATOM 12280 N N . THR B 2 1073 ? 157.746 155.171 175.324 1.00 42.64 1073 THR B N 1
ATOM 12281 C CA . THR B 2 1073 ? 158.090 155.531 176.695 1.00 42.64 1073 THR B CA 1
ATOM 12282 C C . THR B 2 1073 ? 157.070 156.497 177.290 1.00 42.64 1073 THR B C 1
ATOM 12283 O O . THR B 2 1073 ? 157.426 157.455 177.977 1.00 42.64 1073 THR B O 1
ATOM 12287 N N . SER B 2 1074 ? 155.792 156.254 177.034 1.00 38.57 1074 SER B N 1
ATOM 12288 C CA . SER B 2 1074 ? 154.716 157.137 177.445 1.00 38.57 1074 SER B CA 1
ATOM 12289 C C . SER B 2 1074 ? 153.684 156.376 178.265 1.00 38.57 1074 SER B C 1
ATOM 12290 O O . SER B 2 1074 ? 153.587 155.146 178.171 1.00 38.57 1074 SER B O 1
ATOM 12293 N N . PRO B 2 1075 ? 152.905 157.076 179.098 1.00 39.77 1075 PRO B N 1
ATOM 12294 C CA . PRO B 2 1075 ? 151.867 156.378 179.876 1.00 39.77 1075 PRO B CA 1
ATOM 12295 C C . PRO B 2 1075 ? 150.879 155.614 179.015 1.00 39.77 1075 PRO B C 1
ATOM 12296 O O . PRO B 2 1075 ? 150.430 154.532 179.409 1.00 39.77 1075 PRO B O 1
ATOM 12300 N N . THR B 2 1076 ? 150.523 156.149 177.845 1.00 38.21 1076 THR B N 1
ATOM 12301 C CA . THR B 2 1076 ? 149.640 155.418 176.944 1.00 38.21 1076 THR B CA 1
ATOM 12302 C C . THR B 2 1076 ? 150.284 154.119 176.479 1.00 38.21 1076 THR B C 1
ATOM 12303 O O . THR B 2 1076 ? 149.637 153.066 176.466 1.00 38.21 1076 THR B O 1
ATOM 12307 N N . ALA B 2 1077 ? 151.564 154.173 176.104 1.00 38.86 1077 ALA B N 1
ATOM 12308 C CA . ALA B 2 1077 ? 152.258 152.966 175.671 1.00 38.86 1077 ALA B CA 1
ATOM 12309 C C . ALA B 2 1077 ? 152.375 151.959 176.806 1.00 38.86 1077 ALA B C 1
ATOM 12310 O O . ALA B 2 1077 ? 152.200 150.754 176.595 1.00 38.86 1077 ALA B O 1
ATOM 12312 N N . TYR B 2 1078 ? 152.671 152.432 178.017 1.00 43.08 1078 TYR B N 1
ATOM 12313 C CA . TYR B 2 1078 ? 152.784 151.525 179.155 1.00 43.08 1078 TYR B CA 1
ATOM 12314 C C . TYR B 2 1078 ? 151.448 150.863 179.468 1.00 43.08 1078 TYR B C 1
ATOM 12315 O O . TYR B 2 1078 ? 151.391 149.657 179.738 1.00 43.08 1078 TYR B O 1
ATOM 12324 N N . LEU B 2 1079 ? 150.360 151.635 179.430 1.00 40.22 1079 LEU B N 1
ATOM 12325 C CA . LEU B 2 1079 ? 149.043 151.069 179.702 1.00 40.22 1079 LEU B CA 1
ATOM 12326 C C . LEU B 2 1079 ? 148.629 150.084 178.616 1.00 40.22 1079 LEU B C 1
ATOM 12327 O O . LEU B 2 1079 ? 148.004 149.058 178.909 1.00 40.22 1079 LEU B O 1
ATOM 12332 N N . ASN B 2 1080 ? 148.959 150.378 177.355 1.00 40.22 1080 ASN B N 1
ATOM 12333 C CA . ASN B 2 1080 ? 148.682 149.427 176.283 1.00 40.22 1080 ASN B CA 1
ATOM 12334 C C . ASN B 2 1080 ? 149.485 148.147 176.466 1.00 40.22 1080 ASN B C 1
ATOM 12335 O O . ASN B 2 1080 ? 148.974 147.044 176.235 1.00 40.22 1080 ASN B O 1
ATOM 12340 N N . LYS B 2 1081 ? 150.749 148.275 176.875 1.00 41.96 1081 LYS B N 1
ATOM 12341 C CA . LYS B 2 1081 ? 151.573 147.102 177.139 1.00 41.96 1081 LYS B CA 1
ATOM 12342 C C . LYS B 2 1081 ? 150.985 146.264 178.266 1.00 41.96 1081 LYS B C 1
ATOM 12343 O O . LYS B 2 1081 ? 150.975 145.030 178.193 1.00 41.96 1081 LYS B O 1
ATOM 12349 N N . LEU B 2 1082 ? 150.481 146.916 179.314 1.00 41.07 1082 LEU B N 1
ATOM 12350 C CA . LEU B 2 1082 ? 149.806 146.193 180.385 1.00 41.07 1082 LEU B CA 1
ATOM 12351 C C . LEU B 2 1082 ? 148.472 145.603 179.951 1.00 41.07 1082 LEU B C 1
ATOM 12352 O O . LEU B 2 1082 ? 147.902 144.797 180.694 1.00 41.07 1082 LEU B O 1
ATOM 12357 N N . GLY B 2 1083 ? 147.961 145.981 178.782 1.00 40.30 1083 GLY B N 1
ATOM 12358 C CA . GLY B 2 1083 ? 146.721 145.417 178.288 1.00 40.30 1083 GLY B CA 1
ATOM 12359 C C . GLY B 2 1083 ? 145.461 146.050 178.826 1.00 40.30 1083 GLY B C 1
ATOM 12360 O O . GLY B 2 1083 ? 144.386 145.455 178.707 1.00 40.30 1083 GLY B O 1
ATOM 12361 N N . LEU B 2 1084 ? 145.553 147.239 179.414 1.00 44.62 1084 LEU B N 1
ATOM 12362 C CA . LEU B 2 1084 ? 144.388 147.924 179.973 1.00 44.62 1084 LEU B CA 1
ATOM 12363 C C . LEU B 2 1084 ? 143.720 148.831 178.945 1.00 44.62 1084 LEU B C 1
ATOM 12364 O O . LEU B 2 1084 ? 143.502 150.017 179.183 1.00 44.62 1084 LEU B O 1
ATOM 12369 N N . GLN B 2 1085 ? 143.386 148.271 177.785 1.00 49.77 1085 GLN B N 1
ATOM 12370 C CA . GLN B 2 1085 ? 142.744 149.046 176.732 1.00 49.77 1085 GLN B CA 1
ATOM 12371 C C . GLN B 2 1085 ? 141.254 149.243 176.963 1.00 49.77 1085 GLN B C 1
ATOM 12372 O O . GLN B 2 1085 ? 140.650 150.089 176.298 1.00 49.77 1085 GLN B O 1
ATOM 12378 N N . GLU B 2 1086 ? 140.651 148.496 177.883 1.00 57.56 1086 GLU B N 1
ATOM 12379 C CA . GLU B 2 1086 ? 139.219 148.567 178.136 1.00 57.56 1086 GLU B CA 1
ATOM 12380 C C . GLU B 2 1086 ? 138.859 149.560 179.233 1.00 57.56 1086 GLU B C 1
ATOM 12381 O O . GLU B 2 1086 ? 137.716 149.558 179.700 1.00 57.56 1086 GLU B O 1
ATOM 12387 N N . TYR B 2 1087 ? 139.799 150.403 179.655 1.00 52.09 1087 TYR B N 1
ATOM 12388 C CA . TYR B 2 1087 ? 139.585 151.351 180.747 1.00 52.09 1087 TYR B CA 1
ATOM 12389 C C . TYR B 2 1087 ? 139.942 152.750 180.267 1.00 52.09 1087 TYR B C 1
ATOM 12390 O O . TYR B 2 1087 ? 141.042 153.250 180.535 1.00 52.09 1087 TYR B O 1
ATOM 12399 N N . PRO B 2 1088 ? 139.033 153.412 179.547 1.00 44.87 1088 PRO B N 1
ATOM 12400 C CA . PRO B 2 1088 ? 139.305 154.794 179.119 1.00 44.87 1088 PRO B CA 1
ATOM 12401 C C . PRO B 2 1088 ? 139.504 155.755 180.275 1.00 44.87 1088 PRO B C 1
ATOM 12402 O O . PRO B 2 1088 ? 140.157 156.791 180.095 1.00 44.87 1088 PRO B O 1
ATOM 12406 N N . LEU B 2 1089 ? 138.960 155.448 181.455 1.00 42.14 1089 LEU B N 1
ATOM 12407 C CA . LEU B 2 1089 ? 139.168 156.311 182.612 1.00 42.14 1089 LEU B CA 1
ATOM 12408 C C . LEU B 2 1089 ? 140.642 156.384 182.986 1.00 42.14 1089 LEU B C 1
ATOM 12409 O O . LEU B 2 1089 ? 141.155 157.460 183.313 1.00 42.14 1089 LEU B O 1
ATOM 12414 N N . LEU B 2 1090 ? 141.341 155.247 182.942 1.00 42.14 1090 LEU B N 1
ATOM 12415 C CA . LEU B 2 1090 ? 142.771 155.252 183.225 1.00 42.14 1090 LEU B CA 1
ATOM 12416 C C . LEU B 2 1090 ? 143.525 156.100 182.211 1.00 42.14 1090 LEU B C 1
ATOM 12417 O O . LEU B 2 1090 ? 144.455 156.832 182.569 1.00 42.14 1090 LEU B O 1
ATOM 12422 N N . TYR B 2 1091 ? 143.140 156.013 180.937 1.00 40.81 1091 TYR B N 1
ATOM 12423 C CA . TYR B 2 1091 ? 143.776 156.832 179.912 1.00 40.81 1091 TYR B CA 1
ATOM 12424 C C . TYR B 2 1091 ? 143.546 158.314 180.171 1.00 40.81 1091 TYR B C 1
ATOM 12425 O O . TYR B 2 1091 ? 144.462 159.129 180.015 1.00 40.81 1091 TYR B O 1
ATOM 12434 N N . ARG B 2 1092 ? 142.326 158.682 180.565 1.00 40.64 1092 ARG B N 1
ATOM 12435 C CA . ARG B 2 1092 ? 142.030 160.083 180.843 1.00 40.64 1092 ARG B CA 1
ATOM 12436 C C . ARG B 2 1092 ? 142.802 160.586 182.057 1.00 40.64 1092 ARG B C 1
ATOM 12437 O O . ARG B 2 1092 ? 143.282 161.725 182.065 1.00 40.64 1092 ARG B O 1
ATOM 12445 N N . LEU B 2 1093 ? 142.932 159.752 183.091 1.00 38.71 1093 LEU B N 1
ATOM 12446 C CA . LEU B 2 1093 ? 143.537 160.204 184.340 1.00 38.71 1093 LEU B CA 1
ATOM 12447 C C . LEU B 2 1093 ? 145.022 160.511 184.190 1.00 38.71 1093 LEU B C 1
ATOM 12448 O O . LEU B 2 1093 ? 145.555 161.343 184.932 1.00 38.71 1093 LEU B O 1
ATOM 12453 N N . PHE B 2 1094 ? 145.707 159.860 183.250 1.00 40.81 1094 PHE B N 1
ATOM 12454 C CA . PHE B 2 1094 ? 147.149 159.999 183.100 1.00 40.81 1094 PHE B CA 1
ATOM 12455 C C . PHE B 2 1094 ? 147.540 160.842 181.893 1.00 40.81 1094 PHE B C 1
ATOM 12456 O O . PHE B 2 1094 ? 148.670 160.728 181.407 1.00 40.81 1094 PHE B O 1
ATOM 12464 N N . GLU B 2 1095 ? 146.637 161.682 181.397 1.00 45.01 1095 GLU B N 1
ATOM 12465 C CA . GLU B 2 1095 ? 146.960 162.521 180.257 1.00 45.01 1095 GLU B CA 1
ATOM 12466 C C . GLU B 2 1095 ? 147.800 163.718 180.696 1.00 45.01 1095 GLU B C 1
ATOM 12467 O O . GLU B 2 1095 ? 147.914 164.036 181.883 1.00 45.01 1095 GLU B O 1
ATOM 12473 N N . ARG B 2 1096 ? 148.408 164.378 179.709 1.00 43.22 1096 ARG B N 1
ATOM 12474 C CA . ARG B 2 1096 ? 149.286 165.508 179.997 1.00 43.22 1096 ARG B CA 1
ATOM 12475 C C . ARG B 2 1096 ? 148.518 166.661 180.630 1.00 43.22 1096 ARG B C 1
ATOM 12476 O O . ARG B 2 1096 ? 148.992 167.277 181.591 1.00 43.22 1096 ARG B O 1
ATOM 12484 N N . ASP B 2 1097 ? 147.332 166.963 180.111 1.00 46.28 1097 ASP B N 1
ATOM 12485 C CA . ASP B 2 1097 ? 146.505 168.059 180.612 1.00 46.28 1097 ASP B CA 1
ATOM 12486 C C . ASP B 2 1097 ? 145.382 167.462 181.452 1.00 46.28 1097 ASP B C 1
ATOM 12487 O O . ASP B 2 1097 ? 144.459 166.840 180.923 1.00 46.28 1097 ASP B O 1
ATOM 12492 N N . GLY B 2 1098 ? 145.467 167.650 182.765 1.00 43.86 1098 GLY B N 1
ATOM 12493 C CA . GLY B 2 1098 ? 144.433 167.181 183.665 1.00 43.86 1098 GLY B CA 1
ATOM 12494 C C . GLY B 2 1098 ? 144.303 168.057 184.892 1.00 43.86 1098 GLY B C 1
ATOM 12495 O O . GLY B 2 1098 ? 144.654 169.239 184.855 1.00 43.86 1098 GLY B O 1
ATOM 12496 N N . ALA B 2 1099 ? 143.803 167.493 185.985 1.00 40.09 1099 ALA B N 1
ATOM 12497 C CA . ALA B 2 1099 ? 143.720 168.211 187.245 1.00 40.09 1099 ALA B CA 1
ATOM 12498 C C . ALA B 2 1099 ? 145.086 168.256 187.920 1.00 40.09 1099 ALA B C 1
ATOM 12499 O O . ALA B 2 1099 ? 145.961 167.426 187.665 1.00 40.09 1099 ALA B O 1
ATOM 12501 N N . ALA B 2 1100 ? 145.262 169.248 188.788 1.00 42.26 1100 ALA B N 1
ATOM 12502 C CA . ALA B 2 1100 ? 146.538 169.434 189.463 1.00 42.26 1100 ALA B CA 1
ATOM 12503 C C . ALA B 2 1100 ? 146.818 168.283 190.420 1.00 42.26 1100 ALA B C 1
ATOM 12504 O O . ALA B 2 1100 ? 145.942 167.848 191.171 1.00 42.26 1100 ALA B O 1
ATOM 12506 N N . ILE B 2 1101 ? 148.055 167.796 190.392 1.00 48.58 1101 ILE B N 1
ATOM 12507 C CA . ILE B 2 1101 ? 148.508 166.715 191.259 1.00 48.58 1101 ILE B CA 1
ATOM 12508 C C . ILE B 2 1101 ? 149.590 167.261 192.176 1.00 48.58 1101 ILE B C 1
ATOM 12509 O O . ILE B 2 1101 ? 150.583 167.829 191.706 1.00 48.58 1101 ILE B O 1
ATOM 12514 N N . ASP B 2 1102 ? 149.398 167.094 193.481 1.00 62.17 1102 ASP B N 1
ATOM 12515 C CA . ASP B 2 1102 ? 150.395 167.470 194.476 1.00 62.17 1102 ASP B CA 1
ATOM 12516 C C . ASP B 2 1102 ? 151.091 166.196 194.939 1.00 62.17 1102 ASP B C 1
ATOM 12517 O O . ASP B 2 1102 ? 150.458 165.314 195.528 1.00 62.17 1102 ASP B O 1
ATOM 12522 N N . ILE B 2 1103 ? 152.394 166.103 194.668 1.00 61.78 1103 ILE B N 1
ATOM 12523 C CA . ILE B 2 1103 ? 153.133 164.876 194.952 1.00 61.78 1103 ILE B CA 1
ATOM 12524 C C . ILE B 2 1103 ? 153.171 164.605 196.450 1.00 61.78 1103 ILE B C 1
ATOM 12525 O O . ILE B 2 1103 ? 153.081 163.452 196.889 1.00 61.78 1103 ILE B O 1
ATOM 12530 N N . ASP B 2 1104 ? 153.305 165.660 197.257 1.00 62.07 1104 ASP B N 1
ATOM 12531 C CA . ASP B 2 1104 ? 153.388 165.480 198.704 1.00 62.07 1104 ASP B CA 1
ATOM 12532 C C . ASP B 2 1104 ? 152.120 164.848 199.261 1.00 62.07 1104 ASP B C 1
ATOM 12533 O O . ASP B 2 1104 ? 152.188 163.953 200.112 1.00 62.07 1104 ASP B O 1
ATOM 12538 N N . ALA B 2 1105 ? 150.954 165.296 198.793 1.00 58.81 1105 ALA B N 1
ATOM 12539 C CA . ALA B 2 1105 ? 149.698 164.755 199.301 1.00 58.81 1105 ALA B CA 1
ATOM 12540 C C . ALA B 2 1105 ? 149.577 163.266 199.007 1.00 58.81 1105 ALA B C 1
ATOM 12541 O O . ALA B 2 1105 ? 149.144 162.489 199.865 1.00 58.81 1105 ALA B O 1
ATOM 12543 N N . LEU B 2 1106 ? 149.955 162.849 197.798 1.00 58.12 1106 LEU B N 1
ATOM 12544 C CA . LEU B 2 1106 ? 149.932 161.431 197.462 1.00 58.12 1106 LEU B CA 1
ATOM 12545 C C . LEU B 2 1106 ? 151.029 160.655 198.178 1.00 58.12 1106 LEU B C 1
ATOM 12546 O O . LEU B 2 1106 ? 150.904 159.438 198.344 1.00 58.12 1106 LEU B O 1
ATOM 12551 N N . ALA B 2 1107 ? 152.099 161.331 198.606 1.00 60.17 1107 ALA B N 1
ATOM 12552 C CA . ALA B 2 1107 ? 153.166 160.661 199.339 1.00 60.17 1107 ALA B CA 1
ATOM 12553 C C . ALA B 2 1107 ? 152.769 160.344 200.775 1.00 60.17 1107 ALA B C 1
ATOM 12554 O O . ALA B 2 1107 ? 153.256 159.359 201.342 1.00 60.17 1107 ALA B O 1
ATOM 12556 N N . HIS B 2 1108 ? 151.900 161.156 201.374 1.00 66.32 1108 HIS B N 1
ATOM 12557 C CA . HIS B 2 1108 ? 151.487 160.930 202.749 1.00 66.32 1108 HIS B CA 1
ATOM 12558 C C . HIS B 2 1108 ? 150.724 159.611 202.866 1.00 66.32 1108 HIS B C 1
ATOM 12559 O O . HIS B 2 1108 ? 150.048 159.190 201.924 1.00 66.32 1108 HIS B O 1
ATOM 12566 N N . PRO B 2 1109 ? 150.824 158.934 204.012 1.00 69.49 1109 PRO B N 1
ATOM 12567 C CA . PRO B 2 1109 ? 150.067 157.684 204.187 1.00 69.49 1109 PRO B CA 1
ATOM 12568 C C . PRO B 2 1109 ? 148.565 157.886 204.177 1.00 69.49 1109 PRO B C 1
ATOM 12569 O O . PRO B 2 1109 ? 147.828 156.927 203.916 1.00 69.49 1109 PRO B O 1
ATOM 12573 N N . GLU B 2 1110 ? 148.087 159.099 204.445 1.00 73.11 1110 GLU B N 1
ATOM 12574 C CA . GLU B 2 1110 ? 146.658 159.368 204.501 1.00 73.11 1110 GLU B CA 1
ATOM 12575 C C . GLU B 2 1110 ? 146.400 160.781 204.006 1.00 73.11 1110 GLU B C 1
ATOM 12576 O O . GLU B 2 1110 ? 147.034 161.729 204.477 1.00 73.11 1110 GLU B O 1
ATOM 12582 N N . PHE B 2 1111 ? 145.474 160.915 203.060 1.00 58.66 1111 PHE B N 1
ATOM 12583 C CA . PHE B 2 1111 ? 145.172 162.213 202.472 1.00 58.66 1111 PHE B CA 1
ATOM 12584 C C . PHE B 2 1111 ? 143.674 162.349 202.246 1.00 58.66 1111 PHE B C 1
ATOM 12585 O O . PHE B 2 1111 ? 142.943 161.362 202.153 1.00 58.66 1111 PHE B O 1
ATOM 12593 N N . ARG B 2 1112 ? 143.223 163.595 202.155 1.00 53.85 1112 ARG B N 1
ATOM 12594 C CA . ARG B 2 1112 ? 141.809 163.901 202.003 1.00 53.85 1112 ARG B CA 1
ATOM 12595 C C . ARG B 2 1112 ? 141.462 164.120 200.538 1.00 53.85 1112 ARG B C 1
ATOM 12596 O O . ARG B 2 1112 ? 142.205 164.772 199.800 1.00 53.85 1112 ARG B O 1
ATOM 12604 N N . VAL B 2 1113 ? 140.326 163.569 200.128 1.00 45.90 1113 VAL B N 1
ATOM 12605 C CA . VAL B 2 1113 ? 139.752 163.805 198.810 1.00 45.90 1113 VAL B CA 1
ATOM 12606 C C . VAL B 2 1113 ? 138.534 164.695 198.998 1.00 45.90 1113 VAL B C 1
ATOM 12607 O O . VAL B 2 1113 ? 137.610 164.346 199.744 1.00 45.90 1113 VAL B O 1
ATOM 12611 N N . ILE B 2 1114 ? 138.535 165.845 198.331 1.00 44.28 1114 ILE B N 1
ATOM 12612 C CA . ILE B 2 1114 ? 137.456 166.819 198.447 1.00 44.28 1114 ILE B CA 1
ATOM 12613 C C . ILE B 2 1114 ? 136.372 166.455 197.442 1.00 44.28 1114 ILE B C 1
ATOM 12614 O O . ILE B 2 1114 ? 136.639 166.342 196.242 1.00 44.28 1114 ILE B O 1
ATOM 12619 N N . LEU B 2 1115 ? 135.146 166.281 197.930 1.00 46.63 1115 LEU B N 1
ATOM 12620 C CA . LEU B 2 1115 ? 134.053 165.837 197.076 1.00 46.63 1115 LEU B CA 1
ATOM 12621 C C . LEU B 2 1115 ? 133.160 166.976 196.606 1.00 46.63 1115 LEU B C 1
ATOM 12622 O O . LEU B 2 1115 ? 132.592 166.892 195.511 1.00 46.63 1115 LEU B O 1
ATOM 12627 N N . ASP B 2 1116 ? 133.014 168.031 197.402 1.00 52.74 1116 ASP B N 1
ATOM 12628 C CA . ASP B 2 1116 ? 132.195 169.165 197.002 1.00 52.74 1116 ASP B CA 1
ATOM 12629 C C . ASP B 2 1116 ? 132.661 170.398 197.760 1.00 52.74 1116 ASP B C 1
ATOM 12630 O O . ASP B 2 1116 ? 132.974 170.320 198.950 1.00 52.74 1116 ASP B O 1
ATOM 12635 N N . LYS B 2 1117 ? 132.703 171.529 197.063 1.00 51.82 1117 LYS B N 1
ATOM 12636 C CA . LYS B 2 1117 ? 133.227 172.753 197.637 1.00 51.82 1117 LYS B CA 1
ATOM 12637 C C . LYS B 2 1117 ? 132.260 173.326 198.672 1.00 51.82 1117 LYS B C 1
ATOM 12638 O O . LYS B 2 1117 ? 131.058 173.054 198.631 1.00 51.82 1117 LYS B O 1
ATOM 12644 N N . PRO B 2 1118 ? 132.768 174.114 199.621 1.00 51.27 1118 PRO B N 1
ATOM 12645 C CA . PRO B 2 1118 ? 131.893 174.673 200.657 1.00 51.27 1118 PRO B CA 1
ATOM 12646 C C . PRO B 2 1118 ? 130.850 175.614 200.075 1.00 51.27 1118 PRO B C 1
ATOM 12647 O O . PRO B 2 1118 ? 131.076 176.289 199.069 1.00 51.27 1118 PRO B O 1
ATOM 12651 N N . LEU B 2 1119 ? 129.698 175.645 200.725 1.00 54.14 1119 LEU B N 1
ATOM 12652 C CA . LEU B 2 1119 ? 128.575 176.499 200.381 1.00 54.14 1119 LEU B CA 1
ATOM 12653 C C . LEU B 2 1119 ? 127.994 177.071 201.663 1.00 54.14 1119 LEU B C 1
ATOM 12654 O O . LEU B 2 1119 ? 128.215 176.524 202.749 1.00 54.14 1119 LEU B O 1
ATOM 12659 N N . PRO B 2 1120 ? 127.252 178.179 201.578 1.00 51.51 1120 PRO B N 1
ATOM 12660 C CA . PRO B 2 1120 ? 126.654 178.748 202.797 1.00 51.51 1120 PRO B CA 1
ATOM 12661 C C . PRO B 2 1120 ? 125.687 177.809 203.497 1.00 51.51 1120 PRO B C 1
ATOM 12662 O O . PRO B 2 1120 ? 125.416 178.001 204.689 1.00 51.51 1120 PRO B O 1
ATOM 12666 N N . ASP B 2 1121 ? 125.160 176.804 202.803 1.00 57.69 1121 ASP B N 1
ATOM 12667 C CA . ASP B 2 1121 ? 124.285 175.807 203.405 1.00 57.69 1121 ASP B CA 1
ATOM 12668 C C . ASP B 2 1121 ? 125.028 174.574 203.896 1.00 57.69 1121 ASP B C 1
ATOM 12669 O O . ASP B 2 1121 ? 124.748 174.086 204.995 1.00 57.69 1121 ASP B O 1
ATOM 12674 N N . LYS B 2 1122 ? 125.971 174.062 203.112 1.00 55.97 1122 LYS B N 1
ATOM 12675 C CA . LYS B 2 1122 ? 126.607 172.783 203.380 1.00 55.97 1122 LYS B CA 1
ATOM 12676 C C . LYS B 2 1122 ? 128.118 172.945 203.441 1.00 55.97 1122 LYS B C 1
ATOM 12677 O O . LYS B 2 1122 ? 128.705 173.694 202.654 1.00 55.97 1122 LYS B O 1
ATOM 12683 N N . THR B 2 1123 ? 128.741 172.239 204.380 1.00 56.96 1123 THR B N 1
ATOM 12684 C CA . THR B 2 1123 ? 130.188 172.264 204.507 1.00 56.96 1123 THR B CA 1
ATOM 12685 C C . THR B 2 1123 ? 130.836 171.469 203.378 1.00 56.96 1123 THR B C 1
ATOM 12686 O O . THR B 2 1123 ? 130.181 170.718 202.651 1.00 56.96 1123 THR B O 1
ATOM 12690 N N . SER B 2 1124 ? 132.147 171.644 203.236 1.00 53.00 1124 SER B N 1
ATOM 12691 C CA . SER B 2 1124 ? 132.891 170.946 202.196 1.00 53.00 1124 SER B CA 1
ATOM 12692 C C . SER B 2 1124 ? 132.983 169.463 202.531 1.00 53.00 1124 SER B C 1
ATOM 12693 O O . SER B 2 1124 ? 133.656 169.077 203.491 1.00 53.00 1124 SER B O 1
ATOM 12696 N N . ARG B 2 1125 ? 132.313 168.633 201.738 1.00 56.00 1125 ARG B N 1
ATOM 12697 C CA . ARG B 2 1125 ? 132.306 167.194 201.968 1.00 56.00 1125 ARG B CA 1
ATOM 12698 C C . ARG B 2 1125 ? 133.645 166.606 201.543 1.00 56.00 1125 ARG B C 1
ATOM 12699 O O . ARG B 2 1125 ? 134.076 166.789 200.400 1.00 56.00 1125 ARG B O 1
ATOM 12707 N N . GLN B 2 1126 ? 134.300 165.902 202.461 1.00 51.48 1126 GLN B N 1
ATOM 12708 C CA . GLN B 2 1126 ? 135.606 165.312 202.216 1.00 51.48 1126 GLN B CA 1
ATOM 12709 C C . GLN B 2 1126 ? 135.622 163.879 202.722 1.00 51.48 1126 GLN B C 1
ATOM 12710 O O . GLN B 2 1126 ? 134.859 163.510 203.618 1.00 51.48 1126 GLN B O 1
ATOM 12716 N N . VAL B 2 1127 ? 136.502 163.071 202.135 1.00 50.07 1127 VAL B N 1
ATOM 12717 C CA . VAL B 2 1127 ? 136.739 161.713 202.601 1.00 50.07 1127 VAL B CA 1
ATOM 12718 C C . VAL B 2 1127 ? 138.226 161.566 202.890 1.00 50.07 1127 VAL B C 1
ATOM 12719 O O . VAL B 2 1127 ? 139.059 162.314 202.377 1.00 50.07 1127 VAL B O 1
ATOM 12723 N N . VAL B 2 1128 ? 138.554 160.594 203.735 1.00 54.96 1128 VAL B N 1
ATOM 12724 C CA . VAL B 2 1128 ? 139.929 160.331 204.141 1.00 54.96 1128 VAL B CA 1
ATOM 12725 C C . VAL B 2 1128 ? 140.351 158.991 203.558 1.00 54.96 1128 VAL B C 1
ATOM 12726 O O . VAL B 2 1128 ? 139.658 157.983 203.739 1.00 54.96 1128 VAL B O 1
ATOM 12730 N N . VAL B 2 1129 ? 141.484 158.980 202.860 1.00 58.16 1129 VAL B N 1
ATOM 12731 C CA . VAL B 2 1129 ? 141.983 157.801 202.169 1.00 58.16 1129 VAL B CA 1
ATOM 12732 C C . VAL B 2 1129 ? 143.328 157.417 202.764 1.00 58.16 1129 VAL B C 1
ATOM 12733 O O . VAL B 2 1129 ? 144.181 158.280 203.005 1.00 58.16 1129 VAL B O 1
ATOM 12737 N N . SER B 2 1130 ? 143.513 156.119 202.993 1.00 66.15 1130 SER B N 1
ATOM 12738 C CA . SER B 2 1130 ? 144.748 155.573 203.536 1.00 66.15 1130 SER B CA 1
ATOM 12739 C C . SER B 2 1130 ? 145.539 154.889 202.430 1.00 66.15 1130 SER B C 1
ATOM 12740 O O . SER B 2 1130 ? 144.976 154.130 201.635 1.00 66.15 1130 SER B O 1
ATOM 12743 N N . ASN B 2 1131 ? 146.841 155.158 202.386 1.00 69.51 1131 ASN B N 1
ATOM 12744 C CA . ASN B 2 1131 ? 147.742 154.533 201.429 1.00 69.51 1131 ASN B CA 1
ATOM 12745 C C . ASN B 2 1131 ? 148.439 153.347 202.081 1.00 69.51 1131 ASN B C 1
ATOM 12746 O O . ASN B 2 1131 ? 149.008 153.478 203.170 1.00 69.51 1131 ASN B O 1
ATOM 12751 N N . THR B 2 1132 ? 148.395 152.196 201.413 1.00 76.10 1132 THR B N 1
ATOM 12752 C CA . THR B 2 1132 ? 149.112 151.020 201.880 1.00 76.10 1132 THR B CA 1
ATOM 12753 C C . THR B 2 1132 ? 150.412 150.910 201.096 1.00 76.10 1132 THR B C 1
ATOM 12754 O O . THR B 2 1132 ? 150.373 150.589 199.899 1.00 76.10 1132 THR B O 1
ATOM 12758 N N . PRO B 2 1133 ? 151.575 151.164 201.712 1.00 78.98 1133 PRO B N 1
ATOM 12759 C CA . PRO B 2 1133 ? 152.868 151.146 201.027 1.00 78.98 1133 PRO B CA 1
ATOM 12760 C C . PRO B 2 1133 ? 153.551 149.783 201.082 1.00 78.98 1133 PRO B C 1
ATOM 12761 O O . PRO B 2 1133 ? 154.629 149.636 200.507 1.00 78.98 1133 PRO B O 1
ATOM 12765 N N . MET B 2 1150 ? 174.262 142.551 181.801 1.00 80.43 1150 MET B N 1
ATOM 12766 C CA . MET B 2 1150 ? 173.010 142.707 181.068 1.00 80.43 1150 MET B CA 1
ATOM 12767 C C . MET B 2 1150 ? 173.175 143.542 179.798 1.00 80.43 1150 MET B C 1
ATOM 12768 O O . MET B 2 1150 ? 173.079 144.765 179.843 1.00 80.43 1150 MET B O 1
ATOM 12773 N N . THR B 2 1151 ? 173.399 142.875 178.666 1.00 83.12 1151 THR B N 1
ATOM 12774 C CA . THR B 2 1151 ? 173.660 143.531 177.390 1.00 83.12 1151 THR B CA 1
ATOM 12775 C C . THR B 2 1151 ? 172.459 143.395 176.456 1.00 83.12 1151 THR B C 1
ATOM 12776 O O . THR B 2 1151 ? 171.448 142.771 176.785 1.00 83.12 1151 THR B O 1
ATOM 12780 N N . ILE B 2 1152 ? 172.596 143.980 175.263 1.00 79.87 1152 ILE B N 1
ATOM 12781 C CA . ILE B 2 1152 ? 171.513 143.957 174.280 1.00 79.87 1152 ILE B CA 1
ATOM 12782 C C . ILE B 2 1152 ? 171.199 142.524 173.863 1.00 79.87 1152 ILE B C 1
ATOM 12783 O O . ILE B 2 1152 ? 170.032 142.119 173.796 1.00 79.87 1152 ILE B O 1
ATOM 12788 N N . ASN B 2 1153 ? 172.238 141.735 173.573 1.00 86.86 1153 ASN B N 1
ATOM 12789 C CA . ASN B 2 1153 ? 172.026 140.356 173.141 1.00 86.86 1153 ASN B CA 1
ATOM 12790 C C . ASN B 2 1153 ? 171.406 139.521 174.251 1.00 86.86 1153 ASN B C 1
ATOM 12791 O O . ASN B 2 1153 ? 170.500 138.715 174.006 1.00 86.86 1153 ASN B O 1
ATOM 12796 N N . GLU B 2 1154 ? 171.878 139.709 175.480 1.00 86.17 1154 GLU B N 1
ATOM 12797 C CA . GLU B 2 1154 ? 171.305 139.006 176.618 1.00 86.17 1154 GLU B CA 1
ATOM 12798 C C . GLU B 2 1154 ? 169.829 139.355 176.792 1.00 86.17 1154 GLU B C 1
ATOM 12799 O O . GLU B 2 1154 ? 168.987 138.463 176.968 1.00 86.17 1154 GLU B O 1
ATOM 12805 N N . LEU B 2 1155 ? 169.496 140.648 176.719 1.00 81.75 1155 LEU B N 1
ATOM 12806 C CA . LEU B 2 1155 ? 168.107 141.071 176.872 1.00 81.75 1155 LEU B CA 1
ATOM 12807 C C . LEU B 2 1155 ? 167.232 140.505 175.764 1.00 81.75 1155 LEU B C 1
ATOM 12808 O O . LEU B 2 1155 ? 166.106 140.066 176.020 1.00 81.75 1155 LEU B O 1
ATOM 12813 N N . ARG B 2 1156 ? 167.733 140.501 174.527 1.00 80.73 1156 ARG B N 1
ATOM 12814 C CA . ARG B 2 1156 ? 166.980 139.899 173.431 1.00 80.73 1156 ARG B CA 1
ATOM 12815 C C . ARG B 2 1156 ? 166.760 138.410 173.673 1.00 80.73 1156 ARG B C 1
ATOM 12816 O O . ARG B 2 1156 ? 165.666 137.886 173.428 1.00 80.73 1156 ARG B O 1
ATOM 12824 N N . SER B 2 1157 ? 167.786 137.716 174.171 1.00 86.43 1157 SER B N 1
ATOM 12825 C CA . SER B 2 1157 ? 167.670 136.282 174.417 1.00 86.43 1157 SER B CA 1
ATOM 12826 C C . SER B 2 1157 ? 166.605 135.981 175.466 1.00 86.43 1157 SER B C 1
ATOM 12827 O O . SER B 2 1157 ? 165.772 135.088 175.279 1.00 86.43 1157 SER B O 1
ATOM 12830 N N . GLU B 2 1158 ? 166.615 136.718 176.581 1.00 89.37 1158 GLU B N 1
ATOM 12831 C CA . GLU B 2 1158 ? 165.575 136.520 177.592 1.00 89.37 1158 GLU B CA 1
ATOM 12832 C C . GLU B 2 1158 ? 164.193 136.918 177.084 1.00 89.37 1158 GLU B C 1
ATOM 12833 O O . GLU B 2 1158 ? 163.211 136.214 177.342 1.00 89.37 1158 GLU B O 1
ATOM 12839 N N . ARG B 2 1159 ? 164.089 138.025 176.347 1.00 86.96 1159 ARG B N 1
ATOM 12840 C CA . ARG B 2 1159 ? 162.777 138.429 175.857 1.00 86.96 1159 ARG B CA 1
ATOM 12841 C C . ARG B 2 1159 ? 162.194 137.365 174.937 1.00 86.96 1159 ARG B C 1
ATOM 12842 O O . ARG B 2 1159 ? 161.003 137.042 175.022 1.00 86.96 1159 ARG B O 1
ATOM 12850 N N . LYS B 2 1160 ? 163.028 136.786 174.071 1.00 95.06 1160 LYS B N 1
ATOM 12851 C CA . LYS B 2 1160 ? 162.575 135.671 173.249 1.00 95.06 1160 LYS B CA 1
ATOM 12852 C C . LYS B 2 1160 ? 162.222 134.462 174.110 1.00 95.06 1160 LYS B C 1
ATOM 12853 O O . LYS B 2 1160 ? 161.205 133.799 173.875 1.00 95.06 1160 LYS B O 1
ATOM 12859 N N . LEU B 2 1161 ? 163.051 134.164 175.114 1.00 96.75 1161 LEU B N 1
ATOM 12860 C CA . LEU B 2 1161 ? 162.802 133.012 175.976 1.00 96.75 1161 LEU B CA 1
ATOM 12861 C C . LEU B 2 1161 ? 161.557 133.217 176.832 1.00 96.75 1161 LEU B C 1
ATOM 12862 O O . LEU B 2 1161 ? 160.785 132.276 177.052 1.00 96.75 1161 LEU B O 1
ATOM 12867 N N . LEU B 2 1162 ? 161.350 134.440 177.330 1.00 101.90 1162 LEU B N 1
ATOM 12868 C CA . LEU B 2 1162 ? 160.217 134.700 178.214 1.00 101.90 1162 LEU B CA 1
ATOM 12869 C C . LEU B 2 1162 ? 158.890 134.467 177.503 1.00 101.90 1162 LEU B C 1
ATOM 12870 O O . LEU B 2 1162 ? 157.955 133.908 178.089 1.00 101.90 1162 LEU B O 1
ATOM 12875 N N . LYS B 2 1163 ? 158.783 134.893 176.242 1.00 101.96 1163 LYS B N 1
ATOM 12876 C CA . LYS B 2 1163 ? 157.562 134.633 175.484 1.00 101.96 1163 LYS B CA 1
ATOM 12877 C C . LYS B 2 1163 ? 157.386 133.145 175.214 1.00 101.96 1163 LYS B C 1
ATOM 12878 O O . LYS B 2 1163 ? 156.256 132.645 175.166 1.00 101.96 1163 LYS B O 1
ATOM 12884 N N . SER B 2 1164 ? 158.492 132.422 175.024 1.00 106.75 1164 SER B N 1
ATOM 12885 C CA . SER B 2 1164 ? 158.406 130.987 174.768 1.00 106.75 1164 SER B CA 1
ATOM 12886 C C . SER B 2 1164 ? 157.791 130.249 175.951 1.00 106.75 1164 SER B C 1
ATOM 12887 O O . SER B 2 1164 ? 157.108 129.234 175.771 1.00 106.75 1164 SER B O 1
ATOM 12890 N N . GLN B 2 1165 ? 158.023 130.743 177.169 1.00 111.87 1165 GLN B N 1
ATOM 12891 C CA . GLN B 2 1165 ? 157.486 130.082 178.354 1.00 111.87 1165 GLN B CA 1
ATOM 12892 C C . GLN B 2 1165 ? 155.964 130.151 178.406 1.00 111.87 1165 GLN B C 1
ATOM 12893 O O . GLN B 2 1165 ? 155.337 129.382 179.144 1.00 111.87 1165 GLN B O 1
ATOM 12899 N N . ILE B 2 1166 ? 155.355 131.060 177.640 1.00 114.76 1166 ILE B N 1
ATOM 12900 C CA . ILE B 2 1166 ? 153.899 131.161 177.612 1.00 114.76 1166 ILE B CA 1
ATOM 12901 C C . ILE B 2 1166 ? 153.283 129.865 177.097 1.00 114.76 1166 ILE B C 1
ATOM 12902 O O . ILE B 2 1166 ? 152.219 129.438 177.563 1.00 114.76 1166 ILE B O 1
ATOM 12907 N N . ASN B 2 1167 ? 153.951 129.212 176.141 1.00 120.48 1167 ASN B N 1
ATOM 12908 C CA . ASN B 2 1167 ? 153.380 128.039 175.487 1.00 120.48 1167 ASN B CA 1
ATOM 12909 C C . ASN B 2 1167 ? 153.115 126.902 176.468 1.00 120.48 1167 ASN B C 1
ATOM 12910 O O . ASN B 2 1167 ? 152.231 126.073 176.227 1.00 120.48 1167 ASN B O 1
ATOM 12915 N N . GLU B 2 1168 ? 153.858 126.841 177.568 1.00 123.91 1168 GLU B N 1
ATOM 12916 C CA . GLU B 2 1168 ? 153.648 125.823 178.583 1.00 123.91 1168 GLU B CA 1
ATOM 12917 C C . GLU B 2 1168 ? 152.734 126.369 179.679 1.00 123.91 1168 GLU B C 1
ATOM 12918 O O . GLU B 2 1168 ? 152.294 127.523 179.639 1.00 123.91 1168 GLU B O 1
ATOM 12924 N N . LEU B 2 1169 ? 152.440 125.533 180.678 1.00 126.68 1169 LEU B N 1
ATOM 12925 C CA . LEU B 2 1169 ? 151.543 125.947 181.751 1.00 126.68 1169 LEU B CA 1
ATOM 12926 C C . LEU B 2 1169 ? 152.245 126.815 182.786 1.00 126.68 1169 LEU B C 1
ATOM 12927 O O . LEU B 2 1169 ? 151.703 127.859 183.168 1.00 126.68 1169 LEU B O 1
ATOM 12932 N N . ASP B 2 1170 ? 153.433 126.412 183.240 1.00 126.20 1170 ASP B N 1
ATOM 12933 C CA . ASP B 2 1170 ? 154.257 127.184 184.178 1.00 126.20 1170 ASP B CA 1
ATOM 12934 C C . ASP B 2 1170 ? 153.446 127.438 185.444 1.00 126.20 1170 ASP B C 1
ATOM 12935 O O . ASP B 2 1170 ? 152.902 126.474 186.010 1.00 126.20 1170 ASP B O 1
ATOM 12940 N N . ASP B 2 1171 ? 153.337 128.673 185.921 1.00 129.48 1171 ASP B N 1
ATOM 12941 C CA . ASP B 2 1171 ? 152.589 129.031 187.115 1.00 129.48 1171 ASP B CA 1
ATOM 12942 C C . ASP B 2 1171 ? 151.377 129.848 186.692 1.00 129.48 1171 ASP B C 1
ATOM 12943 O O . ASP B 2 1171 ? 151.251 130.194 185.511 1.00 129.48 1171 ASP B O 1
ATOM 12948 N N . PRO B 2 1172 ? 150.439 130.137 187.628 1.00 125.45 1172 PRO B N 1
ATOM 12949 C CA . PRO B 2 1172 ? 149.260 130.946 187.282 1.00 125.45 1172 PRO B CA 1
ATOM 12950 C C . PRO B 2 1172 ? 149.538 132.147 186.388 1.00 125.45 1172 PRO B C 1
ATOM 12951 O O . PRO B 2 1172 ? 148.954 132.252 185.305 1.00 125.45 1172 PRO B O 1
ATOM 12955 N N . SER B 2 1173 ? 150.411 133.059 186.816 1.00 124.04 1173 SER B N 1
ATOM 12956 C CA . SER B 2 1173 ? 150.782 134.171 185.948 1.00 124.04 1173 SER B CA 1
ATOM 12957 C C . SER B 2 1173 ? 152.252 134.092 185.556 1.00 124.04 1173 SER B C 1
ATOM 12958 O O . SER B 2 1173 ? 152.580 134.003 184.368 1.00 124.04 1173 SER B O 1
ATOM 12961 N N . ASP B 2 1174 ? 153.141 134.136 186.552 1.00 123.97 1174 ASP B N 1
ATOM 12962 C CA . ASP B 2 1174 ? 154.553 133.798 186.392 1.00 123.97 1174 ASP B CA 1
ATOM 12963 C C . ASP B 2 1174 ? 155.310 134.699 185.418 1.00 123.97 1174 ASP B C 1
ATOM 12964 O O . ASP B 2 1174 ? 156.511 134.505 185.209 1.00 123.97 1174 ASP B O 1
ATOM 12969 N N . LEU B 2 1175 ? 154.640 135.689 184.822 1.00 116.45 1175 LEU B N 1
ATOM 12970 C CA . LEU B 2 1175 ? 155.264 136.397 183.710 1.00 116.45 1175 LEU B CA 1
ATOM 12971 C C . LEU B 2 1175 ? 155.221 137.912 183.842 1.00 116.45 1175 LEU B C 1
ATOM 12972 O O . LEU B 2 1175 ? 156.155 138.584 183.389 1.00 116.45 1175 LEU B O 1
ATOM 12977 N N . ILE B 2 1176 ? 154.156 138.469 184.424 1.00 113.82 1176 ILE B N 1
ATOM 12978 C CA . ILE B 2 1176 ? 153.906 139.902 184.277 1.00 113.82 1176 ILE B CA 1
ATOM 12979 C C . ILE B 2 1176 ? 155.023 140.722 184.908 1.00 113.82 1176 ILE B C 1
ATOM 12980 O O . ILE B 2 1176 ? 155.601 141.603 184.261 1.00 113.82 1176 ILE B O 1
ATOM 12985 N N . GLU B 2 1177 ? 155.365 140.434 186.165 1.00 109.75 1177 GLU B N 1
ATOM 12986 C CA . GLU B 2 1177 ? 156.345 141.268 186.854 1.00 109.75 1177 GLU B CA 1
ATOM 12987 C C . GLU B 2 1177 ? 157.752 141.072 186.298 1.00 109.75 1177 GLU B C 1
ATOM 12988 O O . GLU B 2 1177 ? 158.510 142.043 186.184 1.00 109.75 1177 GLU B O 1
ATOM 12994 N N . ARG B 2 1178 ? 158.115 139.840 185.928 1.00 105.36 1178 ARG B N 1
ATOM 12995 C CA . ARG B 2 1178 ? 159.433 139.607 185.347 1.00 105.36 1178 ARG B CA 1
ATOM 12996 C C . ARG B 2 1178 ? 159.573 140.304 184.001 1.00 105.36 1178 ARG B C 1
ATOM 12997 O O . ARG B 2 1178 ? 160.591 140.954 183.730 1.00 105.36 1178 ARG B O 1
ATOM 13005 N N . LEU B 2 1179 ? 158.557 140.188 183.144 1.00 100.52 1179 LEU B N 1
ATOM 13006 C CA . LEU B 2 1179 ? 158.605 140.868 181.857 1.00 100.52 1179 LEU B CA 1
ATOM 13007 C C . LEU B 2 1179 ? 158.621 142.379 182.039 1.00 100.52 1179 LEU B C 1
ATOM 13008 O O . LEU B 2 1179 ? 159.308 143.092 181.300 1.00 100.52 1179 LEU B O 1
ATOM 13013 N N . MET B 2 1180 ? 157.877 142.887 183.026 1.00 95.04 1180 MET B N 1
ATOM 13014 C CA . MET B 2 1180 ? 157.856 144.324 183.270 1.00 95.04 1180 MET B CA 1
ATOM 13015 C C . MET B 2 1180 ? 159.217 144.835 183.726 1.00 95.04 1180 MET B C 1
ATOM 13016 O O . MET B 2 1180 ? 159.687 145.870 183.240 1.00 95.04 1180 MET B O 1
ATOM 13021 N N . GLU B 2 1181 ? 159.866 144.131 184.658 1.00 95.39 1181 GLU B N 1
ATOM 13022 C CA . GLU B 2 1181 ? 161.183 144.580 185.098 1.00 95.39 1181 GLU B CA 1
ATOM 13023 C C . GLU B 2 1181 ? 162.213 144.449 183.984 1.00 95.39 1181 GLU B C 1
ATOM 13024 O O . GLU B 2 1181 ? 163.080 145.320 183.840 1.00 95.39 1181 GLU B O 1
ATOM 13030 N N . LEU B 2 1182 ? 162.121 143.394 183.168 1.00 90.06 1182 LEU B N 1
ATOM 13031 C CA . LEU B 2 1182 ? 163.019 143.285 182.025 1.00 90.06 1182 LEU B CA 1
ATOM 13032 C C . LEU B 2 1182 ? 162.831 144.456 181.071 1.00 90.06 1182 LEU B C 1
ATOM 13033 O O . LEU B 2 1182 ? 163.809 145.091 180.662 1.00 90.06 1182 LEU B O 1
ATOM 13038 N N . ASP B 2 1183 ? 161.578 144.782 180.739 1.00 84.63 1183 ASP B N 1
ATOM 13039 C CA . ASP B 2 1183 ? 161.315 145.867 179.800 1.00 84.63 1183 ASP B CA 1
ATOM 13040 C C . ASP B 2 1183 ? 161.749 147.210 180.370 1.00 84.63 1183 ASP B C 1
ATOM 13041 O O . ASP B 2 1183 ? 162.238 148.073 179.635 1.00 84.63 1183 ASP B O 1
ATOM 13046 N N . ASP B 2 1184 ? 161.583 147.408 181.680 1.00 80.72 1184 ASP B N 1
ATOM 13047 C CA . ASP B 2 1184 ? 162.096 148.623 182.306 1.00 80.72 1184 ASP B CA 1
ATOM 13048 C C . ASP B 2 1184 ? 163.613 148.691 182.181 1.00 80.72 1184 ASP B C 1
ATOM 13049 O O . ASP B 2 1184 ? 164.177 149.760 181.906 1.00 80.72 1184 ASP B O 1
ATOM 13054 N N . ALA B 2 1185 ? 164.290 147.556 182.376 1.00 78.53 1185 ALA B N 1
ATOM 13055 C CA . ALA B 2 1185 ? 165.740 147.523 182.218 1.00 78.53 1185 ALA B CA 1
ATOM 13056 C C . ALA B 2 1185 ? 166.147 147.895 180.798 1.00 78.53 1185 ALA B C 1
ATOM 13057 O O . ALA B 2 1185 ? 167.117 148.635 180.597 1.00 78.53 1185 ALA B O 1
ATOM 13059 N N . ILE B 2 1186 ? 165.422 147.384 179.799 1.00 78.19 1186 ILE B N 1
ATOM 13060 C CA . ILE B 2 1186 ? 165.679 147.800 178.419 1.00 78.19 1186 ILE B CA 1
ATOM 13061 C C . ILE B 2 1186 ? 165.435 149.293 178.257 1.00 78.19 1186 ILE B C 1
ATOM 13062 O O . ILE B 2 1186 ? 166.158 149.981 177.526 1.00 78.19 1186 ILE B O 1
ATOM 13067 N N . ASN B 2 1187 ? 164.408 149.816 178.930 1.00 76.03 1187 ASN B N 1
ATOM 13068 C CA . ASN B 2 1187 ? 164.064 151.226 178.783 1.00 76.03 1187 ASN B CA 1
ATOM 13069 C C . ASN B 2 1187 ? 165.171 152.132 179.307 1.00 76.03 1187 ASN B C 1
ATOM 13070 O O . ASN B 2 1187 ? 165.510 153.137 178.672 1.00 76.03 1187 ASN B O 1
ATOM 13075 N N . ASN B 2 1188 ? 165.752 151.795 180.461 1.00 80.02 1188 ASN B N 1
ATOM 13076 C CA . ASN B 2 1188 ? 166.694 152.695 181.121 1.00 80.02 1188 ASN B CA 1
ATOM 13077 C C . ASN B 2 1188 ? 168.157 152.319 180.885 1.00 80.02 1188 ASN B C 1
ATOM 13078 O O . ASN B 2 1188 ? 169.004 152.570 181.753 1.00 80.02 1188 ASN B O 1
ATOM 13083 N N . LEU B 2 1189 ? 168.489 151.743 179.735 1.00 70.04 1189 LEU B N 1
ATOM 13084 C CA . LEU B 2 1189 ? 169.890 151.481 179.439 1.00 70.04 1189 LEU B CA 1
ATOM 13085 C C . LEU B 2 1189 ? 170.617 152.777 179.099 1.00 70.04 1189 LEU B C 1
ATOM 13086 O O . LEU B 2 1189 ? 170.006 153.784 178.730 1.00 70.04 1189 LEU B O 1
ATOM 13091 N N . ASP B 2 1190 ? 171.937 152.740 179.228 1.00 68.09 1190 ASP B N 1
ATOM 13092 C CA . ASP B 2 1190 ? 172.771 153.891 178.929 1.00 68.09 1190 ASP B CA 1
ATOM 13093 C C . ASP B 2 1190 ? 173.272 153.826 177.492 1.00 68.09 1190 ASP B C 1
ATOM 13094 O O . ASP B 2 1190 ? 173.408 152.749 176.906 1.00 68.09 1190 ASP B O 1
ATOM 13099 N N . ILE B 2 1191 ? 173.544 155.001 176.927 1.00 61.63 1191 ILE B N 1
ATOM 13100 C CA . ILE B 2 1191 ? 174.014 155.092 175.550 1.00 61.63 1191 ILE B CA 1
ATOM 13101 C C . ILE B 2 1191 ? 175.537 155.121 175.454 1.00 61.63 1191 ILE B C 1
ATOM 13102 O O . ILE B 2 1191 ? 176.097 154.610 174.472 1.00 61.63 1191 ILE B O 1
ATOM 13107 N N . THR B 2 1192 ? 176.223 155.655 176.467 1.00 65.53 1192 THR B N 1
ATOM 13108 C CA . THR B 2 1192 ? 177.666 155.856 176.390 1.00 65.53 1192 THR B CA 1
ATOM 13109 C C . THR B 2 1192 ? 178.441 154.555 176.218 1.00 65.53 1192 THR B C 1
ATOM 13110 O O . THR B 2 1192 ? 179.599 154.594 175.788 1.00 65.53 1192 THR B O 1
ATOM 13114 N N . LYS B 2 1193 ? 177.844 153.413 176.547 1.00 65.16 1193 LYS B N 1
ATOM 13115 C CA . LYS B 2 1193 ? 178.546 152.147 176.397 1.00 65.16 1193 LYS B CA 1
ATOM 13116 C C . LYS B 2 1193 ? 178.820 151.869 174.920 1.00 65.16 1193 LYS B C 1
ATOM 13117 O O . LYS B 2 1193 ? 177.977 152.159 174.067 1.00 65.16 1193 LYS B O 1
ATOM 13123 N N . PRO B 2 1194 ? 179.991 151.318 174.589 1.00 64.00 1194 PRO B N 1
ATOM 13124 C CA . PRO B 2 1194 ? 180.329 151.124 173.167 1.00 64.00 1194 PRO B CA 1
ATOM 13125 C C . PRO B 2 1194 ? 179.368 150.214 172.424 1.00 64.00 1194 PRO B C 1
ATOM 13126 O O . PRO B 2 1194 ? 179.111 150.441 171.237 1.00 64.00 1194 PRO B O 1
ATOM 13130 N N . GLU B 2 1195 ? 178.827 149.187 173.082 1.00 68.43 1195 GLU B N 1
ATOM 13131 C CA . GLU B 2 1195 ? 177.910 148.278 172.398 1.00 68.43 1195 GLU B CA 1
ATOM 13132 C C . GLU B 2 1195 ? 176.602 148.977 172.044 1.00 68.43 1195 GLU B C 1
ATOM 13133 O O . GLU B 2 1195 ? 176.138 148.914 170.897 1.00 68.43 1195 GLU B O 1
ATOM 13139 N N . ASN B 2 1196 ? 175.995 149.655 173.021 1.00 61.52 1196 ASN B N 1
ATOM 13140 C CA . ASN B 2 1196 ? 174.759 150.384 172.760 1.00 61.52 1196 ASN B CA 1
ATOM 13141 C C . ASN B 2 1196 ? 174.989 151.509 171.762 1.00 61.52 1196 ASN B C 1
ATOM 13142 O O . ASN B 2 1196 ? 174.154 151.749 170.880 1.00 61.52 1196 ASN B O 1
ATOM 13147 N N . LEU B 2 1197 ? 176.114 152.215 171.892 1.00 49.94 1197 LEU B N 1
ATOM 13148 C CA . LEU B 2 1197 ? 176.429 153.283 170.951 1.00 49.94 1197 LEU B CA 1
ATOM 13149 C C . LEU B 2 1197 ? 176.565 152.742 169.536 1.00 49.94 1197 LEU B C 1
ATOM 13150 O O . LEU B 2 1197 ? 176.052 153.341 168.586 1.00 49.94 1197 LEU B O 1
ATOM 13155 N N . LYS B 2 1198 ? 177.248 151.606 169.377 1.00 51.00 1198 LYS B N 1
ATOM 13156 C CA . LYS B 2 1198 ? 177.392 151.009 168.055 1.00 51.00 1198 LYS B CA 1
ATOM 13157 C C . LYS B 2 1198 ? 176.042 150.595 167.489 1.00 51.00 1198 LYS B C 1
ATOM 13158 O O . LYS B 2 1198 ? 175.755 150.838 166.311 1.00 51.00 1198 LYS B O 1
ATOM 13164 N N . VAL B 2 1199 ? 175.193 149.982 168.316 1.00 49.90 1199 VAL B N 1
ATOM 13165 C CA . VAL B 2 1199 ? 173.883 149.542 167.840 1.00 49.90 1199 VAL B CA 1
ATOM 13166 C C . VAL B 2 1199 ? 173.058 150.737 167.374 1.00 49.90 1199 VAL B C 1
ATOM 13167 O O . VAL B 2 1199 ? 172.468 150.724 166.285 1.00 49.90 1199 VAL B O 1
ATOM 13171 N N . VAL B 2 1200 ? 173.022 151.797 168.184 1.00 44.14 1200 VAL B N 1
ATOM 13172 C CA . VAL B 2 1200 ? 172.220 152.968 167.839 1.00 44.14 1200 VAL B CA 1
ATOM 13173 C C . VAL B 2 1200 ? 172.777 153.655 166.598 1.00 44.14 1200 VAL B C 1
ATOM 13174 O O . VAL B 2 1200 ? 172.023 154.047 165.699 1.00 44.14 1200 VAL B O 1
ATOM 13178 N N . GLN B 2 1201 ? 174.101 153.804 166.521 1.00 43.13 1201 GLN B N 1
ATOM 13179 C CA . GLN B 2 1201 ? 174.705 154.475 165.377 1.00 43.13 1201 GLN B CA 1
ATOM 13180 C C . GLN B 2 1201 ? 174.499 153.683 164.094 1.00 43.13 1201 GLN B C 1
ATOM 13181 O O . GLN B 2 1201 ? 174.370 154.267 163.013 1.00 43.13 1201 GLN B O 1
ATOM 13187 N N . ASP B 2 1202 ? 174.471 152.355 164.187 1.00 48.40 1202 ASP B N 1
ATOM 13188 C CA . ASP B 2 1202 ? 174.248 151.541 163.002 1.00 48.40 1202 ASP B CA 1
ATOM 13189 C C . ASP B 2 1202 ? 172.773 151.340 162.688 1.00 48.40 1202 ASP B C 1
ATOM 13190 O O . ASP B 2 1202 ? 172.455 150.829 161.609 1.00 48.40 1202 ASP B O 1
ATOM 13195 N N . GLU B 2 1203 ? 171.868 151.724 163.587 1.00 47.22 1203 GLU B N 1
ATOM 13196 C CA . GLU B 2 1203 ? 170.443 151.530 163.345 1.00 47.22 1203 GLU B CA 1
ATOM 13197 C C . GLU B 2 1203 ? 169.731 152.792 162.872 1.00 47.22 1203 GLU B C 1
ATOM 13198 O O . GLU B 2 1203 ? 169.011 152.750 161.870 1.00 47.22 1203 GLU B O 1
ATOM 13204 N N . VAL B 2 1204 ? 169.905 153.919 163.567 1.00 36.83 1204 VAL B N 1
ATOM 13205 C CA . VAL B 2 1204 ? 169.143 155.129 163.292 1.00 36.83 1204 VAL B CA 1
ATOM 13206 C C . VAL B 2 1204 ? 170.031 156.292 162.868 1.00 36.83 1204 VAL B C 1
ATOM 13207 O O . VAL B 2 1204 ? 169.675 157.044 161.955 1.00 36.83 1204 VAL B O 1
ATOM 13211 N N . ILE B 2 1205 ? 171.178 156.467 163.511 1.00 34.14 1205 ILE B N 1
ATOM 13212 C CA . ILE B 2 1205 ? 172.012 157.646 163.243 1.00 34.14 1205 ILE B CA 1
ATOM 13213 C C . ILE B 2 1205 ? 172.673 157.501 161.876 1.00 34.14 1205 ILE B C 1
ATOM 13214 O O . ILE B 2 1205 ? 173.242 156.437 161.576 1.00 34.14 1205 ILE B O 1
ATOM 13219 N N . PRO B 2 1206 ? 172.627 158.523 161.021 1.00 32.43 1206 PRO B N 1
ATOM 13220 C CA . PRO B 2 1206 ? 173.250 158.410 159.698 1.00 32.43 1206 PRO B CA 1
ATOM 13221 C C . PRO B 2 1206 ? 174.759 158.256 159.799 1.00 32.43 1206 PRO B C 1
ATOM 13222 O O . PRO B 2 1206 ? 175.367 158.472 160.849 1.00 32.43 1206 PRO B O 1
ATOM 13226 N N . GLU B 2 1207 ? 175.366 157.870 158.675 1.00 35.21 1207 GLU B N 1
ATOM 13227 C CA . GLU B 2 1207 ? 176.806 157.638 158.657 1.00 35.21 1207 GLU B CA 1
ATOM 13228 C C . GLU B 2 1207 ? 177.592 158.932 158.821 1.00 35.21 1207 GLU B C 1
ATOM 13229 O O . GLU B 2 1207 ? 178.725 158.907 159.314 1.00 35.21 1207 GLU B O 1
ATOM 13235 N N . THR B 2 1208 ? 177.016 160.067 158.421 1.00 33.75 1208 THR B N 1
ATOM 13236 C CA . THR B 2 1208 ? 177.709 161.342 158.560 1.00 33.75 1208 THR B CA 1
ATOM 13237 C C . THR B 2 1208 ? 177.856 161.784 160.008 1.00 33.75 1208 THR B C 1
ATOM 13238 O O . THR B 2 1208 ? 178.604 162.731 160.273 1.00 33.75 1208 THR B O 1
ATOM 13242 N N . GLN B 2 1209 ? 177.170 161.134 160.946 1.00 33.90 1209 GLN B N 1
ATOM 13243 C CA . GLN B 2 1209 ? 177.201 161.522 162.350 1.00 33.90 1209 GLN B CA 1
ATOM 13244 C C . GLN B 2 1209 ? 177.706 160.390 163.240 1.00 33.90 1209 GLN B C 1
ATOM 13245 O O . GLN B 2 1209 ? 177.318 160.288 164.405 1.00 33.90 1209 GLN B O 1
ATOM 13251 N N . HIS B 2 1210 ? 178.573 159.534 162.705 1.00 34.86 1210 HIS B N 1
ATOM 13252 C CA . HIS B 2 1210 ? 179.152 158.438 163.471 1.00 34.86 1210 HIS B CA 1
ATOM 13253 C C . HIS B 2 1210 ? 180.458 158.887 164.112 1.00 34.86 1210 HIS B C 1
ATOM 13254 O O . HIS B 2 1210 ? 181.257 159.587 163.483 1.00 34.86 1210 HIS B O 1
ATOM 13261 N N . GLY B 2 1211 ? 180.671 158.479 165.358 1.00 36.04 1211 GLY B N 1
ATOM 13262 C CA . GLY B 2 1211 ? 181.883 158.854 166.062 1.00 36.04 1211 GLY B CA 1
ATOM 13263 C C . GLY B 2 1211 ? 182.020 158.072 167.348 1.00 36.04 1211 GLY B C 1
ATOM 13264 O O . GLY B 2 1211 ? 181.114 157.340 167.757 1.00 36.04 1211 GLY B O 1
ATOM 13265 N N . THR B 2 1212 ? 183.181 158.238 167.983 1.00 37.56 1212 THR B N 1
ATOM 13266 C CA . THR B 2 1212 ? 183.482 157.551 169.231 1.00 37.56 1212 THR B CA 1
ATOM 13267 C C . THR B 2 1212 ? 184.084 158.443 170.307 1.00 37.56 1212 THR B C 1
ATOM 13268 O O . THR B 2 1212 ? 184.157 158.011 171.462 1.00 37.56 1212 THR B O 1
ATOM 13272 N N . SER B 2 1213 ? 184.511 159.659 169.977 1.00 36.71 1213 SER B N 1
ATOM 13273 C CA . SER B 2 1213 ? 185.097 160.544 170.967 1.00 36.71 1213 SER B CA 1
ATOM 13274 C C . SER B 2 1213 ? 184.035 160.991 171.970 1.00 36.71 1213 SER B C 1
ATOM 13275 O O . SER B 2 1213 ? 182.836 160.891 171.702 1.00 36.71 1213 SER B O 1
ATOM 13278 N N . PRO B 2 1214 ? 184.454 161.462 173.150 1.00 38.08 1214 PRO B N 1
ATOM 13279 C CA . PRO B 2 1214 ? 183.460 161.920 174.138 1.00 38.08 1214 PRO B CA 1
ATOM 13280 C C . PRO B 2 1214 ? 182.527 162.995 173.609 1.00 38.08 1214 PRO B C 1
ATOM 13281 O O . PRO B 2 1214 ? 181.342 163.009 173.966 1.00 38.08 1214 PRO B O 1
ATOM 13285 N N . GLU B 2 1215 ? 183.030 163.899 172.765 1.00 40.32 1215 GLU B N 1
ATOM 13286 C CA . GLU B 2 1215 ? 182.185 164.963 172.233 1.00 40.32 1215 GLU B CA 1
ATOM 13287 C C . GLU B 2 1215 ? 181.044 164.401 171.395 1.00 40.32 1215 GLU B C 1
ATOM 13288 O O . GLU B 2 1215 ? 179.896 164.841 171.524 1.00 40.32 1215 GLU B O 1
ATOM 13294 N N . VAL B 2 1216 ? 181.336 163.420 170.540 1.00 34.26 1216 VAL B N 1
ATOM 13295 C CA . VAL B 2 1216 ? 180.303 162.871 169.669 1.00 34.26 1216 VAL B CA 1
ATOM 13296 C C . VAL B 2 1216 ? 179.266 162.105 170.479 1.00 34.26 1216 VAL B C 1
ATOM 13297 O O . VAL B 2 1216 ? 178.065 162.179 170.199 1.00 34.26 1216 VAL B O 1
ATOM 13301 N N . VAL B 2 1217 ? 179.704 161.359 171.494 1.00 33.64 1217 VAL B N 1
ATOM 13302 C CA . VAL B 2 1217 ? 178.759 160.628 172.333 1.00 33.64 1217 VAL B CA 1
ATOM 13303 C C . VAL B 2 1217 ? 177.869 161.594 173.108 1.00 33.64 1217 VAL B C 1
ATOM 13304 O O . VAL B 2 1217 ? 176.651 161.392 173.218 1.00 33.64 1217 VAL B O 1
ATOM 13308 N N . LYS B 2 1218 ? 178.460 162.659 173.655 1.00 32.94 1218 LYS B N 1
ATOM 13309 C CA . LYS B 2 1218 ? 177.670 163.661 174.362 1.00 32.94 1218 LYS B CA 1
ATOM 13310 C C . LYS B 2 1218 ? 176.661 164.322 173.431 1.00 32.94 1218 LYS B C 1
ATOM 13311 O O . LYS B 2 1218 ? 175.502 164.543 173.809 1.00 32.94 1218 LYS B O 1
ATOM 13317 N N . LEU B 2 1219 ? 177.079 164.636 172.203 1.00 30.68 1219 LEU B N 1
ATOM 13318 C CA . LEU B 2 1219 ? 176.165 165.256 171.251 1.00 30.68 1219 LEU B CA 1
ATOM 13319 C C . LEU B 2 1219 ? 175.058 164.294 170.837 1.00 30.68 1219 LEU B C 1
ATOM 13320 O O . LEU B 2 1219 ? 173.923 164.718 170.604 1.00 30.68 1219 LEU B O 1
ATOM 13325 N N . THR B 2 1220 ? 175.363 162.999 170.738 1.00 30.93 1220 THR B N 1
ATOM 13326 C CA . THR B 2 1220 ? 174.322 162.017 170.448 1.00 30.93 1220 THR B CA 1
ATOM 13327 C C . THR B 2 1220 ? 173.296 161.957 171.574 1.00 30.93 1220 THR B C 1
ATOM 13328 O O . THR B 2 1220 ? 172.081 161.909 171.325 1.00 30.93 1220 THR B O 1
ATOM 13332 N N . GLN B 2 1221 ? 173.767 161.968 172.824 1.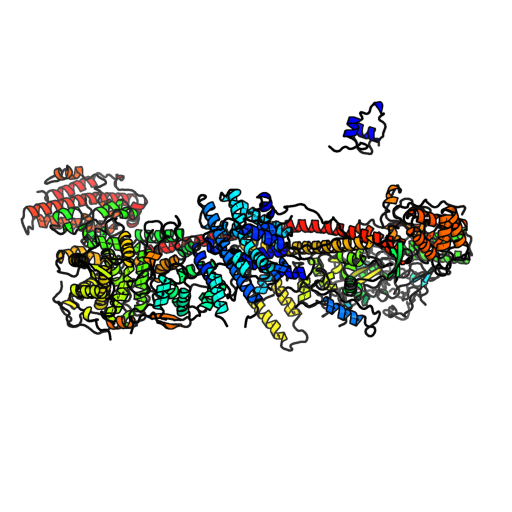00 34.41 1221 GLN B N 1
ATOM 13333 C CA . GLN B 2 1221 ? 172.844 161.988 173.955 1.00 34.41 1221 GLN B CA 1
ATOM 13334 C C . GLN B 2 1221 ? 171.967 163.234 173.924 1.00 34.41 1221 GLN B C 1
ATOM 13335 O O . GLN B 2 1221 ? 170.749 163.159 174.145 1.00 34.41 1221 GLN B O 1
ATOM 13341 N N . GLN B 2 1222 ? 172.570 164.390 173.640 1.00 33.29 1222 GLN B N 1
ATOM 13342 C CA . GLN B 2 1222 ? 171.800 165.626 173.557 1.00 33.29 1222 GLN B CA 1
ATOM 13343 C C . GLN B 2 1222 ? 170.790 165.573 172.418 1.00 33.29 1222 GLN B C 1
ATOM 13344 O O . GLN B 2 1222 ? 169.673 166.088 172.545 1.00 33.29 1222 GLN B O 1
ATOM 13350 N N . LYS B 2 1223 ? 171.169 164.965 171.293 1.00 29.85 1223 LYS B N 1
ATOM 13351 C CA . LYS B 2 1223 ? 170.247 164.832 170.172 1.00 29.85 1223 LYS B CA 1
ATOM 13352 C C . LYS B 2 1223 ? 169.039 163.992 170.555 1.00 29.85 1223 LYS B C 1
ATOM 13353 O O . LYS B 2 1223 ? 167.899 164.348 170.237 1.00 29.85 1223 LYS B O 1
ATOM 13359 N N . LEU B 2 1224 ? 169.265 162.876 171.250 1.00 30.42 1224 LEU B N 1
ATOM 13360 C CA . LEU B 2 1224 ? 168.138 162.050 171.680 1.00 30.42 1224 LEU B CA 1
ATOM 13361 C C . LEU B 2 1224 ? 167.241 162.799 172.664 1.00 30.42 1224 LEU B C 1
ATOM 13362 O O . LEU B 2 1224 ? 166.005 162.730 172.574 1.00 30.42 1224 LEU B O 1
ATOM 13367 N N . ASP B 2 1225 ? 167.843 163.535 173.604 1.00 32.93 1225 ASP B N 1
ATOM 13368 C CA . ASP B 2 1225 ? 167.042 164.286 174.568 1.00 32.93 1225 ASP B CA 1
ATOM 13369 C C . ASP B 2 1225 ? 166.199 165.358 173.882 1.00 32.93 1225 ASP B C 1
ATOM 13370 O O . ASP B 2 1225 ? 165.005 165.518 174.183 1.00 32.93 1225 ASP B O 1
ATOM 13375 N N . ILE B 2 1226 ? 166.799 166.104 172.952 1.00 27.44 1226 ILE B N 1
ATOM 13376 C CA . ILE B 2 1226 ? 166.041 167.144 172.270 1.00 27.44 1226 ILE B CA 1
ATOM 13377 C C . ILE B 2 1226 ? 164.990 166.528 171.359 1.00 27.44 1226 ILE B C 1
ATOM 13378 O O . ILE B 2 1226 ? 163.936 167.131 171.124 1.00 27.44 1226 ILE B O 1
ATOM 13383 N N . GLU B 2 1227 ? 165.234 165.318 170.848 1.00 30.71 1227 GLU B N 1
ATOM 13384 C CA . GLU B 2 1227 ? 164.190 164.626 170.105 1.00 30.71 1227 GLU B CA 1
ATOM 13385 C C . GLU B 2 1227 ? 162.999 164.319 170.999 1.00 30.71 1227 GLU B C 1
ATOM 13386 O O . GLU B 2 1227 ? 161.847 164.482 170.586 1.00 30.71 1227 GLU B O 1
ATOM 13392 N N . ASN B 2 1228 ? 163.256 163.869 172.230 1.00 24.82 1228 ASN B N 1
ATOM 13393 C CA . ASN B 2 1228 ? 162.156 163.643 173.167 1.00 24.82 1228 ASN B CA 1
ATOM 13394 C C . ASN B 2 1228 ? 161.380 164.931 173.426 1.00 24.82 1228 ASN B C 1
ATOM 13395 O O . ASN B 2 1228 ? 160.139 164.929 173.475 1.00 24.82 1228 ASN B O 1
ATOM 13400 N N . GLU B 2 1229 ? 162.099 166.042 173.596 1.00 31.55 1229 GLU B N 1
ATOM 13401 C CA . GLU B 2 1229 ? 161.431 167.327 173.796 1.00 31.55 1229 GLU B CA 1
ATOM 13402 C C . GLU B 2 1229 ? 160.554 167.688 172.601 1.00 31.55 1229 GLU B C 1
ATOM 13403 O O . GLU B 2 1229 ? 159.425 168.179 172.766 1.00 31.55 1229 GLU B O 1
ATOM 13409 N N . VAL B 2 1230 ? 161.061 167.456 171.388 1.00 23.06 1230 VAL B N 1
ATOM 13410 C CA . VAL B 2 1230 ? 160.284 167.726 170.183 1.00 23.06 1230 VAL B CA 1
ATOM 13411 C C . VAL B 2 1230 ? 159.038 166.850 170.146 1.00 23.06 1230 VAL B C 1
ATOM 13412 O O . VAL B 2 1230 ? 157.953 167.312 169.775 1.00 23.06 1230 VAL B O 1
ATOM 13416 N N . ILE B 2 1231 ? 159.171 165.579 170.540 1.00 28.09 1231 ILE B N 1
ATOM 13417 C CA . ILE B 2 1231 ? 158.008 164.693 170.597 1.00 28.09 1231 ILE B CA 1
ATOM 13418 C C . ILE B 2 1231 ? 156.936 165.302 171.487 1.00 28.09 1231 ILE B C 1
ATOM 13419 O O . ILE B 2 1231 ? 155.769 165.434 171.093 1.00 28.09 1231 ILE B O 1
ATOM 13424 N N . ASN B 2 1232 ? 157.328 165.690 172.703 1.00 29.97 1232 ASN B N 1
ATOM 13425 C CA . ASN B 2 1232 ? 156.356 166.194 173.668 1.00 29.97 1232 ASN B CA 1
ATOM 13426 C C . ASN B 2 1232 ? 155.658 167.441 173.143 1.00 29.97 1232 ASN B C 1
ATOM 13427 O O . ASN B 2 1232 ? 154.421 167.542 173.173 1.00 29.97 1232 ASN B O 1
ATOM 13432 N N . THR B 2 1233 ? 156.437 168.398 172.636 1.00 28.93 1233 THR B N 1
ATOM 13433 C CA . THR B 2 1233 ? 155.838 169.669 172.248 1.00 28.93 1233 THR B CA 1
ATOM 13434 C C . THR B 2 1233 ? 154.975 169.518 170.999 1.00 28.93 1233 THR B C 1
ATOM 13435 O O . THR B 2 1233 ? 153.901 170.127 170.901 1.00 28.93 1233 THR B O 1
ATOM 13439 N N . GLY B 2 1234 ? 155.419 168.704 170.038 1.00 30.18 1234 GLY B N 1
ATOM 13440 C CA . GLY B 2 1234 ? 154.605 168.458 168.862 1.00 30.18 1234 GLY B CA 1
ATOM 13441 C C . GLY B 2 1234 ? 153.299 167.767 169.195 1.00 30.18 1234 GLY B C 1
ATOM 13442 O O . GLY B 2 1234 ? 152.256 168.086 168.621 1.00 30.18 1234 GLY B O 1
ATOM 13443 N N . VAL B 2 1235 ? 153.334 166.812 170.130 1.00 24.33 1235 VAL B N 1
ATOM 13444 C CA . VAL B 2 1235 ? 152.101 166.147 170.544 1.00 24.33 1235 VAL B CA 1
ATOM 13445 C C . VAL B 2 1235 ? 151.150 167.141 171.195 1.00 24.33 1235 VAL B C 1
ATOM 13446 O O . VAL B 2 1235 ? 149.938 167.130 170.931 1.00 24.33 1235 VAL B O 1
ATOM 13450 N N . ARG B 2 1236 ? 151.677 168.017 172.055 1.00 35.19 1236 ARG B N 1
ATOM 13451 C CA . ARG B 2 1236 ? 150.822 169.020 172.684 1.00 35.19 1236 ARG B CA 1
ATOM 13452 C C . ARG B 2 1236 ? 150.171 169.920 171.639 1.00 35.19 1236 ARG B C 1
ATOM 13453 O O . ARG B 2 1236 ? 148.962 170.187 171.694 1.00 35.19 1236 ARG B O 1
ATOM 13461 N N . VAL B 2 1237 ? 150.958 170.381 170.664 1.00 29.63 1237 VAL B N 1
ATOM 13462 C CA . VAL B 2 1237 ? 150.418 171.272 169.639 1.00 29.63 1237 VAL B CA 1
ATOM 13463 C C . VAL B 2 1237 ? 149.364 170.557 168.805 1.00 29.63 1237 VAL B C 1
ATOM 13464 O O . VAL B 2 1237 ? 148.322 171.133 168.472 1.00 29.63 1237 VAL B O 1
ATOM 13468 N N . GLN B 2 1238 ? 149.616 169.294 168.446 1.00 31.88 1238 GLN B N 1
ATOM 13469 C CA . GLN B 2 1238 ? 148.647 168.547 167.650 1.00 31.88 1238 GLN B CA 1
ATOM 13470 C C . GLN B 2 1238 ? 147.334 168.365 168.400 1.00 31.88 1238 GLN B C 1
ATOM 13471 O O . GLN B 2 1238 ? 146.251 168.542 167.825 1.00 31.88 1238 GLN B O 1
ATOM 13477 N N . GLU B 2 1239 ? 147.407 168.007 169.685 1.00 35.00 1239 GLU B N 1
ATOM 13478 C CA . GLU B 2 1239 ? 146.184 167.836 170.463 1.00 35.00 1239 GLU B CA 1
ATOM 13479 C C . GLU B 2 1239 ? 145.409 169.143 170.561 1.00 35.00 1239 GLU B C 1
ATOM 13480 O O . GLU B 2 1239 ? 144.180 169.162 170.399 1.00 35.00 1239 GLU B O 1
ATOM 13486 N N . LEU B 2 1240 ? 146.112 170.251 170.811 1.00 26.97 1240 LEU B N 1
ATOM 13487 C CA . LEU B 2 1240 ? 145.426 171.535 170.922 1.00 26.97 1240 LEU B CA 1
ATOM 13488 C C . LEU B 2 1240 ? 144.792 171.945 169.598 1.00 26.97 1240 LEU B C 1
ATOM 13489 O O . LEU B 2 1240 ? 143.681 172.484 169.581 1.00 26.97 1240 LEU B O 1
ATOM 13494 N N . GLU B 2 1241 ? 145.476 171.699 168.479 1.00 36.68 1241 GLU B N 1
ATOM 13495 C CA . GLU B 2 1241 ? 144.906 172.039 167.178 1.00 36.68 1241 GLU B CA 1
ATOM 13496 C C . GLU B 2 1241 ? 143.670 171.201 166.873 1.00 36.68 1241 GLU B C 1
ATOM 13497 O O . GLU B 2 1241 ? 142.683 171.717 166.332 1.00 36.68 1241 GLU B O 1
ATOM 13503 N N . LEU B 2 1242 ? 143.704 169.906 167.200 1.00 25.14 1242 LEU B N 1
ATOM 13504 C CA . LEU B 2 1242 ? 142.519 169.074 167.004 1.00 25.14 1242 LEU B CA 1
ATOM 13505 C C . LEU B 2 1242 ? 141.351 169.574 167.844 1.00 25.14 1242 LEU B C 1
ATOM 13506 O O . LEU B 2 1242 ? 140.213 169.654 167.358 1.00 25.14 1242 LEU B O 1
ATOM 13511 N N . GLU B 2 1243 ? 141.613 169.913 169.109 1.00 35.08 1243 GLU B N 1
ATOM 13512 C CA . GLU B 2 1243 ? 140.551 170.439 169.958 1.00 35.08 1243 GLU B CA 1
ATOM 13513 C C . GLU B 2 1243 ? 139.998 171.743 169.400 1.00 35.08 1243 GLU B C 1
ATOM 13514 O O . GLU B 2 1243 ? 138.783 171.968 169.419 1.00 35.08 1243 GLU B O 1
ATOM 13520 N N . LEU B 2 1244 ? 140.875 172.611 168.892 1.00 26.54 1244 LEU B N 1
ATOM 13521 C CA . LEU B 2 1244 ? 140.424 173.875 168.318 1.00 26.54 1244 LEU B CA 1
ATOM 13522 C C . LEU B 2 1244 ? 139.531 173.649 167.105 1.00 26.54 1244 LEU B C 1
ATOM 13523 O O . LEU B 2 1244 ? 138.494 174.307 166.959 1.00 26.54 1244 LEU B O 1
ATOM 13528 N N . ALA B 2 1245 ? 139.922 172.731 166.218 1.00 29.18 1245 ALA B N 1
ATOM 13529 C CA . ALA B 2 1245 ? 139.102 172.453 165.042 1.00 29.18 1245 ALA B CA 1
ATOM 13530 C C . ALA B 2 1245 ? 137.744 171.887 165.436 1.00 29.18 1245 ALA B C 1
ATOM 13531 O O . ALA B 2 1245 ? 136.707 172.291 164.887 1.00 29.18 1245 ALA B O 1
ATOM 13533 N N . ARG B 2 1246 ? 137.727 170.954 166.391 1.00 30.20 1246 ARG B N 1
ATOM 13534 C CA . ARG B 2 1246 ? 136.457 170.385 166.833 1.00 30.20 1246 ARG B CA 1
ATOM 13535 C C . ARG B 2 1246 ? 135.564 171.451 167.454 1.00 30.20 1246 ARG B C 1
ATOM 13536 O O . ARG B 2 1246 ? 134.354 171.485 167.196 1.00 30.20 1246 ARG B O 1
ATOM 13544 N N . GLN B 2 1247 ? 136.141 172.333 168.273 1.00 31.59 1247 GLN B N 1
ATOM 13545 C CA . GLN B 2 1247 ? 135.350 173.389 168.893 1.00 31.59 1247 GLN B CA 1
ATOM 13546 C C . GLN B 2 1247 ? 134.809 174.357 167.854 1.00 31.59 1247 GLN B C 1
ATOM 13547 O O . GLN B 2 1247 ? 133.676 174.829 167.975 1.00 31.59 1247 GLN B O 1
ATOM 13553 N N . LYS B 2 1248 ? 135.605 174.681 166.832 1.00 33.21 1248 LYS B N 1
ATOM 13554 C CA . LYS B 2 1248 ? 135.110 175.564 165.780 1.00 33.21 1248 LYS B CA 1
ATOM 13555 C C . LYS B 2 1248 ? 133.941 174.932 165.038 1.00 33.21 1248 LYS B C 1
ATOM 13556 O O . LYS B 2 1248 ? 132.929 175.597 164.774 1.00 33.21 1248 LYS B O 1
ATOM 13562 N N . VAL B 2 1249 ? 134.053 173.643 164.706 1.00 30.61 1249 VAL B N 1
ATOM 13563 C CA . VAL B 2 1249 ? 132.961 172.962 164.010 1.00 30.61 1249 VAL B CA 1
ATOM 13564 C C . VAL B 2 1249 ? 131.703 172.957 164.872 1.00 30.61 1249 VAL B C 1
ATOM 13565 O O . VAL B 2 1249 ? 130.602 173.273 164.402 1.00 30.61 1249 VAL B O 1
ATOM 13569 N N . GLN B 2 1250 ? 131.852 172.616 166.154 1.00 27.84 1250 GLN B N 1
ATOM 13570 C CA . GLN B 2 1250 ? 130.690 172.539 167.031 1.00 27.84 1250 GLN B CA 1
ATOM 13571 C C . GLN B 2 1250 ? 130.082 173.910 167.296 1.00 27.84 1250 GLN B C 1
ATOM 13572 O O . GLN B 2 1250 ? 128.862 174.025 167.432 1.00 27.84 1250 GLN B O 1
ATOM 13578 N N . LEU B 2 1251 ? 130.903 174.959 167.359 1.00 30.43 1251 LEU B N 1
ATOM 13579 C CA . LEU B 2 1251 ? 130.370 176.303 167.552 1.00 30.43 1251 LEU B CA 1
ATOM 13580 C C . LEU B 2 1251 ? 129.619 176.781 166.317 1.00 30.43 1251 LEU B C 1
ATOM 13581 O O . LEU B 2 1251 ? 128.576 177.432 166.435 1.00 30.43 1251 LEU B O 1
ATOM 13586 N N . GLU B 2 1252 ? 130.129 176.468 165.122 1.00 35.45 1252 GLU B N 1
ATOM 13587 C CA . GLU B 2 1252 ? 129.382 176.791 163.910 1.00 35.45 1252 GLU B CA 1
ATOM 13588 C C . GLU B 2 1252 ? 128.059 176.037 163.870 1.00 35.45 1252 GLU B C 1
ATOM 13589 O O . GLU B 2 1252 ? 127.027 176.595 163.476 1.00 35.45 1252 GLU B O 1
ATOM 13595 N N . ASP B 2 1253 ? 128.069 174.766 164.280 1.00 34.39 1253 ASP B N 1
ATOM 13596 C CA . ASP B 2 1253 ? 126.829 173.994 164.339 1.00 34.39 1253 ASP B CA 1
ATOM 13597 C C . ASP B 2 1253 ? 125.843 174.603 165.329 1.00 34.39 1253 ASP B C 1
ATOM 13598 O O . ASP B 2 1253 ? 124.643 174.703 165.044 1.00 34.39 1253 ASP B O 1
ATOM 13603 N N . ALA B 2 1254 ? 126.333 175.012 166.500 1.00 32.51 1254 ALA B N 1
ATOM 13604 C CA . ALA B 2 1254 ? 125.468 175.634 167.495 1.00 32.51 1254 ALA B CA 1
ATOM 13605 C C . ALA B 2 1254 ? 124.883 176.939 166.978 1.00 32.51 1254 ALA B C 1
ATOM 13606 O O . ALA B 2 1254 ? 123.702 177.222 167.197 1.00 32.51 1254 ALA B O 1
ATOM 13608 N N . LEU B 2 1255 ? 125.698 177.751 166.299 1.00 33.26 1255 LEU B N 1
ATOM 13609 C CA . LEU B 2 1255 ? 125.196 178.998 165.731 1.00 33.26 1255 LEU B CA 1
ATOM 13610 C C . LEU B 2 1255 ? 124.130 178.731 164.677 1.00 33.26 1255 LEU B C 1
ATOM 13611 O O . LEU B 2 1255 ? 123.096 179.410 164.640 1.00 33.26 1255 LEU B O 1
ATOM 13616 N N . SER B 2 1256 ? 124.358 177.737 163.819 1.00 37.76 1256 SER B N 1
ATOM 13617 C CA . SER B 2 1256 ? 123.361 177.404 162.808 1.00 37.76 1256 SER B CA 1
ATOM 13618 C C . SER B 2 1256 ? 122.059 176.948 163.453 1.00 37.76 1256 SER B C 1
ATOM 13619 O O . SER B 2 1256 ? 120.970 177.305 162.990 1.00 37.76 1256 SER B O 1
ATOM 13622 N N . ARG B 2 1257 ? 122.151 176.156 164.524 1.00 38.30 1257 ARG B N 1
ATOM 13623 C CA . ARG B 2 1257 ? 120.940 175.684 165.190 1.00 38.30 1257 ARG B CA 1
ATOM 13624 C C . ARG B 2 1257 ? 120.200 176.821 165.890 1.00 38.30 1257 ARG B C 1
ATOM 13625 O O . ARG B 2 1257 ? 118.967 176.891 165.827 1.00 38.30 1257 ARG B O 1
ATOM 13633 N N . ILE B 2 1258 ? 120.925 177.722 166.562 1.00 39.49 1258 ILE B N 1
ATOM 13634 C CA . ILE B 2 1258 ? 120.259 178.808 167.276 1.00 39.49 1258 ILE B CA 1
ATOM 13635 C C . ILE B 2 1258 ? 119.687 179.819 166.292 1.00 39.49 1258 ILE B C 1
ATOM 13636 O O . ILE B 2 1258 ? 118.735 180.535 166.624 1.00 39.49 1258 ILE B O 1
ATOM 13641 N N . GLU B 2 1259 ? 120.210 179.867 165.064 1.00 45.39 1259 GLU B N 1
ATOM 13642 C CA . GLU B 2 1259 ? 119.649 180.775 164.071 1.00 45.39 1259 GLU B CA 1
ATOM 13643 C C . GLU B 2 1259 ? 118.235 180.396 163.651 1.00 45.39 1259 GLU B C 1
ATOM 13644 O O . GLU B 2 1259 ? 117.574 181.196 162.980 1.00 45.39 1259 GLU B O 1
ATOM 13650 N N . GLU B 2 1260 ? 117.757 179.206 164.019 1.00 49.04 1260 GLU B N 1
ATOM 13651 C CA . GLU B 2 1260 ? 116.396 178.793 163.699 1.00 49.04 1260 GLU B CA 1
ATOM 13652 C C . GLU B 2 1260 ? 115.377 179.214 164.751 1.00 49.04 1260 GLU B C 1
ATOM 13653 O O . GLU B 2 1260 ? 114.174 179.053 164.522 1.00 49.04 1260 GLU B O 1
ATOM 13659 N N . THR B 2 1261 ? 115.818 179.748 165.885 1.00 47.50 1261 THR B N 1
ATOM 13660 C CA . THR B 2 1261 ? 114.925 180.167 166.956 1.00 47.50 1261 THR B CA 1
ATOM 13661 C C . THR B 2 1261 ? 114.733 181.677 166.905 1.00 47.50 1261 THR B C 1
ATOM 13662 O O . THR B 2 1261 ? 115.686 182.425 166.671 1.00 47.50 1261 THR B O 1
ATOM 13666 N N . ALA B 2 1262 ? 113.495 182.117 167.117 1.00 49.82 1262 ALA B N 1
ATOM 13667 C CA . ALA B 2 1262 ? 113.189 183.538 167.079 1.00 49.82 1262 ALA B CA 1
ATOM 13668 C C . ALA B 2 1262 ? 113.896 184.275 168.209 1.00 49.82 1262 ALA B C 1
ATOM 13669 O O . ALA B 2 1262 ? 114.142 183.725 169.286 1.00 49.82 1262 ALA B O 1
ATOM 13671 N N . ASP B 2 1263 ? 114.220 185.540 167.952 1.00 54.32 1263 ASP B N 1
ATOM 13672 C CA . ASP B 2 1263 ? 114.942 186.375 168.908 1.00 54.32 1263 ASP B CA 1
ATOM 13673 C C . ASP B 2 1263 ? 113.918 186.951 169.879 1.00 54.32 1263 ASP B C 1
ATOM 13674 O O . ASP B 2 1263 ? 113.309 187.990 169.615 1.00 54.32 1263 ASP B O 1
ATOM 13679 N N . ILE B 2 1264 ? 113.728 186.272 171.009 1.00 46.65 1264 ILE B N 1
ATOM 13680 C CA . ILE B 2 1264 ? 112.747 186.686 172.006 1.00 46.65 1264 ILE B CA 1
ATOM 13681 C C . ILE B 2 1264 ? 113.408 186.783 173.373 1.00 46.65 1264 ILE B C 1
ATOM 13682 O O . ILE B 2 1264 ? 112.726 186.927 174.393 1.00 46.65 1264 ILE B O 1
ATOM 13687 N N . ASN B 2 1265 ? 114.730 186.700 173.406 1.00 43.04 1265 ASN B N 1
ATOM 13688 C CA . ASN B 2 1265 ? 115.453 186.749 174.669 1.00 43.04 1265 ASN B CA 1
ATOM 13689 C C . ASN B 2 1265 ? 115.544 188.188 175.160 1.00 43.04 1265 ASN B C 1
ATOM 13690 O O . ASN B 2 1265 ? 116.056 189.046 174.433 1.00 43.04 1265 ASN B O 1
ATOM 13695 N N . PRO B 2 1266 ? 115.069 188.494 176.365 1.00 42.23 1266 PRO B N 1
ATOM 13696 C CA . PRO B 2 1266 ? 115.116 189.879 176.877 1.00 42.23 1266 PRO B CA 1
ATOM 13697 C C . PRO B 2 1266 ? 116.420 190.182 177.608 1.00 42.23 1266 PRO B C 1
ATOM 13698 O O . PRO B 2 1266 ? 116.472 190.330 178.836 1.00 42.23 1266 PRO B O 1
ATOM 13702 N N . HIS B 2 1267 ? 117.510 190.279 176.847 1.00 44.48 1267 HIS B N 1
ATOM 13703 C CA . HIS B 2 1267 ? 118.821 190.536 177.428 1.00 44.48 1267 HIS B CA 1
ATOM 13704 C C . HIS B 2 1267 ? 119.216 192.009 177.428 1.00 44.48 1267 HIS B C 1
ATOM 13705 O O . HIS B 2 1267 ? 120.294 192.341 177.932 1.00 44.48 1267 HIS B O 1
ATOM 13712 N N . ASP B 2 1268 ? 118.380 192.898 176.885 1.00 46.83 1268 ASP B N 1
ATOM 13713 C CA . ASP B 2 1268 ? 118.597 194.339 176.960 1.00 46.83 1268 ASP B CA 1
ATOM 13714 C C . ASP B 2 1268 ? 117.522 195.050 177.771 1.00 46.83 1268 ASP B C 1
ATOM 13715 O O . ASP B 2 1268 ? 117.378 196.272 177.663 1.00 46.83 1268 ASP B O 1
ATOM 13720 N N . VAL B 2 1269 ? 116.768 194.319 178.581 1.00 38.11 1269 VAL B N 1
ATOM 13721 C CA . VAL B 2 1269 ? 115.653 194.881 179.330 1.00 38.11 1269 VAL B CA 1
ATOM 13722 C C . VAL B 2 1269 ? 116.127 195.222 180.733 1.00 38.11 1269 VAL B C 1
ATOM 13723 O O . VAL B 2 1269 ? 116.745 194.391 181.409 1.00 38.11 1269 VAL B O 1
ATOM 13727 N N . ILE B 2 1270 ? 115.846 196.445 181.166 1.00 39.26 1270 ILE B N 1
ATOM 13728 C CA . ILE B 2 1270 ? 116.201 196.919 182.497 1.00 39.26 1270 ILE B CA 1
ATOM 13729 C C . ILE B 2 1270 ? 114.902 197.168 183.248 1.00 39.26 1270 ILE B C 1
ATOM 13730 O O . ILE B 2 1270 ? 114.132 198.068 182.893 1.00 39.26 1270 ILE B O 1
ATOM 13735 N N . SER B 2 1271 ? 114.652 196.372 184.283 1.00 48.13 1271 SER B N 1
ATOM 13736 C CA . SER B 2 1271 ? 113.440 196.524 185.073 1.00 48.13 1271 SER B CA 1
ATOM 13737 C C . SER B 2 1271 ? 113.623 197.605 186.126 1.00 48.13 1271 SER B C 1
ATOM 13738 O O . SER B 2 1271 ? 114.674 197.698 186.767 1.00 48.13 1271 SER B O 1
ATOM 13741 N N . GLU B 2 1272 ? 112.594 198.426 186.300 1.00 57.62 1272 GLU B N 1
ATOM 13742 C CA . GLU B 2 1272 ? 112.643 199.462 187.316 1.00 57.62 1272 GLU B CA 1
ATOM 13743 C C . GLU B 2 1272 ? 112.657 198.827 188.705 1.00 57.62 1272 GLU B C 1
ATOM 13744 O O . GLU B 2 1272 ? 112.027 197.787 188.918 1.00 57.62 1272 GLU B O 1
ATOM 13750 N N . PRO B 2 1273 ? 113.373 199.416 189.661 1.00 52.33 1273 PRO B N 1
ATOM 13751 C CA . PRO B 2 1273 ? 113.401 198.845 191.012 1.00 52.33 1273 PRO B CA 1
ATOM 13752 C C . PRO B 2 1273 ? 112.027 198.889 191.662 1.00 52.33 1273 PRO B C 1
ATOM 13753 O O . PRO B 2 1273 ? 111.223 199.789 191.413 1.00 52.33 1273 PRO B O 1
ATOM 13757 N N . LEU B 2 1274 ? 111.766 197.897 192.503 1.00 53.40 1274 LEU B N 1
ATOM 13758 C CA . LEU B 2 1274 ? 110.470 197.777 193.155 1.00 53.40 1274 LEU B CA 1
ATOM 13759 C C . LEU B 2 1274 ? 110.331 198.828 194.249 1.00 53.40 1274 LEU B C 1
ATOM 13760 O O . LEU B 2 1274 ? 111.194 198.905 195.131 1.00 53.40 1274 LEU B O 1
ATOM 13765 N N . PRO B 2 1275 ? 109.286 199.650 194.231 1.00 59.72 1275 PRO B N 1
ATOM 13766 C CA . PRO B 2 1275 ? 109.084 200.608 195.320 1.00 59.72 1275 PRO B CA 1
ATOM 13767 C C . PRO B 2 1275 ? 108.573 199.922 196.578 1.00 59.72 1275 PRO B C 1
ATOM 13768 O O . PRO B 2 1275 ? 107.949 198.859 196.535 1.00 59.72 1275 PRO B O 1
ATOM 13772 N N . SER B 2 1276 ? 108.846 200.555 197.715 1.00 73.08 1276 SER B N 1
ATOM 13773 C CA . SER B 2 1276 ? 108.406 200.023 198.994 1.00 73.08 1276 SER B CA 1
ATOM 13774 C C . SER B 2 1276 ? 106.970 200.447 199.289 1.00 73.08 1276 SER B C 1
ATOM 13775 O O . SER B 2 1276 ? 106.482 201.472 198.805 1.00 73.08 1276 SER B O 1
ATOM 13778 N N . GLY B 2 1277 ? 106.291 199.638 200.099 1.00 79.49 1277 GLY B N 1
ATOM 13779 C CA . GLY B 2 1277 ? 104.908 199.900 200.444 1.00 79.49 1277 GLY B CA 1
ATOM 13780 C C . GLY B 2 1277 ? 104.708 200.349 201.877 1.00 79.49 1277 GLY B C 1
ATOM 13781 O O . GLY B 2 1277 ? 105.653 200.799 202.532 1.00 79.49 1277 GLY B O 1
ATOM 13782 N N . ARG B 2 1278 ? 103.473 200.235 202.372 1.00 88.94 1278 ARG B N 1
ATOM 13783 C CA . ARG B 2 1278 ? 103.181 200.653 203.740 1.00 88.94 1278 ARG B CA 1
ATOM 13784 C C . ARG B 2 1278 ? 103.842 199.732 204.758 1.00 88.94 1278 ARG B C 1
ATOM 13785 O O . ARG B 2 1278 ? 104.393 200.202 205.762 1.00 88.94 1278 ARG B O 1
ATOM 13793 N N . ALA B 2 1279 ? 103.793 198.423 204.519 1.00 85.66 1279 ALA B N 1
ATOM 13794 C CA . ALA B 2 1279 ? 104.342 197.420 205.432 1.00 85.66 1279 ALA B CA 1
ATOM 13795 C C . ALA B 2 1279 ? 103.761 197.560 206.838 1.00 85.66 1279 ALA B C 1
ATOM 13796 O O . ALA B 2 1279 ? 103.522 196.566 207.523 1.00 85.66 1279 ALA B O 1
ATOM 13798 N N . ASN B 2 1418 ? 102.955 181.988 214.014 1.00 98.60 1418 ASN B N 1
ATOM 13799 C CA . ASN B 2 1418 ? 103.831 181.193 214.866 1.00 98.60 1418 ASN B CA 1
ATOM 13800 C C . ASN B 2 1418 ? 104.799 180.365 214.028 1.00 98.60 1418 ASN B C 1
ATOM 13801 O O . ASN B 2 1418 ? 105.930 180.109 214.439 1.00 98.60 1418 ASN B O 1
ATOM 13806 N N . THR B 2 1419 ? 104.341 179.949 212.850 1.00 103.29 1419 THR B N 1
ATOM 13807 C CA . THR B 2 1419 ? 105.148 179.107 211.978 1.00 103.29 1419 THR B CA 1
ATOM 13808 C C . THR B 2 1419 ? 106.382 179.855 211.483 1.00 103.29 1419 THR B C 1
ATOM 13809 O O . THR B 2 1419 ? 106.356 181.067 211.258 1.00 103.29 1419 THR B O 1
ATOM 13813 N N . THR B 2 1420 ? 107.474 179.111 211.320 1.00 96.09 1420 THR B N 1
ATOM 13814 C CA . THR B 2 1420 ? 108.741 179.659 210.855 1.00 96.09 1420 THR B CA 1
ATOM 13815 C C . THR B 2 1420 ? 109.074 179.063 209.497 1.00 96.09 1420 THR B C 1
ATOM 13816 O O . THR B 2 1420 ? 109.109 177.837 209.346 1.00 96.09 1420 THR B O 1
ATOM 13820 N N . GLU B 2 1421 ? 109.320 179.926 208.516 1.00 88.59 1421 GLU B N 1
ATOM 13821 C CA . GLU B 2 1421 ? 109.653 179.503 207.167 1.00 88.59 1421 GLU B CA 1
ATOM 13822 C C . GLU B 2 1421 ? 111.167 179.342 207.030 1.00 88.59 1421 GLU B C 1
ATOM 13823 O O . GLU B 2 1421 ? 111.939 179.653 207.940 1.00 88.59 1421 GLU B O 1
ATOM 13829 N N . GLY B 2 1422 ? 111.593 178.848 205.870 1.00 72.02 1422 GLY B N 1
ATOM 13830 C CA . GLY B 2 1422 ? 113.001 178.620 205.609 1.00 72.02 1422 GLY B CA 1
ATOM 13831 C C . GLY B 2 1422 ? 113.778 179.891 205.334 1.00 72.02 1422 GLY B C 1
ATOM 13832 O O . GLY B 2 1422 ? 113.397 180.970 205.795 1.00 72.02 1422 GLY B O 1
ATOM 13833 N N . SER B 2 1423 ? 114.877 179.777 204.591 1.00 57.74 1423 SER B N 1
ATOM 13834 C CA . SER B 2 1423 ? 115.701 180.929 204.254 1.00 57.74 1423 SER B CA 1
ATOM 13835 C C . SER B 2 1423 ? 115.951 180.951 202.755 1.00 57.74 1423 SER B C 1
ATOM 13836 O O . SER B 2 1423 ? 116.465 179.979 202.195 1.00 57.74 1423 SER B O 1
ATOM 13839 N N . LEU B 2 1424 ? 115.590 182.057 202.115 1.00 51.51 1424 LEU B N 1
ATOM 13840 C CA . LEU B 2 1424 ? 115.829 182.269 200.698 1.00 51.51 1424 LEU B CA 1
ATOM 13841 C C . LEU B 2 1424 ? 117.170 182.964 200.480 1.00 51.51 1424 LEU B C 1
ATOM 13842 O O . LEU B 2 1424 ? 117.664 183.713 201.330 1.00 51.51 1424 LEU B O 1
ATOM 13847 N N . TYR B 2 1425 ? 117.746 182.708 199.308 1.00 47.51 1425 TYR B N 1
ATOM 13848 C CA . TYR B 2 1425 ? 119.096 183.120 198.955 1.00 47.51 1425 TYR B CA 1
ATOM 13849 C C . TYR B 2 1425 ? 119.050 183.942 197.677 1.00 47.51 1425 TYR B C 1
ATOM 13850 O O . TYR B 2 1425 ? 118.299 183.613 196.756 1.00 47.51 1425 TYR B O 1
ATOM 13859 N N . HIS B 2 1426 ? 119.847 185.009 197.613 1.00 41.41 1426 HIS B N 1
ATOM 13860 C CA . HIS B 2 1426 ? 119.958 185.759 196.364 1.00 41.41 1426 HIS B CA 1
ATOM 13861 C C . HIS B 2 1426 ? 121.415 186.061 196.052 1.00 41.41 1426 HIS B C 1
ATOM 13862 O O . HIS B 2 1426 ? 122.120 186.632 196.884 1.00 41.41 1426 HIS B O 1
ATOM 13869 N N . GLY B 2 1427 ? 121.857 185.705 194.849 1.00 36.56 1427 GLY B N 1
ATOM 13870 C CA . GLY B 2 1427 ? 123.220 185.966 194.420 1.00 36.56 1427 GLY B CA 1
ATOM 13871 C C . GLY B 2 1427 ? 123.279 187.175 193.505 1.00 36.56 1427 GLY B C 1
ATOM 13872 O O . GLY B 2 1427 ? 122.505 187.283 192.552 1.00 36.56 1427 GLY B O 1
ATOM 13873 N N . THR B 2 1428 ? 124.207 188.081 193.806 1.00 36.58 1428 THR B N 1
ATOM 13874 C CA . THR B 2 1428 ? 124.338 189.304 193.025 1.00 36.58 1428 THR B CA 1
ATOM 13875 C C . THR B 2 1428 ? 125.774 189.801 193.077 1.00 36.58 1428 THR B C 1
ATOM 13876 O O . THR B 2 1428 ? 126.541 189.451 193.975 1.00 36.58 1428 THR B O 1
ATOM 13880 N N . ARG B 2 1429 ? 126.126 190.631 192.096 1.00 34.19 1429 ARG B N 1
ATOM 13881 C CA . ARG B 2 1429 ? 127.416 191.306 192.056 1.00 34.19 1429 ARG B CA 1
ATOM 13882 C C . ARG B 2 1429 ? 127.289 192.811 192.254 1.00 34.19 1429 ARG B C 1
ATOM 13883 O O . ARG B 2 1429 ? 128.272 193.535 192.070 1.00 34.19 1429 ARG B O 1
ATOM 13891 N N . VAL B 2 1430 ? 126.109 193.295 192.623 1.00 34.53 1430 VAL B N 1
ATOM 13892 C CA . VAL B 2 1430 ? 125.854 194.724 192.760 1.00 34.53 1430 VAL B CA 1
ATOM 13893 C C . VAL B 2 1430 ? 126.203 195.167 194.173 1.00 34.53 1430 VAL B C 1
ATOM 13894 O O . VAL B 2 1430 ? 125.754 194.563 195.154 1.00 34.53 1430 VAL B O 1
ATOM 13898 N N . LYS B 2 1431 ? 126.999 196.228 194.278 1.00 36.90 1431 LYS B N 1
ATOM 13899 C CA . LYS B 2 1431 ? 127.358 196.794 195.571 1.00 36.90 1431 LYS B CA 1
ATOM 13900 C C . LYS B 2 1431 ? 126.200 197.635 196.093 1.00 36.90 1431 LYS B C 1
ATOM 13901 O O . LYS B 2 1431 ? 125.722 198.540 195.401 1.00 36.90 1431 LYS B O 1
ATOM 13907 N N . GLY B 2 1432 ? 125.754 197.342 197.311 1.00 34.86 1432 GLY B N 1
ATOM 13908 C CA . GLY B 2 1432 ? 124.634 198.054 197.891 1.00 34.86 1432 GLY B CA 1
ATOM 13909 C C . GLY B 2 1432 ? 123.305 197.479 197.452 1.00 34.86 1432 GLY B C 1
ATOM 13910 O O . GLY B 2 1432 ? 122.412 198.213 197.019 1.00 34.86 1432 GLY B O 1
ATOM 13911 N N . TRP B 2 1433 ? 123.166 196.162 197.560 1.00 41.89 1433 TRP B N 1
ATOM 13912 C CA . TRP B 2 1433 ? 121.972 195.482 197.083 1.00 41.89 1433 TRP B CA 1
ATOM 13913 C C . TRP B 2 1433 ? 120.909 195.422 198.171 1.00 41.89 1433 TRP B C 1
ATOM 13914 O O . TRP B 2 1433 ? 121.202 195.146 199.337 1.00 41.89 1433 TRP B O 1
ATOM 13925 N N . THR B 2 1434 ? 119.672 195.680 197.778 1.00 42.61 1434 THR B N 1
ATOM 13926 C CA . THR B 2 1434 ? 118.496 195.568 198.624 1.00 42.61 1434 THR B CA 1
ATOM 13927 C C . THR B 2 1434 ? 117.452 194.758 197.875 1.00 42.61 1434 THR B C 1
ATOM 13928 O O . THR B 2 1434 ? 117.491 194.674 196.643 1.00 42.61 1434 THR B O 1
ATOM 13932 N N . PRO B 2 1435 ? 116.506 194.140 198.587 1.00 46.35 1435 PRO B N 1
ATOM 13933 C CA . PRO B 2 1435 ? 115.498 193.317 197.899 1.00 46.35 1435 PRO B CA 1
ATOM 13934 C C . PRO B 2 1435 ? 114.655 194.085 196.897 1.00 46.35 1435 PRO B C 1
ATOM 13935 O O . PRO B 2 1435 ? 114.008 193.459 196.049 1.00 46.35 1435 PRO B O 1
ATOM 13939 N N . GLY B 2 1436 ? 114.635 195.413 196.962 1.00 46.11 1436 GLY B N 1
ATOM 13940 C CA . GLY B 2 1436 ? 113.872 196.208 196.027 1.00 46.11 1436 GLY B CA 1
ATOM 13941 C C . GLY B 2 1436 ? 114.523 196.464 194.688 1.00 46.11 1436 GLY B C 1
ATOM 13942 O O . GLY B 2 1436 ? 113.925 197.140 193.847 1.00 46.11 1436 GLY B O 1
ATOM 13943 N N . ASN B 2 1437 ? 115.736 195.953 194.459 1.00 43.88 1437 ASN B N 1
ATOM 13944 C CA . ASN B 2 1437 ? 116.389 196.157 193.170 1.00 43.88 1437 ASN B CA 1
ATOM 13945 C C . ASN B 2 1437 ? 115.629 195.468 192.044 1.00 43.88 1437 ASN B C 1
ATOM 13946 O O . ASN B 2 1437 ? 115.456 196.040 190.962 1.00 43.88 1437 ASN B O 1
ATOM 13951 N N . GLY B 2 1438 ? 115.171 194.245 192.274 1.00 41.80 1438 GLY B N 1
ATOM 13952 C CA . GLY B 2 1438 ? 114.431 193.526 191.261 1.00 41.80 1438 GLY B CA 1
ATOM 13953 C C . GLY B 2 1438 ? 115.330 192.927 190.196 1.00 41.80 1438 GLY B C 1
ATOM 13954 O O . GLY B 2 1438 ? 116.559 192.905 190.302 1.00 41.80 1438 GLY B O 1
ATOM 13955 N N . GLY B 2 1439 ? 114.688 192.430 189.145 1.00 38.87 1439 GLY B N 1
ATOM 13956 C CA . GLY B 2 1439 ? 115.422 191.819 188.054 1.00 38.87 1439 GLY B CA 1
ATOM 13957 C C . GLY B 2 1439 ? 114.500 191.500 186.900 1.00 38.87 1439 GLY B C 1
ATOM 13958 O O . GLY B 2 1439 ? 113.284 191.691 186.972 1.00 38.87 1439 GLY B O 1
ATOM 13959 N N . VAL B 2 1440 ? 115.104 191.004 185.824 1.00 36.75 1440 VAL B N 1
ATOM 13960 C CA . VAL B 2 1440 ? 114.393 190.644 184.604 1.00 36.75 1440 VAL B CA 1
ATOM 13961 C C . VAL B 2 1440 ? 114.506 189.140 184.415 1.00 36.75 1440 VAL B C 1
ATOM 13962 O O . VAL B 2 1440 ? 115.615 188.595 184.394 1.00 36.75 1440 VAL B O 1
ATOM 13966 N N . GLY B 2 1441 ? 113.365 188.475 184.275 1.00 41.13 1441 GLY B N 1
ATOM 13967 C CA . GLY B 2 1441 ? 113.361 187.036 184.120 1.00 41.13 1441 GLY B CA 1
ATOM 13968 C C . GLY B 2 1441 ? 112.196 186.512 183.309 1.00 41.13 1441 GLY B C 1
ATOM 13969 O O . GLY B 2 1441 ? 111.489 187.279 182.649 1.00 41.13 1441 GLY B O 1
ATOM 13970 N N . GLU B 2 1442 ? 111.996 185.194 183.348 1.00 46.61 1442 GLU B N 1
ATOM 13971 C CA . GLU B 2 1442 ? 110.918 184.578 182.582 1.00 46.61 1442 GLU B CA 1
ATOM 13972 C C . GLU B 2 1442 ? 109.550 184.984 183.113 1.00 46.61 1442 GLU B C 1
ATOM 13973 O O . GLU B 2 1442 ? 108.630 185.252 182.331 1.00 46.61 1442 GLU B O 1
ATOM 13979 N N . TRP B 2 1443 ? 109.391 185.028 184.436 1.00 47.23 1443 TRP B N 1
ATOM 13980 C CA . TRP B 2 1443 ? 108.090 185.340 185.015 1.00 47.23 1443 TRP B CA 1
ATOM 13981 C C . TRP B 2 1443 ? 107.762 186.825 184.946 1.00 47.23 1443 TRP B C 1
ATOM 13982 O O . TRP B 2 1443 ? 106.591 187.186 184.786 1.00 47.23 1443 TRP B O 1
ATOM 13993 N N . GLY B 2 1444 ? 108.756 187.691 185.066 1.00 42.42 1444 GLY B N 1
ATOM 13994 C CA . GLY B 2 1444 ? 108.544 189.117 184.989 1.00 42.42 1444 GLY B CA 1
ATOM 13995 C C . GLY B 2 1444 ? 109.410 189.838 185.995 1.00 42.42 1444 GLY B C 1
ATOM 13996 O O . GLY B 2 1444 ? 110.325 189.265 186.583 1.00 42.42 1444 GLY B O 1
ATOM 13997 N N . SER B 2 1445 ? 109.108 191.117 186.194 1.00 42.67 1445 SER B N 1
ATOM 13998 C CA . SER B 2 1445 ? 109.887 191.938 187.107 1.00 42.67 1445 SER B CA 1
ATOM 13999 C C . SER B 2 1445 ? 109.688 191.486 188.549 1.00 42.67 1445 SER B C 1
ATOM 14000 O O . SER B 2 1445 ? 108.688 190.854 188.897 1.00 42.67 1445 SER B O 1
ATOM 14003 N N . GLY B 2 1446 ? 110.661 191.821 189.388 1.00 43.68 1446 GLY B N 1
ATOM 14004 C CA . GLY B 2 1446 ? 110.657 191.410 190.776 1.00 43.68 1446 GLY B CA 1
ATOM 14005 C C . GLY B 2 1446 ? 112.023 190.906 191.186 1.00 43.68 1446 GLY B C 1
ATOM 14006 O O . GLY B 2 1446 ? 112.926 190.821 190.350 1.00 43.68 1446 GLY B O 1
ATOM 14007 N N . THR B 2 1447 ? 112.196 190.562 192.457 1.00 44.45 1447 THR B N 1
ATOM 14008 C CA . THR B 2 1447 ? 113.470 190.063 192.955 1.00 44.45 1447 THR B CA 1
ATOM 14009 C C . THR B 2 1447 ? 113.404 188.545 193.035 1.00 44.45 1447 THR B C 1
ATOM 14010 O O . THR B 2 1447 ? 112.509 187.993 193.681 1.00 44.45 1447 THR B O 1
ATOM 14014 N N . TYR B 2 1448 ? 114.344 187.875 192.378 1.00 43.40 1448 TYR B N 1
ATOM 14015 C CA . TYR B 2 1448 ? 114.358 186.420 192.327 1.00 43.40 1448 TYR B CA 1
ATOM 14016 C C . TYR B 2 1448 ? 115.188 185.870 193.478 1.00 43.40 1448 TYR B C 1
ATOM 14017 O O . TYR B 2 1448 ? 116.316 186.317 193.708 1.00 43.40 1448 TYR B O 1
ATOM 14026 N N . PHE B 2 1449 ? 114.626 184.905 194.199 1.00 44.61 1449 PHE B N 1
ATOM 14027 C CA . PHE B 2 1449 ? 115.315 184.233 195.288 1.00 44.61 1449 PHE B CA 1
ATOM 14028 C C . PHE B 2 1449 ? 115.260 182.733 195.055 1.00 44.61 1449 PHE B C 1
ATOM 14029 O O . PHE B 2 1449 ? 114.306 182.217 194.471 1.00 44.61 1449 PHE B O 1
ATOM 14037 N N . SER B 2 1450 ? 116.291 182.035 195.518 1.00 45.59 1450 SER B N 1
ATOM 14038 C CA . SER B 2 1450 ? 116.415 180.601 195.310 1.00 45.59 1450 SER B CA 1
ATOM 14039 C C . SER B 2 1450 ? 116.440 179.873 196.644 1.00 45.59 1450 SER B C 1
ATOM 14040 O O . SER B 2 1450 ? 117.158 180.268 197.567 1.00 45.59 1450 SER B O 1
ATOM 14043 N N . LYS B 2 1451 ? 115.643 178.807 196.741 1.00 51.42 1451 LYS B N 1
ATOM 14044 C CA . LYS B 2 1451 ? 115.684 177.961 197.928 1.00 51.42 1451 LYS B CA 1
ATOM 14045 C C . LYS B 2 1451 ? 117.031 177.260 198.055 1.00 51.42 1451 LYS B C 1
ATOM 14046 O O . LYS B 2 1451 ? 117.584 177.160 199.156 1.00 51.42 1451 LYS B O 1
ATOM 14052 N N . SER B 2 1452 ? 117.575 176.774 196.943 1.00 47.07 1452 SER B N 1
ATOM 14053 C CA . SER B 2 1452 ? 118.838 176.050 196.950 1.00 47.07 1452 SER B CA 1
ATOM 14054 C C . SER B 2 1452 ? 119.999 177.031 196.856 1.00 47.07 1452 SER B C 1
ATOM 14055 O O . SER B 2 1452 ? 120.016 177.900 195.979 1.00 47.07 1452 SER B O 1
ATOM 14058 N N . SER B 2 1453 ? 120.966 176.887 197.764 1.00 46.88 1453 SER B N 1
ATOM 14059 C CA . SER B 2 1453 ? 122.127 177.768 197.765 1.00 46.88 1453 SER B CA 1
ATOM 14060 C C . SER B 2 1453 ? 122.990 177.595 196.523 1.00 46.88 1453 SER B C 1
ATOM 14061 O O . SER B 2 1453 ? 123.709 178.528 196.154 1.00 46.88 1453 SER B O 1
ATOM 14064 N N . GLN B 2 1454 ? 122.944 176.426 195.880 1.00 44.56 1454 GLN B N 1
ATOM 14065 C CA . GLN B 2 1454 ? 123.740 176.212 194.675 1.00 44.56 1454 GLN B CA 1
ATOM 14066 C C . GLN B 2 1454 ? 123.297 177.137 193.548 1.00 44.56 1454 GLN B C 1
ATOM 14067 O O . GLN B 2 1454 ? 124.133 177.731 192.855 1.00 44.56 1454 GLN B O 1
ATOM 14073 N N . ALA B 2 1455 ? 121.984 177.273 193.352 1.00 42.77 1455 ALA B N 1
ATOM 14074 C CA . ALA B 2 1455 ? 121.479 178.139 192.292 1.00 42.77 1455 ALA B CA 1
ATOM 14075 C C . ALA B 2 1455 ? 121.830 179.597 192.554 1.00 42.77 1455 ALA B C 1
ATOM 14076 O O . ALA B 2 1455 ? 122.219 180.325 191.634 1.00 42.77 1455 ALA B O 1
ATOM 14078 N N . ALA B 2 1456 ? 121.697 180.043 193.804 1.00 40.20 1456 ALA B N 1
ATOM 14079 C CA . ALA B 2 1456 ? 122.046 181.420 194.133 1.00 40.20 1456 ALA B CA 1
ATOM 14080 C C . ALA B 2 1456 ? 123.541 181.661 193.980 1.00 40.20 1456 ALA B C 1
ATOM 14081 O O . ALA B 2 1456 ? 123.962 182.740 193.549 1.00 40.20 1456 ALA B O 1
ATOM 14083 N N . SER B 2 1457 ? 124.362 180.673 194.341 1.00 39.22 1457 SER B N 1
ATOM 14084 C CA . SER B 2 1457 ? 125.801 180.802 194.148 1.00 39.22 1457 SER B CA 1
ATOM 14085 C C . SER B 2 1457 ? 126.147 180.914 192.671 1.00 39.22 1457 SER B C 1
ATOM 14086 O O . SER B 2 1457 ? 126.999 181.722 192.284 1.00 39.22 1457 SER B O 1
ATOM 14089 N N . ASP B 2 1458 ? 125.497 180.108 191.831 1.00 39.46 1458 ASP B N 1
ATOM 14090 C CA . ASP B 2 1458 ? 125.721 180.207 190.393 1.00 39.46 1458 ASP B CA 1
ATOM 14091 C C . ASP B 2 1458 ? 125.278 181.564 189.862 1.00 39.46 1458 ASP B C 1
ATOM 14092 O O . ASP B 2 1458 ? 125.955 182.159 189.016 1.00 39.46 1458 ASP B O 1
ATOM 14097 N N . ASN B 2 1459 ? 124.144 182.071 190.349 1.00 36.58 1459 ASN B N 1
ATOM 14098 C CA . ASN B 2 1459 ? 123.694 183.404 189.969 1.00 36.58 1459 ASN B CA 1
ATOM 14099 C C . ASN B 2 1459 ? 124.616 184.498 190.488 1.00 36.58 1459 ASN B C 1
ATOM 14100 O O . ASN B 2 1459 ? 124.609 185.607 189.945 1.00 36.58 1459 ASN B O 1
ATOM 14105 N N . ALA B 2 1460 ? 125.394 184.220 191.534 1.00 34.73 1460 ALA B N 1
ATOM 14106 C CA . ALA B 2 1460 ? 126.301 185.223 192.076 1.00 34.73 1460 ALA B CA 1
ATOM 14107 C C . ALA B 2 1460 ? 127.556 185.381 191.232 1.00 34.73 1460 ALA B C 1
ATOM 14108 O O . ALA B 2 1460 ? 128.131 186.472 191.186 1.00 34.73 1460 ALA B O 1
ATOM 14110 N N . ILE B 2 1461 ? 127.996 184.315 190.564 1.00 32.40 1461 ILE B N 1
ATOM 14111 C CA . ILE B 2 1461 ? 129.222 184.380 189.779 1.00 32.40 1461 ILE B CA 1
ATOM 14112 C C . ILE B 2 1461 ? 128.968 184.739 188.318 1.00 32.40 1461 ILE B C 1
ATOM 14113 O O . ILE B 2 1461 ? 129.908 185.137 187.616 1.00 32.40 1461 ILE B O 1
ATOM 14118 N N . LYS B 2 1462 ? 127.728 184.632 187.844 1.00 30.37 1462 LYS B N 1
ATOM 14119 C CA . LYS B 2 1462 ? 127.425 185.001 186.471 1.00 30.37 1462 LYS B CA 1
ATOM 14120 C C . LYS B 2 1462 ? 127.697 186.491 186.265 1.00 30.37 1462 LYS B C 1
ATOM 14121 O O . LYS B 2 1462 ? 127.503 187.297 187.180 1.00 30.37 1462 LYS B O 1
ATOM 14127 N N . PRO B 2 1463 ? 128.163 186.885 185.084 1.00 30.98 1463 PRO B N 1
ATOM 14128 C CA . PRO B 2 1463 ? 128.531 188.287 184.882 1.00 30.98 1463 PRO B CA 1
ATOM 14129 C C . PRO B 2 1463 ? 127.300 189.169 184.795 1.00 30.98 1463 PRO B C 1
ATOM 14130 O O . PRO B 2 1463 ? 126.223 188.737 184.378 1.00 30.98 1463 PRO B O 1
ATOM 14134 N N . LEU B 2 1464 ? 127.469 190.421 185.207 1.00 29.08 1464 LEU B N 1
ATOM 14135 C CA . LEU B 2 1464 ? 126.400 191.393 185.054 1.00 29.08 1464 LEU B CA 1
ATOM 14136 C C . LEU B 2 1464 ? 126.080 191.565 183.576 1.00 29.08 1464 LEU B C 1
ATOM 14137 O O . LEU B 2 1464 ? 126.982 191.631 182.736 1.00 29.08 1464 LEU B O 1
ATOM 14142 N N . ARG B 2 1465 ? 124.791 191.618 183.257 1.00 32.24 1465 ARG B N 1
ATOM 14143 C CA . ARG B 2 1465 ? 124.380 191.671 181.863 1.00 32.24 1465 ARG B CA 1
ATOM 14144 C C . ARG B 2 1465 ? 124.945 192.923 181.198 1.00 32.24 1465 ARG B C 1
ATOM 14145 O O . ARG B 2 1465 ? 125.035 193.978 181.837 1.00 32.24 1465 ARG B O 1
ATOM 14153 N N . PRO B 2 1466 ? 125.348 192.842 179.926 1.00 31.64 1466 PRO B N 1
ATOM 14154 C CA . PRO B 2 1466 ? 125.967 194.015 179.285 1.00 31.64 1466 PRO B CA 1
ATOM 14155 C C . PRO B 2 1466 ? 125.063 195.233 179.262 1.00 31.64 1466 PRO B C 1
ATOM 14156 O O . PRO B 2 1466 ? 125.547 196.361 179.413 1.00 31.64 1466 PRO B O 1
ATOM 14160 N N . ALA B 2 1467 ? 123.758 195.036 179.075 1.00 32.75 1467 ALA B N 1
ATOM 14161 C CA . ALA B 2 1467 ? 122.832 196.161 179.124 1.00 32.75 1467 ALA B CA 1
ATOM 14162 C C . ALA B 2 1467 ? 122.757 196.750 180.525 1.00 32.75 1467 ALA B C 1
ATOM 14163 O O . ALA B 2 1467 ? 122.699 197.973 180.689 1.00 32.75 1467 ALA B O 1
ATOM 1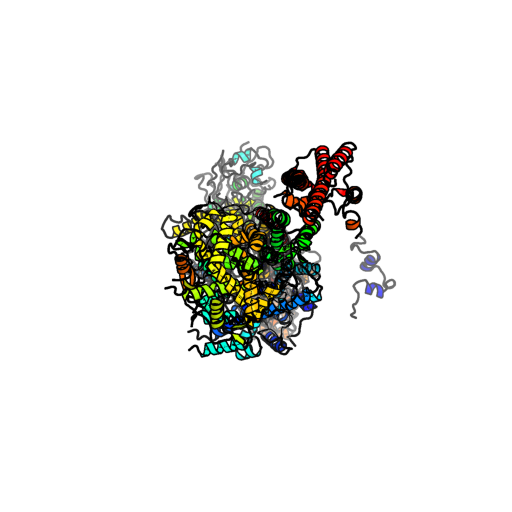4165 N N . LEU B 2 1468 ? 122.753 195.894 181.546 1.00 32.80 1468 LEU B N 1
ATOM 14166 C CA . LEU B 2 1468 ? 122.703 196.363 182.923 1.00 32.80 1468 LEU B CA 1
ATOM 14167 C C . LEU B 2 1468 ? 124.039 196.909 183.404 1.00 32.80 1468 LEU B C 1
ATOM 14168 O O . LEU B 2 1468 ? 124.069 197.673 184.374 1.00 32.80 1468 LEU B O 1
ATOM 14173 N N . GLY B 2 1469 ? 125.141 196.540 182.748 1.00 34.61 1469 GLY B N 1
ATOM 14174 C CA . GLY B 2 1469 ? 126.438 197.055 183.147 1.00 34.61 1469 GLY B CA 1
ATOM 14175 C C . GLY B 2 1469 ? 126.570 198.552 182.962 1.00 34.61 1469 GLY B C 1
ATOM 14176 O O . GLY B 2 1469 ? 127.255 199.218 183.743 1.00 34.61 1469 GLY B O 1
ATOM 14177 N N . GLU B 2 1470 ? 125.926 199.102 181.933 1.00 36.43 1470 GLU B N 1
ATOM 14178 C CA . GLU B 2 1470 ? 125.982 200.535 181.681 1.00 36.43 1470 GLU B CA 1
ATOM 14179 C C . GLU B 2 1470 ? 125.127 201.341 182.649 1.00 36.43 1470 GLU B C 1
ATOM 14180 O O . GLU B 2 1470 ? 125.248 202.569 182.679 1.00 36.43 1470 GLU B O 1
ATOM 14186 N N . VAL B 2 1471 ? 124.272 200.690 183.430 1.00 33.15 1471 VAL B N 1
ATOM 14187 C CA . VAL B 2 1471 ? 123.409 201.375 184.382 1.00 33.15 1471 VAL B CA 1
ATOM 14188 C C . VAL B 2 1471 ? 123.944 201.268 185.803 1.00 33.15 1471 VAL B C 1
ATOM 14189 O O . VAL B 2 1471 ? 123.910 202.242 186.556 1.00 33.15 1471 VAL B O 1
ATOM 14193 N N . ILE B 2 1472 ? 124.447 200.095 186.182 1.00 35.23 1472 ILE B N 1
ATOM 14194 C CA . ILE B 2 1472 ? 124.914 199.889 187.546 1.00 35.23 1472 ILE B CA 1
ATOM 14195 C C . ILE B 2 1472 ? 126.172 200.714 187.777 1.00 35.23 1472 ILE B C 1
ATOM 14196 O O . ILE B 2 1472 ? 127.141 200.629 187.011 1.00 35.23 1472 ILE B O 1
ATOM 14201 N N . ASP B 2 1473 ? 126.157 201.531 188.832 1.00 41.73 1473 ASP B N 1
ATOM 14202 C CA . ASP B 2 1473 ? 127.292 202.409 189.093 1.00 41.73 1473 ASP B CA 1
ATOM 14203 C C . ASP B 2 1473 ? 128.507 201.628 189.581 1.00 41.73 1473 ASP B C 1
ATOM 14204 O O . ASP B 2 1473 ? 129.615 201.814 189.066 1.00 41.73 1473 ASP B O 1
ATOM 14209 N N . ASN B 2 1474 ? 128.323 200.756 190.574 1.00 41.53 1474 ASN B N 1
ATOM 14210 C CA . ASN B 2 1474 ? 129.418 200.057 191.236 1.00 41.53 1474 ASN B CA 1
ATOM 14211 C C . ASN B 2 1474 ? 129.136 198.562 191.296 1.00 41.53 1474 ASN B C 1
ATOM 14212 O O . ASN B 2 1474 ? 128.005 198.145 191.561 1.00 41.53 1474 ASN B O 1
ATOM 14217 N N . VAL B 2 1475 ? 130.177 197.757 191.072 1.00 37.63 1475 VAL B N 1
ATOM 14218 C CA . VAL B 2 1475 ? 130.090 196.305 191.160 1.00 37.63 1475 VAL B CA 1
ATOM 14219 C C . VAL B 2 1475 ? 131.141 195.804 192.142 1.00 37.63 1475 VAL B C 1
ATOM 14220 O O . VAL B 2 1475 ? 132.202 196.413 192.310 1.00 37.63 1475 VAL B O 1
ATOM 14224 N N . THR B 2 1476 ? 130.842 194.678 192.789 1.00 37.57 1476 THR B N 1
ATOM 14225 C CA . THR B 2 1476 ? 131.713 194.145 193.830 1.00 37.57 1476 THR B CA 1
ATOM 14226 C C . THR B 2 1476 ? 131.893 192.639 193.690 1.00 37.57 1476 THR B C 1
ATOM 14227 O O . THR B 2 1476 ? 131.542 192.057 192.659 1.00 37.57 1476 THR B O 1
ATOM 14231 N N . GLN B 2 1477 ? 132.450 192.007 194.720 1.00 39.24 1477 GLN B N 1
ATOM 14232 C CA . GLN B 2 1477 ? 132.642 190.567 194.705 1.00 39.24 1477 GLN B CA 1
ATOM 14233 C C . GLN B 2 1477 ? 131.295 189.850 194.653 1.00 39.24 1477 GLN B C 1
ATOM 14234 O O . GLN B 2 1477 ? 130.280 190.388 195.102 1.00 39.24 1477 GLN B O 1
ATOM 14240 N N . PRO B 2 1478 ? 131.257 188.641 194.087 1.00 36.72 1478 PRO B N 1
ATOM 14241 C CA . PRO B 2 1478 ? 130.021 187.848 194.125 1.00 36.72 1478 PRO B CA 1
ATOM 14242 C C . PRO B 2 1478 ? 129.515 187.648 195.544 1.00 36.72 1478 PRO B C 1
ATOM 14243 O O . PRO B 2 1478 ? 130.177 187.004 196.363 1.00 36.72 1478 PRO B O 1
ATOM 14247 N N . THR B 2 1479 ? 128.343 188.198 195.843 1.00 36.71 1479 THR B N 1
ATOM 14248 C CA . THR B 2 1479 ? 127.770 188.165 197.179 1.00 36.71 1479 THR B CA 1
ATOM 14249 C C . THR B 2 1479 ? 126.487 187.347 197.176 1.00 36.71 1479 THR B C 1
ATOM 14250 O O . THR B 2 1479 ? 125.726 187.365 196.203 1.00 36.71 1479 THR B O 1
ATOM 14254 N N . ILE B 2 1480 ? 126.259 186.622 198.268 1.00 40.28 1480 ILE B N 1
ATOM 14255 C CA . ILE B 2 1480 ? 125.024 185.875 198.482 1.00 40.28 1480 ILE B CA 1
ATOM 14256 C C . ILE B 2 1480 ? 124.334 186.461 199.704 1.00 40.28 1480 ILE B C 1
ATOM 14257 O O . ILE B 2 1480 ? 124.917 186.494 200.794 1.00 40.28 1480 ILE B O 1
ATOM 14262 N N . HIS B 2 1481 ? 123.096 186.911 199.528 1.00 43.81 1481 HIS B N 1
ATOM 14263 C CA . HIS B 2 1481 ? 122.336 187.588 200.565 1.00 43.81 1481 HIS B CA 1
ATOM 14264 C C . HIS B 2 1481 ? 121.262 186.663 201.122 1.00 43.81 1481 HIS B C 1
ATOM 14265 O O . HIS B 2 1481 ? 120.557 185.980 200.365 1.00 43.81 1481 HIS B O 1
ATOM 14272 N N . GLU B 2 1482 ? 121.158 186.654 202.453 1.00 50.82 1482 GLU B N 1
ATOM 14273 C CA . GLU B 2 1482 ? 120.166 185.884 203.189 1.00 50.82 1482 GLU B CA 1
ATOM 14274 C C . GLU B 2 1482 ? 118.876 186.683 203.296 1.00 50.82 1482 GLU B C 1
ATOM 14275 O O . GLU B 2 1482 ? 118.913 187.901 203.487 1.00 50.82 1482 GLU B O 1
ATOM 14281 N N . VAL B 2 1483 ? 117.737 185.998 203.212 1.00 52.61 1483 VAL B N 1
ATOM 14282 C CA . VAL B 2 1483 ? 116.454 186.597 203.572 1.00 52.61 1483 VAL B CA 1
ATOM 14283 C C . VAL B 2 1483 ? 115.577 185.531 204.210 1.00 52.61 1483 VAL B C 1
ATOM 14284 O O . VAL B 2 1483 ? 115.619 184.362 203.816 1.00 52.61 1483 VAL B O 1
ATOM 14288 N N . LEU B 2 1484 ? 114.788 185.928 205.210 1.00 59.24 1484 LEU B N 1
ATOM 14289 C CA . LEU B 2 1484 ? 113.725 185.058 205.691 1.00 59.24 1484 LEU B CA 1
ATOM 14290 C C . LEU B 2 1484 ? 112.408 185.558 205.128 1.00 59.24 1484 LEU B C 1
ATOM 14291 O O . LEU B 2 1484 ? 112.053 186.723 205.358 1.00 59.24 1484 LEU B O 1
ATOM 14296 N N . PRO B 2 1485 ? 111.658 184.739 204.400 1.00 64.26 1485 PRO B N 1
ATOM 14297 C CA . PRO B 2 1485 ? 110.399 185.216 203.823 1.00 64.26 1485 PRO B CA 1
ATOM 14298 C C . PRO B 2 1485 ? 109.368 185.519 204.899 1.00 64.26 1485 PRO B C 1
ATOM 14299 O O . PRO B 2 1485 ? 109.287 184.840 205.925 1.00 64.26 1485 PRO B O 1
ATOM 14303 N N . ASP B 2 1486 ? 108.577 186.563 204.651 1.00 70.09 1486 ASP B N 1
ATOM 14304 C CA . ASP B 2 1486 ? 107.438 186.930 205.494 1.00 70.09 1486 ASP B CA 1
ATOM 14305 C C . ASP B 2 1486 ? 106.336 187.206 204.472 1.00 70.09 1486 ASP B C 1
ATOM 14306 O O . ASP B 2 1486 ? 106.210 188.322 203.960 1.00 70.09 1486 ASP B O 1
ATOM 14311 N N . PHE B 2 1487 ? 105.570 186.171 204.144 1.00 65.69 1487 PHE B N 1
ATOM 14312 C CA . PHE B 2 1487 ? 104.553 186.249 203.107 1.00 65.69 1487 PHE B CA 1
ATOM 14313 C C . PHE B 2 1487 ? 103.166 186.170 203.726 1.00 65.69 1487 PHE B C 1
ATOM 14314 O O . PHE B 2 1487 ? 102.936 185.407 204.669 1.00 65.69 1487 PHE B O 1
ATOM 14322 N N . LYS B 2 1488 ? 102.245 186.972 203.193 1.00 62.67 1488 LYS B N 1
ATOM 14323 C CA . LYS B 2 1488 ? 100.837 186.868 203.554 1.00 62.67 1488 LYS B CA 1
ATOM 14324 C C . LYS B 2 1488 ? 100.116 185.904 202.616 1.00 62.67 1488 LYS B C 1
ATOM 14325 O O . LYS B 2 1488 ? 99.514 184.923 203.063 1.00 62.67 1488 LYS B O 1
ATOM 14331 N N . ARG B 2 1489 ? 100.178 186.170 201.313 1.00 62.81 1489 ARG B N 1
ATOM 14332 C CA . ARG B 2 1489 ? 99.590 185.305 200.300 1.00 62.81 1489 ARG B CA 1
ATOM 14333 C C . ARG B 2 1489 ? 100.632 185.023 199.229 1.00 62.81 1489 ARG B C 1
ATOM 14334 O O . ARG B 2 1489 ? 101.345 185.935 198.799 1.00 62.81 1489 ARG B O 1
ATOM 14342 N N . THR B 2 1490 ? 100.719 183.765 198.802 1.00 59.97 1490 THR B N 1
ATOM 14343 C CA . THR B 2 1490 ? 101.680 183.339 197.794 1.00 59.97 1490 THR B CA 1
ATOM 14344 C C . THR B 2 1490 ? 100.951 182.564 196.707 1.00 59.97 1490 THR B C 1
ATOM 14345 O O . THR B 2 1490 ? 100.136 181.686 197.008 1.00 59.97 1490 THR B O 1
ATOM 14349 N N . VAL B 2 1491 ? 101.242 182.890 195.451 1.00 60.68 1491 VAL B N 1
ATOM 14350 C CA . VAL B 2 1491 ? 100.626 182.241 194.299 1.00 60.68 1491 VAL B CA 1
ATOM 14351 C C . VAL B 2 1491 ? 101.605 181.216 193.744 1.00 60.68 1491 VAL B C 1
ATOM 14352 O O . VAL B 2 1491 ? 102.755 181.548 193.431 1.00 60.68 1491 VAL B O 1
ATOM 14356 N N . ASP B 2 1492 ? 101.155 179.970 193.623 1.00 63.37 1492 ASP B N 1
ATOM 14357 C CA . ASP B 2 1492 ? 101.969 178.925 193.020 1.00 63.37 1492 ASP B CA 1
ATOM 14358 C C . ASP B 2 1492 ? 101.892 179.042 191.504 1.00 63.37 1492 ASP B C 1
ATOM 14359 O O . ASP B 2 1492 ? 100.837 179.344 190.941 1.00 63.37 1492 ASP B O 1
ATOM 14364 N N . VAL B 2 1493 ? 103.026 178.804 190.844 1.00 58.84 1493 VAL B N 1
ATOM 14365 C CA . VAL B 2 1493 ? 103.081 178.944 189.394 1.00 58.84 1493 VAL B CA 1
ATOM 14366 C C . VAL B 2 1493 ? 102.607 177.673 188.697 1.00 58.84 1493 VAL B C 1
ATOM 14367 O O . VAL B 2 1493 ? 102.098 177.730 187.572 1.00 58.84 1493 VAL B O 1
ATOM 14371 N N . ASN B 2 1494 ? 102.746 176.517 189.341 1.00 61.22 1494 ASN B N 1
ATOM 14372 C CA . ASN B 2 1494 ? 102.315 175.241 188.772 1.00 61.22 1494 ASN B CA 1
ATOM 14373 C C . ASN B 2 1494 ? 101.004 174.766 189.382 1.00 61.22 1494 ASN B C 1
ATOM 14374 O O . ASN B 2 1494 ? 100.804 173.570 189.608 1.00 61.22 1494 ASN B O 1
ATOM 14379 N N . SER B 2 1495 ? 100.094 175.693 189.652 1.00 63.26 1495 SER B N 1
ATOM 14380 C CA . SER B 2 1495 ? 98.798 175.427 190.249 1.00 63.26 1495 SER B CA 1
ATOM 14381 C C . SER B 2 1495 ? 97.699 176.029 189.384 1.00 63.26 1495 SER B C 1
ATOM 14382 O O . SER B 2 1495 ? 97.962 176.915 188.562 1.00 63.26 1495 SER B O 1
ATOM 14385 N N . PRO B 2 1496 ? 96.461 175.553 189.521 1.00 61.86 1496 PRO B N 1
ATOM 14386 C CA . PRO B 2 1496 ? 95.362 176.132 188.736 1.00 61.86 1496 PRO B CA 1
ATOM 14387 C C . PRO B 2 1496 ? 95.231 177.629 188.976 1.00 61.86 1496 PRO B C 1
ATOM 14388 O O . PRO B 2 1496 ? 95.425 178.122 190.089 1.00 61.86 1496 PRO B O 1
ATOM 14392 N N . VAL B 2 1497 ? 94.904 178.354 187.906 1.00 65.29 1497 VAL B N 1
ATOM 14393 C CA . VAL B 2 1497 ? 94.818 179.807 187.972 1.00 65.29 1497 VAL B CA 1
ATOM 14394 C C . VAL B 2 1497 ? 93.564 180.212 188.735 1.00 65.29 1497 VAL B C 1
ATOM 14395 O O . VAL B 2 1497 ? 92.467 179.699 188.481 1.00 65.29 1497 VAL B O 1
ATOM 14399 N N . ASP B 2 1498 ? 93.725 181.128 189.685 1.00 70.22 1498 ASP B N 1
ATOM 14400 C CA . ASP B 2 1498 ? 92.604 181.652 190.447 1.00 70.22 1498 ASP B CA 1
ATOM 14401 C C . ASP B 2 1498 ? 92.026 182.888 189.761 1.00 70.22 1498 ASP B C 1
ATOM 14402 O O . ASP B 2 1498 ? 92.572 183.404 188.783 1.00 70.22 1498 ASP B O 1
ATOM 14407 N N . GLY B 2 1499 ? 90.896 183.362 190.290 1.00 70.44 1499 GLY B N 1
ATOM 14408 C CA . GLY B 2 1499 ? 90.215 184.491 189.679 1.00 70.44 1499 GLY B CA 1
ATOM 14409 C C . GLY B 2 1499 ? 91.017 185.776 189.721 1.00 70.44 1499 GLY B C 1
ATOM 14410 O O . GLY B 2 1499 ? 90.945 186.588 188.793 1.00 70.44 1499 GLY B O 1
ATOM 14411 N N . ASP B 2 1500 ? 91.782 185.986 190.795 1.00 71.41 1500 ASP B N 1
ATOM 14412 C CA . ASP B 2 1500 ? 92.554 187.217 190.925 1.00 71.41 1500 ASP B CA 1
ATOM 14413 C C . ASP B 2 1500 ? 93.615 187.326 189.838 1.00 71.41 1500 ASP B C 1
ATOM 14414 O O . ASP B 2 1500 ? 93.847 188.413 189.293 1.00 71.41 1500 ASP B O 1
ATOM 14419 N N . PHE B 2 1501 ? 94.279 186.214 189.514 1.00 62.28 1501 PHE B N 1
ATOM 14420 C CA . PHE B 2 1501 ? 95.281 186.242 188.454 1.00 62.28 1501 PHE B CA 1
ATOM 14421 C C . PHE B 2 1501 ? 94.651 186.578 187.109 1.00 62.28 1501 PHE B C 1
ATOM 14422 O O . PHE B 2 1501 ? 95.216 187.351 186.328 1.00 62.28 1501 PHE B O 1
ATOM 14430 N N . SER B 2 1502 ? 93.483 186.001 186.817 1.00 63.81 1502 SER B N 1
ATOM 14431 C CA . SER B 2 1502 ? 92.797 186.318 185.568 1.00 63.81 1502 SER B CA 1
ATOM 14432 C C . SER B 2 1502 ? 92.380 187.781 185.528 1.00 63.81 1502 SER B C 1
ATOM 14433 O O . SER B 2 1502 ? 92.471 188.433 184.481 1.00 63.81 1502 SER B O 1
ATOM 14436 N N . ALA B 2 1503 ? 91.912 188.314 186.660 1.00 66.09 1503 ALA B N 1
ATOM 14437 C CA . ALA B 2 1503 ? 91.546 189.725 186.712 1.00 66.09 1503 ALA B CA 1
ATOM 14438 C C . ALA B 2 1503 ? 92.755 190.614 186.454 1.00 66.09 1503 ALA B C 1
ATOM 14439 O O . ALA B 2 1503 ? 92.667 191.591 185.701 1.00 66.09 1503 ALA B O 1
ATOM 14441 N N . ALA B 2 1504 ? 93.895 190.287 187.068 1.00 60.15 1504 ALA B N 1
ATOM 14442 C CA . ALA B 2 1504 ? 95.109 191.062 186.833 1.00 60.15 1504 ALA B CA 1
ATOM 14443 C C . ALA B 2 1504 ? 95.540 190.979 185.376 1.00 60.15 1504 ALA B C 1
ATOM 14444 O O . ALA B 2 1504 ? 95.923 191.989 184.774 1.00 60.15 1504 ALA B O 1
ATOM 14446 N N . LEU B 2 1505 ? 95.473 189.781 184.791 1.00 55.88 1505 LEU B N 1
ATOM 14447 C CA . LEU B 2 1505 ? 95.826 189.605 183.386 1.00 55.88 1505 LEU B CA 1
ATOM 14448 C C . LEU B 2 1505 ? 94.951 190.469 182.488 1.00 55.88 1505 LEU B C 1
ATOM 14449 O O . LEU B 2 1505 ? 95.450 191.172 181.601 1.00 55.88 1505 LEU B O 1
ATOM 14454 N N . LEU B 2 1506 ? 93.634 190.423 182.703 1.00 59.01 1506 LEU B N 1
ATOM 14455 C CA . LEU B 2 1506 ? 92.718 191.185 181.861 1.00 59.01 1506 LEU B CA 1
ATOM 14456 C C . LEU B 2 1506 ? 92.917 192.684 182.033 1.00 59.01 1506 LEU B C 1
ATOM 14457 O O . LEU B 2 1506 ? 92.918 193.431 181.048 1.00 59.01 1506 LEU B O 1
ATOM 14462 N N . MET B 2 1507 ? 93.090 193.143 183.274 1.00 60.85 1507 MET B N 1
ATOM 14463 C CA . MET B 2 1507 ? 93.308 194.567 183.507 1.00 60.85 1507 MET B CA 1
ATOM 14464 C C . MET B 2 1507 ? 94.594 195.036 182.840 1.00 60.85 1507 MET B C 1
ATOM 14465 O O . MET B 2 1507 ? 94.627 196.098 182.207 1.00 60.85 1507 MET B O 1
ATOM 14470 N N . SER B 2 1508 ? 95.665 194.246 182.959 1.00 55.74 1508 SER B N 1
ATOM 14471 C CA . SER B 2 1508 ? 96.932 194.618 182.341 1.00 55.74 1508 SER B CA 1
ATOM 14472 C C . SER B 2 1508 ? 96.824 194.650 180.822 1.00 55.74 1508 SER B C 1
ATOM 14473 O O . SER B 2 1508 ? 97.320 195.583 180.179 1.00 55.74 1508 SER B O 1
ATOM 14476 N N . ALA B 2 1509 ? 96.182 193.639 180.231 1.00 56.20 1509 ALA B N 1
ATOM 14477 C CA . ALA B 2 1509 ? 96.038 193.609 178.779 1.00 56.20 1509 ALA B CA 1
ATOM 14478 C C . ALA B 2 1509 ? 95.202 194.781 178.285 1.00 56.20 1509 ALA B C 1
ATOM 14479 O O . ALA B 2 1509 ? 95.520 195.389 177.256 1.00 56.20 1509 ALA B O 1
ATOM 14481 N N . ASN B 2 1510 ? 94.125 195.109 179.002 1.00 58.19 1510 ASN B N 1
ATOM 14482 C CA . ASN B 2 1510 ? 93.300 196.250 178.622 1.00 58.19 1510 ASN B CA 1
ATOM 14483 C C . ASN B 2 1510 ? 94.093 197.548 178.720 1.00 58.19 1510 ASN B C 1
ATOM 14484 O O . ASN B 2 1510 ? 94.027 198.393 177.819 1.00 58.19 1510 ASN B O 1
ATOM 14489 N N . GLU B 2 1511 ? 94.863 197.717 179.798 1.00 58.09 1511 GLU B N 1
ATOM 14490 C CA . GLU B 2 1511 ? 95.611 198.955 179.985 1.00 58.09 1511 GLU B CA 1
ATOM 14491 C C . GLU B 2 1511 ? 96.705 199.116 178.936 1.00 58.09 1511 GLU B C 1
ATOM 14492 O O . GLU B 2 1511 ? 96.907 200.217 178.410 1.00 58.09 1511 GLU B O 1
ATOM 14498 N N . LEU B 2 1512 ? 97.412 198.036 178.609 1.00 55.32 1512 LEU B N 1
ATOM 14499 C CA . LEU B 2 1512 ? 98.590 198.148 177.756 1.00 55.32 1512 LEU B CA 1
ATOM 14500 C C . LEU B 2 1512 ? 98.264 197.999 176.273 1.00 55.32 1512 LEU B C 1
ATOM 14501 O O . LEU B 2 1512 ? 98.654 198.846 175.464 1.00 55.32 1512 LEU B O 1
ATOM 14506 N N . MET B 2 1513 ? 97.559 196.938 175.899 1.00 63.58 1513 MET B N 1
ATOM 14507 C CA . MET B 2 1513 ? 97.298 196.659 174.496 1.00 63.58 1513 MET B CA 1
ATOM 14508 C C . MET B 2 1513 ? 96.074 197.425 174.000 1.00 63.58 1513 MET B C 1
ATOM 14509 O O . MET B 2 1513 ? 95.235 197.883 174.778 1.00 63.58 1513 MET B O 1
ATOM 14514 N N . ASP B 2 1514 ? 95.987 197.561 172.679 1.00 72.07 1514 ASP B N 1
ATOM 14515 C CA . ASP B 2 1514 ? 94.898 198.284 172.044 1.00 72.07 1514 ASP B CA 1
ATOM 14516 C C . ASP B 2 1514 ? 93.652 197.402 171.972 1.00 72.07 1514 ASP B C 1
ATOM 14517 O O . ASP B 2 1514 ? 93.668 196.226 172.345 1.00 72.07 1514 ASP B O 1
ATOM 14522 N N . GLY B 2 1515 ? 92.551 197.979 171.484 1.00 72.32 1515 GLY B N 1
ATOM 14523 C CA . GLY B 2 1515 ? 91.302 197.235 171.421 1.00 72.32 1515 GLY B CA 1
ATOM 14524 C C . GLY B 2 1515 ? 91.379 196.033 170.499 1.00 72.32 1515 GLY B C 1
ATOM 14525 O O . GLY B 2 1515 ? 90.945 194.934 170.853 1.00 72.32 1515 GLY B O 1
ATOM 14526 N N . SER B 2 1516 ? 91.930 196.227 169.299 1.00 73.39 1516 SER B N 1
ATOM 14527 C CA . SER B 2 1516 ? 92.093 195.106 168.377 1.00 73.39 1516 SER B CA 1
ATOM 14528 C C . SER B 2 1516 ? 93.059 194.072 168.939 1.00 73.39 1516 SER B C 1
ATOM 14529 O O . SER B 2 1516 ? 92.807 192.863 168.855 1.00 73.39 1516 SER B O 1
ATOM 14532 N N . GLU B 2 1517 ? 94.170 194.529 169.520 1.00 70.28 1517 GLU B N 1
ATOM 14533 C CA . GLU B 2 1517 ? 95.114 193.608 170.142 1.00 70.28 1517 GLU B CA 1
ATOM 14534 C C . GLU B 2 1517 ? 94.476 192.881 171.319 1.00 70.28 1517 GLU B C 1
ATOM 14535 O O . GLU B 2 1517 ? 94.710 191.684 171.519 1.00 70.28 1517 GLU B O 1
ATOM 14541 N N . PHE B 2 1518 ? 93.670 193.591 172.111 1.00 68.24 1518 PHE B N 1
ATOM 14542 C CA . PHE B 2 1518 ? 92.988 192.957 173.235 1.00 68.24 1518 PHE B CA 1
ATOM 14543 C C . PHE B 2 1518 ? 92.018 191.885 172.757 1.00 68.24 1518 PHE B C 1
ATOM 14544 O O . PHE B 2 1518 ? 91.953 190.794 173.335 1.00 68.24 1518 PHE B O 1
ATOM 14552 N N . THR B 2 1519 ? 91.259 192.177 171.699 1.00 71.31 1519 THR B N 1
ATOM 14553 C CA . THR B 2 1519 ? 90.335 191.188 171.154 1.00 71.31 1519 THR B CA 1
ATOM 14554 C C . THR B 2 1519 ? 91.083 189.979 170.604 1.00 71.31 1519 THR B C 1
ATOM 14555 O O . THR B 2 1519 ? 90.655 188.834 170.795 1.00 71.31 1519 THR B O 1
ATOM 14559 N N . SER B 2 1520 ? 92.207 190.213 169.921 1.00 71.79 1520 SER B N 1
ATOM 14560 C CA . SER B 2 1520 ? 93.002 189.101 169.409 1.00 71.79 1520 SER B CA 1
ATOM 14561 C C . SER B 2 1520 ? 93.546 188.243 170.545 1.00 71.79 1520 SER B C 1
ATOM 14562 O O . SER B 2 1520 ? 93.528 187.010 170.464 1.00 71.79 1520 SER B O 1
ATOM 14565 N N . PHE B 2 1521 ? 94.023 188.877 171.617 1.00 67.16 1521 PHE B N 1
ATOM 14566 C CA . PHE B 2 1521 ? 94.513 188.131 172.773 1.00 67.16 1521 PHE B CA 1
ATOM 14567 C C . PHE B 2 1521 ? 93.397 187.310 173.409 1.00 67.16 1521 PHE B C 1
ATOM 14568 O O . PHE B 2 1521 ? 93.599 186.148 173.786 1.00 67.16 1521 PHE B O 1
ATOM 14576 N N . LYS B 2 1522 ? 92.210 187.906 173.541 1.00 72.83 1522 LYS B N 1
ATOM 14577 C CA . LYS B 2 1522 ? 91.079 187.185 174.115 1.00 72.83 1522 LYS B CA 1
ATOM 14578 C C . LYS B 2 1522 ? 90.700 185.987 173.257 1.00 72.83 1522 LYS B C 1
ATOM 14579 O O . LYS B 2 1522 ? 90.426 184.902 173.779 1.00 72.83 1522 LYS B O 1
ATOM 14585 N N . ARG B 2 1523 ? 90.675 186.164 171.937 1.00 76.07 1523 ARG B N 1
ATOM 14586 C CA . ARG B 2 1523 ? 90.405 185.035 171.056 1.00 76.07 1523 ARG B CA 1
ATOM 14587 C C . ARG B 2 1523 ? 91.497 183.979 171.159 1.00 76.07 1523 ARG B C 1
ATOM 14588 O O . ARG B 2 1523 ? 91.218 182.784 171.010 1.00 76.07 1523 ARG B O 1
ATOM 14596 N N . SER B 2 1524 ? 92.738 184.399 171.412 1.00 75.95 1524 SER B N 1
ATOM 14597 C CA . SER B 2 1524 ? 93.849 183.456 171.438 1.00 75.95 1524 SER B CA 1
ATOM 14598 C C . SER B 2 1524 ? 93.844 182.605 172.703 1.00 75.95 1524 SER B C 1
ATOM 14599 O O . SER B 2 1524 ? 94.091 181.396 172.639 1.00 75.95 1524 SER B O 1
ATOM 14602 N N . ILE B 2 1525 ? 93.579 183.207 173.858 1.00 76.18 1525 ILE B N 1
ATOM 14603 C CA . ILE B 2 1525 ? 93.730 182.512 175.136 1.00 76.18 1525 ILE B CA 1
ATOM 14604 C C . ILE B 2 1525 ? 92.384 182.164 175.764 1.00 76.18 1525 ILE B C 1
ATOM 14605 O O . ILE B 2 1525 ? 92.279 181.194 176.515 1.00 76.18 1525 ILE B O 1
ATOM 14610 N N . MET B 2 1526 ? 91.341 182.935 175.475 1.00 83.09 1526 MET B N 1
ATOM 14611 C CA . MET B 2 1526 ? 90.065 182.693 176.129 1.00 83.09 1526 MET B CA 1
ATOM 14612 C C . MET B 2 1526 ? 89.143 181.874 175.232 1.00 83.09 1526 MET B C 1
ATOM 14613 O O . MET B 2 1526 ? 89.342 181.768 174.019 1.00 83.09 1526 MET B O 1
ATOM 14618 N N . LYS B 2 1527 ? 88.122 181.286 175.851 1.00 85.77 1527 LYS B N 1
ATOM 14619 C CA . LYS B 2 1527 ? 87.131 180.537 175.098 1.00 85.77 1527 LYS B CA 1
ATOM 14620 C C . LYS B 2 1527 ? 86.270 181.489 174.269 1.00 85.77 1527 LYS B C 1
ATOM 14621 O O . LYS B 2 1527 ? 86.077 182.649 174.644 1.00 85.77 1527 LYS B O 1
ATOM 14627 N N . PRO B 2 1528 ? 85.756 181.026 173.126 1.00 85.51 1528 PRO B N 1
ATOM 14628 C CA . PRO B 2 1528 ? 84.967 181.923 172.264 1.00 85.51 1528 PRO B CA 1
ATOM 14629 C C . PRO B 2 1528 ? 83.753 182.532 172.945 1.00 85.51 1528 PRO B C 1
ATOM 14630 O O . PRO B 2 1528 ? 83.434 183.699 172.687 1.00 85.51 1528 PRO B O 1
ATOM 14634 N N . GLY B 2 1529 ? 83.068 181.786 173.807 1.00 89.59 1529 GLY B N 1
ATOM 14635 C CA . GLY B 2 1529 ? 81.806 182.254 174.345 1.00 89.59 1529 GLY B CA 1
ATOM 14636 C C . GLY B 2 1529 ? 81.816 182.662 175.804 1.00 89.59 1529 GLY B C 1
ATOM 14637 O O . GLY B 2 1529 ? 80.851 183.269 176.280 1.00 89.59 1529 GLY B O 1
ATOM 14638 N N . THR B 2 1530 ? 82.883 182.345 176.527 1.00 92.80 1530 THR B N 1
ATOM 14639 C CA . THR B 2 1530 ? 82.957 182.605 177.960 1.00 92.80 1530 THR B CA 1
ATOM 14640 C C . THR B 2 1530 ? 84.229 183.378 178.297 1.00 92.80 1530 THR B C 1
ATOM 14641 O O . THR B 2 1530 ? 85.095 183.608 177.450 1.00 92.80 1530 THR B O 1
ATOM 14645 N N . VAL B 2 1531 ? 84.323 183.783 179.567 1.00 91.53 1531 VAL B N 1
ATOM 14646 C CA . VAL B 2 1531 ? 85.497 184.465 180.099 1.00 91.53 1531 VAL B CA 1
ATOM 14647 C C . VAL B 2 1531 ? 86.506 183.488 180.697 1.00 91.53 1531 VAL B C 1
ATOM 14648 O O . VAL B 2 1531 ? 87.693 183.818 180.802 1.00 91.53 1531 VAL B O 1
ATOM 14652 N N . GLN B 2 1532 ? 86.078 182.278 181.048 1.00 89.88 1532 GLN B N 1
ATOM 14653 C CA . GLN B 2 1532 ? 86.990 181.299 181.625 1.00 89.88 1532 GLN B CA 1
ATOM 14654 C C . GLN B 2 1532 ? 88.091 180.932 180.636 1.00 89.88 1532 GLN B C 1
ATOM 14655 O O . GLN B 2 1532 ? 87.896 180.974 179.418 1.00 89.88 1532 GLN B O 1
ATOM 14661 N N . LEU B 2 1533 ? 89.257 180.577 181.173 1.00 83.88 1533 LEU B N 1
ATOM 14662 C CA . LEU B 2 1533 ? 90.419 180.263 180.355 1.00 83.88 1533 LEU B CA 1
ATOM 14663 C C . LEU B 2 1533 ? 90.169 179.022 179.502 1.00 83.88 1533 LEU B C 1
ATOM 14664 O O . LEU B 2 1533 ? 89.254 178.233 179.751 1.00 83.88 1533 LEU B O 1
ATOM 14669 N N . ARG B 2 1534 ? 91.009 178.856 178.483 1.00 80.86 1534 ARG B N 1
ATOM 14670 C CA . ARG B 2 1534 ? 90.948 177.668 177.647 1.00 80.86 1534 ARG B CA 1
ATOM 14671 C C . ARG B 2 1534 ? 91.324 176.428 178.453 1.00 80.86 1534 ARG B C 1
ATOM 14672 O O . ARG B 2 1534 ? 91.949 176.507 179.514 1.00 80.86 1534 ARG B O 1
ATOM 14680 N N . ASP B 2 1535 ? 90.925 175.266 177.934 1.00 85.08 1535 ASP B N 1
ATOM 14681 C CA . ASP B 2 1535 ? 91.189 174.017 178.642 1.00 85.08 1535 ASP B CA 1
ATOM 14682 C C . ASP B 2 1535 ? 92.673 173.673 178.649 1.00 85.08 1535 ASP B C 1
ATOM 14683 O O . ASP B 2 1535 ? 93.156 173.048 179.600 1.00 85.08 1535 ASP B O 1
ATOM 14688 N N . THR B 2 1536 ? 93.407 174.064 177.608 1.00 76.54 1536 THR B N 1
ATOM 14689 C CA . THR B 2 1536 ? 94.836 173.787 177.547 1.00 76.54 1536 THR B CA 1
ATOM 14690 C C . THR B 2 1536 ? 95.646 174.681 178.479 1.00 76.54 1536 THR B C 1
ATOM 14691 O O . THR B 2 1536 ? 96.743 174.291 178.894 1.00 76.54 1536 THR B O 1
ATOM 14695 N N . ILE B 2 1537 ? 95.128 175.853 178.831 1.00 73.29 1537 ILE B N 1
ATOM 14696 C CA . ILE B 2 1537 ? 95.817 176.796 179.704 1.00 73.29 1537 ILE B CA 1
ATOM 14697 C C . ILE B 2 1537 ? 95.239 176.636 181.103 1.00 73.29 1537 ILE B C 1
ATOM 14698 O O . ILE B 2 1537 ? 94.057 176.911 181.333 1.00 73.29 1537 ILE B O 1
ATOM 14703 N N . LYS B 2 1538 ? 96.071 176.199 182.048 1.00 64.73 1538 LYS B N 1
ATOM 14704 C CA . LYS B 2 1538 ? 95.613 175.937 183.405 1.00 64.73 1538 LYS B CA 1
ATOM 14705 C C . LYS B 2 1538 ? 96.489 176.531 184.497 1.00 64.73 1538 LYS B C 1
ATOM 14706 O O . LYS B 2 1538 ? 96.021 176.634 185.636 1.00 64.73 1538 LYS B O 1
ATOM 14712 N N . THR B 2 1539 ? 97.718 176.925 184.205 1.00 60.55 1539 THR B N 1
ATOM 14713 C CA . THR B 2 1539 ? 98.655 177.405 185.207 1.00 60.55 1539 THR B CA 1
ATOM 14714 C C . THR B 2 1539 ? 99.193 178.766 184.801 1.00 60.55 1539 THR B C 1
ATOM 14715 O O . THR B 2 1539 ? 99.203 179.110 183.614 1.00 60.55 1539 THR B O 1
ATOM 14719 N N . PRO B 2 1540 ? 99.637 179.573 185.768 1.00 58.25 1540 PRO B N 1
ATOM 14720 C CA . PRO B 2 1540 ? 100.278 180.848 185.411 1.00 58.25 1540 PRO B CA 1
ATOM 14721 C C . PRO B 2 1540 ? 101.486 180.679 184.507 1.00 58.25 1540 PRO B C 1
ATOM 14722 O O . PRO B 2 1540 ? 101.758 181.561 183.685 1.00 58.25 1540 PRO B O 1
ATOM 14726 N N . ALA B 2 1541 ? 102.223 179.573 184.635 1.00 57.91 1541 ALA B N 1
ATOM 14727 C CA . ALA B 2 1541 ? 103.298 179.297 183.690 1.00 57.91 1541 ALA B CA 1
ATOM 14728 C C . ALA B 2 1541 ? 102.751 179.115 182.281 1.00 57.91 1541 ALA B C 1
ATOM 14729 O O . ALA B 2 1541 ? 103.335 179.607 181.308 1.00 57.91 1541 ALA B O 1
ATOM 14731 N N . ASP B 2 1542 ? 101.623 178.413 182.151 1.00 61.57 1542 ASP B N 1
ATOM 14732 C CA . ASP B 2 1542 ? 100.983 178.290 180.847 1.00 61.57 1542 ASP B CA 1
ATOM 14733 C C . ASP B 2 1542 ? 100.471 179.634 180.348 1.00 61.57 1542 ASP B C 1
ATOM 14734 O O . ASP B 2 1542 ? 100.490 179.891 179.140 1.00 61.57 1542 ASP B O 1
ATOM 14739 N N . ILE B 2 1543 ? 100.019 180.504 181.253 1.00 54.62 1543 ILE B N 1
ATOM 14740 C CA . ILE B 2 1543 ? 99.602 181.843 180.850 1.00 54.62 1543 ILE B CA 1
ATOM 14741 C C . ILE B 2 1543 ? 100.788 182.625 180.299 1.00 54.62 1543 ILE B C 1
ATOM 14742 O O . ILE B 2 1543 ? 100.679 183.315 179.278 1.00 54.62 1543 ILE B O 1
ATOM 14747 N N . TYR B 2 1544 ? 101.942 182.525 180.964 1.00 52.48 1544 TYR B N 1
ATOM 14748 C CA . TYR B 2 1544 ? 103.144 183.183 180.464 1.00 52.48 1544 TYR B CA 1
ATOM 14749 C C . TYR B 2 1544 ? 103.554 182.621 179.110 1.00 52.48 1544 TYR B C 1
ATOM 14750 O O . TYR B 2 1544 ? 103.964 183.370 178.215 1.00 52.48 1544 TYR B O 1
ATOM 14759 N N . ALA B 2 1545 ? 103.455 181.301 178.943 1.00 52.33 1545 ALA B N 1
ATOM 14760 C CA . ALA B 2 1545 ? 103.778 180.694 177.656 1.00 52.33 1545 ALA B CA 1
ATOM 14761 C C . ALA B 2 1545 ? 102.839 181.187 176.562 1.00 52.33 1545 ALA B C 1
ATOM 14762 O O . ALA B 2 1545 ? 103.270 181.440 175.432 1.00 52.33 1545 ALA B O 1
ATOM 14764 N N . ALA B 2 1546 ? 101.550 181.322 176.878 1.00 51.34 1546 ALA B N 1
ATOM 14765 C CA . ALA B 2 1546 ? 100.595 181.846 175.906 1.00 51.34 1546 ALA B CA 1
ATOM 14766 C C . ALA B 2 1546 ? 100.904 183.295 175.553 1.00 51.34 1546 ALA B C 1
ATOM 14767 O O . ALA B 2 1546 ? 100.782 183.696 174.390 1.00 51.34 1546 ALA B O 1
ATOM 14769 N N . ILE B 2 1547 ? 101.296 184.095 176.547 1.00 51.96 1547 ILE B N 1
ATOM 14770 C CA . ILE B 2 1547 ? 101.688 185.477 176.280 1.00 51.96 1547 ILE B CA 1
ATOM 14771 C C . ILE B 2 1547 ? 102.893 185.515 175.350 1.00 51.96 1547 ILE B C 1
ATOM 14772 O O . ILE B 2 1547 ? 102.940 186.306 174.399 1.00 51.96 1547 ILE B O 1
ATOM 14777 N N . GLU B 2 1548 ? 103.884 184.661 175.610 1.00 52.70 1548 GLU B N 1
ATOM 14778 C CA . GLU B 2 1548 ? 105.060 184.605 174.747 1.00 52.70 1548 GLU B CA 1
ATOM 14779 C C . GLU B 2 1548 ? 104.689 184.181 173.332 1.00 52.70 1548 GLU B C 1
ATOM 14780 O O . GLU B 2 1548 ? 105.207 184.734 172.356 1.00 52.70 1548 GLU B O 1
ATOM 14786 N N . LYS B 2 1549 ? 103.803 183.190 173.201 1.00 53.70 1549 LYS B N 1
ATOM 14787 C CA . LYS B 2 1549 ? 103.386 182.741 171.877 1.00 53.70 1549 LYS B CA 1
ATOM 14788 C C . LYS B 2 1549 ? 102.669 183.850 171.121 1.00 53.70 1549 LYS B C 1
ATOM 14789 O O . LYS B 2 1549 ? 102.916 184.061 169.926 1.00 53.70 1549 LYS B O 1
ATOM 14795 N N . TYR B 2 1550 ? 101.778 184.573 171.802 1.00 56.79 1550 TYR B N 1
ATOM 14796 C CA . TYR B 2 1550 ? 101.080 185.680 171.158 1.00 56.79 1550 TYR B CA 1
ATOM 14797 C C . TYR B 2 1550 ? 102.055 186.768 170.731 1.00 56.79 1550 TYR B C 1
ATOM 14798 O O . TYR B 2 1550 ? 101.944 187.313 169.627 1.00 56.79 1550 TYR B O 1
ATOM 14807 N N . ALA B 2 1551 ? 103.018 187.101 171.594 1.00 54.30 1551 ALA B N 1
ATOM 14808 C CA . ALA B 2 1551 ? 103.996 188.127 171.247 1.00 54.30 1551 ALA B CA 1
ATOM 14809 C C . ALA B 2 1551 ? 104.843 187.702 170.056 1.00 54.30 1551 ALA B C 1
ATOM 14810 O O . ALA B 2 1551 ? 105.123 188.510 169.163 1.00 54.30 1551 ALA B O 1
ATOM 14812 N N . ALA B 2 1552 ? 105.259 186.434 170.022 1.00 53.13 1552 ALA B N 1
ATOM 14813 C CA . ALA B 2 1552 ? 106.071 185.952 168.912 1.00 53.13 1552 ALA B CA 1
ATOM 14814 C C . ALA B 2 1552 ? 105.269 185.862 167.622 1.00 53.13 1552 ALA B C 1
ATOM 14815 O O . ALA B 2 1552 ? 105.846 185.947 166.532 1.00 53.13 1552 ALA B O 1
ATOM 14817 N N . LYS B 2 1553 ? 103.950 185.675 167.719 1.00 55.77 1553 LYS B N 1
ATOM 14818 C CA . LYS B 2 1553 ? 103.124 185.658 166.515 1.00 55.77 1553 LYS B CA 1
ATOM 14819 C C . LYS B 2 1553 ? 103.193 186.992 165.783 1.00 55.77 1553 LYS B C 1
ATOM 14820 O O . LYS B 2 1553 ? 103.339 187.029 164.556 1.00 55.77 1553 LYS B O 1
ATOM 14826 N N . ASN B 2 1554 ? 103.089 188.098 166.517 1.00 57.36 1554 ASN B N 1
ATOM 14827 C CA . ASN B 2 1554 ? 103.232 189.431 165.936 1.00 57.36 1554 ASN B CA 1
ATOM 14828 C C . ASN B 2 1554 ? 104.649 189.945 166.181 1.00 57.36 1554 ASN B C 1
ATOM 14829 O O . ASN B 2 1554 ? 104.896 190.845 166.984 1.00 57.36 1554 ASN B O 1
ATOM 14834 N N . ASP B 2 1555 ? 105.594 189.339 165.459 1.00 64.03 1555 ASP B N 1
ATOM 14835 C CA . ASP B 2 1555 ? 107.000 189.688 165.618 1.00 64.03 1555 ASP B CA 1
ATOM 14836 C C . ASP B 2 1555 ? 107.294 191.128 165.220 1.00 64.03 1555 ASP B C 1
ATOM 14837 O O . ASP B 2 1555 ? 108.306 191.684 165.660 1.00 64.03 1555 ASP B O 1
ATOM 14842 N N . ILE B 2 1556 ? 106.437 191.742 164.402 1.00 62.08 1556 ILE B N 1
ATOM 14843 C CA . ILE B 2 1556 ? 106.722 193.078 163.887 1.00 62.08 1556 ILE B CA 1
ATOM 14844 C C . ILE B 2 1556 ? 106.645 194.115 165.002 1.00 62.08 1556 ILE B C 1
ATOM 14845 O O . ILE B 2 1556 ? 107.541 194.955 165.151 1.00 62.08 1556 ILE B O 1
ATOM 14850 N N . GLU B 2 1557 ? 105.586 194.069 165.809 1.00 60.36 1557 GLU B N 1
ATOM 14851 C CA . GLU B 2 1557 ? 105.309 195.122 166.777 1.00 60.36 1557 GLU B CA 1
ATOM 14852 C C . GLU B 2 1557 ? 105.483 194.688 168.225 1.00 60.36 1557 GLU B C 1
ATOM 14853 O O . GLU B 2 1557 ? 105.257 195.501 169.128 1.00 60.36 1557 GLU B O 1
ATOM 14859 N N . TRP B 2 1558 ? 105.872 193.444 168.479 1.00 53.88 1558 TRP B N 1
ATOM 14860 C CA . TRP B 2 1558 ? 106.092 192.956 169.835 1.00 53.88 1558 TRP B CA 1
ATOM 14861 C C . TRP B 2 1558 ? 107.567 192.623 170.008 1.00 53.88 1558 TRP B C 1
ATOM 14862 O O . TRP B 2 1558 ? 108.109 191.787 169.278 1.00 53.88 1558 TRP B O 1
ATOM 14873 N N . THR B 2 1559 ? 108.203 193.272 170.973 1.00 48.41 1559 THR B N 1
ATOM 14874 C CA . THR B 2 1559 ? 109.609 193.102 171.286 1.00 48.41 1559 THR B CA 1
ATOM 14875 C C . THR B 2 1559 ? 109.751 192.494 172.674 1.00 48.41 1559 THR B C 1
ATOM 14876 O O . THR B 2 1559 ? 108.824 192.572 173.489 1.00 48.41 1559 THR B O 1
ATOM 14880 N N . PRO B 2 1560 ? 110.889 191.859 172.973 1.00 45.40 1560 PRO B N 1
ATOM 14881 C CA . PRO B 2 1560 ? 111.062 191.282 174.316 1.00 45.40 1560 PRO B CA 1
ATOM 14882 C C . PRO B 2 1560 ? 110.871 192.294 175.428 1.00 45.40 1560 PRO B C 1
ATOM 14883 O O . PRO B 2 1560 ? 110.353 191.940 176.497 1.00 45.40 1560 PRO B O 1
ATOM 14887 N N . GLU B 2 1561 ? 111.259 193.551 175.202 1.00 45.13 1561 GLU B N 1
ATOM 14888 C CA . GLU B 2 1561 ? 111.019 194.576 176.208 1.00 45.13 1561 GLU B CA 1
ATOM 14889 C C . GLU B 2 1561 ? 109.531 194.725 176.483 1.00 45.13 1561 GLU B C 1
ATOM 14890 O O . GLU B 2 1561 ? 109.118 194.803 177.642 1.00 45.13 1561 GLU B O 1
ATOM 14896 N N . ARG B 2 1562 ? 108.710 194.776 175.432 1.00 47.17 1562 ARG B N 1
ATOM 14897 C CA . ARG B 2 1562 ? 107.280 194.987 175.630 1.00 47.17 1562 ARG B CA 1
ATOM 14898 C C . ARG B 2 1562 ? 106.636 193.800 176.335 1.00 47.17 1562 ARG B C 1
ATOM 14899 O O . ARG B 2 1562 ? 105.772 193.978 177.201 1.00 47.17 1562 ARG B O 1
ATOM 14907 N N . THR B 2 1563 ? 107.038 192.581 175.974 1.00 43.76 1563 THR B N 1
ATOM 14908 C CA . THR B 2 1563 ? 106.515 191.401 176.655 1.00 43.76 1563 THR B CA 1
ATOM 14909 C C . THR B 2 1563 ? 106.896 191.406 178.130 1.00 43.76 1563 THR B C 1
ATOM 14910 O O . THR B 2 1563 ? 106.062 191.114 179.001 1.00 43.76 1563 THR B O 1
ATOM 14914 N N . HIS B 2 1564 ? 108.151 191.742 178.433 1.00 42.12 1564 HIS B N 1
ATOM 14915 C CA . HIS B 2 1564 ? 108.562 191.790 179.829 1.00 42.12 1564 HIS B CA 1
ATOM 14916 C C . HIS B 2 1564 ? 107.864 192.912 180.582 1.00 42.12 1564 HIS B C 1
ATOM 14917 O O . HIS B 2 1564 ? 107.573 192.764 181.770 1.00 42.12 1564 HIS B O 1
ATOM 14924 N N . LYS B 2 1565 ? 107.588 194.034 179.917 1.00 42.72 1565 LYS B N 1
ATOM 14925 C CA . LYS B 2 1565 ? 106.827 195.105 180.550 1.00 42.72 1565 LYS B CA 1
ATOM 14926 C C . LYS B 2 1565 ? 105.400 194.664 180.842 1.00 42.72 1565 LYS B C 1
ATOM 14927 O O . LYS B 2 1565 ? 104.834 195.020 181.880 1.00 42.72 1565 LYS B O 1
ATOM 14933 N N . PHE B 2 1566 ? 104.804 193.894 179.932 1.00 45.19 1566 PHE B N 1
ATOM 14934 C CA . PHE B 2 1566 ? 103.472 193.349 180.174 1.00 45.19 1566 PHE B CA 1
ATOM 14935 C C . PHE B 2 1566 ? 103.469 192.422 181.384 1.00 45.19 1566 PHE B C 1
ATOM 14936 O O . PHE B 2 1566 ? 102.593 192.518 182.256 1.00 45.19 1566 PHE B O 1
ATOM 14944 N N . LYS B 2 1567 ? 104.458 191.529 181.466 1.00 42.28 1567 LYS B N 1
ATOM 14945 C CA . LYS B 2 1567 ? 104.553 190.643 182.624 1.00 42.28 1567 LYS B CA 1
ATOM 14946 C C . LYS B 2 1567 ? 104.805 191.433 183.905 1.00 42.28 1567 LYS B C 1
ATOM 14947 O O . LYS B 2 1567 ? 104.253 191.112 184.965 1.00 42.28 1567 LYS B O 1
ATOM 14953 N N . SER B 2 1568 ? 105.633 192.475 183.824 1.00 43.74 1568 SER B N 1
ATOM 14954 C CA . SER B 2 1568 ? 105.885 193.313 184.988 1.00 43.74 1568 SER B CA 1
ATOM 14955 C C . SER B 2 1568 ? 104.610 193.997 185.456 1.00 43.74 1568 SER B C 1
ATOM 14956 O O . SER B 2 1568 ? 104.341 194.060 186.658 1.00 43.74 1568 SER B O 1
ATOM 14959 N N . ARG B 2 1569 ? 103.810 194.512 184.519 1.00 46.80 1569 ARG B N 1
ATOM 14960 C CA . ARG B 2 1569 ? 102.545 195.143 184.879 1.00 46.80 1569 ARG B CA 1
ATOM 14961 C C . ARG B 2 1569 ? 101.602 194.140 185.530 1.00 46.80 1569 ARG B C 1
ATOM 14962 O O . ARG B 2 1569 ? 100.882 194.475 186.480 1.00 46.80 1569 ARG B O 1
ATOM 14970 N N . ILE B 2 1570 ? 101.593 192.904 185.028 1.00 46.24 1570 ILE B N 1
ATOM 14971 C CA . ILE B 2 1570 ? 100.832 191.844 185.683 1.00 46.24 1570 ILE B CA 1
ATOM 14972 C C . ILE B 2 1570 ? 101.293 191.678 187.126 1.00 46.24 1570 ILE B C 1
ATOM 14973 O O . ILE B 2 1570 ? 100.477 191.547 188.049 1.00 46.24 1570 ILE B O 1
ATOM 14978 N N . ASN B 2 1571 ? 102.610 191.679 187.339 1.00 46.05 1571 ASN B N 1
ATOM 14979 C CA . ASN B 2 1571 ? 103.146 191.518 188.689 1.00 46.05 1571 ASN B CA 1
ATOM 14980 C C . ASN B 2 1571 ? 102.739 192.675 189.598 1.00 46.05 1571 ASN B C 1
ATOM 14981 O O . ASN B 2 1571 ? 102.409 192.464 190.771 1.00 46.05 1571 ASN B O 1
ATOM 14986 N N . GLU B 2 1572 ? 102.773 193.906 189.083 1.00 49.54 1572 GLU B N 1
ATOM 14987 C CA . GLU B 2 1572 ? 102.355 195.048 189.897 1.00 49.54 1572 GLU B CA 1
ATOM 14988 C C . GLU B 2 1572 ? 100.873 194.971 190.240 1.00 49.54 1572 GLU B C 1
ATOM 14989 O O . GLU B 2 1572 ? 100.473 195.321 191.355 1.00 49.54 1572 GLU B O 1
ATOM 14995 N N . ARG B 2 1573 ? 100.040 194.527 189.297 1.00 52.03 1573 ARG B N 1
ATOM 14996 C CA . ARG B 2 1573 ? 98.624 194.354 189.611 1.00 52.03 1573 ARG B CA 1
ATOM 14997 C C . ARG B 2 1573 ? 98.428 193.288 190.682 1.00 52.03 1573 ARG B C 1
ATOM 14998 O O . ARG B 2 1573 ? 97.597 193.447 191.586 1.00 52.03 1573 ARG B O 1
ATOM 15006 N N . LEU B 2 1574 ? 99.191 192.195 190.602 1.00 53.14 1574 LEU B N 1
ATOM 15007 C CA . LEU B 2 1574 ? 99.125 191.173 191.642 1.00 53.14 1574 LEU B CA 1
ATOM 15008 C C . LEU B 2 1574 ? 99.527 191.741 192.998 1.00 53.14 1574 LEU B C 1
ATOM 15009 O O . LEU B 2 1574 ? 98.893 191.446 194.017 1.00 53.14 1574 LEU B O 1
ATOM 15014 N N . ARG B 2 1575 ? 100.583 192.556 193.027 1.00 53.54 1575 ARG B N 1
ATOM 15015 C CA . ARG B 2 1575 ? 100.997 193.191 194.275 1.00 53.54 1575 ARG B CA 1
ATOM 15016 C C . ARG B 2 1575 ? 99.914 194.123 194.802 1.00 53.54 1575 ARG B C 1
ATOM 15017 O O . ARG B 2 1575 ? 99.712 194.231 196.017 1.00 53.54 1575 ARG B O 1
ATOM 15025 N N . LEU B 2 1576 ? 99.215 194.815 193.899 1.00 55.92 1576 LEU B N 1
ATOM 15026 C CA . LEU B 2 1576 ? 98.097 195.659 194.310 1.00 55.92 1576 LEU B CA 1
ATOM 15027 C C . LEU B 2 1576 ? 96.986 194.830 194.940 1.00 55.92 1576 LEU B C 1
ATOM 15028 O O . LEU B 2 1576 ? 96.364 195.255 195.920 1.00 55.92 1576 LEU B O 1
ATOM 15033 N N . VAL B 2 1577 ? 96.717 193.646 194.385 1.00 55.02 1577 VAL B N 1
ATOM 15034 C CA . VAL B 2 1577 ? 95.715 192.763 194.979 1.00 55.02 1577 VAL B CA 1
ATOM 15035 C C . VAL B 2 1577 ? 96.123 192.372 196.394 1.00 55.02 1577 VAL B C 1
ATOM 15036 O O . VAL B 2 1577 ? 95.281 192.272 197.295 1.00 55.02 1577 VAL B O 1
ATOM 15040 N N . GLY B 2 1578 ? 97.417 192.162 196.617 1.00 55.12 1578 GLY B N 1
ATOM 15041 C CA . GLY B 2 1578 ? 97.907 191.792 197.930 1.00 55.12 1578 GLY B CA 1
ATOM 15042 C C . GLY B 2 1578 ? 98.715 190.512 197.925 1.00 55.12 1578 GLY B C 1
ATOM 15043 O O . GLY B 2 1578 ? 98.845 189.846 198.956 1.00 55.12 1578 GLY B O 1
ATOM 15044 N N . VAL B 2 1579 ? 99.266 190.162 196.768 1.00 60.07 1579 VAL B N 1
ATOM 15045 C CA . VAL B 2 1579 ? 100.097 188.972 196.624 1.00 60.07 1579 VAL B CA 1
ATOM 15046 C C . VAL B 2 1579 ? 101.545 189.365 196.879 1.00 60.07 1579 VAL B C 1
ATOM 15047 O O . VAL B 2 1579 ? 102.068 190.287 196.244 1.00 60.07 1579 VAL B O 1
ATOM 15051 N N . ASP B 2 1580 ? 102.195 188.665 197.809 1.00 65.86 1580 ASP B N 1
ATOM 15052 C CA . ASP B 2 1580 ? 103.563 189.017 198.176 1.00 65.86 1580 ASP B CA 1
ATOM 15053 C C . ASP B 2 1580 ? 104.559 188.544 197.127 1.00 65.86 1580 ASP B C 1
ATOM 15054 O O . ASP B 2 1580 ? 105.426 189.311 196.691 1.00 65.86 1580 ASP B O 1
ATOM 15059 N N . ALA B 2 1581 ? 104.456 187.285 196.709 1.00 57.63 1581 ALA B N 1
ATOM 15060 C CA . ALA B 2 1581 ? 105.451 186.715 195.814 1.00 57.63 1581 ALA B CA 1
ATOM 15061 C C . ALA B 2 1581 ? 104.863 185.516 195.088 1.00 57.63 1581 ALA B C 1
ATOM 15062 O O . ALA B 2 1581 ? 103.839 184.959 195.491 1.00 57.63 1581 ALA B O 1
ATOM 15064 N N . LEU B 2 1582 ? 105.534 185.130 194.006 1.00 55.52 1582 LEU B N 1
ATOM 15065 C CA . LEU B 2 1582 ? 105.198 183.948 193.224 1.00 55.52 1582 LEU B CA 1
ATOM 15066 C C . LEU B 2 1582 ? 106.336 182.946 193.353 1.00 55.52 1582 LEU B C 1
ATOM 15067 O O . LEU B 2 1582 ? 107.501 183.305 193.158 1.00 55.52 1582 LEU B O 1
ATOM 15072 N N . THR B 2 1583 ? 106.005 181.700 193.682 1.00 60.18 1583 THR B N 1
ATOM 15073 C CA . THR B 2 1583 ? 107.034 180.689 193.871 1.00 60.18 1583 THR B CA 1
ATOM 15074 C C . THR B 2 1583 ? 106.511 179.327 193.438 1.00 60.18 1583 THR B C 1
ATOM 15075 O O . THR B 2 1583 ? 105.304 179.068 193.474 1.00 60.18 1583 THR B O 1
ATOM 15079 N N . ASP B 2 1584 ? 107.438 178.469 192.988 1.00 62.87 1584 ASP B N 1
ATOM 15080 C CA . ASP B 2 1584 ? 107.170 177.046 192.765 1.00 62.87 1584 ASP B CA 1
ATOM 15081 C C . ASP B 2 1584 ? 108.045 176.821 194.016 1.00 62.87 1584 ASP B C 1
ATOM 15082 O O . ASP B 2 1584 ? 108.597 177.727 194.638 1.00 62.87 1584 ASP B O 1
ATOM 15087 N N . GLY B 2 1585 ? 108.247 175.549 194.343 1.00 66.35 1585 GLY B N 1
ATOM 15088 C CA . GLY B 2 1585 ? 109.082 175.175 195.468 1.00 66.35 1585 GLY B CA 1
ATOM 15089 C C . GLY B 2 1585 ? 110.336 176.023 195.511 1.00 66.35 1585 GLY B C 1
ATOM 15090 O O . GLY B 2 1585 ? 110.548 176.785 196.459 1.00 66.35 1585 GLY B O 1
ATOM 15091 N N . ASP B 2 1586 ? 111.184 175.892 194.495 1.00 63.65 1586 ASP B N 1
ATOM 15092 C CA . ASP B 2 1586 ? 112.498 176.520 194.515 1.00 63.65 1586 ASP B CA 1
ATOM 15093 C C . ASP B 2 1586 ? 112.784 177.991 194.261 1.00 63.65 1586 ASP B C 1
ATOM 15094 O O . ASP B 2 1586 ? 113.647 178.566 194.932 1.00 63.65 1586 ASP B O 1
ATOM 15099 N N . THR B 2 1587 ? 112.104 178.617 193.307 1.00 54.26 1587 THR B N 1
ATOM 15100 C CA . THR B 2 1587 ? 112.400 179.988 192.908 1.00 54.26 1587 THR B CA 1
ATOM 15101 C C . THR B 2 1587 ? 111.205 180.841 193.304 1.00 54.26 1587 THR B C 1
ATOM 15102 O O . THR B 2 1587 ? 110.070 180.544 192.921 1.00 54.26 1587 THR B O 1
ATOM 15106 N N . THR B 2 1588 ? 111.469 181.898 194.063 1.00 51.99 1588 THR B N 1
ATOM 15107 C CA . THR B 2 1588 ? 110.447 182.816 194.542 1.00 51.99 1588 THR B CA 1
ATOM 15108 C C . THR B 2 1588 ? 110.650 184.179 193.894 1.00 51.99 1588 THR B C 1
ATOM 15109 O O . THR B 2 1588 ? 111.757 184.724 193.921 1.00 51.99 1588 THR B O 1
ATOM 15113 N N . LEU B 2 1589 ? 109.585 184.723 193.313 1.00 47.23 1589 LEU B N 1
ATOM 15114 C CA . LEU B 2 1589 ? 109.630 186.036 192.671 1.00 47.23 1589 LEU B CA 1
ATOM 15115 C C . LEU B 2 1589 ? 108.967 187.034 193.614 1.00 47.23 1589 LEU B C 1
ATOM 15116 O O . LEU B 2 1589 ? 107.760 187.264 193.558 1.00 47.23 1589 LEU B O 1
ATOM 15121 N N . VAL B 2 1590 ? 109.771 187.625 194.496 1.00 50.44 1590 VAL B N 1
ATOM 15122 C CA . VAL B 2 1590 ? 109.258 188.599 195.450 1.00 50.44 1590 VAL B CA 1
ATOM 15123 C C . VAL B 2 1590 ? 108.885 189.872 194.704 1.00 50.44 1590 VAL B C 1
ATOM 15124 O O . VAL B 2 1590 ? 109.704 190.447 193.977 1.00 50.44 1590 VAL B O 1
ATOM 15128 N N . ILE B 2 1591 ? 107.641 190.316 194.880 1.00 54.66 1591 ILE B N 1
ATOM 15129 C CA . ILE B 2 1591 ? 107.147 191.522 194.230 1.00 54.66 1591 ILE B CA 1
ATOM 15130 C C . ILE B 2 1591 ? 107.157 192.667 195.232 1.00 54.66 1591 ILE B C 1
ATOM 15131 O O . ILE B 2 1591 ? 107.382 193.826 194.868 1.00 54.66 1591 ILE B O 1
ATOM 15136 N N . ASN B 2 1592 ? 106.915 192.348 196.503 1.00 61.67 1592 ASN B N 1
ATOM 15137 C CA . ASN B 2 1592 ? 106.881 193.355 197.550 1.00 61.67 1592 ASN B CA 1
ATOM 15138 C C . ASN B 2 1592 ? 108.167 193.276 198.356 1.00 61.67 1592 ASN B C 1
ATOM 15139 O O . ASN B 2 1592 ? 108.343 192.323 199.129 1.00 61.67 1592 ASN B O 1
ATOM 15144 N N . PRO B 2 1593 ? 109.084 194.237 198.221 1.00 60.21 1593 PRO B N 1
ATOM 15145 C CA . PRO B 2 1593 ? 110.366 194.138 198.940 1.00 60.21 1593 PRO B CA 1
ATOM 15146 C C . PRO B 2 1593 ? 110.230 194.166 200.451 1.00 60.21 1593 PRO B C 1
ATOM 15147 O O . PRO B 2 1593 ? 111.140 193.697 201.145 1.00 60.21 1593 PRO B O 1
ATOM 15151 N N . ASP B 2 1594 ? 109.132 194.700 200.987 1.00 68.23 1594 ASP B N 1
ATOM 15152 C CA . ASP B 2 1594 ? 108.950 194.740 202.433 1.00 68.23 1594 ASP B CA 1
ATOM 15153 C C . ASP B 2 1594 ? 108.670 193.368 203.030 1.00 68.23 1594 ASP B C 1
ATOM 15154 O O . ASP B 2 1594 ? 108.663 193.237 204.258 1.00 68.23 1594 ASP B O 1
ATOM 15159 N N . ALA B 2 1595 ? 108.439 192.352 202.200 1.00 62.29 1595 ALA B N 1
ATOM 15160 C CA . ALA B 2 1595 ? 108.099 191.023 202.687 1.00 62.29 1595 ALA B CA 1
ATOM 15161 C C . ALA B 2 1595 ? 109.311 190.209 203.121 1.00 62.29 1595 ALA B C 1
ATOM 15162 O O . ALA B 2 1595 ? 109.133 189.114 203.664 1.00 62.29 1595 ALA B O 1
ATOM 15164 N N . VAL B 2 1596 ? 110.527 190.699 202.897 1.00 56.89 1596 VAL B N 1
ATOM 15165 C CA . VAL B 2 1596 ? 111.735 189.970 203.261 1.00 56.89 1596 VAL B CA 1
ATOM 15166 C C . VAL B 2 1596 ? 112.684 190.906 203.994 1.00 56.89 1596 VAL B C 1
ATOM 15167 O O . VAL B 2 1596 ? 112.615 192.131 203.853 1.00 56.89 1596 VAL B O 1
ATOM 15171 N N . SER B 2 1597 ? 113.579 190.317 204.786 1.00 53.86 1597 SER B N 1
ATOM 15172 C CA . SER B 2 1597 ? 114.571 191.058 205.550 1.00 53.86 1597 SER B CA 1
ATOM 15173 C C . SER B 2 1597 ? 115.946 190.444 205.332 1.00 53.86 1597 SER B C 1
ATOM 15174 O O . SER B 2 1597 ? 116.110 189.224 205.426 1.00 53.86 1597 SER B O 1
ATOM 15177 N N . VAL B 2 1598 ? 116.933 191.295 205.047 1.00 48.41 1598 VAL B N 1
ATOM 15178 C CA . VAL B 2 1598 ? 118.288 190.822 204.793 1.00 48.41 1598 VAL B CA 1
ATOM 15179 C C . VAL B 2 1598 ? 118.946 190.420 206.105 1.00 48.41 1598 VAL B C 1
ATOM 15180 O O . VAL B 2 1598 ? 118.774 191.082 207.137 1.00 48.41 1598 VAL B O 1
ATOM 15184 N N . ILE B 2 1599 ? 119.712 189.330 206.072 1.00 50.10 1599 ILE B N 1
ATOM 15185 C CA . ILE B 2 1599 ? 120.322 188.795 207.285 1.00 50.10 1599 ILE B CA 1
ATOM 15186 C C . ILE B 2 1599 ? 121.838 188.868 207.209 1.00 50.10 1599 ILE B C 1
ATOM 15187 O O . ILE B 2 1599 ? 122.480 189.562 208.006 1.00 50.10 1599 ILE B O 1
ATOM 15192 N N . ASN B 2 1600 ? 122.421 188.154 206.251 1.00 49.01 1600 ASN B N 1
ATOM 15193 C CA . ASN B 2 1600 ? 123.865 188.044 206.152 1.00 49.01 1600 ASN B CA 1
ATOM 15194 C C . ASN B 2 1600 ? 124.273 188.052 204.689 1.00 49.01 1600 ASN B C 1
ATOM 15195 O O . ASN B 2 1600 ? 123.477 187.756 203.795 1.00 49.01 1600 ASN B O 1
ATOM 15200 N N . SER B 2 1601 ? 125.531 188.404 204.454 1.00 46.52 1601 SER B N 1
ATOM 15201 C CA . SER B 2 1601 ? 126.107 188.397 203.120 1.00 46.52 1601 SER B CA 1
ATOM 15202 C C . SER B 2 1601 ? 127.355 187.532 203.135 1.00 46.52 1601 SER B C 1
ATOM 15203 O O . SER B 2 1601 ? 128.269 187.767 203.932 1.00 46.52 1601 SER B O 1
ATOM 15206 N N . HIS B 2 1602 ? 127.387 186.534 202.260 1.00 45.64 1602 HIS B N 1
ATOM 15207 C CA . HIS B 2 1602 ? 128.521 185.634 202.121 1.00 45.64 1602 HIS B CA 1
ATOM 15208 C C . HIS B 2 1602 ? 129.302 186.015 200.873 1.00 45.64 1602 HIS B C 1
ATOM 15209 O O . HIS B 2 1602 ? 128.716 186.195 199.800 1.00 45.64 1602 HIS B O 1
ATOM 15216 N N . LEU B 2 1603 ? 130.616 186.146 201.024 1.00 40.30 1603 LEU B N 1
ATOM 15217 C CA . LEU B 2 1603 ? 131.492 186.528 199.928 1.00 40.30 1603 LEU B CA 1
ATOM 15218 C C . LEU B 2 1603 ? 132.021 185.289 199.219 1.00 40.30 1603 LEU B C 1
ATOM 15219 O O . LEU B 2 1603 ? 132.291 184.264 199.850 1.00 40.30 1603 LEU B O 1
ATOM 15224 N N . LEU B 2 1604 ? 132.165 185.391 197.903 1.00 42.54 1604 LEU B N 1
ATOM 15225 C CA . LEU B 2 1604 ? 132.724 184.326 197.089 1.00 42.54 1604 LEU B CA 1
ATOM 15226 C C . LEU B 2 1604 ? 133.975 184.829 196.382 1.00 42.54 1604 LEU B C 1
ATOM 15227 O O . LEU B 2 1604 ? 134.177 186.034 196.212 1.00 42.54 1604 LEU B O 1
ATOM 15232 N N . ASP B 2 1605 ? 134.823 183.888 195.978 1.00 56.18 1605 ASP B N 1
ATOM 15233 C CA . ASP B 2 1605 ? 136.062 184.231 195.298 1.00 56.18 1605 ASP B CA 1
ATOM 15234 C C . ASP B 2 1605 ? 135.788 184.622 193.853 1.00 56.18 1605 ASP B C 1
ATOM 15235 O O . ASP B 2 1605 ? 135.049 183.939 193.138 1.00 56.18 1605 ASP B O 1
ATOM 15240 N N . GLU B 2 1606 ? 136.388 185.729 193.425 1.00 52.42 1606 GLU B N 1
ATOM 15241 C CA . GLU B 2 1606 ? 136.256 186.182 192.046 1.00 52.42 1606 GLU B CA 1
ATOM 15242 C C . GLU B 2 1606 ? 137.079 185.274 191.142 1.00 52.42 1606 GLU B C 1
ATOM 15243 O O . GLU B 2 1606 ? 138.292 185.133 191.332 1.00 52.42 1606 GLU B O 1
ATOM 15249 N N . THR B 2 1607 ? 136.425 184.662 190.160 1.00 46.92 1607 THR B N 1
ATOM 15250 C CA . THR B 2 1607 ? 137.069 183.704 189.278 1.00 46.92 1607 THR B CA 1
ATOM 15251 C C . THR B 2 1607 ? 137.388 184.351 187.933 1.00 46.92 1607 THR B C 1
ATOM 15252 O O . THR B 2 1607 ? 137.123 185.532 187.698 1.00 46.92 1607 THR B O 1
ATOM 15256 N N . ASP B 2 1608 ? 137.966 183.557 187.036 1.00 42.57 1608 ASP B N 1
ATOM 15257 C CA . ASP B 2 1608 ? 138.360 184.039 185.720 1.00 42.57 1608 ASP B CA 1
ATOM 15258 C C . ASP B 2 1608 ? 137.145 184.057 184.793 1.00 42.57 1608 ASP B C 1
ATOM 15259 O O . ASP B 2 1608 ? 136.007 183.832 185.212 1.00 42.57 1608 ASP B O 1
ATOM 15264 N N . ALA B 2 1609 ? 137.382 184.332 183.509 1.00 34.23 1609 ALA B N 1
ATOM 15265 C CA . ALA B 2 1609 ? 136.281 184.501 182.567 1.00 34.23 1609 ALA B CA 1
ATOM 15266 C C . ALA B 2 1609 ? 135.542 183.192 182.317 1.00 34.23 1609 ALA B C 1
ATOM 15267 O O . ALA B 2 1609 ? 134.309 183.180 182.210 1.00 34.23 1609 ALA B O 1
ATOM 15269 N N . ILE B 2 1610 ? 136.273 182.081 182.208 1.00 32.75 1610 ILE B N 1
ATOM 15270 C CA . ILE B 2 1610 ? 135.632 180.815 181.866 1.00 32.75 1610 ILE B CA 1
ATOM 15271 C C . ILE B 2 1610 ? 134.741 180.335 183.005 1.00 32.75 1610 ILE B C 1
ATOM 15272 O O . ILE B 2 1610 ? 133.658 179.787 182.770 1.00 32.75 1610 ILE B O 1
ATOM 15277 N N . GLY B 2 1611 ? 135.171 180.534 184.252 1.00 30.68 1611 GLY B N 1
ATOM 15278 C CA . GLY B 2 1611 ? 134.305 180.210 185.373 1.00 30.68 1611 GLY B CA 1
ATOM 15279 C C . GLY B 2 1611 ? 133.048 181.054 185.381 1.00 30.68 1611 GLY B C 1
ATOM 15280 O O . GLY B 2 1611 ? 131.962 180.571 185.710 1.00 30.68 1611 GLY B O 1
ATOM 15281 N N . THR B 2 1612 ? 133.178 182.327 185.003 1.00 32.01 1612 THR B N 1
ATOM 15282 C CA . THR B 2 1612 ? 132.019 183.204 184.903 1.00 32.01 1612 THR B CA 1
ATOM 15283 C C . THR B 2 1612 ? 131.038 182.706 183.847 1.00 32.01 1612 THR B C 1
ATOM 15284 O O . THR B 2 1612 ? 129.823 182.666 184.083 1.00 32.01 1612 THR B O 1
ATOM 15288 N N . SER B 2 1613 ? 131.548 182.310 182.679 1.00 32.97 1613 SER B N 1
ATOM 15289 C CA . SER B 2 1613 ? 130.674 181.789 181.631 1.00 32.97 1613 SER B CA 1
ATOM 15290 C C . SER B 2 1613 ? 130.014 180.483 182.057 1.00 32.97 1613 SER B C 1
ATOM 15291 O O . SER B 2 1613 ? 128.836 180.247 181.756 1.00 32.97 1613 SER B O 1
ATOM 15294 N N . ILE B 2 1614 ? 130.757 179.619 182.753 1.00 33.45 1614 ILE B N 1
ATOM 15295 C CA . ILE B 2 1614 ? 130.186 178.368 183.243 1.00 33.45 1614 ILE B CA 1
ATOM 15296 C C . ILE B 2 1614 ? 129.067 178.648 184.237 1.00 33.45 1614 ILE B C 1
ATOM 15297 O O . ILE B 2 1614 ? 128.014 177.999 184.208 1.00 33.45 1614 ILE B O 1
ATOM 15302 N N . ALA B 2 1615 ? 129.275 179.615 185.132 1.00 37.10 1615 ALA B N 1
ATOM 15303 C CA . ALA B 2 1615 ? 128.228 179.977 186.083 1.00 37.10 1615 ALA B CA 1
ATOM 15304 C C . ALA B 2 1615 ? 126.996 180.518 185.369 1.00 37.10 1615 ALA B C 1
ATOM 15305 O O . ALA B 2 1615 ? 125.861 180.193 185.741 1.00 37.10 1615 ALA B O 1
ATOM 15307 N N . ARG B 2 1616 ? 127.198 181.350 184.345 1.00 55.08 1616 ARG B N 1
ATOM 15308 C CA . ARG B 2 1616 ? 126.057 181.873 183.598 1.00 55.08 1616 ARG B CA 1
ATOM 15309 C C . ARG B 2 1616 ? 125.281 180.752 182.919 1.00 55.08 1616 ARG B C 1
ATOM 15310 O O . ARG B 2 1616 ? 124.042 180.736 182.948 1.00 55.08 1616 ARG B O 1
ATOM 15318 N N . TYR B 2 1617 ? 125.989 179.799 182.306 1.00 38.41 1617 TYR B N 1
ATOM 15319 C CA . TYR B 2 1617 ? 125.298 178.682 181.671 1.00 38.41 1617 TYR B CA 1
ATOM 15320 C C . TYR B 2 1617 ? 124.559 177.835 182.695 1.00 38.41 1617 TYR B C 1
ATOM 15321 O O . TYR B 2 1617 ? 123.456 177.352 182.425 1.00 38.41 1617 TYR B O 1
ATOM 15330 N N . ASN B 2 1618 ? 125.160 177.618 183.866 1.00 39.10 1618 ASN B N 1
ATOM 15331 C CA . ASN B 2 1618 ? 124.484 176.848 184.905 1.00 39.10 1618 ASN B CA 1
ATOM 15332 C C . ASN B 2 1618 ? 123.199 177.534 185.347 1.00 39.10 1618 ASN B C 1
ATOM 15333 O O . ASN B 2 1618 ? 122.161 176.881 185.517 1.00 39.10 1618 ASN B O 1
ATOM 15338 N N . SER B 2 1619 ? 123.251 178.854 185.534 1.00 36.24 1619 SER B N 1
ATOM 15339 C CA . SER B 2 1619 ? 122.051 179.592 185.912 1.00 36.24 1619 SER B CA 1
ATOM 15340 C C . SER B 2 1619 ? 120.975 179.482 184.840 1.00 36.24 1619 SER B C 1
ATOM 15341 O O . SER B 2 1619 ? 119.801 179.235 185.148 1.00 36.24 1619 SER B O 1
ATOM 15344 N N . ALA B 2 1620 ? 121.360 179.652 183.573 1.00 35.64 1620 ALA B N 1
ATOM 15345 C CA . ALA B 2 1620 ? 120.385 179.555 182.491 1.00 35.64 1620 ALA B CA 1
ATOM 15346 C C . ALA B 2 1620 ? 119.786 178.157 182.409 1.00 35.64 1620 ALA B C 1
ATOM 15347 O O . ALA B 2 1620 ? 118.580 178.001 182.181 1.00 35.64 1620 ALA B O 1
ATOM 15349 N N . SER B 2 1621 ? 120.612 177.126 182.595 1.00 36.60 1621 SER B N 1
ATOM 15350 C CA . SER B 2 1621 ? 120.122 175.755 182.519 1.00 36.60 1621 SER B CA 1
ATOM 15351 C C . SER B 2 1621 ? 119.161 175.446 183.657 1.00 36.60 1621 SER B C 1
ATOM 15352 O O . SER B 2 1621 ? 118.149 174.771 183.450 1.00 36.60 1621 SER B O 1
ATOM 15355 N N . GLU B 2 1622 ? 119.459 175.921 184.868 1.00 38.18 1622 GLU B N 1
ATOM 15356 C CA . GLU B 2 1622 ? 118.532 175.714 185.978 1.00 38.18 1622 GLU B CA 1
ATOM 15357 C C . GLU B 2 1622 ? 117.215 176.444 185.737 1.00 38.18 1622 GLU B C 1
ATOM 15358 O O . GLU B 2 1622 ? 116.131 175.897 185.997 1.00 38.18 1622 GLU B O 1
ATOM 15364 N N . ALA B 2 1623 ? 117.289 177.674 185.220 1.00 37.29 1623 ALA B N 1
ATOM 15365 C CA . ALA B 2 1623 ? 116.074 178.418 184.906 1.00 37.29 1623 ALA B CA 1
ATOM 15366 C C . ALA B 2 1623 ? 115.235 177.687 183.867 1.00 37.29 1623 ALA B C 1
ATOM 15367 O O . ALA B 2 1623 ? 114.006 177.627 183.980 1.00 37.29 1623 ALA B O 1
ATOM 15369 N N . ALA B 2 1624 ? 115.881 177.125 182.844 1.00 37.26 1624 ALA B N 1
ATOM 15370 C CA . ALA B 2 1624 ? 115.148 176.351 181.847 1.00 37.26 1624 ALA B CA 1
ATOM 15371 C C . ALA B 2 1624 ? 114.580 175.069 182.446 1.00 37.26 1624 ALA B C 1
ATOM 15372 O O . ALA B 2 1624 ? 113.485 174.636 182.072 1.00 37.26 1624 ALA B O 1
ATOM 15374 N N . GLY B 2 1625 ? 115.313 174.445 183.368 1.00 37.87 1625 GLY B N 1
ATOM 15375 C CA . GLY B 2 1625 ? 114.840 173.208 183.965 1.00 37.87 1625 GLY B CA 1
ATOM 15376 C C . GLY B 2 1625 ? 113.585 173.403 184.789 1.00 37.87 1625 GLY B C 1
ATOM 15377 O O . GLY B 2 1625 ? 112.682 172.563 184.767 1.00 37.87 1625 GLY B O 1
ATOM 15378 N N . ARG B 2 1626 ? 113.507 174.514 185.524 1.00 44.75 1626 ARG B N 1
ATOM 15379 C CA . ARG B 2 1626 ? 112.282 174.830 186.258 1.00 44.75 1626 ARG B CA 1
ATOM 15380 C C . ARG B 2 1626 ? 111.136 175.173 185.314 1.00 44.75 1626 ARG B C 1
ATOM 15381 O O . ARG B 2 1626 ? 110.068 174.552 185.360 1.00 44.75 1626 ARG B O 1
ATOM 15389 N N . ASN B 2 1627 ? 111.329 176.193 184.477 1.00 42.18 1627 ASN B N 1
ATOM 15390 C CA . ASN B 2 1627 ? 110.305 176.667 183.548 1.00 42.18 1627 ASN B CA 1
ATOM 15391 C C . ASN B 2 1627 ? 110.588 176.068 182.175 1.00 42.18 1627 ASN B C 1
ATOM 15392 O O . ASN B 2 1627 ? 111.125 176.715 181.279 1.00 42.18 1627 ASN B O 1
ATOM 15397 N N . SER B 2 1628 ? 110.209 174.800 182.015 1.00 40.81 1628 SER B N 1
ATOM 15398 C CA . SER B 2 1628 ? 110.438 174.124 180.744 1.00 40.81 1628 SER B CA 1
ATOM 15399 C C . SER B 2 1628 ? 109.474 174.600 179.666 1.00 40.81 1628 SER B C 1
ATOM 15400 O O . SER B 2 1628 ? 109.806 174.551 178.476 1.00 40.81 1628 SER B O 1
ATOM 15403 N N . GLY B 2 1629 ? 108.285 175.060 180.054 1.00 42.71 1629 GLY B N 1
ATOM 15404 C CA . GLY B 2 1629 ? 107.274 175.453 179.090 1.00 42.71 1629 GLY B CA 1
ATOM 15405 C C . GLY B 2 1629 ? 107.391 176.860 178.548 1.00 42.71 1629 GLY B C 1
ATOM 15406 O O . GLY B 2 1629 ? 106.672 177.203 177.606 1.00 42.71 1629 GLY B O 1
ATOM 15407 N N . ILE B 2 1630 ? 108.269 177.680 179.111 1.00 42.13 1630 ILE B N 1
ATOM 15408 C CA . ILE B 2 1630 ? 108.446 179.066 178.685 1.00 42.13 1630 ILE B CA 1
ATOM 15409 C C . ILE B 2 1630 ? 109.571 179.105 177.656 1.00 42.13 1630 ILE B C 1
ATOM 15410 O O . ILE B 2 1630 ? 110.708 178.738 177.989 1.00 42.13 1630 ILE B O 1
ATOM 15415 N N . PRO B 2 1631 ? 109.309 179.527 176.418 1.00 43.53 1631 PRO B N 1
ATOM 15416 C CA . PRO B 2 1631 ? 110.387 179.585 175.415 1.00 43.53 1631 PRO B CA 1
ATOM 15417 C C . PRO B 2 1631 ? 111.498 180.562 175.761 1.00 43.53 1631 PRO B C 1
ATOM 15418 O O . PRO B 2 1631 ? 112.618 180.407 175.255 1.00 43.53 1631 PRO B O 1
ATOM 15422 N N . THR B 2 1632 ? 111.225 181.564 176.599 1.00 43.01 1632 THR B N 1
ATOM 15423 C CA . THR B 2 1632 ? 112.260 182.522 176.975 1.00 43.01 1632 THR B CA 1
ATOM 15424 C C . THR B 2 1632 ? 113.396 181.840 177.728 1.00 43.01 1632 THR B C 1
ATOM 15425 O O . THR B 2 1632 ? 114.574 182.133 177.488 1.00 43.01 1632 THR B O 1
ATOM 15429 N N . ALA B 2 1633 ? 113.062 180.923 178.639 1.00 40.98 1633 ALA B N 1
ATOM 15430 C CA . ALA B 2 1633 ? 114.095 180.212 179.385 1.00 40.98 1633 ALA B CA 1
ATOM 15431 C C . ALA B 2 1633 ? 114.965 179.371 178.460 1.00 40.98 1633 ALA B C 1
ATOM 15432 O O . ALA B 2 1633 ? 116.192 179.335 178.611 1.00 40.98 1633 ALA B O 1
ATOM 15434 N N . ASN B 2 1634 ? 114.349 178.691 177.491 1.00 41.85 1634 ASN B N 1
ATOM 15435 C CA . ASN B 2 1634 ? 115.120 177.886 176.550 1.00 41.85 1634 ASN B CA 1
ATOM 15436 C C . ASN B 2 1634 ? 116.013 178.756 175.673 1.00 41.85 1634 ASN B C 1
ATOM 15437 O O . ASN B 2 1634 ? 117.160 178.389 175.390 1.00 41.85 1634 ASN B O 1
ATOM 15442 N N . ALA B 2 1635 ? 115.506 179.908 175.226 1.00 37.48 1635 ALA B N 1
ATOM 15443 C CA . ALA B 2 1635 ? 116.337 180.817 174.442 1.00 37.48 1635 ALA B CA 1
ATOM 15444 C C . ALA B 2 1635 ? 117.517 181.325 175.261 1.00 37.48 1635 ALA B C 1
ATOM 15445 O O . ALA B 2 1635 ? 118.645 181.411 174.757 1.00 37.48 1635 ALA B O 1
ATOM 15447 N N . ASN B 2 1636 ? 117.275 181.663 176.530 1.00 37.63 1636 ASN B N 1
ATOM 15448 C CA . ASN B 2 1636 ? 118.360 182.097 177.401 1.00 37.63 1636 ASN B CA 1
ATOM 15449 C C . ASN B 2 1636 ? 119.396 180.996 177.573 1.00 37.63 1636 ASN B C 1
ATOM 15450 O O . ASN B 2 1636 ? 120.604 181.259 177.547 1.00 37.63 1636 ASN B O 1
ATOM 15455 N N . GLN B 2 1637 ? 118.942 179.753 177.748 1.00 35.19 1637 GLN B N 1
ATOM 15456 C CA . GLN B 2 1637 ? 119.877 178.643 177.900 1.00 35.19 1637 GLN B CA 1
ATOM 15457 C C . GLN B 2 1637 ? 120.703 178.435 176.637 1.00 35.19 1637 GLN B C 1
ATOM 15458 O O . GLN B 2 1637 ? 121.910 178.181 176.713 1.00 35.19 1637 GLN B O 1
ATOM 15464 N N . ALA B 2 1638 ? 120.071 178.534 175.466 1.00 32.76 1638 ALA B N 1
ATOM 15465 C CA . ALA B 2 1638 ? 120.810 178.378 174.216 1.00 32.76 1638 ALA B CA 1
ATOM 15466 C C . ALA B 2 1638 ? 121.854 179.475 174.049 1.00 32.76 1638 ALA B C 1
ATOM 15467 O O . ALA B 2 1638 ? 122.996 179.206 173.646 1.00 32.76 1638 ALA B O 1
ATOM 15469 N N . GLU B 2 1639 ? 121.483 180.721 174.354 1.00 35.84 1639 GLU B N 1
ATOM 15470 C CA . GLU B 2 1639 ? 122.442 181.816 174.248 1.00 35.84 1639 GLU B CA 1
ATOM 15471 C C . GLU B 2 1639 ? 123.598 181.633 175.225 1.00 35.84 1639 GLU B C 1
ATOM 15472 O O . GLU B 2 1639 ? 124.760 181.881 174.877 1.00 35.84 1639 GLU B O 1
ATOM 15478 N N . ALA B 2 1640 ? 123.301 181.193 176.450 1.00 31.15 1640 ALA B N 1
ATOM 15479 C CA . ALA B 2 1640 ? 124.360 180.944 177.422 1.00 31.15 1640 ALA B CA 1
ATOM 15480 C C . ALA B 2 1640 ? 125.288 179.831 176.953 1.00 31.15 1640 ALA B C 1
ATOM 15481 O O . ALA B 2 1640 ? 126.509 179.915 177.131 1.00 31.15 1640 ALA B O 1
ATOM 15483 N N . SER B 2 1641 ? 124.726 178.777 176.358 1.00 31.14 1641 SER B N 1
ATOM 15484 C CA . SER B 2 1641 ? 125.550 177.689 175.843 1.00 31.14 1641 SER B CA 1
ATOM 15485 C C . SER B 2 1641 ? 126.483 178.176 174.742 1.00 31.14 1641 SER B C 1
ATOM 15486 O O . SER B 2 1641 ? 127.671 177.829 174.724 1.00 31.14 1641 SER B O 1
ATOM 15489 N N . VAL B 2 1642 ? 125.965 178.987 173.816 1.00 28.72 1642 VAL B N 1
ATOM 15490 C CA . VAL B 2 1642 ? 126.810 179.500 172.739 1.00 28.72 1642 VAL B CA 1
ATOM 15491 C C . VAL B 2 1642 ? 127.906 180.400 173.301 1.00 28.72 1642 VAL B C 1
ATOM 15492 O O . VAL B 2 1642 ? 129.063 180.346 172.861 1.00 28.72 1642 VAL B O 1
ATOM 15496 N N . MET B 2 1643 ? 127.563 181.237 174.282 1.00 35.00 1643 MET B N 1
ATOM 15497 C CA . MET B 2 1643 ? 128.564 182.111 174.890 1.00 35.00 1643 MET B CA 1
ATOM 15498 C C . MET B 2 1643 ? 129.662 181.303 175.574 1.00 35.00 1643 MET B C 1
ATOM 15499 O O . MET B 2 1643 ? 130.853 181.626 175.454 1.00 35.00 1643 MET B O 1
ATOM 15504 N N . LEU B 2 1644 ? 129.279 180.250 176.300 1.00 35.02 1644 LEU B N 1
ATOM 15505 C CA . LEU B 2 1644 ? 130.266 179.404 176.961 1.00 35.02 1644 LEU B CA 1
ATOM 15506 C C . LEU B 2 1644 ? 131.167 178.715 175.946 1.00 35.02 1644 LEU B C 1
ATOM 15507 O O . LEU B 2 1644 ? 132.386 178.622 176.146 1.00 35.02 1644 LEU B O 1
ATOM 15512 N N . GLN B 2 1645 ? 130.586 178.230 174.846 1.00 35.95 1645 GLN B N 1
ATOM 15513 C CA . GLN B 2 1645 ? 131.395 177.611 173.801 1.00 35.95 1645 GLN B CA 1
ATOM 15514 C C . GLN B 2 1645 ? 132.395 178.603 173.221 1.00 35.95 1645 GLN B C 1
ATOM 15515 O O . GLN B 2 1645 ? 133.558 178.257 172.981 1.00 35.95 1645 GLN B O 1
ATOM 15521 N N . ARG B 2 1646 ? 131.960 179.843 172.991 1.00 55.08 1646 ARG B N 1
ATOM 15522 C CA . ARG B 2 1646 ? 132.863 180.851 172.442 1.00 55.08 1646 ARG B CA 1
ATOM 15523 C C . ARG B 2 1646 ? 134.006 181.160 173.405 1.00 55.08 1646 ARG B C 1
ATOM 15524 O O . ARG B 2 1646 ? 135.168 181.288 172.989 1.00 55.08 1646 ARG B O 1
ATOM 15532 N N . GLN B 2 1647 ? 133.700 181.283 174.699 1.00 40.24 1647 GLN B N 1
ATOM 15533 C CA . GLN B 2 1647 ? 134.756 181.547 175.674 1.00 40.24 1647 GLN B CA 1
ATOM 15534 C C . GLN B 2 1647 ? 135.754 180.395 175.731 1.00 40.24 1647 GLN B C 1
ATOM 15535 O O . GLN B 2 1647 ? 136.973 180.613 175.814 1.00 40.24 1647 GLN B O 1
ATOM 15541 N N . MET B 2 1648 ? 135.255 179.159 175.686 1.00 46.36 1648 MET B N 1
ATOM 15542 C CA . MET B 2 1648 ? 136.148 178.006 175.669 1.00 46.36 1648 MET B CA 1
ATOM 15543 C C . MET B 2 1648 ? 137.019 178.004 174.418 1.00 46.36 1648 MET B C 1
ATOM 15544 O O . MET B 2 1648 ? 138.198 177.631 174.470 1.00 46.36 1648 MET B O 1
ATOM 15549 N N . TYR B 2 1649 ? 136.453 178.422 173.285 1.00 28.56 1649 TYR B N 1
ATOM 15550 C CA . TYR B 2 1649 ? 137.238 178.535 172.060 1.00 28.56 1649 TYR B CA 1
ATOM 15551 C C . TYR B 2 1649 ? 138.369 179.543 172.224 1.00 28.56 1649 TYR B C 1
ATOM 15552 O O . TYR B 2 1649 ? 139.498 179.306 171.773 1.00 28.56 1649 TYR B O 1
ATOM 15561 N N . GLU B 2 1650 ? 138.086 180.675 172.870 1.00 38.67 1650 GLU B N 1
ATOM 15562 C CA . GLU B 2 1650 ? 139.137 181.664 173.108 1.00 38.67 1650 GLU B CA 1
ATOM 15563 C C . GLU B 2 1650 ? 140.243 181.099 173.998 1.00 38.67 1650 GLU B C 1
ATOM 15564 O O . GLU B 2 1650 ? 141.440 181.314 173.740 1.00 38.67 1650 GLU B O 1
ATOM 15570 N N . GLU B 2 1651 ? 139.859 180.372 175.051 1.00 34.20 1651 GLU B N 1
ATOM 15571 C CA . GLU B 2 1651 ? 140.860 179.746 175.914 1.00 34.20 1651 GLU B CA 1
ATOM 15572 C C . GLU B 2 1651 ? 141.728 178.769 175.130 1.00 34.20 1651 GLU B C 1
ATOM 15573 O O . GLU B 2 1651 ? 142.956 178.724 175.308 1.00 34.20 1651 GLU B O 1
ATOM 15579 N N . THR B 2 1652 ? 141.103 177.975 174.257 1.00 28.56 1652 THR B N 1
ATOM 15580 C CA . THR B 2 1652 ? 141.860 177.033 173.440 1.00 28.56 1652 THR B CA 1
ATOM 15581 C C . THR B 2 1652 ? 142.827 177.760 172.514 1.00 28.56 1652 THR B C 1
ATOM 15582 O O . THR B 2 1652 ? 143.946 177.290 172.286 1.00 28.56 1652 THR B O 1
ATOM 15586 N N . ILE B 2 1653 ? 142.412 178.904 171.964 1.00 30.88 1653 ILE B N 1
ATOM 15587 C CA . ILE B 2 1653 ? 143.314 179.680 171.112 1.00 30.88 1653 ILE B CA 1
ATOM 15588 C C . ILE B 2 1653 ? 144.543 180.120 171.900 1.00 30.88 1653 ILE B C 1
ATOM 15589 O O . ILE B 2 1653 ? 145.682 180.023 171.420 1.00 30.88 1653 ILE B O 1
ATOM 15594 N N . GLU B 2 1654 ? 144.329 180.621 173.120 1.00 28.75 1654 GLU B N 1
ATOM 15595 C CA . GLU B 2 1654 ? 145.463 181.056 173.938 1.00 28.75 1654 GLU B CA 1
ATOM 15596 C C . GLU B 2 1654 ? 146.424 179.899 174.206 1.00 28.75 1654 GLU B C 1
ATOM 15597 O O . GLU B 2 1654 ? 147.653 180.031 174.049 1.00 28.75 1654 GLU B O 1
ATOM 15603 N N . LYS B 2 1655 ? 145.875 178.748 174.601 1.00 29.18 1655 LYS B N 1
ATOM 15604 C CA . LYS B 2 1655 ? 146.718 177.589 174.878 1.00 29.18 1655 LYS B CA 1
ATOM 15605 C C . LYS B 2 1655 ? 147.486 177.156 173.635 1.00 29.18 1655 LYS B C 1
ATOM 15606 O O . LYS B 2 1655 ? 148.666 176.789 173.719 1.00 29.18 1655 LYS B O 1
ATOM 15612 N N . LEU B 2 1656 ? 146.830 177.188 172.473 1.00 28.52 1656 LEU B N 1
ATOM 15613 C CA . LEU B 2 1656 ? 147.489 176.787 171.236 1.00 28.52 1656 LEU B CA 1
ATOM 15614 C C . LEU B 2 1656 ? 148.643 177.718 170.896 1.00 28.52 1656 LEU B C 1
ATOM 15615 O O . LEU B 2 1656 ? 149.693 177.267 170.426 1.00 28.52 1656 LEU B O 1
ATOM 15620 N N . GLU B 2 1657 ? 148.467 179.024 171.114 1.00 27.03 1657 GLU B N 1
ATOM 15621 C CA . GLU B 2 1657 ? 149.564 179.953 170.849 1.00 27.03 1657 GLU B CA 1
ATOM 15622 C C . GLU B 2 1657 ? 150.758 179.672 171.756 1.00 27.03 1657 GLU B C 1
ATOM 15623 O O . GLU B 2 1657 ? 151.915 179.675 171.301 1.00 27.03 1657 GLU B O 1
ATOM 15629 N N . ASP B 2 1658 ? 150.497 179.415 173.042 1.00 31.63 1658 ASP B N 1
ATOM 15630 C CA . ASP B 2 1658 ? 151.589 179.067 173.952 1.00 31.63 1658 ASP B CA 1
ATOM 15631 C C . ASP B 2 1658 ? 152.315 177.812 173.464 1.00 31.63 1658 ASP B C 1
ATOM 15632 O O . ASP B 2 1658 ? 153.556 177.782 173.384 1.00 31.63 1658 ASP B O 1
ATOM 15637 N N . ALA B 2 1659 ? 151.552 176.775 173.110 1.00 32.44 1659 ALA B N 1
ATOM 15638 C CA . ALA B 2 1659 ? 152.155 175.524 172.667 1.00 32.44 1659 ALA B CA 1
ATOM 15639 C C . ALA B 2 1659 ? 152.977 175.721 171.401 1.00 32.44 1659 ALA B C 1
ATOM 15640 O O . ALA B 2 1659 ? 154.041 175.114 171.244 1.00 32.44 1659 ALA B O 1
ATOM 15642 N N . LYS B 2 1660 ? 152.498 176.562 170.482 1.00 35.24 1660 LYS B N 1
ATOM 15643 C CA . LYS B 2 1660 ? 153.243 176.820 169.255 1.00 35.24 1660 LYS B CA 1
ATOM 15644 C C . LYS B 2 1660 ? 154.565 177.520 169.541 1.00 35.24 1660 LYS B C 1
ATOM 15645 O O . LYS B 2 1660 ? 155.585 177.213 168.909 1.00 35.24 1660 LYS B O 1
ATOM 15651 N N . ARG B 2 1661 ? 154.571 178.474 170.476 1.00 39.17 1661 ARG B N 1
ATOM 15652 C CA . ARG B 2 1661 ? 155.834 179.116 170.839 1.00 39.17 1661 ARG B CA 1
ATOM 15653 C C . ARG B 2 1661 ? 156.824 178.094 171.390 1.00 39.17 1661 ARG B C 1
ATOM 15654 O O . ARG B 2 1661 ? 158.010 178.079 171.015 1.00 39.17 1661 ARG B O 1
ATOM 15662 N N . GLN B 2 1662 ? 156.347 177.217 172.276 1.00 39.02 1662 GLN B N 1
ATOM 15663 C CA . GLN B 2 1662 ? 157.231 176.189 172.821 1.00 39.02 1662 GLN B CA 1
ATOM 15664 C C . GLN B 2 1662 ? 157.747 175.266 171.721 1.00 39.02 1662 GLN B C 1
ATOM 15665 O O . GLN B 2 1662 ? 158.914 174.851 171.741 1.00 39.02 1662 GLN B O 1
ATOM 15671 N N . GLN B 2 1663 ? 156.889 174.937 170.753 1.00 55.08 1663 GLN B N 1
ATOM 15672 C CA . GLN B 2 1663 ? 157.301 174.081 169.644 1.00 55.08 1663 GLN B CA 1
ATOM 15673 C C . GLN B 2 1663 ? 158.396 174.734 168.819 1.00 55.08 1663 GLN B C 1
ATOM 15674 O O . GLN B 2 1663 ? 159.350 174.067 168.403 1.00 55.08 1663 GLN B O 1
ATOM 15680 N N . ARG B 2 1664 ? 158.264 176.034 168.551 1.00 55.08 1664 ARG B N 1
ATOM 15681 C CA . ARG B 2 1664 ? 159.303 176.734 167.803 1.00 55.08 1664 ARG B CA 1
ATOM 15682 C C . ARG B 2 1664 ? 160.630 176.689 168.545 1.00 55.08 1664 ARG B C 1
ATOM 15683 O O . ARG B 2 1664 ? 161.683 176.428 167.941 1.00 55.08 1664 ARG B O 1
ATOM 15691 N N . THR B 2 1665 ? 160.599 176.923 169.860 1.00 37.72 1665 THR B N 1
ATOM 15692 C CA . THR B 2 1665 ? 161.834 176.859 170.639 1.00 37.72 1665 THR B CA 1
ATOM 15693 C C . THR B 2 1665 ? 162.475 175.476 170.545 1.00 37.72 1665 THR B C 1
ATOM 15694 O O . THR B 2 1665 ? 163.683 175.348 170.288 1.00 37.72 1665 THR B O 1
ATOM 15698 N N . ALA B 2 1666 ? 161.671 174.426 170.730 1.00 36.87 1666 ALA B N 1
ATOM 15699 C CA . ALA B 2 1666 ? 162.212 173.070 170.714 1.00 36.87 1666 ALA B CA 1
ATOM 15700 C C . ALA B 2 1666 ? 162.781 172.710 169.348 1.00 36.87 1666 ALA B C 1
ATOM 15701 O O . ALA B 2 1666 ? 163.843 172.082 169.256 1.00 36.87 1666 ALA B O 1
ATOM 15703 N N . ILE B 2 1667 ? 162.089 173.093 168.274 1.00 55.08 1667 ILE B N 1
ATOM 15704 C CA . ILE B 2 1667 ? 162.555 172.763 166.931 1.00 55.08 1667 ILE B CA 1
ATOM 15705 C C . ILE B 2 1667 ? 163.873 173.466 166.629 1.00 55.08 1667 ILE B C 1
ATOM 15706 O O . ILE B 2 1667 ? 164.798 172.866 166.063 1.00 55.08 1667 ILE B O 1
ATOM 15711 N N . THR B 2 1668 ? 163.983 174.747 166.994 1.00 35.66 1668 THR B N 1
ATOM 15712 C CA . THR B 2 1668 ? 165.240 175.455 166.771 1.00 35.66 1668 THR B CA 1
ATOM 15713 C C . THR B 2 1668 ? 166.382 174.807 167.545 1.00 35.66 1668 THR B C 1
ATOM 15714 O O . THR B 2 1668 ? 167.489 174.634 167.012 1.00 35.66 1668 THR B O 1
ATOM 15718 N N . LYS B 2 1669 ? 166.131 174.427 168.802 1.00 38.63 1669 LYS B N 1
ATOM 15719 C CA . LYS B 2 1669 ? 167.179 173.777 169.585 1.00 38.63 1669 LYS B CA 1
ATOM 15720 C C . LYS B 2 1669 ? 167.599 172.452 168.958 1.00 38.63 1669 LYS B C 1
ATOM 15721 O O . LYS B 2 1669 ? 168.794 172.129 168.909 1.00 38.63 1669 LYS B O 1
ATOM 15727 N N . SER B 2 1670 ? 166.631 171.672 168.472 1.00 27.45 1670 SER B N 1
ATOM 15728 C CA . SER B 2 1670 ? 166.955 170.395 167.843 1.00 27.45 1670 SER B CA 1
ATOM 15729 C C . SER B 2 1670 ? 167.799 170.591 166.591 1.00 27.45 1670 SER B C 1
ATOM 15730 O O . SER B 2 1670 ? 168.752 169.838 166.350 1.00 27.45 1670 SER B O 1
ATOM 15733 N N . HIS B 2 1671 ? 167.457 171.590 165.776 1.00 29.18 1671 HIS B N 1
ATOM 15734 C CA . HIS B 2 1671 ? 168.252 171.859 164.580 1.00 29.18 1671 HIS B CA 1
ATOM 15735 C C . HIS B 2 1671 ? 169.679 172.249 164.944 1.00 29.18 1671 HIS B C 1
ATOM 15736 O O . HIS B 2 1671 ? 170.639 171.786 164.312 1.00 29.18 1671 HIS B O 1
ATOM 15743 N N . GLU B 2 1672 ? 169.839 173.096 165.965 1.00 35.03 1672 GLU B N 1
ATOM 15744 C CA . GLU B 2 1672 ? 171.183 173.482 166.388 1.00 35.03 1672 GLU B CA 1
ATOM 15745 C C . GLU B 2 1672 ? 171.987 172.272 166.854 1.00 35.03 1672 GLU B C 1
ATOM 15746 O O . GLU B 2 1672 ? 173.167 172.124 166.504 1.00 35.03 1672 GLU B O 1
ATOM 15752 N N . ILE B 2 1673 ? 171.361 171.391 167.639 1.00 21.66 1673 ILE B N 1
ATOM 15753 C CA . ILE B 2 1673 ? 172.068 170.215 168.143 1.00 21.66 1673 ILE B CA 1
ATOM 15754 C C . ILE B 2 1673 ? 172.483 169.303 166.995 1.00 21.66 1673 ILE B C 1
ATOM 15755 O O . ILE B 2 1673 ? 173.609 168.790 166.969 1.00 21.66 1673 ILE B O 1
ATOM 15760 N N . ASP B 2 1674 ? 171.584 169.081 166.032 1.00 32.38 1674 ASP B N 1
ATOM 15761 C CA . ASP B 2 1674 ? 171.924 168.222 164.901 1.00 32.38 1674 ASP B CA 1
ATOM 15762 C C . ASP B 2 1674 ? 173.071 168.806 164.086 1.00 32.38 1674 ASP B C 1
ATOM 15763 O O . ASP B 2 1674 ? 173.977 168.076 163.663 1.00 32.38 1674 ASP B O 1
ATOM 15768 N N . GLU B 2 1675 ? 173.052 170.122 163.856 1.00 25.95 1675 GLU B N 1
ATOM 15769 C CA . GLU B 2 1675 ? 174.138 170.744 163.103 1.00 25.95 1675 GLU B CA 1
ATOM 15770 C C . GLU B 2 1675 ? 175.471 170.591 163.826 1.00 25.95 1675 GLU B C 1
ATOM 15771 O O . GLU B 2 1675 ? 176.487 170.245 163.206 1.00 25.95 1675 GLU B O 1
ATOM 15777 N N . GLN B 2 1676 ? 175.487 170.837 165.140 1.00 29.81 1676 GLN B N 1
ATOM 15778 C CA . GLN B 2 1676 ? 176.733 170.700 165.891 1.00 29.81 1676 GLN B CA 1
ATOM 15779 C C . GLN B 2 1676 ? 177.238 169.263 165.871 1.00 29.81 1676 GLN B C 1
ATOM 15780 O O . GLN B 2 1676 ? 178.445 169.021 165.734 1.00 29.81 1676 GLN B O 1
ATOM 15786 N N . LEU B 2 1677 ? 176.330 168.294 166.015 1.00 27.92 1677 LEU B N 1
ATOM 15787 C CA . LEU B 2 1677 ? 176.739 166.894 165.990 1.00 27.92 1677 LEU B CA 1
ATOM 15788 C C . LEU B 2 1677 ? 177.336 166.518 164.643 1.00 27.92 1677 LEU B C 1
ATOM 15789 O O . LEU B 2 1677 ? 178.367 165.835 164.581 1.00 27.92 1677 LEU B O 1
ATOM 15794 N N . THR B 2 1678 ? 176.705 166.956 163.550 1.00 27.72 1678 THR B N 1
ATOM 15795 C CA . THR B 2 1678 ? 177.247 166.664 162.228 1.00 27.72 1678 THR B CA 1
ATOM 15796 C C . THR B 2 1678 ? 178.630 167.277 162.057 1.00 27.72 1678 THR B C 1
ATOM 15797 O O . THR B 2 1678 ? 179.546 166.626 161.543 1.00 27.72 1678 THR B O 1
ATOM 15801 N N . GLN B 2 1679 ? 178.805 168.524 162.502 1.00 27.30 1679 GLN B N 1
ATOM 15802 C CA . GLN B 2 1679 ? 180.104 169.180 162.377 1.00 27.30 1679 GLN B CA 1
ATOM 15803 C C . GLN B 2 1679 ? 181.184 168.420 163.140 1.00 27.30 1679 GLN B C 1
ATOM 15804 O O . GLN B 2 1679 ? 182.271 168.150 162.607 1.00 27.30 1679 GLN B O 1
ATOM 15810 N N . THR B 2 1680 ? 180.897 168.056 164.393 1.00 26.95 1680 THR B N 1
ATOM 15811 C CA . THR B 2 1680 ? 181.894 167.366 165.207 1.00 26.95 1680 THR B CA 1
ATOM 15812 C C . THR B 2 1680 ? 182.237 165.998 164.630 1.00 26.95 1680 THR B C 1
ATOM 15813 O O . THR B 2 1680 ? 183.415 165.616 164.567 1.00 26.95 1680 THR B O 1
ATOM 15817 N N . ALA B 2 1681 ? 181.222 165.244 164.200 1.00 26.31 1681 ALA B N 1
ATOM 15818 C CA . ALA B 2 1681 ? 181.480 163.923 163.639 1.00 26.31 1681 ALA B CA 1
ATOM 15819 C C . ALA B 2 1681 ? 182.281 164.018 162.349 1.00 26.31 1681 ALA B C 1
ATOM 15820 O O . ALA B 2 1681 ? 183.166 163.192 162.099 1.00 26.31 1681 ALA B O 1
ATOM 15822 N N . GLN B 2 1682 ? 181.981 165.013 161.509 1.00 27.98 1682 GLN B N 1
ATOM 15823 C CA . GLN B 2 1682 ? 182.754 165.188 160.285 1.00 27.98 1682 GLN B CA 1
ATOM 15824 C C . GLN B 2 1682 ? 184.204 165.530 160.593 1.00 27.98 1682 GLN B C 1
ATOM 15825 O O . GLN B 2 1682 ? 185.117 165.027 159.928 1.00 27.98 1682 GLN B O 1
ATOM 15831 N N . ALA B 2 1683 ? 184.441 166.383 161.593 1.00 27.54 1683 ALA B N 1
ATOM 15832 C CA . ALA B 2 1683 ? 185.819 166.689 161.969 1.00 27.54 1683 ALA B CA 1
ATOM 15833 C C . ALA B 2 1683 ? 186.555 165.437 162.433 1.00 27.54 1683 ALA B C 1
ATOM 15834 O O . ALA B 2 1683 ? 187.701 165.194 162.030 1.00 27.54 1683 ALA B O 1
ATOM 15836 N N . GLU B 2 1684 ? 185.905 164.623 163.269 1.00 31.04 1684 GLU B N 1
ATOM 15837 C CA . GLU B 2 1684 ? 186.536 163.393 163.744 1.00 31.04 1684 GLU B CA 1
ATOM 15838 C C . GLU B 2 1684 ? 186.857 162.454 162.587 1.00 31.04 1684 GLU B C 1
ATOM 15839 O O . GLU B 2 1684 ? 187.955 161.883 162.513 1.00 31.04 1684 GLU B O 1
ATOM 15845 N N . GLN B 2 1685 ? 185.894 162.265 161.681 1.00 32.10 1685 GLN B N 1
ATOM 15846 C CA . GLN B 2 1685 ? 186.099 161.356 160.559 1.00 32.10 1685 GLN B CA 1
ATOM 15847 C C . GLN B 2 1685 ? 187.211 161.850 159.648 1.00 32.10 1685 GLN B C 1
ATOM 15848 O O . GLN B 2 1685 ? 188.016 161.053 159.155 1.00 32.10 1685 GLN B O 1
ATOM 15854 N N . THR B 2 1686 ? 187.269 163.160 159.404 1.00 30.60 1686 THR B N 1
ATOM 15855 C CA . THR B 2 1686 ? 188.336 163.709 158.578 1.00 30.60 1686 THR B CA 1
ATOM 15856 C C . THR B 2 1686 ? 189.697 163.494 159.225 1.00 30.60 1686 THR B C 1
ATOM 15857 O O . THR B 2 1686 ? 190.664 163.137 158.544 1.00 30.60 1686 THR B O 1
ATOM 15861 N N . THR B 2 1687 ? 189.792 163.697 160.542 1.00 29.57 1687 THR B N 1
ATOM 15862 C CA . THR B 2 1687 ? 191.062 163.465 161.226 1.00 29.57 1687 THR B CA 1
ATOM 15863 C C . THR B 2 1687 ? 191.494 162.007 161.103 1.00 29.57 1687 THR B C 1
ATOM 15864 O O . THR B 2 1687 ? 192.655 161.713 160.783 1.00 29.57 1687 THR B O 1
ATOM 15868 N N . LYS B 2 1688 ? 190.566 161.076 161.338 1.00 29.66 1688 LYS B N 1
ATOM 15869 C CA . LYS B 2 1688 ? 190.914 159.659 161.250 1.00 29.66 1688 LYS B CA 1
ATOM 15870 C C . LYS B 2 1688 ? 191.314 159.269 159.831 1.00 29.66 1688 LYS B C 1
ATOM 15871 O O . LYS B 2 1688 ? 192.287 158.529 159.630 1.00 29.66 1688 LYS B O 1
ATOM 15877 N N . ARG B 2 1689 ? 190.577 159.759 158.832 1.00 31.88 1689 ARG B N 1
ATOM 15878 C CA . ARG B 2 1689 ? 190.895 159.437 157.446 1.00 31.88 1689 ARG B CA 1
ATOM 15879 C C . ARG B 2 1689 ? 192.249 160.001 157.044 1.00 31.88 1689 ARG B C 1
ATOM 15880 O O . ARG B 2 1689 ? 193.014 159.344 156.329 1.00 31.88 1689 ARG B O 1
ATOM 15888 N N . GLN B 2 1690 ? 192.562 161.222 157.483 1.00 31.10 1690 GLN B N 1
ATOM 15889 C CA . GLN B 2 1690 ? 193.864 161.801 157.173 1.00 31.10 1690 GLN B CA 1
ATOM 15890 C C . GLN B 2 1690 ? 194.988 161.017 157.837 1.00 31.10 1690 GLN B C 1
ATOM 15891 O O . GLN B 2 1690 ? 196.051 160.817 157.238 1.00 31.10 1690 GLN B O 1
ATOM 15897 N N . GLN B 2 1691 ? 194.773 160.562 159.074 1.00 32.99 1691 GLN B N 1
ATOM 15898 C CA . GLN B 2 1691 ? 195.783 159.732 159.726 1.00 32.99 1691 GLN B CA 1
ATOM 15899 C C . GLN B 2 1691 ? 196.003 158.432 158.963 1.00 32.99 1691 GLN B C 1
ATOM 15900 O O . GLN B 2 1691 ? 197.147 158.000 158.770 1.00 32.99 1691 GLN B O 1
ATOM 15906 N N . ARG B 2 1692 ? 194.918 157.797 158.512 1.00 32.26 1692 ARG B N 1
ATOM 15907 C CA . ARG B 2 1692 ? 195.056 156.561 157.746 1.00 32.26 1692 ARG B CA 1
ATOM 15908 C C . ARG B 2 1692 ? 195.766 156.805 156.419 1.00 32.26 1692 ARG B C 1
ATOM 15909 O O . ARG B 2 1692 ? 196.580 155.984 155.981 1.00 32.26 1692 ARG B O 1
ATOM 15917 N N . VAL B 2 1693 ? 195.466 157.926 155.760 1.00 31.29 1693 VAL B N 1
ATOM 15918 C CA . VAL B 2 1693 ? 196.122 158.248 154.495 1.00 31.29 1693 VAL B CA 1
ATOM 15919 C C . VAL B 2 1693 ? 197.614 158.472 154.708 1.00 31.29 1693 VAL B C 1
ATOM 15920 O O . VAL B 2 1693 ? 198.446 158.014 153.915 1.00 31.29 1693 VAL B O 1
ATOM 15924 N N . ALA B 2 1694 ? 197.978 159.186 155.777 1.00 32.38 1694 ALA B N 1
ATOM 15925 C CA . ALA B 2 1694 ? 199.392 159.393 156.075 1.00 32.38 1694 ALA B CA 1
ATOM 15926 C C . ALA B 2 1694 ? 200.092 158.072 156.370 1.00 32.38 1694 ALA B C 1
ATOM 15927 O O . ALA B 2 1694 ? 201.227 157.848 155.928 1.00 32.38 1694 ALA B O 1
ATOM 15929 N N . LYS B 2 1695 ? 199.431 157.185 157.118 1.00 34.63 1695 LYS B N 1
ATOM 15930 C CA . LYS B 2 1695 ? 200.010 155.873 157.387 1.00 34.63 1695 LYS B CA 1
ATOM 15931 C C . LYS B 2 1695 ? 200.218 155.087 156.098 1.00 34.63 1695 LYS B C 1
ATOM 15932 O O . LYS B 2 1695 ? 201.256 154.440 155.916 1.00 34.63 1695 LYS B O 1
ATOM 15938 N N . SER B 2 1696 ? 199.238 155.132 155.193 1.00 37.12 1696 SER B N 1
ATOM 15939 C CA . SER B 2 1696 ? 199.369 154.424 153.923 1.00 37.12 1696 SER B CA 1
ATOM 15940 C C . SER B 2 1696 ? 200.507 154.993 153.086 1.00 37.12 1696 SER B C 1
ATOM 15941 O O . SER B 2 1696 ? 201.254 154.242 152.451 1.00 37.12 1696 SER B O 1
ATOM 15944 N N . GLN B 2 1697 ? 200.650 156.319 153.066 1.00 42.35 1697 GLN B N 1
ATOM 15945 C CA . GLN B 2 1697 ? 201.742 156.929 152.311 1.00 42.35 1697 GLN B CA 1
ATOM 15946 C C . GLN B 2 1697 ? 203.099 156.549 152.893 1.00 42.35 1697 GLN B C 1
ATOM 15947 O O . GLN B 2 1697 ? 204.050 156.283 152.147 1.00 42.35 1697 GLN B O 1
ATOM 15953 N N . LYS B 2 1698 ? 203.213 156.523 154.223 1.00 44.28 1698 LYS B N 1
ATOM 15954 C CA . LYS B 2 1698 ? 204.468 156.105 154.842 1.00 44.28 1698 LYS B CA 1
ATOM 15955 C C . LYS B 2 1698 ? 204.774 154.643 154.535 1.00 44.28 1698 LYS B C 1
ATOM 15956 O O . LYS B 2 1698 ? 205.931 154.281 154.279 1.00 44.28 1698 LYS B O 1
ATOM 15962 N N . ARG B 2 1699 ? 203.750 153.786 154.561 1.00 49.42 1699 ARG B N 1
ATOM 15963 C CA . ARG B 2 1699 ? 203.954 152.389 154.196 1.00 49.42 1699 ARG B CA 1
ATOM 15964 C C . ARG B 2 1699 ? 204.399 152.266 152.745 1.00 49.42 1699 ARG B C 1
ATOM 15965 O O . ARG B 2 1699 ? 205.254 151.437 152.420 1.00 49.42 1699 ARG B O 1
ATOM 15973 N N . ALA B 2 1700 ? 203.825 153.083 151.859 1.00 48.76 1700 ALA B N 1
ATOM 15974 C CA . ALA B 2 1700 ? 204.243 153.072 150.462 1.00 48.76 1700 ALA B CA 1
ATOM 15975 C C . ALA B 2 1700 ? 205.700 153.488 150.322 1.00 48.76 1700 ALA B C 1
ATOM 15976 O O . ALA B 2 1700 ? 206.453 152.883 149.552 1.00 48.76 1700 ALA B O 1
ATOM 15978 N N . GLU B 2 1701 ? 206.114 154.522 151.058 1.00 55.19 1701 GLU B N 1
ATOM 15979 C CA . GLU B 2 1701 ? 207.515 154.937 151.033 1.00 55.19 1701 GLU B CA 1
ATOM 15980 C C . GLU B 2 1701 ? 208.430 153.806 151.482 1.00 55.19 1701 GLU B C 1
ATOM 15981 O O . GLU B 2 1701 ? 209.430 153.497 150.817 1.00 55.19 1701 GLU B O 1
ATOM 15987 N N . ARG B 2 1702 ? 208.099 153.177 152.613 1.00 59.40 1702 ARG B N 1
ATOM 15988 C CA . ARG B 2 1702 ? 208.936 152.106 153.144 1.00 59.40 1702 ARG B CA 1
ATOM 15989 C C . ARG B 2 1702 ? 209.000 150.925 152.184 1.00 59.40 1702 ARG B C 1
ATOM 15990 O O . ARG B 2 1702 ? 210.075 150.360 151.956 1.00 59.40 1702 ARG B O 1
ATOM 15998 N N . GLU B 2 1703 ? 207.860 150.543 151.606 1.00 61.71 1703 GLU B N 1
ATOM 15999 C CA . GLU B 2 1703 ? 207.832 149.406 150.692 1.00 61.71 1703 GLU B CA 1
ATOM 16000 C C . GLU B 2 1703 ? 208.593 149.705 149.407 1.00 61.71 1703 GLU B C 1
ATOM 16001 O O . GLU B 2 1703 ? 209.294 148.834 148.880 1.00 61.71 1703 GLU B O 1
ATOM 16007 N N . ALA B 2 1704 ? 208.467 150.926 148.881 1.00 59.42 1704 ALA B N 1
ATOM 16008 C CA . ALA B 2 1704 ? 209.186 151.280 147.663 1.00 59.42 1704 ALA B CA 1
ATOM 16009 C C . ALA B 2 1704 ? 210.689 151.306 147.897 1.00 59.42 1704 ALA B C 1
ATOM 16010 O O . ALA B 2 1704 ? 211.461 150.834 147.054 1.00 59.42 1704 ALA B O 1
ATOM 16012 N N . GLU B 2 1705 ? 211.130 151.850 149.035 1.00 68.07 1705 GLU B N 1
ATOM 16013 C CA . GLU B 2 1705 ? 212.560 151.835 149.325 1.00 68.07 1705 GLU B CA 1
ATOM 16014 C C . GLU B 2 1705 ? 213.052 150.432 149.656 1.00 68.07 1705 GLU B C 1
ATOM 16015 O O . GLU B 2 1705 ? 214.241 150.140 149.489 1.00 68.07 1705 GLU B O 1
ATOM 16021 N N . ARG B 2 1706 ? 212.162 149.556 150.126 1.00 68.70 1706 ARG B N 1
ATOM 16022 C CA . ARG B 2 1706 ? 212.560 148.184 150.422 1.00 68.70 1706 ARG B CA 1
ATOM 16023 C C . ARG B 2 1706 ? 212.905 147.425 149.147 1.00 68.70 1706 ARG B C 1
ATOM 16024 O O . ARG B 2 1706 ? 213.933 146.741 149.079 1.00 68.70 1706 ARG B O 1
ATOM 16032 N N . LEU B 2 1707 ? 212.057 147.527 148.128 1.00 63.35 1707 LEU B N 1
ATOM 16033 C CA . LEU B 2 1707 ? 212.331 146.894 146.839 1.00 63.35 1707 LEU B CA 1
ATOM 16034 C C . LEU B 2 1707 ? 213.047 147.852 145.894 1.00 63.35 1707 LEU B C 1
ATOM 16035 O O . LEU B 2 1707 ? 212.683 147.997 144.731 1.00 63.35 1707 LEU B O 1
ATOM 16040 N N . GLY B 2 1708 ? 214.103 148.493 146.384 1.00 73.29 1708 GLY B N 1
ATOM 16041 C CA . GLY B 2 1708 ? 214.789 149.495 145.595 1.00 73.29 1708 GLY B CA 1
ATOM 16042 C C . GLY B 2 1708 ? 216.291 149.482 145.768 1.00 73.29 1708 GLY B C 1
ATOM 16043 O O . GLY B 2 1708 ? 216.951 150.506 145.567 1.00 73.29 1708 GLY B O 1
ATOM 16044 N N . LYS B 2 1709 ? 216.847 148.331 146.142 1.00 79.04 1709 LYS B N 1
ATOM 16045 C CA . LYS B 2 1709 ? 218.285 148.196 146.324 1.00 79.04 1709 LYS B CA 1
ATOM 16046 C C . LYS B 2 1709 ? 218.910 147.324 145.243 1.00 79.04 1709 LYS B C 1
ATOM 16047 O O . LYS B 2 1709 ? 219.773 147.791 144.496 1.00 79.04 1709 LYS B O 1
ATOM 16053 N N . LYS B 2 1710 ? 218.460 146.080 145.121 1.00 79.86 1710 LYS B N 1
ATOM 16054 C CA . LYS B 2 1710 ? 218.944 145.121 144.132 1.00 79.86 1710 LYS B CA 1
ATOM 16055 C C . LYS B 2 1710 ? 218.013 143.917 144.180 1.00 79.86 1710 LYS B C 1
ATOM 16056 O O 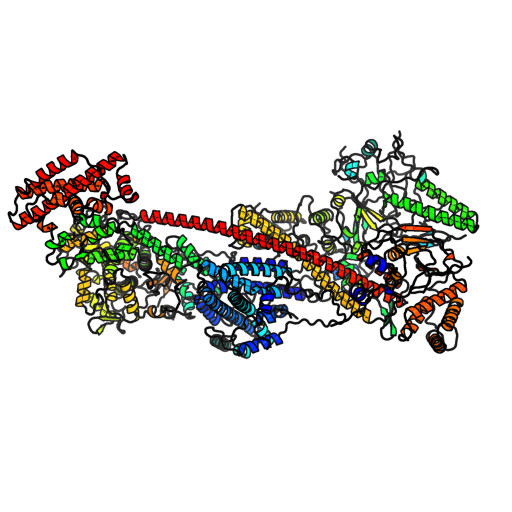. LYS B 2 1710 ? 217.117 143.834 145.026 1.00 79.86 1710 LYS B O 1
ATOM 16062 N N . ARG B 2 1711 ? 218.235 142.972 143.260 1.00 83.63 1711 ARG B N 1
ATOM 16063 C CA . ARG B 2 1711 ? 217.532 141.696 143.257 1.00 83.63 1711 ARG B CA 1
ATOM 16064 C C . ARG B 2 1711 ? 218.595 140.594 143.258 1.00 83.63 1711 ARG B C 1
ATOM 16065 O O . ARG B 2 1711 ? 219.130 140.196 142.225 1.00 83.63 1711 ARG B O 1
ATOM 16073 N N . ASP B 2 1712 ? 218.919 140.099 144.452 1.00 92.55 1712 ASP B N 1
ATOM 16074 C CA . ASP B 2 1712 ? 219.973 139.108 144.633 1.00 92.55 1712 ASP B CA 1
ATOM 16075 C C . ASP B 2 1712 ? 219.471 137.873 145.375 1.00 92.55 1712 ASP B C 1
ATOM 16076 O O . ASP B 2 1712 ? 220.258 137.001 145.748 1.00 92.55 1712 ASP B O 1
ATOM 16081 N N . ASN B 2 1713 ? 218.169 137.784 145.592 1.00 98.05 1713 ASN B N 1
ATOM 16082 C CA . ASN B 2 1713 ? 217.625 136.633 146.303 1.00 98.05 1713 ASN B CA 1
ATOM 16083 C C . ASN B 2 1713 ? 217.244 135.546 145.305 1.00 98.05 1713 ASN B C 1
ATOM 16084 O O . ASN B 2 1713 ? 216.495 135.821 144.360 1.00 98.05 1713 ASN B O 1
ATOM 16089 N N . PRO B 2 1714 ? 217.756 134.315 145.470 1.00 101.13 1714 PRO B N 1
ATOM 16090 C CA . PRO B 2 1714 ? 217.567 133.281 144.440 1.00 101.13 1714 PRO B CA 1
ATOM 16091 C C . PRO B 2 1714 ? 216.114 133.051 144.060 1.00 101.13 1714 PRO B C 1
ATOM 16092 O O . PRO B 2 1714 ? 215.739 133.269 142.904 1.00 101.13 1714 PRO B O 1
ATOM 16096 N N . CYS B 2 1715 ? 215.279 132.624 145.012 1.00 104.65 1715 CYS B N 1
ATOM 16097 C CA . CYS B 2 1715 ? 213.833 132.549 144.794 1.00 104.65 1715 CYS B CA 1
ATOM 16098 C C . CYS B 2 1715 ? 213.128 133.202 145.983 1.00 104.65 1715 CYS B C 1
ATOM 16099 O O . CYS B 2 1715 ? 212.668 132.530 146.908 1.00 104.65 1715 CYS B O 1
ATOM 16102 N N . GLN B 2 1716 ? 213.042 134.534 145.939 1.00 104.85 1716 GLN B N 1
ATOM 16103 C CA . GLN B 2 1716 ? 212.229 135.293 146.881 1.00 104.85 1716 GLN B CA 1
ATOM 16104 C C . GLN B 2 1716 ? 211.573 136.500 146.221 1.00 104.85 1716 GLN B C 1
ATOM 16105 O O . GLN B 2 1716 ? 210.902 137.274 146.917 1.00 104.85 1716 GLN B O 1
ATOM 16111 N N . PHE B 2 1717 ? 211.738 136.674 144.911 1.00 97.40 1717 PHE B N 1
ATOM 16112 C CA . PHE B 2 1717 ? 211.362 137.899 144.208 1.00 97.40 1717 PHE B CA 1
ATOM 16113 C C . PHE B 2 1717 ? 211.921 139.134 144.910 1.00 97.40 1717 PHE B C 1
ATOM 16114 O O . PHE B 2 1717 ? 211.218 139.823 145.650 1.00 97.40 1717 PHE B O 1
#

Radius of gyration: 55.35 Å; Cα contacts (8 Å, |Δi|>4): 3107; chains: 2; bounding box: 179×117×137 Å

Organism: NCBI:txid1357732

B-factor: mean 64.57, std 25.82, range [21.66, 129.48]

Sequence (2044 aa):
SKHCGLEANQKATDNEPKKRIRWNKSQRTLIEKLTADKHRKLRQSRRTADIYGDEVSAAQSQKLAEIEEVLIRSAGDVISLDRGQYDKWASLVSAKLGWRRGNPLNPALKDARRVAQNLINDASHIRMLDGIKRFDDIYRQIMKPLGMTTDDARALFNETIEIGSIPKNNKIYGNSEGVRLINSLRHSDYIERAKGYGLNDEAIETLLRAATDVHSVFDEMRVIAEATGHNIEELQNLGYFPRIATRDFNIRLRKALNPLSSVWQKSRKFNYFVPDDLEVASKLLNTSSDEIAEMLLNPREWMEFLTSSVSSSQIETMTELGVMSKLPMTSREVFEQLVDQYELPYKHINEMFKLDPHVAAEEYARVLRQAVGNSAMLKTVVKDGLAAGWAVPEKMLKDLSPKERANFVPLSFQKLDQFMSPEQLEAAGKVYVHRVVSDQWRSMLEISMSANKLGAFASAWSHLSTFLNKSVLASRNVLYVGTNFLSGFVLTNAVGANVFTVPHAMMDISNYLAKGLDAFDGTKPFAKIGGEWISKREFFKQFLLKRGSFKSIGALADVRSAKRALEYLWSYSSSFGDPVRGTKGAAEYVGSLLNEATDNFFSPFAKMASFLDTMYKWNAYTSLVERQGAAELANTIAQGMTLEPISRIGRKFDNWRDLSRHIDDYFFTFDDPGTTTKVISKYVRPFANWSMQSTPAMLRAALRSPQKFSAYAKLLQLYNRGNNDDEPLNQSQLTDWQDDEYPVILQRDALQTGDGNGGLLVLFPHTFDPITDTLNVIDNAGRTVNILFGDGLTSMLTELFNDTYWAKPAGLLLGIPLAEALLGMYTLAWETAVKNGNWSALALMTMGARVRLIDTARNTQMTLDEIKTGIDELQKANVNAARQLTLNPEKLSESERNKRTERLTESLTAEYQMKYDYARLINYMKAKRIPPKRLLFEMQQRSVNVSDLEPVGGKQRLQLESDFRRRIEEINKSANQFNLSATDNLLQQGKITQELINETQLTQSHIPTVYSTPLPGQKPSPETFNSQFNAQPTNEDASRSFNPNALKRSQFDVEGALAAIRNINTQEGLTGYQTIKPWGEGALSSLMYGLGYTLDAIRGRQYAFDDLAERMRQNRNARYNAINKTFGREIAKPVAVEERWSTDLSFWAGFGLDTILDPIDSIGVAWKASGLLTNTGRVIVTPANKYQVVQTPKGEVSIPVGQPTVQAKLPSIASNNKVTSLTLRREIRRPDGVINWRWSRVVDGYINPEGMQPIIEVVRRKPEVFTTNSTSGYSPNWEYWSAPKVDDLYIPAPIDVEFKVIPLALPYGEPYPLTQWDLSLETNPPQIGQRIDNNQRRRVIKADGTAVYETVRVNPETQLLDAAITNINVVANVVDVPSMSVSQSTPASPLAIDAASDALRPVSPGTPLVAPTSEVNKQLVDQLTRLTETERMMKRRGASPETLERIRTQKLELRKAIADGDELAEPKVKPEPVTPAINKTVLTGTMTMSELSQQLLDNVPGSRIDPDKVRRVERKLSEVEALMKVIPNPITGEPLLGSANTRKFRTWAKDSSTSPTAYLNKLGLQEYPLLYRLFERDGAAIDIDALAHPEFRVILDKPLPDKTSRQVVVSNTPMTINELRSERKLLKSQINELDDPSDLIERLMELDDAINNLDITKPENLKVVQDEVIPETQHGTSPEVVKLTQQKLDIENEVINTGVRVQELELELARQKVQLEDALSRIEETADINPHDVISEPLPSGRANTTEGSLYHGTRVKGWTPGNGGVGEWGSGTYFSKSSQAASDNAIKPLRPALGEVIDNVTQPTIHEVLPDFKRTVDVNSPVDGDFSAALLMSANELMDGSEFTSFKRSIMKPGTVQLRDTIKTPADIYAAIEKYAAKNDIEWTPERTHKFKSRINERLRLVGVDALTDGDTTLVINPDAVSVINSHLLDETDAIGTSIARYNSASEAAGRNSGIPTANANQAEASVMLQRQMYEETIEKLEDAKRQQRTAITKSHEIDEQLTQTAQAEQTTKRQQRVAKSQKRAEREAERLGKKRDNPCQF

Solvent-accessible surface area: 91992 Å² total; per-residue (Å²): 37,147,45,38,39,144,128,32,4,110,147,12,8,54,14,117,22,125,59,74,1,143,8,77,160,83,64,98,15,30,19,34,17,52,0,27,20,5,4,32,18,0,26,8,0,20,108,12,23,41,72,13,21,74,3,37,22,9,1,45,0,7,60,14,1,56,45,0,3,22,29,0,16,21,0,0,6,7,1,27,26,10,64,20,5,3,84,38,25,1,45,0,1,28,44,7,2,6,76,10,185,46,8,52,2,56,122,127,106,179,71,80,127,158,35,7,46,42,2,12,4,1,0,4,12,1,6,5,2,0,2,0,44,32,0,6,30,32,14,102,140,39,22,144,108,66,67,51,86,63,67,50,21,24,51,0,2,30,30,0,1,26,3,0,1,2,5,4,1,4,58,5,6,28,35,2,37,2,0,28,26,5,1,22,40,56,32,62,44,0,37,122,107,0,102,65,66,47,9,90,99,134,13,9,28,48,0,2,13,4,0,1,2,2,2,0,0,1,0,7,1,23,0,0,8,56,36,28,53,42,58,68,135,70,3,62,114,25,7,4,8,9,180,122,3,1,158,93,16,62,76,123,70,194,148,57,216,190,72,11,19,61,17,2,46,62,7,17,73,58,101,130,17,9,86,38,1,12,63,0,0,14,98,2,10,115,16,72,32,70,84,0,1,35,26,2,8,28,34,81,74,4,1,40,21,1,23,74,60,0,11,17,5,6,0,9,0,0,0,9,4,9,5,4,22,13,4,2,11,3,4,49,32,2,6,34,27,2,0,48,0,3,27,3,13,5,138,2,1,7,35,42,4,41,53,16,4,19,76,1,3,66,18,2,17,105,4,0,105,45,1,2,32,39,1,4,0,7,89,22,11,16,32,27,0,10,38,63,22,5,5,4,17,96,102,54,20,152,100,66,1,126,157,29,107,83,44,16,48,49,6,34,30,145,66,0,77,110,36,27,44,100,65,32,51,120,9,5,31,45,4,47,0,12,120,3,1,16,9,13,7,16,6,2,0,5,0,0,25,20,2,7,2,0,9,3,0,0,6,0,0,6,0,6,0,12,6,0,43,105,3,122,65,0,21,125,10,0,5,2,0,0,5,4,0,10,22,0,2,7,9,0,15,3,0,13,3,1,2,0,3,0,1,14,4,6,0,5,1,1,20,23,6,5,100,13,43,98,35,26,33,40,131,102,65,6,0,79,2,41,72,120,112,19,10,7,81,98,0,2,106,70,3,37,128,93,15,61,140,32,166,20,25,52,32,2,30,18,74,34,4,8,34,3,1,19,14,19,2,67,6,9,2,31,12,20,22,5,0,56,149,17,132,71,25,36,59,100,25,20,29,64,19,13,109,124,21,84,79,66,2,0,7,23,16,2,5,0,0,0,11,4,3,9,3,2,8,1,0,0,15,11,6,6,8,73,10,62,57,15,0,67,54,0,14,53,20,9,18,53,42,29,18,51,118,103,8,73,114,58,16,141,33,89,55,30,187,68,0,20,96,20,0,29,52,5,4,16,2,61,72,43,110,41,42,76,46,150,12,18,49,111,33,4,32,30,2,18,33,20,14,18,52,0,11,1,1,4,0,24,12,0,6,85,18,0,28,52,2,8,1,6,8,4,2,1,9,5,23,24,37,26,107,133,62,60,146,112,78,90,35,45,93,1,16,55,11,127,18,20,127,23,0,4,7,7,21,65,4,17,2,18,100,43,116,26,86,24,1,0,4,8,3,1,0,8,3,0,5,3,18,62,44,14,0,22,1,53,40,67,90,54,167,74,57,106,21,116,2,59,142,6,5,48,34,1,0,42,76,2,8,26,127,78,94,58,74,74,15,54,56,25,148,104,36,166,91,43,3,90,0,3,32,10,7,41,95,198,78,117,83,108,32,40,108,101,74,54,98,52,14,11,90,119,9,23,152,34,67,205,42,18,6,13,18,18,0,27,16,5,53,2,66,24,97,42,6,104,77,1,13,78,53,7,44,120,43,13,93,81,31,20,129,92,41,49,119,80,71,154,129,112,49,106,79,53,88,58,89,121,36,70,68,10,26,67,5,13,24,1,2,13,6,2,49,33,2,44,47,30,28,64,62,50,32,160,54,98,207,77,77,55,130,150,10,40,115,25,17,69,122,133,101,27,78,13,77,98,32,140,36,95,49,34,172,46,107,108,113,22,62,67,44,8,136,191,69,19,110,87,8,73,168,121,83,62,141,133,138,65,71,72,86,50,19,64,38,97,85,60,139,53,80,126,167,138,38,87,104,86,111,30,52,148,71,55,141,127,31,120,169,111,137,173,162,63,12,116,100,14,61,62,144,70,0,69,42,17,2,73,27,104,50,71,123,158,97,72,30,103,78,55,85,39,112,51,157,149,193,61,116,24,73,47,153,22,0,22,43,1,1,124,37,8,19,101,90,140,46,52,107,62,28,72,0,91,50,10,20,8,70,0,6,6,1,17,46,4,8,25,144,126,135,59,3,28,24,8,2,11,106,15,193,167,54,77,48,8,0,47,98,0,54,116,29,4,27,46,30,15,82,86,169,105,111,108,136,30,141,135,10,42,137,14,77,58,37,132,118,4,51,4,29,16,6,3,4,14,18,10,21,48,18,103,128,50,25,71,12,12,2,4,25,0,24,0,18,93,63,20,36,2,79,165,105,17,2,102,2,56,0,0,12,96,120,101,16,120,45,59,133,36,116,42,29,40,0,22,37,85,125,60,140,54,146,86,69,10,125,7,110,77,66,74,95,111,14,41,34,72,3,140,7,5,77,11,25,0,4,97,51,91,16,26,160,166,66,92,1,22,122,19,2,77,41,116,63,96,66,111,22,1,20,20,0,36,75,4,7,181,186,58,54,121,58,22,22,103,146,56,132,64,40,24,72,42,55,12,118,28,2,17,57,92,11,97,49,40,0,4,0,2,0,15,3,0,10,18,11,93,49,144,116,154,78,43,108,34,52,145,49,13,50,68,48,91,30,18,0,40,100,151,13,49,4,2,34,2,3,31,46,12,80,32,176,134,132,40,24,13,1,42,62,121,16,67,23,66,102,55,84,24,168,47,38,50,43,5,54,6,14,32,1,1,12,63,74,4,38,3,6,0,13,0,0,30,0,8,29,4,26,0,53,77,79,10,6,0,0,0,0,2,4,2,4,11,22,29,2,1,4,9,2,3,12,37,14,8,2,0,0,16,1,63,44,0,18,136,14,0,70,12,14,33,50,28,12,37,46,10,36,101,63,8,94,190,130,57,14,33,96,122,16,26,90,110,11,138,47,36,45,86,21,0,64,59,3,12,6,10,42,85,85,174,36,144,95,81,139,35,73,120,14,14,1,30,40,7,50,44,6,0,4,12,4,4,12,7,18,1,12,4,2,10,40,1,18,24,26,36,9,48,29,86,5,58,45,30,40,4,96,39,73,66,11,140,41,61,29,0,11,15,1,0,58,14,0,5,13,28,120,69,44,113,68,7,1,34,106,93,45,109,211,18,7,102,0,24,1,71,44,8,26,12,0,6,18,18,14,1,42,81,36,49,1,75,54,23,2,2,1,9,8,0,6,31,36,14,2,6,68,11,90,72,74,2,12,61,10,19,1,1,19,0,34,18,46,93,70,25,11,8,38,2,5,12,8,0,0,0,10,20,62,144,186,64,8,105,46,8,87,63,49,38,140,94,18,74,58,71,106,129,128,170,73,83,151,70,42,28,87,97,112,31,42,85,33,15,27,36,8,34,102,41,74,10,79,131,107,107,15,10,132,39,0,14,69,52,10,0,0,98,28,12,39,6,110,37,116,117,0,14,131,19,0,64,63,14,18,86,24,22,19,89,3,0,20,8,0,31,11,2,21,47,5,18,15,15,21,37,6,4,46,56,4,4,23,70,8,52,52,134,42,124,101,42,13,108,18,9,18,75,97,14,78,22,122,91,24,90,87,38,249,110,90,115,46,80,33,13,13,8,29,9,12,35,21,111,67,20,78,15,12,57,18,24,29,13,14,1,0,10,0,0,37,3,12,68,48,0,45,18,1,10,4,54,0,35,56,35,49,50,98,22,42,38,160,84,44,140,80,91,44,74,0,13,0,25,2,0,10,10,70,44,157,82,60,12,62,1,98,32,114,37,54,54,54,1,25,55,3,0,40,105,0,0,91,88,64,9,100,48,86,25,46,66,54,2,62,148,38,5,2,73,125,75,70,96,121,22,113,110,114,19,125,25,1,21,44,2,0,2,11,1,8,73,9,9,6,129,46,82,175,93,11,69,37,87,73,7,5,72,2,4,7,57,0,2,73,46,1,52,151,79,39,2,7,0,0,26,17,73,73,11,4,0,0,2,23,14,51,2,15,44,79,36,62,56,22,117,38,130,117,52,75,53,15,6,17,7,2,3,54,3,1,15,4,0,39,12,0,27,69,8,28,31,1,3,5,1,11,9,53,3,21,45,2,2,23,90,0,3,83,42,0,1,47,32,2,10,107,79,14,108,62,0,38,128,62,6,102,87,6,4,66,91,4,35,69,20,20,91,82,0,42,131,31,0,77,60,37,58,47,72,104,90,117,108,117,34,59,134,17,68,138,112,6,64,158,55,4,102,152,20,10,144,76,10,111,70,65,14,102,8

Secondary structure (DSSP, 8-state):
--SS-STTTSTTS--PPPP-----TT---HHHHHHHHHHHHHHHT----SBHHHHHHHHHHHHHHHHHHHHHHHHHHHHHH-TTHHHHHHHHHHHTSS--S--TT------HHHHHHHHHHHHHHHHHHHHHHHHHHHHHHHHTTT---HHHHHHHHHHHHHHTTHHHHHHHTT--HHHHHHHHHHHHHHHHHHHHHT--HHHHHHHHHHHHHHHTHHHHHHHHHHHTTS-HHHHHHTT-S-HHHHHHHHHHHHH----HHHHHHHHHH-SS--HHHHHHHHHHHT--HHHHHHHHHSHHHHHHHHHHS--HHHHHHHHHTT-TTTSPP-SHHHHHHHHHHS--SSHHHHHHHHH-HHHHHHHHHHHHHHHHHTSTTTTTHHHHHHHHS-SEEHHHHHHH-SSGGGGEEES--SGGGGTS-HHHHHHHTTEEEEHHHHHHHHHHHHHTT-HHHHHHHHHHHHHHHHHHHTSTTGGGGHHHHHHHHHHHHHHHHHHT--GGGHHHHHHHHHHHHHH-TTSS--SSEEEEETTEEEEHHHHHHHHHHHH----GGGGGSSHHHHHHHHHHHHHHHHHS-BTTTB---HHHHHHHHHHS-TT-BS-HHHHHHHHHHHHHHHHHHHHSSEE-HHHHHHHHHHHHTSSSTTS-SS----SHHHHHHHHHHHS--SSSSSS-HHHHHHHTHHHHHHHHH---HHHHHHHH-SHHHHHHHHHHTT----SS-SSS--HHHHS---S--S--EEEE--S--SSGGG-EEEE--TTEETTTTEEEEE-SSS-EEEEE----HHHHHHHHSSS--B---S---S---HHHHHHTT---HHHHHSSSS-STHHHHHSS-STT-HHHHHHHTT--HHHHHHHHHHHHHHHHHHHHHHHT--SS--HHHHHHHHHHHHHHHHHHHHHHHHHHHHHHHHHHHT--HHHHHHHHHHTT--GGG-----SSHHHHHHHHHHHHHHHHH-/---TT---HHHHHHHHT-S-STT--HHHHHHHSSS-------TTPPPPHHHHHTTS-SS------TT---TT--------HHHHHHHHHHHTTSPPP-SSSS-S---TTHHHHHHH-----HHHHHTT------HHHHHHHHHHHHHSTTTSS---PPPPPPPTTTSBTTSGGGTT--S-TTTS--SSHHHHHHHHHT----TTEEE-S------EEE-SSEEE-------SS-----SS-SSSB--BTTTTB--B-TTS----HHHHHHTS--SSS-PPBHHHHHHH--TTTSSS-SS------HHHHSPPGGG----PPPPB------------S-S-EEEEESSS---PPPTTSEE----EEEEEBTTS-EEEEE----HHHHHHIIIIISSEEEEEEE-GGG--B-TT-B--HHHHHHHTT-EEE-SBTB--EEEHHHHHHHHHHHHHHHHHHHHHHHHHT--HHHHHHHHHHHHHHHHHHHSS-SSSPPP-PPPPSS-EEETHHHH-PPPHHHHHHHHTT--TT----GGGT--EE--HHHHHHHHHHSBPTTT-SBSS-TT--S------SSSSSSHHHHHHHHT-TT-HHHHHHTSSEES---HHHHHSSEEEEEEE---SSS--EEEEEE-----HHHHHHHHHHHHHGGGS--SSS-SHHHHHHHHHHHHT--SSSHHHHHHHHHHTS-GGG---SHHHHHHHHHHHHHHHHHHHHHHHHHHHHHHHHHHHHHHHHHHHHHTTB-----SS--PPPPPP---------EEEEEEETT--TTS-B--SS-SBEEEESSHHHHHHHHHSPPPHHHHTT-S-EEEEEEEEEEE--S-EEETTSPPPHHHHHHHHHHHHHHS-HHHHHHHHHHHB-SS-SSBPSS--SHHHHHHHHHHHHHHTTTT--HHHHHHHHHHHHHHHHHHT--EEESSSEEEE--GGGEEEEEEEE-----HHHHHHHHHHHHHHHHHH-TT-HHHHHHHHHHHHHHHHHHHHHHHHHHHHHHHHHHHHHHHHHHHHHHHHHHHHHHHHHHHHHHHHHHHHHHHHHHHHTSS----TT--

Foldseek 3Di:
DVVDDPPPLLLLADQDADFQQDADPPDDDPLLVVLVVLLVQLLVQFDADPDVVVNVVLVVLSVLLSQLLSQLLQLLLQCLVPVCLLQLQLVLLLVCQQPFDQQSNDPVPPDPVVSLVSNLSSLLVNVLSVLSSVLSVLLCVQCVPLDDDSLLSSVLSSLLLNLLCLVVSCVSRPVGPSSNVVSVVSVVVSVVSCVVSPDDPVSSVVSSVSSVVSSCSSVVSVCVCVVVVSDVVVVVVVVSDDPVSVVVVVVVVVVPCDFLLVLLLVCLLDQGADLSLLVNVCQLQVHDSSVVSNCLQPQSSVSCCCNPFFDSLSVLQCLLLLSLLNRRHSGLSVLLSLLSSLAAPDCVLSVCCSRPVLVSVVVVLVVLLVLLLPWLCNQQVLLVCLFLQLKFFQVRLVPVDPPCNVQKDAQDDDCVPVRAPVLLSLLSRGIIHGLLLSLLVLLLSLCSRDLFNLLLLLLQLSLVQVLQCVQPLSSSCSVLLLLLSVLLLSLLVSLLFQSNCLVVLVLVCLACQCPNLVPFDQPDFWFFADHGTGGPSRLVVVVLVVQQCGDCLVSLQGDNLLLQLLLSQLLPCDLFNHPPNGPDHSQVVSQPQQVDDFLFPQALSSLSSSVSNVSSLVSSSSLQEGTDQQSNVSSVVSSVSRPHPPVPVPSHHHYDVVVVVSVCQSRCRADDPHPHRVSCVRNPSVSSSVCSVRRTPSSSVCSRYVSSSNSVVSSCSNPAAAPPDRPDDDQSSNSSDPRDSASWGWGFHCSDDPDSNGPIHISHSSQAFSNQRWGFGAGPVGDTDTGHNSVTPSVVSCVSNDPRGGGDRPPSDGDDRSLSSLVSSADVVLCVQVVADHDCNCVVQLDDPNRQSVSVVLSSVAFPVSVVVNLVVLVVVLVVLQCCLPPNDPDPDPVVSVVSLVVSLSSLSVSLSVVVVVVLVVVVCVVVVDDRRVVSVVCVVVPDDCNPDDPDDDVVVVVSVVVSCVSCVSSND/DQCVVVDDPVVSCVVVVVDDPVPDDLVVCLVPPPVHDDDDDLLLDADDPLLQVLVPDPDSDDDDCLPPFDLVDPDPDEQPPVSLVSNVVSQQPDQFDPPDPHTGDDRNCSNVCRQPNDCVHVVVVVPVPDDDDQLLVVLLVLLQCCDDPVNPHDHDRFDDDDDPVPDAPPALRDLLHPRCVVPDAFLFLVSLLCVVLVLAHQLLEFEFFFPAAWDWDQDLHIEGHHDDDDFPDQQEAVVDDDPQWQCAVLLSYTAGAPPQQQVAPLCVLQVNQQDLFAFDWPVVSCVVDVVQQAPPDDFDDADDHPLVNDHDPQSQAQFDAAHARYGGDVDGHNCPDQFDKDKDWLLHDYHATFHGGHYPPVDKFWFAFALQDTDIDDFDADSRLVSVCSQANPGTYMYIFTQRSRHHRYRRRGSALVNVCRSSQQWTATHNRDQWIFGVQLSLVSLVVSLLVLVVVLVVCVVVVDDVVLNVVSVSSNQSSCCVQVVHDNPDDGDDGDHRSFAEDECCLSRFADELLSVLSRLLRFDFPDADDPQSHDKDFDDPVLLLLSQQGTADRVPSHRLHDPPQPPQALAQDSSHCSHPSNSCVVVVVSSRSRSSRSNHRIIHDGDSVNSVRQKHKYFSADQFSRDGTIITMHGHDHDDSVRLSVVVVVLVVCVVDDPDPPVRDVVSVVSSSCVSPDDCLDPRNVVSSCVRRNDPLLDDNDPVSSVLVVVLSSLSSLLNHLVNLLVVLVSSLVSLSVSLSNLVSVLVRGHDQAPLQAQDQFFDADPFSRFGDKWKAKDFAPPDAQRRWDFDLQATFGKTWPDRVLRQLVQLADDRPNCVVVRDDTHFIKMWIKGFQWDAEAEQPAFDDPLLLVLLLVLCPVQPDPVLSVVLCVQFPDPPDSDTDPVQGGNLSVSLSLSSSLSVCVPPRHSNNSNVSSHSSLVSCVVVPGQWYDHVTMIGGNHSNRIDIRDMDGDDRDDDLSNLSSQLSNLSNSCNVSSHHNNSVSSNSVSSSVNSVVSSVVSVVSSVVSVVSSVVSVVVSVVSVVVSSVVSNVNVVVVVVVVVVVVVVVVVVVCVVPVDDDDDPPDD